Protein 6MW7 (pdb70)

Foldseek 3Di:
DAKEWEDEQADLPGDQGIDIDDDDPPDFPVVVVVVVCVVVVHPPVQPKFKAFPVLHTDDRVCPVVPRGHQTYMYTYSDSPDDRSHDHDRDDDDPDDPCVQLVVQVPQDDDLQDDRLLLLVVLVVLVLLLQALPDDDEWEWEWEFPAAPVQAATKIKIKTQGQWDPVVVVLLLDFQRFPVHVDDDDDADFLLLRSPPTDGSHSNSNSLSVQFFKKKWWDGLPDQKIKMDMDGPVVQVVCVVVVHDNPDDDIDIHGQLDPVVPPDSNNNNVNVVRNVRPVHSTMDMIMHPRGDVVSVVCCVPPVVPSLLVVCQFQQCCVCNNLGDQVPYWYKYWDYHPDDIDIDTSNVDQPRSNLQSHQFPDKWWKWKQFPVRWIKTKMKTFRAAEAPATSQDDDVSPPNRQPQHAQEFEEESRTTLAQDGHRDAPLLQADPLADRCRSSRMHMYMGGYPSWPADPSSNGTCVVVRRRDPPMFMWTADPNDTGGPRSVVVSVVSRVCCVPPHDHHYDDD/DKEWEFEQADLPGDQGTDIDDDDPVDAPVRVVVVVCVVPVAFKAFPVLHTADRVCPVVGPDPQGYMYHYNHSPDDRSHDDDRDDDDPDDCCVQLVVQVPQDDDLNDDRLLLLVVLVVLVQLLQALPPDFFWEWEWEFPAAPQQAATKIKIKTQGQWDPLVVLLLLDAQNFPVNVDDDDDFLLLRSPPTDGSHSNSNSLSQFFFKKWWWAGLPGQKIKMDMDGPVVLVVCVVVVHDNSDDDIDIGGQLDPVVPDDSNNNVVNVVRNCRVVGSTMDMIMHGRGDVVVVVCCVPPVVPSLLVVCLFQQCVLCNNLGDCHNYWYKYWDYHPDDIDIDTSNPDQPRSNLQSNQFPDKWWKWKQFPPRWIKTKMKTFHAAEQDGTSQDDDVSPPCRHQNQPAQEFEEESNGTQAQDGHRDAPLLQAPAPDDNSRSSGMHMYMGTYPVWAADPSSNYTVVNVRRRPPPMDMWTADPHDTDHNSNVVVNVVSRCCHVPPHYND/DAKEWEDEQADLPGDQGIDIDDDDPPDFPVVVVVVVCVVVVNDPVQPWFKAFPVLHTDDRVCPVVHRGHQTYMYTYSHSPDDRSHDHDRDDDDPDQPCVQLVVQVPQDDDLNDDRLLLLVVLVVLVLLQQCVPPDFFWEWEWEFPAAPVQFHTKIKIKILGQWDQVVVLLLLDAQRFPVHDDDPPRDDGDDFDDDPLLLGSNPTDGSCSNSNSLSVFFFKKKWWDGLPGQKIKMDMDGPVVQVVCVVVVHDNSDDDIDIHGQLDDPVDDPSNVNNVNVVRNVRPPRSTMDMIMHPRGDVVVVVCCVPVVVPSLLVVCQFQQCVLCNNLGDECHRYWYKYWDYHPDDIDIDTSNPDQPRSNLQNHQFPDKWWKWKQFPPRWIKTKMKTFHAAEADQTSQDDDPSDNRQPQPAAEFEEESRTGLAQDGHRDDPLLQDPLADNVRSSGMHMYMGGYVSWAADPSSNGTCVNVRSRDPPMAMFIADPNDTDDHSSVVVSVVSRVCCVPPHDHHYDD/DKEWEDEQADLPGDQHIDIDDDDDPDFPVVVVVVVCVVPPHDPVQQKFKAFPVLHTQDRVCPVVPVDPQTYMYIYRHSPDDRNHDDDRDDDDPPDPCVQLVVQVPQDDDLPDDRLLLLVVLVVLVLLLQCLPPDFFWEWEWEFPAAPQQAATKIKIKTQGQWDPVVVLQLLDAQNFPVVVDDDDDPLLLRSPPTDGSHSNSNSLSLQAFKKKWWDGLPGQKIKMDMDGPVVLVVCVVVVHDNSDDDIDIHGQLDPVVDDDSNNNCVNVVRNCRVVGSIMDMIMHGRGDVVVVVCCVPPVVVSLLVSCQFQQCVLCNNLGDCDRYWYKYWDYHPDDMDIDTSNPDQPRSNLQSNLFPDKWWKWKQQPPQGIKTKMKTFRAAEDDDTSQDDDVSDPCRHQNQPAAEFEEESNGTQAQDGHRDAPLLQDPQADNSRSSGMHMYMGDYPSWPADPSSNGTCVNVRRRPPPMDMFTADPRDTDDHSSVVNSVVSRCCCVPPYD

Nearest PDB structures (foldseek):
  6mw7-assembly1_B  TM=1.002E+00  e=0.000E+00  Homo sapiens
  6mw7-assembly2_D  TM=9.975E-01  e=1.072E-99  Homo sapiens
  6mw7-assembly1_A  TM=9.950E-01  e=1.182E-96  Homo sapiens
  6mw7-assembly2_C  TM=9.905E-01  e=5.977E-96  Homo sapiens
  1zxn-assembly2_C  TM=4.847E-01  e=2.857E-07  Homo sapiens

Structure (mmCIF, N/CA/C/O backbone):
data_6MW7
#
_entry.id   6MW7
#
_cell.length_a   108.756
_cell.length_b   148.012
_cell.length_c   191.138
_cell.angle_alpha   90.00
_cell.angle_beta   90.00
_cell.angle_gamma   90.00
#
_symmetry.space_group_name_H-M   'P 21 21 21'
#
loop_
_entity.id
_entity.type
_entity.pdbx_description
1 polymer 'Structural maintenance of chromosomes flexible hinge domain-containing protein 1'
2 non-polymer "ADENOSINE-5'-TRIPHOSPHATE"
3 non-polymer 'MAGNESIUM ION'
4 non-polymer 'SULFATE ION'
5 non-polymer 'SODIUM ION'
6 water water
#
loop_
_atom_site.group_PDB
_atom_site.id
_atom_site.type_symbol
_atom_site.label_atom_id
_atom_site.label_alt_id
_atom_site.label_comp_id
_atom_site.label_asym_id
_atom_site.label_entity_id
_atom_site.label_seq_id
_atom_site.pdbx_PDB_ins_code
_atom_site.Cartn_x
_atom_site.Cartn_y
_atom_site.Cartn_z
_atom_site.occupancy
_atom_site.B_iso_or_equiv
_atom_site.auth_seq_id
_atom_site.auth_comp_id
_atom_site.auth_asym_id
_atom_site.auth_atom_id
_atom_site.pdbx_PDB_model_num
ATOM 1 N N . HIS A 1 7 ? 21.093 67.752 44.157 1.00 82.65 25 HIS A N 1
ATOM 2 C CA . HIS A 1 7 ? 21.700 66.435 44.301 1.00 75.97 25 HIS A CA 1
ATOM 3 C C . HIS A 1 7 ? 21.742 66.007 45.764 1.00 74.59 25 HIS A C 1
ATOM 4 O O . HIS A 1 7 ? 22.263 66.728 46.614 1.00 77.74 25 HIS A O 1
ATOM 6 N N . ARG A 1 8 ? 21.184 64.834 46.051 1.00 68.42 26 ARG A N 1
ATOM 7 C CA . ARG A 1 8 ? 21.246 64.239 47.378 1.00 63.82 26 ARG A CA 1
ATOM 8 C C . ARG A 1 8 ? 21.863 62.854 47.280 1.00 55.65 26 ARG A C 1
ATOM 9 O O . ARG A 1 8 ? 21.514 62.069 46.392 1.00 58.90 26 ARG A O 1
ATOM 17 N N . THR A 1 9 ? 22.785 62.562 48.193 1.00 49.98 27 THR A N 1
ATOM 18 C CA . THR A 1 9 ? 23.547 61.323 48.151 1.00 48.17 27 THR A CA 1
ATOM 19 C C . THR A 1 9 ? 22.862 60.244 48.978 1.00 49.65 27 THR A C 1
ATOM 20 O O . THR A 1 9 ? 22.369 60.502 50.079 1.00 52.20 27 THR A O 1
ATOM 24 N N . VAL A 1 10 ? 22.836 59.029 48.431 1.00 46.29 28 VAL A N 1
ATOM 25 C CA . VAL A 1 10 ? 22.395 57.847 49.154 1.00 43.67 28 VAL A CA 1
ATOM 26 C C . VAL A 1 10 ? 23.482 56.791 49.020 1.00 43.19 28 VAL A C 1
ATOM 27 O O . VAL A 1 10 ? 24.360 56.875 48.159 1.00 44.13 28 VAL A O 1
ATOM 31 N N . TYR A 1 11 ? 23.419 55.791 49.895 1.00 42.23 29 TYR A N 1
ATOM 32 C CA . TYR A 1 11 ? 24.441 54.755 49.982 1.00 42.23 29 TYR A CA 1
ATOM 33 C C . TYR A 1 11 ? 23.774 53.398 49.821 1.00 42.63 29 TYR A C 1
ATOM 34 O O . TYR A 1 11 ? 22.914 53.025 50.626 1.00 44.19 29 TYR A O 1
ATOM 43 N N . LEU A 1 12 ? 24.168 52.666 48.783 1.00 45.25 30 LEU A N 1
ATOM 44 C CA . LEU A 1 12 ? 23.521 51.415 48.418 1.00 43.87 30 LEU A CA 1
ATOM 45 C C . LEU A 1 12 ? 24.426 50.239 48.753 1.00 44.77 30 LEU A C 1
ATOM 46 O O . LEU A 1 12 ? 25.603 50.224 48.374 1.00 45.73 30 LEU A O 1
ATOM 51 N N . PHE A 1 13 ? 23.867 49.257 49.453 1.00 44.97 31 PHE A N 1
ATOM 52 C CA . PHE A 1 13 ? 24.540 48.001 49.750 1.00 46.50 31 PHE A CA 1
ATOM 53 C C . PHE A 1 13 ? 23.890 46.895 48.929 1.00 48.30 31 PHE A C 1
ATOM 54 O O . PHE A 1 13 ? 22.671 46.702 49.002 1.00 48.18 31 PHE A O 1
ATOM 62 N N . ASP A 1 14 ? 24.697 46.173 48.156 1.00 50.41 32 ASP A N 1
ATOM 63 C CA . ASP A 1 14 ? 24.224 44.976 47.469 1.00 52.85 32 ASP A CA 1
ATOM 64 C C . ASP A 1 14 ? 24.331 43.795 48.426 1.00 54.46 32 ASP A C 1
ATOM 65 O O . ASP A 1 14 ? 25.432 43.315 48.704 1.00 57.74 32 ASP A O 1
ATOM 70 N N . ARG A 1 15 ? 23.189 43.332 48.934 1.00 55.48 33 ARG A N 1
ATOM 71 C CA . ARG A 1 15 ? 23.121 42.221 49.878 1.00 56.68 33 ARG A CA 1
ATOM 72 C C . ARG A 1 15 ? 22.227 41.101 49.353 1.00 61.52 33 ARG A C 1
ATOM 73 O O . ARG A 1 15 ? 21.521 40.430 50.110 1.00 63.73 33 ARG A O 1
ATOM 81 N N . ARG A 1 16 ? 22.263 40.874 48.041 1.00 61.63 34 ARG A N 1
ATOM 82 C CA . ARG A 1 16 ? 21.494 39.778 47.464 1.00 64.28 34 ARG A CA 1
ATOM 83 C C . ARG A 1 16 ? 22.113 38.431 47.819 1.00 68.19 34 ARG A C 1
ATOM 84 O O . ARG A 1 16 ? 21.413 37.508 48.251 1.00 70.73 34 ARG A O 1
ATOM 92 N N . GLU A 1 17 ? 23.426 38.302 47.648 1.00 75.63 35 GLU A N 1
ATOM 93 C CA . GLU A 1 17 ? 24.145 37.081 47.978 1.00 82.08 35 GLU A CA 1
ATOM 94 C C . GLU A 1 17 ? 25.269 37.401 48.954 1.00 82.30 35 GLU A C 1
ATOM 95 O O . GLU A 1 17 ? 25.848 38.491 48.923 1.00 81.07 35 GLU A O 1
ATOM 97 N N . LYS A 1 18 ? 25.564 36.438 49.827 1.00 78.02 36 LYS A N 1
ATOM 98 C CA . LYS A 1 18 ? 26.618 36.587 50.823 1.00 75.18 36 LYS A CA 1
ATOM 99 C C . LYS A 1 18 ? 27.891 37.146 50.203 1.00 78.23 36 LYS A C 1
ATOM 100 O O . LYS A 1 18 ? 28.556 38.003 50.796 1.00 76.39 36 LYS A O 1
ATOM 102 N N . GLU A 1 19 ? 28.236 36.671 49.009 1.00 86.01 37 GLU A N 1
ATOM 103 C CA . GLU A 1 19 ? 29.466 37.083 48.347 1.00 84.80 37 GLU A CA 1
ATOM 104 C C . GLU A 1 19 ? 29.358 38.444 47.668 1.00 78.96 37 GLU A C 1
ATOM 105 O O . GLU A 1 19 ? 30.317 38.860 47.010 1.00 78.72 37 GLU A O 1
ATOM 107 N N . SER A 1 20 ? 28.235 39.146 47.809 1.00 72.73 38 SER A N 1
ATOM 108 C CA . SER A 1 20 ? 28.087 40.447 47.172 1.00 70.21 38 SER A CA 1
ATOM 109 C C . SER A 1 20 ? 29.102 41.433 47.745 1.00 70.61 38 SER A C 1
ATOM 110 O O . SER A 1 20 ? 29.632 41.253 48.845 1.00 72.39 38 SER A O 1
ATOM 113 N N . GLU A 1 21 ? 29.369 42.491 46.981 1.00 66.07 39 GLU A N 1
ATOM 114 C CA . GLU A 1 21 ? 30.432 43.424 47.337 1.00 62.90 39 GLU A CA 1
ATOM 115 C C . GLU A 1 21 ? 30.205 43.991 48.733 1.00 60.85 39 GLU A C 1
ATOM 116 O O . GLU A 1 21 ? 29.176 44.619 49.002 1.00 56.82 39 GLU A O 1
ATOM 118 N N . LEU A 1 22 ? 31.179 43.765 49.617 1.00 64.28 40 LEU A N 1
ATOM 119 C CA . LEU A 1 22 ? 31.088 44.254 50.989 1.00 63.02 40 LEU A CA 1
ATOM 120 C C . LEU A 1 22 ? 30.847 45.758 51.024 1.00 61.70 40 LEU A C 1
ATOM 121 O O . LEU A 1 22 ? 29.978 46.245 51.755 1.00 58.61 40 LEU A O 1
ATOM 126 N N . GLY A 1 23 ? 31.606 46.509 50.231 1.00 66.37 41 GLY A N 1
ATOM 127 C CA . GLY A 1 23 ? 31.525 47.954 50.290 1.00 58.26 41 GLY A CA 1
ATOM 128 C C . GLY A 1 23 ? 30.212 48.484 49.746 1.00 55.00 41 GLY A C 1
ATOM 129 O O . GLY A 1 23 ? 29.552 47.860 48.915 1.00 55.78 41 GLY A O 1
ATOM 130 N N . ASP A 1 24 ? 29.830 49.660 50.237 1.00 52.46 42 ASP A N 1
ATOM 131 C CA . ASP A 1 24 ? 28.669 50.362 49.717 1.00 52.67 42 ASP A CA 1
ATOM 132 C C . ASP A 1 24 ? 29.024 51.108 48.436 1.00 54.07 42 ASP A C 1
ATOM 133 O O . ASP A 1 24 ? 30.191 51.390 48.147 1.00 55.63 42 ASP A O 1
ATOM 138 N N . ARG A 1 25 ? 27.993 51.441 47.673 1.00 57.28 43 ARG A N 1
ATOM 139 C CA . ARG A 1 25 ? 28.145 52.232 46.453 1.00 57.81 43 ARG A CA 1
ATOM 140 C C . ARG A 1 25 ? 27.358 53.525 46.610 1.00 55.77 43 ARG A C 1
ATOM 141 O O . ARG A 1 25 ? 26.113 53.487 46.608 1.00 59.94 43 ARG A O 1
ATOM 149 N N . PRO A 1 26 ? 28.017 54.666 46.795 1.00 47.49 44 PRO A N 1
ATOM 150 C CA . PRO A 1 26 ? 27.288 55.932 46.880 1.00 47.35 44 PRO A CA 1
ATOM 151 C C . PRO A 1 26 ? 26.692 56.321 45.536 1.00 52.10 44 PRO A C 1
ATOM 152 O O . PRO A 1 26 ? 27.139 55.895 44.469 1.00 51.48 44 PRO A O 1
ATOM 156 N N . LEU A 1 27 ? 25.674 57.170 45.606 1.00 57.21 45 LEU A N 1
ATOM 157 C CA . LEU A 1 27 ? 24.723 57.298 44.509 1.00 57.99 45 LEU A CA 1
ATOM 158 C C . LEU A 1 27 ? 24.129 58.697 44.559 1.00 58.37 45 LEU A C 1
ATOM 159 O O . LEU A 1 27 ? 23.425 59.037 45.514 1.00 59.18 45 LEU A O 1
ATOM 164 N N . GLN A 1 28 ? 24.422 59.505 43.543 1.00 56.69 46 GLN A N 1
ATOM 165 C CA . GLN A 1 28 ? 23.962 60.886 43.486 1.00 56.63 46 GLN A CA 1
ATOM 166 C C . GLN A 1 28 ? 22.604 60.936 42.799 1.00 56.22 46 GLN A C 1
ATOM 167 O O . GLN A 1 28 ? 22.461 60.484 41.658 1.00 58.76 46 GLN A O 1
ATOM 173 N N . VAL A 1 29 ? 21.617 61.498 43.489 1.00 53.41 47 VAL A N 1
ATOM 174 C CA . VAL A 1 29 ? 20.229 61.495 43.042 1.00 54.22 47 VAL A CA 1
ATOM 175 C C . VAL A 1 29 ? 19.774 62.941 42.913 1.00 56.92 47 VAL A C 1
ATOM 176 O O . VAL A 1 29 ? 19.812 63.700 43.889 1.00 57.05 47 VAL A O 1
ATOM 180 N N . GLY A 1 30 ? 19.346 63.322 41.707 1.00 59.52 48 GLY A N 1
ATOM 181 C CA . GLY A 1 30 ? 18.933 64.682 41.453 1.00 62.84 48 GLY A CA 1
ATOM 182 C C . GLY A 1 30 ? 17.466 64.927 41.750 1.00 63.84 48 GLY A C 1
ATOM 183 O O . GLY A 1 30 ? 16.662 64.003 41.838 1.00 62.38 48 GLY A O 1
ATOM 184 N N . GLU A 1 31 ? 17.129 66.207 41.902 1.00 66.90 49 GLU A N 1
ATOM 185 C CA . GLU A 1 31 ? 15.766 66.593 42.235 1.00 69.80 49 GLU A CA 1
ATOM 186 C C . GLU A 1 31 ? 14.783 66.038 41.212 1.00 74.67 49 GLU A C 1
ATOM 187 O O . GLU A 1 31 ? 15.097 65.892 40.027 1.00 76.31 49 GLU A O 1
ATOM 189 N N . ARG A 1 32 ? 13.584 65.715 41.690 1.00 72.63 50 ARG A N 1
ATOM 190 C CA . ARG A 1 32 ? 12.469 65.304 40.837 1.00 75.26 50 ARG A CA 1
ATOM 191 C C . ARG A 1 32 ? 12.849 64.132 39.932 1.00 75.20 50 ARG A C 1
ATOM 192 O O . ARG A 1 32 ? 12.576 64.125 38.729 1.00 83.87 50 ARG A O 1
ATOM 194 N N . SER A 1 33 ? 13.488 63.129 40.525 1.00 68.33 51 SER A N 1
ATOM 195 C CA . SER A 1 33 ? 13.646 61.825 39.900 1.00 64.47 51 SER A CA 1
ATOM 196 C C . SER A 1 33 ? 12.792 60.813 40.654 1.00 65.26 51 SER A C 1
ATOM 197 O O . SER A 1 33 ? 12.367 61.052 41.788 1.00 65.80 51 SER A O 1
ATOM 200 N N . ASP A 1 34 ? 12.544 59.672 40.016 1.00 66.73 52 ASP A N 1
ATOM 201 C CA . ASP A 1 34 ? 11.550 58.727 40.501 1.00 62.66 52 ASP A CA 1
ATOM 202 C C . ASP A 1 34 ? 12.174 57.354 40.718 1.00 59.82 52 ASP A C 1
ATOM 203 O O . ASP A 1 34 ? 13.323 57.094 40.353 1.00 58.53 52 ASP A O 1
ATOM 208 N N . TYR A 1 35 ? 11.378 56.471 41.324 1.00 59.95 53 TYR A N 1
ATOM 209 C CA . TYR A 1 35 ? 11.847 55.125 41.636 1.00 61.04 53 TYR A CA 1
ATOM 210 C C . TYR A 1 35 ? 12.262 54.375 40.377 1.00 59.50 53 TYR A C 1
ATOM 211 O O . TYR A 1 35 ? 13.309 53.716 40.355 1.00 57.22 53 TYR A O 1
ATOM 220 N N . ALA A 1 36 ? 11.454 54.457 39.318 1.00 61.91 54 ALA A N 1
ATOM 221 C CA . ALA A 1 36 ? 11.805 53.783 38.072 1.00 65.35 54 ALA A CA 1
ATOM 222 C C . ALA A 1 36 ? 13.162 54.249 37.561 1.00 65.33 54 ALA A C 1
ATOM 223 O O . ALA A 1 36 ? 13.989 53.432 37.138 1.00 61.84 54 ALA A O 1
ATOM 225 N N . GLY A 1 37 ? 13.410 55.559 37.593 1.00 62.08 55 GLY A N 1
ATOM 226 C CA . GLY A 1 37 ? 14.718 56.062 37.205 1.00 61.66 55 GLY A CA 1
ATOM 227 C C . GLY A 1 37 ? 15.821 55.550 38.110 1.00 58.79 55 GLY A C 1
ATOM 228 O O . GLY A 1 37 ? 16.873 55.108 37.643 1.00 58.82 55 GLY A O 1
ATOM 229 N N . PHE A 1 38 ? 15.594 55.605 39.424 1.00 59.99 56 PHE A N 1
ATOM 230 C CA . PHE A 1 38 ? 16.566 55.070 40.371 1.00 54.23 56 PHE A CA 1
ATOM 231 C C . PHE A 1 38 ? 16.838 53.597 40.098 1.00 54.30 56 PHE A C 1
ATOM 232 O O . PHE A 1 38 ? 17.995 53.164 40.044 1.00 53.81 56 PHE A O 1
ATOM 240 N N . ARG A 1 39 ? 15.778 52.809 39.915 1.00 55.42 57 ARG A N 1
ATOM 241 C CA . ARG A 1 39 ? 15.949 51.369 39.755 1.00 55.99 57 ARG A CA 1
ATOM 242 C C . ARG A 1 39 ? 16.658 51.036 38.447 1.00 57.94 57 ARG A C 1
ATOM 243 O O . ARG A 1 39 ? 17.479 50.113 38.399 1.00 58.20 57 ARG A O 1
ATOM 251 N N . ALA A 1 40 ? 16.355 51.772 37.375 1.00 59.79 58 ALA A N 1
ATOM 252 C CA . ALA A 1 40 ? 17.033 51.538 36.104 1.00 62.12 58 ALA A CA 1
ATOM 253 C C . ALA A 1 40 ? 18.539 51.720 36.249 1.00 61.27 58 ALA A C 1
ATOM 254 O O . ALA A 1 40 ? 19.324 50.858 35.838 1.00 62.53 58 ALA A O 1
ATOM 256 N N . CYS A 1 41 ? 18.960 52.844 36.837 1.00 59.61 59 CYS A N 1
ATOM 257 C CA . CYS A 1 41 ? 20.385 53.093 37.034 1.00 62.86 59 CYS A CA 1
ATOM 258 C C . CYS A 1 41 ? 21.054 51.936 37.761 1.00 62.42 59 CYS A C 1
ATOM 259 O O . CYS A 1 41 ? 22.158 51.516 37.393 1.00 62.71 59 CYS A O 1
ATOM 262 N N . VAL A 1 42 ? 20.403 51.411 38.801 1.00 57.55 60 VAL A N 1
ATOM 263 C CA . VAL A 1 42 ? 20.977 50.302 39.560 1.00 55.49 60 VAL A CA 1
ATOM 264 C C . VAL A 1 42 ? 21.198 49.101 38.650 1.00 58.27 60 VAL A C 1
ATOM 265 O O . VAL A 1 42 ? 22.300 48.542 38.584 1.00 63.05 60 VAL A O 1
ATOM 269 N N . CYS A 1 43 ? 20.152 48.683 37.934 1.00 59.93 61 CYS A N 1
ATOM 270 C CA . CYS A 1 43 ? 20.283 47.540 37.036 1.00 63.12 61 CYS A CA 1
ATOM 271 C C . CYS A 1 43 ? 21.412 47.750 36.037 1.00 66.09 61 CYS A C 1
ATOM 272 O O . CYS A 1 43 ? 22.161 46.815 35.731 1.00 68.87 61 CYS A O 1
ATOM 275 N N . GLN A 1 44 ? 21.553 48.973 35.522 1.00 67.79 62 GLN A N 1
ATOM 276 C CA . GLN A 1 44 ? 22.565 49.243 34.505 1.00 71.72 62 GLN A CA 1
ATOM 277 C C . GLN A 1 44 ? 23.972 49.128 35.079 1.00 74.43 62 GLN A C 1
ATOM 278 O O . GLN A 1 44 ? 24.813 48.395 34.545 1.00 79.25 62 GLN A O 1
ATOM 280 N N . THR A 1 45 ? 24.245 49.842 36.174 1.00 68.57 63 THR A N 1
ATOM 281 C CA . THR A 1 45 ? 25.612 49.928 36.677 1.00 67.01 63 THR A CA 1
ATOM 282 C C . THR A 1 45 ? 26.075 48.603 37.270 1.00 66.82 63 THR A C 1
ATOM 283 O O . THR A 1 45 ? 27.246 48.231 37.131 1.00 69.48 63 THR A O 1
ATOM 287 N N . LEU A 1 46 ? 25.174 47.876 37.927 1.00 64.49 64 LEU A N 1
ATOM 288 C CA . LEU A 1 46 ? 25.530 46.660 38.644 1.00 65.28 64 LEU A CA 1
ATOM 289 C C . LEU A 1 46 ? 25.330 45.395 37.819 1.00 72.50 64 LEU A C 1
ATOM 290 O O . LEU A 1 46 ? 25.648 44.304 38.301 1.00 73.96 64 LEU A O 1
ATOM 295 N N . GLY A 1 47 ? 24.823 45.509 36.594 1.00 70.31 65 GLY A N 1
ATOM 296 C CA . GLY A 1 47 ? 24.681 44.355 35.728 1.00 73.82 65 GLY A CA 1
ATOM 297 C C . GLY A 1 47 ? 23.576 43.420 36.169 1.00 74.09 65 GLY A C 1
ATOM 298 O O . GLY A 1 47 ? 23.822 42.239 36.436 1.00 81.15 65 GLY A O 1
ATOM 299 N N . ILE A 1 48 ? 22.371 43.938 36.206 1.00 70.22 66 ILE A N 1
ATOM 300 C CA . ILE A 1 48 ? 21.264 43.193 36.755 1.00 70.01 66 ILE A CA 1
ATOM 301 C C . ILE A 1 48 ? 20.187 43.208 35.715 1.00 74.48 66 ILE A C 1
ATOM 302 O O . ILE A 1 48 ? 19.714 44.279 35.332 1.00 78.47 66 ILE A O 1
ATOM 307 N N . SER A 1 49 ? 19.807 42.043 35.254 1.00 77.95 67 SER A N 1
ATOM 308 C CA . SER A 1 49 ? 18.725 41.980 34.300 1.00 81.54 67 SER A CA 1
ATOM 309 C C . SER A 1 49 ? 17.483 42.587 34.932 1.00 83.17 67 SER A C 1
ATOM 310 O O . SER A 1 49 ? 17.203 42.322 36.109 1.00 79.60 67 SER A O 1
ATOM 313 N N . PRO A 1 50 ? 16.726 43.421 34.214 1.00 84.95 68 PRO A N 1
ATOM 314 C CA . PRO A 1 50 ? 15.357 43.700 34.658 1.00 87.56 68 PRO A CA 1
ATOM 315 C C . PRO A 1 50 ? 14.479 42.455 34.658 1.00 92.40 68 PRO A C 1
ATOM 316 O O . PRO A 1 50 ? 13.251 42.567 34.674 1.00 95.76 68 PRO A O 1
ATOM 320 N N . GLU A 1 51 ? 15.092 41.265 34.612 1.00 96.81 69 GLU A N 1
ATOM 321 C CA . GLU A 1 51 ? 14.418 40.007 34.906 1.00 96.27 69 GLU A CA 1
ATOM 322 C C . GLU A 1 51 ? 14.622 39.537 36.347 1.00 91.44 69 GLU A C 1
ATOM 323 O O . GLU A 1 51 ? 14.122 38.459 36.700 1.00 93.54 69 GLU A O 1
ATOM 325 N N . GLU A 1 52 ? 15.367 40.285 37.173 1.00 92.25 70 GLU A N 1
ATOM 326 C CA . GLU A 1 52 ? 15.499 39.944 38.589 1.00 86.49 70 GLU A CA 1
ATOM 327 C C . GLU A 1 52 ? 14.403 40.626 39.374 1.00 84.64 70 GLU A C 1
ATOM 328 O O . GLU A 1 52 ? 14.150 41.815 39.195 1.00 78.73 70 GLU A O 1
ATOM 334 N N . LYS A 1 53 ? 13.761 39.869 40.248 1.00 96.26 71 LYS A N 1
ATOM 335 C CA . LYS A 1 53 ? 12.716 40.381 41.135 1.00 93.89 71 LYS A CA 1
ATOM 336 C C . LYS A 1 53 ? 13.283 40.902 42.450 1.00 91.70 71 LYS A C 1
ATOM 337 O O . LYS A 1 53 ? 12.695 40.685 43.514 1.00 93.38 71 LYS A O 1
ATOM 339 N N . PHE A 1 54 ? 14.419 41.596 42.412 1.00 79.43 72 PHE A N 1
ATOM 340 C CA . PHE A 1 54 ? 15.030 42.094 43.634 1.00 69.08 72 PHE A CA 1
ATOM 341 C C . PHE A 1 54 ? 14.213 43.254 44.203 1.00 66.52 72 PHE A C 1
ATOM 342 O O . PHE A 1 54 ? 13.287 43.773 43.572 1.00 67.47 72 PHE A O 1
ATOM 350 N N . VAL A 1 55 ? 14.573 43.659 45.422 1.00 63.66 73 VAL A N 1
ATOM 351 C CA . VAL A 1 55 ? 13.892 44.737 46.124 1.00 61.53 73 VAL A CA 1
ATOM 352 C C . VAL A 1 55 ? 14.923 45.730 46.641 1.00 58.08 73 VAL A C 1
ATOM 353 O O . VAL A 1 55 ? 16.112 45.427 46.765 1.00 57.22 73 VAL A O 1
ATOM 357 N N . ILE A 1 56 ? 14.440 46.931 46.947 1.00 56.97 74 ILE A N 1
ATOM 358 C CA . ILE A 1 56 ? 15.232 47.976 47.582 1.00 53.55 74 ILE A CA 1
ATOM 359 C C . ILE A 1 56 ? 14.522 48.369 48.867 1.00 52.70 74 ILE A C 1
ATOM 360 O O . ILE A 1 56 ? 13.322 48.663 48.850 1.00 54.07 74 ILE A O 1
ATOM 365 N N . THR A 1 57 ? 15.258 48.373 49.976 1.00 50.84 75 THR A N 1
ATOM 366 C CA . THR A 1 57 ? 14.688 48.687 51.277 1.00 50.39 75 THR A CA 1
ATOM 367 C C . THR A 1 57 ? 15.589 49.652 52.031 1.00 47.80 75 THR A C 1
ATOM 368 O O . THR A 1 57 ? 16.793 49.747 51.777 1.00 46.36 75 THR A O 1
ATOM 372 N N . THR A 1 58 ? 14.980 50.362 52.976 1.00 49.11 76 THR A N 1
ATOM 373 C CA . THR A 1 58 ? 15.727 51.117 53.967 1.00 45.69 76 THR A CA 1
ATOM 374 C C . THR A 1 58 ? 16.398 50.147 54.940 1.00 45.46 76 THR A C 1
ATOM 375 O O . THR A 1 58 ? 16.223 48.928 54.869 1.00 47.03 76 THR A O 1
ATOM 379 N N . THR A 1 59 ? 17.179 50.695 55.872 1.00 45.50 77 THR A N 1
ATOM 380 C CA . THR A 1 59 ? 17.812 49.849 56.876 1.00 44.16 77 THR A CA 1
ATOM 381 C C . THR A 1 59 ? 16.806 49.244 57.847 1.00 46.43 77 THR A C 1
ATOM 382 O O . THR A 1 59 ? 17.176 48.354 58.621 1.00 47.82 77 THR A O 1
ATOM 386 N N A SER A 1 60 ? 15.556 49.702 57.821 0.14 47.61 78 SER A N 1
ATOM 387 N N B SER A 1 60 ? 15.555 49.699 57.829 0.86 47.62 78 SER A N 1
ATOM 388 C CA A SER A 1 60 ? 14.477 49.115 58.604 0.14 50.39 78 SER A CA 1
ATOM 389 C CA B SER A 1 60 ? 14.497 49.088 58.620 0.86 50.40 78 SER A CA 1
ATOM 390 C C A SER A 1 60 ? 13.699 48.054 57.837 0.14 52.65 78 SER A C 1
ATOM 391 C C B SER A 1 60 ? 13.700 48.051 57.839 0.86 52.65 78 SER A C 1
ATOM 392 O O A SER A 1 60 ? 12.709 47.535 58.362 0.14 55.43 78 SER A O 1
ATOM 393 O O B SER A 1 60 ? 12.697 47.547 58.354 0.86 55.43 78 SER A O 1
ATOM 398 N N . ARG A 1 61 ? 14.117 47.729 56.613 1.00 51.90 79 ARG A N 1
ATOM 399 C CA . ARG A 1 61 ? 13.419 46.777 55.747 1.00 54.21 79 ARG A CA 1
ATOM 400 C C . ARG A 1 61 ? 12.101 47.337 55.217 1.00 58.17 79 ARG A C 1
ATOM 401 O O . ARG A 1 61 ? 11.189 46.578 54.881 1.00 63.90 79 ARG A O 1
ATOM 409 N N . LYS A 1 62 ? 11.986 48.660 55.123 1.00 59.57 80 LYS A N 1
ATOM 410 C CA . LYS A 1 62 ? 10.853 49.276 54.446 1.00 62.06 80 LYS A CA 1
ATOM 411 C C . LYS A 1 62 ? 11.155 49.350 52.954 1.00 60.80 80 LYS A C 1
ATOM 412 O O . LYS A 1 62 ? 12.128 49.991 52.544 1.00 61.15 80 LYS A O 1
ATOM 418 N N . GLU A 1 63 ? 10.324 48.698 52.143 1.00 64.59 81 GLU A N 1
ATOM 419 C CA . GLU A 1 63 ? 10.599 48.583 50.717 1.00 59.75 81 GLU A CA 1
ATOM 420 C C . GLU A 1 63 ? 10.320 49.902 50.009 1.00 57.30 81 GLU A C 1
ATOM 421 O O . GLU A 1 63 ? 9.291 50.542 50.247 1.00 58.87 81 GLU A O 1
ATOM 427 N N . ILE A 1 64 ? 11.242 50.299 49.132 1.00 55.96 82 ILE A N 1
ATOM 428 C CA . ILE A 1 64 ? 11.053 51.500 48.330 1.00 56.49 82 ILE A CA 1
ATOM 429 C C . ILE A 1 64 ? 10.023 51.217 47.247 1.00 59.65 82 ILE A C 1
ATOM 430 O O . ILE A 1 64 ? 10.102 50.204 46.540 1.00 60.71 82 ILE A O 1
ATOM 435 N N . THR A 1 65 ? 9.048 52.112 47.114 1.00 61.61 83 THR A N 1
ATOM 436 C CA . THR A 1 65 ? 8.024 52.011 46.087 1.00 65.03 83 THR A CA 1
ATOM 437 C C . THR A 1 65 ? 7.916 53.347 45.365 1.00 68.63 83 THR A C 1
ATOM 438 O O . THR A 1 65 ? 8.471 54.361 45.797 1.00 65.48 83 THR A O 1
ATOM 442 N N . CYS A 1 66 ? 7.192 53.338 44.244 1.00 74.11 84 CYS A N 1
ATOM 443 C CA . CYS A 1 66 ? 6.977 54.574 43.498 1.00 79.96 84 CYS A CA 1
ATOM 444 C C . CYS A 1 66 ? 6.258 55.610 44.352 1.00 82.35 84 CYS A C 1
ATOM 445 O O . CYS A 1 66 ? 6.547 56.809 44.261 1.00 81.88 84 CYS A O 1
ATOM 448 N N . ASP A 1 67 ? 5.322 55.165 45.193 1.00 85.02 85 ASP A N 1
ATOM 449 C CA . ASP A 1 67 ? 4.531 56.098 45.988 1.00 90.25 85 ASP A CA 1
ATOM 450 C C . ASP A 1 67 ? 5.376 56.786 47.055 1.00 88.19 85 ASP A C 1
ATOM 451 O O . ASP A 1 67 ? 5.229 57.992 47.286 1.00 92.87 85 ASP A O 1
ATOM 453 N N . ASN A 1 68 ? 6.265 56.042 47.713 1.00 83.27 86 ASN A N 1
ATOM 454 C CA . ASN A 1 68 ? 7.013 56.551 48.856 1.00 78.04 86 ASN A CA 1
ATOM 455 C C . ASN A 1 68 ? 8.435 56.976 48.513 1.00 72.77 86 ASN A C 1
ATOM 456 O O . ASN A 1 68 ? 9.194 57.324 49.423 1.00 71.80 86 ASN A O 1
ATOM 461 N N . PHE A 1 69 ? 8.818 56.954 47.236 1.00 71.34 87 PHE A N 1
ATOM 462 C CA . PHE A 1 69 ? 10.210 57.211 46.880 1.00 66.27 87 PHE A CA 1
ATOM 463 C C . PHE A 1 69 ? 10.680 58.557 47.419 1.00 68.33 87 PHE A C 1
ATOM 464 O O . PHE A 1 69 ? 11.743 58.652 48.044 1.00 60.62 87 PHE A O 1
ATOM 472 N N . ASP A 1 70 ? 9.897 59.610 47.187 1.00 76.38 88 ASP A N 1
ATOM 473 C CA . ASP A 1 70 ? 10.328 60.946 47.582 1.00 80.72 88 ASP A CA 1
ATOM 474 C C . ASP A 1 70 ? 10.386 61.095 49.097 1.00 75.97 88 ASP A C 1
ATOM 475 O O . ASP A 1 70 ? 11.257 61.805 49.610 1.00 74.02 88 ASP A O 1
ATOM 480 N N . GLU A 1 71 ? 9.486 60.436 49.830 1.00 76.90 89 GLU A N 1
ATOM 481 C CA . GLU A 1 71 ? 9.474 60.544 51.283 1.00 73.80 89 GLU A CA 1
ATOM 482 C C . GLU A 1 71 ? 10.484 59.621 51.954 1.00 69.63 89 GLU A C 1
ATOM 483 O O . GLU A 1 71 ? 10.817 59.836 53.124 1.00 70.54 89 GLU A O 1
ATOM 485 N N . THR A 1 72 ? 10.986 58.612 51.245 1.00 67.64 90 THR A N 1
ATOM 486 C CA . THR A 1 72 ? 11.864 57.598 51.822 1.00 62.21 90 THR A CA 1
ATOM 487 C C . THR A 1 72 ? 13.324 57.749 51.428 1.00 54.83 90 THR A C 1
ATOM 488 O O . THR A 1 72 ? 14.204 57.494 52.251 1.00 57.38 90 THR A O 1
ATOM 492 N N . VAL A 1 73 ? 13.611 58.173 50.201 1.00 52.11 91 VAL A N 1
ATOM 493 C CA . VAL A 1 73 ? 15.000 58.226 49.709 1.00 50.29 91 VAL A CA 1
ATOM 494 C C . VAL A 1 73 ? 15.457 59.658 49.938 1.00 51.25 91 VAL A C 1
ATOM 495 O O . VAL A 1 73 ? 15.481 60.501 49.038 1.00 52.95 91 VAL A O 1
ATOM 499 N N . LYS A 1 74 ? 15.801 59.947 51.192 1.00 58.63 92 LYS A N 1
ATOM 500 C CA . LYS A 1 74 ? 16.288 61.259 51.574 1.00 59.15 92 LYS A CA 1
ATOM 501 C C . LYS A 1 74 ? 17.805 61.325 51.423 1.00 56.44 92 LYS A C 1
ATOM 502 O O . LYS A 1 74 ? 18.493 60.315 51.255 1.00 56.99 92 LYS A O 1
ATOM 508 N N . ASP A 1 75 ? 18.329 62.545 51.493 1.00 52.95 93 ASP A N 1
ATOM 509 C CA . ASP A 1 75 ? 19.773 62.741 51.507 1.00 49.83 93 ASP A CA 1
ATOM 510 C C . ASP A 1 75 ? 20.382 62.006 52.693 1.00 49.19 93 ASP A C 1
ATOM 511 O O . ASP A 1 75 ? 19.929 62.155 53.832 1.00 46.08 93 ASP A O 1
ATOM 516 N N . GLY A 1 76 ? 21.405 61.201 52.422 1.00 50.52 94 GLY A N 1
ATOM 517 C CA . GLY A 1 76 ? 22.168 60.553 53.465 1.00 47.98 94 GLY A CA 1
ATOM 518 C C . GLY A 1 76 ? 21.715 59.158 53.848 1.00 47.32 94 GLY A C 1
ATOM 519 O O . GLY A 1 76 ? 22.437 58.477 54.589 1.00 47.61 94 GLY A O 1
ATOM 520 N N . VAL A 1 77 ? 20.553 58.701 53.376 1.00 41.94 95 VAL A N 1
ATOM 521 C CA . VAL A 1 77 ? 20.039 57.411 53.819 1.00 42.46 95 VAL A CA 1
ATOM 522 C C . VAL A 1 77 ? 20.852 56.284 53.194 1.00 39.19 95 VAL A C 1
ATOM 523 O O . VAL A 1 77 ? 21.453 56.433 52.121 1.00 39.90 95 VAL A O 1
ATOM 527 N N . THR A 1 78 ? 20.869 55.144 53.877 1.00 43.29 96 THR A N 1
ATOM 528 C CA . THR A 1 78 ? 21.473 53.920 53.374 1.00 40.84 96 THR A CA 1
ATOM 529 C C . THR A 1 78 ? 20.370 52.985 52.896 1.00 40.03 96 THR A C 1
ATOM 530 O O . THR A 1 78 ? 19.315 52.880 53.529 1.00 40.55 96 THR A O 1
ATOM 534 N N . LEU A 1 79 ? 20.617 52.310 51.774 1.00 40.79 97 LEU A N 1
ATOM 535 C CA . LEU A 1 79 ? 19.629 51.441 51.149 1.00 42.59 97 LEU A CA 1
ATOM 536 C C . LEU A 1 79 ? 20.224 50.062 50.902 1.00 43.52 97 LEU A C 1
ATOM 537 O O . LEU A 1 79 ? 21.439 49.905 50.753 1.00 43.08 97 LEU A O 1
ATOM 542 N N . TYR A 1 80 ? 19.346 49.063 50.855 1.00 45.27 98 TYR A N 1
ATOM 543 C CA . TYR A 1 80 ? 19.726 47.670 50.668 1.00 48.66 98 TYR A CA 1
ATOM 544 C C . TYR A 1 80 ? 19.177 47.141 49.350 1.00 49.45 98 TYR A C 1
ATOM 545 O O . TYR A 1 80 ? 18.019 47.389 49.006 1.00 50.08 98 TYR A O 1
ATOM 554 N N . LEU A 1 81 ? 20.013 46.407 48.621 1.00 54.79 99 LEU A N 1
ATOM 555 C CA . LEU A 1 81 ? 19.566 45.559 47.521 1.00 58.32 99 LEU A CA 1
ATOM 556 C C . LEU A 1 81 ? 19.408 44.142 48.051 1.00 59.15 99 LEU A C 1
ATOM 557 O O . LEU A 1 81 ? 20.393 43.520 48.461 1.00 60.58 99 LEU A O 1
ATOM 562 N N . LEU A 1 82 ? 18.183 43.629 48.022 1.00 57.72 100 LEU A N 1
ATOM 563 C CA . LEU A 1 82 ? 17.883 42.317 48.570 1.00 60.45 100 LEU A CA 1
ATOM 564 C C . LEU A 1 82 ? 17.092 41.497 47.564 1.00 64.51 100 LEU A C 1
ATOM 565 O O . LEU A 1 82 ? 16.372 42.040 46.721 1.00 66.06 100 LEU A O 1
ATOM 570 N N . GLN A 1 83 ? 17.244 40.173 47.654 1.00 67.40 101 GLN A N 1
ATOM 571 C CA . GLN A 1 83 ? 16.387 39.282 46.882 1.00 71.96 101 GLN A CA 1
ATOM 572 C C . GLN A 1 83 ? 14.935 39.412 47.316 1.00 73.38 101 GLN A C 1
ATOM 573 O O . GLN A 1 83 ? 14.023 39.272 46.493 1.00 75.12 101 GLN A O 1
ATOM 579 N N . SER A 1 84 ? 14.703 39.677 48.599 1.00 70.12 102 SER A N 1
ATOM 580 C CA . SER A 1 84 ? 13.359 39.856 49.120 1.00 71.89 102 SER A CA 1
ATOM 581 C C . SER A 1 84 ? 13.429 40.769 50.336 1.00 73.34 102 SER A C 1
ATOM 582 O O . SER A 1 84 ? 14.499 40.993 50.910 1.00 74.75 102 SER A O 1
ATOM 585 N N . VAL A 1 85 ? 12.265 41.289 50.727 1.00 71.12 103 VAL A N 1
ATOM 586 C CA . VAL A 1 85 ? 12.212 42.332 51.749 1.00 64.80 103 VAL A CA 1
ATOM 587 C C . VAL A 1 85 ? 12.834 41.850 53.055 1.00 64.93 103 VAL A C 1
ATOM 588 O O . VAL A 1 85 ? 13.501 42.618 53.760 1.00 64.65 103 VAL A O 1
ATOM 592 N N . ASN A 1 86 ? 12.627 40.580 53.403 1.00 68.63 104 ASN A N 1
ATOM 593 C CA . ASN A 1 86 ? 13.052 40.050 54.695 1.00 69.81 104 ASN A CA 1
ATOM 594 C C . ASN A 1 86 ? 14.139 38.992 54.547 1.00 71.62 104 ASN A C 1
ATOM 595 O O . ASN A 1 86 ? 14.265 38.100 55.388 1.00 74.73 104 ASN A O 1
ATOM 600 N N . GLN A 1 87 ? 14.936 39.081 53.485 1.00 70.89 105 GLN A N 1
ATOM 601 C CA . GLN A 1 87 ? 16.080 38.195 53.336 1.00 76.70 105 GLN A CA 1
ATOM 602 C C . GLN A 1 87 ? 16.979 38.289 54.562 1.00 74.93 105 GLN A C 1
ATOM 603 O O . GLN A 1 87 ? 17.032 39.317 55.243 1.00 70.52 105 GLN A O 1
ATOM 609 N N . LEU A 1 88 ? 17.688 37.200 54.847 1.00 79.20 106 LEU A N 1
ATOM 610 C CA . LEU A 1 88 ? 18.639 37.195 55.949 1.00 77.46 106 LEU A CA 1
ATOM 611 C C . LEU A 1 88 ? 19.856 38.032 55.580 1.00 71.64 106 LEU A C 1
ATOM 612 O O . LEU A 1 88 ? 20.408 37.894 54.484 1.00 73.88 106 LEU A O 1
ATOM 617 N N . LEU A 1 89 ? 20.273 38.906 56.492 1.00 67.45 107 LEU A N 1
ATOM 618 C CA . LEU A 1 89 ? 21.434 39.759 56.256 1.00 63.99 107 LEU A CA 1
ATOM 619 C C . LEU A 1 89 ? 22.686 38.906 56.424 1.00 66.71 107 LEU A C 1
ATOM 620 O O . LEU A 1 89 ? 23.177 38.706 57.537 1.00 67.81 107 LEU A O 1
ATOM 625 N N . LEU A 1 90 ? 23.206 38.399 55.305 1.00 68.25 108 LEU A N 1
ATOM 626 C CA . LEU A 1 90 ? 24.326 37.465 55.341 1.00 71.87 108 LEU A CA 1
ATOM 627 C C . LEU A 1 90 ? 25.640 38.159 55.672 1.00 69.54 108 LEU A C 1
ATOM 628 O O . LEU A 1 90 ? 26.534 37.539 56.258 1.00 72.38 108 LEU A O 1
ATOM 633 N N . THR A 1 91 ? 25.775 39.429 55.301 1.00 64.87 109 THR A N 1
ATOM 634 C CA . THR A 1 91 ? 26.960 40.220 55.595 1.00 62.53 109 THR A CA 1
ATOM 635 C C . THR A 1 91 ? 26.521 41.552 56.186 1.00 58.02 109 THR A C 1
ATOM 636 O O . THR A 1 91 ? 25.472 42.093 55.825 1.00 56.12 109 THR A O 1
ATOM 640 N N . ALA A 1 92 ? 27.328 42.072 57.106 1.00 56.77 110 ALA A N 1
ATOM 641 C CA . ALA A 1 92 ? 26.952 43.263 57.852 1.00 53.28 110 ALA A CA 1
ATOM 642 C C . ALA A 1 92 ? 27.152 44.520 57.014 1.00 49.75 110 ALA A C 1
ATOM 643 O O . ALA A 1 92 ? 28.059 44.605 56.181 1.00 49.79 110 ALA A O 1
ATOM 645 N N . THR A 1 93 ? 26.290 45.503 57.249 1.00 47.21 111 THR A N 1
ATOM 646 C CA . THR A 1 93 ? 26.351 46.794 56.584 1.00 45.30 111 THR A CA 1
ATOM 647 C C . THR A 1 93 ? 26.778 47.873 57.570 1.00 42.26 111 THR A C 1
ATOM 648 O O . THR A 1 93 ? 26.686 47.706 58.789 1.00 42.82 111 THR A O 1
ATOM 652 N N . LYS A 1 94 ? 27.249 48.990 57.021 1.00 43.06 112 LYS A N 1
ATOM 653 C CA . LYS A 1 94 ? 27.649 50.154 57.804 1.00 42.15 112 LYS A CA 1
ATOM 654 C C . LYS A 1 94 ? 26.822 51.341 57.331 1.00 42.08 112 LYS A C 1
ATOM 655 O O . LYS A 1 94 ? 26.971 51.796 56.192 1.00 43.06 112 LYS A O 1
ATOM 661 N N . GLU A 1 95 ? 25.953 51.835 58.207 1.00 41.12 113 GLU A N 1
ATOM 662 C CA . GLU A 1 95 ? 24.980 52.869 57.874 1.00 41.17 113 GLU A CA 1
ATOM 663 C C . GLU A 1 95 ? 25.455 54.207 58.435 1.00 41.27 113 GLU A C 1
ATOM 664 O O . GLU A 1 95 ? 25.377 54.444 59.644 1.00 39.41 113 GLU A O 1
ATOM 670 N N . ARG A 1 96 ? 25.940 55.079 57.553 1.00 41.18 114 ARG A N 1
ATOM 671 C CA . ARG A 1 96 ? 26.439 56.384 57.969 1.00 40.70 114 ARG A CA 1
ATOM 672 C C . ARG A 1 96 ? 25.385 57.149 58.757 1.00 40.95 114 ARG A C 1
ATOM 673 O O . ARG A 1 96 ? 24.196 57.111 58.433 1.00 40.31 114 ARG A O 1
ATOM 681 N N . ILE A 1 97 ? 25.835 57.860 59.797 1.00 38.88 115 ILE A N 1
ATOM 682 C CA . ILE A 1 97 ? 24.975 58.744 60.575 1.00 38.20 115 ILE A CA 1
ATOM 683 C C . ILE A 1 97 ? 25.736 60.015 60.933 1.00 37.78 115 ILE A C 1
ATOM 684 O O . ILE A 1 97 ? 26.968 60.053 60.945 1.00 37.75 115 ILE A O 1
ATOM 689 N N . ASP A 1 98 ? 24.970 61.067 61.213 1.00 37.62 116 ASP A N 1
ATOM 690 C CA . ASP A 1 98 ? 25.460 62.276 61.861 1.00 37.02 116 ASP A CA 1
ATOM 691 C C . ASP A 1 98 ? 24.786 62.403 63.219 1.00 35.97 116 ASP A C 1
ATOM 692 O O . ASP A 1 98 ? 23.574 62.198 63.337 1.00 36.18 116 ASP A O 1
ATOM 697 N N . PHE A 1 99 ? 25.564 62.738 64.244 1.00 35.03 117 PHE A N 1
ATOM 698 C CA . PHE A 1 99 ? 25.008 62.927 65.583 1.00 34.15 117 PHE A CA 1
ATOM 699 C C . PHE A 1 99 ? 25.554 64.211 66.204 1.00 33.59 117 PHE A C 1
ATOM 700 O O . PHE A 1 99 ? 26.092 64.222 67.312 1.00 32.77 117 PHE A O 1
ATOM 708 N N . LEU A 1 100 ? 25.398 65.317 65.481 1.00 34.17 118 LEU A N 1
ATOM 709 C CA . LEU A 1 100 ? 25.746 66.621 66.024 1.00 33.76 118 LEU A CA 1
ATOM 710 C C . LEU A 1 100 ? 24.968 66.875 67.314 1.00 33.03 118 LEU A C 1
ATOM 711 O O . LEU A 1 100 ? 23.761 66.613 67.369 1.00 33.37 118 LEU A O 1
ATOM 716 N N . PRO A 1 101 ? 25.611 67.391 68.361 1.00 32.19 119 PRO A N 1
ATOM 717 C CA . PRO A 1 101 ? 24.855 67.778 69.560 1.00 31.68 119 PRO A CA 1
ATOM 718 C C . PRO A 1 101 ? 23.735 68.754 69.224 1.00 33.65 119 PRO A C 1
ATOM 719 O O . PRO A 1 101 ? 23.874 69.617 68.357 1.00 34.15 119 PRO A O 1
ATOM 723 N N . HIS A 1 102 ? 22.609 68.592 69.913 1.00 32.48 120 HIS A N 1
ATOM 724 C CA . HIS A 1 102 ? 21.493 69.516 69.775 1.00 33.29 120 HIS A CA 1
ATOM 725 C C . HIS A 1 102 ? 21.871 70.866 70.377 1.00 32.89 120 HIS A C 1
ATOM 726 O O . HIS A 1 102 ? 22.589 70.934 71.379 1.00 31.92 120 HIS A O 1
ATOM 733 N N . TYR A 1 103 ? 21.393 71.951 69.759 1.00 33.76 121 TYR A N 1
ATOM 734 C CA . TYR A 1 103 ? 21.818 73.281 70.192 1.00 33.50 121 TYR A CA 1
ATOM 735 C C . TYR A 1 103 ? 21.431 73.574 71.636 1.00 32.94 121 TYR A C 1
ATOM 736 O O . TYR A 1 103 ? 22.007 74.479 72.246 1.00 32.39 121 TYR A O 1
ATOM 745 N N . ASP A 1 104 ? 20.475 72.832 72.199 1.00 33.20 122 ASP A N 1
ATOM 746 C CA . ASP A 1 104 ? 20.207 72.912 73.631 1.00 32.77 122 ASP A CA 1
ATOM 747 C C . ASP A 1 104 ? 21.434 72.554 74.460 1.00 31.45 122 ASP A C 1
ATOM 748 O O . ASP A 1 104 ? 21.457 72.830 75.664 1.00 31.05 122 ASP A O 1
ATOM 753 N N . THR A 1 105 ? 22.448 71.936 73.847 1.00 30.95 123 THR A N 1
ATOM 754 C CA . THR A 1 105 ? 23.748 71.811 74.498 1.00 29.95 123 THR A CA 1
ATOM 755 C C . THR A 1 105 ? 24.225 73.157 75.024 1.00 29.59 123 THR A C 1
ATOM 756 O O . THR A 1 105 ? 24.908 73.220 76.052 1.00 32.57 123 THR A O 1
ATOM 760 N N . LEU A 1 106 ? 23.874 74.241 74.335 1.00 30.43 124 LEU A N 1
ATOM 761 C CA . LEU A 1 106 ? 24.192 75.597 74.762 1.00 30.00 124 LEU A CA 1
ATOM 762 C C . LEU A 1 106 ? 23.019 76.276 75.456 1.00 30.49 124 LEU A C 1
ATOM 763 O O . LEU A 1 106 ? 23.178 76.826 76.547 1.00 30.04 124 LEU A O 1
ATOM 768 N N . VAL A 1 107 ? 21.834 76.232 74.842 1.00 31.56 125 VAL A N 1
ATOM 769 C CA . VAL A 1 107 ? 20.702 77.021 75.321 1.00 32.42 125 VAL A CA 1
ATOM 770 C C . VAL A 1 107 ? 20.208 76.520 76.672 1.00 32.22 125 VAL A C 1
ATOM 771 O O . VAL A 1 107 ? 19.743 77.314 77.500 1.00 32.54 125 VAL A O 1
ATOM 775 N N . LYS A 1 108 ? 20.282 75.212 76.922 1.00 31.87 126 LYS A N 1
ATOM 776 C CA . LYS A 1 108 ? 19.838 74.634 78.184 1.00 31.92 126 LYS A CA 1
ATOM 777 C C . LYS A 1 108 ? 21.000 74.211 79.073 1.00 30.74 126 LYS A C 1
ATOM 778 O O . LYS A 1 108 ? 20.794 73.455 80.028 1.00 30.84 126 LYS A O 1
ATOM 784 N N . SER A 1 109 ? 22.215 74.687 78.791 1.00 29.86 127 SER A N 1
ATOM 785 C CA . SER A 1 109 ? 23.387 74.248 79.540 1.00 28.94 127 SER A CA 1
ATOM 786 C C . SER A 1 109 ? 23.357 74.680 81.002 1.00 28.82 127 SER A C 1
ATOM 787 O O . SER A 1 109 ? 24.114 74.129 81.808 1.00 33.68 127 SER A O 1
ATOM 790 N N . GLY A 1 110 ? 22.513 75.642 81.366 1.00 30.10 128 GLY A N 1
ATOM 791 C CA . GLY A 1 110 ? 22.498 76.162 82.721 1.00 31.49 128 GLY A CA 1
ATOM 792 C C . GLY A 1 110 ? 21.134 76.110 83.377 1.00 34.46 128 GLY A C 1
ATOM 793 O O . GLY A 1 110 ? 20.969 76.544 84.519 1.00 37.28 128 GLY A O 1
ATOM 802 N N . TYR A 1 112 ? 19.237 73.552 84.420 1.00 32.73 130 TYR A N 1
ATOM 803 C CA . TYR A 1 112 ? 19.045 72.576 85.488 1.00 33.39 130 TYR A CA 1
ATOM 804 C C . TYR A 1 112 ? 20.353 72.288 86.214 1.00 32.41 130 TYR A C 1
ATOM 805 O O . TYR A 1 112 ? 20.654 71.144 86.559 1.00 32.57 130 TYR A O 1
ATOM 814 N N . GLU A 1 113 ? 21.143 73.325 86.459 1.00 31.53 131 GLU A N 1
ATOM 815 C CA . GLU A 1 113 ? 22.434 73.176 87.115 1.00 32.63 131 GLU A CA 1
ATOM 816 C C . GLU A 1 113 ? 22.512 73.893 88.451 1.00 31.02 131 GLU A C 1
ATOM 817 O O . GLU A 1 113 ? 23.059 73.341 89.408 1.00 34.25 131 GLU A O 1
ATOM 823 N N . TYR A 1 114 ? 21.975 75.108 88.545 1.00 32.34 132 TYR A N 1
ATOM 824 C CA . TYR A 1 114 ? 22.081 75.914 89.760 1.00 31.48 132 TYR A CA 1
ATOM 825 C C . TYR A 1 114 ? 20.885 75.616 90.656 1.00 33.12 132 TYR A C 1
ATOM 826 O O . TYR A 1 114 ? 19.866 76.305 90.622 1.00 34.00 132 TYR A O 1
ATOM 835 N N . TYR A 1 115 ? 21.019 74.580 91.477 1.00 34.95 133 TYR A N 1
ATOM 836 C CA . TYR A 1 115 ? 19.987 74.203 92.430 1.00 35.58 133 TYR A CA 1
ATOM 837 C C . TYR A 1 115 ? 20.163 74.969 93.739 1.00 36.09 133 TYR A C 1
ATOM 838 O O . TYR A 1 115 ? 21.237 75.491 94.046 1.00 35.02 133 TYR A O 1
ATOM 847 N N . ALA A 1 116 ? 19.082 75.032 94.512 1.00 37.90 134 ALA A N 1
ATOM 848 C CA . ALA A 1 116 ? 19.082 75.720 95.796 1.00 38.74 134 ALA A CA 1
ATOM 849 C C . ALA A 1 116 ? 19.497 74.757 96.901 1.00 39.66 134 ALA A C 1
ATOM 850 O O . ALA A 1 116 ? 19.005 73.626 96.965 1.00 40.84 134 ALA A O 1
ATOM 852 N N . SER A 1 117 ? 20.400 75.208 97.768 1.00 39.29 135 SER A N 1
ATOM 853 C CA . SER A 1 117 ? 20.859 74.396 98.885 1.00 44.15 135 SER A CA 1
ATOM 854 C C . SER A 1 117 ? 21.233 75.309 100.041 1.00 45.13 135 SER A C 1
ATOM 855 O O . SER A 1 117 ? 21.531 76.491 99.853 1.00 40.19 135 SER A O 1
ATOM 858 N N . GLU A 1 118 ? 21.205 74.739 101.247 1.00 52.63 136 GLU A N 1
ATOM 859 C CA . GLU A 1 118 ? 21.720 75.398 102.448 1.00 56.95 136 GLU A CA 1
ATOM 860 C C . GLU A 1 118 ? 21.169 76.815 102.595 1.00 53.37 136 GLU A C 1
ATOM 861 O O . GLU A 1 118 ? 21.867 77.735 103.026 1.00 52.31 136 GLU A O 1
ATOM 867 N N . GLY A 1 119 ? 19.901 76.995 102.232 1.00 51.87 137 GLY A N 1
ATOM 868 C CA . GLY A 1 119 ? 19.253 78.284 102.399 1.00 53.26 137 GLY A CA 1
ATOM 869 C C . GLY A 1 119 ? 19.847 79.397 101.565 1.00 54.08 137 GLY A C 1
ATOM 870 O O . GLY A 1 119 ? 19.854 80.553 102.003 1.00 56.16 137 GLY A O 1
ATOM 871 N N . GLN A 1 120 ? 20.343 79.086 100.370 1.00 52.91 138 GLN A N 1
ATOM 872 C CA . GLN A 1 120 ? 20.955 80.077 99.495 1.00 54.13 138 GLN A CA 1
ATOM 873 C C . GLN A 1 120 ? 20.237 80.124 98.154 1.00 48.36 138 GLN A C 1
ATOM 874 O O . GLN A 1 120 ? 19.842 79.088 97.612 1.00 48.20 138 GLN A O 1
ATOM 880 N N . ASN A 1 121 ? 20.069 81.334 97.629 1.00 47.09 139 ASN A N 1
ATOM 881 C CA . ASN A 1 121 ? 19.607 81.505 96.256 1.00 41.07 139 ASN A CA 1
ATOM 882 C C . ASN A 1 121 ? 20.804 81.400 95.317 1.00 34.80 139 ASN A C 1
ATOM 883 O O . ASN A 1 121 ? 21.801 82.097 95.523 1.00 33.74 139 ASN A O 1
ATOM 888 N N . PRO A 1 122 ? 20.761 80.542 94.297 1.00 34.33 140 PRO A N 1
ATOM 889 C CA . PRO A 1 122 ? 21.961 80.298 93.483 1.00 32.64 140 PRO A CA 1
ATOM 890 C C . PRO A 1 122 ? 22.190 81.245 92.314 1.00 31.67 140 PRO A C 1
ATOM 891 O O . PRO A 1 122 ? 23.207 81.093 91.627 1.00 31.82 140 PRO A O 1
ATOM 895 N N . LEU A 1 123 ? 21.299 82.198 92.056 1.00 32.36 141 LEU A N 1
ATOM 896 C CA . LEU A 1 123 ? 21.509 83.129 90.949 1.00 31.68 141 LEU A CA 1
ATOM 897 C C . LEU A 1 123 ? 22.864 83.824 91.001 1.00 31.08 141 LEU A C 1
ATOM 898 O O . LEU A 1 123 ? 23.490 83.970 89.937 1.00 36.85 141 LEU A O 1
ATOM 903 N N . PRO A 1 124 ? 23.374 84.260 92.154 1.00 30.32 142 PRO A N 1
ATOM 904 C CA . PRO A 1 124 ? 24.718 84.864 92.178 1.00 29.21 142 PRO A CA 1
ATOM 905 C C . PRO A 1 124 ? 25.831 83.918 91.766 1.00 28.29 142 PRO A C 1
ATOM 906 O O . PRO A 1 124 ? 26.923 84.392 91.431 1.00 32.49 142 PRO A O 1
ATOM 910 N N . PHE A 1 125 ? 25.608 82.602 91.804 1.00 29.27 143 PHE A N 1
ATOM 911 C CA . PHE A 1 125 ? 26.646 81.674 91.368 1.00 27.83 143 PHE A CA 1
ATOM 912 C C . PHE A 1 125 ? 26.824 81.714 89.856 1.00 27.27 143 PHE A C 1
ATOM 913 O O . PHE A 1 125 ? 27.927 81.466 89.357 1.00 31.04 143 PHE A O 1
ATOM 921 N N . ALA A 1 126 ? 25.758 82.021 89.116 1.00 27.70 144 ALA A N 1
ATOM 922 C CA . ALA A 1 126 ? 25.893 82.255 87.682 1.00 27.38 144 ALA A CA 1
ATOM 923 C C . ALA A 1 126 ? 26.709 83.512 87.411 1.00 27.67 144 ALA A C 1
ATOM 924 O O . ALA A 1 126 ? 27.536 83.537 86.492 1.00 27.14 144 ALA A O 1
ATOM 926 N N . LEU A 1 127 ? 26.487 84.567 88.199 1.00 27.18 145 LEU A N 1
ATOM 927 C CA . LEU A 1 127 ? 27.292 85.774 88.058 1.00 26.85 145 LEU A CA 1
ATOM 928 C C . LEU A 1 127 ? 28.743 85.503 88.427 1.00 26.17 145 LEU A C 1
ATOM 929 O O . LEU A 1 127 ? 29.663 86.026 87.789 1.00 28.81 145 LEU A O 1
ATOM 934 N N . ALA A 1 128 ? 28.969 84.670 89.444 1.00 26.12 146 ALA A N 1
ATOM 935 C CA . ALA A 1 128 ? 30.334 84.337 89.836 1.00 25.72 146 ALA A CA 1
ATOM 936 C C . ALA A 1 128 ? 31.096 83.689 88.687 1.00 25.44 146 ALA A C 1
ATOM 937 O O . ALA A 1 128 ? 32.293 83.937 88.508 1.00 32.19 146 ALA A O 1
ATOM 939 N N . ALA A 1 129 ? 30.419 82.852 87.897 1.00 27.07 147 ALA A N 1
ATOM 940 C CA . ALA A 1 129 ? 31.072 82.234 86.746 1.00 25.39 147 ALA A CA 1
ATOM 941 C C . ALA A 1 129 ? 31.620 83.287 85.791 1.00 25.38 147 ALA A C 1
ATOM 942 O O . ALA A 1 129 ? 32.715 83.129 85.240 1.00 25.84 147 ALA A O 1
ATOM 944 N N . LEU A 1 130 ? 30.874 84.371 85.585 1.00 25.58 148 LEU A N 1
ATOM 945 C CA . LEU A 1 130 ? 31.355 85.441 84.715 1.00 25.80 148 LEU A CA 1
ATOM 946 C C . LEU A 1 130 ? 32.445 86.254 85.400 1.00 25.67 148 LEU A C 1
ATOM 947 O O . LEU A 1 130 ? 33.400 86.693 84.749 1.00 28.11 148 LEU A O 1
ATOM 952 N N . ILE A 1 131 ? 32.333 86.448 86.715 1.00 25.78 149 ILE A N 1
ATOM 953 C CA . ILE A 1 131 ? 33.405 87.112 87.451 1.00 27.32 149 ILE A CA 1
ATOM 954 C C . ILE A 1 131 ? 34.695 86.310 87.333 1.00 26.57 149 ILE A C 1
ATOM 955 O O . ILE A 1 131 ? 35.771 86.869 87.088 1.00 27.49 149 ILE A O 1
ATOM 960 N N . ASP A 1 132 ? 34.607 84.986 87.487 1.00 25.32 150 ASP A N 1
ATOM 961 C CA . ASP A 1 132 ? 35.785 84.137 87.334 1.00 25.52 150 ASP A CA 1
ATOM 962 C C . ASP A 1 132 ? 36.480 84.402 86.004 1.00 25.86 150 ASP A C 1
ATOM 963 O O . ASP A 1 132 ? 37.707 84.534 85.944 1.00 29.87 150 ASP A O 1
ATOM 968 N N . ASN A 1 133 ? 35.702 84.486 84.924 1.00 26.53 151 ASN A N 1
ATOM 969 C CA . ASN A 1 133 ? 36.283 84.738 83.609 1.00 27.76 151 ASN A CA 1
ATOM 970 C C . ASN A 1 133 ? 36.995 86.087 83.567 1.00 29.87 151 ASN A C 1
ATOM 971 O O . ASN A 1 133 ? 38.097 86.197 83.018 1.00 31.89 151 ASN A O 1
ATOM 976 N N . SER A 1 134 ? 36.387 87.124 84.151 1.00 29.53 152 SER A N 1
ATOM 977 C CA . SER A 1 134 ? 37.018 88.441 84.160 1.00 28.21 152 SER A CA 1
ATOM 978 C C . SER A 1 134 ? 38.251 88.466 85.053 1.00 31.78 152 SER A C 1
ATOM 979 O O . SER A 1 134 ? 39.224 89.162 84.739 1.00 38.63 152 SER A O 1
ATOM 982 N N . LEU A 1 135 ? 38.235 87.725 86.164 1.00 26.70 153 LEU A N 1
ATOM 983 C CA . LEU A 1 135 ? 39.428 87.636 87.001 1.00 27.02 153 LEU A CA 1
ATOM 984 C C . LEU A 1 135 ? 40.594 87.046 86.221 1.00 27.82 153 LEU A C 1
ATOM 985 O O . LEU A 1 135 ? 41.719 87.556 86.287 1.00 30.00 153 LEU A O 1
ATOM 990 N N . SER A 1 136 ? 40.344 85.971 85.473 1.00 28.65 154 SER A N 1
ATOM 991 C CA . SER A 1 136 ? 41.392 85.389 84.643 1.00 32.21 154 SER A CA 1
ATOM 992 C C . SER A 1 136 ? 41.842 86.367 83.565 1.00 32.50 154 SER A C 1
ATOM 993 O O . SER A 1 136 ? 43.041 86.490 83.287 1.00 30.68 154 SER A O 1
ATOM 996 N N . ALA A 1 137 ? 40.895 87.089 82.964 1.00 29.26 155 ALA A N 1
ATOM 997 C CA . ALA A 1 137 ? 41.229 87.977 81.856 1.00 30.50 155 ALA A CA 1
ATOM 998 C C . ALA A 1 137 ? 42.010 89.202 82.319 1.00 37.40 155 ALA A C 1
ATOM 999 O O . ALA A 1 137 ? 42.764 89.778 81.527 1.00 32.09 155 ALA A O 1
ATOM 1001 N N . THR A 1 138 ? 41.854 89.610 83.580 1.00 30.11 156 THR A N 1
ATOM 1002 C CA . THR A 1 138 ? 42.555 90.769 84.119 1.00 30.62 156 THR A CA 1
ATOM 1003 C C . THR A 1 138 ? 43.787 90.392 84.930 1.00 31.13 156 THR A C 1
ATOM 1004 O O . THR A 1 138 ? 44.362 91.257 85.595 1.00 36.16 156 THR A O 1
ATOM 1008 N N . SER A 1 139 ? 44.214 89.129 84.884 1.00 34.20 157 SER A N 1
ATOM 1009 C CA . SER A 1 139 ? 45.226 88.650 85.820 1.00 35.16 157 SER A CA 1
ATOM 1010 C C . SER A 1 139 ? 46.586 89.308 85.618 1.00 37.91 157 SER A C 1
ATOM 1011 O O . SER A 1 139 ? 47.403 89.296 86.544 1.00 43.94 157 SER A O 1
ATOM 1014 N N . ARG A 1 140 ? 46.855 89.872 84.439 1.00 41.82 158 ARG A N 1
ATOM 1015 C CA . ARG A 1 140 ? 48.138 90.510 84.162 1.00 44.52 158 ARG A CA 1
ATOM 1016 C C . ARG A 1 140 ? 47.999 92.008 83.920 1.00 45.35 158 ARG A C 1
ATOM 1017 O O . ARG A 1 140 ? 48.954 92.643 83.456 1.00 47.91 158 ARG A O 1
ATOM 1025 N N . ASN A 1 141 ? 46.840 92.585 84.228 1.00 43.59 159 ASN A N 1
ATOM 1026 C CA . ASN A 1 141 ? 46.642 94.022 84.100 1.00 44.60 159 ASN A CA 1
ATOM 1027 C C . ASN A 1 141 ? 47.725 94.799 84.834 1.00 46.95 159 ASN A C 1
ATOM 1028 O O . ASN A 1 141 ? 48.032 94.518 85.996 1.00 46.79 159 ASN A O 1
ATOM 1033 N N . ILE A 1 142 ? 48.302 95.780 84.145 1.00 53.94 160 ILE A N 1
ATOM 1034 C CA . ILE A 1 142 ? 48.994 96.867 84.825 1.00 56.28 160 ILE A CA 1
ATOM 1035 C C . ILE A 1 142 ? 47.937 97.772 85.442 1.00 57.46 160 ILE A C 1
ATOM 1036 O O . ILE A 1 142 ? 47.077 98.314 84.738 1.00 63.07 160 ILE A O 1
ATOM 1041 N N . GLY A 1 143 ? 47.979 97.925 86.760 1.00 50.88 161 GLY A N 1
ATOM 1042 C CA . GLY A 1 143 ? 47.014 98.779 87.424 1.00 50.41 161 GLY A CA 1
ATOM 1043 C C . GLY A 1 143 ? 45.689 98.076 87.681 1.00 47.12 161 GLY A C 1
ATOM 1044 O O . GLY A 1 143 ? 45.618 96.855 87.815 1.00 45.27 161 GLY A O 1
ATOM 1045 N N . VAL A 1 144 ? 44.621 98.875 87.729 1.00 46.71 162 VAL A N 1
ATOM 1046 C CA . VAL A 1 144 ? 43.336 98.394 88.224 1.00 44.16 162 VAL A CA 1
ATOM 1047 C C . VAL A 1 144 ? 42.836 97.217 87.398 1.00 41.75 162 VAL A C 1
ATOM 1048 O O . VAL A 1 144 ? 42.968 97.185 86.167 1.00 42.00 162 VAL A O 1
ATOM 1052 N N . ARG A 1 145 ? 42.249 96.243 88.088 1.00 39.75 163 ARG A N 1
ATOM 1053 C CA . ARG A 1 145 ? 41.489 95.158 87.476 1.00 37.54 163 ARG A CA 1
ATOM 1054 C C . ARG A 1 145 ? 40.023 95.455 87.769 1.00 36.27 163 ARG A C 1
ATOM 1055 O O . ARG A 1 145 ? 39.545 95.224 88.883 1.00 35.71 163 ARG A O 1
ATOM 1063 N N . ARG A 1 146 ? 39.318 95.979 86.774 1.00 36.15 164 ARG A N 1
ATOM 1064 C CA . ARG A 1 146 ? 37.968 96.496 86.958 1.00 35.54 164 ARG A CA 1
ATOM 1065 C C . ARG A 1 146 ? 36.965 95.512 86.375 1.00 33.60 164 ARG A C 1
ATOM 1066 O O . ARG A 1 146 ? 37.057 95.149 85.198 1.00 33.44 164 ARG A O 1
ATOM 1074 N N . ILE A 1 147 ? 36.004 95.100 87.196 1.00 32.47 165 ILE A N 1
ATOM 1075 C CA . ILE A 1 147 ? 34.981 94.141 86.805 1.00 30.90 165 ILE A CA 1
ATOM 1076 C C . ILE A 1 147 ? 33.641 94.730 87.218 1.00 30.83 165 ILE A C 1
ATOM 1077 O O . ILE A 1 147 ? 33.361 94.866 88.415 1.00 31.06 165 ILE A O 1
ATOM 1082 N N . GLN A 1 148 ? 32.814 95.074 86.238 1.00 32.21 166 GLN A N 1
ATOM 1083 C CA . GLN A 1 148 ? 31.545 95.742 86.481 1.00 31.12 166 GLN A CA 1
ATOM 1084 C C . GLN A 1 148 ? 30.389 94.822 86.126 1.00 29.95 166 GLN A C 1
ATOM 1085 O O . GLN A 1 148 ? 30.393 94.184 85.068 1.00 29.44 166 GLN A O 1
ATOM 1091 N N . ILE A 1 149 ? 29.392 94.780 87.002 1.00 30.78 167 ILE A N 1
ATOM 1092 C CA . ILE A 1 149 ? 28.137 94.089 86.744 1.00 30.30 167 ILE A CA 1
ATOM 1093 C C . ILE A 1 149 ? 27.052 95.154 86.734 1.00 30.88 167 ILE A C 1
ATOM 1094 O O . ILE A 1 149 ? 26.752 95.756 87.772 1.00 33.92 167 ILE A O 1
ATOM 1099 N N . LYS A 1 150 ? 26.474 95.399 85.565 1.00 33.12 168 LYS A N 1
ATOM 1100 C CA . LYS A 1 150 ? 25.455 96.423 85.390 1.00 32.07 168 LYS A CA 1
ATOM 1101 C C . LYS A 1 150 ? 24.114 95.744 85.163 1.00 31.84 168 LYS A C 1
ATOM 1102 O O . LYS A 1 150 ? 23.958 94.971 84.213 1.00 31.24 168 LYS A O 1
ATOM 1108 N N . LEU A 1 151 ? 23.159 96.021 86.044 1.00 32.64 169 LEU A N 1
ATOM 1109 C CA . LEU A 1 151 ? 21.795 95.514 85.922 1.00 32.94 169 LEU A CA 1
ATOM 1110 C C . LEU A 1 151 ? 20.962 96.617 85.279 1.00 34.63 169 LEU A C 1
ATOM 1111 O O . LEU A 1 151 ? 20.551 97.573 85.942 1.00 36.13 169 LEU A O 1
ATOM 1116 N N . LEU A 1 152 ? 20.728 96.486 83.975 1.00 38.94 170 LEU A N 1
ATOM 1117 C CA . LEU A 1 152 ? 20.032 97.510 83.200 1.00 36.56 170 LEU A CA 1
ATOM 1118 C C . LEU A 1 152 ? 18.540 97.200 83.230 1.00 37.46 170 LEU A C 1
ATOM 1119 O O . LEU A 1 152 ? 17.948 96.711 82.266 1.00 37.78 170 LEU A O 1
ATOM 1124 N N . PHE A 1 153 ? 17.926 97.493 84.379 1.00 38.28 171 PHE A N 1
ATOM 1125 C CA . PHE A 1 153 ? 16.513 97.220 84.612 1.00 39.47 171 PHE A CA 1
ATOM 1126 C C . PHE A 1 153 ? 15.667 98.489 84.588 1.00 42.04 171 PHE A C 1
ATOM 1127 O O . PHE A 1 153 ? 14.577 98.513 85.168 1.00 43.50 171 PHE A O 1
ATOM 1135 N N . ASP A 1 154 ? 16.148 99.541 83.929 1.00 45.18 172 ASP A N 1
ATOM 1136 C CA . ASP A 1 154 ? 15.397 100.780 83.755 1.00 45.72 172 ASP A CA 1
ATOM 1137 C C . ASP A 1 154 ? 14.715 100.719 82.393 1.00 46.66 172 ASP A C 1
ATOM 1138 O O . ASP A 1 154 ? 15.373 100.857 81.357 1.00 46.40 172 ASP A O 1
ATOM 1143 N N . GLU A 1 155 ? 13.396 100.516 82.393 1.00 48.08 173 GLU A N 1
ATOM 1144 C CA . GLU A 1 155 ? 12.679 100.290 81.145 1.00 49.10 173 GLU A CA 1
ATOM 1145 C C . GLU A 1 155 ? 12.661 101.514 80.238 1.00 51.45 173 GLU A C 1
ATOM 1146 O O . GLU A 1 155 ? 12.287 101.385 79.068 1.00 52.41 173 GLU A O 1
ATOM 1152 N N . THR A 1 156 ? 13.049 102.690 80.735 1.00 52.75 174 THR A N 1
ATOM 1153 C CA . THR A 1 156 ? 13.199 103.854 79.871 1.00 55.16 174 THR A CA 1
ATOM 1154 C C . THR A 1 156 ? 14.489 103.805 79.060 1.00 53.91 174 THR A C 1
ATOM 1155 O O . THR A 1 156 ? 14.746 104.724 78.277 1.00 56.03 174 THR A O 1
ATOM 1159 N N . GLN A 1 157 ? 15.307 102.764 79.238 1.00 56.54 175 GLN A N 1
ATOM 1160 C CA . GLN A 1 157 ? 16.489 102.531 78.415 1.00 58.61 175 GLN A CA 1
ATOM 1161 C C . GLN A 1 157 ? 16.390 101.253 77.589 1.00 57.44 175 GLN A C 1
ATOM 1162 O O . GLN A 1 157 ? 17.358 100.892 76.916 1.00 63.40 175 GLN A O 1
ATOM 1168 N N . GLY A 1 158 ? 15.265 100.558 77.637 1.00 51.01 176 GLY A N 1
ATOM 1169 C CA . GLY A 1 158 ? 15.043 99.351 76.863 1.00 47.50 176 GLY A CA 1
ATOM 1170 C C . GLY A 1 158 ? 14.680 98.177 77.744 1.00 47.09 176 GLY A C 1
ATOM 1171 O O . GLY A 1 158 ? 14.326 98.325 78.917 1.00 45.31 176 GLY A O 1
ATOM 1172 N N . LYS A 1 159 ? 14.779 96.987 77.156 1.00 46.57 177 LYS A N 1
ATOM 1173 C CA . LYS A 1 159 ? 14.420 95.771 77.859 1.00 46.92 177 LYS A CA 1
ATOM 1174 C C . LYS A 1 159 ? 15.470 95.438 78.919 1.00 42.13 177 LYS A C 1
ATOM 1175 O O . LYS A 1 159 ? 16.614 95.889 78.838 1.00 40.45 177 LYS A O 1
ATOM 1181 N N . PRO A 1 160 ? 15.102 94.650 79.931 1.00 39.89 178 PRO A N 1
ATOM 1182 C CA . PRO A 1 160 ? 16.074 94.292 80.971 1.00 37.93 178 PRO A CA 1
ATOM 1183 C C . PRO A 1 160 ? 17.294 93.594 80.388 1.00 36.38 178 PRO A C 1
ATOM 1184 O O . PRO A 1 160 ? 17.189 92.772 79.475 1.00 40.69 178 PRO A O 1
ATOM 1188 N N . ALA A 1 161 ? 18.460 93.928 80.934 1.00 35.19 179 ALA A N 1
ATOM 1189 C CA . ALA A 1 161 ? 19.715 93.358 80.473 1.00 33.94 179 ALA A CA 1
ATOM 1190 C C . ALA A 1 161 ? 20.686 93.291 81.640 1.00 32.56 179 ALA A C 1
ATOM 1191 O O . ALA A 1 161 ? 20.713 94.187 82.487 1.00 32.88 179 ALA A O 1
ATOM 1193 N N . VAL A 1 162 ? 21.472 92.218 81.683 1.00 31.34 180 VAL A N 1
ATOM 1194 C CA . VAL A 1 162 ? 22.562 92.069 82.638 1.00 30.20 180 VAL A CA 1
ATOM 1195 C C . VAL A 1 162 ? 23.862 92.095 81.853 1.00 29.87 180 VAL A C 1
ATOM 1196 O O . VAL A 1 162 ? 24.041 91.311 80.914 1.00 32.29 180 VAL A O 1
ATOM 1200 N N . ALA A 1 163 ? 24.763 92.996 82.229 1.00 29.90 181 ALA A N 1
ATOM 1201 C CA . ALA A 1 163 ? 26.021 93.174 81.523 1.00 29.99 181 ALA A CA 1
ATOM 1202 C C . ALA A 1 163 ? 27.181 92.988 82.488 1.00 29.19 181 ALA A C 1
ATOM 1203 O O . ALA A 1 163 ? 27.170 93.541 83.592 1.00 29.21 181 ALA A O 1
ATOM 1205 N N . VAL A 1 164 ? 28.177 92.214 82.068 1.00 30.56 182 VAL A N 1
ATOM 1206 C CA . VAL A 1 164 ? 29.406 92.022 82.830 1.00 29.64 182 VAL A CA 1
ATOM 1207 C C . VAL A 1 164 ? 30.549 92.528 81.966 1.00 32.76 182 VAL A C 1
ATOM 1208 O O . VAL A 1 164 ? 30.777 92.012 80.865 1.00 34.02 182 VAL A O 1
ATOM 1212 N N . ILE A 1 165 ? 31.262 93.532 82.466 1.00 29.38 183 ILE A N 1
ATOM 1213 C CA . ILE A 1 165 ? 32.238 94.283 81.689 1.00 29.78 183 ILE A CA 1
ATOM 1214 C C . ILE A 1 165 ? 33.533 94.336 82.483 1.00 29.85 183 ILE A C 1
ATOM 1215 O O . ILE A 1 165 ? 33.518 94.654 83.676 1.00 33.06 183 ILE A O 1
ATOM 1220 N N . ASP A 1 166 ? 34.648 94.030 81.826 1.00 29.82 184 ASP A N 1
ATOM 1221 C CA . ASP A 1 166 ? 35.956 94.111 82.457 1.00 30.53 184 ASP A CA 1
ATOM 1222 C C . ASP A 1 166 ? 36.937 94.813 81.529 1.00 31.73 184 ASP A C 1
ATOM 1223 O O . ASP A 1 166 ? 36.679 95.002 80.338 1.00 33.37 184 ASP A O 1
ATOM 1228 N N . ASN A 1 167 ? 38.067 95.214 82.106 1.00 33.10 185 ASN A N 1
ATOM 1229 C CA . ASN A 1 167 ? 39.170 95.830 81.372 1.00 34.85 185 ASN A CA 1
ATOM 1230 C C . ASN A 1 167 ? 40.325 94.854 81.192 1.00 35.39 185 ASN A C 1
ATOM 1231 O O . ASN A 1 167 ? 41.496 95.236 81.239 1.00 37.49 185 ASN A O 1
ATOM 1236 N N . GLY A 1 168 ? 40.008 93.578 80.995 1.00 33.84 186 GLY A N 1
ATOM 1237 C CA . GLY A 1 168 ? 41.011 92.561 80.774 1.00 34.41 186 GLY A CA 1
ATOM 1238 C C . GLY A 1 168 ? 41.558 92.592 79.361 1.00 36.42 186 GLY A C 1
ATOM 1239 O O . GLY A 1 168 ? 41.293 93.498 78.570 1.00 37.74 186 GLY A O 1
ATOM 1240 N N . ARG A 1 169 ? 42.310 91.566 79.083 1.00 36.09 187 ARG A N 1
ATOM 1241 C CA . ARG A 1 169 ? 42.998 91.386 77.838 1.00 38.63 187 ARG A CA 1
ATOM 1242 C C . ARG A 1 169 ? 42.148 91.176 76.604 1.00 37.19 187 ARG A C 1
ATOM 1243 O O . ARG A 1 169 ? 42.629 91.240 75.515 1.00 37.93 187 ARG A O 1
ATOM 1251 N N . GLY A 1 170 ? 40.878 90.955 76.784 1.00 39.68 188 GLY A N 1
ATOM 1252 C CA . GLY A 1 170 ? 39.972 90.790 75.668 1.00 38.42 188 GLY A CA 1
ATOM 1253 C C . GLY A 1 170 ? 40.262 89.556 74.823 1.00 39.65 188 GLY A C 1
ATOM 1254 O O . GLY A 1 170 ? 41.134 88.738 75.117 1.00 39.02 188 GLY A O 1
ATOM 1263 N N . THR A 1 172 ? 40.657 88.049 70.692 1.00 38.13 190 THR A N 1
ATOM 1264 C CA . THR A 1 172 ? 40.754 88.137 69.238 1.00 40.35 190 THR A CA 1
ATOM 1265 C C . THR A 1 172 ? 39.527 87.506 68.585 1.00 39.64 190 THR A C 1
ATOM 1266 O O . THR A 1 172 ? 38.679 86.924 69.268 1.00 37.38 190 THR A O 1
ATOM 1270 N N . SER A 1 173 ? 39.428 87.599 67.258 1.00 42.14 191 SER A N 1
ATOM 1271 C CA . SER A 1 173 ? 38.387 86.866 66.545 1.00 42.16 191 SER A CA 1
ATOM 1272 C C . SER A 1 173 ? 38.462 85.374 66.846 1.00 40.53 191 SER A C 1
ATOM 1273 O O . SER A 1 173 ? 37.433 84.720 67.049 1.00 39.81 191 SER A O 1
ATOM 1276 N N . LYS A 1 174 ? 39.675 84.820 66.882 1.00 41.15 192 LYS A N 1
ATOM 1277 C CA . LYS A 1 174 ? 39.834 83.389 67.114 1.00 40.03 192 LYS A CA 1
ATOM 1278 C C . LYS A 1 174 ? 39.457 83.022 68.545 1.00 36.91 192 LYS A C 1
ATOM 1279 O O . LYS A 1 174 ? 38.737 82.044 68.778 1.00 35.52 192 LYS A O 1
ATOM 1285 N N . GLN A 1 175 ? 39.933 83.802 69.517 1.00 36.19 193 GLN A N 1
ATOM 1286 C CA . GLN A 1 175 ? 39.584 83.548 70.910 1.00 35.02 193 GLN A CA 1
ATOM 1287 C C . GLN A 1 175 ? 38.083 83.673 71.131 1.00 35.25 193 GLN A C 1
ATOM 1288 O O . GLN A 1 175 ? 37.496 82.901 71.898 1.00 34.93 193 GLN A O 1
ATOM 1294 N N . LEU A 1 176 ? 37.441 84.634 70.464 1.00 33.35 194 LEU A N 1
ATOM 1295 C CA . LEU A 1 176 ? 35.990 84.742 70.558 1.00 32.60 194 LEU A CA 1
ATOM 1296 C C . LEU A 1 176 ? 35.314 83.543 69.907 1.00 34.75 194 LEU A C 1
ATOM 1297 O O . LEU A 1 176 ? 34.276 83.072 70.384 1.00 35.59 194 LEU A O 1
ATOM 1302 N N . ASN A 1 177 ? 35.890 83.036 68.815 1.00 38.84 195 ASN A N 1
ATOM 1303 C CA . ASN A 1 177 ? 35.401 81.795 68.223 1.00 37.83 195 ASN A CA 1
ATOM 1304 C C . ASN A 1 177 ? 35.511 80.648 69.221 1.00 33.14 195 ASN A C 1
ATOM 1305 O O . ASN A 1 177 ? 34.565 79.874 69.405 1.00 34.09 195 ASN A O 1
ATOM 1310 N N . ASN A 1 178 ? 36.670 80.527 69.874 1.00 32.00 196 ASN A N 1
ATOM 1311 C CA . ASN A 1 178 ? 36.873 79.467 70.857 1.00 30.54 196 ASN A CA 1
ATOM 1312 C C . ASN A 1 178 ? 35.838 79.537 71.972 1.00 28.79 196 ASN A C 1
ATOM 1313 O O . ASN A 1 178 ? 35.287 78.510 72.382 1.00 35.18 196 ASN A O 1
ATOM 1318 N N . TRP A 1 179 ? 35.564 80.742 72.479 1.00 30.71 197 TRP A N 1
ATOM 1319 C CA . TRP A 1 179 ? 34.592 80.894 73.555 1.00 28.67 197 TRP A CA 1
ATOM 1320 C C . TRP A 1 179 ? 33.270 80.225 73.206 1.00 28.62 197 TRP A C 1
ATOM 1321 O O . TRP A 1 179 ? 32.634 79.602 74.063 1.00 31.41 197 TRP A O 1
ATOM 1332 N N . ALA A 1 180 ? 32.838 80.350 71.951 1.00 28.79 198 ALA A N 1
ATOM 1333 C CA . ALA A 1 180 ? 31.556 79.793 71.540 1.00 30.14 198 ALA A CA 1
ATOM 1334 C C . ALA A 1 180 ? 31.560 78.269 71.462 1.00 29.66 198 ALA A C 1
ATOM 1335 O O . ALA A 1 180 ? 30.484 77.675 71.340 1.00 30.44 198 ALA A O 1
ATOM 1337 N N . VAL A 1 181 ? 32.722 77.625 71.536 1.00 29.12 199 VAL A N 1
ATOM 1338 C CA . VAL A 1 181 ? 32.811 76.170 71.458 1.00 29.28 199 VAL A CA 1
ATOM 1339 C C . VAL A 1 181 ? 32.586 75.599 72.855 1.00 27.96 199 VAL A C 1
ATOM 1340 O O . VAL A 1 181 ? 33.396 75.804 73.761 1.00 26.98 199 VAL A O 1
ATOM 1344 N N . TYR A 1 182 ? 31.490 74.867 73.022 1.00 32.22 200 TYR A N 1
ATOM 1345 C CA . TYR A 1 182 ? 31.206 74.207 74.289 1.00 27.71 200 TYR A CA 1
ATOM 1346 C C . TYR A 1 182 ? 32.271 73.158 74.598 1.00 29.57 200 TYR A C 1
ATOM 1347 O O . TYR A 1 182 ? 32.645 72.362 73.733 1.00 33.22 200 TYR A O 1
ATOM 1356 N N . ARG A 1 183 ? 32.761 73.167 75.839 1.00 26.69 201 ARG A N 1
ATOM 1357 C CA . ARG A 1 183 ? 33.776 72.246 76.353 1.00 26.82 201 ARG A CA 1
ATOM 1358 C C . ARG A 1 183 ? 35.156 72.465 75.748 1.00 27.05 201 ARG A C 1
ATOM 1359 O O . ARG A 1 183 ? 36.038 71.617 75.928 1.00 32.80 201 ARG A O 1
ATOM 1367 N N . LEU A 1 184 ? 35.380 73.567 75.040 1.00 27.30 202 LEU A N 1
ATOM 1368 C CA . LEU A 1 184 ? 36.731 73.934 74.630 1.00 31.07 202 LEU A CA 1
ATOM 1369 C C . LEU A 1 184 ? 37.379 74.711 75.769 1.00 30.28 202 LEU A C 1
ATOM 1370 O O . LEU A 1 184 ? 36.965 75.833 76.080 1.00 31.81 202 LEU A O 1
ATOM 1375 N N . SER A 1 185 ? 38.390 74.120 76.392 1.00 33.81 203 SER A N 1
ATOM 1376 C CA . SER A 1 185 ? 39.033 74.689 77.564 1.00 34.99 203 SER A CA 1
ATOM 1377 C C . SER A 1 185 ? 40.472 75.068 77.238 1.00 35.73 203 SER A C 1
ATOM 1378 O O . SER A 1 185 ? 40.946 74.914 76.111 1.00 38.46 203 SER A O 1
ATOM 1381 N N . LYS A 1 186 ? 41.169 75.563 78.263 1.00 33.57 204 LYS A N 1
ATOM 1382 C CA . LYS A 1 186 ? 42.575 75.919 78.135 1.00 32.71 204 LYS A CA 1
ATOM 1383 C C . LYS A 1 186 ? 43.461 74.706 77.894 1.00 34.36 204 LYS A C 1
ATOM 1384 O O . LYS A 1 186 ? 44.608 74.867 77.468 1.00 38.13 204 LYS A O 1
ATOM 1390 N N . PHE A 1 187 ? 42.962 73.515 78.175 1.00 33.95 205 PHE A N 1
ATOM 1391 C CA . PHE A 1 187 ? 43.746 72.326 77.950 1.00 35.87 205 PHE A CA 1
ATOM 1392 C C . PHE A 1 187 ? 43.640 71.860 76.512 1.00 39.83 205 PHE A C 1
ATOM 1393 O O . PHE A 1 187 ? 44.576 71.262 76.000 1.00 44.14 205 PHE A O 1
ATOM 1401 N N . THR A 1 188 ? 42.515 72.117 75.853 1.00 41.64 206 THR A N 1
ATOM 1402 C CA . THR A 1 188 ? 42.287 71.611 74.504 1.00 47.14 206 THR A CA 1
ATOM 1403 C C . THR A 1 188 ? 42.654 72.605 73.406 1.00 55.50 206 THR A C 1
ATOM 1404 O O . THR A 1 188 ? 43.342 72.235 72.461 1.00 60.40 206 THR A O 1
ATOM 1408 N N . ARG A 1 189 ? 42.246 73.863 73.509 1.00 59.77 207 ARG A N 1
ATOM 1409 C CA . ARG A 1 189 ? 42.472 74.816 72.407 1.00 64.68 207 ARG A CA 1
ATOM 1410 C C . ARG A 1 189 ? 43.927 75.034 72.012 1.00 66.87 207 ARG A C 1
ATOM 1411 O O . ARG A 1 189 ? 44.190 75.828 71.108 1.00 67.44 207 ARG A O 1
ATOM 1419 N N . TYR A 1 200 ? 49.084 76.604 77.226 1.00 65.47 218 TYR A N 1
ATOM 1420 C CA . TYR A 1 200 ? 48.600 77.069 78.522 1.00 64.14 218 TYR A CA 1
ATOM 1421 C C . TYR A 1 200 ? 49.700 76.984 79.578 1.00 73.21 218 TYR A C 1
ATOM 1422 O O . TYR A 1 200 ? 50.291 75.926 79.795 1.00 71.41 218 TYR A O 1
ATOM 1431 N N . VAL A 1 201 ? 49.953 78.112 80.234 1.00 88.90 219 VAL A N 1
ATOM 1432 C CA . VAL A 1 201 ? 51.048 78.258 81.186 1.00 90.62 219 VAL A CA 1
ATOM 1433 C C . VAL A 1 201 ? 50.479 78.075 82.588 1.00 86.90 219 VAL A C 1
ATOM 1434 O O . VAL A 1 201 ? 49.785 78.955 83.109 1.00 86.05 219 VAL A O 1
ATOM 1436 N N . ARG A 1 202 ? 50.777 76.938 83.202 1.00 79.42 220 ARG A N 1
ATOM 1437 C CA . ARG A 1 202 ? 50.270 76.637 84.538 1.00 74.10 220 ARG A CA 1
ATOM 1438 C C . ARG A 1 202 ? 50.917 77.572 85.555 1.00 76.02 220 ARG A C 1
ATOM 1439 O O . ARG A 1 202 ? 52.150 77.592 85.660 1.00 78.22 220 ARG A O 1
ATOM 1447 N N . PRO A 1 203 ? 50.151 78.342 86.328 1.00 73.10 221 PRO A N 1
ATOM 1448 C CA . PRO A 1 203 ? 50.758 79.424 87.112 1.00 75.18 221 PRO A CA 1
ATOM 1449 C C . PRO A 1 203 ? 51.559 78.909 88.299 1.00 78.46 221 PRO A C 1
ATOM 1450 O O . PRO A 1 203 ? 51.346 77.806 88.807 1.00 77.85 221 PRO A O 1
ATOM 1454 N N . VAL A 1 204 ? 52.488 79.747 88.745 1.00 52.02 222 VAL A N 1
ATOM 1455 C CA . VAL A 1 204 ? 53.353 79.389 89.876 1.00 56.89 222 VAL A CA 1
ATOM 1456 C C . VAL A 1 204 ? 52.525 79.389 91.157 1.00 53.39 222 VAL A C 1
ATOM 1457 O O . VAL A 1 204 ? 51.665 80.271 91.329 1.00 53.28 222 VAL A O 1
ATOM 1461 N N . PRO A 1 205 ? 52.730 78.441 92.073 1.00 51.09 223 PRO A N 1
ATOM 1462 C CA . PRO A 1 205 ? 51.922 78.423 93.300 1.00 49.08 223 PRO A CA 1
ATOM 1463 C C . PRO A 1 205 ? 52.030 79.726 94.079 1.00 49.31 223 PRO A C 1
ATOM 1464 O O . PRO A 1 205 ? 53.056 80.409 94.056 1.00 53.36 223 PRO A O 1
ATOM 1468 N N . VAL A 1 206 ? 50.950 80.060 94.780 1.00 46.58 224 VAL A N 1
ATOM 1469 C CA . VAL A 1 206 ? 50.820 81.348 95.459 1.00 42.36 224 VAL A CA 1
ATOM 1470 C C . VAL A 1 206 ? 49.917 81.157 96.676 1.00 38.11 224 VAL A C 1
ATOM 1471 O O . VAL A 1 206 ? 49.002 80.321 96.629 1.00 33.71 224 VAL A O 1
ATOM 1475 N N . PRO A 1 207 ? 50.130 81.877 97.783 1.00 37.96 225 PRO A N 1
ATOM 1476 C CA . PRO A 1 207 ? 49.326 81.619 98.989 1.00 34.40 225 PRO A CA 1
ATOM 1477 C C . PRO A 1 207 ? 47.830 81.677 98.717 1.00 32.97 225 PRO A C 1
ATOM 1478 O O . PRO A 1 207 ? 47.339 82.557 98.007 1.00 32.60 225 PRO A O 1
ATOM 1482 N N . ARG A 1 208 ? 47.103 80.728 99.306 1.00 32.32 226 ARG A N 1
ATOM 1483 C CA . ARG A 1 208 ? 45.659 80.592 99.151 1.00 31.13 226 ARG A CA 1
ATOM 1484 C C . ARG A 1 208 ? 45.252 80.295 97.713 1.00 30.61 226 ARG A C 1
ATOM 1485 O O . ARG A 1 208 ? 44.056 80.304 97.397 1.00 29.73 226 ARG A O 1
ATOM 1493 N N . SER A 1 209 ? 46.216 80.028 96.832 1.00 31.24 227 SER A N 1
ATOM 1494 C CA . SER A 1 209 ? 45.942 79.771 95.420 1.00 30.92 227 SER A CA 1
ATOM 1495 C C . SER A 1 209 ? 45.133 80.908 94.800 1.00 30.37 227 SER A C 1
ATOM 1496 O O . SER A 1 209 ? 44.274 80.695 93.942 1.00 29.72 227 SER A O 1
ATOM 1499 N N . LEU A 1 210 ? 45.411 82.134 95.244 1.00 30.76 228 LEU A N 1
ATOM 1500 C CA . LEU A 1 210 ? 44.819 83.330 94.646 1.00 30.52 228 LEU A CA 1
ATOM 1501 C C . LEU A 1 210 ? 45.554 83.636 93.338 1.00 31.14 228 LEU A C 1
ATOM 1502 O O . LEU A 1 210 ? 46.293 84.613 93.203 1.00 31.98 228 LEU A O 1
ATOM 1507 N N . ASN A 1 211 ? 45.331 82.766 92.356 1.00 30.82 229 ASN A N 1
ATOM 1508 C CA . ASN A 1 211 ? 46.079 82.789 91.107 1.00 31.51 229 ASN A CA 1
ATOM 1509 C C . ASN A 1 211 ? 45.260 83.278 89.920 1.00 31.08 229 ASN A C 1
ATOM 1510 O O . ASN A 1 211 ? 45.810 83.414 88.825 1.00 31.70 229 ASN A O 1
ATOM 1515 N N . SER A 1 212 ? 43.963 83.529 90.102 1.00 30.15 230 SER A N 1
ATOM 1516 C CA . SER A 1 212 ? 43.083 83.978 89.026 1.00 29.80 230 SER A CA 1
ATOM 1517 C C . SER A 1 212 ? 42.941 82.940 87.915 1.00 29.65 230 SER A C 1
ATOM 1518 O O . SER A 1 212 ? 42.262 83.193 86.915 1.00 29.90 230 SER A O 1
ATOM 1521 N N . ASP A 1 213 ? 43.551 81.769 88.083 1.00 29.82 231 ASP A N 1
ATOM 1522 C CA . ASP A 1 213 ? 43.479 80.706 87.084 1.00 29.82 231 ASP A CA 1
ATOM 1523 C C . ASP A 1 213 ? 42.348 79.746 87.452 1.00 28.94 231 ASP A C 1
ATOM 1524 O O . ASP A 1 213 ? 42.552 78.604 87.864 1.00 28.96 231 ASP A O 1
ATOM 1529 N N . ILE A 1 214 ? 41.122 80.246 87.277 1.00 28.31 232 ILE A N 1
ATOM 1530 C CA . ILE A 1 214 ? 39.928 79.573 87.784 1.00 27.59 232 ILE A CA 1
ATOM 1531 C C . ILE A 1 214 ? 39.242 78.699 86.739 1.00 29.92 232 ILE A C 1
ATOM 1532 O O . ILE A 1 214 ? 38.418 77.846 87.104 1.00 33.81 232 ILE A O 1
ATOM 1537 N N . SER A 1 215 ? 39.564 78.861 85.459 1.00 31.69 233 SER A N 1
ATOM 1538 C CA . SER A 1 215 ? 38.881 78.113 84.414 1.00 30.04 233 SER A CA 1
ATOM 1539 C C . SER A 1 215 ? 39.354 76.665 84.391 1.00 30.05 233 SER A C 1
ATOM 1540 O O . SER A 1 215 ? 40.479 76.350 84.790 1.00 29.08 233 SER A O 1
ATOM 1543 N N . TYR A 1 216 ? 38.481 75.777 83.916 1.00 27.93 234 TYR A N 1
ATOM 1544 C CA . TYR A 1 216 ? 38.863 74.376 83.785 1.00 28.28 234 TYR A CA 1
ATOM 1545 C C . TYR A 1 216 ? 38.099 73.629 82.697 1.00 28.42 234 TYR A C 1
ATOM 1546 O O . TYR A 1 216 ? 38.694 72.833 81.965 1.00 29.04 234 TYR A O 1
ATOM 1555 N N . PHE A 1 217 ? 36.791 73.862 82.575 1.00 27.99 235 PHE A N 1
ATOM 1556 C CA . PHE A 1 217 ? 35.942 72.968 81.798 1.00 28.19 235 PHE A CA 1
ATOM 1557 C C . PHE A 1 217 ? 35.556 73.504 80.426 1.00 28.42 235 PHE A C 1
ATOM 1558 O O . PHE A 1 217 ? 35.157 72.711 79.565 1.00 28.83 235 PHE A O 1
ATOM 1566 N N . GLY A 1 218 ? 35.646 74.812 80.205 1.00 28.28 236 GLY A N 1
ATOM 1567 C CA . GLY A 1 218 ? 35.232 75.380 78.938 1.00 28.58 236 GLY A CA 1
ATOM 1568 C C . GLY A 1 218 ? 33.734 75.487 78.743 1.00 28.39 236 GLY A C 1
ATOM 1569 O O . GLY A 1 218 ? 33.267 75.495 77.601 1.00 28.80 236 GLY A O 1
ATOM 1570 N N . VAL A 1 219 ? 32.963 75.570 79.827 1.00 27.91 237 VAL A N 1
ATOM 1571 C CA . VAL A 1 219 ? 31.509 75.681 79.728 1.00 27.89 237 VAL A CA 1
ATOM 1572 C C . VAL A 1 219 ? 30.919 76.753 80.630 1.00 27.50 237 VAL A C 1
ATOM 1573 O O . VAL A 1 219 ? 29.790 77.209 80.371 1.00 27.64 237 VAL A O 1
ATOM 1577 N N . GLY A 1 220 ? 31.613 77.191 81.684 1.00 27.12 238 GLY A N 1
ATOM 1578 C CA . GLY A 1 220 ? 30.957 77.952 82.738 1.00 26.81 238 GLY A CA 1
ATOM 1579 C C . GLY A 1 220 ? 30.255 79.204 82.246 1.00 26.99 238 GLY A C 1
ATOM 1580 O O . GLY A 1 220 ? 29.119 79.482 82.638 1.00 27.04 238 GLY A O 1
ATOM 1581 N N . GLY A 1 221 ? 30.923 79.987 81.398 1.00 27.98 239 GLY A N 1
ATOM 1582 C CA . GLY A 1 221 ? 30.318 81.219 80.917 1.00 27.92 239 GLY A CA 1
ATOM 1583 C C . GLY A 1 221 ? 29.046 80.978 80.127 1.00 30.30 239 GLY A C 1
ATOM 1584 O O . GLY A 1 221 ? 28.079 81.736 80.244 1.00 31.46 239 GLY A O 1
ATOM 1585 N N . LYS A 1 222 ? 29.027 79.923 79.308 1.00 28.10 240 LYS A N 1
ATOM 1586 C CA . LYS A 1 222 ? 27.827 79.615 78.538 1.00 28.59 240 LYS A CA 1
ATOM 1587 C C . LYS A 1 222 ? 26.681 79.187 79.448 1.00 28.55 240 LYS A C 1
ATOM 1588 O O . LYS A 1 222 ? 25.536 79.606 79.246 1.00 29.01 240 LYS A O 1
ATOM 1594 N N . GLN A 1 223 ? 26.963 78.352 80.452 1.00 28.65 241 GLN A N 1
ATOM 1595 C CA . GLN A 1 223 ? 25.924 77.992 81.414 1.00 28.20 241 GLN A CA 1
ATOM 1596 C C . GLN A 1 223 ? 25.327 79.234 82.061 1.00 28.23 241 GLN A C 1
ATOM 1597 O O . GLN A 1 223 ? 24.104 79.346 82.206 1.00 28.72 241 GLN A O 1
ATOM 1603 N N . ALA A 1 224 ? 26.181 80.176 82.460 1.00 27.85 242 ALA A N 1
ATOM 1604 C CA . ALA A 1 224 ? 25.713 81.349 83.189 1.00 27.93 242 ALA A CA 1
ATOM 1605 C C . ALA A 1 224 ? 24.785 82.204 82.334 1.00 28.61 242 ALA A C 1
ATOM 1606 O O . ALA A 1 224 ? 23.664 82.521 82.747 1.00 29.06 242 ALA A O 1
ATOM 1608 N N . VAL A 1 225 ? 25.231 82.587 81.134 1.00 28.81 243 VAL A N 1
ATOM 1609 C CA . VAL A 1 225 ? 24.440 83.513 80.326 1.00 29.53 243 VAL A CA 1
ATOM 1610 C C . VAL A 1 225 ? 23.085 82.904 79.988 1.00 30.16 243 VAL A C 1
ATOM 1611 O O . VAL A 1 225 ? 22.051 83.578 80.068 1.00 30.81 243 VAL A O 1
ATOM 1615 N N . PHE A 1 226 ? 23.061 81.623 79.621 1.00 30.11 244 PHE A N 1
ATOM 1616 C CA . PHE A 1 226 ? 21.804 80.983 79.257 1.00 30.85 244 PHE A CA 1
ATOM 1617 C C . PHE A 1 226 ? 20.990 80.546 80.466 1.00 30.95 244 PHE A C 1
ATOM 1618 O O . PHE A 1 226 ? 19.817 80.195 80.305 1.00 31.77 244 PHE A O 1
ATOM 1626 N N . PHE A 1 227 ? 21.570 80.571 81.665 1.00 30.26 245 PHE A N 1
ATOM 1627 C CA . PHE A 1 227 ? 20.760 80.494 82.875 1.00 30.49 245 PHE A CA 1
ATOM 1628 C C . PHE A 1 227 ? 20.099 81.835 83.163 1.00 30.99 245 PHE A C 1
ATOM 1629 O O . PHE A 1 227 ? 18.895 81.899 83.432 1.00 31.83 245 PHE A O 1
ATOM 1637 N N . VAL A 1 228 ? 20.874 82.919 83.092 1.00 30.63 246 VAL A N 1
ATOM 1638 C CA . VAL A 1 228 ? 20.343 84.248 83.387 1.00 31.17 246 VAL A CA 1
ATOM 1639 C C . VAL A 1 228 ? 19.279 84.632 82.368 1.00 32.24 246 VAL A C 1
ATOM 1640 O O . VAL A 1 228 ? 18.212 85.148 82.721 1.00 33.11 246 VAL A O 1
ATOM 1644 N N . GLY A 1 229 ? 19.558 84.398 81.098 1.00 32.29 247 GLY A N 1
ATOM 1645 C CA . GLY A 1 229 ? 18.673 84.817 80.025 1.00 33.35 247 GLY A CA 1
ATOM 1646 C C . GLY A 1 229 ? 18.685 83.845 78.872 1.00 34.42 247 GLY A C 1
ATOM 1647 O O . GLY A 1 229 ? 18.960 82.654 79.045 1.00 39.20 247 GLY A O 1
ATOM 1648 N N . GLN A 1 230 ? 18.381 84.362 77.680 1.00 34.25 248 GLN A N 1
ATOM 1649 C CA . GLN A 1 230 ? 18.240 83.545 76.485 1.00 34.64 248 GLN A CA 1
ATOM 1650 C C . GLN A 1 230 ? 19.094 84.032 75.324 1.00 34.58 248 GLN A C 1
ATOM 1651 O O . GLN A 1 230 ? 19.017 83.451 74.236 1.00 35.01 248 GLN A O 1
ATOM 1657 N N . SER A 1 231 ? 19.902 85.069 75.522 1.00 34.18 249 SER A N 1
ATOM 1658 C CA . SER A 1 231 ? 20.727 85.626 74.461 1.00 34.28 249 SER A CA 1
ATOM 1659 C C . SER A 1 231 ? 21.943 86.283 75.091 1.00 33.47 249 SER A C 1
ATOM 1660 O O . SER A 1 231 ? 21.812 87.019 76.073 1.00 33.35 249 SER A O 1
ATOM 1663 N N . ALA A 1 232 ? 23.116 86.010 74.531 1.00 33.05 250 ALA A N 1
ATOM 1664 C CA . ALA A 1 232 ? 24.362 86.602 74.992 1.00 32.48 250 ALA A CA 1
ATOM 1665 C C . ALA A 1 232 ? 25.012 87.348 73.838 1.00 33.06 250 ALA A C 1
ATOM 1666 O O . ALA A 1 232 ? 25.170 86.794 72.746 1.00 33.38 250 ALA A O 1
ATOM 1668 N N . ARG A 1 233 ? 25.376 88.604 74.078 1.00 33.31 251 ARG A N 1
ATOM 1669 C CA . ARG A 1 233 ? 26.114 89.409 73.112 1.00 33.95 251 ARG A CA 1
ATOM 1670 C C . ARG A 1 233 ? 27.505 89.648 73.680 1.00 33.42 251 ARG A C 1
ATOM 1671 O O . ARG A 1 233 ? 27.672 90.423 74.627 1.00 33.28 251 ARG A O 1
ATOM 1687 N N . ILE A 1 235 ? 31.099 91.240 73.418 1.00 34.05 253 ILE A N 1
ATOM 1688 C CA . ILE A 1 235 ? 31.804 92.356 72.797 1.00 35.07 253 ILE A CA 1
ATOM 1689 C C . ILE A 1 235 ? 33.188 92.412 73.424 1.00 34.89 253 ILE A C 1
ATOM 1690 O O . ILE A 1 235 ? 33.311 92.545 74.647 1.00 35.87 253 ILE A O 1
ATOM 1695 N N . SER A 1 236 ? 34.226 92.300 72.599 1.00 35.49 254 SER A N 1
ATOM 1696 C CA . SER A 1 236 ? 35.579 92.208 73.125 1.00 35.46 254 SER A CA 1
ATOM 1697 C C . SER A 1 236 ? 36.560 92.888 72.181 1.00 36.77 254 SER A C 1
ATOM 1698 O O . SER A 1 236 ? 36.331 92.973 70.972 1.00 37.51 254 SER A O 1
ATOM 1701 N N . LYS A 1 237 ? 37.662 93.358 72.757 1.00 37.14 255 LYS A N 1
ATOM 1702 C CA . LYS A 1 237 ? 38.712 94.052 72.028 1.00 38.53 255 LYS A CA 1
ATOM 1703 C C . LYS A 1 237 ? 40.035 93.907 72.771 1.00 38.66 255 LYS A C 1
ATOM 1704 O O . LYS A 1 237 ? 40.180 94.456 73.868 1.00 39.95 255 LYS A O 1
ATOM 1710 N N . PRO A 1 238 ? 41.018 93.193 72.230 1.00 39.11 256 PRO A N 1
ATOM 1711 C CA . PRO A 1 238 ? 42.344 93.193 72.856 1.00 39.59 256 PRO A CA 1
ATOM 1712 C C . PRO A 1 238 ? 43.070 94.505 72.609 1.00 41.17 256 PRO A C 1
ATOM 1713 O O . PRO A 1 238 ? 42.756 95.263 71.689 1.00 48.83 256 PRO A O 1
ATOM 1717 N N . ALA A 1 239 ? 44.062 94.767 73.464 1.00 44.32 257 ALA A N 1
ATOM 1718 C CA . ALA A 1 239 ? 44.828 96.004 73.354 1.00 48.63 257 ALA A CA 1
ATOM 1719 C C . ALA A 1 239 ? 45.455 96.145 71.972 1.00 54.89 257 ALA A C 1
ATOM 1720 O O . ALA A 1 239 ? 45.540 97.254 71.431 1.00 59.12 257 ALA A O 1
ATOM 1722 N N . ASP A 1 240 ? 45.895 95.031 71.383 1.00 55.82 258 ASP A N 1
ATOM 1723 C CA . ASP A 1 240 ? 46.535 95.070 70.073 1.00 65.12 258 ASP A CA 1
ATOM 1724 C C . ASP A 1 240 ? 45.560 95.390 68.948 1.00 61.20 258 ASP A C 1
ATOM 1725 O O . ASP A 1 240 ? 45.993 95.839 67.882 1.00 68.41 258 ASP A O 1
ATOM 1730 N N . SER A 1 241 ? 44.266 95.172 69.155 1.00 53.43 259 SER A N 1
ATOM 1731 C CA . SER A 1 241 ? 43.309 95.137 68.060 1.00 47.86 259 SER A CA 1
ATOM 1732 C C . SER A 1 241 ? 42.727 96.520 67.794 1.00 50.17 259 SER A C 1
ATOM 1733 O O . SER A 1 241 ? 42.215 97.176 68.707 1.00 52.06 259 SER A O 1
ATOM 1736 N N . GLN A 1 242 ? 42.821 96.958 66.536 1.00 47.61 260 GLN A N 1
ATOM 1737 C CA . GLN A 1 242 ? 42.105 98.151 66.104 1.00 48.12 260 GLN A CA 1
ATOM 1738 C C . GLN A 1 242 ? 40.599 97.944 66.165 1.00 46.87 260 GLN A C 1
ATOM 1739 O O . GLN A 1 242 ? 39.850 98.900 66.390 1.00 50.52 260 GLN A O 1
ATOM 1745 N N . ASP A 1 243 ? 40.140 96.712 65.969 1.00 45.71 261 ASP A N 1
ATOM 1746 C CA . ASP A 1 243 ? 38.729 96.411 65.789 1.00 45.20 261 ASP A CA 1
ATOM 1747 C C . ASP A 1 243 ? 38.122 95.774 67.033 1.00 43.03 261 ASP A C 1
ATOM 1748 O O . ASP A 1 243 ? 38.801 95.087 67.802 1.00 42.26 261 ASP A O 1
ATOM 1753 N N . VAL A 1 244 ? 36.828 96.013 67.213 1.00 42.51 262 VAL A N 1
ATOM 1754 C CA . VAL A 1 244 ? 36.024 95.342 68.227 1.00 40.94 262 VAL A CA 1
ATOM 1755 C C . VAL A 1 244 ? 35.369 94.126 67.588 1.00 40.33 262 VAL A C 1
ATOM 1756 O O . VAL A 1 244 ? 34.879 94.196 66.456 1.00 41.10 262 VAL A O 1
ATOM 1760 N N . HIS A 1 245 ? 35.349 93.009 68.310 1.00 39.05 263 HIS A N 1
ATOM 1761 C CA . HIS A 1 245 ? 34.756 91.770 67.821 1.00 38.48 263 HIS A CA 1
ATOM 1762 C C . HIS A 1 245 ? 33.502 91.460 68.626 1.00 37.44 263 HIS A C 1
ATOM 1763 O O . HIS A 1 245 ? 33.530 91.483 69.860 1.00 36.61 263 HIS A O 1
ATOM 1770 N N . GLU A 1 246 ? 32.409 91.171 67.927 1.00 37.61 264 GLU A N 1
ATOM 1771 C CA . GLU A 1 246 ? 31.103 91.032 68.556 1.00 36.98 264 GLU A CA 1
ATOM 1772 C C . GLU A 1 246 ? 30.413 89.776 68.041 1.00 37.38 264 GLU A C 1
ATOM 1773 O O . GLU A 1 246 ? 30.309 89.577 66.827 1.00 37.46 264 GLU A O 1
ATOM 1779 N N . LEU A 1 247 ? 29.937 88.937 68.964 1.00 35.64 265 LEU A N 1
ATOM 1780 C CA . LEU A 1 247 ? 29.288 87.678 68.615 1.00 35.83 265 LEU A CA 1
ATOM 1781 C C . LEU A 1 247 ? 28.036 87.499 69.460 1.00 34.89 265 LEU A C 1
ATOM 1782 O O . LEU A 1 247 ? 28.074 87.696 70.677 1.00 34.19 265 LEU A O 1
ATOM 1787 N N . VAL A 1 248 ? 26.934 87.123 68.816 1.00 35.38 266 VAL A N 1
ATOM 1788 C CA . VAL A 1 248 ? 25.668 86.861 69.491 1.00 35.17 266 VAL A CA 1
ATOM 1789 C C . VAL A 1 248 ? 25.371 85.369 69.406 1.00 34.83 266 VAL A C 1
ATOM 1790 O O . VAL A 1 248 ? 25.383 84.787 68.315 1.00 35.38 266 VAL A O 1
ATOM 1794 N N . LEU A 1 249 ? 25.115 84.754 70.558 1.00 34.03 267 LEU A N 1
ATOM 1795 C CA . LEU A 1 249 ? 24.502 83.435 70.635 1.00 34.56 267 LEU A CA 1
ATOM 1796 C C . LEU A 1 249 ? 23.163 83.590 71.335 1.00 35.41 267 LEU A C 1
ATOM 1797 O O . LEU A 1 249 ? 23.086 84.217 72.396 1.00 34.26 267 LEU A O 1
ATOM 1802 N N . SER A 1 250 ? 22.112 83.026 70.749 1.00 34.82 268 SER A N 1
ATOM 1803 C CA . SER A 1 250 ? 20.782 83.219 71.299 1.00 35.30 268 SER A CA 1
ATOM 1804 C C . SER A 1 250 ? 19.885 82.045 70.945 1.00 35.87 268 SER A C 1
ATOM 1805 O O . SER A 1 250 ? 20.052 81.397 69.909 1.00 36.28 268 SER A O 1
ATOM 1808 N N . LYS A 1 251 ? 18.924 81.792 71.830 1.00 36.02 269 LYS A N 1
ATOM 1809 C CA . LYS A 1 251 ? 17.882 80.814 71.552 1.00 36.85 269 LYS A CA 1
ATOM 1810 C C . LYS A 1 251 ? 17.155 81.141 70.254 1.00 38.18 269 LYS A C 1
ATOM 1811 O O . LYS A 1 251 ? 16.809 80.239 69.481 1.00 38.85 269 LYS A O 1
ATOM 1817 N N . GLU A 1 252 ? 16.926 82.431 69.989 1.00 38.68 270 GLU A N 1
ATOM 1818 C CA . GLU A 1 252 ? 16.176 82.822 68.798 1.00 40.09 270 GLU A CA 1
ATOM 1819 C C . GLU A 1 252 ? 16.940 82.495 67.522 1.00 40.20 270 GLU A C 1
ATOM 1820 O O . GLU A 1 252 ? 16.339 82.074 66.527 1.00 41.31 270 GLU A O 1
ATOM 1826 N N . ASP A 1 253 ? 18.260 82.690 67.522 1.00 39.20 271 ASP A N 1
ATOM 1827 C CA . ASP A 1 253 ? 19.032 82.441 66.309 1.00 39.43 271 ASP A CA 1
ATOM 1828 C C . ASP A 1 253 ? 19.150 80.950 66.012 1.00 39.37 271 ASP A C 1
ATOM 1829 O O . ASP A 1 253 ? 19.167 80.557 64.841 1.00 40.17 271 ASP A O 1
ATOM 1834 N N . PHE A 1 254 ? 19.241 80.107 67.044 1.00 38.53 272 PHE A N 1
ATOM 1835 C CA . PHE A 1 254 ? 19.239 78.666 66.805 1.00 38.65 272 PHE A CA 1
ATOM 1836 C C . PHE A 1 254 ? 17.893 78.208 66.261 1.00 40.01 272 PHE A C 1
ATOM 1837 O O . PHE A 1 254 ? 17.836 77.424 65.307 1.00 40.75 272 PHE A O 1
ATOM 1845 N N . GLU A 1 255 ? 16.799 78.691 66.851 1.00 40.48 273 GLU A N 1
ATOM 1846 C CA . GLU A 1 255 ? 15.474 78.339 66.354 1.00 41.97 273 GLU A CA 1
ATOM 1847 C C . GLU A 1 255 ? 15.293 78.798 64.913 1.00 43.13 273 GLU A C 1
ATOM 1848 O O . GLU A 1 255 ? 14.722 78.072 64.090 1.00 44.28 273 GLU A O 1
ATOM 1854 N N . LYS A 1 256 ? 15.778 79.999 64.587 1.00 45.46 274 LYS A N 1
ATOM 1855 C CA . LYS A 1 256 ? 15.704 80.472 63.208 1.00 46.11 274 LYS A CA 1
ATOM 1856 C C . LYS A 1 256 ? 16.512 79.576 62.279 1.00 44.08 274 LYS A C 1
ATOM 1857 O O . LYS A 1 256 ? 16.042 79.208 61.196 1.00 45.35 274 LYS A O 1
ATOM 1863 N N . LYS A 1 257 ? 17.725 79.206 62.687 1.00 42.78 275 LYS A N 1
ATOM 1864 C CA . LYS A 1 257 ? 18.555 78.360 61.838 1.00 46.40 275 LYS A CA 1
ATOM 1865 C C . LYS A 1 257 ? 17.956 76.967 61.692 1.00 47.66 275 LYS A C 1
ATOM 1866 O O . LYS A 1 257 ? 18.054 76.354 60.622 1.00 48.33 275 LYS A O 1
ATOM 1872 N N . GLU A 1 258 ? 17.325 76.453 62.749 1.00 44.46 276 GLU A N 1
ATOM 1873 C CA . GLU A 1 258 ? 16.631 75.174 62.643 1.00 46.29 276 GLU A CA 1
ATOM 1874 C C . GLU A 1 258 ? 15.493 75.258 61.634 1.00 49.74 276 GLU A C 1
ATOM 1875 O O . GLU A 1 258 ? 15.396 74.437 60.715 1.00 47.80 276 GLU A O 1
ATOM 1881 N N . LYS A 1 259 ? 14.623 76.260 61.789 1.00 51.92 277 LYS A N 1
ATOM 1882 C CA . LYS A 1 259 ? 13.461 76.385 60.915 1.00 54.54 277 LYS A CA 1
ATOM 1883 C C . LYS A 1 259 ? 13.871 76.501 59.452 1.00 54.86 277 LYS A C 1
ATOM 1884 O O . LYS A 1 259 ? 13.192 75.968 58.568 1.00 56.16 277 LYS A O 1
ATOM 1890 N N . ASN A 1 260 ? 14.978 77.189 59.175 1.00 56.14 278 ASN A N 1
ATOM 1891 C CA . ASN A 1 260 ? 15.425 77.424 57.808 1.00 53.78 278 ASN A CA 1
ATOM 1892 C C . ASN A 1 260 ? 16.446 76.399 57.328 1.00 54.35 278 ASN A C 1
ATOM 1893 O O . ASN A 1 260 ? 17.007 76.565 56.241 1.00 58.97 278 ASN A O 1
ATOM 1898 N N . LYS A 1 261 ? 16.703 75.351 58.109 1.00 50.88 279 LYS A N 1
ATOM 1899 C CA . LYS A 1 261 ? 17.553 74.243 57.672 1.00 51.20 279 LYS A CA 1
ATOM 1900 C C . LYS A 1 261 ? 18.968 74.719 57.346 1.00 48.51 279 LYS A C 1
ATOM 1901 O O . LYS A 1 261 ? 19.604 74.235 56.408 1.00 51.86 279 LYS A O 1
ATOM 1907 N N . GLU A 1 262 ? 19.464 75.672 58.125 1.00 45.67 280 GLU A N 1
ATOM 1908 C CA . GLU A 1 262 ? 20.837 76.139 58.011 1.00 44.90 280 GLU A CA 1
ATOM 1909 C C . GLU A 1 262 ? 21.705 75.466 59.070 1.00 43.53 280 GLU A C 1
ATOM 1910 O O . GLU A 1 262 ? 21.209 74.939 60.069 1.00 43.45 280 GLU A O 1
ATOM 1916 N N . ALA A 1 263 ? 23.015 75.477 58.829 1.00 43.13 281 ALA A N 1
ATOM 1917 C CA . ALA A 1 263 ? 23.959 74.897 59.776 1.00 41.96 281 ALA A CA 1
ATOM 1918 C C . ALA A 1 263 ? 23.745 75.486 61.164 1.00 40.74 281 ALA A C 1
ATOM 1919 O O . ALA A 1 263 ? 23.733 76.707 61.340 1.00 40.48 281 ALA A O 1
ATOM 1921 N N . ILE A 1 264 ? 23.582 74.604 62.154 1.00 40.10 282 ILE A N 1
ATOM 1922 C CA . ILE A 1 264 ? 23.196 75.045 63.493 1.00 39.11 282 ILE A CA 1
ATOM 1923 C C . ILE A 1 264 ? 24.331 75.790 64.182 1.00 38.01 282 ILE A C 1
ATOM 1924 O O . ILE A 1 264 ? 24.085 76.742 64.933 1.00 37.45 282 ILE A O 1
ATOM 1929 N N . TYR A 1 265 ? 25.576 75.376 63.959 1.00 37.81 283 TYR A N 1
ATOM 1930 C CA . TYR A 1 265 ? 26.723 75.971 64.631 1.00 36.92 283 TYR A CA 1
ATOM 1931 C C . TYR A 1 265 ? 27.586 76.802 63.684 1.00 37.42 283 TYR A C 1
ATOM 1932 O O . TYR A 1 265 ? 28.811 76.847 63.825 1.00 37.13 283 TYR A O 1
ATOM 1941 N N . SER A 1 266 ? 26.957 77.468 62.720 1.00 38.30 284 SER A N 1
ATOM 1942 C CA . SER A 1 266 ? 27.619 78.444 61.866 1.00 38.88 284 SER A CA 1
ATOM 1943 C C . SER A 1 266 ? 27.024 79.821 62.133 1.00 38.82 284 SER A C 1
ATOM 1944 O O . SER A 1 266 ? 25.814 79.953 62.338 1.00 40.17 284 SER A O 1
ATOM 1947 N N . GLY A 1 267 ? 27.873 80.830 62.143 1.00 38.76 285 GLY A N 1
ATOM 1948 C CA . GLY A 1 267 ? 27.441 82.196 62.363 1.00 38.83 285 GLY A CA 1
ATOM 1949 C C . GLY A 1 267 ? 28.533 83.119 61.892 1.00 39.27 285 GLY A C 1
ATOM 1950 O O . GLY A 1 267 ? 29.348 82.754 61.042 1.00 39.88 285 GLY A O 1
ATOM 1951 N N . TYR A 1 268 ? 28.563 84.326 62.451 1.00 39.07 286 TYR A N 1
ATOM 1952 C CA . TYR A 1 268 ? 29.584 85.289 62.071 1.00 40.06 286 TYR A CA 1
ATOM 1953 C C . TYR A 1 268 ? 29.903 86.189 63.254 1.00 39.40 286 TYR A C 1
ATOM 1954 O O . TYR A 1 268 ? 29.038 86.489 64.082 1.00 38.34 286 TYR A O 1
ATOM 1963 N N . ILE A 1 269 ? 31.165 86.601 63.323 1.00 38.99 287 ILE A N 1
ATOM 1964 C CA . ILE A 1 269 ? 31.608 87.649 64.233 1.00 38.67 287 ILE A CA 1
ATOM 1965 C C . ILE A 1 269 ? 31.534 88.977 63.494 1.00 39.86 287 ILE A C 1
ATOM 1966 O O . ILE A 1 269 ? 32.043 89.105 62.374 1.00 40.94 287 ILE A O 1
ATOM 1971 N N . ARG A 1 270 ? 30.908 89.970 64.117 1.00 39.79 288 ARG A N 1
ATOM 1972 C CA . ARG A 1 270 ? 30.887 91.320 63.570 1.00 40.97 288 ARG A CA 1
ATOM 1973 C C . ARG A 1 270 ? 32.110 92.072 64.076 1.00 41.09 288 ARG A C 1
ATOM 1974 O O . ARG A 1 270 ? 32.260 92.281 65.284 1.00 42.73 288 ARG A O 1
ATOM 1982 N N . ASN A 1 271 ? 32.986 92.460 63.156 1.00 42.24 289 ASN A N 1
ATOM 1983 C CA . ASN A 1 271 ? 34.132 93.295 63.472 1.00 42.74 289 ASN A CA 1
ATOM 1984 C C . ASN A 1 271 ? 33.812 94.733 63.091 1.00 43.99 289 ASN A C 1
ATOM 1985 O O . ASN A 1 271 ? 33.188 94.987 62.057 1.00 44.95 289 ASN A O 1
ATOM 1990 N N . ARG A 1 272 ? 34.233 95.670 63.934 1.00 44.05 290 ARG A N 1
ATOM 1991 C CA . ARG A 1 272 ? 33.831 97.059 63.774 1.00 45.19 290 ARG A CA 1
ATOM 1992 C C . ARG A 1 272 ? 34.791 97.942 64.551 1.00 45.52 290 ARG A C 1
ATOM 1993 O O . ARG A 1 272 ? 35.526 97.475 65.424 1.00 44.63 290 ARG A O 1
ATOM 2001 N N . LYS A 1 273 ? 34.774 99.229 64.221 1.00 46.93 291 LYS A N 1
ATOM 2002 C CA . LYS A 1 273 ? 35.590 100.182 64.950 1.00 49.00 291 LYS A CA 1
ATOM 2003 C C . LYS A 1 273 ? 34.993 100.430 66.336 1.00 46.38 291 LYS A C 1
ATOM 2004 O O . LYS A 1 273 ? 33.786 100.275 66.538 1.00 45.75 291 LYS A O 1
ATOM 2010 N N . PRO A 1 274 ? 35.817 100.808 67.311 1.00 46.25 292 PRO A N 1
ATOM 2011 C CA . PRO A 1 274 ? 35.276 101.160 68.628 1.00 45.43 292 PRO A CA 1
ATOM 2012 C C . PRO A 1 274 ? 34.217 102.250 68.520 1.00 46.32 292 PRO A C 1
ATOM 2013 O O . PRO A 1 274 ? 34.339 103.184 67.725 1.00 47.92 292 PRO A O 1
ATOM 2017 N N . SER A 1 275 ? 33.158 102.106 69.313 1.00 46.10 293 SER A N 1
ATOM 2018 C CA . SER A 1 275 ? 32.120 103.112 69.537 1.00 48.30 293 SER A CA 1
ATOM 2019 C C . SER A 1 275 ? 31.052 103.140 68.445 1.00 49.01 293 SER A C 1
ATOM 2020 O O . SER A 1 275 ? 30.186 104.021 68.489 1.00 51.99 293 SER A O 1
ATOM 2023 N N . ASP A 1 276 ? 31.063 102.218 67.487 1.00 46.55 294 ASP A N 1
ATOM 2024 C CA . ASP A 1 276 ? 30.071 102.203 66.414 1.00 49.72 294 ASP A CA 1
ATOM 2025 C C . ASP A 1 276 ? 28.939 101.252 66.787 1.00 46.18 294 ASP A C 1
ATOM 2026 O O . ASP A 1 276 ? 29.117 100.030 66.785 1.00 45.46 294 ASP A O 1
ATOM 2031 N N . SER A 1 277 ? 27.768 101.814 67.095 1.00 46.54 295 SER A N 1
ATOM 2032 C CA . SER A 1 277 ? 26.572 101.047 67.422 1.00 45.75 295 SER A CA 1
ATOM 2033 C C . SER A 1 277 ? 25.528 101.109 66.309 1.00 46.88 295 SER A C 1
ATOM 2034 O O . SER A 1 277 ? 24.333 100.949 66.566 1.00 46.89 295 SER A O 1
ATOM 2037 N N . VAL A 1 278 ? 25.962 101.329 65.065 1.00 47.95 296 VAL A N 1
ATOM 2038 C CA . VAL A 1 278 ? 25.006 101.497 63.973 1.00 49.24 296 VAL A CA 1
ATOM 2039 C C . VAL A 1 278 ? 24.223 100.213 63.734 1.00 50.07 296 VAL A C 1
ATOM 2040 O O . VAL A 1 278 ? 23.086 100.251 63.248 1.00 49.30 296 VAL A O 1
ATOM 2044 N N . HIS A 1 279 ? 24.809 99.061 64.066 1.00 46.94 297 HIS A N 1
ATOM 2045 C CA . HIS A 1 279 ? 24.139 97.784 63.852 1.00 46.23 297 HIS A CA 1
ATOM 2046 C C . HIS A 1 279 ? 23.013 97.530 64.845 1.00 46.44 297 HIS A C 1
ATOM 2047 O O . HIS A 1 279 ? 22.248 96.581 64.651 1.00 45.40 297 HIS A O 1
ATOM 2054 N N . ILE A 1 280 ? 22.890 98.341 65.893 1.00 46.23 298 ILE A N 1
ATOM 2055 C CA . ILE A 1 280 ? 21.824 98.183 66.877 1.00 45.22 298 ILE A CA 1
ATOM 2056 C C . ILE A 1 280 ? 20.619 98.965 66.366 1.00 46.90 298 ILE A C 1
ATOM 2057 O O . ILE A 1 280 ? 20.566 100.192 66.466 1.00 50.84 298 ILE A O 1
ATOM 2062 N N . THR A 1 281 ? 19.643 98.241 65.818 1.00 47.26 299 THR A N 1
ATOM 2063 C CA . THR A 1 281 ? 18.415 98.836 65.317 1.00 48.94 299 THR A CA 1
ATOM 2064 C C . THR A 1 281 ? 17.202 98.502 66.167 1.00 48.91 299 THR A C 1
ATOM 2065 O O . THR A 1 281 ? 16.179 99.185 66.052 1.00 50.49 299 THR A O 1
ATOM 2069 N N . ASN A 1 282 ? 17.290 97.477 67.007 1.00 55.22 300 ASN A N 1
ATOM 2070 C CA . ASN A 1 282 ? 16.214 97.153 67.931 1.00 61.65 300 ASN A CA 1
ATOM 2071 C C . ASN A 1 282 ? 16.136 98.224 69.013 1.00 58.39 300 ASN A C 1
ATOM 2072 O O . ASN A 1 282 ? 17.110 98.453 69.737 1.00 55.96 300 ASN A O 1
ATOM 2077 N N . ASP A 1 283 ? 14.986 98.892 69.120 1.00 56.46 301 ASP A N 1
ATOM 2078 C CA . ASP A 1 283 ? 14.811 99.876 70.182 1.00 58.38 301 ASP A CA 1
ATOM 2079 C C . ASP A 1 283 ? 14.728 99.216 71.554 1.00 58.61 301 ASP A C 1
ATOM 2080 O O . ASP A 1 283 ? 15.019 99.868 72.563 1.00 61.48 301 ASP A O 1
ATOM 2085 N N . ASP A 1 284 ? 14.332 97.943 71.616 1.00 47.68 302 ASP A N 1
ATOM 2086 C CA . ASP A 1 284 ? 14.454 97.183 72.855 1.00 48.31 302 ASP A CA 1
ATOM 2087 C C . ASP A 1 284 ? 15.877 97.214 73.393 1.00 45.66 302 ASP A C 1
ATOM 2088 O O . ASP A 1 284 ? 16.087 97.126 74.608 1.00 47.29 302 ASP A O 1
ATOM 2093 N N . GLU A 1 285 ? 16.866 97.336 72.508 1.00 46.95 303 GLU A N 1
ATOM 2094 C CA . GLU A 1 285 ? 18.272 97.286 72.885 1.00 44.45 303 GLU A CA 1
ATOM 2095 C C . GLU A 1 285 ? 18.925 98.664 72.870 1.00 43.62 303 GLU A C 1
ATOM 2096 O O . GLU A 1 285 ? 20.154 98.767 72.803 1.00 43.72 303 GLU A O 1
ATOM 2102 N N . ARG A 1 286 ? 18.115 99.720 72.917 1.00 45.09 304 ARG A N 1
ATOM 2103 C CA . ARG A 1 286 ? 18.558 101.101 73.087 1.00 46.47 304 ARG A CA 1
ATOM 2104 C C . ARG A 1 286 ? 19.807 101.222 73.950 1.00 44.95 304 ARG A C 1
ATOM 2105 O O . ARG A 1 286 ? 20.799 101.836 73.542 1.00 44.98 304 ARG A O 1
ATOM 2113 N N . PHE A 1 287 ? 19.757 100.642 75.152 1.00 43.68 305 PHE A N 1
ATOM 2114 C CA . PHE A 1 287 ? 20.845 100.776 76.112 1.00 42.70 305 PHE A CA 1
ATOM 2115 C C . PHE A 1 287 ? 22.202 100.428 75.516 1.00 41.90 305 PHE A C 1
ATOM 2116 O O . PHE A 1 287 ? 23.229 100.879 76.036 1.00 41.59 305 PHE A O 1
ATOM 2124 N N . LEU A 1 288 ? 22.236 99.638 74.440 1.00 41.69 306 LEU A N 1
ATOM 2125 C CA . LEU A 1 288 ? 23.513 99.229 73.864 1.00 41.03 306 LEU A CA 1
ATOM 2126 C C . LEU A 1 288 ? 24.257 100.394 73.229 1.00 42.12 306 LEU A C 1
ATOM 2127 O O . LEU A 1 288 ? 25.493 100.389 73.195 1.00 42.57 306 LEU A O 1
ATOM 2132 N N . HIS A 1 289 ? 23.536 101.386 72.703 1.00 44.31 307 HIS A N 1
ATOM 2133 C CA . HIS A 1 289 ? 24.212 102.543 72.129 1.00 44.85 307 HIS A CA 1
ATOM 2134 C C . HIS A 1 289 ? 25.121 103.202 73.160 1.00 44.64 307 HIS A C 1
ATOM 2135 O O . HIS A 1 289 ? 26.266 103.554 72.852 1.00 44.86 307 HIS A O 1
ATOM 2142 N N . HIS A 1 290 ? 24.647 103.337 74.402 1.00 44.28 308 HIS A N 1
ATOM 2143 C CA . HIS A 1 290 ? 25.445 103.971 75.447 1.00 44.17 308 HIS A CA 1
ATOM 2144 C C . HIS A 1 290 ? 26.572 103.070 75.941 1.00 45.81 308 HIS A C 1
ATOM 2145 O O . HIS A 1 290 ? 27.651 103.570 76.277 1.00 45.52 308 HIS A O 1
ATOM 2152 N N . LEU A 1 291 ? 26.354 101.752 75.993 1.00 43.28 309 LEU A N 1
ATOM 2153 C CA . LEU A 1 291 ? 27.450 100.843 76.318 1.00 41.93 309 LEU A CA 1
ATOM 2154 C C . LEU A 1 291 ? 28.560 100.938 75.282 1.00 41.15 309 LEU A C 1
ATOM 2155 O O . LEU A 1 291 ? 29.746 100.975 75.628 1.00 42.33 309 LEU A O 1
ATOM 2160 N N . ILE A 1 292 ? 28.191 100.973 74.002 1.00 41.25 310 ILE A N 1
ATOM 2161 C CA . ILE A 1 292 ? 29.190 100.971 72.941 1.00 41.73 310 ILE A CA 1
ATOM 2162 C C . ILE A 1 292 ? 29.891 102.324 72.848 1.00 43.09 310 ILE A C 1
ATOM 2163 O O . ILE A 1 292 ? 31.073 102.391 72.492 1.00 43.37 310 ILE A O 1
ATOM 2168 N N . ILE A 1 293 ? 29.201 103.420 73.178 1.00 44.08 311 ILE A N 1
ATOM 2169 C CA . ILE A 1 293 ? 29.858 104.728 73.198 1.00 45.46 311 ILE A CA 1
ATOM 2170 C C . ILE A 1 293 ? 31.000 104.750 74.206 1.00 44.93 311 ILE A C 1
ATOM 2171 O O . ILE A 1 293 ? 32.002 105.447 74.005 1.00 48.64 311 ILE A O 1
ATOM 2176 N N . GLU A 1 294 ? 30.879 103.994 75.296 1.00 49.95 312 GLU A N 1
ATOM 2177 C CA . GLU A 1 294 ? 31.897 103.973 76.343 1.00 57.19 312 GLU A CA 1
ATOM 2178 C C . GLU A 1 294 ? 33.207 103.333 75.902 1.00 54.68 312 GLU A C 1
ATOM 2179 O O . GLU A 1 294 ? 34.147 103.293 76.701 1.00 57.52 312 GLU A O 1
ATOM 2185 N N . GLU A 1 295 ? 33.305 102.828 74.674 1.00 52.36 313 GLU A N 1
ATOM 2186 C CA . GLU A 1 295 ? 34.485 102.077 74.269 1.00 46.41 313 GLU A CA 1
ATOM 2187 C C . GLU A 1 295 ? 35.681 102.960 73.948 1.00 47.96 313 GLU A C 1
ATOM 2188 O O . GLU A 1 295 ? 36.807 102.454 73.907 1.00 43.82 313 GLU A O 1
ATOM 2194 N N . LYS A 1 296 ? 35.472 104.262 73.727 1.00 54.96 314 LYS A N 1
ATOM 2195 C CA . LYS A 1 296 ? 36.573 105.112 73.284 1.00 57.14 314 LYS A CA 1
ATOM 2196 C C . LYS A 1 296 ? 37.723 105.106 74.284 1.00 55.36 314 LYS A C 1
ATOM 2197 O O . LYS A 1 296 ? 38.896 105.077 73.895 1.00 52.24 314 LYS A O 1
ATOM 2199 N N . GLU A 1 297 ? 37.407 105.127 75.579 1.00 60.59 315 GLU A N 1
ATOM 2200 C CA . GLU A 1 297 ? 38.454 105.198 76.592 1.00 64.46 315 GLU A CA 1
ATOM 2201 C C . GLU A 1 297 ? 39.306 103.933 76.612 1.00 64.22 315 GLU A C 1
ATOM 2202 O O . GLU A 1 297 ? 40.510 103.993 76.887 1.00 66.46 315 GLU A O 1
ATOM 2204 N N . LYS A 1 298 ? 38.709 102.786 76.300 1.00 58.40 316 LYS A N 1
ATOM 2205 C CA . LYS A 1 298 ? 39.274 101.493 76.667 1.00 50.94 316 LYS A CA 1
ATOM 2206 C C . LYS A 1 298 ? 40.256 101.000 75.612 1.00 52.09 316 LYS A C 1
ATOM 2207 O O . LYS A 1 298 ? 39.896 100.847 74.440 1.00 56.36 316 LYS A O 1
ATOM 2213 N N . ASP A 1 299 ? 41.493 100.731 76.038 1.00 47.36 317 ASP A N 1
ATOM 2214 C CA . ASP A 1 299 ? 42.441 100.039 75.174 1.00 50.32 317 ASP A CA 1
ATOM 2215 C C . ASP A 1 299 ? 42.080 98.566 75.016 1.00 47.18 317 ASP A C 1
ATOM 2216 O O . ASP A 1 299 ? 42.305 97.988 73.947 1.00 45.20 317 ASP A O 1
ATOM 2221 N N . SER A 1 300 ? 41.513 97.950 76.052 1.00 40.77 318 SER A N 1
ATOM 2222 C CA . SER A 1 300 ? 41.166 96.536 76.014 1.00 39.41 318 SER A CA 1
ATOM 2223 C C . SER A 1 300 ? 39.993 96.284 76.949 1.00 38.05 318 SER A C 1
ATOM 2224 O O . SER A 1 300 ? 39.971 96.791 78.072 1.00 37.89 318 SER A O 1
ATOM 2227 N N . PHE A 1 301 ? 39.027 95.491 76.489 1.00 39.68 319 PHE A N 1
ATOM 2228 C CA . PHE A 1 301 ? 37.860 95.192 77.309 1.00 36.03 319 PHE A CA 1
ATOM 2229 C C . PHE A 1 301 ? 37.170 93.933 76.801 1.00 35.17 319 PHE A C 1
ATOM 2230 O O . PHE A 1 301 ? 37.428 93.455 75.694 1.00 36.60 319 PHE A O 1
ATOM 2238 N N . THR A 1 302 ? 36.279 93.406 77.641 1.00 34.07 320 THR A N 1
ATOM 2239 C CA . THR A 1 302 ? 35.277 92.431 77.236 1.00 33.36 320 THR A CA 1
ATOM 2240 C C . THR A 1 302 ? 33.967 92.787 77.919 1.00 32.99 320 THR A C 1
ATOM 2241 O O . THR A 1 302 ? 33.954 93.132 79.103 1.00 32.71 320 THR A O 1
ATOM 2245 N N . ALA A 1 303 ? 32.869 92.694 77.177 1.00 33.11 321 ALA A N 1
ATOM 2246 C CA . ALA A 1 303 ? 31.542 92.945 77.721 1.00 32.93 321 ALA A CA 1
ATOM 2247 C C . ALA A 1 303 ? 30.632 91.777 77.377 1.00 32.39 321 ALA A C 1
ATOM 2248 O O . ALA A 1 303 ? 30.514 91.404 76.206 1.00 32.71 321 ALA A O 1
ATOM 2250 N N . VAL A 1 304 ? 30.000 91.199 78.398 1.00 31.67 322 VAL A N 1
ATOM 2251 C CA . VAL A 1 304 ? 28.992 90.156 78.232 1.00 31.30 322 VAL A CA 1
ATOM 2252 C C . VAL A 1 304 ? 27.634 90.787 78.489 1.00 31.75 322 VAL A C 1
ATOM 2253 O O . VAL A 1 304 ? 27.344 91.194 79.618 1.00 31.61 322 VAL A O 1
ATOM 2257 N N . VAL A 1 305 ? 26.792 90.848 77.463 1.00 32.39 323 VAL A N 1
ATOM 2258 C CA . VAL A 1 305 ? 25.479 91.476 77.573 1.00 33.07 323 VAL A CA 1
ATOM 2259 C C . VAL A 1 305 ? 24.419 90.397 77.416 1.00 32.96 323 VAL A C 1
ATOM 2260 O O . VAL A 1 305 ? 24.313 89.770 76.355 1.00 33.15 323 VAL A O 1
ATOM 2264 N N . ILE A 1 306 ? 23.627 90.195 78.464 1.00 32.80 324 ILE A N 1
ATOM 2265 C CA . ILE A 1 306 ? 22.626 89.139 78.514 1.00 32.78 324 ILE A CA 1
ATOM 2266 C C . ILE A 1 306 ? 21.251 89.781 78.404 1.00 33.87 324 ILE A C 1
ATOM 2267 O O . ILE A 1 306 ? 20.937 90.718 79.145 1.00 34.25 324 ILE A O 1
ATOM 2272 N N . THR A 1 307 ? 20.437 89.277 77.483 1.00 34.49 325 THR A N 1
ATOM 2273 C CA . THR A 1 307 ? 19.055 89.707 77.339 1.00 35.68 325 THR A CA 1
ATOM 2274 C C . THR A 1 307 ? 18.154 88.479 77.348 1.00 35.83 325 THR A C 1
ATOM 2275 O O . THR A 1 307 ? 18.620 87.337 77.328 1.00 35.05 325 THR A O 1
ATOM 2279 N N . GLY A 1 308 ? 16.850 88.723 77.379 1.00 36.99 326 GLY A N 1
ATOM 2280 C CA . GLY A 1 308 ? 15.913 87.646 77.631 1.00 37.31 326 GLY A CA 1
ATOM 2281 C C . GLY A 1 308 ? 15.983 87.181 79.068 1.00 36.60 326 GLY A C 1
ATOM 2282 O O . GLY A 1 308 ? 15.863 85.978 79.336 1.00 37.86 326 GLY A O 1
ATOM 2283 N N . VAL A 1 309 ? 16.179 88.114 80.001 1.00 36.47 327 VAL A N 1
ATOM 2284 C CA . VAL A 1 309 ? 16.388 87.771 81.401 1.00 35.78 327 VAL A CA 1
ATOM 2285 C C . VAL A 1 309 ? 15.081 87.270 81.995 1.00 36.70 327 VAL A C 1
ATOM 2286 O O . VAL A 1 309 ? 14.030 87.907 81.851 1.00 38.02 327 VAL A O 1
ATOM 2290 N N . GLN A 1 310 ? 15.140 86.131 82.673 1.00 36.14 328 GLN A N 1
ATOM 2291 C CA . GLN A 1 310 ? 13.931 85.542 83.225 1.00 42.95 328 GLN A CA 1
ATOM 2292 C C . GLN A 1 310 ? 13.339 86.465 84.290 1.00 37.83 328 GLN A C 1
ATOM 2293 O O . GLN A 1 310 ? 14.081 87.026 85.104 1.00 37.09 328 GLN A O 1
ATOM 2299 N N . PRO A 1 311 ? 12.014 86.642 84.323 1.00 39.39 329 PRO A N 1
ATOM 2300 C CA . PRO A 1 311 ? 11.438 87.597 85.287 1.00 40.26 329 PRO A CA 1
ATOM 2301 C C . PRO A 1 311 ? 11.725 87.252 86.737 1.00 41.70 329 PRO A C 1
ATOM 2302 O O . PRO A 1 311 ? 11.884 88.163 87.559 1.00 44.19 329 PRO A O 1
ATOM 2306 N N . GLU A 1 312 ? 11.787 85.964 87.083 1.00 39.19 330 GLU A N 1
ATOM 2307 C CA . GLU A 1 312 ? 12.053 85.586 88.466 1.00 39.83 330 GLU A CA 1
ATOM 2308 C C . GLU A 1 312 ? 13.444 86.024 88.909 1.00 37.21 330 GLU A C 1
ATOM 2309 O O . GLU A 1 312 ? 13.654 86.312 90.092 1.00 37.06 330 GLU A O 1
ATOM 2315 N N . HIS A 1 313 ? 14.401 86.078 87.977 1.00 36.21 331 HIS A N 1
ATOM 2316 C CA . HIS A 1 313 ? 15.736 86.575 88.297 1.00 34.99 331 HIS A CA 1
ATOM 2317 C C . HIS A 1 313 ? 15.723 88.079 88.538 1.00 35.49 331 HIS A C 1
ATOM 2318 O O . HIS A 1 313 ? 16.373 88.570 89.467 1.00 35.02 331 HIS A O 1
ATOM 2325 N N . ILE A 1 314 ? 15.018 88.824 87.685 1.00 36.51 332 ILE A N 1
ATOM 2326 C CA . ILE A 1 314 ? 14.942 90.276 87.822 1.00 37.20 332 ILE A CA 1
ATOM 2327 C C . ILE A 1 314 ? 14.338 90.648 89.167 1.00 37.94 332 ILE A C 1
ATOM 2328 O O . ILE A 1 314 ? 14.836 91.541 89.864 1.00 37.85 332 ILE A O 1
ATOM 2333 N N . GLN A 1 315 ? 13.278 89.965 89.560 1.00 44.90 333 GLN A N 1
ATOM 2334 C CA . GLN A 1 315 ? 12.613 90.312 90.803 1.00 47.09 333 GLN A CA 1
ATOM 2335 C C . GLN A 1 315 ? 13.509 90.014 92.001 1.00 42.46 333 GLN A C 1
ATOM 2336 O O . GLN A 1 315 ? 13.560 90.791 92.948 1.00 39.67 333 GLN A O 1
ATOM 2342 N N . TYR A 1 316 ? 14.280 88.939 91.953 1.00 37.34 334 TYR A N 1
ATOM 2343 C CA . TYR A 1 316 ? 15.189 88.639 93.054 1.00 36.36 334 TYR A CA 1
ATOM 2344 C C . TYR A 1 316 ? 16.308 89.667 93.142 1.00 35.69 334 TYR A C 1
ATOM 2345 O O . TYR A 1 316 ? 16.659 90.117 94.238 1.00 36.87 334 TYR A O 1
ATOM 2354 N N . LEU A 1 317 ? 16.884 90.047 92.000 1.00 35.21 335 LEU A N 1
ATOM 2355 C CA . LEU A 1 317 ? 17.989 90.999 92.015 1.00 34.68 335 LEU A CA 1
ATOM 2356 C C . LEU A 1 317 ? 17.531 92.386 92.450 1.00 35.82 335 LEU A C 1
ATOM 2357 O O . LEU A 1 317 ? 18.301 93.122 93.077 1.00 35.61 335 LEU A O 1
ATOM 2362 N N . LYS A 1 318 ? 16.288 92.758 92.139 1.00 37.14 336 LYS A N 1
ATOM 2363 C CA . LYS A 1 318 ? 15.770 94.051 92.577 1.00 38.42 336 LYS A CA 1
ATOM 2364 C C . LYS A 1 318 ? 15.521 94.072 94.080 1.00 38.82 336 LYS A C 1
ATOM 2365 O O . LYS A 1 318 ? 15.874 95.042 94.760 1.00 39.17 336 LYS A O 1
ATOM 2371 N N . ASN A 1 319 ? 14.917 93.013 94.614 1.00 39.28 337 ASN A N 1
ATOM 2372 C CA . ASN A 1 319 ? 14.373 93.030 95.965 1.00 39.68 337 ASN A CA 1
ATOM 2373 C C . ASN A 1 319 ? 15.355 92.571 97.034 1.00 38.60 337 ASN A C 1
ATOM 2374 O O . ASN A 1 319 ? 15.083 92.775 98.221 1.00 43.72 337 ASN A O 1
ATOM 2379 N N . TYR A 1 320 ? 16.478 91.966 96.659 1.00 37.09 338 TYR A N 1
ATOM 2380 C CA . TYR A 1 320 ? 17.437 91.438 97.624 1.00 36.13 338 TYR A CA 1
ATOM 2381 C C . TYR A 1 320 ? 18.847 91.890 97.273 1.00 35.07 338 TYR A C 1
ATOM 2382 O O . TYR A 1 320 ? 19.804 91.113 97.322 1.00 33.93 338 TYR A O 1
ATOM 2391 N N . PHE A 1 321 ? 18.988 93.176 96.943 1.00 35.59 339 PHE A N 1
ATOM 2392 C CA . PHE A 1 321 ? 20.260 93.701 96.457 1.00 34.84 339 PHE A CA 1
ATOM 2393 C C . PHE A 1 321 ? 21.368 93.521 97.488 1.00 34.65 339 PHE A C 1
ATOM 2394 O O . PHE A 1 321 ? 22.478 93.091 97.154 1.00 33.13 339 PHE A O 1
ATOM 2402 N N . HIS A 1 322 ? 21.092 93.856 98.750 1.00 38.16 340 HIS A N 1
ATOM 2403 C CA . HIS A 1 322 ? 22.122 93.741 99.776 1.00 38.60 340 HIS A CA 1
ATOM 2404 C C . HIS A 1 322 ? 22.519 92.289 100.013 1.00 36.66 340 HIS A C 1
ATOM 2405 O O . HIS A 1 322 ? 23.678 92.012 100.339 1.00 35.65 340 HIS A O 1
ATOM 2412 N N . LEU A 1 323 ? 21.585 91.354 99.843 1.00 36.98 341 LEU A N 1
ATOM 2413 C CA . LEU A 1 323 ? 21.883 89.951 100.114 1.00 36.19 341 LEU A CA 1
ATOM 2414 C C . LEU A 1 323 ? 22.782 89.352 99.035 1.00 34.48 341 LEU A C 1
ATOM 2415 O O . LEU A 1 323 ? 23.773 88.681 99.345 1.00 33.50 341 LEU A O 1
ATOM 2420 N N . TRP A 1 324 ? 22.454 89.571 97.759 1.00 34.23 342 TRP A N 1
ATOM 2421 C CA . TRP A 1 324 ? 23.197 88.883 96.707 1.00 32.87 342 TRP A CA 1
ATOM 2422 C C . TRP A 1 324 ? 24.515 89.569 96.367 1.00 31.89 342 TRP A C 1
ATOM 2423 O O . TRP A 1 324 ? 25.428 88.898 95.874 1.00 30.85 342 TRP A O 1
ATOM 2434 N N . THR A 1 325 ? 24.650 90.874 96.629 1.00 32.37 343 THR A N 1
ATOM 2435 C CA . THR A 1 325 ? 25.975 91.486 96.572 1.00 31.68 343 THR A CA 1
ATOM 2436 C C . THR A 1 325 ? 26.847 90.988 97.719 1.00 31.40 343 THR A C 1
ATOM 2437 O O . THR A 1 325 ? 28.053 90.783 97.544 1.00 31.04 343 THR A O 1
ATOM 2441 N N . ARG A 1 326 ? 26.252 90.773 98.897 1.00 32.23 344 ARG A N 1
ATOM 2442 C CA . ARG A 1 326 ? 26.995 90.170 99.999 1.00 32.01 344 ARG A CA 1
ATOM 2443 C C . ARG A 1 326 ? 27.480 88.774 99.631 1.00 30.94 344 ARG A C 1
ATOM 2444 O O . ARG A 1 326 ? 28.628 88.414 99.917 1.00 30.27 344 ARG A O 1
ATOM 2452 N N . GLN A 1 327 ? 26.617 87.971 99.004 1.00 30.93 345 GLN A N 1
ATOM 2453 C CA . GLN A 1 327 ? 27.033 86.647 98.556 1.00 30.11 345 GLN A CA 1
ATOM 2454 C C . GLN A 1 327 ? 28.278 86.732 97.688 1.00 29.13 345 GLN A C 1
ATOM 2455 O O . GLN A 1 327 ? 29.217 85.944 97.853 1.00 28.54 345 GLN A O 1
ATOM 2461 N N . LEU A 1 328 ? 28.306 87.687 96.756 1.00 29.08 346 LEU A N 1
ATOM 2462 C CA . LEU A 1 328 ? 29.457 87.820 95.871 1.00 28.36 346 LEU A CA 1
ATOM 2463 C C . LEU A 1 328 ? 30.692 88.273 96.640 1.00 28.21 346 LEU A C 1
ATOM 2464 O O . LEU A 1 328 ? 31.794 87.765 96.407 1.00 27.70 346 LEU A O 1
ATOM 2469 N N . ALA A 1 329 ? 30.530 89.220 97.565 1.00 28.85 347 ALA A N 1
ATOM 2470 C CA . ALA A 1 329 ? 31.651 89.606 98.415 1.00 28.92 347 ALA A CA 1
ATOM 2471 C C . ALA A 1 329 ? 32.175 88.406 99.192 1.00 28.56 347 ALA A C 1
ATOM 2472 O O . ALA A 1 329 ? 33.389 88.235 99.348 1.00 28.27 347 ALA A O 1
ATOM 2474 N N . HIS A 1 330 ? 31.267 87.561 99.678 1.00 28.70 348 HIS A N 1
ATOM 2475 C CA . HIS A 1 330 ? 31.662 86.346 100.380 1.00 28.42 348 HIS A CA 1
ATOM 2476 C C . HIS A 1 330 ? 32.477 85.429 99.474 1.00 27.66 348 HIS A C 1
ATOM 2477 O O . HIS A 1 330 ? 33.547 84.944 99.861 1.00 28.94 348 HIS A O 1
ATOM 2484 N N . ILE A 1 331 ? 31.989 85.187 98.255 1.00 27.45 349 ILE A N 1
ATOM 2485 C CA . ILE A 1 331 ? 32.679 84.282 97.337 1.00 26.98 349 ILE A CA 1
ATOM 2486 C C . ILE A 1 331 ? 34.093 84.775 97.051 1.00 26.77 349 ILE A C 1
ATOM 2487 O O . ILE A 1 331 ? 35.053 83.995 97.063 1.00 26.59 349 ILE A O 1
ATOM 2492 N N . TYR A 1 332 ? 34.246 86.072 96.790 1.00 26.94 350 TYR A N 1
ATOM 2493 C CA . TYR A 1 332 ? 35.510 86.635 96.336 1.00 26.95 350 TYR A CA 1
ATOM 2494 C C . TYR A 1 332 ? 36.242 87.393 97.435 1.00 27.32 350 TYR A C 1
ATOM 2495 O O . TYR A 1 332 ? 37.052 88.277 97.136 1.00 30.46 350 TYR A O 1
ATOM 2504 N N . HIS A 1 333 ? 35.999 87.033 98.696 1.00 27.44 351 HIS A N 1
ATOM 2505 C CA . HIS A 1 333 ? 36.571 87.763 99.823 1.00 27.96 351 HIS A CA 1
ATOM 2506 C C . HIS A 1 333 ? 38.087 87.884 99.705 1.00 28.10 351 HIS A C 1
ATOM 2507 O O . HIS A 1 333 ? 38.652 88.968 99.886 1.00 28.68 351 HIS A O 1
ATOM 2514 N N . TYR A 1 334 ? 38.766 86.778 99.401 1.00 27.75 352 TYR A N 1
ATOM 2515 C CA . TYR A 1 334 ? 40.223 86.779 99.426 1.00 28.10 352 TYR A CA 1
ATOM 2516 C C . TYR A 1 334 ? 40.833 87.338 98.149 1.00 28.30 352 TYR A C 1
ATOM 2517 O O . TYR A 1 334 ? 41.981 87.793 98.177 1.00 28.91 352 TYR A O 1
ATOM 2526 N N . TYR A 1 335 ? 40.098 87.327 97.037 1.00 27.95 353 TYR A N 1
ATOM 2527 C CA . TYR A 1 335 ? 40.528 88.103 95.882 1.00 28.26 353 TYR A CA 1
ATOM 2528 C C . TYR A 1 335 ? 40.390 89.594 96.159 1.00 28.75 353 TYR A C 1
ATOM 2529 O O . TYR A 1 335 ? 41.263 90.387 95.787 1.00 29.39 353 TYR A O 1
ATOM 2538 N N . ILE A 1 336 ? 39.310 89.986 96.837 1.00 28.65 354 ILE A N 1
ATOM 2539 C CA . ILE A 1 336 ? 39.070 91.395 97.133 1.00 29.28 354 ILE A CA 1
ATOM 2540 C C . ILE A 1 336 ? 40.077 91.909 98.156 1.00 30.38 354 ILE A C 1
ATOM 2541 O O . ILE A 1 336 ? 40.667 92.982 97.984 1.00 30.86 354 ILE A O 1
ATOM 2546 N N . HIS A 1 337 ? 40.284 91.156 99.236 1.00 29.99 355 HIS A N 1
ATOM 2547 C CA . HIS A 1 337 ? 41.011 91.647 100.399 1.00 30.84 355 HIS A CA 1
ATOM 2548 C C . HIS A 1 337 ? 42.394 91.034 100.570 1.00 31.06 355 HIS A C 1
ATOM 2549 O O . HIS A 1 337 ? 43.087 91.372 101.535 1.00 31.85 355 HIS A O 1
ATOM 2556 N N . GLY A 1 338 ? 42.817 90.146 99.677 1.00 30.55 356 GLY A N 1
ATOM 2557 C CA . GLY A 1 338 ? 44.124 89.543 99.779 1.00 30.94 356 GLY A CA 1
ATOM 2558 C C . GLY A 1 338 ? 44.127 88.287 100.626 1.00 30.50 356 GLY A C 1
ATOM 2559 O O . GLY A 1 338 ? 43.110 87.895 101.205 1.00 29.92 356 GLY A O 1
ATOM 2560 N N . PRO A 1 339 ? 45.291 87.639 100.725 1.00 30.91 357 PRO A N 1
ATOM 2561 C CA . PRO A 1 339 ? 45.346 86.321 101.379 1.00 30.50 357 PRO A CA 1
ATOM 2562 C C . PRO A 1 339 ? 45.091 86.354 102.875 1.00 33.24 357 PRO A C 1
ATOM 2563 O O . PRO A 1 339 ? 44.709 85.319 103.436 1.00 34.43 357 PRO A O 1
ATOM 2567 N N . LYS A 1 340 ? 45.291 87.489 103.543 1.00 34.99 358 LYS A N 1
ATOM 2568 C CA . LYS A 1 340 ? 45.007 87.574 104.970 1.00 35.24 358 LYS A CA 1
ATOM 2569 C C . LYS A 1 340 ? 43.542 87.866 105.266 1.00 36.23 358 LYS A C 1
ATOM 2570 O O . LYS A 1 340 ? 43.144 87.826 106.435 1.00 37.83 358 LYS A O 1
ATOM 2576 N N . GLY A 1 341 ? 42.738 88.158 104.251 1.00 33.95 359 GLY A N 1
ATOM 2577 C CA . GLY A 1 341 ? 41.358 88.527 104.467 1.00 31.48 359 GLY A CA 1
ATOM 2578 C C . GLY A 1 341 ? 41.208 89.990 104.840 1.00 32.87 359 GLY A C 1
ATOM 2579 O O . GLY A 1 341 ? 42.158 90.777 104.829 1.00 36.69 359 GLY A O 1
ATOM 2580 N N . ASN A 1 342 ? 39.973 90.347 105.191 1.00 31.63 360 ASN A N 1
ATOM 2581 C CA . ASN A 1 342 ? 39.598 91.741 105.430 1.00 32.65 360 ASN A CA 1
ATOM 2582 C C . ASN A 1 342 ? 39.895 92.115 106.884 1.00 36.69 360 ASN A C 1
ATOM 2583 O O . ASN A 1 342 ? 39.007 92.262 107.723 1.00 40.11 360 ASN A O 1
ATOM 2588 N N . GLU A 1 343 ? 41.186 92.267 107.171 1.00 38.34 361 GLU A N 1
ATOM 2589 C CA . GLU A 1 343 ? 41.637 92.715 108.489 1.00 43.07 361 GLU A CA 1
ATOM 2590 C C . GLU A 1 343 ? 41.353 94.209 108.587 1.00 50.48 361 GLU A C 1
ATOM 2591 O O . GLU A 1 343 ? 42.142 95.049 108.152 1.00 49.82 361 GLU A O 1
ATOM 2597 N N . ILE A 1 344 ? 40.197 94.540 109.157 1.00 51.95 362 ILE A N 1
ATOM 2598 C CA . ILE A 1 344 ? 39.719 95.915 109.193 1.00 54.05 362 ILE A CA 1
ATOM 2599 C C . ILE A 1 344 ? 40.123 96.584 110.504 1.00 59.77 362 ILE A C 1
ATOM 2600 O O . ILE A 1 344 ? 40.750 95.964 111.362 1.00 58.12 362 ILE A O 1
ATOM 2602 N N . ASN A 1 355 ? 44.873 96.624 92.299 1.00 41.85 373 ASN A N 1
ATOM 2603 C CA . ASN A 1 355 ? 43.843 95.997 93.121 1.00 41.52 373 ASN A CA 1
ATOM 2604 C C . ASN A 1 355 ? 42.601 95.686 92.292 1.00 43.46 373 ASN A C 1
ATOM 2605 O O . ASN A 1 355 ? 42.423 96.214 91.194 1.00 47.86 373 ASN A O 1
ATOM 2610 N N . ILE A 1 356 ? 41.741 94.830 92.836 1.00 35.54 374 ILE A N 1
ATOM 2611 C CA . ILE A 1 356 ? 40.560 94.334 92.139 1.00 32.96 374 ILE A CA 1
ATOM 2612 C C . ILE A 1 356 ? 39.362 95.169 92.568 1.00 35.39 374 ILE A C 1
ATOM 2613 O O . ILE A 1 356 ? 39.039 95.239 93.760 1.00 40.61 374 ILE A O 1
ATOM 2618 N N . ASP A 1 357 ? 38.696 95.793 91.598 1.00 30.75 375 ASP A N 1
ATOM 2619 C CA . ASP A 1 357 ? 37.458 96.532 91.831 1.00 30.79 375 ASP A CA 1
ATOM 2620 C C . ASP A 1 357 ? 36.311 95.779 91.166 1.00 31.76 375 ASP A C 1
ATOM 2621 O O . ASP A 1 357 ? 36.192 95.780 89.936 1.00 37.00 375 ASP A O 1
ATOM 2626 N N . ILE A 1 358 ? 35.473 95.138 91.974 1.00 33.31 376 ILE A N 1
ATOM 2627 C CA . ILE A 1 358 ? 34.251 94.504 91.495 1.00 29.13 376 ILE A CA 1
ATOM 2628 C C . ILE A 1 358 ? 33.101 95.433 91.856 1.00 29.74 376 ILE A C 1
ATOM 2629 O O . ILE A 1 358 ? 32.737 95.561 93.031 1.00 30.20 376 ILE A O 1
ATOM 2634 N N . GLU A 1 359 ? 32.524 96.077 90.845 1.00 29.87 377 GLU A N 1
ATOM 2635 C CA . GLU A 1 359 ? 31.559 97.152 91.034 1.00 30.64 377 GLU A CA 1
ATOM 2636 C C . GLU A 1 359 ? 30.210 96.718 90.485 1.00 30.49 377 GLU A C 1
ATOM 2637 O O . GLU A 1 359 ? 30.088 96.427 89.290 1.00 36.10 377 GLU A O 1
ATOM 2643 N N . ILE A 1 360 ? 29.202 96.682 91.351 1.00 30.96 378 ILE A N 1
ATOM 2644 C CA . ILE A 1 360 ? 27.835 96.354 90.965 1.00 31.59 378 ILE A CA 1
ATOM 2645 C C . ILE A 1 360 ? 27.038 97.649 90.887 1.00 34.05 378 ILE A C 1
ATOM 2646 O O . ILE A 1 360 ? 27.126 98.497 91.783 1.00 34.33 378 ILE A O 1
ATOM 2651 N N . SER A 1 361 ? 26.267 97.809 89.815 1.00 32.33 379 SER A N 1
ATOM 2652 C CA . SER A 1 361 ? 25.364 98.942 89.689 1.00 33.44 379 SER A CA 1
ATOM 2653 C C . SER A 1 361 ? 24.047 98.471 89.096 1.00 33.72 379 SER A C 1
ATOM 2654 O O . SER A 1 361 ? 24.032 97.730 88.110 1.00 33.01 379 SER A O 1
ATOM 2665 N N . PHE A 1 363 ? 20.078 99.747 87.811 1.00 37.00 381 PHE A N 1
ATOM 2666 C CA . PHE A 1 363 ? 19.307 100.885 87.330 1.00 38.22 381 PHE A CA 1
ATOM 2667 C C . PHE A 1 363 ? 17.836 100.509 87.241 1.00 39.36 381 PHE A C 1
ATOM 2668 O O . PHE A 1 363 ? 17.485 99.504 86.615 1.00 38.88 381 PHE A O 1
ATOM 2676 N N . GLU A 1 364 ? 16.982 101.322 87.860 1.00 41.08 382 GLU A N 1
ATOM 2677 C CA . GLU A 1 364 ? 15.540 101.140 87.814 1.00 42.57 382 GLU A CA 1
ATOM 2678 C C . GLU A 1 364 ? 14.864 102.462 87.480 1.00 44.13 382 GLU A C 1
ATOM 2679 O O . GLU A 1 364 ? 15.362 103.537 87.823 1.00 44.53 382 GLU A O 1
ATOM 2685 N N . LYS A 1 365 ? 13.716 102.368 86.814 1.00 45.16 383 LYS A N 1
ATOM 2686 C CA . LYS A 1 365 ? 12.902 103.546 86.546 1.00 46.93 383 LYS A CA 1
ATOM 2687 C C . LYS A 1 365 ? 12.456 104.183 87.856 1.00 48.82 383 LYS A C 1
ATOM 2688 O O . LYS A 1 365 ? 11.830 103.528 88.695 1.00 49.74 383 LYS A O 1
ATOM 2694 N N . GLY A 1 366 ? 12.790 105.459 88.034 1.00 49.55 384 GLY A N 1
ATOM 2695 C CA . GLY A 1 366 ? 12.327 106.217 89.175 1.00 51.70 384 GLY A CA 1
ATOM 2696 C C . GLY A 1 366 ? 13.226 106.183 90.391 1.00 51.33 384 GLY A C 1
ATOM 2697 O O . GLY A 1 366 ? 12.883 106.801 91.407 1.00 56.82 384 GLY A O 1
ATOM 2698 N N . LYS A 1 367 ? 14.361 105.489 90.329 1.00 49.10 385 LYS A N 1
ATOM 2699 C CA . LYS A 1 367 ? 15.269 105.386 91.462 1.00 48.68 385 LYS A CA 1
ATOM 2700 C C . LYS A 1 367 ? 16.664 105.826 91.046 1.00 47.13 385 LYS A C 1
ATOM 2701 O O . LYS A 1 367 ? 17.054 105.693 89.884 1.00 45.74 385 LYS A O 1
ATOM 2707 N N . VAL A 1 368 ? 17.408 106.361 92.008 1.00 47.55 386 VAL A N 1
ATOM 2708 C CA . VAL A 1 368 ? 18.808 106.720 91.795 1.00 46.29 386 VAL A CA 1
ATOM 2709 C C . VAL A 1 368 ? 19.588 105.433 91.547 1.00 44.02 386 VAL A C 1
ATOM 2710 O O . VAL A 1 368 ? 19.249 104.391 92.125 1.00 43.73 386 VAL A O 1
ATOM 2714 N N . PRO A 1 369 ? 20.617 105.440 90.702 1.00 46.64 387 PRO A N 1
ATOM 2715 C CA . PRO A 1 369 ? 21.410 104.220 90.509 1.00 41.31 387 PRO A CA 1
ATOM 2716 C C . PRO A 1 369 ? 21.945 103.671 91.825 1.00 42.81 387 PRO A C 1
ATOM 2717 O O . PRO A 1 369 ? 22.526 104.397 92.635 1.00 46.21 387 PRO A O 1
ATOM 2721 N N . LYS A 1 370 ? 21.740 102.374 92.036 1.00 39.65 388 LYS A N 1
ATOM 2722 C CA . LYS A 1 370 ? 22.304 101.667 93.179 1.00 39.21 388 LYS A CA 1
ATOM 2723 C C . LYS A 1 370 ? 23.700 101.188 92.814 1.00 37.54 388 LYS A C 1
ATOM 2724 O O . LYS A 1 370 ? 23.865 100.467 91.827 1.00 39.42 388 LYS A O 1
ATOM 2730 N N . ILE A 1 371 ? 24.696 101.566 93.608 1.00 37.64 389 ILE A N 1
ATOM 2731 C CA . ILE A 1 371 ? 26.086 101.220 93.329 1.00 37.83 389 ILE A CA 1
ATOM 2732 C C . ILE A 1 371 ? 26.747 100.719 94.602 1.00 37.63 389 ILE A C 1
ATOM 2733 O O . ILE A 1 371 ? 26.518 101.256 95.690 1.00 43.51 389 ILE A O 1
ATOM 2738 N N . VAL A 1 372 ? 27.590 99.700 94.456 1.00 34.92 390 VAL A N 1
ATOM 2739 C CA . VAL A 1 372 ? 28.421 99.218 95.552 1.00 34.73 390 VAL A CA 1
ATOM 2740 C C . VAL A 1 372 ? 29.658 98.556 94.965 1.00 33.45 390 VAL A C 1
ATOM 2741 O O . VAL A 1 372 ? 29.566 97.782 94.008 1.00 34.42 390 VAL A O 1
ATOM 2745 N N . ASN A 1 373 ? 30.816 98.881 95.528 1.00 33.62 391 ASN A N 1
ATOM 2746 C CA . ASN A 1 373 ? 32.031 98.111 95.307 1.00 36.02 391 ASN A CA 1
ATOM 2747 C C . ASN A 1 373 ? 32.089 97.026 96.374 1.00 32.41 391 ASN A C 1
ATOM 2748 O O . ASN A 1 373 ? 31.930 97.315 97.565 1.00 33.10 391 ASN A O 1
ATOM 2753 N N . LEU A 1 374 ? 32.297 95.777 95.945 1.00 32.86 392 LEU A N 1
ATOM 2754 C CA . LEU A 1 374 ? 32.197 94.655 96.875 1.00 30.85 392 LEU A CA 1
ATOM 2755 C C . LEU A 1 374 ? 33.147 94.813 98.054 1.00 31.27 392 LEU A C 1
ATOM 2756 O O . LEU A 1 374 ? 32.887 94.274 99.135 1.00 33.61 392 LEU A O 1
ATOM 2761 N N . ARG A 1 375 ? 34.247 95.540 97.870 1.00 31.57 393 ARG A N 1
ATOM 2762 C CA . ARG A 1 375 ? 35.158 95.791 98.979 1.00 32.20 393 ARG A CA 1
ATOM 2763 C C . ARG A 1 375 ? 34.492 96.575 100.107 1.00 33.42 393 ARG A C 1
ATOM 2764 O O . ARG A 1 375 ? 34.937 96.485 101.256 1.00 33.94 393 ARG A O 1
ATOM 2772 N N . GLU A 1 376 ? 33.434 97.335 99.808 1.00 37.47 394 GLU A N 1
ATOM 2773 C CA . GLU A 1 376 ? 32.741 98.096 100.843 1.00 37.33 394 GLU A CA 1
ATOM 2774 C C . GLU A 1 376 ? 32.039 97.191 101.846 1.00 35.46 394 GLU A C 1
ATOM 2775 O O . GLU A 1 376 ? 31.831 97.593 102.995 1.00 37.94 394 GLU A O 1
ATOM 2781 N N . ILE A 1 377 ? 31.662 95.985 101.436 1.00 34.28 395 ILE A N 1
ATOM 2782 C CA . ILE A 1 377 ? 30.777 95.149 102.240 1.00 34.44 395 ILE A CA 1
ATOM 2783 C C . ILE A 1 377 ? 31.559 94.589 103.421 1.00 34.48 395 ILE A C 1
ATOM 2784 O O . ILE A 1 377 ? 32.695 94.125 103.270 1.00 36.71 395 ILE A O 1
ATOM 2789 N N . GLN A 1 378 ? 30.951 94.648 104.610 1.00 3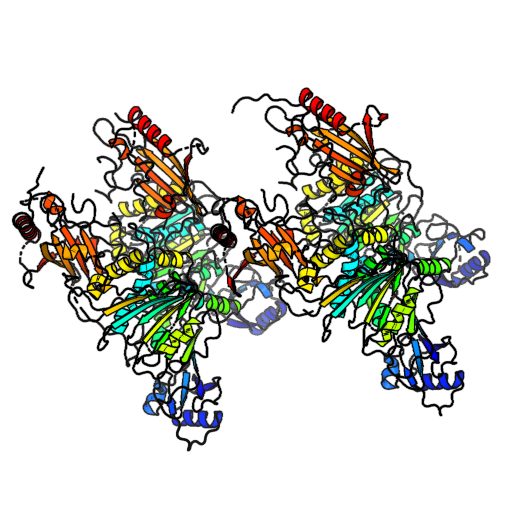6.61 396 GLN A N 1
ATOM 2790 C CA . GLN A 1 378 ? 31.632 94.322 105.853 1.00 35.96 396 GLN A CA 1
ATOM 2791 C C . GLN A 1 378 ? 30.954 93.231 106.667 1.00 35.99 396 GLN A C 1
ATOM 2792 O O . GLN A 1 378 ? 31.535 92.787 107.664 1.00 37.98 396 GLN A O 1
ATOM 2798 N N . ASP A 1 379 ? 29.754 92.789 106.288 1.00 35.96 397 ASP A N 1
ATOM 2799 C CA . ASP A 1 379 ? 29.043 91.754 107.029 1.00 36.18 397 ASP A CA 1
ATOM 2800 C C . ASP A 1 379 ? 28.922 90.456 106.238 1.00 36.80 397 ASP A C 1
ATOM 2801 O O . ASP A 1 379 ? 28.024 89.652 106.505 1.00 36.89 397 ASP A O 1
ATOM 2806 N N . ASP A 1 380 ? 29.805 90.239 105.266 1.00 34.28 398 ASP A N 1
ATOM 2807 C CA . ASP A 1 380 ? 29.957 88.915 104.686 1.00 32.24 398 ASP A CA 1
ATOM 2808 C C . ASP A 1 380 ? 30.632 87.999 105.698 1.00 32.30 398 ASP A C 1
ATOM 2809 O O . ASP A 1 380 ? 31.403 88.445 106.552 1.00 32.43 398 ASP A O 1
ATOM 2822 N N . GLN A 1 382 ? 33.074 85.897 105.863 1.00 30.12 400 GLN A N 1
ATOM 2823 C CA . GLN A 1 382 ? 34.518 85.864 106.078 1.00 29.80 400 GLN A CA 1
ATOM 2824 C C . GLN A 1 382 ? 34.998 87.112 106.810 1.00 31.19 400 GLN A C 1
ATOM 2825 O O . GLN A 1 382 ? 35.857 87.021 107.695 1.00 30.94 400 GLN A O 1
ATOM 2831 N N . THR A 1 383 ? 34.460 88.284 106.467 1.00 32.09 401 THR A N 1
ATOM 2832 C CA . THR A 1 383 ? 34.830 89.490 107.201 1.00 32.30 401 THR A CA 1
ATOM 2833 C C . THR A 1 383 ? 34.489 89.347 108.678 1.00 33.27 401 THR A C 1
ATOM 2834 O O . THR A 1 383 ? 35.293 89.703 109.548 1.00 33.92 401 THR A O 1
ATOM 2838 N N . LEU A 1 384 ? 33.305 88.811 108.980 1.00 33.50 402 LEU A N 1
ATOM 2839 C CA . LEU A 1 384 ? 32.902 88.620 110.369 1.00 34.56 402 LEU A CA 1
ATOM 2840 C C . LEU A 1 384 ? 33.830 87.642 111.082 1.00 34.09 402 LEU A C 1
ATOM 2841 O O . LEU A 1 384 ? 34.256 87.890 112.216 1.00 36.29 402 LEU A O 1
ATOM 2846 N N . TYR A 1 385 ? 34.152 86.519 110.436 1.00 32.83 403 TYR A N 1
ATOM 2847 C CA . TYR A 1 385 ? 35.079 85.564 111.036 1.00 32.41 403 TYR A CA 1
ATOM 2848 C C . TYR A 1 385 ? 36.438 86.206 111.281 1.00 32.61 403 TYR A C 1
ATOM 2849 O O . TYR A 1 385 ? 37.031 86.050 112.355 1.00 33.15 403 TYR A O 1
ATOM 2858 N N . VAL A 1 386 ? 36.950 86.934 110.287 1.00 32.30 404 VAL A N 1
ATOM 2859 C CA . VAL A 1 386 ? 38.293 87.496 110.387 1.00 32.59 404 VAL A CA 1
ATOM 2860 C C . VAL A 1 386 ? 38.372 88.499 111.531 1.00 34.04 404 VAL A C 1
ATOM 2861 O O . VAL A 1 386 ? 39.335 88.501 112.306 1.00 34.57 404 VAL A O 1
ATOM 2865 N N . ASN A 1 387 ? 37.363 89.357 111.663 1.00 37.49 405 ASN A N 1
ATOM 2866 C CA . ASN A 1 387 ? 37.445 90.485 112.579 1.00 37.63 405 ASN A CA 1
ATOM 2867 C C . ASN A 1 387 ? 36.917 90.183 113.976 1.00 38.95 405 ASN A C 1
ATOM 2868 O O . ASN A 1 387 ? 37.127 90.998 114.880 1.00 38.99 405 ASN A O 1
ATOM 2873 N N . THR A 1 388 ? 36.246 89.048 114.183 1.00 38.30 406 THR A N 1
ATOM 2874 C CA . THR A 1 388 ? 35.890 88.599 115.523 1.00 39.66 406 THR A CA 1
ATOM 2875 C C . THR A 1 388 ? 36.835 87.524 116.042 1.00 42.56 406 THR A C 1
ATOM 2876 O O . THR A 1 388 ? 36.593 86.967 117.118 1.00 44.00 406 THR A O 1
ATOM 2880 N N . ALA A 1 389 ? 37.904 87.225 115.311 1.00 39.91 407 ALA A N 1
ATOM 2881 C CA . ALA A 1 389 ? 38.868 86.219 115.727 1.00 35.56 407 ALA A CA 1
ATOM 2882 C C . ALA A 1 389 ? 39.937 86.843 116.613 1.00 36.68 407 ALA A C 1
ATOM 2883 O O . ALA A 1 389 ? 40.449 87.927 116.321 1.00 37.28 407 ALA A O 1
ATOM 2885 N N . ALA A 1 390 ? 40.274 86.146 117.697 1.00 37.06 408 ALA A N 1
ATOM 2886 C CA . ALA A 1 390 ? 41.337 86.591 118.589 1.00 39.11 408 ALA A CA 1
ATOM 2887 C C . ALA A 1 390 ? 42.690 86.001 118.219 1.00 38.65 408 ALA A C 1
ATOM 2888 O O . ALA A 1 390 ? 43.725 86.627 118.477 1.00 41.19 408 ALA A O 1
ATOM 2890 N N . ASP A 1 391 ? 42.702 84.815 117.620 1.00 37.67 409 ASP A N 1
ATOM 2891 C CA . ASP A 1 391 ? 43.932 84.176 117.174 1.00 36.35 409 ASP A CA 1
ATOM 2892 C C . ASP A 1 391 ? 43.550 83.126 116.141 1.00 34.10 409 ASP A C 1
ATOM 2893 O O . ASP A 1 391 ? 42.369 82.870 115.899 1.00 33.60 409 ASP A O 1
ATOM 2898 N N . SER A 1 392 ? 44.563 82.523 115.528 1.00 33.62 410 SER A N 1
ATOM 2899 C CA . SER A 1 392 ? 44.325 81.546 114.479 1.00 32.46 410 SER A CA 1
ATOM 2900 C C . SER A 1 392 ? 45.341 80.417 114.574 1.00 33.28 410 SER A C 1
ATOM 2901 O O . SER A 1 392 ? 46.428 80.567 115.137 1.00 36.97 410 SER A O 1
ATOM 2904 N N . PHE A 1 393 ? 44.950 79.275 114.012 1.00 31.51 411 PHE A N 1
ATOM 2905 C CA . PHE A 1 393 ? 45.757 78.062 113.973 1.00 31.40 411 PHE A CA 1
ATOM 2906 C C . PHE A 1 393 ? 45.856 77.643 112.515 1.00 30.79 411 PHE A C 1
ATOM 2907 O O . PHE A 1 393 ? 44.834 77.361 111.881 1.00 30.13 411 PHE A O 1
ATOM 2915 N N . GLU A 1 394 ? 47.071 77.626 111.976 1.00 31.17 412 GLU A N 1
ATOM 2916 C CA . GLU A 1 394 ? 47.286 77.416 110.551 1.00 30.86 412 GLU A CA 1
ATOM 2917 C C . GLU A 1 394 ? 48.003 76.097 110.297 1.00 31.05 412 GLU A C 1
ATOM 2918 O O . GLU A 1 394 ? 48.950 75.743 111.006 1.00 31.73 412 GLU A O 1
ATOM 2924 N N . PHE A 1 395 ? 47.549 75.383 109.270 1.00 30.58 413 PHE A N 1
ATOM 2925 C CA . PHE A 1 395 ? 48.043 74.047 108.985 1.00 30.86 413 PHE A CA 1
ATOM 2926 C C . PHE A 1 395 ? 47.909 73.764 107.496 1.00 30.74 413 PHE A C 1
ATOM 2927 O O . PHE A 1 395 ? 47.207 74.468 106.766 1.00 30.24 413 PHE A O 1
ATOM 2935 N N . LYS A 1 396 ? 48.606 72.722 107.057 1.00 31.34 414 LYS A N 1
ATOM 2936 C CA . LYS A 1 396 ? 48.441 72.157 105.728 1.00 31.44 414 LYS A CA 1
ATOM 2937 C C . LYS A 1 396 ? 48.114 70.676 105.853 1.00 31.58 414 LYS A C 1
ATOM 2938 O O . LYS A 1 396 ? 48.504 70.020 106.823 1.00 31.90 414 LYS A O 1
ATOM 2944 N N . ALA A 1 397 ? 47.399 70.154 104.861 1.00 31.45 415 ALA A N 1
ATOM 2945 C CA . ALA A 1 397 ? 47.094 68.732 104.772 1.00 31.82 415 ALA A CA 1
ATOM 2946 C C . ALA A 1 397 ? 47.679 68.200 103.473 1.00 32.76 415 ALA A C 1
ATOM 2947 O O . ALA A 1 397 ? 47.296 68.650 102.388 1.00 32.62 415 ALA A O 1
ATOM 2949 N N . HIS A 1 398 ? 48.611 67.257 103.587 1.00 33.85 416 HIS A N 1
ATOM 2950 C CA . HIS A 1 398 ? 49.248 66.629 102.435 1.00 35.09 416 HIS A CA 1
ATOM 2951 C C . HIS A 1 398 ? 48.535 65.311 102.156 1.00 35.96 416 HIS A C 1
ATOM 2952 O O . HIS A 1 398 ? 48.605 64.377 102.961 1.00 35.81 416 HIS A O 1
ATOM 2959 N N . VAL A 1 399 ? 47.856 65.242 101.015 1.00 35.55 417 VAL A N 1
ATOM 2960 C CA . VAL A 1 399 ? 47.007 64.115 100.656 1.00 35.96 417 VAL A CA 1
ATOM 2961 C C . VAL A 1 399 ? 47.773 63.195 99.718 1.00 37.72 417 VAL A C 1
ATOM 2962 O O . VAL A 1 399 ? 48.691 63.620 99.006 1.00 38.48 417 VAL A O 1
ATOM 2966 N N . GLU A 1 400 ? 47.401 61.915 99.722 1.00 40.08 418 GLU A N 1
ATOM 2967 C CA . GLU A 1 400 ? 47.963 60.975 98.761 1.00 44.98 418 GLU A CA 1
ATOM 2968 C C . GLU A 1 400 ? 47.648 61.433 97.343 1.00 45.11 418 GLU A C 1
ATOM 2969 O O . GLU A 1 400 ? 46.490 61.695 97.002 1.00 43.91 418 GLU A O 1
ATOM 2975 N N . GLY A 1 401 ? 48.684 61.516 96.513 1.00 46.29 419 GLY A N 1
ATOM 2976 C CA . GLY A 1 401 ? 48.589 62.127 95.203 1.00 46.07 419 GLY A CA 1
ATOM 2977 C C . GLY A 1 401 ? 49.250 63.485 95.110 1.00 52.20 419 GLY A C 1
ATOM 2978 O O . GLY A 1 401 ? 49.148 64.132 94.061 1.00 49.16 419 GLY A O 1
ATOM 2979 N N . ASP A 1 402 ? 49.909 63.939 96.175 1.00 57.95 420 ASP A N 1
ATOM 2980 C CA . ASP A 1 402 ? 50.703 65.164 96.254 1.00 57.18 420 ASP A CA 1
ATOM 2981 C C . ASP A 1 402 ? 49.846 66.421 96.401 1.00 50.41 420 ASP A C 1
ATOM 2982 O O . ASP A 1 402 ? 50.407 67.522 96.405 1.00 51.32 420 ASP A O 1
ATOM 2987 N N . GLY A 1 403 ? 48.527 66.307 96.533 1.00 39.07 421 GLY A N 1
ATOM 2988 C CA . GLY A 1 403 ? 47.707 67.490 96.729 1.00 36.12 421 GLY A CA 1
ATOM 2989 C C . GLY A 1 403 ? 47.895 68.071 98.122 1.00 35.13 421 GLY A C 1
ATOM 2990 O O . GLY A 1 403 ? 48.043 67.347 99.107 1.00 35.20 421 GLY A O 1
ATOM 2991 N N . VAL A 1 404 ? 47.886 69.400 98.199 1.00 34.30 422 VAL A N 1
ATOM 2992 C CA . VAL A 1 404 ? 48.107 70.122 99.447 1.00 33.55 422 VAL A CA 1
ATOM 2993 C C . VAL A 1 404 ? 46.939 71.068 99.676 1.00 32.17 422 VAL A C 1
ATOM 2994 O O . VAL A 1 404 ? 46.606 71.874 98.800 1.00 31.91 422 VAL A O 1
ATOM 2998 N N . VAL A 1 405 ? 46.328 70.977 100.853 1.00 31.42 423 VAL A N 1
ATOM 2999 C CA . VAL A 1 405 ? 45.248 71.865 101.263 1.00 30.34 423 VAL A CA 1
ATOM 3000 C C . VAL A 1 405 ? 45.776 72.777 102.360 1.00 30.10 423 VAL A C 1
ATOM 3001 O O . VAL A 1 405 ? 46.379 72.303 103.331 1.00 30.42 423 VAL A O 1
ATOM 3005 N N . GLU A 1 406 ? 45.563 74.080 102.202 1.00 29.68 424 GLU A N 1
ATOM 3006 C CA . GLU A 1 406 ? 45.859 75.037 103.258 1.00 29.54 424 GLU A CA 1
ATOM 3007 C C . GLU A 1 406 ? 44.645 75.180 104.161 1.00 28.84 424 GLU A C 1
ATOM 3008 O O . GLU A 1 406 ? 43.509 75.252 103.686 1.00 28.36 424 GLU A O 1
ATOM 3014 N N . GLY A 1 407 ? 44.893 75.229 105.461 1.00 28.94 425 GLY A N 1
ATOM 3015 C CA . GLY A 1 407 ? 43.826 75.359 106.430 1.00 28.54 425 GLY A CA 1
ATOM 3016 C C . GLY A 1 407 ? 44.138 76.426 107.455 1.00 28.75 425 GLY A C 1
ATOM 3017 O O . GLY A 1 407 ? 45.288 76.637 107.837 1.00 29.28 425 GLY A O 1
ATOM 3018 N N . ILE A 1 408 ? 43.083 77.109 107.889 1.00 28.49 426 ILE A N 1
ATOM 3019 C CA . ILE A 1 408 ? 43.155 78.078 108.975 1.00 28.86 426 ILE A CA 1
ATOM 3020 C C . ILE A 1 408 ? 41.976 77.828 109.902 1.00 28.81 426 ILE A C 1
ATOM 3021 O O . ILE A 1 408 ? 40.849 77.624 109.440 1.00 28.47 426 ILE A O 1
ATOM 3026 N N . ILE A 1 409 ? 42.241 77.814 111.204 1.00 29.30 427 ILE A N 1
ATOM 3027 C CA . ILE A 1 409 ? 41.203 77.775 112.225 1.00 29.54 427 ILE A CA 1
ATOM 3028 C C . ILE A 1 409 ? 41.314 79.055 113.041 1.00 30.23 427 ILE A C 1
ATOM 3029 O O . ILE A 1 409 ? 42.420 79.504 113.356 1.00 30.66 427 ILE A O 1
ATOM 3034 N N . ARG A 1 410 ? 40.169 79.650 113.363 1.00 30.52 428 ARG A N 1
ATOM 3035 C CA . ARG A 1 410 ? 40.109 80.922 114.070 1.00 31.38 428 ARG A CA 1
ATOM 3036 C C . ARG A 1 410 ? 39.341 80.757 115.372 1.00 32.16 428 ARG A C 1
ATOM 3037 O O . ARG A 1 410 ? 38.328 80.055 115.419 1.00 32.03 428 ARG A O 1
ATOM 3045 N N . TYR A 1 411 ? 39.815 81.422 116.423 1.00 33.13 429 TYR A N 1
ATOM 3046 C CA . TYR A 1 411 ? 39.202 81.336 117.743 1.00 34.12 429 TYR A CA 1
ATOM 3047 C C . TYR A 1 411 ? 38.370 82.585 118.004 1.00 35.14 429 TYR A C 1
ATOM 3048 O O . TYR A 1 411 ? 38.886 83.705 117.937 1.00 35.68 429 TYR A O 1
ATOM 3057 N N . HIS A 1 412 ? 37.092 82.386 118.311 1.00 35.60 430 HIS A N 1
ATOM 3058 C CA . HIS A 1 412 ? 36.180 83.483 118.614 1.00 36.82 430 HIS A CA 1
ATOM 3059 C C . HIS A 1 412 ? 35.820 83.420 120.092 1.00 38.30 430 HIS A C 1
ATOM 3060 O O . HIS A 1 412 ? 35.022 82.556 120.490 1.00 38.48 430 HIS A O 1
ATOM 3067 N N . PRO A 1 413 ? 36.361 84.294 120.936 1.00 39.54 431 PRO A N 1
ATOM 3068 C CA . PRO A 1 413 ? 36.304 84.064 122.383 1.00 40.89 431 PRO A CA 1
ATOM 3069 C C . PRO A 1 413 ? 34.993 84.506 123.017 1.00 42.54 431 PRO A C 1
ATOM 3070 O O . PRO A 1 413 ? 34.237 85.317 122.479 1.00 42.99 431 PRO A O 1
ATOM 3074 N N . PHE A 1 414 ? 34.740 83.941 124.195 1.00 43.57 432 PHE A N 1
ATOM 3075 C CA . PHE A 1 414 ? 33.674 84.410 125.070 1.00 45.64 432 PHE A CA 1
ATOM 3076 C C . PHE A 1 414 ? 34.168 85.649 125.806 1.00 47.34 432 PHE A C 1
ATOM 3077 O O . PHE A 1 414 ? 35.199 85.600 126.485 1.00 47.56 432 PHE A O 1
ATOM 3085 N N . LEU A 1 415 ? 33.449 86.759 125.665 1.00 48.66 433 LEU A N 1
ATOM 3086 C CA . LEU A 1 415 ? 33.861 88.038 126.242 1.00 50.46 433 LEU A CA 1
ATOM 3087 C C . LEU A 1 415 ? 32.808 88.491 127.251 1.00 53.08 433 LEU A C 1
ATOM 3088 O O . LEU A 1 415 ? 31.807 89.114 126.891 1.00 54.01 433 LEU A O 1
ATOM 3093 N N . TYR A 1 416 ? 33.048 88.157 128.520 1.00 54.38 434 TYR A N 1
ATOM 3094 C CA . TYR A 1 416 ? 32.286 88.677 129.651 1.00 57.26 434 TYR A CA 1
ATOM 3095 C C . TYR A 1 416 ? 30.908 88.035 129.770 1.00 57.89 434 TYR A C 1
ATOM 3096 O O . TYR A 1 416 ? 30.697 87.193 130.648 1.00 58.52 434 TYR A O 1
ATOM 3105 N N . ASP A 1 417 ? 29.965 88.416 128.909 1.00 61.89 435 ASP A N 1
ATOM 3106 C CA . ASP A 1 417 ? 28.608 87.895 128.991 1.00 67.46 435 ASP A CA 1
ATOM 3107 C C . ASP A 1 417 ? 28.119 87.211 127.720 1.00 62.57 435 ASP A C 1
ATOM 3108 O O . ASP A 1 417 ? 27.012 86.661 127.730 1.00 65.20 435 ASP A O 1
ATOM 3113 N N . ARG A 1 418 ? 28.883 87.231 126.629 1.00 57.24 436 ARG A N 1
ATOM 3114 C CA . ARG A 1 418 ? 28.390 86.739 125.347 1.00 52.45 436 ARG A CA 1
ATOM 3115 C C . ARG A 1 418 ? 29.487 86.021 124.576 1.00 49.68 436 ARG A C 1
ATOM 3116 O O . ARG A 1 418 ? 30.671 86.337 124.702 1.00 49.09 436 ARG A O 1
ATOM 3120 N N . GLU A 1 419 ? 29.065 85.039 123.781 1.00 48.21 437 GLU A N 1
ATOM 3121 C CA . GLU A 1 419 ? 29.885 84.498 122.707 1.00 45.70 437 GLU A CA 1
ATOM 3122 C C . GLU A 1 419 ? 30.025 85.532 121.595 1.00 45.06 437 GLU A C 1
ATOM 3123 O O . GLU A 1 419 ? 29.146 86.373 121.386 1.00 46.25 437 GLU A O 1
ATOM 3129 N N . THR A 1 420 ? 31.140 85.463 120.871 1.00 43.29 438 THR A N 1
ATOM 3130 C CA . THR A 1 420 ? 31.393 86.373 119.763 1.00 42.57 438 THR A CA 1
ATOM 3131 C C . THR A 1 420 ? 31.419 85.672 118.412 1.00 40.58 438 THR A C 1
ATOM 3132 O O . THR A 1 420 ? 31.625 86.336 117.391 1.00 39.88 438 THR A O 1
ATOM 3136 N N . TYR A 1 421 ? 31.208 84.363 118.371 1.00 39.78 439 TYR A N 1
ATOM 3137 C CA . TYR A 1 421 ? 31.123 83.653 117.104 1.00 38.17 439 TYR A CA 1
ATOM 3138 C C . TYR A 1 421 ? 30.024 84.284 116.249 1.00 38.52 439 TYR A C 1
ATOM 3139 O O . TYR A 1 421 ? 28.858 84.293 116.669 1.00 39.85 439 TYR A O 1
ATOM 3148 N N . PRO A 1 422 ? 30.335 84.820 115.069 1.00 37.52 440 PRO A N 1
ATOM 3149 C CA . PRO A 1 422 ? 29.316 85.559 114.312 1.00 38.02 440 PRO A CA 1
ATOM 3150 C C . PRO A 1 422 ? 28.182 84.664 113.836 1.00 37.98 440 PRO A C 1
ATOM 3151 O O . PRO A 1 422 ? 28.358 83.468 113.593 1.00 37.01 440 PRO A O 1
ATOM 3155 N N . ASP A 1 423 ? 27.002 85.268 113.709 1.00 41.20 441 ASP A N 1
ATOM 3156 C CA . ASP A 1 423 ? 25.817 84.571 113.234 1.00 43.01 441 ASP A CA 1
ATOM 3157 C C . ASP A 1 423 ? 25.865 84.382 111.721 1.00 41.23 441 ASP A C 1
ATOM 3158 O O . ASP A 1 423 ? 26.530 85.124 110.994 1.00 39.67 441 ASP A O 1
ATOM 3163 N N . ASP A 1 424 ? 25.140 83.368 111.253 1.00 44.37 442 ASP A N 1
ATOM 3164 C CA . ASP A 1 424 ? 25.013 83.076 109.830 1.00 42.21 442 ASP A CA 1
ATOM 3165 C C . ASP A 1 424 ? 23.532 83.049 109.478 1.00 45.00 442 ASP A C 1
ATOM 3166 O O . ASP A 1 424 ? 22.803 82.177 109.980 1.00 47.31 442 ASP A O 1
ATOM 3171 N N . PRO A 1 425 ? 23.029 83.961 108.639 1.00 46.37 443 PRO A N 1
ATOM 3172 C CA . PRO A 1 425 ? 21.582 83.972 108.359 1.00 51.67 443 PRO A CA 1
ATOM 3173 C C . PRO A 1 425 ? 21.060 82.689 107.734 1.00 55.28 443 PRO A C 1
ATOM 3174 O O . PRO A 1 425 ? 19.862 82.405 107.857 1.00 56.65 443 PRO A O 1
ATOM 3178 N N . CYS A 1 426 ? 21.908 81.907 107.060 1.00 56.29 444 CYS A N 1
ATOM 3179 C CA . CYS A 1 426 ? 21.461 80.632 106.509 1.00 55.16 444 CYS A CA 1
ATOM 3180 C C . CYS A 1 426 ? 21.182 79.606 107.599 1.00 56.02 444 CYS A C 1
ATOM 3181 O O . CYS A 1 426 ? 20.409 78.669 107.369 1.00 56.97 444 CYS A O 1
ATOM 3184 N N . PHE A 1 427 ? 21.789 79.765 108.777 1.00 53.09 445 PHE A N 1
ATOM 3185 C CA . PHE A 1 427 ? 21.608 78.860 109.909 1.00 56.41 445 PHE A CA 1
ATOM 3186 C C . PHE A 1 427 ? 20.975 79.647 111.052 1.00 60.91 445 PHE A C 1
ATOM 3187 O O . PHE A 1 427 ? 21.665 80.044 112.003 1.00 61.83 445 PHE A O 1
ATOM 3195 N N . PRO A 1 428 ? 19.658 79.901 110.991 1.00 65.26 446 PRO A N 1
ATOM 3196 C CA . PRO A 1 428 ? 18.967 80.607 112.078 1.00 68.94 446 PRO A CA 1
ATOM 3197 C C . PRO A 1 428 ? 18.865 79.770 113.353 1.00 73.35 446 PRO A C 1
ATOM 3198 O O . PRO A 1 428 ? 18.330 80.246 114.355 1.00 77.00 446 PRO A O 1
ATOM 3202 N N . ALA A 1 446 ? 26.501 76.689 121.621 1.00 43.59 464 ALA A N 1
ATOM 3203 C CA . ALA A 1 446 ? 26.075 78.027 122.014 1.00 48.02 464 ALA A CA 1
ATOM 3204 C C . ALA A 1 446 ? 26.715 79.092 121.127 1.00 54.42 464 ALA A C 1
ATOM 3205 O O . ALA A 1 446 ? 26.110 80.128 120.854 1.00 59.01 464 ALA A O 1
ATOM 3207 N N . ALA A 1 447 ? 27.946 78.832 120.686 1.00 42.59 465 ALA A N 1
ATOM 3208 C CA . ALA A 1 447 ? 28.641 79.734 119.777 1.00 40.72 465 ALA A CA 1
ATOM 3209 C C . ALA A 1 447 ? 28.395 79.318 118.331 1.00 39.39 465 ALA A C 1
ATOM 3210 O O . ALA A 1 447 ? 27.524 79.881 117.662 1.00 39.81 465 ALA A O 1
ATOM 3212 N N . ARG A 1 448 ? 29.144 78.326 117.842 1.00 40.34 466 ARG A N 1
ATOM 3213 C CA . ARG A 1 448 ? 28.972 77.873 116.466 1.00 38.04 466 ARG A CA 1
ATOM 3214 C C . ARG A 1 448 ? 27.715 77.029 116.289 1.00 40.86 466 ARG A C 1
ATOM 3215 O O . ARG A 1 448 ? 27.158 76.979 115.186 1.00 40.83 466 ARG A O 1
ATOM 3223 N N . GLY A 1 449 ? 27.259 76.361 117.345 1.00 40.75 467 GLY A N 1
ATOM 3224 C CA . GLY A 1 449 ? 26.065 75.541 117.231 1.00 42.16 467 GLY A CA 1
ATOM 3225 C C . GLY A 1 449 ? 26.343 74.263 116.464 1.00 41.14 467 GLY A C 1
ATOM 3226 O O . GLY A 1 449 ? 27.402 73.640 116.599 1.00 39.78 467 GLY A O 1
ATOM 3227 N N . LYS A 1 450 ? 25.372 73.861 115.650 1.00 47.99 468 LYS A N 1
ATOM 3228 C CA . LYS A 1 450 ? 25.510 72.696 114.787 1.00 48.32 468 LYS A CA 1
ATOM 3229 C C . LYS A 1 450 ? 26.162 73.030 113.451 1.00 45.96 468 LYS A C 1
ATOM 3230 O O . LYS A 1 450 ? 26.186 72.175 112.561 1.00 45.88 468 LYS A O 1
ATOM 3232 N N . ARG A 1 451 ? 26.695 74.238 113.293 1.00 41.14 469 ARG A N 1
ATOM 3233 C CA . ARG A 1 451 ? 27.225 74.655 112.006 1.00 37.21 469 ARG A CA 1
ATOM 3234 C C . ARG A 1 451 ? 28.550 73.956 111.711 1.00 32.83 469 ARG A C 1
ATOM 3235 O O . ARG A 1 451 ? 29.274 73.563 112.629 1.00 35.52 469 ARG A O 1
ATOM 3243 N N . PRO A 1 452 ? 28.900 73.808 110.436 1.00 31.32 470 PRO A N 1
ATOM 3244 C CA . PRO A 1 452 ? 30.223 73.279 110.101 1.00 29.98 470 PRO A CA 1
ATOM 3245 C C . PRO A 1 452 ? 31.312 74.289 110.421 1.00 29.62 470 PRO A C 1
ATOM 3246 O O . PRO A 1 452 ? 31.085 75.501 110.442 1.00 33.30 470 PRO A O 1
ATOM 3250 N N . ILE A 1 453 ? 32.512 73.771 110.673 1.00 29.50 471 ILE A N 1
ATOM 3251 C CA . ILE A 1 453 ? 33.646 74.639 110.969 1.00 28.15 471 ILE A CA 1
ATOM 3252 C C . ILE A 1 453 ? 34.170 75.296 109.698 1.00 26.86 471 ILE A C 1
ATOM 3253 O O . ILE A 1 453 ? 34.437 76.503 109.669 1.00 29.12 471 ILE A O 1
ATOM 3258 N N . PHE A 1 454 ? 34.326 74.518 108.632 1.00 26.13 472 PHE A N 1
ATOM 3259 C CA . PHE A 1 454 ? 35.160 74.899 107.500 1.00 25.46 472 PHE A CA 1
ATOM 3260 C C . PHE A 1 454 ? 34.330 75.280 106.283 1.00 26.76 472 PHE A C 1
ATOM 3261 O O . PHE A 1 454 ? 33.503 74.490 105.815 1.00 29.35 472 PHE A O 1
ATOM 3269 N N . GLU A 1 455 ? 34.579 76.477 105.763 1.00 26.64 473 GLU A N 1
ATOM 3270 C CA . GLU A 1 455 ? 34.225 76.825 104.397 1.00 25.74 473 GLU A CA 1
ATOM 3271 C C . GLU A 1 455 ? 35.391 76.459 103.489 1.00 27.57 473 GLU A C 1
ATOM 3272 O O . GLU A 1 455 ? 36.543 76.409 103.926 1.00 26.07 473 GLU A O 1
ATOM 3278 N N . CYS A 1 456 ? 35.087 76.189 102.222 1.00 22.86 474 CYS A N 1
ATOM 3279 C CA . CYS A 1 456 ? 36.052 75.592 101.307 1.00 22.58 474 CYS A CA 1
ATOM 3280 C C . CYS A 1 456 ? 36.239 76.470 100.080 1.00 22.38 474 CYS A C 1
ATOM 3281 O O . CYS A 1 456 ? 35.261 76.911 99.469 1.00 22.38 474 CYS A O 1
ATOM 3284 N N . PHE A 1 457 ? 37.497 76.706 99.718 1.00 22.44 475 PHE A N 1
ATOM 3285 C CA . PHE A 1 457 ? 37.855 77.590 98.622 1.00 22.54 475 PHE A CA 1
ATOM 3286 C C . PHE A 1 457 ? 38.692 76.831 97.602 1.00 22.76 475 PHE A C 1
ATOM 3287 O O . PHE A 1 457 ? 39.506 75.975 97.964 1.00 30.02 475 PHE A O 1
ATOM 3295 N N . TRP A 1 458 ? 38.481 77.153 96.328 1.00 22.90 476 TRP A N 1
ATOM 3296 C CA . TRP A 1 458 ? 39.134 76.487 95.208 1.00 23.36 476 TRP A CA 1
ATOM 3297 C C . TRP A 1 458 ? 39.693 77.568 94.292 1.00 23.92 476 TRP A C 1
ATOM 3298 O O . TRP A 1 458 ? 38.936 78.405 93.792 1.00 23.86 476 TRP A O 1
ATOM 3309 N N . ASN A 1 459 ? 41.013 77.570 94.101 1.00 24.69 477 ASN A N 1
ATOM 3310 C CA . ASN A 1 459 ? 41.698 78.624 93.354 1.00 25.59 477 ASN A CA 1
ATOM 3311 C C . ASN A 1 459 ? 41.268 80.005 93.837 1.00 25.47 477 ASN A C 1
ATOM 3312 O O . ASN A 1 459 ? 41.064 80.928 93.046 1.00 29.50 477 ASN A O 1
ATOM 3317 N N . GLY A 1 460 ? 41.122 80.143 95.157 1.00 24.97 478 GLY A N 1
ATOM 3318 C CA . GLY A 1 460 ? 40.932 81.435 95.777 1.00 25.22 478 GLY A CA 1
ATOM 3319 C C . GLY A 1 460 ? 39.497 81.869 95.986 1.00 24.66 478 GLY A C 1
ATOM 3320 O O . GLY A 1 460 ? 39.269 82.859 96.689 1.00 30.97 478 GLY A O 1
ATOM 3321 N N . ARG A 1 461 ? 38.525 81.178 95.404 1.00 24.08 479 ARG A N 1
ATOM 3322 C CA . ARG A 1 461 ? 37.129 81.570 95.514 1.00 23.84 479 ARG A CA 1
ATOM 3323 C C . ARG A 1 461 ? 36.337 80.503 96.255 1.00 23.16 479 ARG A C 1
ATOM 3324 O O . ARG A 1 461 ? 36.706 79.326 96.272 1.00 25.14 479 ARG A O 1
ATOM 3332 N N . LEU A 1 462 ? 35.233 80.932 96.854 1.00 23.92 480 LEU A N 1
ATOM 3333 C CA . LEU A 1 462 ? 34.399 80.033 97.633 1.00 23.80 480 LEU A CA 1
ATOM 3334 C C . LEU A 1 462 ? 33.696 79.028 96.731 1.00 25.06 480 LEU A C 1
ATOM 3335 O O . LEU A 1 462 ? 33.165 79.379 95.674 1.00 27.51 480 LEU A O 1
ATOM 3340 N N . ILE A 1 463 ? 33.698 77.771 97.158 1.00 22.56 481 ILE A N 1
ATOM 3341 C CA . ILE A 1 463 ? 32.821 76.746 96.599 1.00 22.73 481 ILE A CA 1
ATOM 3342 C C . ILE A 1 463 ? 31.634 76.619 97.549 1.00 23.12 481 ILE A C 1
ATOM 3343 O O . ILE A 1 463 ? 31.801 76.109 98.669 1.00 23.15 481 ILE A O 1
ATOM 3348 N N . PRO A 1 464 ? 30.438 77.084 97.173 1.00 23.63 482 PRO A N 1
ATOM 3349 C CA . PRO A 1 464 ? 29.438 77.433 98.197 1.00 24.29 482 PRO A CA 1
ATOM 3350 C C . PRO A 1 464 ? 28.780 76.247 98.885 1.00 25.38 482 PRO A C 1
ATOM 3351 O O . PRO A 1 464 ? 28.364 76.386 100.042 1.00 25.41 482 PRO A O 1
ATOM 3355 N N . TYR A 1 465 ? 28.656 75.096 98.228 1.00 28.57 483 TYR A N 1
ATOM 3356 C CA . TYR A 1 465 ? 27.888 73.985 98.776 1.00 25.89 483 TYR A CA 1
ATOM 3357 C C . TYR A 1 465 ? 28.755 72.869 99.349 1.00 25.70 483 TYR A C 1
ATOM 3358 O O . TYR A 1 465 ? 28.230 71.800 99.674 1.00 26.63 483 TYR A O 1
ATOM 3367 N N . THR A 1 466 ? 30.056 73.087 99.499 1.00 24.78 484 THR A N 1
ATOM 3368 C CA . THR A 1 466 ? 30.933 72.120 100.149 1.00 24.77 484 THR A CA 1
ATOM 3369 C C . THR A 1 466 ? 31.472 72.739 101.433 1.00 26.83 484 THR A C 1
ATOM 3370 O O . THR A 1 466 ? 32.260 73.689 101.389 1.00 27.55 484 THR A O 1
ATOM 3374 N N A SER A 1 467 ? 31.047 72.197 102.569 0.36 28.14 485 SER A N 1
ATOM 3375 N N B SER A 1 467 ? 31.042 72.203 102.569 0.64 27.83 485 SER A N 1
ATOM 3376 C CA A SER A 1 467 ? 31.624 72.512 103.865 0.36 28.76 485 SER A CA 1
ATOM 3377 C CA B SER A 1 467 ? 31.629 72.511 103.860 0.64 28.90 485 SER A CA 1
ATOM 3378 C C A SER A 1 467 ? 32.137 71.228 104.501 0.36 28.92 485 SER A C 1
ATOM 3379 C C B SER A 1 467 ? 32.155 71.225 104.484 0.64 28.73 485 SER A C 1
ATOM 3380 O O A SER A 1 467 ? 31.688 70.126 104.173 0.36 32.17 485 SER A O 1
ATOM 3381 O O B SER A 1 467 ? 31.733 70.121 104.129 0.64 32.57 485 SER A O 1
ATOM 3386 N N . VAL A 1 468 ? 33.097 71.376 105.408 1.00 26.24 486 VAL A N 1
ATOM 3387 C CA . VAL A 1 468 ? 33.608 70.267 106.206 1.00 26.47 486 VAL A CA 1
ATOM 3388 C C . VAL A 1 468 ? 33.217 70.528 107.652 1.00 29.48 486 VAL A C 1
ATOM 3389 O O . VAL A 1 468 ? 33.622 71.540 108.239 1.00 33.03 486 VAL A O 1
ATOM 3393 N N . GLU A 1 469 ? 32.424 69.618 108.217 1.00 31.33 487 GLU A N 1
ATOM 3394 C CA . GLU A 1 469 ? 31.908 69.802 109.568 1.00 32.93 487 GLU A CA 1
ATOM 3395 C C . GLU A 1 469 ? 33.044 69.945 110.572 1.00 29.74 487 GLU A C 1
ATOM 3396 O O . GLU A 1 469 ? 33.098 70.917 111.333 1.00 29.82 487 GLU A O 1
ATOM 3402 N N . ASP A 1 470 ? 33.972 69.005 110.578 1.00 31.11 488 ASP A N 1
ATOM 3403 C CA . ASP A 1 470 ? 35.103 69.019 111.490 1.00 30.87 488 ASP A CA 1
ATOM 3404 C C . ASP A 1 470 ? 36.088 67.936 111.074 1.00 33.49 488 ASP A C 1
ATOM 3405 O O . ASP A 1 470 ? 35.832 67.144 110.173 1.00 36.47 488 ASP A O 1
ATOM 3410 N N . PHE A 1 471 ? 37.201 67.883 111.770 1.00 37.23 489 PHE A N 1
ATOM 3411 C CA . PHE A 1 471 ? 38.088 66.742 111.768 1.00 32.59 489 PHE A CA 1
ATOM 3412 C C . PHE A 1 471 ? 38.118 66.122 113.167 1.00 35.74 489 PHE A C 1
ATOM 3413 O O . PHE A 1 471 ? 37.626 66.707 114.122 1.00 40.51 489 PHE A O 1
ATOM 3421 N N . ASP A 1 472 ? 38.705 64.928 113.270 1.00 39.74 490 ASP A N 1
ATOM 3422 C CA . ASP A 1 472 ? 38.840 64.217 114.542 1.00 39.32 490 ASP A CA 1
ATOM 3423 C C . ASP A 1 472 ? 39.532 65.070 115.582 1.00 39.66 490 ASP A C 1
ATOM 3424 O O . ASP A 1 472 ? 39.096 65.165 116.729 1.00 36.50 490 ASP A O 1
ATOM 3429 N N . TRP A 1 473 ? 40.629 65.685 115.186 1.00 34.86 491 TRP A N 1
ATOM 3430 C CA . TRP A 1 473 ? 41.479 66.441 116.071 1.00 34.68 491 TRP A CA 1
ATOM 3431 C C . TRP A 1 473 ? 40.923 67.812 116.464 1.00 34.16 491 TRP A C 1
ATOM 3432 O O . TRP A 1 473 ? 41.545 68.492 117.267 1.00 36.34 491 TRP A O 1
ATOM 3443 N N . CYS A 1 474 ? 39.777 68.234 115.947 1.00 36.59 492 CYS A N 1
ATOM 3444 C CA . CYS A 1 474 ? 39.152 69.477 116.372 1.00 35.63 492 CYS A CA 1
ATOM 3445 C C . CYS A 1 474 ? 37.695 69.254 116.695 1.00 36.16 492 CYS A C 1
ATOM 3446 O O . CYS A 1 474 ? 36.870 70.137 116.491 1.00 35.20 492 CYS A O 1
ATOM 3449 N N . THR A 1 475 ? 37.369 68.063 117.169 1.00 36.22 493 THR A N 1
ATOM 3450 C CA . THR A 1 475 ? 36.130 67.839 117.873 1.00 39.11 493 THR A CA 1
ATOM 3451 C C . THR A 1 475 ? 36.387 67.550 119.339 1.00 39.00 493 THR A C 1
ATOM 3452 O O . THR A 1 475 ? 37.482 67.153 119.750 1.00 38.68 493 THR A O 1
ATOM 3456 N N . PRO A 1 476 ? 35.382 67.737 120.158 1.00 44.56 494 PRO A N 1
ATOM 3457 C CA . PRO A 1 476 ? 35.570 67.522 121.601 1.00 47.99 494 PRO A CA 1
ATOM 3458 C C . PRO A 1 476 ? 35.728 66.045 121.919 1.00 53.02 494 PRO A C 1
ATOM 3459 O O . PRO A 1 476 ? 35.040 65.202 121.325 1.00 54.19 494 PRO A O 1
ATOM 3463 N N . PRO A 1 477 ? 36.630 65.679 122.851 1.00 62.17 495 PRO A N 1
ATOM 3464 C CA . PRO A 1 477 ? 36.695 64.274 123.279 1.00 67.21 495 PRO A CA 1
ATOM 3465 C C . PRO A 1 477 ? 35.599 63.919 124.288 1.00 69.37 495 PRO A C 1
ATOM 3466 O O . PRO A 1 477 ? 35.155 62.770 124.348 1.00 73.88 495 PRO A O 1
ATOM 3470 N N . GLY A 1 481 ? 39.000 66.382 129.295 1.00 69.97 499 GLY A N 1
ATOM 3471 C CA . GLY A 1 481 ? 40.086 66.581 128.353 1.00 64.90 499 GLY A CA 1
ATOM 3472 C C . GLY A 1 481 ? 40.948 67.793 128.658 1.00 64.45 499 GLY A C 1
ATOM 3473 O O . GLY A 1 481 ? 40.716 68.511 129.630 1.00 70.94 499 GLY A O 1
ATOM 3474 N N . LEU A 1 482 ? 41.948 68.024 127.805 1.00 61.37 500 LEU A N 1
ATOM 3475 C CA . LEU A 1 482 ? 42.956 69.044 128.074 1.00 63.68 500 LEU A CA 1
ATOM 3476 C C . LEU A 1 482 ? 42.429 70.463 127.888 1.00 63.61 500 LEU A C 1
ATOM 3477 O O . LEU A 1 482 ? 42.988 71.395 128.476 1.00 70.47 500 LEU A O 1
ATOM 3482 N N . ALA A 1 483 ? 41.383 70.652 127.090 1.00 53.26 501 ALA A N 1
ATOM 3483 C CA . ALA A 1 483 ? 40.767 71.958 126.917 1.00 48.79 501 ALA A CA 1
ATOM 3484 C C . ALA A 1 483 ? 39.270 71.854 127.166 1.00 49.45 501 ALA A C 1
ATOM 3485 O O . ALA A 1 483 ? 38.658 70.833 126.841 1.00 50.14 501 ALA A O 1
ATOM 3487 N N . PRO A 1 484 ? 38.653 72.890 127.736 1.00 52.93 502 PRO A N 1
ATOM 3488 C CA . PRO A 1 484 ? 37.228 72.787 128.076 1.00 53.07 502 PRO A CA 1
ATOM 3489 C C . PRO A 1 484 ? 36.372 72.572 126.836 1.00 50.26 502 PRO A C 1
ATOM 3490 O O . PRO A 1 484 ? 36.619 73.150 125.776 1.00 52.84 502 PRO A O 1
ATOM 3494 N N . ILE A 1 485 ? 35.350 71.725 126.992 1.00 50.43 503 ILE A N 1
ATOM 3495 C CA . ILE A 1 485 ? 34.556 71.261 125.855 1.00 52.01 503 ILE A CA 1
ATOM 3496 C C . ILE A 1 485 ? 34.005 72.436 125.058 1.00 51.88 503 ILE A C 1
ATOM 3497 O O . ILE A 1 485 ? 34.011 72.424 123.821 1.00 51.92 503 ILE A O 1
ATOM 3502 N N . GLU A 1 486 ? 33.521 73.469 125.747 1.00 51.47 504 GLU A N 1
ATOM 3503 C CA . GLU A 1 486 ? 32.886 74.581 125.052 1.00 47.46 504 GLU A CA 1
ATOM 3504 C C . GLU A 1 486 ? 33.843 75.327 124.133 1.00 44.92 504 GLU A C 1
ATOM 3505 O O . GLU A 1 486 ? 33.381 76.130 123.315 1.00 43.34 504 GLU A O 1
ATOM 3511 N N . CYS A 1 487 ? 35.153 75.091 124.242 1.00 44.84 505 CYS A N 1
ATOM 3512 C CA . CYS A 1 487 ? 36.099 75.764 123.358 1.00 41.55 505 CYS A CA 1
ATOM 3513 C C . CYS A 1 487 ? 36.050 75.198 121.947 1.00 44.07 505 CYS A C 1
ATOM 3514 O O . CYS A 1 487 ? 36.275 75.931 120.978 1.00 43.72 505 CYS A O 1
ATOM 3517 N N . TYR A 1 488 ? 35.764 73.903 121.811 1.00 40.26 506 TYR A N 1
ATOM 3518 C CA . TYR A 1 488 ? 35.625 73.302 120.493 1.00 37.73 506 TYR A CA 1
ATOM 3519 C C . TYR A 1 488 ? 34.447 73.869 119.715 1.00 37.28 506 TYR A C 1
ATOM 3520 O O . TYR A 1 488 ? 34.336 73.606 118.513 1.00 39.68 506 TYR A O 1
ATOM 3529 N N . ASN A 1 489 ? 33.573 74.635 120.363 1.00 41.78 507 ASN A N 1
ATOM 3530 C CA . ASN A 1 489 ? 32.461 75.294 119.696 1.00 38.59 507 ASN A CA 1
ATOM 3531 C C . ASN A 1 489 ? 32.763 76.744 119.349 1.00 37.97 507 ASN A C 1
ATOM 3532 O O . ASN A 1 489 ? 31.883 77.441 118.837 1.00 38.40 507 ASN A O 1
ATOM 3537 N N . ARG A 1 490 ? 33.985 77.210 119.601 1.00 37.52 508 ARG A N 1
ATOM 3538 C CA . ARG A 1 490 ? 34.363 78.595 119.359 1.00 37.70 508 ARG A CA 1
ATOM 3539 C C . ARG A 1 490 ? 35.283 78.750 118.157 1.00 35.86 508 ARG A C 1
ATOM 3540 O O . ARG A 1 490 ? 35.878 79.818 117.980 1.00 35.18 508 ARG A O 1
ATOM 3548 N N . ILE A 1 491 ? 35.406 77.722 117.319 1.00 36.22 509 ILE A N 1
ATOM 3549 C CA . ILE A 1 491 ? 36.388 77.701 116.243 1.00 35.90 509 ILE A CA 1
ATOM 3550 C C . ILE A 1 491 ? 35.671 77.689 114.899 1.00 34.34 509 ILE A C 1
ATOM 3551 O O . ILE A 1 491 ? 34.740 76.904 114.688 1.00 34.03 509 ILE A O 1
ATOM 3556 N N . SER A 1 492 ? 36.102 78.570 114.005 1.00 32.79 510 SER A N 1
ATOM 3557 C CA . SER A 1 492 ? 35.724 78.564 112.600 1.00 29.02 510 SER A CA 1
ATOM 3558 C C . SER A 1 492 ? 36.959 78.243 111.770 1.00 27.91 510 SER A C 1
ATOM 3559 O O . SER A 1 492 ? 38.080 78.216 112.281 1.00 28.17 510 SER A O 1
ATOM 3562 N N . GLY A 1 493 ? 36.757 77.996 110.476 1.00 26.88 511 GLY A N 1
ATOM 3563 C CA . GLY A 1 493 ? 37.886 77.610 109.649 1.00 26.09 511 GLY A CA 1
ATOM 3564 C C . GLY A 1 493 ? 37.638 77.795 108.169 1.00 25.22 511 GLY A C 1
ATOM 3565 O O . GLY A 1 493 ? 36.505 77.965 107.712 1.00 28.08 511 GLY A O 1
ATOM 3566 N N . ALA A 1 494 ? 38.739 77.760 107.421 1.00 24.82 512 ALA A N 1
ATOM 3567 C CA . ALA A 1 494 ? 38.711 77.829 105.968 1.00 25.72 512 ALA A CA 1
ATOM 3568 C C . ALA A 1 494 ? 39.759 76.882 105.404 1.00 23.98 512 ALA A C 1
ATOM 3569 O O . ALA A 1 494 ? 40.859 76.766 105.949 1.00 24.66 512 ALA A O 1
ATOM 3571 N N . LEU A 1 495 ? 39.404 76.206 104.313 1.00 26.33 513 LEU A N 1
ATOM 3572 C CA . LEU A 1 495 ? 40.301 75.318 103.588 1.00 23.57 513 LEU A CA 1
ATOM 3573 C C . LEU A 1 495 ? 40.486 75.840 102.169 1.00 24.43 513 LEU A C 1
ATOM 3574 O O . LEU A 1 495 ? 39.524 76.279 101.532 1.00 26.21 513 LEU A O 1
ATOM 3579 N N . PHE A 1 496 ? 41.722 75.782 101.675 1.00 23.84 514 PHE A N 1
ATOM 3580 C CA . PHE A 1 496 ? 42.090 76.357 100.385 1.00 24.00 514 PHE A CA 1
ATOM 3581 C C . PHE A 1 496 ? 42.829 75.313 99.561 1.00 24.50 514 PHE A C 1
ATOM 3582 O O . PHE A 1 496 ? 43.841 74.770 100.014 1.00 25.45 514 PHE A O 1
ATOM 3590 N N . THR A 1 497 ? 42.337 75.045 98.354 1.00 24.37 515 THR A N 1
ATOM 3591 C CA . THR A 1 497 ? 42.992 74.142 97.419 1.00 25.11 515 THR A CA 1
ATOM 3592 C C . THR A 1 497 ? 43.315 74.875 96.123 1.00 25.58 515 THR A C 1
ATOM 3593 O O . THR A 1 497 ? 42.841 75.985 95.868 1.00 27.93 515 THR A O 1
ATOM 3597 N N . ASN A 1 498 ? 44.139 74.232 95.304 1.00 26.64 516 ASN A N 1
ATOM 3598 C CA . ASN A 1 498 ? 44.260 74.557 93.894 1.00 27.30 516 ASN A CA 1
ATOM 3599 C C . ASN A 1 498 ? 43.523 73.477 93.091 1.00 27.30 516 ASN A C 1
ATOM 3600 O O . ASN A 1 498 ? 42.648 72.785 93.624 1.00 26.56 516 ASN A O 1
ATOM 3605 N N . ASP A 1 499 ? 43.873 73.315 91.815 1.00 28.37 517 ASP A N 1
ATOM 3606 C CA . ASP A 1 499 ? 43.128 72.408 90.950 1.00 28.57 517 ASP A CA 1
ATOM 3607 C C . ASP A 1 499 ? 43.475 70.938 91.171 1.00 29.40 517 ASP A C 1
ATOM 3608 O O . ASP A 1 499 ? 42.838 70.075 90.561 1.00 29.93 517 ASP A O 1
ATOM 3613 N N . LYS A 1 500 ? 44.455 70.628 92.024 1.00 29.90 518 LYS A N 1
ATOM 3614 C CA . LYS A 1 500 ? 44.716 69.237 92.376 1.00 30.76 518 LYS A CA 1
ATOM 3615 C C . LYS A 1 500 ? 43.499 68.565 92.998 1.00 32.29 518 LYS A C 1
ATOM 3616 O O . LYS A 1 500 ? 43.410 67.332 92.979 1.00 35.57 518 LYS A O 1
ATOM 3622 N N . PHE A 1 501 ? 42.569 69.339 93.552 1.00 31.98 519 PHE A N 1
ATOM 3623 C CA . PHE A 1 501 ? 41.329 68.814 94.111 1.00 27.56 519 PHE A CA 1
ATOM 3624 C C . PHE A 1 501 ? 40.175 69.223 93.206 1.00 27.07 519 PHE A C 1
ATOM 3625 O O . PHE A 1 501 ? 39.941 70.418 92.992 1.00 28.41 519 PHE A O 1
ATOM 3633 N N . GLN A 1 502 ? 39.461 68.231 92.681 1.00 27.73 520 GLN A N 1
ATOM 3634 C CA . GLN A 1 502 ? 38.482 68.459 91.630 1.00 27.70 520 GLN A CA 1
ATOM 3635 C C . GLN A 1 502 ? 37.199 69.067 92.178 1.00 26.61 520 GLN A C 1
ATOM 3636 O O . GLN A 1 502 ? 36.781 68.787 93.305 1.00 26.58 520 GLN A O 1
ATOM 3642 N N . VAL A 1 503 ? 36.572 69.904 91.354 1.00 26.29 521 VAL A N 1
ATOM 3643 C CA . VAL A 1 503 ? 35.250 70.443 91.630 1.00 25.66 521 VAL A CA 1
ATOM 3644 C C . VAL A 1 503 ? 34.314 70.020 90.507 1.00 26.45 521 VAL A C 1
ATOM 3645 O O . VAL A 1 503 ? 34.741 69.666 89.405 1.00 27.29 521 VAL A O 1
ATOM 3649 N N . SER A 1 504 ? 33.019 70.063 90.799 1.00 26.39 522 SER A N 1
ATOM 3650 C CA . SER A 1 504 ? 32.027 69.759 89.786 1.00 27.26 522 SER A CA 1
ATOM 3651 C C . SER A 1 504 ? 32.000 70.871 88.732 1.00 27.08 522 SER A C 1
ATOM 3652 O O . SER A 1 504 ? 32.555 71.957 88.917 1.00 26.49 522 SER A O 1
ATOM 3655 N N . THR A 1 505 ? 31.345 70.583 87.606 1.00 28.05 523 THR A N 1
ATOM 3656 C CA . THR A 1 505 ? 31.401 71.491 86.463 1.00 30.70 523 THR A CA 1
ATOM 3657 C C . THR A 1 505 ? 30.835 72.863 86.811 1.00 30.86 523 THR A C 1
ATOM 3658 O O . THR A 1 505 ? 31.374 73.889 86.383 1.00 30.96 523 THR A O 1
ATOM 3662 N N . ASN A 1 506 ? 29.746 72.903 87.576 1.00 27.29 524 ASN A N 1
ATOM 3663 C CA . ASN A 1 506 ? 29.139 74.168 87.970 1.00 26.96 524 ASN A CA 1
ATOM 3664 C C . ASN A 1 506 ? 29.875 74.844 89.120 1.00 25.78 524 ASN A C 1
ATOM 3665 O O . ASN A 1 506 ? 29.484 75.945 89.520 1.00 29.34 524 ASN A O 1
ATOM 3670 N N . LYS A 1 507 ? 30.928 74.221 89.649 1.00 25.35 525 LYS A N 1
ATOM 3671 C CA . LYS A 1 507 ? 31.727 74.791 90.734 1.00 24.53 525 LYS A CA 1
ATOM 3672 C C . LYS A 1 507 ? 30.870 75.139 91.947 1.00 24.28 525 LYS A C 1
ATOM 3673 O O . LYS A 1 507 ? 31.157 76.088 92.683 1.00 24.29 525 LYS A O 1
ATOM 3679 N N . LEU A 1 508 ? 29.814 74.363 92.164 1.00 27.98 526 LEU A N 1
ATOM 3680 C CA . LEU A 1 508 ? 29.044 74.443 93.393 1.00 24.94 526 LEU A CA 1
ATOM 3681 C C . LEU A 1 508 ? 29.560 73.500 94.474 1.00 24.78 526 LEU A C 1
ATOM 3682 O O . LEU A 1 508 ? 29.341 73.765 95.660 1.00 24.72 526 LEU A O 1
ATOM 3687 N N . THR A 1 509 ? 30.250 72.422 94.098 1.00 25.33 527 THR A N 1
ATOM 3688 C CA . THR A 1 509 ? 30.725 71.430 95.052 1.00 25.03 527 THR A CA 1
ATOM 3689 C C . THR A 1 509 ? 32.117 70.946 94.676 1.00 24.82 527 THR A C 1
ATOM 3690 O O . THR A 1 509 ? 32.480 70.901 93.499 1.00 27.62 527 THR A O 1
ATOM 3694 N N . PHE A 1 510 ? 32.892 70.584 95.695 1.00 24.64 528 PHE A N 1
ATOM 3695 C CA . PHE A 1 510 ? 34.041 69.715 95.490 1.00 24.98 528 PHE A CA 1
ATOM 3696 C C . PHE A 1 510 ? 33.566 68.299 95.189 1.00 26.16 528 PHE A C 1
ATOM 3697 O O . PHE A 1 510 ? 32.496 67.875 95.631 1.00 26.71 528 PHE A O 1
ATOM 3713 N N . ASP A 1 512 ? 35.375 65.372 95.960 1.00 29.70 530 ASP A N 1
ATOM 3714 C CA . ASP A 1 512 ? 35.745 64.419 97.001 1.00 31.13 530 ASP A CA 1
ATOM 3715 C C . ASP A 1 512 ? 36.727 65.016 98.002 1.00 33.27 530 ASP A C 1
ATOM 3716 O O . ASP A 1 512 ? 37.619 64.317 98.494 1.00 33.13 530 ASP A O 1
ATOM 3721 N N . LEU A 1 513 ? 36.564 66.299 98.328 1.00 31.13 531 LEU A N 1
ATOM 3722 C CA . LEU A 1 513 ? 37.545 66.977 99.170 1.00 28.24 531 LEU A CA 1
ATOM 3723 C C . LEU A 1 513 ? 37.611 66.351 100.559 1.00 29.59 531 LEU A C 1
ATOM 3724 O O . LEU A 1 513 ? 38.687 65.958 101.024 1.00 31.35 531 LEU A O 1
ATOM 3729 N N . GLU A 1 514 ? 36.469 66.256 101.243 1.00 28.00 532 GLU A N 1
ATOM 3730 C CA . GLU A 1 514 ? 36.472 65.726 102.603 1.00 29.02 532 GLU A CA 1
ATOM 3731 C C . GLU A 1 514 ? 36.955 64.283 102.628 1.00 29.45 532 GLU A C 1
ATOM 3732 O O . GLU A 1 514 ? 37.719 63.892 103.517 1.00 33.50 532 GLU A O 1
ATOM 3738 N N . LEU A 1 515 ? 36.514 63.477 101.662 1.00 30.25 533 LEU A N 1
ATOM 3739 C CA . LEU A 1 515 ? 36.949 62.088 101.583 1.00 31.96 533 LEU A CA 1
ATOM 3740 C C . LEU A 1 515 ? 38.470 61.981 101.574 1.00 32.13 533 LEU A C 1
ATOM 3741 O O . LEU A 1 515 ? 39.047 61.131 102.260 1.00 33.39 533 LEU A O 1
ATOM 3746 N N . LYS A 1 516 ? 39.139 62.843 100.806 1.00 33.30 534 LYS A N 1
ATOM 3747 C CA . LYS A 1 516 ? 40.592 62.766 100.694 1.00 32.14 534 LYS A CA 1
ATOM 3748 C C . LYS A 1 516 ? 41.281 63.296 101.945 1.00 31.14 534 LYS A C 1
ATOM 3749 O O . LYS A 1 516 ? 42.314 62.762 102.364 1.00 32.21 534 LYS A O 1
ATOM 3755 N N . LEU A 1 517 ? 40.729 64.347 102.553 1.00 29.79 535 LEU A N 1
ATOM 3756 C CA . LEU A 1 517 ? 41.346 64.911 103.748 1.00 29.53 535 LEU A CA 1
ATOM 3757 C C . LEU A 1 517 ? 41.284 63.945 104.923 1.00 32.78 535 LEU A C 1
ATOM 3758 O O . LEU A 1 517 ? 42.197 63.925 105.757 1.00 34.74 535 LEU A O 1
ATOM 3763 N N . LYS A 1 518 ? 40.229 63.142 105.007 1.00 32.87 536 LYS A N 1
ATOM 3764 C CA . LYS A 1 518 ? 40.056 62.207 106.109 1.00 35.84 536 LYS A CA 1
ATOM 3765 C C . LYS A 1 518 ? 40.601 60.819 105.801 1.00 40.43 536 LYS A C 1
ATOM 3766 O O . LYS A 1 518 ? 40.424 59.906 106.613 1.00 46.73 536 LYS A O 1
ATOM 3772 N N . ASP A 1 519 ? 41.261 60.639 104.661 1.00 40.70 537 ASP A N 1
ATOM 3773 C CA . ASP A 1 519 ? 41.940 59.384 104.381 1.00 39.14 537 ASP A CA 1
ATOM 3774 C C . ASP A 1 519 ? 43.066 59.156 105.387 1.00 38.56 537 ASP A C 1
ATOM 3775 O O . ASP A 1 519 ? 43.713 60.097 105.854 1.00 39.96 537 ASP A O 1
ATOM 3780 N N . LYS A 1 520 ? 43.299 57.881 105.715 1.00 43.55 538 LYS A N 1
ATOM 3781 C CA . LYS A 1 520 ? 44.258 57.536 106.761 1.00 48.15 538 LYS A CA 1
ATOM 3782 C C . LYS A 1 520 ? 45.664 58.023 106.435 1.00 47.75 538 LYS A C 1
ATOM 3783 O O . LYS A 1 520 ? 46.455 58.284 107.349 1.00 49.06 538 LYS A O 1
ATOM 3789 N N . ASN A 1 521 ? 45.998 58.156 105.153 1.00 46.25 539 ASN A N 1
ATOM 3790 C CA . ASN A 1 521 ? 47.354 58.517 104.756 1.00 46.61 539 ASN A CA 1
ATOM 3791 C C . ASN A 1 521 ? 47.607 60.018 104.748 1.00 39.57 539 ASN A C 1
ATOM 3792 O O . ASN A 1 521 ? 48.741 60.433 104.487 1.00 40.18 539 ASN A O 1
ATOM 3797 N N . THR A 1 522 ? 46.600 60.840 105.022 1.00 37.65 540 THR A N 1
ATOM 3798 C CA . THR A 1 522 ? 46.780 62.283 104.934 1.00 35.94 540 THR A CA 1
ATOM 3799 C C . THR A 1 522 ? 47.620 62.790 106.100 1.00 39.41 540 THR A C 1
ATOM 3800 O O . THR A 1 522 ? 47.340 62.488 107.264 1.00 36.92 540 THR A O 1
ATOM 3804 N N . LEU A 1 523 ? 48.644 63.574 105.777 1.00 40.96 541 LEU A N 1
ATOM 3805 C CA . LEU A 1 523 ? 49.573 64.118 106.758 1.00 36.53 541 LEU A CA 1
ATOM 3806 C C . LEU A 1 523 ? 49.241 65.581 107.023 1.00 35.62 541 LEU A C 1
ATOM 3807 O O . LEU A 1 523 ? 49.087 66.368 106.083 1.00 33.85 541 LEU A O 1
ATOM 3812 N N . PHE A 1 524 ? 49.135 65.938 108.300 1.00 34.68 542 PHE A N 1
ATOM 3813 C CA . PHE A 1 524 ? 48.875 67.310 108.709 1.00 33.47 542 PHE A CA 1
ATOM 3814 C C . PHE A 1 524 ? 50.152 67.944 109.239 1.00 34.51 542 PHE A C 1
ATOM 3815 O O . PHE A 1 524 ? 50.904 67.318 109.989 1.00 38.66 542 PHE A O 1
ATOM 3823 N N . THR A 1 525 ? 50.389 69.190 108.839 1.00 33.91 543 THR A N 1
ATOM 3824 C CA . THR A 1 525 ? 51.539 69.956 109.288 1.00 35.02 543 THR A CA 1
ATOM 3825 C C . THR A 1 525 ? 51.062 71.278 109.868 1.00 34.11 543 THR A C 1
ATOM 3826 O O . THR A 1 525 ? 49.978 71.768 109.545 1.00 32.62 543 THR A O 1
ATOM 3830 N N . ARG A 1 526 ? 51.881 71.845 110.746 1.00 35.26 544 ARG A N 1
ATOM 3831 C CA . ARG A 1 526 ? 51.598 73.130 111.367 1.00 34.90 544 ARG A CA 1
ATOM 3832 C C . ARG A 1 526 ? 52.400 74.220 110.672 1.00 35.53 544 ARG A C 1
ATOM 3833 O O . ARG A 1 526 ? 53.581 74.035 110.368 1.00 37.05 544 ARG A O 1
ATOM 3841 N N . ILE A 1 527 ? 51.750 75.352 110.418 1.00 34.60 545 ILE A N 1
ATOM 3842 C CA . ILE A 1 527 ? 52.408 76.540 109.886 1.00 35.40 545 ILE A CA 1
ATOM 3843 C C . ILE A 1 527 ? 52.541 77.532 111.026 1.00 36.24 545 ILE A C 1
ATOM 3844 O O . ILE A 1 527 ? 51.536 78.027 111.550 1.00 35.33 545 ILE A O 1
ATOM 3849 N N . LEU A 1 528 ? 53.788 77.884 111.332 1.00 38.21 546 LEU A N 1
ATOM 3850 C CA . LEU A 1 528 ? 54.118 78.813 112.401 1.00 40.88 546 LEU A CA 1
ATOM 3851 C C . LEU A 1 528 ? 55.327 79.634 111.971 1.00 48.21 546 LEU A C 1
ATOM 3852 O O . LEU A 1 528 ? 56.342 79.070 111.554 1.00 49.18 546 LEU A O 1
ATOM 3857 N N . ASN A 1 529 ? 55.208 80.961 112.061 1.00 52.65 547 ASN A N 1
ATOM 3858 C CA . ASN A 1 529 ? 56.300 81.881 111.727 1.00 51.94 547 ASN A CA 1
ATOM 3859 C C . ASN A 1 529 ? 56.890 81.578 110.351 1.00 48.98 547 ASN A C 1
ATOM 3860 O O . ASN A 1 529 ? 58.102 81.656 110.138 1.00 51.68 547 ASN A O 1
ATOM 3865 N N . GLY A 1 530 ? 56.023 81.227 109.402 1.00 44.19 548 GLY A N 1
ATOM 3866 C CA . GLY A 1 530 ? 56.444 80.959 108.045 1.00 44.95 548 GLY A CA 1
ATOM 3867 C C . GLY A 1 530 ? 56.976 79.566 107.785 1.00 44.11 548 GLY A C 1
ATOM 3868 O O . GLY A 1 530 ? 57.109 79.184 106.616 1.00 44.53 548 GLY A O 1
ATOM 3869 N N . GLN A 1 531 ? 57.288 78.792 108.824 1.00 43.19 549 GLN A N 1
ATOM 3870 C CA . GLN A 1 531 ? 57.839 77.453 108.654 1.00 42.64 549 GLN A CA 1
ATOM 3871 C C . GLN A 1 531 ? 56.765 76.386 108.835 1.00 40.94 549 GLN A C 1
ATOM 3872 O O . GLN A 1 531 ? 55.836 76.530 109.633 1.00 40.08 549 GLN A O 1
ATOM 3878 N N . GLU A 1 532 ? 56.927 75.295 108.095 1.00 40.67 550 GLU A N 1
ATOM 3879 C CA . GLU A 1 532 ? 56.011 74.163 108.120 1.00 39.50 550 GLU A CA 1
ATOM 3880 C C . GLU A 1 532 ? 56.706 72.975 108.774 1.00 39.32 550 GLU A C 1
ATOM 3881 O O . GLU A 1 532 ? 57.865 72.683 108.462 1.00 40.10 550 GLU A O 1
ATOM 3887 N N . GLN A 1 533 ? 56.001 72.291 109.676 1.00 38.53 551 GLN A N 1
ATOM 3888 C CA . GLN A 1 533 ? 56.576 71.152 110.379 1.00 38.68 551 GLN A CA 1
ATOM 3889 C C . GLN A 1 533 ? 55.493 70.133 110.703 1.00 38.04 551 GLN A C 1
ATOM 3890 O O . GLN A 1 533 ? 54.346 70.490 110.983 1.00 37.45 551 GLN A O 1
ATOM 3896 N N . ARG A 1 534 ? 55.875 68.858 110.672 1.00 38.39 552 ARG A N 1
ATOM 3897 C CA . ARG A 1 534 ? 55.006 67.807 111.181 1.00 38.28 552 ARG A CA 1
ATOM 3898 C C . ARG A 1 534 ? 54.691 68.050 112.651 1.00 38.33 552 ARG A C 1
ATOM 3899 O O . ARG A 1 534 ? 55.462 68.680 113.379 1.00 38.74 552 ARG A O 1
ATOM 3915 N N . LYS A 1 536 ? 51.969 66.455 116.230 1.00 39.61 554 LYS A N 1
ATOM 3916 C CA . LYS A 1 536 ? 50.942 65.577 116.791 1.00 40.35 554 LYS A CA 1
ATOM 3917 C C . LYS A 1 536 ? 49.712 66.457 116.970 1.00 39.52 554 LYS A C 1
ATOM 3918 O O . LYS A 1 536 ? 49.560 67.151 117.976 1.00 40.27 554 LYS A O 1
ATOM 3920 N N . ILE A 1 537 ? 48.823 66.426 115.976 1.00 38.92 555 ILE A N 1
ATOM 3921 C CA . ILE A 1 537 ? 47.869 67.517 115.813 1.00 37.99 555 ILE A CA 1
ATOM 3922 C C . ILE A 1 537 ? 46.783 67.469 116.881 1.00 38.50 555 ILE A C 1
ATOM 3923 O O . ILE A 1 537 ? 46.313 68.515 117.343 1.00 39.76 555 ILE A O 1
ATOM 3928 N N . ASP A 1 538 ? 46.354 66.272 117.282 1.00 41.36 556 ASP A N 1
ATOM 3929 C CA . ASP A 1 538 ? 45.335 66.180 118.324 1.00 47.72 556 ASP A CA 1
ATOM 3930 C C . ASP A 1 538 ? 45.802 66.885 119.589 1.00 42.47 556 ASP A C 1
ATOM 3931 O O . ASP A 1 538 ? 45.067 67.685 120.178 1.00 40.40 556 ASP A O 1
ATOM 3936 N N . ARG A 1 539 ? 47.041 66.616 120.006 1.00 42.31 557 ARG A N 1
ATOM 3937 C CA . ARG A 1 539 ? 47.571 67.235 121.215 1.00 41.82 557 ARG A CA 1
ATOM 3938 C C . ARG A 1 539 ? 47.932 68.697 120.979 1.00 40.46 557 ARG A C 1
ATOM 3939 O O . ARG A 1 539 ? 47.644 69.555 121.822 1.00 40.55 557 ARG A O 1
ATOM 3941 N N . GLU A 1 540 ? 48.552 69.004 119.837 1.00 39.78 558 GLU A N 1
ATOM 3942 C CA . GLU A 1 540 ? 49.017 70.367 119.600 1.00 38.56 558 GLU A CA 1
ATOM 3943 C C . GLU A 1 540 ? 47.861 71.325 119.346 1.00 37.59 558 GLU A C 1
ATOM 3944 O O . GLU A 1 540 ? 47.967 72.514 119.668 1.00 37.36 558 GLU A O 1
ATOM 3950 N N . PHE A 1 541 ? 46.756 70.845 118.772 1.00 37.27 559 PHE A N 1
ATOM 3951 C CA . PHE A 1 541 ? 45.591 71.711 118.632 1.00 36.65 559 PHE A CA 1
ATOM 3952 C C . PHE A 1 541 ? 44.915 71.933 119.977 1.00 37.24 559 PHE A C 1
ATOM 3953 O O . PHE A 1 541 ? 44.491 73.052 120.288 1.00 36.88 559 PHE A O 1
ATOM 3961 N N . ALA A 1 542 ? 44.799 70.878 120.786 1.00 38.37 560 ALA A N 1
ATOM 3962 C CA . ALA A 1 542 ? 44.228 71.025 122.120 1.00 39.29 560 ALA A CA 1
ATOM 3963 C C . ALA A 1 542 ? 44.998 72.063 122.925 1.00 39.42 560 ALA A C 1
ATOM 3964 O O . ALA A 1 542 ? 44.404 72.940 123.562 1.00 39.43 560 ALA A O 1
ATOM 3966 N N . LEU A 1 543 ? 46.331 71.986 122.897 1.00 39.73 561 LEU A N 1
ATOM 3967 C CA . LEU A 1 543 ? 47.144 72.953 123.627 1.00 40.26 561 LEU A CA 1
ATOM 3968 C C . LEU A 1 543 ? 46.932 74.363 123.092 1.00 39.12 561 LEU A C 1
ATOM 3969 O O . LEU A 1 543 ? 46.846 75.322 123.867 1.00 39.58 561 LEU A O 1
ATOM 3974 N N . TRP A 1 544 ? 46.847 74.511 121.768 1.00 38.15 562 TRP A N 1
ATOM 3975 C CA . TRP A 1 544 ? 46.512 75.811 121.201 1.00 37.14 562 TRP A CA 1
ATOM 3976 C C . TRP A 1 544 ? 45.156 76.285 121.701 1.00 36.99 562 TRP A C 1
ATOM 3977 O O . TRP A 1 544 ? 44.983 77.463 122.034 1.00 37.07 562 TRP A O 1
ATOM 3988 N N . LEU A 1 545 ? 44.183 75.378 121.761 1.00 36.99 563 LEU A N 1
ATOM 3989 C CA . LEU A 1 545 ? 42.846 75.749 122.203 1.00 37.01 563 LEU A CA 1
ATOM 3990 C C . LEU A 1 545 ? 42.845 76.136 123.678 1.00 40.09 563 LEU A C 1
ATOM 3991 O O . LEU A 1 545 ? 42.170 77.093 124.075 1.00 39.59 563 LEU A O 1
ATOM 3996 N N . LYS A 1 546 ? 43.602 75.408 124.502 1.00 46.32 564 LYS A N 1
ATOM 3997 C CA . LYS A 1 546 ? 43.707 75.749 125.917 1.00 45.74 564 LYS A CA 1
ATOM 3998 C C . LYS A 1 546 ? 44.370 77.107 126.107 1.00 48.40 564 LYS A C 1
ATOM 3999 O O . LYS A 1 546 ? 43.950 77.898 126.961 1.00 51.90 564 LYS A O 1
ATOM 4005 N N . ASP A 1 547 ? 45.411 77.397 125.323 1.00 42.75 565 ASP A N 1
ATOM 4006 C CA . ASP A 1 547 ? 46.059 78.702 125.411 1.00 41.46 565 ASP A CA 1
ATOM 4007 C C . ASP A 1 547 ? 45.108 79.818 125.001 1.00 41.43 565 ASP A C 1
ATOM 4008 O O . ASP A 1 547 ? 45.119 80.903 125.595 1.00 42.15 565 ASP A O 1
ATOM 4013 N N . CYS A 1 548 ? 44.279 79.577 123.983 1.00 39.48 566 CYS A N 1
ATOM 4014 C CA . CYS A 1 548 ? 43.308 80.587 123.574 1.00 37.79 566 CYS A CA 1
ATOM 4015 C C . CYS A 1 548 ? 42.282 80.836 124.672 1.00 38.30 566 CYS A C 1
ATOM 4016 O O . CYS A 1 548 ? 41.924 81.988 124.947 1.00 38.60 566 CYS A O 1
ATOM 4019 N N . HIS A 1 549 ? 41.799 79.768 125.311 1.00 38.64 567 HIS A N 1
ATOM 4020 C CA . HIS A 1 549 ? 40.854 79.920 126.412 1.00 39.38 567 HIS A CA 1
ATOM 4021 C C . HIS A 1 549 ? 41.437 80.796 127.512 1.00 40.60 567 HIS A C 1
ATOM 4022 O O . HIS A 1 549 ? 40.776 81.712 128.013 1.00 41.82 567 HIS A O 1
ATOM 4029 N N . GLU A 1 550 ? 42.686 80.533 127.896 1.00 41.48 568 GLU A N 1
ATOM 4030 C CA . GLU A 1 550 ? 43.276 81.238 129.026 1.00 43.15 568 GLU A CA 1
ATOM 4031 C C . GLU A 1 550 ? 43.658 82.671 128.673 1.00 43.16 568 GLU A C 1
ATOM 4032 O O . GLU A 1 550 ? 43.574 83.559 129.530 1.00 44.42 568 GLU A O 1
ATOM 4038 N N . LYS A 1 551 ? 44.072 82.926 127.431 1.00 42.08 569 LYS A N 1
ATOM 4039 C CA . LYS A 1 551 ? 44.536 84.263 127.076 1.00 43.58 569 LYS A CA 1
ATOM 4040 C C . LYS A 1 551 ? 43.398 85.196 126.672 1.00 44.86 569 LYS A C 1
ATOM 4041 O O . LYS A 1 551 ? 43.510 86.411 126.871 1.00 48.20 569 LYS A O 1
ATOM 4047 N N . TYR A 1 552 ? 42.303 84.668 126.117 1.00 40.57 570 TYR A N 1
ATOM 4048 C CA . TYR A 1 552 ? 41.284 85.511 125.499 1.00 40.08 570 TYR A CA 1
ATOM 4049 C C . TYR A 1 552 ? 39.898 85.412 126.125 1.00 39.97 570 TYR A C 1
ATOM 4050 O O . TYR A 1 552 ? 39.185 86.416 126.140 1.00 40.26 570 TYR A O 1
ATOM 4059 N N . ASP A 1 553 ? 39.483 84.249 126.621 1.00 39.79 571 ASP A N 1
ATOM 4060 C CA . ASP A 1 553 ? 38.144 84.128 127.186 1.00 41.45 571 ASP A CA 1
ATOM 4061 C C . ASP A 1 553 ? 38.046 84.912 128.490 1.00 49.84 571 ASP A C 1
ATOM 4062 O O . ASP A 1 553 ? 38.916 84.806 129.360 1.00 52.10 571 ASP A O 1
ATOM 4067 N N . LYS A 1 554 ? 36.976 85.693 128.624 1.00 49.56 572 LYS A N 1
ATOM 4068 C CA . LYS A 1 554 ? 36.768 86.582 129.764 1.00 47.50 572 LYS A CA 1
ATOM 4069 C C . LYS A 1 554 ? 35.441 86.223 130.423 1.00 46.27 572 LYS A C 1
ATOM 4070 O O . LYS A 1 554 ? 34.376 86.402 129.823 1.00 49.73 572 LYS A O 1
ATOM 4076 N N . GLN A 1 555 ? 35.503 85.729 131.658 1.00 44.21 573 GLN A N 1
ATOM 4077 C CA . GLN A 1 555 ? 34.322 85.282 132.396 1.00 44.89 573 GLN A CA 1
ATOM 4078 C C . GLN A 1 555 ? 34.102 86.228 133.575 1.00 48.49 573 GLN A C 1
ATOM 4079 O O . GLN A 1 555 ? 34.392 85.900 134.727 1.00 52.26 573 GLN A O 1
ATOM 4081 N N . ILE A 1 556 ? 33.574 87.415 133.275 1.00 48.05 574 ILE A N 1
ATOM 4082 C CA . ILE A 1 556 ? 33.264 88.434 134.275 1.00 51.66 574 ILE A CA 1
ATOM 4083 C C . ILE A 1 556 ? 32.007 89.162 133.822 1.00 51.76 574 ILE A C 1
ATOM 4084 O O . ILE A 1 556 ? 31.956 89.675 132.700 1.00 54.89 574 ILE A O 1
ATOM 4089 N N . LYS A 1 557 ? 31.000 89.217 134.693 1.00 54.66 575 LYS A N 1
ATOM 4090 C CA . LYS A 1 557 ? 29.721 89.814 134.333 1.00 54.29 575 LYS A CA 1
ATOM 4091 C C . LYS A 1 557 ? 29.026 90.372 135.566 1.00 54.79 575 LYS A C 1
ATOM 4092 O O . LYS A 1 557 ? 29.095 89.782 136.647 1.00 53.35 575 LYS A O 1
ATOM 4098 N N . PHE A 1 558 ? 28.352 91.509 135.386 1.00 49.94 576 PHE A N 1
ATOM 4099 C CA . PHE A 1 558 ? 27.449 92.041 136.399 1.00 51.44 576 PHE A CA 1
ATOM 4100 C C . PHE A 1 558 ? 26.172 91.212 136.428 1.00 54.18 576 PHE A C 1
ATOM 4101 O O . PHE A 1 558 ? 25.534 90.999 135.391 1.00 56.49 576 PHE A O 1
ATOM 4109 N N . THR A 1 559 ? 25.800 90.746 137.618 1.00 64.54 577 THR A N 1
ATOM 4110 C CA . THR A 1 559 ? 24.604 89.928 137.759 1.00 66.49 577 THR A CA 1
ATOM 4111 C C . THR A 1 559 ? 23.379 90.695 137.286 1.00 69.95 577 THR A C 1
ATOM 4112 O O . THR A 1 559 ? 23.261 91.905 137.497 1.00 72.30 577 THR A O 1
ATOM 4116 N N . LEU A 1 560 ? 22.464 89.978 136.640 1.00 73.56 578 LEU A N 1
ATOM 4117 C CA . LEU A 1 560 ? 21.267 90.590 136.084 1.00 74.01 578 LEU A CA 1
ATOM 4118 C C . LEU A 1 560 ? 20.143 90.570 137.113 1.00 75.87 578 LEU A C 1
ATOM 4119 O O . LEU A 1 560 ? 19.418 91.553 137.272 1.00 77.69 578 LEU A O 1
ATOM 4120 N N . ARG B 1 8 ? 38.762 75.907 48.113 1.00 78.92 26 ARG B N 1
ATOM 4121 C CA . ARG B 1 8 ? 39.397 76.797 49.079 1.00 73.76 26 ARG B CA 1
ATOM 4122 C C . ARG B 1 8 ? 38.930 78.235 48.864 1.00 72.43 26 ARG B C 1
ATOM 4123 O O . ARG B 1 8 ? 39.505 78.981 48.070 1.00 75.27 26 ARG B O 1
ATOM 4131 N N . THR B 1 9 ? 37.881 78.613 49.590 1.00 66.04 27 THR B N 1
ATOM 4132 C CA . THR B 1 9 ? 37.204 79.889 49.404 1.00 60.01 27 THR B CA 1
ATOM 4133 C C . THR B 1 9 ? 37.587 80.854 50.519 1.00 59.10 27 THR B C 1
ATOM 4134 O O . THR B 1 9 ? 37.567 80.486 51.698 1.00 57.15 27 THR B O 1
ATOM 4138 N N . VAL B 1 10 ? 37.933 82.082 50.142 1.00 59.27 28 VAL B N 1
ATOM 4139 C CA . VAL B 1 10 ? 38.124 83.164 51.097 1.00 54.85 28 VAL B CA 1
ATOM 4140 C C . VAL B 1 10 ? 37.030 84.197 50.864 1.00 55.17 28 VAL B C 1
ATOM 4141 O O . VAL B 1 10 ? 36.401 84.254 49.804 1.00 60.82 28 VAL B O 1
ATOM 4145 N N . TYR B 1 11 ? 36.802 85.023 51.880 1.00 54.28 29 TYR B N 1
ATOM 4146 C CA . TYR B 1 11 ? 35.759 86.043 51.854 1.00 51.64 29 TYR B CA 1
ATOM 4147 C C . TYR B 1 11 ? 36.432 87.399 52.002 1.00 53.17 29 TYR B C 1
ATOM 4148 O O . TYR B 1 11 ? 36.990 87.709 53.060 1.00 50.95 29 TYR B O 1
ATOM 4157 N N . LEU B 1 12 ? 36.389 88.198 50.940 1.00 54.66 30 LEU B N 1
ATOM 4158 C CA . LEU B 1 12 ? 37.156 89.433 50.866 1.00 55.94 30 LEU B CA 1
ATOM 4159 C C . LEU B 1 12 ? 36.248 90.633 51.090 1.00 56.26 30 LEU B C 1
ATOM 4160 O O . LEU B 1 12 ? 35.205 90.763 50.440 1.00 57.45 30 LEU B O 1
ATOM 4165 N N . PHE B 1 13 ? 36.653 91.504 52.009 1.00 55.59 31 PHE B N 1
ATOM 4166 C CA . PHE B 1 13 ? 35.958 92.752 52.292 1.00 56.36 31 PHE B CA 1
ATOM 4167 C C . PHE B 1 13 ? 36.822 93.909 51.812 1.00 58.76 31 PHE B C 1
ATOM 4168 O O . PHE B 1 13 ? 37.955 94.075 52.278 1.00 58.48 31 PHE B O 1
ATOM 4176 N N . ASP B 1 14 ? 36.291 94.698 50.882 1.00 61.42 32 ASP B N 1
ATOM 4177 C CA . ASP B 1 14 ? 36.965 95.906 50.420 1.00 64.10 32 ASP B CA 1
ATOM 4178 C C . ASP B 1 14 ? 36.656 97.024 51.407 1.00 64.09 32 ASP B C 1
ATOM 4179 O O . ASP B 1 14 ? 35.500 97.429 51.552 1.00 64.60 32 ASP B O 1
ATOM 4184 N N . ARG B 1 15 ? 37.681 97.507 52.106 1.00 63.80 33 ARG B N 1
ATOM 4185 C CA . ARG B 1 15 ? 37.512 98.497 53.165 1.00 63.86 33 ARG B CA 1
ATOM 4186 C C . ARG B 1 15 ? 38.539 99.614 53.038 1.00 66.29 33 ARG B C 1
ATOM 4187 O O . ARG B 1 15 ? 39.161 100.032 54.019 1.00 65.83 33 ARG B O 1
ATOM 4195 N N . ARG B 1 16 ? 38.718 100.130 51.823 1.00 70.40 34 ARG B N 1
ATOM 4196 C CA . ARG B 1 16 ? 39.626 101.254 51.623 1.00 71.98 34 ARG B CA 1
ATOM 4197 C C . ARG B 1 16 ? 38.940 102.580 51.928 1.00 74.23 34 ARG B C 1
ATOM 4198 O O . ARG B 1 16 ? 39.509 103.438 52.611 1.00 75.19 34 ARG B O 1
ATOM 4206 N N . GLU B 1 17 ? 37.720 102.765 51.428 1.00 75.48 35 GLU B N 1
ATOM 4207 C CA . GLU B 1 17 ? 36.966 103.993 51.622 1.00 80.31 35 GLU B CA 1
ATOM 4208 C C . GLU B 1 17 ? 35.626 103.680 52.276 1.00 79.45 35 GLU B C 1
ATOM 4209 O O . GLU B 1 17 ? 35.150 102.542 52.253 1.00 74.18 35 GLU B O 1
ATOM 4211 N N . LYS B 1 18 ? 35.021 104.713 52.867 1.00 91.93 36 LYS B N 1
ATOM 4212 C CA . LYS B 1 18 ? 33.740 104.547 53.545 1.00 89.82 36 LYS B CA 1
ATOM 4213 C C . LYS B 1 18 ? 32.626 104.151 52.587 1.00 93.63 36 LYS B C 1
ATOM 4214 O O . LYS B 1 18 ? 31.585 103.661 53.036 1.00 92.07 36 LYS B O 1
ATOM 4216 N N . GLU B 1 19 ? 32.817 104.357 51.285 1.00 100.49 37 GLU B N 1
ATOM 4217 C CA . GLU B 1 19 ? 31.811 104.014 50.290 1.00 99.66 37 GLU B CA 1
ATOM 4218 C C . GLU B 1 19 ? 32.028 102.640 49.671 1.00 95.32 37 GLU B C 1
ATOM 4219 O O . GLU B 1 19 ? 31.188 102.198 48.881 1.00 99.37 37 GLU B O 1
ATOM 4221 N N . SER B 1 20 ? 33.125 101.958 50.007 1.00 79.33 38 SER B N 1
ATOM 4222 C CA . SER B 1 20 ? 33.407 100.635 49.465 1.00 75.72 38 SER B CA 1
ATOM 4223 C C . SER B 1 20 ? 32.193 99.722 49.588 1.00 74.23 38 SER B C 1
ATOM 4224 O O . SER B 1 20 ? 31.322 99.939 50.437 1.00 75.32 38 SER B O 1
ATOM 4227 N N . GLU B 1 21 ? 32.132 98.701 48.739 1.00 75.71 39 GLU B N 1
ATOM 4228 C CA . GLU B 1 21 ? 30.998 97.788 48.725 1.00 79.98 39 GLU B CA 1
ATOM 4229 C C . GLU B 1 21 ? 30.849 97.091 50.074 1.00 75.60 39 GLU B C 1
ATOM 4230 O O . GLU B 1 21 ? 31.813 96.543 50.616 1.00 71.15 39 GLU B O 1
ATOM 4236 N N . LEU B 1 22 ? 29.628 97.118 50.613 1.00 74.24 40 LEU B N 1
ATOM 4237 C CA . LEU B 1 22 ? 29.382 96.564 51.941 1.00 65.96 40 LEU B CA 1
ATOM 4238 C C . LEU B 1 22 ? 29.609 95.057 51.961 1.00 63.30 40 LEU B C 1
ATOM 4239 O O . LEU B 1 22 ? 30.357 94.539 52.799 1.00 59.49 40 LEU B O 1
ATOM 4244 N N . GLY B 1 23 ? 28.968 94.335 51.045 1.00 69.30 41 GLY B N 1
ATOM 4245 C CA . GLY B 1 23 ? 29.071 92.892 51.037 1.00 66.03 41 GLY B CA 1
ATOM 4246 C C . GLY B 1 23 ? 30.474 92.406 50.727 1.00 61.66 41 GLY B C 1
ATOM 4247 O O . GLY B 1 23 ? 31.317 93.125 50.188 1.00 61.64 41 GLY B O 1
ATOM 4248 N N . ASP B 1 24 ? 30.719 91.149 51.083 1.00 59.43 42 ASP B N 1
ATOM 4249 C CA . ASP B 1 24 ? 31.988 90.496 50.805 1.00 57.89 42 ASP B CA 1
ATOM 4250 C C . ASP B 1 24 ? 31.957 89.849 49.425 1.00 60.00 42 ASP B C 1
ATOM 4251 O O . ASP B 1 24 ? 30.896 89.565 48.864 1.00 60.29 42 ASP B O 1
ATOM 4256 N N . ARG B 1 25 ? 33.146 89.612 48.885 1.00 59.61 43 ARG B N 1
ATOM 4257 C CA . ARG B 1 25 ? 33.301 88.968 47.581 1.00 61.95 43 ARG B CA 1
ATOM 4258 C C . ARG B 1 25 ? 34.017 87.639 47.770 1.00 61.83 43 ARG B C 1
ATOM 4259 O O . ARG B 1 25 ? 35.220 87.636 48.095 1.00 59.85 43 ARG B O 1
ATOM 4261 N N . PRO B 1 26 ? 33.353 86.493 47.598 1.00 71.06 44 PRO B N 1
ATOM 4262 C CA . PRO B 1 26 ? 34.052 85.210 47.777 1.00 69.70 44 PRO B CA 1
ATOM 4263 C C . PRO B 1 26 ? 35.016 84.946 46.629 1.00 69.30 44 PRO B C 1
ATOM 4264 O O . PRO B 1 26 ? 34.639 85.010 45.458 1.00 77.26 44 PRO B O 1
ATOM 4268 N N . LEU B 1 27 ? 36.266 84.644 46.972 1.00 65.39 45 LEU B N 1
ATOM 4269 C CA . LEU B 1 27 ? 37.298 84.332 45.992 1.00 67.20 45 LEU B CA 1
ATOM 4270 C C . LEU B 1 27 ? 37.687 82.867 46.114 1.00 67.15 45 LEU B C 1
ATOM 4271 O O . LEU B 1 27 ? 37.954 82.382 47.218 1.00 67.79 45 LEU B O 1
ATOM 4276 N N . GLN B 1 28 ? 37.720 82.166 44.982 1.00 67.72 46 GLN B N 1
ATOM 4277 C CA . GLN B 1 28 ? 38.190 80.784 44.941 1.00 68.03 46 GLN B CA 1
ATOM 4278 C C . GLN B 1 28 ? 39.697 80.822 44.728 1.00 69.87 46 GLN B C 1
ATOM 4279 O O . GLN B 1 28 ? 40.172 81.075 43.619 1.00 73.19 46 GLN B O 1
ATOM 4281 N N . VAL B 1 29 ? 40.451 80.592 45.798 1.00 68.68 47 VAL B N 1
ATOM 4282 C CA . VAL B 1 29 ? 41.906 80.535 45.726 1.00 74.43 47 VAL B CA 1
ATOM 4283 C C . VAL B 1 29 ? 42.288 79.078 45.504 1.00 85.71 47 VAL B C 1
ATOM 4284 O O . VAL B 1 29 ? 42.226 78.261 46.426 1.00 86.70 47 VAL B O 1
ATOM 4288 N N . GLY B 1 30 ? 42.783 78.773 44.304 1.00 95.67 48 GLY B N 1
ATOM 4289 C CA . GLY B 1 30 ? 43.234 77.426 44.002 1.00 98.89 48 GLY B CA 1
ATOM 4290 C C . GLY B 1 30 ? 44.271 76.921 44.990 1.00 97.89 48 GLY B C 1
ATOM 4291 O O . GLY B 1 30 ? 44.946 77.683 45.686 1.00 99.24 48 GLY B O 1
ATOM 4292 N N . GLU B 1 31 ? 44.452 75.602 44.997 1.00 93.43 49 GLU B N 1
ATOM 4293 C CA . GLU B 1 31 ? 45.295 74.960 45.997 1.00 88.63 49 GLU B CA 1
ATOM 4294 C C . GLU B 1 31 ? 46.772 75.293 45.802 1.00 88.06 49 GLU B C 1
ATOM 4295 O O . GLU B 1 31 ? 47.523 75.369 46.776 1.00 88.32 49 GLU B O 1
ATOM 4297 N N . ARG B 1 32 ? 47.216 75.481 44.561 1.00 88.82 50 ARG B N 1
ATOM 4298 C CA . ARG B 1 32 ? 48.637 75.593 44.250 1.00 90.37 50 ARG B CA 1
ATOM 4299 C C . ARG B 1 32 ? 49.085 77.033 44.061 1.00 89.95 50 ARG B C 1
ATOM 4300 O O . ARG B 1 32 ? 50.146 77.265 43.479 1.00 94.72 50 ARG B O 1
ATOM 4302 N N . SER B 1 33 ? 48.318 77.993 44.559 1.00 85.86 51 SER B N 1
ATOM 4303 C CA . SER B 1 33 ? 48.437 79.392 44.182 1.00 88.15 51 SER B CA 1
ATOM 4304 C C . SER B 1 33 ? 49.445 80.155 45.038 1.00 94.56 51 SER B C 1
ATOM 4305 O O . SER B 1 33 ? 49.843 79.723 46.114 1.00 91.50 51 SER B O 1
ATOM 4308 N N . ASP B 1 34 ? 49.850 81.315 44.533 1.00 108.10 52 ASP B N 1
ATOM 4309 C CA . ASP B 1 34 ? 50.879 82.149 45.138 1.00 107.71 52 ASP B CA 1
ATOM 4310 C C . ASP B 1 34 ? 50.240 83.393 45.737 1.00 106.69 52 ASP B C 1
ATOM 4311 O O . ASP B 1 34 ? 49.064 83.688 45.521 1.00 108.00 52 ASP B O 1
ATOM 4313 N N . TYR B 1 35 ? 51.032 84.134 46.501 1.00 94.56 53 TYR B N 1
ATOM 4314 C CA . TYR B 1 35 ? 50.556 85.413 47.017 1.00 88.20 53 TYR B CA 1
ATOM 4315 C C . TYR B 1 35 ? 50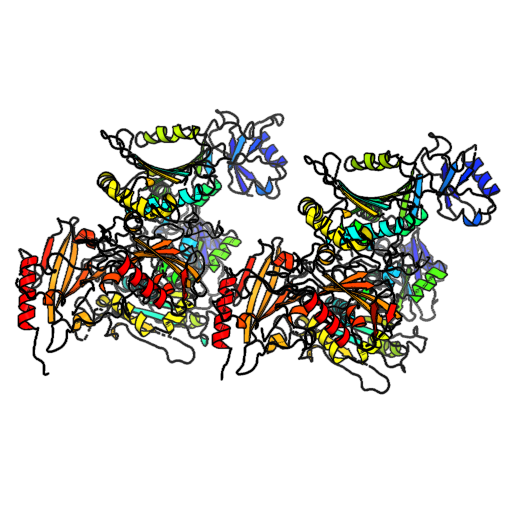.368 86.417 45.888 1.00 87.90 53 TYR B C 1
ATOM 4316 O O . TYR B 1 35 ? 49.325 87.074 45.791 1.00 83.81 53 TYR B O 1
ATOM 4325 N N . ALA B 1 36 ? 51.374 86.551 45.022 1.00 98.07 54 ALA B N 1
ATOM 4326 C CA . ALA B 1 36 ? 51.255 87.464 43.890 1.00 99.90 54 ALA B CA 1
ATOM 4327 C C . ALA B 1 36 ? 50.121 87.042 42.967 1.00 97.57 54 ALA B C 1
ATOM 4328 O O . ALA B 1 36 ? 49.328 87.880 42.522 1.00 99.58 54 ALA B O 1
ATOM 4330 N N . GLY B 1 37 ? 50.027 85.749 42.666 1.00 91.93 55 GLY B N 1
ATOM 4331 C CA . GLY B 1 37 ? 48.903 85.234 41.911 1.00 90.59 55 GLY B CA 1
ATOM 4332 C C . GLY B 1 37 ? 47.592 85.620 42.560 1.00 86.35 55 GLY B C 1
ATOM 4333 O O . GLY B 1 37 ? 46.714 86.203 41.916 1.00 86.34 55 GLY B O 1
ATOM 4334 N N . PHE B 1 38 ? 47.454 85.298 43.848 1.00 86.42 56 PHE B N 1
ATOM 4335 C CA . PHE B 1 38 ? 46.287 85.734 44.606 1.00 82.65 56 PHE B CA 1
ATOM 4336 C C . PHE B 1 38 ? 46.112 87.244 44.509 1.00 82.42 56 PHE B C 1
ATOM 4337 O O . PHE B 1 38 ? 45.030 87.736 44.169 1.00 79.48 56 PHE B O 1
ATOM 4345 N N . ARG B 1 39 ? 47.177 87.998 44.798 1.00 84.68 57 ARG B N 1
ATOM 4346 C CA . ARG B 1 39 ? 47.105 89.452 44.707 1.00 82.28 57 ARG B CA 1
ATOM 4347 C C . ARG B 1 39 ? 46.618 89.894 43.334 1.00 86.94 57 ARG B C 1
ATOM 4348 O O . ARG B 1 39 ? 45.769 90.785 43.223 1.00 87.47 57 ARG B O 1
ATOM 4350 N N . ALA B 1 40 ? 47.143 89.277 42.273 1.00 90.98 58 ALA B N 1
ATOM 4351 C CA . ALA B 1 40 ? 46.692 89.614 40.927 1.00 93.90 58 ALA B CA 1
ATOM 4352 C C . ALA B 1 40 ? 45.202 89.343 40.762 1.00 92.66 58 ALA B C 1
ATOM 4353 O O . ALA B 1 40 ? 44.474 90.164 40.191 1.00 91.96 58 ALA B O 1
ATOM 4355 N N . CYS B 1 41 ? 44.730 88.195 41.253 1.00 92.01 59 CYS B N 1
ATOM 4356 C CA . CYS B 1 41 ? 43.308 87.879 41.157 1.00 93.57 59 CYS B CA 1
ATOM 4357 C C . CYS B 1 41 ? 42.461 88.946 41.838 1.00 93.77 59 CYS B C 1
ATOM 4358 O O . CYS B 1 41 ? 41.359 89.264 41.375 1.00 95.26 59 CYS B O 1
ATOM 4361 N N . VAL B 1 42 ? 42.959 89.512 42.939 1.00 88.64 60 VAL B N 1
ATOM 4362 C CA . VAL B 1 42 ? 42.202 90.533 43.659 1.00 84.29 60 VAL B CA 1
ATOM 4363 C C . VAL B 1 42 ? 42.122 91.813 42.837 1.00 83.58 60 VAL B C 1
ATOM 4364 O O . VAL B 1 42 ? 41.034 92.352 42.601 1.00 85.67 60 VAL B O 1
ATOM 4368 N N . CYS B 1 43 ? 43.274 92.323 42.392 1.00 84.38 61 CYS B N 1
ATOM 4369 C CA . CYS B 1 43 ? 43.287 93.541 41.588 1.00 88.18 61 CYS B CA 1
ATOM 4370 C C . CYS B 1 43 ? 42.370 93.413 40.380 1.00 92.38 61 CYS B C 1
ATOM 4371 O O . CYS B 1 43 ? 41.678 94.369 40.008 1.00 95.34 61 CYS B O 1
ATOM 4374 N N . GLN B 1 44 ? 42.348 92.235 39.756 1.00 90.38 62 GLN B N 1
ATOM 4375 C CA . GLN B 1 44 ? 41.506 92.027 38.583 1.00 94.06 62 GLN B CA 1
ATOM 4376 C C . GLN B 1 44 ? 40.027 92.106 38.945 1.00 91.64 62 GLN B C 1
ATOM 4377 O O . GLN B 1 44 ? 39.242 92.773 38.261 1.00 95.43 62 GLN B O 1
ATOM 4379 N N . THR B 1 45 ? 39.631 91.440 40.033 1.00 85.44 63 THR B N 1
ATOM 4380 C CA . THR B 1 45 ? 38.213 91.261 40.332 1.00 86.99 63 THR B CA 1
ATOM 4381 C C . THR B 1 45 ? 37.517 92.555 40.744 1.00 88.15 63 THR B C 1
ATOM 4382 O O . THR B 1 45 ? 36.300 92.666 40.563 1.00 84.38 63 THR B O 1
ATOM 4386 N N . LEU B 1 46 ? 38.246 93.533 41.288 1.00 89.84 64 LEU B N 1
ATOM 4387 C CA . LEU B 1 46 ? 37.624 94.729 41.851 1.00 92.77 64 LEU B CA 1
ATOM 4388 C C . LEU B 1 46 ? 38.141 96.046 41.284 1.00 96.82 64 LEU B C 1
ATOM 4389 O O . LEU B 1 46 ? 37.428 97.052 41.385 1.00 101.49 64 LEU B O 1
ATOM 4394 N N . GLY B 1 47 ? 39.335 96.087 40.699 1.00 93.48 65 GLY B N 1
ATOM 4395 C CA . GLY B 1 47 ? 39.875 97.329 40.172 1.00 91.96 65 GLY B CA 1
ATOM 4396 C C . GLY B 1 47 ? 41.391 97.358 40.125 1.00 92.58 65 GLY B C 1
ATOM 4397 O O . GLY B 1 47 ? 42.008 98.399 40.350 1.00 93.72 65 GLY B O 1
ATOM 4398 N N . PHE B 1 54 ? 47.534 99.309 48.246 1.00 80.30 72 PHE B N 1
ATOM 4399 C CA . PHE B 1 54 ? 46.757 98.829 49.383 1.00 76.55 72 PHE B CA 1
ATOM 4400 C C . PHE B 1 54 ? 47.475 97.685 50.094 1.00 74.64 72 PHE B C 1
ATOM 4401 O O . PHE B 1 54 ? 48.572 97.286 49.699 1.00 76.36 72 PHE B O 1
ATOM 4409 N N . VAL B 1 55 ? 46.844 97.162 51.147 1.00 71.42 73 VAL B N 1
ATOM 4410 C CA . VAL B 1 55 ? 47.318 95.974 51.842 1.00 69.58 73 VAL B CA 1
ATOM 4411 C C . VAL B 1 55 ? 46.159 95.001 51.996 1.00 66.72 73 VAL B C 1
ATOM 4412 O O . VAL B 1 55 ? 44.986 95.370 51.909 1.00 65.81 73 VAL B O 1
ATOM 4416 N N . ILE B 1 56 ? 46.509 93.739 52.225 1.00 65.64 74 ILE B N 1
ATOM 4417 C CA . ILE B 1 56 ? 45.546 92.690 52.539 1.00 62.98 74 ILE B CA 1
ATOM 4418 C C . ILE B 1 56 ? 45.907 92.139 53.909 1.00 61.17 74 ILE B C 1
ATOM 4419 O O . ILE B 1 56 ? 47.082 91.869 54.180 1.00 62.43 74 ILE B O 1
ATOM 4424 N N . THR B 1 57 ? 44.905 91.975 54.771 1.00 58.58 75 THR B N 1
ATOM 4425 C CA . THR B 1 57 ? 45.133 91.508 56.131 1.00 57.03 75 THR B CA 1
ATOM 4426 C C . THR B 1 57 ? 44.106 90.453 56.516 1.00 54.54 75 THR B C 1
ATOM 4427 O O . THR B 1 57 ? 43.045 90.326 55.900 1.00 53.77 75 THR B O 1
ATOM 4431 N N . THR B 1 58 ? 44.448 89.695 57.555 1.00 53.59 76 THR B N 1
ATOM 4432 C CA . THR B 1 58 ? 43.473 88.877 58.255 1.00 51.24 76 THR B CA 1
ATOM 4433 C C . THR B 1 58 ? 42.559 89.786 59.074 1.00 49.91 76 THR B C 1
ATOM 4434 O O . THR B 1 58 ? 42.666 91.015 59.041 1.00 50.91 76 THR B O 1
ATOM 4438 N N . THR B 1 59 ? 41.646 89.181 59.828 1.00 49.34 77 THR B N 1
ATOM 4439 C CA . THR B 1 59 ? 40.771 89.969 60.684 1.00 49.64 77 THR B CA 1
ATOM 4440 C C . THR B 1 59 ? 41.471 90.463 61.944 1.00 49.19 77 THR B C 1
ATOM 4441 O O . THR B 1 59 ? 40.865 91.220 62.710 1.00 49.54 77 THR B O 1
ATOM 4445 N N . SER B 1 60 ? 42.720 90.059 62.174 1.00 50.20 78 SER B N 1
ATOM 4446 C CA . SER B 1 60 ? 43.548 90.625 63.230 1.00 55.85 78 SER B CA 1
ATOM 4447 C C . SER B 1 60 ? 44.538 91.653 62.696 1.00 59.50 78 SER B C 1
ATOM 4448 O O . SER B 1 60 ? 45.436 92.076 63.431 1.00 60.61 78 SER B O 1
ATOM 4451 N N . ARG B 1 61 ? 44.394 92.062 61.435 1.00 61.43 79 ARG B N 1
ATOM 4452 C CA . ARG B 1 61 ? 45.288 93.026 60.798 1.00 61.02 79 ARG B CA 1
ATOM 4453 C C . ARG B 1 61 ? 46.699 92.473 60.614 1.00 61.26 79 ARG B C 1
ATOM 4454 O O . ARG B 1 61 ? 47.668 93.234 60.576 1.00 64.48 79 ARG B O 1
ATOM 4462 N N . LYS B 1 62 ? 46.836 91.153 60.502 1.00 56.18 80 LYS B N 1
ATOM 4463 C CA . LYS B 1 62 ? 48.105 90.554 60.106 1.00 58.35 80 LYS B CA 1
ATOM 4464 C C . LYS B 1 62 ? 48.184 90.576 58.585 1.00 59.40 80 LYS B C 1
ATOM 4465 O O . LYS B 1 62 ? 47.300 90.044 57.905 1.00 58.04 80 LYS B O 1
ATOM 4471 N N . GLU B 1 63 ? 49.234 91.195 58.051 1.00 62.11 81 GLU B N 1
ATOM 4472 C CA . GLU B 1 63 ? 49.322 91.445 56.620 1.00 64.77 81 GLU B CA 1
ATOM 4473 C C . GLU B 1 63 ? 49.726 90.185 55.867 1.00 64.57 81 GLU B C 1
ATOM 4474 O O . GLU B 1 63 ? 50.633 89.458 56.282 1.00 65.86 81 GLU B O 1
ATOM 4480 N N . ILE B 1 64 ? 49.049 89.937 54.746 1.00 64.30 82 ILE B N 1
ATOM 4481 C CA . ILE B 1 64 ? 49.334 88.757 53.937 1.00 65.53 82 ILE B CA 1
ATOM 4482 C C . ILE B 1 64 ? 50.635 88.986 53.179 1.00 71.56 82 ILE B C 1
ATOM 4483 O O . ILE B 1 64 ? 50.783 89.977 52.455 1.00 72.21 82 ILE B O 1
ATOM 4488 N N . THR B 1 65 ? 51.582 88.069 53.344 1.00 75.75 83 THR B N 1
ATOM 4489 C CA . THR B 1 65 ? 52.811 88.065 52.568 1.00 82.78 83 THR B CA 1
ATOM 4490 C C . THR B 1 65 ? 53.006 86.679 51.974 1.00 89.11 83 THR B C 1
ATOM 4491 O O . THR B 1 65 ? 52.387 85.704 52.409 1.00 85.11 83 THR B O 1
ATOM 4495 N N . CYS B 1 66 ? 53.873 86.596 50.964 1.00 99.42 84 CYS B N 1
ATOM 4496 C CA . CYS B 1 66 ? 54.260 85.289 50.451 1.00 106.24 84 CYS B CA 1
ATOM 4497 C C . CYS B 1 66 ? 54.996 84.473 51.503 1.00 109.84 84 CYS B C 1
ATOM 4498 O O . CYS B 1 66 ? 55.054 83.243 51.393 1.00 110.92 84 CYS B O 1
ATOM 4501 N N . ASP B 1 67 ? 55.551 85.129 52.525 1.00 113.37 85 ASP B N 1
ATOM 4502 C CA . ASP B 1 67 ? 56.203 84.403 53.609 1.00 113.51 85 ASP B CA 1
ATOM 4503 C C . ASP B 1 67 ? 55.194 83.656 54.474 1.00 108.92 85 ASP B C 1
ATOM 4504 O O . ASP B 1 67 ? 55.507 82.581 54.997 1.00 111.71 85 ASP B O 1
ATOM 4506 N N . ASN B 1 68 ? 53.985 84.202 54.633 1.00 92.58 86 ASN B N 1
ATOM 4507 C CA . ASN B 1 68 ? 52.949 83.597 55.465 1.00 78.64 86 ASN B CA 1
ATOM 4508 C C . ASN B 1 68 ? 51.712 83.198 54.670 1.00 75.82 86 ASN B C 1
ATOM 4509 O O . ASN B 1 68 ? 50.696 82.833 55.271 1.00 76.92 86 ASN B O 1
ATOM 4514 N N . PHE B 1 69 ? 51.771 83.251 53.337 1.00 76.77 87 PHE B N 1
ATOM 4515 C CA . PHE B 1 69 ? 50.556 83.129 52.535 1.00 73.56 87 PHE B CA 1
ATOM 4516 C C . PHE B 1 69 ? 49.838 81.809 52.789 1.00 73.37 87 PHE B C 1
ATOM 4517 O O . PHE B 1 69 ? 48.604 81.770 52.851 1.00 67.01 87 PHE B O 1
ATOM 4525 N N . ASP B 1 70 ? 50.589 80.716 52.931 1.00 80.23 88 ASP B N 1
ATOM 4526 C CA . ASP B 1 70 ? 49.965 79.407 53.088 1.00 83.65 88 ASP B CA 1
ATOM 4527 C C . ASP B 1 70 ? 49.517 79.151 54.521 1.00 83.58 88 ASP B C 1
ATOM 4528 O O . ASP B 1 70 ? 48.569 78.388 54.741 1.00 79.89 88 ASP B O 1
ATOM 4533 N N . GLU B 1 71 ? 50.172 79.771 55.502 1.00 85.81 89 GLU B N 1
ATOM 4534 C CA . GLU B 1 71 ? 49.757 79.652 56.894 1.00 84.57 89 GLU B CA 1
ATOM 4535 C C . GLU B 1 71 ? 48.636 80.616 57.258 1.00 80.99 89 GLU B C 1
ATOM 4536 O O . GLU B 1 71 ? 48.223 80.647 58.422 1.00 83.12 89 GLU B O 1
ATOM 4538 N N . THR B 1 72 ? 48.130 81.383 56.301 1.00 77.00 90 THR B N 1
ATOM 4539 C CA . THR B 1 72 ? 47.199 82.473 56.575 1.00 71.56 90 THR B CA 1
ATOM 4540 C C . THR B 1 72 ? 45.970 82.457 55.678 1.00 67.35 90 THR B C 1
ATOM 4541 O O . THR B 1 72 ? 44.863 82.708 56.162 1.00 67.10 90 THR B O 1
ATOM 4545 N N . VAL B 1 73 ? 46.133 82.175 54.387 1.00 66.69 91 VAL B N 1
ATOM 4546 C CA . VAL B 1 73 ? 45.013 82.191 53.453 1.00 60.97 91 VAL B CA 1
ATOM 4547 C C . VAL B 1 73 ? 44.481 80.773 53.304 1.00 62.24 91 VAL B C 1
ATOM 4548 O O . VAL B 1 73 ? 44.744 80.098 52.302 1.00 67.62 91 VAL B O 1
ATOM 4552 N N . LYS B 1 74 ? 43.734 80.315 54.301 1.00 59.22 92 LYS B N 1
ATOM 4553 C CA . LYS B 1 74 ? 43.134 78.991 54.292 1.00 59.12 92 LYS B CA 1
ATOM 4554 C C . LYS B 1 74 ? 41.651 79.090 53.951 1.00 54.46 92 LYS B C 1
ATOM 4555 O O . LYS B 1 74 ? 41.053 80.168 53.956 1.00 53.01 92 LYS B O 1
ATOM 4561 N N . ASP B 1 75 ? 41.062 77.938 53.644 1.00 55.21 93 ASP B N 1
ATOM 4562 C CA . ASP B 1 75 ? 39.645 77.879 53.312 1.00 54.53 93 ASP B CA 1
ATOM 4563 C C . ASP B 1 75 ? 38.808 78.474 54.437 1.00 50.47 93 ASP B C 1
ATOM 4564 O O . ASP B 1 75 ? 39.002 78.152 55.612 1.00 49.28 93 ASP B O 1
ATOM 4569 N N . GLY B 1 76 ? 37.882 79.359 54.070 1.00 50.39 94 GLY B N 1
ATOM 4570 C CA . GLY B 1 76 ? 36.900 79.876 54.997 1.00 47.13 94 GLY B CA 1
ATOM 4571 C C . GLY B 1 76 ? 37.283 81.147 55.727 1.00 46.71 94 GLY B C 1
ATOM 4572 O O . GLY B 1 76 ? 36.441 81.699 56.446 1.00 49.34 94 GLY B O 1
ATOM 4573 N N . VAL B 1 77 ? 38.513 81.636 55.571 1.00 47.34 95 VAL B N 1
ATOM 4574 C CA . VAL B 1 77 ? 38.937 82.820 56.310 1.00 46.68 95 VAL B CA 1
ATOM 4575 C C . VAL B 1 77 ? 38.329 84.072 55.685 1.00 46.89 95 VAL B C 1
ATOM 4576 O O . VAL B 1 77 ? 37.922 84.094 54.519 1.00 48.13 95 VAL B O 1
ATOM 4580 N N . THR B 1 78 ? 38.275 85.134 56.482 1.00 46.05 96 THR B N 1
ATOM 4581 C CA . THR B 1 78 ? 37.841 86.449 56.031 1.00 46.67 96 THR B CA 1
ATOM 4582 C C . THR B 1 78 ? 39.059 87.357 55.943 1.00 48.09 96 THR B C 1
ATOM 4583 O O . THR B 1 78 ? 39.886 87.381 56.860 1.00 47.78 96 THR B O 1
ATOM 4587 N N . LEU B 1 79 ? 39.169 88.092 54.839 1.00 49.94 97 LEU B N 1
ATOM 4588 C CA . LEU B 1 79 ? 40.314 88.950 54.577 1.00 51.72 97 LEU B CA 1
ATOM 4589 C C . LEU B 1 79 ? 39.857 90.383 54.343 1.00 52.63 97 LEU B C 1
ATOM 4590 O O . LEU B 1 79 ? 38.724 90.634 53.921 1.00 52.66 97 LEU B O 1
ATOM 4595 N N . TYR B 1 80 ? 40.756 91.320 54.624 1.00 53.73 98 TYR B N 1
ATOM 4596 C CA . TYR B 1 80 ? 40.485 92.743 54.505 1.00 55.01 98 TYR B CA 1
ATOM 4597 C C . TYR B 1 80 ? 41.382 93.351 53.441 1.00 57.80 98 TYR B C 1
ATOM 4598 O O . TYR B 1 80 ? 42.572 93.035 53.364 1.00 58.65 98 TYR B O 1
ATOM 4607 N N . LEU B 1 81 ? 40.804 94.230 52.632 1.00 59.55 99 LEU B N 1
ATOM 4608 C CA . LEU B 1 81 ? 41.543 95.044 51.676 1.00 62.57 99 LEU B CA 1
ATOM 4609 C C . LEU B 1 81 ? 41.547 96.472 52.213 1.00 63.61 99 LEU B C 1
ATOM 4610 O O . LEU B 1 81 ? 40.495 97.117 52.280 1.00 63.82 99 LEU B O 1
ATOM 4615 N N . LEU B 1 82 ? 42.724 96.958 52.606 1.00 64.57 100 LEU B N 1
ATOM 4616 C CA . LEU B 1 82 ? 42.848 98.215 53.329 1.00 65.51 100 LEU B CA 1
ATOM 4617 C C . LEU B 1 82 ? 43.940 99.079 52.715 1.00 68.67 100 LEU B C 1
ATOM 4618 O O . LEU B 1 82 ? 44.860 98.587 52.059 1.00 69.72 100 LEU B O 1
ATOM 4623 N N . GLN B 1 83 ? 43.829 100.388 52.955 1.00 70.47 101 GLN B N 1
ATOM 4624 C CA . GLN B 1 83 ? 44.895 101.305 52.563 1.00 73.60 101 GLN B CA 1
ATOM 4625 C C . GLN B 1 83 ? 46.154 101.062 53.386 1.00 73.29 101 GLN B C 1
ATOM 4626 O O . GLN B 1 83 ? 47.272 101.164 52.868 1.00 75.43 101 GLN B O 1
ATOM 4632 N N . SER B 1 84 ? 45.992 100.747 54.669 1.00 70.99 102 SER B N 1
ATOM 4633 C CA . SER B 1 84 ? 47.122 100.474 55.543 1.00 72.34 102 SER B CA 1
ATOM 4634 C C . SER B 1 84 ? 46.713 99.409 56.551 1.00 71.72 102 SER B C 1
ATOM 4635 O O . SER B 1 84 ? 45.529 99.104 56.721 1.00 70.75 102 SER B O 1
ATOM 4638 N N . VAL B 1 85 ? 47.718 98.845 57.224 1.00 72.63 103 VAL B N 1
ATOM 4639 C CA . VAL B 1 85 ? 47.478 97.742 58.152 1.00 69.75 103 VAL B CA 1
ATOM 4640 C C . VAL B 1 85 ? 46.534 98.172 59.268 1.00 69.67 103 VAL B C 1
ATOM 4641 O O . VAL B 1 85 ? 45.608 97.438 59.634 1.00 68.05 103 VAL B O 1
ATOM 4645 N N . ASN B 1 86 ? 46.751 99.361 59.829 1.00 71.70 104 ASN B N 1
ATOM 4646 C CA . ASN B 1 86 ? 46.033 99.805 61.016 1.00 69.51 104 ASN B CA 1
ATOM 4647 C C . ASN B 1 86 ? 44.981 100.864 60.703 1.00 68.43 104 ASN B C 1
ATOM 4648 O O . ASN B 1 86 ? 44.613 101.648 61.582 1.00 70.42 104 ASN B O 1
ATOM 4653 N N . GLN B 1 87 ? 44.485 100.898 59.470 1.00 71.47 105 GLN B N 1
ATOM 4654 C CA . GLN B 1 87 ? 43.412 101.817 59.121 1.00 72.23 105 GLN B CA 1
ATOM 4655 C C . GLN B 1 87 ? 42.148 101.482 59.903 1.00 69.37 105 GLN B C 1
ATOM 4656 O O . GLN B 1 87 ? 41.780 100.314 60.049 1.00 66.34 105 GLN B O 1
ATOM 4662 N N . LEU B 1 88 ? 41.484 102.519 60.410 1.00 70.54 106 LEU B N 1
ATOM 4663 C CA . LEU B 1 88 ? 40.219 102.326 61.107 1.00 67.76 106 LEU B CA 1
ATOM 4664 C C . LEU B 1 88 ? 39.199 101.685 60.176 1.00 65.93 106 LEU B C 1
ATOM 4665 O O . LEU B 1 88 ? 39.148 101.986 58.981 1.00 69.70 106 LEU B O 1
ATOM 4667 N N . LEU B 1 89 ? 38.383 100.792 60.730 1.00 60.75 107 LEU B N 1
ATOM 4668 C CA . LEU B 1 89 ? 37.342 100.125 59.955 1.00 59.62 107 LEU B CA 1
ATOM 4669 C C . LEU B 1 89 ? 36.162 101.075 59.797 1.00 62.67 107 LEU B C 1
ATOM 4670 O O . LEU B 1 89 ? 35.413 101.311 60.750 1.00 68.32 107 LEU B O 1
ATOM 4675 N N . LEU B 1 90 ? 35.988 101.616 58.591 1.00 63.89 108 LEU B N 1
ATOM 4676 C CA . LEU B 1 90 ? 34.898 102.557 58.361 1.00 66.55 108 LEU B CA 1
ATOM 4677 C C . LEU B 1 90 ? 33.547 101.853 58.373 1.00 65.32 108 LEU B C 1
ATOM 4678 O O . LEU B 1 90 ? 32.569 102.385 58.910 1.00 66.65 108 LEU B O 1
ATOM 4683 N N . THR B 1 91 ? 33.474 100.662 57.789 1.00 63.11 109 THR B N 1
ATOM 4684 C CA . THR B 1 91 ? 32.250 99.877 57.758 1.00 61.95 109 THR B CA 1
ATOM 4685 C C . THR B 1 91 ? 32.506 98.515 58.390 1.00 58.26 109 THR B C 1
ATOM 4686 O O . THR B 1 91 ? 33.599 97.953 58.274 1.00 56.85 109 THR B O 1
ATOM 4690 N N . ALA B 1 92 ? 31.486 97.990 59.062 1.00 58.71 110 ALA B N 1
ATOM 4691 C CA . ALA B 1 92 ? 31.630 96.748 59.806 1.00 53.86 110 ALA B CA 1
ATOM 4692 C C . ALA B 1 92 ? 31.613 95.547 58.869 1.00 53.97 110 ALA B C 1
ATOM 4693 O O . ALA B 1 92 ? 30.869 95.515 57.884 1.00 53.77 110 ALA B O 1
ATOM 4695 N N . THR B 1 93 ? 32.442 94.557 59.186 1.00 50.26 111 THR B N 1
ATOM 4696 C CA . THR B 1 93 ? 32.505 93.307 58.445 1.00 49.03 111 THR B CA 1
ATOM 4697 C C . THR B 1 93 ? 31.797 92.197 59.215 1.00 46.90 111 THR B C 1
ATOM 4698 O O . THR B 1 93 ? 31.476 92.326 60.398 1.00 46.15 111 THR B O 1
ATOM 4702 N N . LYS B 1 94 ? 31.548 91.093 58.514 1.00 46.20 112 LYS B N 1
ATOM 4703 C CA . LYS B 1 94 ? 30.954 89.899 59.102 1.00 44.37 112 LYS B CA 1
ATOM 4704 C C . LYS B 1 94 ? 31.865 88.722 58.794 1.00 43.30 112 LYS B C 1
ATOM 4705 O O . LYS B 1 94 ? 32.034 88.354 57.628 1.00 44.19 112 LYS B O 1
ATOM 4711 N N . GLU B 1 95 ? 32.448 88.140 59.838 1.00 41.81 113 GLU B N 1
ATOM 4712 C CA . GLU B 1 95 ? 33.452 87.091 59.704 1.00 41.23 113 GLU B CA 1
ATOM 4713 C C . GLU B 1 95 ? 32.810 85.744 60.021 1.00 41.23 113 GLU B C 1
ATOM 4714 O O . GLU B 1 95 ? 32.492 85.456 61.179 1.00 38.92 113 GLU B O 1
ATOM 4720 N N . ARG B 1 96 ? 32.628 84.921 58.989 1.00 41.06 114 ARG B N 1
ATOM 4721 C CA . ARG B 1 96 ? 32.011 83.612 59.161 1.00 39.72 114 ARG B CA 1
ATOM 4722 C C . ARG B 1 96 ? 32.816 82.757 60.134 1.00 38.81 114 ARG B C 1
ATOM 4723 O O . ARG B 1 96 ? 34.049 82.744 60.102 1.00 39.30 114 ARG B O 1
ATOM 4731 N N . ILE B 1 97 ? 32.108 82.034 61.004 1.00 37.79 115 ILE B N 1
ATOM 4732 C CA . ILE B 1 97 ? 32.737 81.094 61.923 1.00 37.29 115 ILE B CA 1
ATOM 4733 C C . ILE B 1 97 ? 31.855 79.864 62.091 1.00 36.91 115 ILE B C 1
ATOM 4734 O O . ILE B 1 97 ? 30.636 79.911 61.898 1.00 36.71 115 ILE B O 1
ATOM 4739 N N . ASP B 1 98 ? 32.492 78.753 62.445 1.00 37.15 116 ASP B N 1
ATOM 4740 C CA . ASP B 1 98 ? 31.817 77.569 62.957 1.00 36.91 116 ASP B CA 1
ATOM 4741 C C . ASP B 1 98 ? 32.221 77.375 64.411 1.00 36.53 116 ASP B C 1
ATOM 4742 O O . ASP B 1 98 ? 33.378 77.604 64.775 1.00 37.03 116 ASP B O 1
ATOM 4747 N N . PHE B 1 99 ? 31.269 76.959 65.243 1.00 35.96 117 PHE B N 1
ATOM 4748 C CA . PHE B 1 99 ? 31.528 76.716 66.657 1.00 35.92 117 PHE B CA 1
ATOM 4749 C C . PHE B 1 99 ? 30.844 75.417 67.090 1.00 36.18 117 PHE B C 1
ATOM 4750 O O . PHE B 1 99 ? 30.052 75.374 68.026 1.00 36.96 117 PHE B O 1
ATOM 4758 N N . LEU B 1 100 ? 31.161 74.330 66.394 1.00 37.10 118 LEU B N 1
ATOM 4759 C CA . LEU B 1 100 ? 30.649 73.026 66.788 1.00 37.75 118 LEU B CA 1
ATOM 4760 C C . LEU B 1 100 ? 31.143 72.681 68.192 1.00 38.31 118 LEU B C 1
ATOM 4761 O O . LEU B 1 100 ? 32.322 72.894 68.501 1.00 39.03 118 LEU B O 1
ATOM 4766 N N . PRO B 1 101 ? 30.289 72.137 69.058 1.00 38.34 119 PRO B N 1
ATOM 4767 C CA . PRO B 1 101 ? 30.771 71.687 70.369 1.00 39.38 119 PRO B CA 1
ATOM 4768 C C . PRO B 1 101 ? 31.951 70.737 70.231 1.00 41.29 119 PRO B C 1
ATOM 4769 O O . PRO B 1 101 ? 32.007 69.914 69.317 1.00 42.08 119 PRO B O 1
ATOM 4773 N N . HIS B 1 102 ? 32.910 70.870 71.142 1.00 36.50 120 HIS B N 1
ATOM 4774 C CA . HIS B 1 102 ? 34.027 69.940 71.195 1.00 35.82 120 HIS B CA 1
ATOM 4775 C C . HIS B 1 102 ? 33.529 68.577 71.667 1.00 34.34 120 HIS B C 1
ATOM 4776 O O . HIS B 1 102 ? 32.555 68.477 72.418 1.00 33.50 120 HIS B O 1
ATOM 4783 N N . TYR B 1 103 ? 34.191 67.511 71.204 1.00 34.30 121 TYR B N 1
ATOM 4784 C CA . TYR B 1 103 ? 33.674 66.170 71.463 1.00 33.29 121 TYR B CA 1
ATOM 4785 C C . TYR B 1 103 ? 33.717 65.801 72.942 1.00 31.99 121 TYR B C 1
ATOM 4786 O O . TYR B 1 103 ? 33.022 64.867 73.352 1.00 31.13 121 TYR B O 1
ATOM 4795 N N . ASP B 1 104 ? 34.497 66.517 73.754 1.00 32.08 122 ASP B N 1
ATOM 4796 C CA . ASP B 1 104 ? 34.413 66.350 75.201 1.00 31.24 122 ASP B CA 1
ATOM 4797 C C . ASP B 1 104 ? 33.023 66.683 75.725 1.00 30.60 122 ASP B C 1
ATOM 4798 O O . ASP B 1 104 ? 32.704 66.344 76.870 1.00 29.94 122 ASP B O 1
ATOM 4803 N N . THR B 1 105 ? 32.191 67.348 74.917 1.00 31.11 123 THR B N 1
ATOM 4804 C CA . THR B 1 105 ? 30.772 67.452 75.235 1.00 30.86 123 THR B CA 1
ATOM 4805 C C . THR B 1 105 ? 30.179 66.080 75.517 1.00 29.85 123 THR B C 1
ATOM 4806 O O . THR B 1 105 ? 29.225 65.961 76.293 1.00 29.44 123 THR B O 1
ATOM 4810 N N . LEU B 1 106 ? 30.735 65.035 74.905 1.00 29.69 124 LEU B N 1
ATOM 4811 C CA . LEU B 1 106 ? 30.363 63.656 75.191 1.00 28.98 124 LEU B CA 1
ATOM 4812 C C . LEU B 1 106 ? 31.364 62.966 76.112 1.00 28.58 124 LEU B C 1
ATOM 4813 O O . LEU B 1 106 ? 30.974 62.395 77.133 1.00 27.99 124 LEU B O 1
ATOM 4818 N N . VAL B 1 107 ? 32.654 63.037 75.779 1.00 29.22 125 VAL B N 1
ATOM 4819 C CA . VAL B 1 107 ? 33.656 62.218 76.454 1.00 29.42 125 VAL B CA 1
ATOM 4820 C C . VAL B 1 107 ? 33.811 62.632 77.916 1.00 29.20 125 VAL B C 1
ATOM 4821 O O . VAL B 1 107 ? 34.057 61.789 78.787 1.00 29.26 125 VAL B O 1
ATOM 4825 N N . LYS B 1 108 ? 33.691 63.928 78.210 1.00 29.29 126 LYS B N 1
ATOM 4826 C CA . LYS B 1 108 ? 33.803 64.426 79.576 1.00 29.46 126 LYS B CA 1
ATOM 4827 C C . LYS B 1 108 ? 32.450 64.787 80.181 1.00 28.90 126 LYS B C 1
ATOM 4828 O O . LYS B 1 108 ? 32.402 65.504 81.186 1.00 29.35 126 LYS B O 1
ATOM 4834 N N . SER B 1 109 ? 31.354 64.297 79.601 1.00 28.25 127 SER B N 1
ATOM 4835 C CA . SER B 1 109 ? 30.025 64.695 80.051 1.00 28.09 127 SER B CA 1
ATOM 4836 C C . SER B 1 109 ? 29.692 64.194 81.452 1.00 27.95 127 SER B C 1
ATOM 4837 O O . SER B 1 109 ? 28.787 64.745 82.088 1.00 30.32 127 SER B O 1
ATOM 4840 N N . GLY B 1 110 ? 30.382 63.166 81.943 1.00 27.85 128 GLY B N 1
ATOM 4841 C CA . GLY B 1 110 ? 30.110 62.636 83.267 1.00 28.04 128 GLY B CA 1
ATOM 4842 C C . GLY B 1 110 ? 31.316 62.651 84.183 1.00 28.98 128 GLY B C 1
ATOM 4843 O O . GLY B 1 110 ? 31.286 62.070 85.271 1.00 35.47 128 GLY B O 1
ATOM 4852 N N . TYR B 1 112 ? 32.893 65.221 85.769 1.00 39.63 130 TYR B N 1
ATOM 4853 C CA . TYR B 1 112 ? 32.851 66.136 86.908 1.00 35.74 130 TYR B CA 1
ATOM 4854 C C . TYR B 1 112 ? 31.415 66.406 87.331 1.00 32.99 130 TYR B C 1
ATOM 4855 O O . TYR B 1 112 ? 31.050 67.537 87.664 1.00 33.95 130 TYR B O 1
ATOM 4864 N N . GLU B 1 113 ? 30.579 65.372 87.329 1.00 32.01 131 GLU B N 1
ATOM 4865 C CA . GLU B 1 113 ? 29.167 65.511 87.654 1.00 31.95 131 GLU B CA 1
ATOM 4866 C C . GLU B 1 113 ? 28.736 64.712 88.873 1.00 32.98 131 GLU B C 1
ATOM 4867 O O . GLU B 1 113 ? 27.812 65.134 89.570 1.00 35.37 131 GLU B O 1
ATOM 4873 N N . TYR B 1 114 ? 29.375 63.575 89.147 1.00 35.32 132 TYR B N 1
ATOM 4874 C CA . TYR B 1 114 ? 28.962 62.683 90.228 1.00 33.71 132 TYR B CA 1
ATOM 4875 C C . TYR B 1 114 ? 29.869 62.921 91.432 1.00 36.83 132 TYR B C 1
ATOM 4876 O O . TYR B 1 114 ? 30.866 62.232 91.647 1.00 40.41 132 TYR B O 1
ATOM 4885 N N . TYR B 1 115 ? 29.504 63.919 92.230 1.00 40.87 133 TYR B N 1
ATOM 4886 C CA . TYR B 1 115 ? 30.265 64.278 93.416 1.00 38.94 133 TYR B CA 1
ATOM 4887 C C . TYR B 1 115 ? 29.797 63.464 94.615 1.00 40.28 133 TYR B C 1
ATOM 4888 O O . TYR B 1 115 ? 28.659 62.995 94.678 1.00 39.60 133 TYR B O 1
ATOM 4897 N N . ALA B 1 116 ? 30.699 63.304 95.577 1.00 42.51 134 ALA B N 1
ATOM 4898 C CA . ALA B 1 116 ? 30.384 62.581 96.799 1.00 44.37 134 ALA B CA 1
ATOM 4899 C C . ALA B 1 116 ? 29.714 63.513 97.801 1.00 46.38 134 ALA B C 1
ATOM 4900 O O . ALA B 1 116 ? 30.160 64.647 98.002 1.00 47.70 134 ALA B O 1
ATOM 4902 N N . SER B 1 117 ? 28.641 63.034 98.426 1.00 46.85 135 SER B N 1
ATOM 4903 C CA . SER B 1 117 ? 27.951 63.800 99.452 1.00 49.19 135 SER B CA 1
ATOM 4904 C C . SER B 1 117 ? 27.358 62.840 100.472 1.00 50.73 135 SER B C 1
ATOM 4905 O O . SER B 1 117 ? 26.949 61.726 100.132 1.00 49.21 135 SER B O 1
ATOM 4908 N N . GLU B 1 118 ? 27.325 63.286 101.728 1.00 54.03 136 GLU B N 1
ATOM 4909 C CA . GLU B 1 118 ? 26.692 62.534 102.812 1.00 59.82 136 GLU B CA 1
ATOM 4910 C C . GLU B 1 118 ? 27.255 61.117 102.913 1.00 56.36 136 GLU B C 1
ATOM 4911 O O . GLU B 1 118 ? 26.544 60.165 103.240 1.00 56.11 136 GLU B O 1
ATOM 4917 N N . GLY B 1 119 ? 28.549 60.976 102.631 1.00 60.69 137 GLY B N 1
ATOM 4918 C CA . GLY B 1 119 ? 29.224 59.704 102.793 1.00 63.51 137 GLY B CA 1
ATOM 4919 C C . GLY B 1 119 ? 28.937 58.667 101.729 1.00 62.73 137 GLY B C 1
ATOM 4920 O O . GLY B 1 119 ? 29.378 57.521 101.874 1.00 65.12 137 GLY B O 1
ATOM 4921 N N . GLN B 1 120 ? 28.220 59.021 100.665 1.00 52.49 138 GLN B N 1
ATOM 4922 C CA . GLN B 1 120 ? 27.872 58.065 99.622 1.00 48.34 138 GLN B CA 1
ATOM 4923 C C . GLN B 1 120 ? 28.884 58.108 98.487 1.00 47.55 138 GLN B C 1
ATOM 4924 O O . GLN B 1 120 ? 29.306 59.183 98.054 1.00 45.41 138 GLN B O 1
ATOM 4930 N N . ASN B 1 121 ? 29.271 56.931 98.011 1.00 52.19 139 ASN B N 1
ATOM 4931 C CA . ASN B 1 121 ? 30.024 56.851 96.767 1.00 47.12 139 ASN B CA 1
ATOM 4932 C C . ASN B 1 121 ? 29.057 57.026 95.600 1.00 42.53 139 ASN B C 1
ATOM 4933 O O . ASN B 1 121 ? 28.046 56.321 95.537 1.00 41.43 139 ASN B O 1
ATOM 4938 N N . PRO B 1 122 ? 29.312 57.952 94.676 1.00 40.50 140 PRO B N 1
ATOM 4939 C CA . PRO B 1 122 ? 28.318 58.256 93.638 1.00 39.00 140 PRO B CA 1
ATOM 4940 C C . PRO B 1 122 ? 28.348 57.362 92.407 1.00 35.59 140 PRO B C 1
ATOM 4941 O O . PRO B 1 122 ? 27.537 57.575 91.500 1.00 33.32 140 PRO B O 1
ATOM 4945 N N . LEU B 1 123 ? 29.241 56.379 92.345 1.00 36.42 141 LEU B N 1
ATOM 4946 C CA . LEU B 1 123 ? 29.290 55.503 91.178 1.00 34.42 141 LEU B CA 1
ATOM 4947 C C . LEU B 1 123 ? 27.954 54.829 90.886 1.00 34.64 141 LEU B C 1
ATOM 4948 O O . LEU B 1 123 ? 27.570 54.771 89.705 1.00 36.30 141 LEU B O 1
ATOM 4953 N N . PRO B 1 124 ? 27.204 54.324 91.868 1.00 34.37 142 PRO B N 1
ATOM 4954 C CA . PRO B 1 124 ? 25.912 53.695 91.550 1.00 33.58 142 PRO B CA 1
ATOM 4955 C C . PRO B 1 124 ? 24.899 54.637 90.926 1.00 32.19 142 PRO B C 1
ATOM 4956 O O . PRO B 1 124 ? 23.948 54.161 90.295 1.00 38.16 142 PRO B O 1
ATOM 4960 N N . PHE B 1 125 ? 25.046 55.953 91.095 1.00 32.15 143 PHE B N 1
ATOM 4961 C CA . PHE B 1 125 ? 24.107 56.875 90.463 1.00 31.25 143 PHE B CA 1
ATOM 4962 C C . PHE B 1 125 ? 24.256 56.861 88.947 1.00 29.79 143 PHE B C 1
ATOM 4963 O O . PHE B 1 125 ? 23.279 57.091 88.227 1.00 29.22 143 PHE B O 1
ATOM 4971 N N . ALA B 1 126 ? 25.463 56.591 88.447 1.00 29.52 144 ALA B N 1
ATOM 4972 C CA . ALA B 1 126 ? 25.646 56.429 87.010 1.00 28.48 144 ALA B CA 1
ATOM 4973 C C . ALA B 1 126 ? 24.939 55.178 86.510 1.00 30.03 144 ALA B C 1
ATOM 4974 O O . ALA B 1 126 ? 24.327 55.191 85.436 1.00 27.68 144 ALA B O 1
ATOM 4976 N N . LEU B 1 127 ? 25.007 54.088 87.279 1.00 30.11 145 LEU B N 1
ATOM 4977 C CA . LEU B 1 127 ? 24.270 52.884 86.912 1.00 29.79 145 LEU B CA 1
ATOM 4978 C C . LEU B 1 127 ? 22.769 53.129 86.966 1.00 31.22 145 LEU B C 1
ATOM 4979 O O . LEU B 1 127 ? 22.019 52.611 86.130 1.00 32.90 145 LEU B O 1
ATOM 4984 N N . ALA B 1 128 ? 22.314 53.929 87.932 1.00 29.46 146 ALA B N 1
ATOM 4985 C CA . ALA B 1 128 ? 20.897 54.266 88.003 1.00 29.67 146 ALA B CA 1
ATOM 4986 C C . ALA B 1 128 ? 20.429 54.987 86.747 1.00 28.99 146 ALA B C 1
ATOM 4987 O O . ALA B 1 128 ? 19.284 54.805 86.318 1.00 31.11 146 ALA B O 1
ATOM 4989 N N . ALA B 1 129 ? 21.292 55.807 86.142 1.00 28.35 147 ALA B N 1
ATOM 4990 C CA . ALA B 1 129 ? 20.914 56.488 84.909 1.00 28.01 147 ALA B CA 1
ATOM 4991 C C . ALA B 1 129 ? 20.624 55.485 83.803 1.00 27.87 147 ALA B C 1
ATOM 4992 O O . ALA B 1 129 ? 19.671 55.653 83.034 1.00 29.06 147 ALA B O 1
ATOM 4994 N N . LEU B 1 130 ? 21.432 54.428 83.713 1.00 27.89 148 LEU B N 1
ATOM 4995 C CA . LEU B 1 130 ? 21.186 53.396 82.715 1.00 28.92 148 LEU B CA 1
ATOM 4996 C C . LEU B 1 130 ? 19.996 52.526 83.097 1.00 31.12 148 LEU B C 1
ATOM 4997 O O . LEU B 1 130 ? 19.257 52.073 82.217 1.00 33.34 148 LEU B O 1
ATOM 5002 N N . ILE B 1 131 ? 19.782 52.293 84.394 1.00 32.18 149 ILE B N 1
ATOM 5003 C CA . ILE B 1 131 ? 18.581 51.580 84.823 1.00 32.41 149 ILE B CA 1
ATOM 5004 C C . ILE B 1 131 ? 17.335 52.381 84.465 1.00 33.19 149 ILE B C 1
ATOM 5005 O O . ILE B 1 131 ? 16.344 51.828 83.973 1.00 35.08 149 ILE B O 1
ATOM 5010 N N . ASP B 1 132 ? 17.360 53.696 84.709 1.00 30.10 150 ASP B N 1
ATOM 5011 C CA . ASP B 1 132 ? 16.228 54.544 84.343 1.00 30.93 150 ASP B CA 1
ATOM 5012 C C . ASP B 1 132 ? 15.856 54.376 82.877 1.00 31.23 150 ASP B C 1
ATOM 5013 O O . ASP B 1 132 ? 14.672 54.311 82.529 1.00 32.50 150 ASP B O 1
ATOM 5018 N N . ASN B 1 133 ? 16.856 54.317 81.999 1.00 30.39 151 ASN B N 1
ATOM 5019 C CA . ASN B 1 133 ? 16.576 54.134 80.580 1.00 30.98 151 ASN B CA 1
ATOM 5020 C C . ASN B 1 133 ? 15.885 52.801 80.324 1.00 31.88 151 ASN B C 1
ATOM 5021 O O . ASN B 1 133 ? 14.949 52.724 79.521 1.00 33.21 151 ASN B O 1
ATOM 5026 N N . SER B 1 134 ? 16.328 51.741 81.005 1.00 31.50 152 SER B N 1
ATOM 5027 C CA . SER B 1 134 ? 15.734 50.424 80.796 1.00 32.54 152 SER B CA 1
ATOM 5028 C C . SER B 1 134 ? 14.320 50.357 81.360 1.00 33.72 152 SER B C 1
ATOM 5029 O O . SER B 1 134 ? 13.447 49.705 80.777 1.00 37.54 152 SER B O 1
ATOM 5032 N N . LEU B 1 135 ? 14.073 51.014 82.497 1.00 33.50 153 LEU B N 1
ATOM 5033 C CA . LEU B 1 135 ? 12.713 51.075 83.027 1.00 34.93 153 LEU B CA 1
ATOM 5034 C C . LEU B 1 135 ? 11.755 51.675 82.006 1.00 36.29 153 LEU B C 1
ATOM 5035 O O . LEU B 1 135 ? 10.632 51.188 81.833 1.00 37.98 153 LEU B O 1
ATOM 5040 N N . SER B 1 136 ? 12.179 52.740 81.323 1.00 38.38 154 SER B N 1
ATOM 5041 C CA . SER B 1 136 ? 11.331 53.353 80.307 1.00 37.53 154 SER B CA 1
ATOM 5042 C C . SER B 1 136 ? 11.227 52.467 79.071 1.00 38.36 154 SER B C 1
ATOM 5043 O O . SER B 1 136 ? 10.159 52.374 78.456 1.00 40.48 154 SER B O 1
ATOM 5046 N N . ALA B 1 137 ? 12.324 51.808 78.693 1.00 37.06 155 ALA B N 1
ATOM 5047 C CA . ALA B 1 137 ? 12.302 50.937 77.523 1.00 38.12 155 ALA B CA 1
ATOM 5048 C C . ALA B 1 137 ? 11.409 49.721 77.736 1.00 39.53 155 ALA B C 1
ATOM 5049 O O . ALA B 1 137 ? 10.845 49.196 76.770 1.00 41.38 155 ALA B O 1
ATOM 5051 N N . THR B 1 138 ? 11.266 49.260 78.980 1.00 38.96 156 THR B N 1
ATOM 5052 C CA . THR B 1 138 ? 10.478 48.076 79.296 1.00 40.33 156 THR B CA 1
ATOM 5053 C C . THR B 1 138 ? 9.111 48.420 79.874 1.00 41.88 156 THR B C 1
ATOM 5054 O O . THR B 1 138 ? 8.450 47.544 80.441 1.00 42.92 156 THR B O 1
ATOM 5058 N N . SER B 1 139 ? 8.668 49.671 79.737 1.00 42.35 157 SER B N 1
ATOM 5059 C CA . SER B 1 139 ? 7.488 50.118 80.472 1.00 43.91 157 SER B CA 1
ATOM 5060 C C . SER B 1 139 ? 6.215 49.434 79.988 1.00 46.70 157 SER B C 1
ATOM 5061 O O . SER B 1 139 ? 5.279 49.249 80.774 1.00 50.09 157 SER B O 1
ATOM 5064 N N . ARG B 1 140 ? 6.151 49.058 78.710 1.00 48.60 158 ARG B N 1
ATOM 5065 C CA . ARG B 1 140 ? 4.971 48.413 78.148 1.00 55.12 158 ARG B CA 1
ATOM 5066 C C . ARG B 1 140 ? 5.216 46.943 77.829 1.00 54.44 158 ARG B C 1
ATOM 5067 O O . ARG B 1 140 ? 4.467 46.345 77.050 1.00 56.53 158 ARG B O 1
ATOM 5075 N N . ASN B 1 141 ? 6.252 46.351 78.419 1.00 49.07 159 ASN B N 1
ATOM 5076 C CA . ASN B 1 141 ? 6.495 44.927 78.255 1.00 49.19 159 ASN B CA 1
ATOM 5077 C C . ASN B 1 141 ? 5.289 44.123 78.721 1.00 52.77 159 ASN B C 1
ATOM 5078 O O . ASN B 1 141 ? 4.740 44.371 79.799 1.00 51.48 159 ASN B O 1
ATOM 5083 N N . ILE B 1 142 ? 4.872 43.167 77.897 1.00 58.16 160 ILE B N 1
ATOM 5084 C CA . ILE B 1 142 ? 3.984 42.103 78.349 1.00 60.81 160 ILE B CA 1
ATOM 5085 C C . ILE B 1 142 ? 4.851 41.046 79.016 1.00 59.70 160 ILE B C 1
ATOM 5086 O O . ILE B 1 142 ? 5.723 40.449 78.377 1.00 65.97 160 ILE B O 1
ATOM 5091 N N . GLY B 1 143 ? 4.626 40.826 80.303 1.00 60.17 161 GLY B N 1
ATOM 5092 C CA . GLY B 1 143 ? 5.445 39.900 81.053 1.00 60.56 161 GLY B CA 1
ATOM 5093 C C . GLY B 1 143 ? 6.623 40.574 81.724 1.00 54.15 161 GLY B C 1
ATOM 5094 O O . GLY B 1 143 ? 6.564 41.760 82.061 1.00 52.32 161 GLY B O 1
ATOM 5095 N N . VAL B 1 144 ? 7.713 39.826 81.900 1.00 52.80 162 VAL B N 1
ATOM 5096 C CA . VAL B 1 144 ? 8.797 40.269 82.765 1.00 48.65 162 VAL B CA 1
ATOM 5097 C C . VAL B 1 144 ? 9.545 41.432 82.130 1.00 47.55 162 VAL B C 1
ATOM 5098 O O . VAL B 1 144 ? 9.719 41.497 80.904 1.00 46.92 162 VAL B O 1
ATOM 5102 N N . ARG B 1 145 ? 9.996 42.357 82.972 1.00 45.03 163 ARG B N 1
ATOM 5103 C CA . ARG B 1 145 ? 10.891 43.440 82.577 1.00 41.33 163 ARG B CA 1
ATOM 5104 C C . ARG B 1 145 ? 12.256 43.104 83.166 1.00 40.12 163 ARG B C 1
ATOM 5105 O O . ARG B 1 145 ? 12.501 43.323 84.356 1.00 39.53 163 ARG B O 1
ATOM 5113 N N . ARG B 1 146 ? 13.135 42.559 82.335 1.00 40.12 164 ARG B N 1
ATOM 5114 C CA . ARG B 1 146 ? 14.424 42.048 82.780 1.00 39.66 164 ARG B CA 1
ATOM 5115 C C . ARG B 1 146 ? 15.489 43.107 82.530 1.00 37.84 164 ARG B C 1
ATOM 5116 O O . ARG B 1 146 ? 15.732 43.487 81.381 1.00 41.13 164 ARG B O 1
ATOM 5124 N N . ILE B 1 147 ? 16.111 43.584 83.603 1.00 33.91 165 ILE B N 1
ATOM 5125 C CA . ILE B 1 147 ? 17.169 44.585 83.535 1.00 33.27 165 ILE B CA 1
ATOM 5126 C C . ILE B 1 147 ? 18.388 43.979 84.211 1.00 34.61 165 ILE B C 1
ATOM 5127 O O . ILE B 1 147 ? 18.373 43.726 85.422 1.00 37.49 165 ILE B O 1
ATOM 5132 N N . GLN B 1 148 ? 19.444 43.743 83.439 1.00 31.02 166 GLN B N 1
ATOM 5133 C CA . GLN B 1 148 ? 20.625 43.047 83.925 1.00 32.66 166 GLN B CA 1
ATOM 5134 C C . GLN B 1 148 ? 21.822 43.981 83.902 1.00 29.32 166 GLN B C 1
ATOM 5135 O O . GLN B 1 148 ? 22.055 44.675 82.907 1.00 29.95 166 GLN B O 1
ATOM 5141 N N . ILE B 1 149 ? 22.583 43.977 84.989 1.00 29.72 167 ILE B N 1
ATOM 5142 C CA . ILE B 1 149 ? 23.851 44.686 85.073 1.00 29.45 167 ILE B CA 1
ATOM 5143 C C . ILE B 1 149 ? 24.918 43.623 85.284 1.00 31.77 167 ILE B C 1
ATOM 5144 O O . ILE B 1 149 ? 24.930 42.945 86.318 1.00 31.80 167 ILE B O 1
ATOM 5149 N N . LYS B 1 150 ? 25.797 43.460 84.302 1.00 29.87 168 LYS B N 1
ATOM 5150 C CA . LYS B 1 150 ? 26.826 42.432 84.332 1.00 31.03 168 LYS B CA 1
ATOM 5151 C C . LYS B 1 150 ? 28.190 43.100 84.412 1.00 31.68 168 LYS B C 1
ATOM 5152 O O . LYS B 1 150 ? 28.545 43.902 83.543 1.00 31.71 168 LYS B O 1
ATOM 5158 N N . LEU B 1 151 ? 28.943 42.769 85.454 1.00 32.27 169 LEU B N 1
ATOM 5159 C CA . LEU B 1 151 ? 30.295 43.282 85.649 1.00 32.46 169 LEU B CA 1
ATOM 5160 C C . LEU B 1 151 ? 31.263 42.194 85.198 1.00 33.90 169 LEU B C 1
ATOM 5161 O O . LEU B 1 151 ? 31.512 41.224 85.919 1.00 35.32 169 LEU B O 1
ATOM 5166 N N . LEU B 1 152 ? 31.798 42.356 83.988 1.00 38.60 170 LEU B N 1
ATOM 5167 C CA . LEU B 1 152 ? 32.660 41.350 83.372 1.00 37.06 170 LEU B CA 1
ATOM 5168 C C . LEU B 1 152 ? 34.109 41.699 83.696 1.00 37.07 170 LEU B C 1
ATOM 5169 O O . LEU B 1 152 ? 34.858 42.232 82.876 1.00 40.10 170 LEU B O 1
ATOM 5174 N N . PHE B 1 153 ? 34.506 41.386 84.932 1.00 37.59 171 PHE B N 1
ATOM 5175 C CA . PHE B 1 153 ? 35.846 41.675 85.428 1.00 39.01 171 PHE B CA 1
ATOM 5176 C C . PHE B 1 153 ? 36.722 40.423 85.483 1.00 41.46 171 PHE B C 1
ATOM 5177 O O . PHE B 1 153 ? 37.670 40.356 86.269 1.00 43.16 171 PHE B O 1
ATOM 5185 N N . ASP B 1 154 ? 36.417 39.431 84.650 1.00 41.91 172 ASP B N 1
ATOM 5186 C CA . ASP B 1 154 ? 37.210 38.210 84.534 1.00 44.41 172 ASP B CA 1
ATOM 5187 C C . ASP B 1 154 ? 38.160 38.383 83.354 1.00 45.44 172 ASP B C 1
ATOM 5188 O O . ASP B 1 154 ? 37.733 38.339 82.196 1.00 47.01 172 ASP B O 1
ATOM 5193 N N . GLU B 1 155 ? 39.450 38.574 83.647 1.00 47.02 173 GLU B N 1
ATOM 5194 C CA . GLU B 1 155 ? 40.390 38.993 82.612 1.00 47.83 173 GLU B CA 1
ATOM 5195 C C . GLU B 1 155 ? 40.688 37.894 81.599 1.00 49.63 173 GLU B C 1
ATOM 5196 O O . GLU B 1 155 ? 41.197 38.198 80.515 1.00 53.72 173 GLU B O 1
ATOM 5202 N N . THR B 1 156 ? 40.391 36.630 81.914 1.00 50.88 174 THR B N 1
ATOM 5203 C CA . THR B 1 156 ? 40.546 35.581 80.913 1.00 52.61 174 THR B CA 1
ATOM 5204 C C . THR B 1 156 ? 39.613 35.794 79.729 1.00 54.14 174 THR B C 1
ATOM 5205 O O . THR B 1 156 ? 39.850 35.228 78.656 1.00 57.58 174 THR B O 1
ATOM 5209 N N . GLN B 1 157 ? 38.561 36.596 79.903 1.00 48.72 175 GLN B N 1
ATOM 5210 C CA . GLN B 1 157 ? 37.606 36.894 78.845 1.00 47.26 175 GLN B CA 1
ATOM 5211 C C . GLN B 1 157 ? 37.830 38.268 78.227 1.00 48.87 175 GLN B C 1
ATOM 5212 O O . GLN B 1 157 ? 36.927 38.804 77.577 1.00 51.55 175 GLN B O 1
ATOM 5218 N N . GLY B 1 158 ? 39.011 38.839 78.406 1.00 45.96 176 GLY B N 1
ATOM 5219 C CA . GLY B 1 158 ? 39.325 40.139 77.863 1.00 44.98 176 GLY B CA 1
ATOM 5220 C C . GLY B 1 158 ? 39.319 41.227 78.916 1.00 45.73 176 GLY B C 1
ATOM 5221 O O . GLY B 1 158 ? 39.349 40.979 80.123 1.00 43.80 176 GLY B O 1
ATOM 5222 N N . LYS B 1 159 ? 39.276 42.467 78.434 1.00 47.48 177 LYS B N 1
ATOM 5223 C CA . LYS B 1 159 ? 39.399 43.610 79.318 1.00 44.49 177 LYS B CA 1
ATOM 5224 C C . LYS B 1 159 ? 38.111 43.823 80.113 1.00 41.03 177 LYS B C 1
ATOM 5225 O O . LYS B 1 159 ? 37.041 43.349 79.725 1.00 38.11 177 LYS B O 1
ATOM 5231 N N . PRO B 1 160 ? 38.193 44.538 81.235 1.00 38.71 178 PRO B N 1
ATOM 5232 C CA . PRO B 1 160 ? 36.992 44.780 82.043 1.00 36.71 178 PRO B CA 1
ATOM 5233 C C . PRO B 1 160 ? 35.903 45.488 81.252 1.00 34.73 178 PRO B C 1
ATOM 5234 O O . PRO B 1 160 ? 36.173 46.346 80.410 1.00 37.59 178 PRO B O 1
ATOM 5238 N N . ALA B 1 161 ? 34.657 45.125 81.545 1.00 34.02 179 ALA B N 1
ATOM 5239 C CA . ALA B 1 161 ? 33.513 45.746 80.901 1.00 32.01 179 ALA B CA 1
ATOM 5240 C C . ALA B 1 161 ? 32.348 45.781 81.877 1.00 31.01 179 ALA B C 1
ATOM 5241 O O . ALA B 1 161 ? 32.235 44.933 82.766 1.00 31.67 179 ALA B O 1
ATOM 5243 N N . VAL B 1 162 ? 31.491 46.782 81.702 1.00 32.50 180 VAL B N 1
ATOM 5244 C CA . VAL B 1 162 ? 30.225 46.890 82.415 1.00 31.44 180 VAL B CA 1
ATOM 5245 C C . VAL B 1 162 ? 29.120 46.884 81.374 1.00 33.10 180 VAL B C 1
ATOM 5246 O O . VAL B 1 162 ? 29.154 47.673 80.422 1.00 36.36 180 VAL B O 1
ATOM 5250 N N . ALA B 1 163 ? 28.146 45.997 81.549 1.00 28.24 181 ALA B N 1
ATOM 5251 C CA . ALA B 1 163 ? 27.077 45.837 80.576 1.00 27.97 181 ALA B CA 1
ATOM 5252 C C . ALA B 1 163 ? 25.730 46.009 81.255 1.00 29.04 181 ALA B C 1
ATOM 5253 O O . ALA B 1 163 ? 25.498 45.447 82.328 1.00 31.87 181 ALA B O 1
ATOM 5255 N N . VAL B 1 164 ? 24.848 46.783 80.630 1.00 32.53 182 VAL B N 1
ATOM 5256 C CA . VAL B 1 164 ? 23.470 46.941 81.082 1.00 31.70 182 VAL B CA 1
ATOM 5257 C C . VAL B 1 164 ? 22.574 46.456 79.955 1.00 33.00 182 VAL B C 1
ATOM 5258 O O . VAL B 1 164 ? 22.595 47.018 78.853 1.00 32.96 182 VAL B O 1
ATOM 5262 N N . ILE B 1 165 ? 21.791 45.419 80.231 1.00 32.75 183 ILE B N 1
ATOM 5263 C CA . ILE B 1 165 ? 21.052 44.687 79.211 1.00 32.33 183 ILE B CA 1
ATOM 5264 C C . ILE B 1 165 ? 19.602 44.590 79.655 1.00 34.18 183 ILE B C 1
ATOM 5265 O O . ILE B 1 165 ? 19.322 44.182 80.787 1.00 36.22 183 ILE B O 1
ATOM 5270 N N . ASP B 1 166 ? 18.683 44.974 78.775 1.00 33.81 184 ASP B N 1
ATOM 5271 C CA . ASP B 1 166 ? 17.260 44.879 79.059 1.00 31.97 184 ASP B CA 1
ATOM 5272 C C . ASP B 1 166 ? 16.549 44.190 77.901 1.00 31.89 184 ASP B C 1
ATOM 5273 O O . ASP B 1 166 ? 17.100 44.014 76.812 1.00 36.54 184 ASP B O 1
ATOM 5278 N N . ASN B 1 167 ? 15.304 43.799 78.159 1.00 33.08 185 ASN B N 1
ATOM 5279 C CA . ASN B 1 167 ? 14.434 43.170 77.172 1.00 34.68 185 ASN B CA 1
ATOM 5280 C C . ASN B 1 167 ? 13.319 44.123 76.756 1.00 35.23 185 ASN B C 1
ATOM 5281 O O . ASN B 1 167 ? 12.180 43.713 76.520 1.00 36.89 185 ASN B O 1
ATOM 5286 N N . GLY B 1 168 ? 13.641 45.414 76.671 1.00 34.57 186 GLY B N 1
ATOM 5287 C CA . GLY B 1 168 ? 12.671 46.432 76.332 1.00 34.64 186 GLY B CA 1
ATOM 5288 C C . GLY B 1 168 ? 12.495 46.600 74.834 1.00 38.58 186 GLY B C 1
ATOM 5289 O O . GLY B 1 168 ? 12.926 45.778 74.024 1.00 40.26 186 GLY B O 1
ATOM 5290 N N . ARG B 1 169 ? 11.848 47.712 74.469 1.00 41.84 187 ARG B N 1
ATOM 5291 C CA . ARG B 1 169 ? 11.444 47.939 73.086 1.00 46.10 187 ARG B CA 1
ATOM 5292 C C . ARG B 1 169 ? 12.623 48.037 72.129 1.00 42.08 187 ARG B C 1
ATOM 5293 O O . ARG B 1 169 ? 12.442 47.829 70.925 1.00 48.98 187 ARG B O 1
ATOM 5301 N N . GLY B 1 170 ? 13.814 48.357 72.621 1.00 38.80 188 GLY B N 1
ATOM 5302 C CA . GLY B 1 170 ? 14.970 48.488 71.755 1.00 37.91 188 GLY B CA 1
ATOM 5303 C C . GLY B 1 170 ? 14.862 49.703 70.847 1.00 41.45 188 GLY B C 1
ATOM 5304 O O . GLY B 1 170 ? 13.908 50.478 70.890 1.00 47.31 188 GLY B O 1
ATOM 5313 N N . THR B 1 172 ? 15.410 51.408 66.836 1.00 38.42 190 THR B N 1
ATOM 5314 C CA . THR B 1 172 ? 15.667 51.404 65.406 1.00 39.30 190 THR B CA 1
ATOM 5315 C C . THR B 1 172 ? 16.983 52.121 65.109 1.00 38.37 190 THR B C 1
ATOM 5316 O O . THR B 1 172 ? 17.588 52.758 65.977 1.00 38.85 190 THR B O 1
ATOM 5320 N N . SER B 1 173 ? 17.430 52.011 63.855 1.00 39.85 191 SER B N 1
ATOM 5321 C CA . SER B 1 173 ? 18.583 52.791 63.413 1.00 42.66 191 SER B CA 1
ATOM 5322 C C . SER B 1 173 ? 18.407 54.264 63.756 1.00 41.28 191 SER B C 1
ATOM 5323 O O . SER B 1 173 ? 19.349 54.925 64.207 1.00 37.46 191 SER B O 1
ATOM 5326 N N . LYS B 1 174 ? 17.199 54.791 63.558 1.00 39.92 192 LYS B N 1
ATOM 5327 C CA . LYS B 1 174 ? 16.964 56.214 63.765 1.00 39.72 192 LYS B CA 1
ATOM 5328 C C . LYS B 1 174 ? 16.975 56.565 65.248 1.00 37.62 192 LYS B C 1
ATOM 5329 O O . LYS B 1 174 ? 17.541 57.591 65.645 1.00 40.91 192 LYS B O 1
ATOM 5335 N N . GLN B 1 175 ? 16.359 55.725 66.082 1.00 37.06 193 GLN B N 1
ATOM 5336 C CA . GLN B 1 175 ? 16.349 55.980 67.518 1.00 35.32 193 GLN B CA 1
ATOM 5337 C C . GLN B 1 175 ? 17.740 55.834 68.118 1.00 35.16 193 GLN B C 1
ATOM 5338 O O . GLN B 1 175 ? 18.089 56.560 69.054 1.00 36.99 193 GLN B O 1
ATOM 5344 N N . LEU B 1 176 ? 18.545 54.912 67.592 1.00 34.45 194 LEU B N 1
ATOM 5345 C CA . LEU B 1 176 ? 19.927 54.790 68.041 1.00 33.82 194 LEU B CA 1
ATOM 5346 C C . LEU B 1 176 ? 20.743 56.005 67.616 1.00 33.87 194 LEU B C 1
ATOM 5347 O O . LEU B 1 176 ? 21.595 56.484 68.372 1.00 35.57 194 LEU B O 1
ATOM 5352 N N . ASN B 1 177 ? 20.488 56.520 66.411 1.00 34.94 195 ASN B N 1
ATOM 5353 C CA . ASN B 1 177 ? 21.071 57.794 66.004 1.00 34.39 195 ASN B CA 1
ATOM 5354 C C . ASN B 1 177 ? 20.685 58.892 66.985 1.00 33.21 195 ASN B C 1
ATOM 5355 O O . ASN B 1 177 ? 21.534 59.672 67.428 1.00 32.46 195 ASN B O 1
ATOM 5360 N N . ASN B 1 178 ? 19.399 58.963 67.339 1.00 38.04 196 ASN B N 1
ATOM 5361 C CA . ASN B 1 178 ? 18.936 59.989 68.267 1.00 32.99 196 ASN B CA 1
ATOM 5362 C C . ASN B 1 178 ? 19.629 59.868 69.615 1.00 36.40 196 ASN B C 1
ATOM 5363 O O . ASN B 1 178 ? 19.990 60.879 70.228 1.00 41.00 196 ASN B O 1
ATOM 5368 N N . TRP B 1 179 ? 19.820 58.639 70.096 1.00 38.66 197 TRP B N 1
ATOM 5369 C CA . TRP B 1 179 ? 20.488 58.451 71.377 1.00 30.22 197 TRP B CA 1
ATOM 5370 C C . TRP B 1 179 ? 21.871 59.086 71.381 1.00 28.45 197 TRP B C 1
ATOM 5371 O O . TRP B 1 179 ? 22.322 59.580 72.420 1.00 31.22 197 TRP B O 1
ATOM 5382 N N . ALA B 1 180 ? 22.556 59.086 70.238 1.00 29.38 198 ALA B N 1
ATOM 5383 C CA . ALA B 1 180 ? 23.900 59.641 70.165 1.00 29.05 198 ALA B CA 1
ATOM 5384 C C . ALA B 1 180 ? 23.920 61.164 70.105 1.00 30.32 198 ALA B C 1
ATOM 5385 O O . ALA B 1 180 ? 25.007 61.752 70.139 1.00 30.88 198 ALA B O 1
ATOM 5387 N N . VAL B 1 181 ? 22.764 61.815 70.021 1.00 30.01 199 VAL B N 1
ATOM 5388 C CA . VAL B 1 181 ? 22.693 63.272 69.972 1.00 30.64 199 VAL B CA 1
ATOM 5389 C C . VAL B 1 181 ? 22.587 63.788 71.403 1.00 31.55 199 VAL B C 1
ATOM 5390 O O . VAL B 1 181 ? 21.582 63.567 72.084 1.00 31.24 199 VAL B O 1
ATOM 5394 N N . TYR B 1 182 ? 23.623 64.486 71.857 1.00 31.21 200 TYR B N 1
ATOM 5395 C CA . TYR B 1 182 ? 23.599 65.083 73.185 1.00 29.13 200 TYR B CA 1
ATOM 5396 C C . TYR B 1 182 ? 22.482 66.114 73.287 1.00 30.74 200 TYR B C 1
ATOM 5397 O O . TYR B 1 182 ? 22.312 66.955 72.399 1.00 34.65 200 TYR B O 1
ATOM 5406 N N . ARG B 1 183 ? 21.717 66.041 74.376 1.00 31.59 201 ARG B N 1
ATOM 5407 C CA . ARG B 1 183 ? 20.614 66.949 74.689 1.00 32.37 201 ARG B CA 1
ATOM 5408 C C . ARG B 1 183 ? 19.405 66.761 73.783 1.00 32.51 201 ARG B C 1
ATOM 5409 O O . ARG B 1 183 ? 18.485 67.587 73.820 1.00 35.45 201 ARG B O 1
ATOM 5417 N N . LEU B 1 184 ? 19.367 65.702 72.978 1.00 36.34 202 LEU B N 1
ATOM 5418 C CA . LEU B 1 184 ? 18.159 65.361 72.233 1.00 36.41 202 LEU B CA 1
ATOM 5419 C C . LEU B 1 184 ? 17.242 64.568 73.155 1.00 37.95 202 LEU B C 1
ATOM 5420 O O . LEU B 1 184 ? 17.548 63.427 73.518 1.00 39.51 202 LEU B O 1
ATOM 5425 N N . SER B 1 185 ? 16.122 65.167 73.537 1.00 37.57 203 SER B N 1
ATOM 5426 C CA . SER B 1 185 ? 15.246 64.626 74.563 1.00 36.96 203 SER B CA 1
ATOM 5427 C C . SER B 1 185 ? 13.941 64.140 73.942 1.00 41.93 203 SER B C 1
ATOM 5428 O O . SER B 1 185 ? 13.733 64.205 72.727 1.00 43.85 203 SER B O 1
ATOM 5431 N N . LYS B 1 186 ? 13.049 63.650 74.806 1.00 44.09 204 LYS B N 1
ATOM 5432 C CA . LYS B 1 186 ? 11.716 63.255 74.371 1.00 42.53 204 LYS B CA 1
ATOM 5433 C C . LYS B 1 186 ? 10.873 64.452 73.952 1.00 45.46 204 LYS B C 1
ATOM 5434 O O . LYS B 1 186 ? 9.846 64.270 73.288 1.00 46.83 204 LYS B O 1
ATOM 5440 N N . PHE B 1 187 ? 11.280 65.666 74.323 1.00 50.78 205 PHE B N 1
ATOM 5441 C CA . PHE B 1 187 ? 10.542 66.871 73.968 1.00 50.86 205 PHE B CA 1
ATOM 5442 C C . PHE B 1 187 ? 10.961 67.456 72.626 1.00 54.97 205 PHE B C 1
ATOM 5443 O O . PHE B 1 187 ? 10.209 68.255 72.054 1.00 60.87 205 PHE B O 1
ATOM 5451 N N . THR B 1 188 ? 12.132 67.079 72.112 1.00 53.94 206 THR B N 1
ATOM 5452 C CA . THR B 1 188 ? 12.672 67.634 70.875 1.00 53.85 206 THR B CA 1
ATOM 5453 C C . THR B 1 188 ? 12.907 66.555 69.825 1.00 63.08 206 THR B C 1
ATOM 5454 O O . THR B 1 188 ? 13.620 66.790 68.845 1.00 66.17 206 THR B O 1
ATOM 5458 N N . ARG B 1 189 ? 12.315 65.380 70.008 1.00 80.52 207 ARG B N 1
ATOM 5459 C CA . ARG B 1 189 ? 12.595 64.227 69.164 1.00 77.38 207 ARG B CA 1
ATOM 5460 C C . ARG B 1 189 ? 12.046 64.412 67.756 1.00 79.93 207 ARG B C 1
ATOM 5461 O O . ARG B 1 189 ? 12.596 63.878 66.793 1.00 82.18 207 ARG B O 1
ATOM 5469 N N . ARG B 1 202 ? 2.442 62.047 77.419 1.00 63.37 220 ARG B N 1
ATOM 5470 C CA . ARG B 1 202 ? 2.632 62.114 78.862 1.00 64.58 220 ARG B CA 1
ATOM 5471 C C . ARG B 1 202 ? 1.730 61.109 79.580 1.00 74.75 220 ARG B C 1
ATOM 5472 O O . ARG B 1 202 ? 0.514 61.271 79.578 1.00 77.32 220 ARG B O 1
ATOM 5480 N N . PRO B 1 203 ? 2.319 60.073 80.196 1.00 79.42 221 PRO B N 1
ATOM 5481 C CA . PRO B 1 203 ? 1.499 59.066 80.886 1.00 79.69 221 PRO B CA 1
ATOM 5482 C C . PRO B 1 203 ? 0.490 59.651 81.861 1.00 79.12 221 PRO B C 1
ATOM 5483 O O . PRO B 1 203 ? 0.566 60.827 82.230 1.00 80.93 221 PRO B O 1
ATOM 5487 N N . VAL B 1 204 ? -0.458 58.821 82.286 1.00 77.40 222 VAL B N 1
ATOM 5488 C CA . VAL B 1 204 ? -1.514 59.234 83.205 1.00 74.64 222 VAL B CA 1
ATOM 5489 C C . VAL B 1 204 ? -0.994 59.142 84.635 1.00 68.34 222 VAL B C 1
ATOM 5490 O O . VAL B 1 204 ? -0.137 58.295 84.926 1.00 62.00 222 VAL B O 1
ATOM 5494 N N . PRO B 1 205 ? -1.474 59.977 85.557 1.00 71.78 223 PRO B N 1
ATOM 5495 C CA . PRO B 1 205 ? -0.988 59.898 86.941 1.00 68.46 223 PRO B CA 1
ATOM 5496 C C . PRO B 1 205 ? -1.259 58.534 87.563 1.00 66.39 223 PRO B C 1
ATOM 5497 O O . PRO B 1 205 ? -2.345 57.968 87.426 1.00 71.50 223 PRO B O 1
ATOM 5501 N N . VAL B 1 206 ? -0.248 58.013 88.252 1.00 61.42 224 VAL B N 1
ATOM 5502 C CA . VAL B 1 206 ? -0.378 56.782 89.029 1.00 56.86 224 VAL B CA 1
ATOM 5503 C C . VAL B 1 206 ? 0.191 57.040 90.418 1.00 53.50 224 VAL B C 1
ATOM 5504 O O . VAL B 1 206 ? 0.919 58.022 90.633 1.00 51.52 224 VAL B O 1
ATOM 5508 N N . PRO B 1 207 ? -0.127 56.179 91.388 1.00 53.37 225 PRO B N 1
ATOM 5509 C CA . PRO B 1 207 ? 0.346 56.410 92.761 1.00 52.03 225 PRO B CA 1
ATOM 5510 C C . PRO B 1 207 ? 1.867 56.439 92.842 1.00 48.56 225 PRO B C 1
ATOM 5511 O O . PRO B 1 207 ? 2.560 55.643 92.203 1.00 48.93 225 PRO B O 1
ATOM 5515 N N . ARG B 1 208 ? 2.382 57.372 93.641 1.00 47.80 226 ARG B N 1
ATOM 5516 C CA . ARG B 1 208 ? 3.813 57.620 93.809 1.00 44.97 226 ARG B CA 1
ATOM 5517 C C . ARG B 1 208 ? 4.517 57.926 92.490 1.00 43.48 226 ARG B C 1
ATOM 5518 O O . ARG B 1 208 ? 5.751 57.910 92.436 1.00 41.18 226 ARG B O 1
ATOM 5526 N N . SER B 1 209 ? 3.765 58.199 91.424 1.00 45.06 227 SER B N 1
ATOM 5527 C CA . SER B 1 209 ? 4.337 58.537 90.120 1.00 44.16 227 SER B CA 1
ATOM 5528 C C . SER B 1 209 ? 5.306 57.456 89.643 1.00 41.94 227 SER B C 1
ATOM 5529 O O . SER B 1 209 ? 6.323 57.742 89.008 1.00 40.20 227 SER B O 1
ATOM 5532 N N . LEU B 1 210 ? 4.981 56.198 89.948 1.00 42.34 228 LEU B N 1
ATOM 5533 C CA . LEU B 1 210 ? 5.738 55.044 89.463 1.00 41.05 228 LEU B CA 1
ATOM 5534 C C . LEU B 1 210 ? 5.342 54.776 88.010 1.00 42.39 228 LEU B C 1
ATOM 5535 O O . LEU B 1 210 ? 4.730 53.764 87.661 1.00 44.09 228 LEU B O 1
ATOM 5540 N N . ASN B 1 211 ? 5.721 55.720 87.149 1.00 41.93 229 ASN B N 1
ATOM 5541 C CA . ASN B 1 211 ? 5.280 55.748 85.761 1.00 43.71 229 ASN B CA 1
ATOM 5542 C C . ASN B 1 211 ? 6.358 55.321 84.774 1.00 42.30 229 ASN B C 1
ATOM 5543 O O . ASN B 1 211 ? 6.077 55.235 83.574 1.00 43.97 229 ASN B O 1
ATOM 5548 N N . SER B 1 212 ? 7.583 55.071 85.237 1.00 39.62 230 SER B N 1
ATOM 5549 C CA . SER B 1 212 ? 8.681 54.659 84.367 1.00 38.38 230 SER B CA 1
ATOM 5550 C C . SER B 1 212 ? 9.036 55.733 83.341 1.00 39.27 230 SER B C 1
ATOM 5551 O O . SER B 1 212 ? 9.898 55.513 82.485 1.00 41.38 230 SER B O 1
ATOM 5554 N N . ASP B 1 213 ? 8.399 56.899 83.427 1.00 39.25 231 ASP B N 1
ATOM 5555 C CA . ASP B 1 213 ? 8.676 58.008 82.516 1.00 39.60 231 ASP B CA 1
ATOM 5556 C C . ASP B 1 213 ? 9.684 58.951 83.173 1.00 37.35 231 ASP B C 1
ATOM 5557 O O . ASP B 1 213 ? 9.372 60.058 83.611 1.00 37.98 231 ASP B O 1
ATOM 5562 N N . ILE B 1 214 ? 10.928 58.476 83.226 1.00 35.09 232 ILE B N 1
ATOM 5563 C CA . ILE B 1 214 ? 11.965 59.116 84.025 1.00 33.09 232 ILE B CA 1
ATOM 5564 C C . ILE B 1 214 ? 12.866 60.044 83.209 1.00 32.57 232 ILE B C 1
ATOM 5565 O O . ILE B 1 214 ? 13.544 60.899 83.799 1.00 33.10 232 ILE B O 1
ATOM 5570 N N . SER B 1 215 ? 12.873 59.927 81.882 1.00 33.45 233 SER B N 1
ATOM 5571 C CA . SER B 1 215 ? 13.752 60.751 81.064 1.00 33.14 233 SER B CA 1
ATOM 5572 C C . SER B 1 215 ? 13.274 62.202 81.039 1.00 34.66 233 SER B C 1
ATOM 5573 O O . SER B 1 215 ? 12.102 62.505 81.283 1.00 36.52 233 SER B O 1
ATOM 5576 N N . TYR B 1 216 ? 14.203 63.111 80.733 1.00 34.19 234 TYR B N 1
ATOM 5577 C CA . TYR B 1 216 ? 13.845 64.518 80.591 1.00 36.08 234 TYR B CA 1
ATOM 5578 C C . TYR B 1 216 ? 14.826 65.314 79.734 1.00 36.17 234 TYR B C 1
ATOM 5579 O O . TYR B 1 216 ? 14.404 66.158 78.938 1.00 38.50 234 TYR B O 1
ATOM 5588 N N . PHE B 1 217 ? 16.130 65.064 79.880 1.00 34.00 235 PHE B N 1
ATOM 5589 C CA . PHE B 1 217 ? 17.141 65.992 79.385 1.00 34.13 235 PHE B CA 1
ATOM 5590 C C . PHE B 1 217 ? 17.858 65.544 78.120 1.00 33.87 235 PHE B C 1
ATOM 5591 O O . PHE B 1 217 ? 18.395 66.399 77.407 1.00 34.84 235 PHE B O 1
ATOM 5599 N N . GLY B 1 218 ? 17.902 64.246 77.827 1.00 32.88 236 GLY B N 1
ATOM 5600 C CA . GLY B 1 218 ? 18.622 63.778 76.659 1.00 32.89 236 GLY B CA 1
ATOM 5601 C C . GLY B 1 218 ? 20.118 63.635 76.835 1.00 31.05 236 GLY B C 1
ATOM 5602 O O . GLY B 1 218 ? 20.846 63.618 75.837 1.00 31.42 236 GLY B O 1
ATOM 5603 N N . VAL B 1 219 ? 20.605 63.531 78.070 1.00 29.40 237 VAL B N 1
ATOM 5604 C CA . VAL B 1 219 ? 22.040 63.418 78.323 1.00 30.76 237 VAL B CA 1
ATOM 5605 C C . VAL B 1 219 ? 22.401 62.288 79.273 1.00 29.84 237 VAL B C 1
ATOM 5606 O O . VAL B 1 219 ? 23.560 61.832 79.260 1.00 28.36 237 VAL B O 1
ATOM 5610 N N . GLY B 1 220 ? 21.479 61.803 80.108 1.00 26.35 238 GLY B N 1
ATOM 5611 C CA . GLY B 1 220 ? 21.877 60.997 81.255 1.00 27.80 238 GLY B CA 1
ATOM 5612 C C . GLY B 1 220 ? 22.670 59.760 80.879 1.00 31.02 238 GLY B C 1
ATOM 5613 O O . GLY B 1 220 ? 23.695 59.452 81.494 1.00 30.84 238 GLY B O 1
ATOM 5614 N N . GLY B 1 221 ? 22.201 59.026 79.870 1.00 33.28 239 GLY B N 1
ATOM 5615 C CA . GLY B 1 221 ? 22.885 57.807 79.478 1.00 32.08 239 GLY B CA 1
ATOM 5616 C C . GLY B 1 221 ? 24.301 58.044 78.995 1.00 28.71 239 GLY B C 1
ATOM 5617 O O . GLY B 1 221 ? 25.180 57.203 79.201 1.00 35.00 239 GLY B O 1
ATOM 5618 N N . LYS B 1 222 ? 24.548 59.185 78.349 1.00 30.25 240 LYS B N 1
ATOM 5619 C CA . LYS B 1 222 ? 25.886 59.470 77.845 1.00 31.21 240 LYS B CA 1
ATOM 5620 C C . LYS B 1 222 ? 26.827 59.882 78.971 1.00 28.11 240 LYS B C 1
ATOM 5621 O O . LYS B 1 222 ? 28.007 59.513 78.962 1.00 27.55 240 LYS B O 1
ATOM 5627 N N . GLN B 1 223 ? 26.329 60.638 79.949 1.00 24.45 241 GLN B N 1
ATOM 5628 C CA . GLN B 1 223 ? 27.137 60.930 81.129 1.00 24.28 241 GLN B CA 1
ATOM 5629 C C . GLN B 1 223 ? 27.553 59.646 81.833 1.00 24.95 241 GLN B C 1
ATOM 5630 O O . GLN B 1 223 ? 28.711 59.495 82.241 1.00 27.29 241 GLN B O 1
ATOM 5636 N N . ALA B 1 224 ? 26.619 58.704 81.971 1.00 23.78 242 ALA B N 1
ATOM 5637 C CA . ALA B 1 224 ? 26.880 57.486 82.732 1.00 24.08 242 ALA B CA 1
ATOM 5638 C C . ALA B 1 224 ? 28.009 56.671 82.113 1.00 27.96 242 ALA B C 1
ATOM 5639 O O . ALA B 1 224 ? 28.952 56.273 82.805 1.00 33.90 242 ALA B O 1
ATOM 5641 N N . VAL B 1 225 ? 27.929 56.404 80.807 1.00 25.30 243 VAL B N 1
ATOM 5642 C CA . VAL B 1 225 ? 28.909 55.518 80.189 1.00 25.83 243 VAL B CA 1
ATOM 5643 C C . VAL B 1 225 ? 30.285 56.167 80.155 1.00 26.04 243 VAL B C 1
ATOM 5644 O O . VAL B 1 225 ? 31.301 55.485 80.325 1.00 29.92 243 VAL B O 1
ATOM 5648 N N . PHE B 1 226 ? 30.354 57.480 79.945 1.00 25.55 244 PHE B N 1
ATOM 5649 C CA . PHE B 1 226 ? 31.641 58.158 79.894 1.00 26.04 244 PHE B CA 1
ATOM 5650 C C . PHE B 1 226 ? 32.164 58.542 81.271 1.00 26.17 244 PHE B C 1
ATOM 5651 O O . PHE B 1 226 ? 33.344 58.889 81.393 1.00 27.94 244 PHE B O 1
ATOM 5659 N N . PHE B 1 227 ? 31.326 58.470 82.307 1.00 25.64 245 PHE B N 1
ATOM 5660 C CA . PHE B 1 227 ? 31.839 58.432 83.673 1.00 26.28 245 PHE B CA 1
ATOM 5661 C C . PHE B 1 227 ? 32.456 57.071 83.980 1.00 27.26 245 PHE B C 1
ATOM 5662 O O . PHE B 1 227 ? 33.586 56.984 84.476 1.00 31.29 245 PHE B O 1
ATOM 5670 N N . VAL B 1 228 ? 31.727 55.994 83.678 1.00 27.03 246 VAL B N 1
ATOM 5671 C CA . VAL B 1 228 ? 32.190 54.649 84.015 1.00 28.36 246 VAL B CA 1
ATOM 5672 C C . VAL B 1 228 ? 33.427 54.286 83.200 1.00 29.63 246 VAL B C 1
ATOM 5673 O O . VAL B 1 228 ? 34.410 53.760 83.736 1.00 31.31 246 VAL B O 1
ATOM 5677 N N . GLY B 1 229 ? 33.396 54.552 81.896 1.00 29.20 247 GLY B N 1
ATOM 5678 C CA . GLY B 1 229 ? 34.514 54.219 81.039 1.00 30.58 247 GLY B CA 1
ATOM 5679 C C . GLY B 1 229 ? 34.737 55.227 79.932 1.00 30.04 247 GLY B C 1
ATOM 5680 O O . GLY B 1 229 ? 34.331 56.389 80.042 1.00 35.42 247 GLY B O 1
ATOM 5681 N N . GLN B 1 230 ? 35.385 54.781 78.857 1.00 31.24 248 GLN B N 1
ATOM 5682 C CA . GLN B 1 230 ? 35.783 55.650 77.762 1.00 31.24 248 GLN B CA 1
ATOM 5683 C C . GLN B 1 230 ? 35.228 55.206 76.417 1.00 33.11 248 GLN B C 1
ATOM 5684 O O . GLN B 1 230 ? 35.548 55.825 75.395 1.00 33.69 248 GLN B O 1
ATOM 5690 N N . SER B 1 231 ? 34.407 54.158 76.384 1.00 34.29 249 SER B N 1
ATOM 5691 C CA . SER B 1 231 ? 33.854 53.645 75.140 1.00 32.84 249 SER B CA 1
ATOM 5692 C C . SER B 1 231 ? 32.530 52.964 75.443 1.00 34.00 249 SER B C 1
ATOM 5693 O O . SER B 1 231 ? 32.413 52.237 76.432 1.00 36.20 249 SER B O 1
ATOM 5696 N N . ALA B 1 232 ? 31.539 53.204 74.591 1.00 35.16 250 ALA B N 1
ATOM 5697 C CA . ALA B 1 232 ? 30.206 52.645 74.769 1.00 35.21 250 ALA B CA 1
ATOM 5698 C C . ALA B 1 232 ? 29.781 51.974 73.473 1.00 34.65 250 ALA B C 1
ATOM 5699 O O . ALA B 1 232 ? 29.692 52.632 72.432 1.00 33.87 250 ALA B O 1
ATOM 5701 N N . ARG B 1 233 ? 29.529 50.667 73.536 1.00 35.38 251 ARG B N 1
ATOM 5702 C CA . ARG B 1 233 ? 28.981 49.913 72.413 1.00 35.29 251 ARG B CA 1
ATOM 5703 C C . ARG B 1 233 ? 27.496 49.692 72.675 1.00 35.41 251 ARG B C 1
ATOM 5704 O O . ARG B 1 233 ? 27.122 48.936 73.577 1.00 42.83 251 ARG B O 1
ATOM 5720 N N . ILE B 1 235 ? 24.126 48.072 71.559 1.00 36.61 253 ILE B N 1
ATOM 5721 C CA . ILE B 1 235 ? 23.569 46.990 70.754 1.00 37.45 253 ILE B CA 1
ATOM 5722 C C . ILE B 1 235 ? 22.074 46.948 71.031 1.00 38.07 253 ILE B C 1
ATOM 5723 O O . ILE B 1 235 ? 21.658 46.817 72.188 1.00 38.84 253 ILE B O 1
ATOM 5728 N N . SER B 1 236 ? 21.267 47.062 69.979 1.00 38.25 254 SER B N 1
ATOM 5729 C CA . SER B 1 236 ? 19.827 47.169 70.153 1.00 39.06 254 SER B CA 1
ATOM 5730 C C . SER B 1 236 ? 19.112 46.523 68.975 1.00 40.02 254 SER B C 1
ATOM 5731 O O . SER B 1 236 ? 19.632 46.481 67.856 1.00 39.88 254 SER B O 1
ATOM 5734 N N . LYS B 1 237 ? 17.907 46.030 69.244 1.00 41.31 255 LYS B N 1
ATOM 5735 C CA . LYS B 1 237 ? 17.074 45.392 68.235 1.00 42.63 255 LYS B CA 1
ATOM 5736 C C . LYS B 1 237 ? 15.608 45.498 68.635 1.00 43.93 255 LYS B C 1
ATOM 5737 O O . LYS B 1 237 ? 15.198 44.881 69.625 1.00 44.78 255 LYS B O 1
ATOM 5743 N N . PRO B 1 238 ? 14.789 46.259 67.915 1.00 44.48 256 PRO B N 1
ATOM 5744 C CA . PRO B 1 238 ? 13.345 46.216 68.170 1.00 46.27 256 PRO B CA 1
ATOM 5745 C C . PRO B 1 238 ? 12.766 44.868 67.774 1.00 47.92 256 PRO B C 1
ATOM 5746 O O . PRO B 1 238 ? 13.360 44.103 67.011 1.00 47.93 256 PRO B O 1
ATOM 5750 N N . ALA B 1 239 ? 11.580 44.578 68.312 1.00 49.67 257 ALA B N 1
ATOM 5751 C CA . ALA B 1 239 ? 10.905 43.336 67.956 1.00 51.60 257 ALA B CA 1
ATOM 5752 C C . ALA B 1 239 ? 10.482 43.344 66.494 1.00 55.09 257 ALA B C 1
ATOM 5753 O O . ALA B 1 239 ? 10.513 42.304 65.825 1.00 53.77 257 ALA B O 1
ATOM 5755 N N . ASP B 1 240 ? 10.086 44.508 65.983 1.00 74.57 258 ASP B N 1
ATOM 5756 C CA . ASP B 1 240 ? 9.694 44.665 64.589 1.00 77.52 258 ASP B CA 1
ATOM 5757 C C . ASP B 1 240 ? 10.891 44.821 63.645 1.00 76.52 258 ASP B C 1
ATOM 5758 O O . ASP B 1 240 ? 10.716 45.324 62.530 1.00 78.34 258 ASP B O 1
ATOM 5760 N N . SER B 1 241 ? 12.088 44.408 64.057 1.00 63.32 259 SER B N 1
ATOM 5761 C CA . SER B 1 241 ? 13.291 44.550 63.248 1.00 50.03 259 SER B CA 1
ATOM 5762 C C . SER B 1 241 ? 13.979 43.201 63.127 1.00 50.43 259 SER B C 1
ATOM 5763 O O . SER B 1 241 ? 14.173 42.505 64.129 1.00 51.23 259 SER B O 1
ATOM 5766 N N . GLN B 1 242 ? 14.343 42.839 61.898 1.00 51.62 260 GLN B N 1
ATOM 5767 C CA . GLN B 1 242 ? 15.060 41.599 61.636 1.00 52.52 260 GLN B CA 1
ATOM 5768 C C . GLN B 1 242 ? 16.565 41.743 61.830 1.00 50.84 260 GLN B C 1
ATOM 5769 O O . GLN B 1 242 ? 17.248 40.734 62.040 1.00 51.39 260 GLN B O 1
ATOM 5775 N N . ASP B 1 243 ? 17.091 42.963 61.772 1.00 49.13 261 ASP B N 1
ATOM 5776 C CA . ASP B 1 243 ? 18.509 43.227 61.962 1.00 47.64 261 ASP B CA 1
ATOM 5777 C C . ASP B 1 243 ? 18.768 43.824 63.341 1.00 45.44 261 ASP B C 1
ATOM 5778 O O . ASP B 1 243 ? 17.893 44.435 63.958 1.00 44.92 261 ASP B O 1
ATOM 5783 N N . VAL B 1 244 ? 19.996 43.634 63.817 1.00 44.53 262 VAL B N 1
ATOM 5784 C CA . VAL B 1 244 ? 20.471 44.233 65.060 1.00 42.71 262 VAL B CA 1
ATOM 5785 C C . VAL B 1 244 ? 21.311 45.452 64.705 1.00 41.37 262 VAL B C 1
ATOM 5786 O O . VAL B 1 244 ? 22.063 45.434 63.722 1.00 41.88 262 VAL B O 1
ATOM 5790 N N . HIS B 1 245 ? 21.186 46.514 65.500 1.00 39.97 263 HIS B N 1
ATOM 5791 C CA . HIS B 1 245 ? 21.865 47.781 65.246 1.00 38.86 263 HIS B CA 1
ATOM 5792 C C . HIS B 1 245 ? 22.917 48.025 66.321 1.00 37.63 263 HIS B C 1
ATOM 5793 O O . HIS B 1 245 ? 22.626 47.918 67.517 1.00 37.33 263 HIS B O 1
ATOM 5800 N N . GLU B 1 246 ? 24.130 48.367 65.894 1.00 37.24 264 GLU B N 1
ATOM 5801 C CA . GLU B 1 246 ? 25.276 48.436 66.794 1.00 36.51 264 GLU B CA 1
ATOM 5802 C C . GLU B 1 246 ? 26.058 49.713 66.521 1.00 35.75 264 GLU B C 1
ATOM 5803 O O . GLU B 1 246 ? 26.520 49.930 65.396 1.00 36.14 264 GLU B O 1
ATOM 5809 N N . LEU B 1 247 ? 26.221 50.546 67.550 1.00 35.83 265 LEU B N 1
ATOM 5810 C CA . LEU B 1 247 ? 26.902 51.831 67.426 1.00 34.12 265 LEU B CA 1
ATOM 5811 C C . LEU B 1 247 ? 27.905 51.993 68.558 1.00 33.68 265 LEU B C 1
ATOM 5812 O O . LEU B 1 247 ? 27.569 51.775 69.726 1.00 33.66 265 LEU B O 1
ATOM 5817 N N . VAL B 1 248 ? 29.131 52.377 68.211 1.00 35.78 266 VAL B N 1
ATOM 5818 C CA . VAL B 1 248 ? 30.191 52.642 69.179 1.00 35.60 266 VAL B CA 1
ATOM 5819 C C . VAL B 1 248 ? 30.471 54.139 69.204 1.00 37.48 266 VAL B C 1
ATOM 5820 O O . VAL B 1 248 ? 30.710 54.751 68.155 1.00 38.96 266 VAL B O 1
ATOM 5824 N N . LEU B 1 249 ? 30.439 54.725 70.400 1.00 38.50 267 LEU B N 1
ATOM 5825 C CA . LEU B 1 249 ? 31.026 56.032 70.668 1.00 35.92 267 LEU B CA 1
ATOM 5826 C C . LEU B 1 249 ? 32.174 55.839 71.645 1.00 34.43 267 LEU B C 1
ATOM 5827 O O . LEU B 1 249 ? 32.010 55.170 72.669 1.00 36.21 267 LEU B O 1
ATOM 5832 N N . SER B 1 250 ? 33.327 56.427 71.342 1.00 33.48 268 SER B N 1
ATOM 5833 C CA . SER B 1 250 ? 34.496 56.217 72.180 1.00 34.24 268 SER B CA 1
ATOM 5834 C C . SER B 1 250 ? 35.429 57.414 72.096 1.00 34.55 268 SER B C 1
ATOM 5835 O O . SER B 1 250 ? 35.501 58.102 71.075 1.00 39.58 268 SER B O 1
ATOM 5838 N N . LYS B 1 251 ? 36.149 57.643 73.195 1.00 35.36 269 LYS B N 1
ATOM 5839 C CA . LYS B 1 251 ? 37.192 58.660 73.215 1.00 36.01 269 LYS B CA 1
ATOM 5840 C C . LYS B 1 251 ? 38.223 58.405 72.124 1.00 36.39 269 LYS B C 1
ATOM 5841 O O . LYS B 1 251 ? 38.673 59.340 71.449 1.00 37.71 269 LYS B O 1
ATOM 5847 N N . GLU B 1 252 ? 38.608 57.141 71.936 1.00 36.87 270 GLU B N 1
ATOM 5848 C CA . GLU B 1 252 ? 39.640 56.800 70.961 1.00 37.80 270 GLU B CA 1
ATOM 5849 C C . GLU B 1 252 ? 39.187 57.110 69.539 1.00 37.25 270 GLU B C 1
ATOM 5850 O O . GLU B 1 252 ? 39.988 57.553 68.709 1.00 38.09 270 GLU B O 1
ATOM 5856 N N . ASP B 1 253 ? 37.908 56.882 69.236 1.00 37.04 271 ASP B N 1
ATOM 5857 C CA . ASP B 1 253 ? 37.406 57.175 67.898 1.00 36.12 271 ASP B CA 1
ATOM 5858 C C . ASP B 1 253 ? 37.377 58.678 67.642 1.00 36.88 271 ASP B C 1
ATOM 5859 O O . ASP B 1 253 ? 37.780 59.138 66.566 1.00 36.73 271 ASP B O 1
ATOM 5864 N N . PHE B 1 254 ? 36.904 59.462 68.614 1.00 35.35 272 PHE B N 1
ATOM 5865 C CA . PHE B 1 254 ? 36.950 60.913 68.470 1.00 35.68 272 PHE B CA 1
ATOM 5866 C C . PHE B 1 254 ? 38.378 61.394 68.247 1.00 36.82 272 PHE B C 1
ATOM 5867 O O . PHE B 1 254 ? 38.621 62.280 67.420 1.00 37.57 272 PHE B O 1
ATOM 5875 N N . GLU B 1 255 ? 39.337 60.811 68.969 1.00 37.62 273 GLU B N 1
ATOM 5876 C CA . GLU B 1 255 ? 40.726 61.236 68.839 1.00 38.65 273 GLU B CA 1
ATOM 5877 C C . GLU B 1 255 ? 41.281 60.905 67.459 1.00 39.62 273 GLU B C 1
ATOM 5878 O O . GLU B 1 255 ? 42.055 61.685 66.891 1.00 40.83 273 GLU B O 1
ATOM 5884 N N . LYS B 1 256 ? 40.898 59.756 66.901 1.00 39.43 274 LYS B N 1
ATOM 5885 C CA . LYS B 1 256 ? 41.357 59.394 65.565 1.00 40.76 274 LYS B CA 1
ATOM 5886 C C . LYS B 1 256 ? 40.761 60.325 64.518 1.00 40.91 274 LYS B C 1
ATOM 5887 O O . LYS B 1 256 ? 41.474 60.829 63.642 1.00 42.51 274 LYS B O 1
ATOM 5891 N N . LYS B 1 257 ? 39.451 60.570 64.595 1.00 41.07 275 LYS B N 1
ATOM 5892 C CA . LYS B 1 257 ? 38.810 61.463 63.637 1.00 41.13 275 LYS B CA 1
ATOM 5893 C C . LYS B 1 257 ? 39.440 62.849 63.675 1.00 44.31 275 LYS B C 1
ATOM 5894 O O . LYS B 1 257 ? 39.636 63.479 62.631 1.00 50.13 275 LYS B O 1
ATOM 5900 N N . GLU B 1 258 ? 39.779 63.334 64.870 1.00 40.44 276 GLU B N 1
ATOM 5901 C CA . GLU B 1 258 ? 40.433 64.632 64.986 1.00 41.55 276 GLU B CA 1
ATOM 5902 C C . GLU B 1 258 ? 41.821 64.603 64.356 1.00 43.33 276 GLU B C 1
ATOM 5903 O O . GLU B 1 258 ? 42.190 65.509 63.599 1.00 45.10 276 GLU B O 1
ATOM 5909 N N . LYS B 1 259 ? 42.606 63.566 64.657 1.00 46.92 277 LYS B N 1
ATOM 5910 C CA . LYS B 1 259 ? 43.946 63.456 64.089 1.00 50.44 277 LYS B CA 1
ATOM 5911 C C . LYS B 1 259 ? 43.900 63.415 62.567 1.00 49.97 277 LYS B C 1
ATOM 5912 O O . LYS B 1 259 ? 44.748 64.016 61.897 1.00 51.23 277 LYS B O 1
ATOM 5918 N N . ASN B 1 260 ? 42.923 62.708 62.004 1.00 49.33 278 ASN B N 1
ATOM 5919 C CA . ASN B 1 260 ? 42.773 62.603 60.559 1.00 51.66 278 ASN B CA 1
ATOM 5920 C C . ASN B 1 260 ? 41.918 63.716 59.970 1.00 54.76 278 ASN B C 1
ATOM 5921 O O . ASN B 1 260 ? 41.667 63.709 58.761 1.00 53.98 278 ASN B O 1
ATOM 5926 N N . LYS B 1 261 ? 41.461 64.664 60.789 1.00 53.86 279 LYS B N 1
ATOM 5927 C CA . LYS B 1 261 ? 40.700 65.813 60.303 1.00 52.75 279 LYS B CA 1
ATOM 5928 C C . LYS B 1 261 ? 39.387 65.373 59.659 1.00 50.31 279 LYS B C 1
ATOM 5929 O O . LYS B 1 261 ? 38.954 65.925 58.647 1.00 53.45 279 LYS B O 1
ATOM 5935 N N . GLU B 1 262 ? 38.749 64.373 60.255 1.00 52.12 280 GLU B N 1
ATOM 5936 C CA . GLU B 1 262 ? 37.462 63.871 59.803 1.00 49.46 280 GLU B CA 1
ATOM 5937 C C . GLU B 1 262 ? 36.340 64.493 60.630 1.00 46.58 280 GLU B C 1
ATOM 5938 O O . GLU B 1 262 ? 36.567 65.049 61.707 1.00 48.66 280 GLU B O 1
ATOM 5944 N N . ALA B 1 263 ? 35.119 64.400 60.107 1.00 45.93 281 ALA B N 1
ATOM 5945 C CA . ALA B 1 263 ? 33.971 64.982 60.792 1.00 43.23 281 ALA B CA 1
ATOM 5946 C C . ALA B 1 263 ? 33.789 64.337 62.161 1.00 40.78 281 ALA B C 1
ATOM 5947 O O . ALA B 1 263 ? 33.679 63.113 62.276 1.00 40.01 281 ALA B O 1
ATOM 5949 N N . ILE B 1 264 ? 33.744 65.173 63.201 1.00 40.36 282 ILE B N 1
ATOM 5950 C CA . ILE B 1 264 ? 33.795 64.674 64.572 1.00 38.68 282 ILE B CA 1
ATOM 5951 C C . ILE B 1 264 ? 32.535 63.889 64.915 1.00 37.67 282 ILE B C 1
ATOM 5952 O O . ILE B 1 264 ? 32.603 62.846 65.575 1.00 36.45 282 ILE B O 1
ATOM 5957 N N . TYR B 1 265 ? 31.372 64.371 64.487 1.00 38.47 283 TYR B N 1
ATOM 5958 C CA . TYR B 1 265 ? 30.100 63.740 64.829 1.00 37.85 283 TYR B CA 1
ATOM 5959 C C . TYR B 1 265 ? 29.523 62.940 63.669 1.00 38.29 283 TYR B C 1
ATOM 5960 O O . TYR B 1 265 ? 28.306 62.889 63.473 1.00 38.81 283 TYR B O 1
ATOM 5969 N N . SER B 1 266 ? 30.388 62.299 62.888 1.00 38.41 284 SER B N 1
ATOM 5970 C CA . SER B 1 266 ? 29.981 61.348 61.865 1.00 39.33 284 SER B CA 1
ATOM 5971 C C . SER B 1 266 ? 30.552 59.976 62.196 1.00 41.20 284 SER B C 1
ATOM 5972 O O . SER B 1 266 ? 31.712 59.856 62.600 1.00 42.35 284 SER B O 1
ATOM 5975 N N . GLY B 1 267 ? 29.732 58.957 62.031 1.00 39.12 285 GLY B N 1
ATOM 5976 C CA . GLY B 1 267 ? 30.162 57.584 62.212 1.00 37.17 285 GLY B CA 1
ATOM 5977 C C . GLY B 1 267 ? 29.233 56.681 61.439 1.00 37.99 285 GLY B C 1
ATOM 5978 O O . GLY B 1 267 ? 28.637 57.092 60.441 1.00 39.39 285 GLY B O 1
ATOM 5979 N N . TYR B 1 268 ? 29.100 55.439 61.899 1.00 39.94 286 TYR B N 1
ATOM 5980 C CA . TYR B 1 268 ? 28.183 54.505 61.264 1.00 38.47 286 TYR B CA 1
ATOM 5981 C C . TYR B 1 268 ? 27.559 53.574 62.291 1.00 37.29 286 TYR B C 1
ATOM 5982 O O . TYR B 1 268 ? 28.179 53.212 63.295 1.00 38.73 286 TYR B O 1
ATOM 5991 N N . ILE B 1 269 ? 26.316 53.200 62.016 1.00 37.85 287 ILE B N 1
ATOM 5992 C CA . ILE B 1 269 ? 25.640 52.114 62.709 1.00 37.53 287 ILE B CA 1
ATOM 5993 C C . ILE B 1 269 ? 25.920 50.826 61.949 1.00 38.83 287 ILE B C 1
ATOM 5994 O O . ILE B 1 269 ? 25.696 50.751 60.734 1.00 40.42 287 ILE B O 1
ATOM 5999 N N . ARG B 1 270 ? 26.403 49.808 62.654 1.00 38.57 288 ARG B N 1
ATOM 6000 C CA . ARG B 1 270 ? 26.517 48.489 62.050 1.00 40.16 288 ARG B CA 1
ATOM 6001 C C . ARG B 1 270 ? 25.185 47.768 62.174 1.00 40.65 288 ARG B C 1
ATOM 6002 O O . ARG B 1 270 ? 24.616 47.681 63.265 1.00 39.96 288 ARG B O 1
ATOM 6010 N N . ASN B 1 271 ? 24.689 47.261 61.052 1.00 42.49 289 ASN B N 1
ATOM 6011 C CA . ASN B 1 271 ? 23.489 46.442 61.024 1.00 43.45 289 ASN B CA 1
ATOM 6012 C C . ASN B 1 271 ? 23.890 45.022 60.658 1.00 45.28 289 ASN B C 1
ATOM 6013 O O . ASN B 1 271 ? 24.668 44.813 59.722 1.00 46.78 289 ASN B O 1
ATOM 6018 N N . ARG B 1 272 ? 23.377 44.054 61.410 1.00 48.09 290 ARG B N 1
ATOM 6019 C CA . ARG B 1 272 ? 23.812 42.673 61.274 1.00 47.37 290 ARG B CA 1
ATOM 6020 C C . ARG B 1 272 ? 22.686 41.762 61.728 1.00 48.18 290 ARG B C 1
ATOM 6021 O O . ARG B 1 272 ? 21.733 42.202 62.375 1.00 47.02 290 ARG B O 1
ATOM 6029 N N . LYS B 1 273 ? 22.806 40.487 61.379 1.00 50.51 291 LYS B N 1
ATOM 6030 C CA . LYS B 1 273 ? 21.833 39.526 61.865 1.00 51.58 291 LYS B CA 1
ATOM 6031 C C . LYS B 1 273 ? 22.107 39.200 63.334 1.00 50.56 291 LYS B C 1
ATOM 6032 O O . LYS B 1 273 ? 23.247 39.298 63.795 1.00 49.93 291 LYS B O 1
ATOM 6038 N N . PRO B 1 274 ? 21.078 38.826 64.094 1.00 48.59 292 PRO B N 1
ATOM 6039 C CA . PRO B 1 274 ? 21.302 38.417 65.486 1.00 46.61 292 PRO B CA 1
ATOM 6040 C C . PRO B 1 274 ? 22.380 37.349 65.605 1.00 46.55 292 PRO B C 1
ATOM 6041 O O . PRO B 1 274 ? 22.495 36.456 64.764 1.00 48.41 292 PRO B O 1
ATOM 6045 N N . SER B 1 275 ? 23.180 37.455 66.665 1.00 44.81 293 SER B N 1
ATOM 6046 C CA . SER B 1 275 ? 24.152 36.446 67.087 1.00 44.88 293 SER B CA 1
ATOM 6047 C C . SER B 1 275 ? 25.395 36.403 66.208 1.00 45.59 293 SER B C 1
ATOM 6048 O O . SER B 1 275 ? 26.210 35.479 66.356 1.00 48.95 293 SER B O 1
ATOM 6051 N N . ASP B 1 276 ? 25.573 37.361 65.304 1.00 45.73 294 ASP B N 1
ATOM 6052 C CA . ASP B 1 276 ? 26.774 37.442 64.478 1.00 46.67 294 ASP B CA 1
ATOM 6053 C C . ASP B 1 276 ? 27.800 38.299 65.211 1.00 45.00 294 ASP B C 1
ATOM 6054 O O . ASP B 1 276 ? 27.587 39.498 65.416 1.00 44.19 294 ASP B O 1
ATOM 6059 N N . SER B 1 277 ? 28.911 37.681 65.615 1.00 44.91 295 SER B N 1
ATOM 6060 C CA . SER B 1 277 ? 29.987 38.375 66.315 1.00 43.78 295 SER B CA 1
ATOM 6061 C C . SER B 1 277 ? 31.290 38.350 65.522 1.00 45.17 295 SER B C 1
ATOM 6062 O O . SER B 1 277 ? 32.372 38.439 66.112 1.00 46.38 295 SER B O 1
ATOM 6065 N N . VAL B 1 278 ? 31.209 38.224 64.197 1.00 47.17 296 VAL B N 1
ATOM 6066 C CA . VAL B 1 278 ? 32.417 38.069 63.393 1.00 49.10 296 VAL B CA 1
ATOM 6067 C C . VAL B 1 278 ? 33.247 39.346 63.406 1.00 48.97 296 VAL B C 1
ATOM 6068 O O . VAL B 1 278 ? 34.467 39.303 63.208 1.00 50.09 296 VAL B O 1
ATOM 6072 N N . HIS B 1 279 ? 32.612 40.497 63.635 1.00 48.04 297 HIS B N 1
ATOM 6073 C CA . HIS B 1 279 ? 33.326 41.767 63.675 1.00 48.45 297 HIS B CA 1
ATOM 6074 C C . HIS B 1 279 ? 34.182 41.930 64.924 1.00 46.93 297 HIS B C 1
ATOM 6075 O O . HIS B 1 279 ? 35.007 42.849 64.967 1.00 47.73 297 HIS B O 1
ATOM 6082 N N . ILE B 1 280 ? 34.018 41.071 65.926 1.00 45.26 298 ILE B N 1
ATOM 6083 C CA . ILE B 1 280 ? 34.805 41.138 67.153 1.00 44.28 298 ILE B CA 1
ATOM 6084 C C . ILE B 1 280 ? 36.051 40.282 66.951 1.00 45.89 298 ILE B C 1
ATOM 6085 O O . ILE B 1 280 ? 35.966 39.052 66.908 1.00 48.43 298 ILE B O 1
ATOM 6090 N N . THR B 1 281 ? 37.215 40.930 66.842 1.00 47.18 299 THR B N 1
ATOM 6091 C CA . THR B 1 281 ? 38.440 40.245 66.453 1.00 49.12 299 THR B CA 1
ATOM 6092 C C . THR B 1 281 ? 39.578 40.342 67.459 1.00 53.12 299 THR B C 1
ATOM 6093 O O . THR B 1 281 ? 40.509 39.535 67.375 1.00 58.80 299 THR B O 1
ATOM 6097 N N . ASN B 1 282 ? 39.547 41.287 68.395 1.00 55.94 300 ASN B N 1
ATOM 6098 C CA . ASN B 1 282 ? 40.617 41.401 69.377 1.00 60.94 300 ASN B CA 1
ATOM 6099 C C . ASN B 1 282 ? 40.294 40.562 70.604 1.00 59.55 300 ASN B C 1
ATOM 6100 O O . ASN B 1 282 ? 39.140 40.486 71.037 1.00 56.82 300 ASN B O 1
ATOM 6105 N N . ASP B 1 283 ? 41.329 39.930 71.163 1.00 61.62 301 ASP B N 1
ATOM 6106 C CA . ASP B 1 283 ? 41.134 39.053 72.311 1.00 58.72 301 ASP B CA 1
ATOM 6107 C C . ASP B 1 283 ? 40.617 39.812 73.525 1.00 54.75 301 ASP B C 1
ATOM 6108 O O . ASP B 1 283 ? 39.915 39.233 74.361 1.00 57.01 301 ASP B O 1
ATOM 6113 N N . ASP B 1 284 ? 40.948 41.098 73.651 1.00 47.18 302 ASP B N 1
ATOM 6114 C CA . ASP B 1 284 ? 40.524 41.842 74.830 1.00 46.85 302 ASP B CA 1
ATOM 6115 C C . ASP B 1 284 ? 39.021 42.089 74.859 1.00 45.09 302 ASP B C 1
ATOM 6116 O O . ASP B 1 284 ? 38.511 42.559 75.880 1.00 45.00 302 ASP B O 1
ATOM 6121 N N . GLU B 1 285 ? 38.300 41.769 73.781 1.00 44.06 303 GLU B N 1
ATOM 6122 C CA . GLU B 1 285 ? 36.841 41.816 73.765 1.00 43.28 303 GLU B CA 1
ATOM 6123 C C . GLU B 1 285 ? 36.234 40.424 73.607 1.00 45.27 303 GLU B C 1
ATOM 6124 O O . GLU B 1 285 ? 35.079 40.295 73.185 1.00 41.41 303 GLU B O 1
ATOM 6130 N N . ARG B 1 286 ? 36.999 39.383 73.936 1.00 50.45 304 ARG B N 1
ATOM 6131 C CA . ARG B 1 286 ? 36.540 37.999 73.898 1.00 50.26 304 ARG B CA 1
ATOM 6132 C C . ARG B 1 286 ? 35.119 37.860 74.433 1.00 46.67 304 ARG B C 1
ATOM 6133 O O . ARG B 1 286 ? 34.291 37.155 73.846 1.00 46.92 304 ARG B O 1
ATOM 6141 N N . PHE B 1 287 ? 34.827 38.543 75.541 1.00 42.85 305 PHE B N 1
ATOM 6142 C CA . PHE B 1 287 ? 33.547 38.381 76.225 1.00 42.62 305 PHE B CA 1
ATOM 6143 C C . PHE B 1 287 ? 32.349 38.668 75.326 1.00 41.28 305 PHE B C 1
ATOM 6144 O O . PHE B 1 287 ? 31.257 38.154 75.593 1.00 41.41 305 PHE B O 1
ATOM 6152 N N . LEU B 1 288 ? 32.517 39.477 74.276 1.00 40.44 306 LEU B N 1
ATOM 6153 C CA . LEU B 1 288 ? 31.365 39.881 73.473 1.00 39.63 306 LEU B CA 1
ATOM 6154 C C . LEU B 1 288 ? 30.779 38.718 72.680 1.00 39.99 306 LEU B C 1
ATOM 6155 O O . LEU B 1 288 ? 29.583 38.728 72.365 1.00 39.73 306 LEU B O 1
ATOM 6160 N N . HIS B 1 289 ? 31.592 37.718 72.341 1.00 41.00 307 HIS B N 1
ATOM 6161 C CA . HIS B 1 289 ? 31.065 36.552 71.638 1.00 41.99 307 HIS B CA 1
ATOM 6162 C C . HIS B 1 289 ? 29.996 35.856 72.467 1.00 42.81 307 HIS B C 1
ATOM 6163 O O . HIS B 1 289 ? 28.901 35.562 71.973 1.00 42.70 307 HIS B O 1
ATOM 6170 N N . HIS B 1 290 ? 30.297 35.589 73.738 1.00 43.09 308 HIS B N 1
ATOM 6171 C CA . HIS B 1 290 ? 29.317 34.964 74.618 1.00 44.13 308 HIS B CA 1
ATOM 6172 C C . HIS B 1 290 ? 28.114 35.870 74.843 1.00 42.91 308 HIS B C 1
ATOM 6173 O O . HIS B 1 290 ? 27.018 35.384 75.139 1.00 43.79 308 HIS B O 1
ATOM 6180 N N . LEU B 1 291 ? 28.295 37.184 74.706 1.00 41.34 309 LEU B N 1
ATOM 6181 C CA . LEU B 1 291 ? 27.189 38.113 74.907 1.00 42.61 309 LEU B CA 1
ATOM 6182 C C . LEU B 1 291 ? 26.302 38.200 73.671 1.00 40.22 309 LEU B C 1
ATOM 6183 O O . LEU B 1 291 ? 25.071 38.202 73.784 1.00 41.98 309 LEU B O 1
ATOM 6188 N N . ILE B 1 292 ? 26.910 38.270 72.485 1.00 39.96 310 ILE B N 1
ATOM 6189 C CA . ILE B 1 292 ? 26.138 38.391 71.252 1.00 40.13 310 ILE B CA 1
ATOM 6190 C C . ILE B 1 292 ? 25.443 37.077 70.910 1.00 41.45 310 ILE B C 1
ATOM 6191 O O . ILE B 1 292 ? 24.376 37.080 70.283 1.00 41.97 310 ILE B O 1
ATOM 6196 N N . ILE B 1 293 ? 26.013 35.940 71.321 1.00 42.46 311 ILE B N 1
ATOM 6197 C CA . ILE B 1 293 ? 25.387 34.653 71.026 1.00 44.37 311 ILE B CA 1
ATOM 6198 C C . ILE B 1 293 ? 23.994 34.580 71.635 1.00 44.87 311 ILE B C 1
ATOM 6199 O O . ILE B 1 293 ? 23.120 33.873 71.120 1.00 46.43 311 ILE B O 1
ATOM 6204 N N . GLU B 1 294 ? 23.759 35.304 72.730 1.00 43.95 312 GLU B N 1
ATOM 6205 C CA . GLU B 1 294 ? 22.478 35.261 73.424 1.00 46.60 312 GLU B CA 1
ATOM 6206 C C . GLU B 1 294 ? 21.382 36.043 72.712 1.00 44.28 312 GLU B C 1
ATOM 6207 O O . GLU B 1 294 ? 20.237 36.028 73.175 1.00 47.48 312 GLU B O 1
ATOM 6213 N N . GLU B 1 295 ? 21.697 36.728 71.613 1.00 45.57 313 GLU B N 1
ATOM 6214 C CA . GLU B 1 295 ? 20.672 37.481 70.899 1.00 44.01 313 GLU B CA 1
ATOM 6215 C C . GLU B 1 295 ? 19.653 36.556 70.247 1.00 46.52 313 GLU B C 1
ATOM 6216 O O . GLU B 1 295 ? 18.501 36.955 70.039 1.00 48.59 313 GLU B O 1
ATOM 6222 N N . LYS B 1 296 ? 20.057 35.325 69.921 1.00 49.18 314 LYS B N 1
ATOM 6223 C CA . LYS B 1 296 ? 19.125 34.329 69.399 1.00 55.05 314 LYS B CA 1
ATOM 6224 C C . LYS B 1 296 ? 17.852 34.256 70.232 1.00 52.89 314 LYS B C 1
ATOM 6225 O O . LYS B 1 296 ? 16.756 34.068 69.693 1.00 51.64 314 LYS B O 1
ATOM 6231 N N . GLU B 1 297 ? 17.979 34.406 71.550 1.00 53.18 315 GLU B N 1
ATOM 6232 C CA . GLU B 1 297 ? 16.890 34.106 72.470 1.00 60.06 315 GLU B CA 1
ATOM 6233 C C . GLU B 1 297 ? 15.912 35.260 72.647 1.00 59.81 315 GLU B C 1
ATOM 6234 O O . GLU B 1 297 ? 14.877 35.071 73.295 1.00 58.69 315 GLU B O 1
ATOM 6240 N N . LYS B 1 298 ? 16.201 36.435 72.095 1.00 57.67 316 LYS B N 1
ATOM 6241 C CA . LYS B 1 298 ? 15.475 37.652 72.432 1.00 53.84 316 LYS B CA 1
ATOM 6242 C C . LYS B 1 298 ? 14.836 38.252 71.190 1.00 52.23 316 LYS B C 1
ATOM 6243 O O . LYS B 1 298 ? 15.502 38.428 70.165 1.00 56.21 316 LYS B O 1
ATOM 6249 N N . ASP B 1 299 ? 13.544 38.571 71.290 1.00 51.24 317 ASP B N 1
ATOM 6250 C CA . ASP B 1 299 ? 12.877 39.303 70.219 1.00 54.09 317 ASP B CA 1
ATOM 6251 C C . ASP B 1 299 ? 13.289 40.771 70.217 1.00 50.45 317 ASP B C 1
ATOM 6252 O O . ASP B 1 299 ? 13.508 41.358 69.151 1.00 54.34 317 ASP B O 1
ATOM 6257 N N . SER B 1 300 ? 13.397 41.380 71.398 1.00 47.75 318 SER B N 1
ATOM 6258 C CA . SER B 1 300 ? 13.779 42.780 71.520 1.00 45.58 318 SER B CA 1
ATOM 6259 C C . SER B 1 300 ? 14.733 42.940 72.695 1.00 42.40 318 SER B C 1
ATOM 6260 O O . SER B 1 300 ? 14.597 42.251 73.708 1.00 41.91 318 SER B O 1
ATOM 6263 N N . PHE B 1 301 ? 15.692 43.851 72.562 1.00 40.57 319 PHE B N 1
ATOM 6264 C CA . PHE B 1 301 ? 16.673 44.053 73.620 1.00 37.90 319 PHE B CA 1
ATOM 6265 C C . PHE B 1 301 ? 17.492 45.301 73.328 1.00 36.55 319 PHE B C 1
ATOM 6266 O O . PHE B 1 301 ? 17.544 45.781 72.192 1.00 37.70 319 PHE B O 1
ATOM 6274 N N . THR B 1 302 ? 18.134 45.814 74.377 1.00 34.40 320 THR B N 1
ATOM 6275 C CA . THR B 1 302 ? 19.205 46.790 74.253 1.00 33.17 320 THR B CA 1
ATOM 6276 C C . THR B 1 302 ? 20.324 46.395 75.202 1.00 31.51 320 THR B C 1
ATOM 6277 O O . THR B 1 302 ? 20.070 46.032 76.354 1.00 30.76 320 THR B O 1
ATOM 6281 N N . ALA B 1 303 ? 21.561 46.469 74.719 1.00 32.30 321 ALA B N 1
ATOM 6282 C CA . ALA B 1 303 ? 22.738 46.170 75.525 1.00 31.73 321 ALA B CA 1
ATOM 6283 C C . ALA B 1 303 ? 23.696 47.350 75.461 1.00 31.25 321 ALA B C 1
ATOM 6284 O O . ALA B 1 303 ? 24.151 47.723 74.375 1.00 36.05 321 ALA B O 1
ATOM 6286 N N . VAL B 1 304 ? 23.994 47.931 76.620 1.00 34.22 322 VAL B N 1
ATOM 6287 C CA . VAL B 1 304 ? 25.012 48.967 76.757 1.00 31.27 322 VAL B CA 1
ATOM 6288 C C . VAL B 1 304 ? 26.274 48.300 77.276 1.00 28.35 322 VAL B C 1
ATOM 6289 O O . VAL B 1 304 ? 26.263 47.715 78.362 1.00 29.87 322 VAL B O 1
ATOM 6293 N N . VAL B 1 305 ? 27.366 48.391 76.524 1.00 28.05 323 VAL B N 1
ATOM 6294 C CA . VAL B 1 305 ? 28.621 47.744 76.893 1.00 28.21 323 VAL B CA 1
ATOM 6295 C C . VAL B 1 305 ? 29.672 48.831 77.055 1.00 28.33 323 VAL B C 1
ATOM 6296 O O . VAL B 1 305 ? 30.079 49.465 76.074 1.00 29.12 323 VAL B O 1
ATOM 6300 N N . ILE B 1 306 ? 30.114 49.042 78.291 1.00 27.92 324 ILE B N 1
ATOM 6301 C CA . ILE B 1 306 ? 31.098 50.065 78.619 1.00 28.28 324 ILE B CA 1
ATOM 6302 C C . ILE B 1 306 ? 32.458 49.399 78.759 1.00 29.16 324 ILE B C 1
ATOM 6303 O O . ILE B 1 306 ? 32.599 48.401 79.476 1.00 29.08 324 ILE B O 1
ATOM 6308 N N . THR B 1 307 ? 33.456 49.944 78.070 1.00 30.28 325 THR B N 1
ATOM 6309 C CA . THR B 1 307 ? 34.837 49.505 78.196 1.00 31.52 325 THR B CA 1
ATOM 6310 C C . THR B 1 307 ? 35.706 50.726 78.469 1.00 32.51 325 THR B C 1
ATOM 6311 O O . THR B 1 307 ? 35.234 51.865 78.461 1.00 32.28 325 THR B O 1
ATOM 6315 N N . GLY B 1 308 ? 36.988 50.485 78.717 1.00 33.94 326 GLY B N 1
ATOM 6316 C CA . GLY B 1 308 ? 37.835 51.540 79.240 1.00 35.20 326 GLY B CA 1
ATOM 6317 C C . GLY B 1 308 ? 37.421 51.947 80.637 1.00 34.55 326 GLY B C 1
ATOM 6318 O O . GLY B 1 308 ? 37.487 53.134 80.981 1.00 35.11 326 GLY B O 1
ATOM 6319 N N . VAL B 1 309 ? 36.980 50.986 81.449 1.00 33.63 327 VAL B N 1
ATOM 6320 C CA . VAL B 1 309 ? 36.500 51.277 82.793 1.00 33.10 327 VAL B CA 1
ATOM 6321 C C . VAL B 1 309 ? 37.661 51.762 83.650 1.00 35.00 327 VAL B C 1
ATOM 6322 O O . VAL B 1 309 ? 38.747 51.169 83.648 1.00 36.52 327 VAL B O 1
ATOM 6326 N N . GLN B 1 310 ? 37.433 52.836 84.396 1.00 35.25 328 GLN B N 1
ATOM 6327 C CA . GLN B 1 310 ? 38.486 53.379 85.237 1.00 37.89 328 GLN B CA 1
ATOM 6328 C C . GLN B 1 310 ? 38.857 52.367 86.321 1.00 38.24 328 GLN B C 1
ATOM 6329 O O . GLN B 1 310 ? 37.975 51.700 86.876 1.00 36.64 328 GLN B O 1
ATOM 6335 N N . PRO B 1 311 ? 40.143 52.226 86.655 1.00 40.42 329 PRO B N 1
ATOM 6336 C CA . PRO B 1 311 ? 40.517 51.233 87.676 1.00 41.43 329 PRO B CA 1
ATOM 6337 C C . PRO B 1 311 ? 39.853 51.461 89.024 1.00 41.21 329 PRO B C 1
ATOM 6338 O O . PRO B 1 311 ? 39.596 50.489 89.744 1.00 41.11 329 PRO B O 1
ATOM 6342 N N . GLU B 1 312 ? 39.563 52.713 89.387 1.00 41.83 330 GLU B N 1
ATOM 6343 C CA . GLU B 1 312 ? 38.996 52.989 90.704 1.00 41.59 330 GLU B CA 1
ATOM 6344 C C . GLU B 1 312 ? 37.543 52.543 90.792 1.00 38.97 330 GLU B C 1
ATOM 6345 O O . GLU B 1 312 ? 37.067 52.198 91.879 1.00 39.08 330 GLU B O 1
ATOM 6351 N N . HIS B 1 313 ? 36.823 52.554 89.668 1.00 36.90 331 HIS B N 1
ATOM 6352 C CA . HIS B 1 313 ? 35.465 52.023 89.658 1.00 34.72 331 HIS B CA 1
ATOM 6353 C C . HIS B 1 313 ? 35.477 50.509 89.816 1.00 34.54 331 HIS B C 1
ATOM 6354 O O . HIS B 1 313 ? 34.632 49.943 90.520 1.00 33.90 331 HIS B O 1
ATOM 6361 N N . ILE B 1 314 ? 36.431 49.840 89.168 1.00 35.83 332 ILE B N 1
ATOM 6362 C CA . ILE B 1 314 ? 36.552 48.390 89.291 1.00 35.92 332 ILE B CA 1
ATOM 6363 C C . ILE B 1 314 ? 36.816 48.008 90.742 1.00 37.33 332 ILE B C 1
ATOM 6364 O O . ILE B 1 314 ? 36.167 47.115 91.298 1.00 37.83 332 ILE B O 1
ATOM 6369 N N . GLN B 1 315 ? 37.770 48.689 91.379 1.00 39.63 333 GLN B N 1
ATOM 6370 C CA . GLN B 1 315 ? 38.135 48.356 92.752 1.00 43.17 333 GLN B CA 1
ATOM 6371 C C . GLN B 1 315 ? 36.956 48.550 93.698 1.00 40.48 333 GLN B C 1
ATOM 6372 O O . GLN B 1 315 ? 36.665 47.684 94.531 1.00 41.18 333 GLN B O 1
ATOM 6378 N N . TYR B 1 316 ? 36.259 49.680 93.583 1.00 39.17 334 TYR B N 1
ATOM 6379 C CA . TYR B 1 316 ? 35.104 49.913 94.443 1.00 40.02 334 TYR B CA 1
ATOM 6380 C C . TYR B 1 316 ? 34.039 48.847 94.226 1.00 36.75 334 TYR B C 1
ATOM 6381 O O . TYR B 1 316 ? 33.514 48.272 95.187 1.00 37.87 334 TYR B O 1
ATOM 6390 N N . LEU B 1 317 ? 33.705 48.571 92.964 1.00 35.00 335 LEU B N 1
ATOM 6391 C CA . LEU B 1 317 ? 32.631 47.628 92.671 1.00 33.63 335 LEU B CA 1
ATOM 6392 C C . LEU B 1 317 ? 32.975 46.226 93.158 1.00 35.87 335 LEU B C 1
ATOM 6393 O O . LEU B 1 317 ? 32.094 45.482 93.603 1.00 37.44 335 LEU B O 1
ATOM 6398 N N . LYS B 1 318 ? 34.251 45.847 93.079 1.00 36.67 336 LYS B N 1
ATOM 6399 C CA . LYS B 1 318 ? 34.668 44.530 93.549 1.00 38.48 336 LYS B CA 1
ATOM 6400 C C . LYS B 1 318 ? 34.582 44.430 95.067 1.00 41.20 336 LYS B C 1
ATOM 6401 O O . LYS B 1 318 ? 34.071 43.442 95.606 1.00 44.58 336 LYS B O 1
ATOM 6407 N N . ASN B 1 319 ? 35.073 45.447 95.774 1.00 41.21 337 ASN B N 1
ATOM 6408 C CA . ASN B 1 319 ? 35.301 45.355 97.210 1.00 43.61 337 ASN B CA 1
ATOM 6409 C C . ASN B 1 319 ? 34.112 45.794 98.055 1.00 42.91 337 ASN B C 1
ATOM 6410 O O . ASN B 1 319 ? 34.140 45.598 99.274 1.00 44.98 337 ASN B O 1
ATOM 6415 N N . TYR B 1 320 ? 33.076 46.374 97.457 1.00 40.36 338 TYR B N 1
ATOM 6416 C CA . TYR B 1 320 ? 31.921 46.857 98.205 1.00 39.83 338 TYR B CA 1
ATOM 6417 C C . TYR B 1 320 ? 30.630 46.448 97.516 1.00 37.61 338 TYR B C 1
ATOM 6418 O O . TYR B 1 320 ? 29.690 47.235 97.387 1.00 36.21 338 TYR B O 1
ATOM 6427 N N . PHE B 1 321 ? 30.565 45.184 97.090 1.00 38.38 339 PHE B N 1
ATOM 6428 C CA . PHE B 1 321 ? 29.418 44.696 96.332 1.00 38.78 339 PHE B CA 1
ATOM 6429 C C . PHE B 1 321 ? 28.120 44.871 97.111 1.00 37.80 339 PHE B C 1
ATOM 6430 O O . PHE B 1 321 ? 27.121 45.361 96.572 1.00 37.69 339 PHE B O 1
ATOM 6438 N N . HIS B 1 322 ? 28.112 44.474 98.385 1.00 42.13 340 HIS B N 1
ATOM 6439 C CA . HIS B 1 322 ? 26.888 44.567 99.172 1.00 43.61 340 HIS B CA 1
ATOM 6440 C C . HIS B 1 322 ? 26.465 46.014 99.384 1.00 38.38 340 HIS B C 1
ATOM 6441 O O . HIS B 1 322 ? 25.268 46.298 99.498 1.00 37.62 340 HIS B O 1
ATOM 6448 N N . LEU B 1 323 ? 27.424 46.939 99.429 1.00 38.52 341 LEU B N 1
ATOM 6449 C CA . LEU B 1 323 ? 27.091 48.341 99.654 1.00 37.03 341 LEU B CA 1
ATOM 6450 C C . LEU B 1 323 ? 26.424 48.960 98.428 1.00 34.73 341 LEU B C 1
ATOM 6451 O O . LEU B 1 323 ? 25.353 49.570 98.537 1.00 34.22 341 LEU B O 1
ATOM 6456 N N . TRP B 1 324 ? 27.029 48.807 97.243 1.00 33.57 342 TRP B N 1
ATOM 6457 C CA . TRP B 1 324 ? 26.511 49.526 96.084 1.00 31.78 342 TRP B CA 1
ATOM 6458 C C . TRP B 1 324 ? 25.285 48.860 95.468 1.00 30.62 342 TRP B C 1
ATOM 6459 O O . TRP B 1 324 ? 24.501 49.551 94.810 1.00 32.91 342 TRP B O 1
ATOM 6470 N N . THR B 1 325 ? 25.071 47.557 95.687 1.00 31.11 343 THR B N 1
ATOM 6471 C CA . THR B 1 325 ? 23.823 46.946 95.234 1.00 30.52 343 THR B CA 1
ATOM 6472 C C . THR B 1 325 ? 22.664 47.337 96.142 1.00 31.12 343 THR B C 1
ATOM 6473 O O . THR B 1 325 ? 21.541 47.535 95.664 1.00 34.39 343 THR B O 1
ATOM 6477 N N . ARG B 1 326 ? 22.918 47.457 97.448 1.00 32.77 344 ARG B N 1
ATOM 6478 C CA . ARG B 1 326 ? 21.903 47.986 98.354 1.00 33.86 344 ARG B CA 1
ATOM 6479 C C . ARG B 1 326 ? 21.535 49.417 97.982 1.00 32.56 344 ARG B C 1
ATOM 6480 O O . ARG B 1 326 ? 20.364 49.805 98.057 1.00 32.62 344 ARG B O 1
ATOM 6488 N N . GLN B 1 327 ? 22.522 50.216 97.573 1.00 32.09 345 GLN B N 1
ATOM 6489 C CA . GLN B 1 327 ? 22.236 51.563 97.088 1.00 31.56 345 GLN B CA 1
ATOM 6490 C C . GLN B 1 327 ? 21.232 51.540 95.941 1.00 31.13 345 GLN B C 1
ATOM 6491 O O . GLN B 1 327 ? 20.309 52.361 95.898 1.00 32.96 345 GLN B O 1
ATOM 6497 N N . LEU B 1 328 ? 21.399 50.612 94.996 1.00 31.67 346 LEU B N 1
ATOM 6498 C CA . LEU B 1 328 ? 20.484 50.551 93.861 1.00 29.31 346 LEU B CA 1
ATOM 6499 C C . LEU B 1 328 ? 19.101 50.076 94.288 1.00 30.53 346 LEU B C 1
ATOM 6500 O O . LEU B 1 328 ? 18.088 50.569 93.780 1.00 29.93 346 LEU B O 1
ATOM 6505 N N . ALA B 1 329 ? 19.033 49.125 95.223 1.00 30.07 347 ALA B N 1
ATOM 6506 C CA . ALA B 1 329 ? 17.735 48.677 95.719 1.00 31.09 347 ALA B CA 1
ATOM 6507 C C . ALA B 1 329 ? 17.018 49.798 96.459 1.00 31.89 347 ALA B C 1
ATOM 6508 O O . ALA B 1 329 ? 15.799 49.956 96.333 1.00 34.40 347 ALA B O 1
ATOM 6510 N N . HIS B 1 330 ? 17.763 50.579 97.242 1.00 32.28 348 HIS B N 1
ATOM 6511 C CA . HIS B 1 330 ? 17.199 51.758 97.889 1.00 33.25 348 HIS B CA 1
ATOM 6512 C C . HIS B 1 330 ? 16.596 52.706 96.856 1.00 32.65 348 HIS B C 1
ATOM 6513 O O . HIS B 1 330 ? 15.431 53.105 96.964 1.00 33.52 348 HIS B O 1
ATOM 6520 N N . ILE B 1 331 ? 17.379 53.061 95.835 1.00 31.43 349 ILE B N 1
ATOM 6521 C CA . ILE B 1 331 ? 16.915 54.004 94.819 1.00 31.14 349 ILE B CA 1
ATOM 6522 C C . ILE B 1 331 ? 15.626 53.513 94.171 1.00 31.26 349 ILE B C 1
ATOM 6523 O O . ILE B 1 331 ? 14.686 54.289 93.960 1.00 32.10 349 ILE B O 1
ATOM 6528 N N . TYR B 1 332 ? 15.561 52.222 93.839 1.00 30.75 350 TYR B N 1
ATOM 6529 C CA . TYR B 1 332 ? 14.447 51.672 93.076 1.00 31.07 350 TYR B CA 1
ATOM 6530 C C . TYR B 1 332 ? 13.487 50.860 93.935 1.00 32.38 350 TYR B C 1
ATOM 6531 O O . TYR B 1 332 ? 12.717 50.054 93.404 1.00 32.87 350 TYR B O 1
ATOM 6540 N N . HIS B 1 333 ? 13.497 51.088 95.250 1.00 33.26 351 HIS B N 1
ATOM 6541 C CA . HIS B 1 333 ? 12.639 50.365 96.178 1.00 36.69 351 HIS B CA 1
ATOM 6542 C C . HIS B 1 333 ? 11.201 50.248 95.682 1.00 35.95 351 HIS B C 1
ATOM 6543 O O . HIS B 1 333 ? 10.639 49.149 95.617 1.00 36.76 351 HIS B O 1
ATOM 6550 N N . TYR B 1 334 ? 10.588 51.380 95.335 1.00 36.40 352 TYR B N 1
ATOM 6551 C CA . TYR B 1 334 ? 9.169 51.394 95.000 1.00 38.02 352 TYR B CA 1
ATOM 6552 C C . TYR B 1 334 ? 8.894 50.916 93.582 1.00 37.65 352 TYR B C 1
ATOM 6553 O O . TYR B 1 334 ? 7.754 50.551 93.278 1.00 39.26 352 TYR B O 1
ATOM 6562 N N . TYR B 1 335 ? 9.903 50.903 92.712 1.00 35.85 353 TYR B N 1
ATOM 6563 C CA . TYR B 1 335 ? 9.761 50.201 91.444 1.00 35.65 353 TYR B CA 1
ATOM 6564 C C . TYR B 1 335 ? 9.902 48.698 91.634 1.00 35.79 353 TYR B C 1
ATOM 6565 O O . TYR B 1 335 ? 9.271 47.922 90.909 1.00 36.77 353 TYR B O 1
ATOM 6574 N N . ILE B 1 336 ? 10.704 48.277 92.611 1.00 36.30 354 ILE B N 1
ATOM 6575 C CA . ILE B 1 336 ? 10.875 46.854 92.885 1.00 38.93 354 ILE B CA 1
ATOM 6576 C C . ILE B 1 336 ? 9.647 46.295 93.593 1.00 40.09 354 ILE B C 1
ATOM 6577 O O . ILE B 1 336 ? 9.113 45.249 93.209 1.00 39.28 354 ILE B O 1
ATOM 6582 N N . HIS B 1 337 ? 9.179 46.985 94.632 1.00 38.86 355 HIS B N 1
ATOM 6583 C CA . HIS B 1 337 ? 8.194 46.435 95.552 1.00 41.18 355 HIS B CA 1
ATOM 6584 C C . HIS B 1 337 ? 6.816 47.073 95.434 1.00 42.92 355 HIS B C 1
ATOM 6585 O O . HIS B 1 337 ? 5.889 46.635 96.123 1.00 45.18 355 HIS B O 1
ATOM 6592 N N . GLY B 1 338 ? 6.651 48.092 94.598 1.00 42.44 356 GLY B N 1
ATOM 6593 C CA . GLY B 1 338 ? 5.362 48.713 94.412 1.00 45.87 356 GLY B CA 1
ATOM 6594 C C . GLY B 1 338 ? 5.135 49.889 95.341 1.00 45.18 356 GLY B C 1
ATOM 6595 O O . GLY B 1 338 ? 5.971 50.217 96.188 1.00 46.70 356 GLY B O 1
ATOM 6596 N N . PRO B 1 339 ? 3.977 50.543 95.203 1.00 46.81 357 PRO B N 1
ATOM 6597 C CA . PRO B 1 339 ? 3.749 51.808 95.922 1.00 47.60 357 PRO B CA 1
ATOM 6598 C C . PRO B 1 339 ? 3.642 51.671 97.432 1.00 49.24 357 PRO B C 1
ATOM 6599 O O . PRO B 1 339 ? 3.710 52.696 98.122 1.00 49.77 357 PRO B O 1
ATOM 6603 N N . LYS B 1 340 ? 3.473 50.464 97.972 1.00 49.63 358 LYS B N 1
ATOM 6604 C CA . LYS B 1 340 ? 3.408 50.289 99.418 1.00 50.91 358 LYS B CA 1
ATOM 6605 C C . LYS B 1 340 ? 4.754 49.939 100.038 1.00 49.09 358 LYS B C 1
ATOM 6606 O O . LYS B 1 340 ? 4.869 49.940 101.268 1.00 50.19 358 LYS B O 1
ATOM 6608 N N . GLY B 1 341 ? 5.764 49.649 99.229 1.00 46.65 359 GLY B N 1
ATOM 6609 C CA . GLY B 1 341 ? 7.068 49.302 99.749 1.00 47.14 359 GLY B CA 1
ATOM 6610 C C . GLY B 1 341 ? 7.206 47.822 100.037 1.00 45.79 359 GLY B C 1
ATOM 6611 O O . GLY B 1 341 ? 6.328 47.001 99.755 1.00 49.00 359 GLY B O 1
ATOM 6612 N N . ASN B 1 342 ? 8.350 47.484 100.629 1.00 44.96 360 ASN B N 1
ATOM 6613 C CA . ASN B 1 342 ? 8.722 46.091 100.871 1.00 45.54 360 ASN B CA 1
ATOM 6614 C C . ASN B 1 342 ? 8.180 45.643 102.229 1.00 48.37 360 ASN B C 1
ATOM 6615 O O . ASN B 1 342 ? 8.905 45.482 103.212 1.00 50.78 360 ASN B O 1
ATOM 6620 N N . GLU B 1 343 ? 6.866 45.447 102.267 1.00 56.85 361 GLU B N 1
ATOM 6621 C CA . GLU B 1 343 ? 6.207 44.934 103.464 1.00 60.14 361 GLU B CA 1
ATOM 6622 C C . GLU B 1 343 ? 6.426 43.429 103.595 1.00 59.96 361 GLU B C 1
ATOM 6623 O O . GLU B 1 343 ? 7.210 42.974 104.430 1.00 61.43 361 GLU B O 1
ATOM 6629 N N . ASN B 1 354 ? 5.439 42.100 91.511 1.00 71.27 372 ASN B N 1
ATOM 6630 C CA . ASN B 1 354 ? 5.824 42.953 90.390 1.00 68.02 372 ASN B CA 1
ATOM 6631 C C . ASN B 1 354 ? 6.700 42.186 89.391 1.00 62.36 372 ASN B C 1
ATOM 6632 O O . ASN B 1 354 ? 7.383 41.225 89.753 1.00 62.88 372 ASN B O 1
ATOM 6634 N N . ASN B 1 355 ? 6.682 42.626 88.131 1.00 57.94 373 ASN B N 1
ATOM 6635 C CA . ASN B 1 355 ? 7.372 41.944 87.042 1.00 52.48 373 ASN B CA 1
ATOM 6636 C C . ASN B 1 355 ? 8.693 42.610 86.671 1.00 45.84 373 ASN B C 1
ATOM 6637 O O . ASN B 1 355 ? 9.201 42.383 85.568 1.00 48.36 373 ASN B O 1
ATOM 6642 N N . ILE B 1 356 ? 9.260 43.421 87.562 1.00 44.29 374 ILE B N 1
ATOM 6643 C CA . ILE B 1 356 ? 10.545 44.073 87.327 1.00 41.63 374 ILE B CA 1
ATOM 6644 C C . ILE B 1 356 ? 11.628 43.233 87.985 1.00 40.37 374 ILE B C 1
ATOM 6645 O O . ILE B 1 356 ? 11.597 43.008 89.201 1.00 43.02 374 ILE B O 1
ATOM 6650 N N . ASP B 1 357 ? 12.589 42.777 87.185 1.00 39.74 375 ASP B N 1
ATOM 6651 C CA . ASP B 1 357 ? 13.704 41.961 87.656 1.00 38.97 375 ASP B CA 1
ATOM 6652 C C . ASP B 1 357 ? 14.996 42.704 87.346 1.00 37.44 375 ASP B C 1
ATOM 6653 O O . ASP B 1 357 ? 15.504 42.641 86.223 1.00 38.16 375 ASP B O 1
ATOM 6658 N N . ILE B 1 358 ? 15.534 43.394 88.339 1.00 37.65 376 ILE B N 1
ATOM 6659 C CA . ILE B 1 358 ? 16.824 44.060 88.224 1.00 35.34 376 ILE B CA 1
ATOM 6660 C C . ILE B 1 358 ? 17.862 43.118 88.820 1.00 35.10 376 ILE B C 1
ATOM 6661 O O . ILE B 1 358 ? 17.925 42.942 90.041 1.00 35.98 376 ILE B O 1
ATOM 6666 N N . GLU B 1 359 ? 18.675 42.511 87.959 1.00 37.14 377 GLU B N 1
ATOM 6667 C CA . GLU B 1 359 ? 19.616 41.471 88.353 1.00 37.28 377 GLU B CA 1
ATOM 6668 C C . GLU B 1 359 ? 21.038 41.971 88.155 1.00 35.08 377 GLU B C 1
ATOM 6669 O O . GLU B 1 359 ? 21.374 42.492 87.087 1.00 40.25 377 GLU B O 1
ATOM 6675 N N . ILE B 1 360 ? 21.872 41.785 89.172 1.00 34.23 378 ILE B N 1
ATOM 6676 C CA . ILE B 1 360 ? 23.264 42.213 89.143 1.00 33.76 378 ILE B CA 1
ATOM 6677 C C . ILE B 1 360 ? 24.147 40.980 89.253 1.00 34.38 378 ILE B C 1
ATOM 6678 O O . ILE B 1 360 ? 23.927 40.128 90.122 1.00 35.22 378 ILE B O 1
ATOM 6683 N N . SER B 1 361 ? 25.142 40.887 88.374 1.00 34.15 379 SER B N 1
ATOM 6684 C CA . SER B 1 361 ? 26.074 39.771 88.376 1.00 34.83 379 SER B CA 1
ATOM 6685 C C . SER B 1 361 ? 27.487 40.291 88.166 1.00 34.64 379 SER B C 1
ATOM 6686 O O . SER B 1 361 ? 27.718 41.150 87.311 1.00 33.95 379 SER B O 1
ATOM 6697 N N . PHE B 1 363 ? 31.656 38.990 87.749 1.00 36.66 381 PHE B N 1
ATOM 6698 C CA . PHE B 1 363 ? 32.468 37.846 87.354 1.00 37.60 381 PHE B CA 1
ATOM 6699 C C . PHE B 1 363 ? 33.939 38.184 87.549 1.00 38.40 381 PHE B C 1
ATOM 6700 O O . PHE B 1 363 ? 34.432 39.173 86.995 1.00 37.86 381 PHE B O 1
ATOM 6708 N N . GLU B 1 364 ? 34.636 37.364 88.332 1.00 39.96 382 GLU B N 1
ATOM 6709 C CA . GLU B 1 364 ? 36.050 37.556 88.612 1.00 41.20 382 GLU B CA 1
ATOM 6710 C C . GLU B 1 364 ? 36.797 36.252 88.372 1.00 42.62 382 GLU B C 1
ATOM 6711 O O . GLU B 1 364 ? 36.243 35.161 88.533 1.00 43.12 382 GLU B O 1
ATOM 6717 N N . LYS B 1 365 ? 38.063 36.377 87.984 1.00 43.46 383 LYS B N 1
ATOM 6718 C CA . LYS B 1 365 ? 38.876 35.204 87.690 1.00 44.95 383 LYS B CA 1
ATOM 6719 C C . LYS B 1 365 ? 39.032 34.335 88.931 1.00 47.58 383 LYS B C 1
ATOM 6720 O O . LYS B 1 365 ? 39.400 34.820 90.004 1.00 48.03 383 LYS B O 1
ATOM 6726 N N . GLY B 1 366 ? 38.751 33.044 88.777 1.00 52.53 384 GLY B N 1
ATOM 6727 C CA . GLY B 1 366 ? 38.910 32.108 89.875 1.00 52.73 384 GLY B CA 1
ATOM 6728 C C . GLY B 1 366 ? 37.975 32.353 91.036 1.00 51.30 384 GLY B C 1
ATOM 6729 O O . GLY B 1 366 ? 38.303 31.999 92.172 1.00 57.46 384 GLY B O 1
ATOM 6730 N N . LYS B 1 367 ? 36.814 32.954 90.783 1.00 48.79 385 LYS B N 1
ATOM 6731 C CA . LYS B 1 367 ? 35.808 33.162 91.812 1.00 48.14 385 LYS B CA 1
ATOM 6732 C C . LYS B 1 367 ? 34.445 32.748 91.284 1.00 47.95 385 LYS B C 1
ATOM 6733 O O . LYS B 1 367 ? 34.209 32.695 90.076 1.00 47.74 385 LYS B O 1
ATOM 6739 N N . VAL B 1 368 ? 33.546 32.454 92.215 1.00 48.48 386 VAL B N 1
ATOM 6740 C CA . VAL B 1 368 ? 32.169 32.105 91.886 1.00 46.21 386 VAL B CA 1
ATOM 6741 C C . VAL B 1 368 ? 31.443 33.390 91.510 1.00 43.96 386 VAL B C 1
ATOM 6742 O O . VAL B 1 368 ? 31.648 34.421 92.166 1.00 43.56 386 VAL B O 1
ATOM 6746 N N . PRO B 1 369 ? 30.603 33.392 90.477 1.00 42.66 387 PRO B N 1
ATOM 6747 C CA . PRO B 1 369 ? 29.843 34.605 90.158 1.00 40.83 387 PRO B CA 1
ATOM 6748 C C . PRO B 1 369 ? 29.047 35.098 91.357 1.00 40.93 387 PRO B C 1
ATOM 6749 O O . PRO B 1 369 ? 28.361 34.326 92.028 1.00 42.02 387 PRO B O 1
ATOM 6753 N N . LYS B 1 370 ? 29.151 36.397 91.629 1.00 39.93 388 LYS B N 1
ATOM 6754 C CA . LYS B 1 370 ? 28.294 37.054 92.606 1.00 39.74 388 LYS B CA 1
ATOM 6755 C C . LYS B 1 370 ? 27.054 37.568 91.893 1.00 38.40 388 LYS B C 1
ATOM 6756 O O . LYS B 1 370 ? 27.160 38.291 90.899 1.00 37.21 388 LYS B O 1
ATOM 6762 N N . ILE B 1 371 ? 25.884 37.195 92.400 1.00 38.88 389 ILE B N 1
ATOM 6763 C CA . ILE B 1 371 ? 24.624 37.448 91.713 1.00 39.55 389 ILE B CA 1
ATOM 6764 C C . ILE B 1 371 ? 23.572 37.801 92.751 1.00 38.33 389 ILE B C 1
ATOM 6765 O O . ILE B 1 371 ? 23.438 37.108 93.764 1.00 39.62 389 ILE B O 1
ATOM 6770 N N . VAL B 1 372 ? 22.824 38.872 92.498 1.00 37.29 390 VAL B N 1
ATOM 6771 C CA . VAL B 1 372 ? 21.747 39.279 93.391 1.00 37.54 390 VAL B CA 1
ATOM 6772 C C . VAL B 1 372 ? 20.664 39.964 92.575 1.00 36.80 390 VAL B C 1
ATOM 6773 O O . VAL B 1 372 ? 20.949 40.781 91.695 1.00 35.78 390 VAL B O 1
ATOM 6777 N N . ASN B 1 373 ? 19.418 39.614 92.870 1.00 37.56 391 ASN B N 1
ATOM 6778 C CA . ASN B 1 373 ? 18.261 40.374 92.424 1.00 37.34 391 ASN B CA 1
ATOM 6779 C C . ASN B 1 373 ? 17.938 41.418 93.486 1.00 36.97 391 ASN B C 1
ATOM 6780 O O . ASN B 1 373 ? 17.833 41.088 94.672 1.00 37.72 391 ASN B O 1
ATOM 6785 N N . LEU B 1 374 ? 17.794 42.677 93.063 1.00 36.05 392 LEU B N 1
ATOM 6786 C CA . LEU B 1 374 ? 17.609 43.762 94.022 1.00 39.87 392 LEU B CA 1
ATOM 6787 C C . LEU B 1 374 ? 16.409 43.527 94.928 1.00 36.73 392 LEU B C 1
ATOM 6788 O O . LEU B 1 374 ? 16.373 44.058 96.043 1.00 36.98 392 LEU B O 1
ATOM 6793 N N . ARG B 1 375 ? 15.434 42.740 94.476 1.00 37.62 393 ARG B N 1
ATOM 6794 C CA . ARG B 1 375 ? 14.290 42.403 95.311 1.00 38.83 393 ARG B CA 1
ATOM 6795 C C . ARG B 1 375 ? 14.685 41.555 96.514 1.00 42.53 393 ARG B C 1
ATOM 6796 O O . ARG B 1 375 ? 13.955 41.540 97.510 1.00 43.12 393 ARG B O 1
ATOM 6804 N N . GLU B 1 376 ? 15.823 40.861 96.448 1.00 44.86 394 GLU B N 1
ATOM 6805 C CA . GLU B 1 376 ? 16.273 40.034 97.563 1.00 45.07 394 GLU B CA 1
ATOM 6806 C C . GLU B 1 376 ? 16.850 40.857 98.704 1.00 46.53 394 GLU B C 1
ATOM 6807 O O . GLU B 1 376 ? 16.940 40.355 99.829 1.00 41.70 394 GLU B O 1
ATOM 6813 N N . ILE B 1 377 ? 17.250 42.095 98.443 1.00 42.39 395 ILE B N 1
ATOM 6814 C CA . ILE B 1 377 ? 17.928 42.901 99.449 1.00 41.82 395 ILE B CA 1
ATOM 6815 C C . ILE B 1 377 ? 16.904 43.390 100.464 1.00 46.95 395 ILE B C 1
ATOM 6816 O O . ILE B 1 377 ? 15.820 43.859 100.099 1.00 47.19 395 ILE B O 1
ATOM 6821 N N . GLN B 1 378 ? 17.250 43.274 101.748 1.00 44.54 396 GLN B N 1
ATOM 6822 C CA . GLN B 1 378 ? 16.316 43.506 102.840 1.00 48.28 396 GLN B CA 1
ATOM 6823 C C . GLN B 1 378 ? 16.751 44.599 103.804 1.00 42.97 396 GLN B C 1
ATOM 6824 O O . GLN B 1 378 ? 15.951 44.991 104.661 1.00 44.79 396 GLN B O 1
ATOM 6830 N N . ASP B 1 379 ? 17.989 45.088 103.705 1.00 40.62 397 ASP B N 1
ATOM 6831 C CA . ASP B 1 379 ? 18.516 46.081 104.634 1.00 42.64 397 ASP B CA 1
ATOM 6832 C C . ASP B 1 379 ? 18.786 47.421 103.955 1.00 40.15 397 ASP B C 1
ATOM 6833 O O . ASP B 1 379 ? 19.551 48.236 104.480 1.00 41.09 397 ASP B O 1
ATOM 6838 N N . ASP B 1 380 ? 18.183 47.663 102.794 1.00 38.27 398 ASP B N 1
ATOM 6839 C CA . ASP B 1 380 ? 18.140 49.012 102.252 1.00 38.45 398 ASP B CA 1
ATOM 6840 C C . ASP B 1 380 ? 17.256 49.879 103.138 1.00 40.53 398 ASP B C 1
ATOM 6841 O O . ASP B 1 380 ? 16.335 49.391 103.798 1.00 44.05 398 ASP B O 1
ATOM 6854 N N . GLN B 1 382 ? 14.803 51.993 102.857 1.00 37.18 400 GLN B N 1
ATOM 6855 C CA . GLN B 1 382 ? 13.347 52.024 102.758 1.00 37.59 400 GLN B CA 1
ATOM 6856 C C . GLN B 1 382 ? 12.721 50.750 103.313 1.00 39.82 400 GLN B C 1
ATOM 6857 O O . GLN B 1 382 ? 11.677 50.807 103.973 1.00 39.61 400 GLN B O 1
ATOM 6863 N N . THR B 1 383 ? 13.334 49.592 103.057 1.00 45.02 401 THR B N 1
ATOM 6864 C CA . THR B 1 383 ? 12.836 48.359 103.662 1.00 40.32 401 THR B CA 1
ATOM 6865 C C . THR B 1 383 ? 12.863 48.454 105.181 1.00 40.70 401 THR B C 1
ATOM 6866 O O . THR B 1 383 ? 11.899 48.071 105.855 1.00 43.10 401 THR B O 1
ATOM 6870 N N . LEU B 1 384 ? 13.958 48.974 105.738 1.00 40.46 402 LEU B N 1
ATOM 6871 C CA . LEU B 1 384 ? 14.064 49.098 107.187 1.00 41.55 402 LEU B CA 1
ATOM 6872 C C . LEU B 1 384 ? 13.001 50.041 107.739 1.00 41.76 402 LEU B C 1
ATOM 6873 O O . LEU B 1 384 ? 12.409 49.769 108.790 1.00 42.98 402 LEU B O 1
ATOM 6878 N N . TYR B 1 385 ? 12.736 51.149 107.044 1.00 40.75 403 TYR B N 1
ATOM 6879 C CA . TYR B 1 385 ? 11.682 52.057 107.487 1.00 41.06 403 TYR B CA 1
ATOM 6880 C C . TYR B 1 385 ? 10.318 51.385 107.406 1.00 42.39 403 TYR B C 1
ATOM 6881 O O . TYR B 1 385 ? 9.522 51.448 108.350 1.00 44.83 403 TYR B O 1
ATOM 6890 N N . VAL B 1 386 ? 10.036 50.730 106.278 1.00 41.68 404 VAL B N 1
ATOM 6891 C CA . VAL B 1 386 ? 8.724 50.125 106.069 1.00 43.14 404 VAL B CA 1
ATOM 6892 C C . VAL B 1 386 ? 8.435 49.080 107.141 1.00 45.61 404 VAL B C 1
ATOM 6893 O O . VAL B 1 386 ? 7.328 49.025 107.691 1.00 49.05 404 VAL B O 1
ATOM 6897 N N . ASN B 1 387 ? 9.420 48.240 107.458 1.00 47.77 405 ASN B N 1
ATOM 6898 C CA . ASN B 1 387 ? 9.171 47.068 108.288 1.00 51.41 405 ASN B CA 1
ATOM 6899 C C . ASN B 1 387 ? 9.270 47.347 109.781 1.00 48.33 405 ASN B C 1
ATOM 6900 O O . ASN B 1 387 ? 8.617 46.656 110.569 1.00 48.55 405 ASN B O 1
ATOM 6905 N N . THR B 1 388 ? 10.059 48.334 110.200 1.00 46.48 406 THR B N 1
ATOM 6906 C CA . THR B 1 388 ? 10.083 48.723 111.603 1.00 47.22 406 THR B CA 1
ATOM 6907 C C . THR B 1 388 ? 9.022 49.763 111.937 1.00 49.97 406 THR B C 1
ATOM 6908 O O . THR B 1 388 ? 8.979 50.242 113.074 1.00 52.79 406 THR B O 1
ATOM 6912 N N . ALA B 1 389 ? 8.173 50.120 110.979 1.00 51.65 407 ALA B N 1
ATOM 6913 C CA . ALA B 1 389 ? 7.106 51.076 111.227 1.00 50.40 407 ALA B CA 1
ATOM 6914 C C . ALA B 1 389 ? 5.915 50.385 111.877 1.00 51.49 407 ALA B C 1
ATOM 6915 O O . ALA B 1 389 ? 5.540 49.270 111.500 1.00 53.65 407 ALA B O 1
ATOM 6917 N N . ALA B 1 390 ? 5.319 51.059 112.861 1.00 49.35 408 ALA B N 1
ATOM 6918 C CA . ALA B 1 390 ? 4.113 50.573 113.516 1.00 51.20 408 ALA B CA 1
ATOM 6919 C C . ALA B 1 390 ? 2.840 51.169 112.934 1.00 51.40 408 ALA B C 1
ATOM 6920 O O . ALA B 1 390 ? 1.776 50.551 113.048 1.00 53.58 408 ALA B O 1
ATOM 6922 N N . ASP B 1 391 ? 2.928 52.343 112.313 1.00 52.40 409 ASP B N 1
ATOM 6923 C CA . ASP B 1 391 ? 1.770 53.023 111.750 1.00 52.62 409 ASP B CA 1
ATOM 6924 C C . ASP B 1 391 ? 2.287 54.107 110.819 1.00 48.89 409 ASP B C 1
ATOM 6925 O O . ASP B 1 391 ? 3.463 54.476 110.870 1.00 47.61 409 ASP B O 1
ATOM 6930 N N . SER B 1 392 ? 1.403 54.608 109.960 1.00 51.08 410 SER B N 1
ATOM 6931 C CA . SER B 1 392 ? 1.790 55.594 108.963 1.00 50.73 410 SER B CA 1
ATOM 6932 C C . SER B 1 392 ? 0.818 56.766 108.968 1.00 50.14 410 SER B C 1
ATOM 6933 O O . SER B 1 392 ? -0.321 56.662 109.430 1.00 51.03 410 SER B O 1
ATOM 6936 N N . PHE B 1 393 ? 1.303 57.890 108.444 1.00 51.23 411 PHE B N 1
ATOM 6937 C CA . PHE B 1 393 ? 0.542 59.129 108.336 1.00 49.26 411 PHE B CA 1
ATOM 6938 C C . PHE B 1 393 ? 0.752 59.671 106.930 1.00 48.21 411 PHE B C 1
ATOM 6939 O O . PHE B 1 393 ? 1.875 60.033 106.566 1.00 46.87 411 PHE B O 1
ATOM 6947 N N . GLU B 1 394 ? -0.317 59.720 106.143 1.00 49.50 412 GLU B N 1
ATOM 6948 C CA . GLU B 1 394 ? -0.228 60.059 104.732 1.00 50.28 412 GLU B CA 1
ATOM 6949 C C . GLU B 1 394 ? -0.816 61.440 104.476 1.00 51.10 412 GLU B C 1
ATOM 6950 O O . GLU B 1 394 ? -1.736 61.880 105.172 1.00 51.85 412 GLU B O 1
ATOM 6956 N N . PHE B 1 395 ? -0.277 62.122 103.466 1.00 50.10 413 PHE B N 1
ATOM 6957 C CA . PHE B 1 395 ? -0.677 63.495 103.197 1.00 51.22 413 PHE B CA 1
ATOM 6958 C C . PHE B 1 395 ? -0.256 63.897 101.790 1.00 51.21 413 PHE B C 1
ATOM 6959 O O . PHE B 1 395 ? 0.562 63.233 101.148 1.00 49.96 413 PHE B O 1
ATOM 6967 N N . LYS B 1 396 ? -0.834 65.004 101.326 1.00 52.81 414 LYS B N 1
ATOM 6968 C CA . LYS B 1 396 ? -0.469 65.625 100.062 1.00 54.25 414 LYS B CA 1
ATOM 6969 C C . LYS B 1 396 ? -0.143 67.092 100.302 1.00 55.67 414 LYS B C 1
ATOM 6970 O O . LYS B 1 396 ? -0.732 67.737 101.171 1.00 56.84 414 LYS B O 1
ATOM 6976 N N . ALA B 1 397 ? 0.799 67.614 99.522 1.00 53.18 415 ALA B N 1
ATOM 6977 C CA . ALA B 1 397 ? 1.140 69.032 99.543 1.00 53.96 415 ALA B CA 1
ATOM 6978 C C . ALA B 1 397 ? 0.762 69.638 98.198 1.00 55.89 415 ALA B C 1
ATOM 6979 O O . ALA B 1 397 ? 1.235 69.178 97.154 1.00 55.48 415 ALA B O 1
ATOM 6981 N N . HIS B 1 398 ? -0.100 70.653 98.225 1.00 58.15 416 HIS B N 1
ATOM 6982 C CA . HIS B 1 398 ? -0.549 71.341 97.019 1.00 60.52 416 HIS B CA 1
ATOM 6983 C C . HIS B 1 398 ? 0.231 72.644 96.889 1.00 61.05 416 HIS B C 1
ATOM 6984 O O . HIS B 1 398 ? 0.091 73.545 97.722 1.00 61.71 416 HIS B O 1
ATOM 6991 N N . VAL B 1 399 ? 1.052 72.738 95.847 1.00 60.90 417 VAL B N 1
ATOM 6992 C CA . VAL B 1 399 ? 1.891 73.903 95.592 1.00 61.56 417 VAL B CA 1
ATOM 6993 C C . VAL B 1 399 ? 1.268 74.693 94.452 1.00 68.47 417 VAL B C 1
ATOM 6994 O O . VAL B 1 399 ? 0.938 74.127 93.403 1.00 68.54 417 VAL B O 1
ATOM 6998 N N . GLU B 1 400 ? 1.103 75.998 94.661 1.00 83.97 418 GLU B N 1
ATOM 6999 C CA . GLU B 1 400 ? 0.484 76.848 93.653 1.00 90.41 418 GLU B CA 1
ATOM 7000 C C . GLU B 1 400 ? 1.240 76.721 92.338 1.00 96.08 418 GLU B C 1
ATOM 7001 O O . GLU B 1 400 ? 2.437 77.016 92.267 1.00 98.24 418 GLU B O 1
ATOM 7003 N N . GLY B 1 401 ? 0.537 76.279 91.298 1.00 93.62 419 GLY B N 1
ATOM 7004 C CA . GLY B 1 401 ? 1.147 76.027 90.006 1.00 93.13 419 GLY B CA 1
ATOM 7005 C C . GLY B 1 401 ? 0.865 74.631 89.475 1.00 96.08 419 GLY B C 1
ATOM 7006 O O . GLY B 1 401 ? 1.486 74.190 88.502 1.00 95.20 419 GLY B O 1
ATOM 7007 N N . ASP B 1 402 ? -0.065 73.926 90.123 1.00 105.20 420 ASP B N 1
ATOM 7008 C CA . ASP B 1 402 ? -0.558 72.595 89.744 1.00 103.60 420 ASP B CA 1
ATOM 7009 C C . ASP B 1 402 ? 0.360 71.467 90.198 1.00 98.98 420 ASP B C 1
ATOM 7010 O O . ASP B 1 402 ? 0.237 70.339 89.692 1.00 99.69 420 ASP B O 1
ATOM 7012 N N . GLY B 1 403 ? 1.276 71.720 91.129 1.00 76.87 421 GLY B N 1
ATOM 7013 C CA . GLY B 1 403 ? 2.183 70.694 91.614 1.00 63.26 421 GLY B CA 1
ATOM 7014 C C . GLY B 1 403 ? 1.687 70.105 92.905 1.00 59.40 421 GLY B C 1
ATOM 7015 O O . GLY B 1 403 ? 1.413 70.822 93.876 1.00 59.75 421 GLY B O 1
ATOM 7016 N N . VAL B 1 404 ? 1.559 68.776 92.928 1.00 59.46 422 VAL B N 1
ATOM 7017 C CA . VAL B 1 404 ? 1.087 68.035 94.087 1.00 57.28 422 VAL B CA 1
ATOM 7018 C C . VAL B 1 404 ? 2.167 67.042 94.490 1.00 54.05 422 VAL B C 1
ATOM 7019 O O . VAL B 1 404 ? 2.674 66.294 93.647 1.00 53.30 422 VAL B O 1
ATOM 7023 N N . VAL B 1 405 ? 2.506 67.030 95.776 1.00 52.63 423 VAL B N 1
ATOM 7024 C CA . VAL B 1 405 ? 3.511 66.130 96.330 1.00 50.18 423 VAL B CA 1
ATOM 7025 C C . VAL B 1 405 ? 2.815 65.154 97.266 1.00 49.77 423 VAL B C 1
ATOM 7026 O O . VAL B 1 405 ? 2.076 65.569 98.167 1.00 52.61 423 VAL B O 1
ATOM 7030 N N . GLU B 1 406 ? 3.048 63.863 97.054 1.00 48.68 424 GLU B N 1
ATOM 7031 C CA . GLU B 1 406 ? 2.570 62.834 97.965 1.00 48.26 424 GLU B CA 1
ATOM 7032 C C . GLU B 1 406 ? 3.598 62.613 99.064 1.00 46.42 424 GLU B C 1
ATOM 7033 O O . GLU B 1 406 ? 4.805 62.583 98.804 1.00 45.10 424 GLU B O 1
ATOM 7039 N N . GLY B 1 407 ? 3.116 62.461 100.290 1.00 46.56 425 GLY B N 1
ATOM 7040 C CA . GLY B 1 407 ? 3.993 62.300 101.433 1.00 45.23 425 GLY B CA 1
ATOM 7041 C C . GLY B 1 407 ? 3.489 61.220 102.365 1.00 45.25 425 GLY B C 1
ATOM 7042 O O . GLY B 1 407 ? 2.294 60.926 102.427 1.00 46.55 425 GLY B O 1
ATOM 7043 N N . ILE B 1 408 ? 4.429 60.625 103.093 1.00 44.03 426 ILE B N 1
ATOM 7044 C CA . ILE B 1 408 ? 4.124 59.594 104.078 1.00 44.14 426 ILE B CA 1
ATOM 7045 C C . ILE B 1 408 ? 5.105 59.740 105.231 1.00 43.36 426 ILE B C 1
ATOM 7046 O O . ILE B 1 408 ? 6.303 59.946 105.020 1.00 42.33 426 ILE B O 1
ATOM 7051 N N . ILE B 1 409 ? 4.586 59.651 106.453 1.00 44.05 427 ILE B N 1
ATOM 7052 C CA . ILE B 1 409 ? 5.396 59.635 107.664 1.00 43.69 427 ILE B CA 1
ATOM 7053 C C . ILE B 1 409 ? 5.145 58.316 108.382 1.00 44.12 427 ILE B C 1
ATOM 7054 O O . ILE B 1 409 ? 4.008 57.834 108.435 1.00 45.14 427 ILE B O 1
ATOM 7059 N N . ARG B 1 410 ? 6.208 57.739 108.934 1.00 43.58 428 ARG B N 1
ATOM 7060 C CA . ARG B 1 410 ? 6.156 56.444 109.597 1.00 44.12 428 ARG B CA 1
ATOM 7061 C C . ARG B 1 410 ? 6.649 56.586 111.029 1.00 44.63 428 ARG B C 1
ATOM 7062 O O . ARG B 1 410 ? 7.611 57.312 111.291 1.00 44.13 428 ARG B O 1
ATOM 7070 N N . TYR B 1 411 ? 5.997 55.880 111.950 1.00 45.85 429 TYR B N 1
ATOM 7071 C CA . TYR B 1 411 ? 6.337 55.939 113.366 1.00 46.69 429 TYR B CA 1
ATOM 7072 C C . TYR B 1 411 ? 7.106 54.688 113.767 1.00 47.07 429 TYR B C 1
ATOM 7073 O O . TYR B 1 411 ? 6.661 53.567 113.502 1.00 47.58 429 TYR B O 1
ATOM 7082 N N . HIS B 1 412 ? 8.246 54.886 114.416 1.00 47.07 430 HIS B N 1
ATOM 7083 C CA . HIS B 1 412 ? 9.104 53.788 114.859 1.00 47.69 430 HIS B CA 1
ATOM 7084 C C . HIS B 1 412 ? 9.158 53.774 116.382 1.00 49.34 430 HIS B C 1
ATOM 7085 O O . HIS B 1 412 ? 9.826 54.636 116.984 1.00 49.46 430 HIS B O 1
ATOM 7092 N N . PRO B 1 413 ? 8.484 52.839 117.046 1.00 50.83 431 PRO B N 1
ATOM 7093 C CA . PRO B 1 413 ? 8.279 52.951 118.494 1.00 52.59 431 PRO B CA 1
ATOM 7094 C C . PRO B 1 413 ? 9.511 52.603 119.317 1.00 53.63 431 PRO B C 1
ATOM 7095 O O . PRO B 1 413 ? 10.465 51.977 118.850 1.00 53.31 431 PRO B O 1
ATOM 7099 N N . PHE B 1 414 ? 9.465 53.041 120.574 1.00 55.08 432 PHE B N 1
ATOM 7100 C CA . PHE B 1 414 ? 10.382 52.584 121.610 1.00 56.88 432 PHE B CA 1
ATOM 7101 C C . PHE B 1 414 ? 9.805 51.313 122.220 1.00 58.85 432 PHE B C 1
ATOM 7102 O O . PHE B 1 414 ? 8.668 51.318 122.706 1.00 59.70 432 PHE B O 1
ATOM 7110 N N . LEU B 1 415 ? 10.573 50.228 122.183 1.00 59.73 433 LEU B N 1
ATOM 7111 C CA . LEU B 1 415 ? 10.101 48.918 122.631 1.00 61.75 433 LEU B CA 1
ATOM 7112 C C . LEU B 1 415 ? 10.908 48.498 123.856 1.00 64.33 433 LEU B C 1
ATOM 7113 O O . LEU B 1 415 ? 12.034 48.006 123.735 1.00 64.78 433 LEU B O 1
ATOM 7118 N N . TYR B 1 416 ? 10.318 48.700 125.034 1.00 66.21 434 TYR B N 1
ATOM 7119 C CA . TYR B 1 416 ? 10.897 48.288 126.308 1.00 69.14 434 TYR B CA 1
ATOM 7120 C C . TYR B 1 416 ? 12.204 49.011 126.618 1.00 69.21 434 TYR B C 1
ATOM 7121 O O . TYR B 1 416 ? 12.239 49.855 127.518 1.00 70.10 434 TYR B O 1
ATOM 7130 N N . ASP B 1 417 ? 13.287 48.692 125.895 1.00 69.84 435 ASP B N 1
ATOM 7131 C CA . ASP B 1 417 ? 14.593 49.230 126.262 1.00 73.86 435 ASP B CA 1
ATOM 7132 C C . ASP B 1 417 ? 15.411 49.717 125.068 1.00 71.20 435 ASP B C 1
ATOM 7133 O O . ASP B 1 417 ? 16.635 49.855 125.190 1.00 74.66 435 ASP B O 1
ATOM 7138 N N . ARG B 1 418 ? 14.786 49.999 123.929 1.00 68.09 436 ARG B N 1
ATOM 7139 C CA . ARG B 1 418 ? 15.547 50.499 122.793 1.00 61.67 436 ARG B CA 1
ATOM 7140 C C . ARG B 1 418 ? 14.611 51.172 121.803 1.00 58.99 436 ARG B C 1
ATOM 7141 O O . ARG B 1 418 ? 13.437 50.812 121.691 1.00 58.76 436 ARG B O 1
ATOM 7149 N N . GLU B 1 419 ? 15.153 52.159 121.094 1.00 57.26 437 GLU B N 1
ATOM 7150 C CA . GLU B 1 419 ? 14.477 52.735 119.943 1.00 54.80 437 GLU B CA 1
ATOM 7151 C C . GLU B 1 419 ? 14.611 51.795 118.752 1.00 53.62 437 GLU B C 1
ATOM 7152 O O . GLU B 1 419 ? 15.639 51.133 118.581 1.00 54.10 437 GLU B O 1
ATOM 7158 N N . THR B 1 420 ? 13.568 51.735 117.926 1.00 52.24 438 THR B N 1
ATOM 7159 C CA . THR B 1 420 ? 13.593 50.921 116.717 1.00 51.10 438 THR B CA 1
ATOM 7160 C C . THR B 1 420 ? 13.817 51.740 115.453 1.00 48.91 438 THR B C 1
ATOM 7161 O O . THR B 1 420 ? 13.802 51.172 114.357 1.00 47.87 438 THR B O 1
ATOM 7165 N N . TYR B 1 421 ? 14.022 53.047 115.568 1.00 48.36 439 TYR B N 1
ATOM 7166 C CA . TYR B 1 421 ? 14.332 53.851 114.395 1.00 48.91 439 TYR B CA 1
ATOM 7167 C C . TYR B 1 421 ? 15.591 53.293 113.736 1.00 47.01 439 TYR B C 1
ATOM 7168 O O . TYR B 1 421 ? 16.651 53.262 114.380 1.00 51.35 439 TYR B O 1
ATOM 7177 N N . PRO B 1 422 ? 15.528 52.836 112.487 1.00 44.94 440 PRO B N 1
ATOM 7178 C CA . PRO B 1 422 ? 16.682 52.139 111.904 1.00 44.76 440 PRO B CA 1
ATOM 7179 C C . PRO B 1 422 ? 17.904 53.034 111.783 1.00 45.92 440 PRO B C 1
ATOM 7180 O O . PRO B 1 422 ? 17.805 54.254 111.628 1.00 47.25 440 PRO B O 1
ATOM 7184 N N . ASP B 1 423 ? 19.073 52.402 111.862 1.00 47.82 441 ASP B N 1
ATOM 7185 C CA . ASP B 1 423 ? 20.341 53.099 111.708 1.00 49.66 441 ASP B CA 1
ATOM 7186 C C . ASP B 1 423 ? 20.664 53.308 110.233 1.00 52.37 441 ASP B C 1
ATOM 7187 O O . ASP B 1 423 ? 20.202 52.567 109.361 1.00 49.15 441 ASP B O 1
ATOM 7192 N N . ASP B 1 424 ? 21.477 54.323 109.964 1.00 57.73 442 ASP B N 1
ATOM 7193 C CA . ASP B 1 424 ? 21.872 54.681 108.602 1.00 53.60 442 ASP B CA 1
ATOM 7194 C C . ASP B 1 424 ? 23.392 54.776 108.562 1.00 51.77 442 ASP B C 1
ATOM 7195 O O . ASP B 1 424 ? 23.964 55.680 109.206 1.00 52.57 442 ASP B O 1
ATOM 7200 N N . PRO B 1 425 ? 24.088 53.889 107.841 1.00 54.30 443 PRO B N 1
ATOM 7201 C CA . PRO B 1 425 ? 25.562 53.936 107.860 1.00 58.67 443 PRO B CA 1
ATOM 7202 C C . PRO B 1 425 ? 26.137 55.270 107.416 1.00 64.72 443 PRO B C 1
ATOM 7203 O O . PRO B 1 425 ? 27.264 55.600 107.806 1.00 69.40 443 PRO B O 1
ATOM 7207 N N . CYS B 1 426 ? 25.406 56.046 106.613 1.00 64.26 444 CYS B N 1
ATOM 7208 C CA . CYS B 1 426 ? 25.883 57.363 106.210 1.00 64.45 444 CYS B CA 1
ATOM 7209 C C . CYS B 1 426 ? 25.979 58.323 107.390 1.00 69.06 444 CYS B C 1
ATOM 7210 O O . CYS B 1 426 ? 26.713 59.314 107.306 1.00 68.86 444 CYS B O 1
ATOM 7213 N N . PHE B 1 427 ? 25.259 58.051 108.483 1.00 70.06 445 PHE B N 1
ATOM 7214 C CA . PHE B 1 427 ? 25.282 58.869 109.695 1.00 76.52 445 PHE B CA 1
ATOM 7215 C C . PHE B 1 427 ? 25.703 57.985 110.865 1.00 80.82 445 PHE B C 1
ATOM 7216 O O . PHE B 1 427 ? 24.861 57.581 111.681 1.00 78.64 445 PHE B O 1
ATOM 7224 N N . PRO B 1 428 ? 27.000 57.661 110.984 1.00 86.99 446 PRO B N 1
ATOM 7225 C CA . PRO B 1 428 ? 27.437 56.824 112.109 1.00 90.01 446 PRO B CA 1
ATOM 7226 C C . PRO B 1 428 ? 27.454 57.582 113.435 1.00 91.06 446 PRO B C 1
ATOM 7227 O O . PRO B 1 428 ? 28.522 57.972 113.907 1.00 93.84 446 PRO B O 1
ATOM 7231 N N . LYS B 1 445 ? 17.513 63.310 121.893 1.00 82.40 463 LYS B N 1
ATOM 7232 C CA . LYS B 1 445 ? 17.223 62.873 120.533 1.00 80.52 463 LYS B CA 1
ATOM 7233 C C . LYS B 1 445 ? 17.943 61.558 120.248 1.00 84.17 463 LYS B C 1
ATOM 7234 O O . LYS B 1 445 ? 19.027 61.545 119.666 1.00 85.75 463 LYS B O 1
ATOM 7236 N N . ALA B 1 446 ? 17.320 60.449 120.651 1.00 79.38 464 ALA B N 1
ATOM 7237 C CA . ALA B 1 446 ? 17.981 59.149 120.687 1.00 70.19 464 ALA B CA 1
ATOM 7238 C C . ALA B 1 446 ? 17.620 58.240 119.519 1.00 62.56 464 ALA B C 1
ATOM 7239 O O . ALA B 1 446 ? 18.300 57.228 119.315 1.00 61.78 464 ALA B O 1
ATOM 7241 N N . ALA B 1 447 ? 16.577 58.561 118.754 1.00 63.24 465 ALA B N 1
ATOM 7242 C CA . ALA B 1 447 ? 16.143 57.692 117.667 1.00 54.46 465 ALA B CA 1
ATOM 7243 C C . ALA B 1 447 ? 16.642 58.215 116.324 1.00 48.55 465 ALA B C 1
ATOM 7244 O O . ALA B 1 447 ? 17.718 57.819 115.866 1.00 48.26 465 ALA B O 1
ATOM 7246 N N . ARG B 1 448 ? 15.879 59.107 115.684 1.00 47.43 466 ARG B N 1
ATOM 7247 C CA . ARG B 1 448 ? 16.346 59.701 114.435 1.00 47.27 466 ARG B CA 1
ATOM 7248 C C . ARG B 1 448 ? 17.562 60.590 114.659 1.00 48.77 466 ARG B C 1
ATOM 7249 O O . ARG B 1 448 ? 18.413 60.712 113.771 1.00 45.34 466 ARG B O 1
ATOM 7257 N N . GLY B 1 449 ? 17.659 61.216 115.826 1.00 57.52 467 GLY B N 1
ATOM 7258 C CA . GLY B 1 449 ? 18.778 62.104 116.088 1.00 58.91 467 GLY B CA 1
ATOM 7259 C C . GLY B 1 449 ? 18.709 63.328 115.199 1.00 55.98 467 GLY B C 1
ATOM 7260 O O . GLY B 1 449 ? 17.660 63.966 115.058 1.00 56.25 467 GLY B O 1
ATOM 7261 N N . LYS B 1 450 ? 19.842 63.661 114.583 1.00 52.00 468 LYS B N 1
ATOM 7262 C CA . LYS B 1 450 ? 19.942 64.843 113.737 1.00 51.99 468 LYS B CA 1
ATOM 7263 C C . LYS B 1 450 ? 19.514 64.591 112.298 1.00 51.90 468 LYS B C 1
ATOM 7264 O O . LYS B 1 450 ? 19.438 65.547 111.519 1.00 54.38 468 LYS B O 1
ATOM 7266 N N . ARG B 1 451 ? 19.231 63.347 111.925 1.00 43.81 469 ARG B N 1
ATOM 7267 C CA . ARG B 1 451 ? 18.954 63.041 110.532 1.00 42.57 469 ARG B CA 1
ATOM 7268 C C . ARG B 1 451 ? 17.649 63.695 110.077 1.00 41.24 469 ARG B C 1
ATOM 7269 O O . ARG B 1 451 ? 16.738 63.908 110.881 1.00 42.11 469 ARG B O 1
ATOM 7277 N N . PRO B 1 452 ? 17.534 64.017 108.791 1.00 39.94 470 PRO B N 1
ATOM 7278 C CA . PRO B 1 452 ? 16.269 64.550 108.276 1.00 39.54 470 PRO B CA 1
ATOM 7279 C C . PRO B 1 452 ? 15.183 63.485 108.233 1.00 39.17 470 PRO B C 1
ATOM 7280 O O . PRO B 1 452 ? 15.445 62.282 108.162 1.00 38.75 470 PRO B O 1
ATOM 7284 N N . ILE B 1 453 ? 13.937 63.956 108.267 1.00 39.65 471 ILE B N 1
ATOM 7285 C CA . ILE B 1 453 ? 12.795 63.049 108.261 1.00 39.77 471 ILE B CA 1
ATOM 7286 C C . ILE B 1 453 ? 12.607 62.430 106.880 1.00 38.49 471 ILE B C 1
ATOM 7287 O O . ILE B 1 453 ? 12.413 61.216 106.748 1.00 39.34 471 ILE B O 1
ATOM 7292 N N . PHE B 1 454 ? 12.660 63.252 105.834 1.00 37.81 472 PHE B N 1
ATOM 7293 C CA . PHE B 1 454 ? 12.110 62.898 104.531 1.00 37.05 472 PHE B CA 1
ATOM 7294 C C . PHE B 1 454 ? 13.207 62.572 103.528 1.00 35.71 472 PHE B C 1
ATOM 7295 O O . PHE B 1 454 ? 14.095 63.394 103.279 1.00 35.36 472 PHE B O 1
ATOM 7303 N N . GLU B 1 455 ? 13.132 61.378 102.950 1.00 35.25 473 GLU B N 1
ATOM 7304 C CA . GLU B 1 455 ? 13.761 61.118 101.668 1.00 34.21 473 GLU B CA 1
ATOM 7305 C C . GLU B 1 455 ? 12.810 61.556 100.555 1.00 34.41 473 GLU B C 1
ATOM 7306 O O . GLU B 1 455 ? 11.596 61.645 100.749 1.00 37.07 473 GLU B O 1
ATOM 7312 N N . CYS B 1 456 ? 13.372 61.853 99.386 1.00 33.32 474 CYS B N 1
ATOM 7313 C CA . CYS B 1 456 ? 12.612 62.483 98.311 1.00 33.41 474 CYS B CA 1
ATOM 7314 C C . CYS B 1 456 ? 12.716 61.666 97.032 1.00 32.90 474 CYS B C 1
ATOM 7315 O O . CYS B 1 456 ? 13.810 61.251 96.641 1.00 32.17 474 CYS B O 1
ATOM 7318 N N . PHE B 1 457 ? 11.575 61.459 96.377 1.00 33.58 475 PHE B N 1
ATOM 7319 C CA . PHE B 1 457 ? 11.488 60.634 95.182 1.00 33.50 475 PHE B CA 1
ATOM 7320 C C . PHE B 1 457 ? 10.875 61.436 94.043 1.00 33.88 475 PHE B C 1
ATOM 7321 O O . PHE B 1 457 ? 9.972 62.249 94.260 1.00 34.79 475 PHE B O 1
ATOM 7329 N N . TRP B 1 458 ? 11.371 61.193 92.831 1.00 33.42 476 TRP B N 1
ATOM 7330 C CA . TRP B 1 458 ? 10.959 61.912 91.631 1.00 33.82 476 TRP B CA 1
ATOM 7331 C C . TRP B 1 458 ? 10.628 60.882 90.563 1.00 34.34 476 TRP B C 1
ATOM 7332 O O . TRP B 1 458 ? 11.497 60.102 90.162 1.00 33.71 476 TRP B O 1
ATOM 7343 N N . ASN B 1 459 ? 9.373 60.868 90.117 1.00 35.81 477 ASN B N 1
ATOM 7344 C CA . ASN B 1 459 ? 8.900 59.864 89.166 1.00 36.82 477 ASN B CA 1
ATOM 7345 C C . ASN B 1 459 ? 9.233 58.454 89.651 1.00 37.22 477 ASN B C 1
ATOM 7346 O O . ASN B 1 459 ? 9.619 57.580 88.874 1.00 36.93 477 ASN B O 1
ATOM 7351 N N . GLY B 1 460 ? 9.094 58.235 90.959 1.00 43.08 478 GLY B N 1
ATOM 7352 C CA . GLY B 1 460 ? 9.176 56.909 91.528 1.00 39.29 478 GLY B CA 1
ATOM 7353 C C . GLY B 1 460 ? 10.542 56.480 92.019 1.00 35.90 478 GLY B C 1
ATOM 7354 O O . GLY B 1 460 ? 10.626 55.501 92.770 1.00 36.53 478 GLY B O 1
ATOM 7355 N N . ARG B 1 461 ? 11.613 57.164 91.625 1.00 34.54 479 ARG B N 1
ATOM 7356 C CA . ARG B 1 461 ? 12.958 56.787 92.031 1.00 33.66 479 ARG B CA 1
ATOM 7357 C C . ARG B 1 461 ? 13.542 57.828 92.977 1.00 32.70 479 ARG B C 1
ATOM 7358 O O . ARG B 1 461 ? 13.212 59.016 92.910 1.00 32.44 479 ARG B O 1
ATOM 7366 N N . LEU B 1 462 ? 14.423 57.363 93.857 1.00 32.48 480 LEU B N 1
ATOM 7367 C CA . LEU B 1 462 ? 15.034 58.234 94.850 1.00 31.92 480 LEU B CA 1
ATOM 7368 C C . LEU B 1 462 ? 15.916 59.281 94.183 1.00 31.18 480 LEU B C 1
ATOM 7369 O O . LEU B 1 462 ? 16.606 59.004 93.197 1.00 31.27 480 LEU B O 1
ATOM 7374 N N . ILE B 1 463 ? 15.883 60.492 94.730 1.00 31.01 481 ILE B N 1
ATOM 7375 C CA . ILE B 1 463 ? 16.837 61.545 94.395 1.00 30.66 481 ILE B CA 1
ATOM 7376 C C . ILE B 1 463 ? 17.809 61.650 95.565 1.00 30.82 481 ILE B C 1
ATOM 7377 O O . ILE B 1 463 ? 17.423 62.155 96.633 1.00 31.16 481 ILE B O 1
ATOM 7382 N N . PRO B 1 464 ? 19.057 61.190 95.429 1.00 30.87 482 PRO B N 1
ATOM 7383 C CA . PRO B 1 464 ? 19.834 60.827 96.626 1.00 31.42 482 PRO B CA 1
ATOM 7384 C C . PRO B 1 464 ? 20.251 61.997 97.508 1.00 31.86 482 PRO B C 1
ATOM 7385 O O . PRO B 1 464 ? 20.340 61.817 98.729 1.00 32.43 482 PRO B O 1
ATOM 7389 N N . TYR B 1 465 ? 20.518 63.180 96.950 1.00 31.86 483 TYR B N 1
ATOM 7390 C CA . TYR B 1 465 ? 21.118 64.274 97.708 1.00 32.71 483 TYR B CA 1
ATOM 7391 C C . TYR B 1 465 ? 20.119 65.358 98.102 1.00 32.94 483 TYR B C 1
ATOM 7392 O O . TYR B 1 465 ? 20.534 66.449 98.507 1.00 33.85 483 TYR B O 1
ATOM 7401 N N . THR B 1 466 ? 18.822 65.084 98.016 1.00 32.48 484 THR B N 1
ATOM 7402 C CA . THR B 1 466 ? 17.799 66.020 98.472 1.00 33.65 484 THR B CA 1
ATOM 7403 C C . THR B 1 466 ? 17.034 65.378 99.620 1.00 33.31 484 THR B C 1
ATOM 7404 O O . THR B 1 466 ? 16.316 64.392 99.422 1.00 32.88 484 THR B O 1
ATOM 7408 N N . SER B 1 467 ? 17.191 65.939 100.812 1.00 34.94 485 SER B N 1
ATOM 7409 C CA . SER B 1 467 ? 16.385 65.587 101.967 1.00 40.47 485 SER B CA 1
ATOM 7410 C C . SER B 1 467 ? 15.638 66.821 102.449 1.00 42.30 485 SER B C 1
ATOM 7411 O O . SER B 1 467 ? 16.022 67.958 102.162 1.00 47.53 485 SER B O 1
ATOM 7414 N N . VAL B 1 468 ? 14.551 66.583 103.174 1.00 39.02 486 VAL B N 1
ATOM 7415 C CA . VAL B 1 468 ? 13.821 67.634 103.871 1.00 38.16 486 VAL B CA 1
ATOM 7416 C C . VAL B 1 468 ? 13.838 67.283 105.350 1.00 38.97 486 VAL B C 1
ATOM 7417 O O . VAL B 1 468 ? 13.357 66.213 105.745 1.00 38.75 486 VAL B O 1
ATOM 7421 N N . GLU B 1 469 ? 14.401 68.176 106.162 1.00 40.19 487 GLU B N 1
ATOM 7422 C CA . GLU B 1 469 ? 14.591 67.879 107.577 1.00 41.20 487 GLU B CA 1
ATOM 7423 C C . GLU B 1 469 ? 13.254 67.714 108.289 1.00 42.18 487 GLU B C 1
ATOM 7424 O O . GLU B 1 469 ? 13.039 66.728 109.004 1.00 44.97 487 GLU B O 1
ATOM 7430 N N . ASP B 1 470 ? 12.366 68.679 108.137 1.00 43.28 488 ASP B N 1
ATOM 7431 C CA . ASP B 1 470 ? 11.028 68.598 108.702 1.00 45.00 488 ASP B CA 1
ATOM 7432 C C . ASP B 1 470 ? 10.171 69.686 108.074 1.00 47.82 488 ASP B C 1
ATOM 7433 O O . ASP B 1 470 ? 10.645 70.499 107.280 1.00 45.74 488 ASP B O 1
ATOM 7438 N N . PHE B 1 471 ? 8.899 69.685 108.437 1.00 49.28 489 PHE B N 1
ATOM 7439 C CA . PHE B 1 471 ? 8.015 70.819 108.263 1.00 50.04 489 PHE B CA 1
ATOM 7440 C C . PHE B 1 471 ? 7.642 71.365 109.636 1.00 62.20 489 PHE B C 1
ATOM 7441 O O . PHE B 1 471 ? 7.922 70.749 110.669 1.00 64.16 489 PHE B O 1
ATOM 7449 N N . ASP B 1 472 ? 6.997 72.534 109.630 1.00 67.03 490 ASP B N 1
ATOM 7450 C CA . ASP B 1 472 ? 6.532 73.140 110.871 1.00 71.33 490 ASP B CA 1
ATOM 7451 C C . ASP B 1 472 ? 5.548 72.235 111.596 1.00 70.65 490 ASP B C 1
ATOM 7452 O O . ASP B 1 472 ? 5.688 71.983 112.797 1.00 70.85 490 ASP B O 1
ATOM 7457 N N . TRP B 1 473 ? 4.543 71.734 110.879 1.00 66.05 491 TRP B N 1
ATOM 7458 C CA . TRP B 1 473 ? 3.490 70.955 111.510 1.00 59.70 491 TRP B CA 1
ATOM 7459 C C . TRP B 1 473 ? 3.962 69.604 112.034 1.00 57.60 491 TRP B C 1
ATOM 7460 O O . TRP B 1 473 ? 3.159 68.889 112.634 1.00 61.24 491 TRP B O 1
ATOM 7471 N N . CYS B 1 474 ? 5.225 69.234 111.852 1.00 56.26 492 CYS B N 1
ATOM 7472 C CA . CYS B 1 474 ? 5.708 67.958 112.362 1.00 55.57 492 CYS B CA 1
ATOM 7473 C C . CYS B 1 474 ? 7.049 68.139 113.041 1.00 56.38 492 CYS B C 1
ATOM 7474 O O . CYS B 1 474 ? 7.917 67.254 113.016 1.00 53.80 492 CYS B O 1
ATOM 7477 N N . THR B 1 475 ? 7.222 69.289 113.642 1.00 56.75 493 THR B N 1
ATOM 7478 C CA . THR B 1 475 ? 8.385 69.577 114.428 1.00 56.93 493 THR B CA 1
ATOM 7479 C C . THR B 1 475 ? 7.929 69.835 115.853 1.00 58.03 493 THR B C 1
ATOM 7480 O O . THR B 1 475 ? 6.788 70.250 116.075 1.00 61.28 493 THR B O 1
ATOM 7484 N N . PRO B 1 476 ? 8.751 69.516 116.839 1.00 60.53 494 PRO B N 1
ATOM 7485 C CA . PRO B 1 476 ? 8.304 69.587 118.228 1.00 62.32 494 PRO B CA 1
ATOM 7486 C C . PRO B 1 476 ? 8.033 71.022 118.640 1.00 66.60 494 PRO B C 1
ATOM 7487 O O . PRO B 1 476 ? 8.809 71.928 118.307 1.00 66.23 494 PRO B O 1
ATOM 7491 N N . PRO B 1 477 ? 6.936 71.273 119.325 1.00 68.04 495 PRO B N 1
ATOM 7492 C CA . PRO B 1 477 ? 6.646 72.645 119.770 1.00 74.67 495 PRO B CA 1
ATOM 7493 C C . PRO B 1 477 ? 7.371 73.024 121.054 1.00 76.59 495 PRO B C 1
ATOM 7494 O O . PRO B 1 477 ? 8.217 72.271 121.547 1.00 77.50 495 PRO B O 1
ATOM 7498 N N . GLY B 1 481 ? 3.283 71.126 124.264 1.00 91.76 499 GLY B N 1
ATOM 7499 C CA . GLY B 1 481 ? 3.291 69.681 124.144 1.00 88.91 499 GLY B CA 1
ATOM 7500 C C . GLY B 1 481 ? 1.946 68.989 124.255 1.00 88.68 499 GLY B C 1
ATOM 7501 O O . GLY B 1 481 ? 1.474 68.713 125.362 1.00 97.01 499 GLY B O 1
ATOM 7502 N N . LEU B 1 482 ? 1.323 68.693 123.111 1.00 83.76 500 LEU B N 1
ATOM 7503 C CA . LEU B 1 482 ? 0.198 67.766 123.067 1.00 80.08 500 LEU B CA 1
ATOM 7504 C C . LEU B 1 482 ? 0.651 66.315 122.982 1.00 78.41 500 LEU B C 1
ATOM 7505 O O . LEU B 1 482 ? -0.170 65.411 123.166 1.00 78.20 500 LEU B O 1
ATOM 7510 N N . ALA B 1 483 ? 1.931 66.075 122.708 1.00 75.09 501 ALA B N 1
ATOM 7511 C CA . ALA B 1 483 ? 2.490 64.735 122.628 1.00 69.58 501 ALA B CA 1
ATOM 7512 C C . ALA B 1 483 ? 3.925 64.804 123.121 1.00 67.82 501 ALA B C 1
ATOM 7513 O O . ALA B 1 483 ? 4.580 65.839 122.954 1.00 69.54 501 ALA B O 1
ATOM 7515 N N . PRO B 1 484 ? 4.442 63.736 123.728 1.00 67.57 502 PRO B N 1
ATOM 7516 C CA . PRO B 1 484 ? 5.792 63.803 124.302 1.00 67.02 502 PRO B CA 1
ATOM 7517 C C . PRO B 1 484 ? 6.819 64.260 123.275 1.00 64.43 502 PRO B C 1
ATOM 7518 O O . PRO B 1 484 ? 6.752 63.905 122.096 1.00 62.32 502 PRO B O 1
ATOM 7522 N N . ILE B 1 485 ? 7.781 65.059 123.742 1.00 65.86 503 ILE B N 1
ATOM 7523 C CA . ILE B 1 485 ? 8.767 65.656 122.846 1.00 65.62 503 ILE B CA 1
ATOM 7524 C C . ILE B 1 485 ? 9.482 64.579 122.038 1.00 63.78 503 ILE B C 1
ATOM 7525 O O . ILE B 1 485 ? 9.695 64.728 120.828 1.00 63.67 503 ILE B O 1
ATOM 7530 N N . GLU B 1 486 ? 9.862 63.479 122.689 1.00 60.93 504 GLU B N 1
ATOM 7531 C CA . GLU B 1 486 ? 10.723 62.487 122.057 1.00 58.72 504 GLU B CA 1
ATOM 7532 C C . GLU B 1 486 ? 10.003 61.659 121.002 1.00 57.11 504 GLU B C 1
ATOM 7533 O O . GLU B 1 486 ? 10.667 60.922 120.265 1.00 55.42 504 GLU B O 1
ATOM 7539 N N . CYS B 1 487 ? 8.675 61.755 120.906 1.00 57.89 505 CYS B N 1
ATOM 7540 C CA . CYS B 1 487 ? 7.969 61.080 119.824 1.00 56.65 505 CYS B CA 1
ATOM 7541 C C . CYS B 1 487 ? 8.251 61.745 118.484 1.00 54.56 505 CYS B C 1
ATOM 7542 O O . CYS B 1 487 ? 8.240 61.076 117.444 1.00 52.98 505 CYS B O 1
ATOM 7545 N N . TYR B 1 488 ? 8.507 63.055 118.490 1.00 54.74 506 TYR B N 1
ATOM 7546 C CA . TYR B 1 488 ? 8.847 63.763 117.264 1.00 53.01 506 TYR B CA 1
ATOM 7547 C C . TYR B 1 488 ? 10.166 63.291 116.670 1.00 51.03 506 TYR B C 1
ATOM 7548 O O . TYR B 1 488 ? 10.441 63.574 115.500 1.00 49.38 506 TYR B O 1
ATOM 7557 N N . ASN B 1 489 ? 10.985 62.584 117.445 1.00 51.39 507 ASN B N 1
ATOM 7558 C CA . ASN B 1 489 ? 12.244 62.042 116.956 1.00 49.97 507 ASN B CA 1
ATOM 7559 C C . ASN B 1 489 ? 12.118 60.589 116.515 1.00 49.17 507 ASN B C 1
ATOM 7560 O O . ASN B 1 489 ? 13.136 59.941 116.253 1.00 49.08 507 ASN B O 1
ATOM 7565 N N . ARG B 1 490 ? 10.895 60.067 116.414 1.00 49.60 508 ARG B N 1
ATOM 7566 C CA . ARG B 1 490 ? 10.659 58.679 116.040 1.00 49.33 508 ARG B CA 1
ATOM 7567 C C . ARG B 1 490 ? 9.956 58.556 114.694 1.00 48.10 508 ARG B C 1
ATOM 7568 O O . ARG B 1 490 ? 9.407 57.496 114.381 1.00 48.39 508 ARG B O 1
ATOM 7576 N N . ILE B 1 491 ? 9.965 59.615 113.889 1.00 47.00 509 ILE B N 1
ATOM 7577 C CA . ILE B 1 491 ? 9.216 59.653 112.639 1.00 46.15 509 ILE B CA 1
ATOM 7578 C C . ILE B 1 491 ? 10.187 59.803 111.476 1.00 44.14 509 ILE B C 1
ATOM 7579 O O . ILE B 1 491 ? 11.012 60.723 111.461 1.00 44.83 509 ILE B O 1
ATOM 7584 N N . SER B 1 492 ? 10.093 58.892 110.515 1.00 43.34 510 SER B N 1
ATOM 7585 C CA . SER B 1 492 ? 10.719 59.031 109.210 1.00 41.63 510 SER B CA 1
ATOM 7586 C C . SER B 1 492 ? 9.629 59.336 108.189 1.00 41.53 510 SER B C 1
ATOM 7587 O O . SER B 1 492 ? 8.439 59.352 108.510 1.00 42.90 510 SER B O 1
ATOM 7590 N N . GLY B 1 493 ? 10.036 59.580 106.949 1.00 40.15 511 GLY B N 1
ATOM 7591 C CA . GLY B 1 493 ? 9.055 59.902 105.928 1.00 40.23 511 GLY B CA 1
ATOM 7592 C C . GLY B 1 493 ? 9.666 59.918 104.547 1.00 38.73 511 GLY B C 1
ATOM 7593 O O . GLY B 1 493 ? 10.882 59.798 104.374 1.00 37.83 511 GLY B O 1
ATOM 7594 N N . ALA B 1 494 ? 8.790 60.070 103.558 1.00 38.97 512 ALA B N 1
ATOM 7595 C CA . ALA B 1 494 ? 9.200 60.127 102.165 1.00 37.81 512 ALA B CA 1
ATOM 7596 C C . ALA B 1 494 ? 8.230 61.015 101.402 1.00 38.45 512 ALA B C 1
ATOM 7597 O O . ALA B 1 494 ? 7.034 61.050 101.700 1.00 40.03 512 ALA B O 1
ATOM 7599 N N . LEU B 1 495 ? 8.761 61.736 100.418 1.00 37.46 513 LEU B N 1
ATOM 7600 C CA . LEU B 1 495 ? 7.974 62.608 99.559 1.00 38.14 513 LEU B CA 1
ATOM 7601 C C . LEU B 1 495 ? 8.124 62.154 98.114 1.00 37.47 513 LEU B C 1
ATOM 7602 O O . LEU B 1 495 ? 9.228 61.820 97.674 1.00 36.08 513 LEU B O 1
ATOM 7607 N N . PHE B 1 496 ? 7.012 62.141 97.382 1.00 38.74 514 PHE B N 1
ATOM 7608 C CA . PHE B 1 496 ? 6.984 61.658 96.008 1.00 38.55 514 PHE B CA 1
ATOM 7609 C C . PHE B 1 496 ? 6.398 62.732 95.107 1.00 39.40 514 PHE B C 1
ATOM 7610 O O . PHE B 1 496 ? 5.315 63.255 95.384 1.00 41.17 514 PHE B O 1
ATOM 7618 N N . THR B 1 497 ? 7.108 63.046 94.028 1.00 38.38 515 THR B N 1
ATOM 7619 C CA . THR B 1 497 ? 6.660 64.018 93.047 1.00 39.25 515 THR B CA 1
ATOM 7620 C C . THR B 1 497 ? 6.661 63.388 91.662 1.00 39.24 515 THR B C 1
ATOM 7621 O O . THR B 1 497 ? 7.273 62.341 91.433 1.00 38.26 515 THR B O 1
ATOM 7625 N N . ASN B 1 498 ? 5.961 64.040 90.741 1.00 40.62 516 ASN B N 1
ATOM 7626 C CA . ASN B 1 498 ? 6.126 63.798 89.319 1.00 41.85 516 ASN B CA 1
ATOM 7627 C C . ASN B 1 498 ? 7.060 64.878 88.764 1.00 41.71 516 ASN B C 1
ATOM 7628 O O . ASN B 1 498 ? 7.810 65.509 89.517 1.00 42.29 516 ASN B O 1
ATOM 7633 N N . ASP B 1 499 ? 7.022 65.105 87.453 1.00 40.34 517 ASP B N 1
ATOM 7634 C CA . ASP B 1 499 ? 7.965 66.033 86.841 1.00 39.35 517 ASP B CA 1
ATOM 7635 C C . ASP B 1 499 ? 7.562 67.497 86.999 1.00 40.63 517 ASP B C 1
ATOM 7636 O O . ASP B 1 499 ? 8.289 68.371 86.516 1.00 40.34 517 ASP B O 1
ATOM 7641 N N . LYS B 1 500 ? 6.438 67.792 87.659 1.00 42.32 518 LYS B N 1
ATOM 7642 C CA . LYS B 1 500 ? 6.091 69.180 87.946 1.00 43.79 518 LYS B CA 1
ATOM 7643 C C . LYS B 1 500 ? 7.100 69.845 88.871 1.00 42.52 518 LYS B C 1
ATOM 7644 O O . LYS B 1 500 ? 7.102 71.077 88.974 1.00 43.68 518 LYS B O 1
ATOM 7650 N N . PHE B 1 501 ? 7.949 69.067 89.542 1.00 40.50 519 PHE B N 1
ATOM 7651 C CA . PHE B 1 501 ? 8.997 69.585 90.411 1.00 39.44 519 PHE B CA 1
ATOM 7652 C C . PHE B 1 501 ? 10.343 69.223 89.801 1.00 37.65 519 PHE B C 1
ATOM 7653 O O . PHE B 1 501 ? 10.628 68.042 89.572 1.00 36.49 519 PHE B O 1
ATOM 7661 N N . GLN B 1 502 ? 11.164 70.236 89.543 1.00 37.74 520 GLN B N 1
ATOM 7662 C CA . GLN B 1 502 ? 12.354 70.066 88.724 1.00 36.63 520 GLN B CA 1
ATOM 7663 C C . GLN B 1 502 ? 13.508 69.459 89.510 1.00 35.13 520 GLN B C 1
ATOM 7664 O O . GLN B 1 502 ? 13.680 69.706 90.707 1.00 35.16 520 GLN B O 1
ATOM 7670 N N . VAL B 1 503 ? 14.304 68.653 88.808 1.00 34.06 521 VAL B N 1
ATOM 7671 C CA . VAL B 1 503 ? 15.548 68.106 89.323 1.00 32.99 521 VAL B CA 1
ATOM 7672 C C . VAL B 1 503 ? 16.679 68.559 88.408 1.00 33.01 521 VAL B C 1
ATOM 7673 O O . VAL B 1 503 ? 16.463 68.976 87.268 1.00 33.55 521 VAL B O 1
ATOM 7677 N N . SER B 1 504 ? 17.901 68.469 88.924 1.00 32.65 522 SER B N 1
ATOM 7678 C CA . SER B 1 504 ? 19.066 68.864 88.152 1.00 32.94 522 SER B CA 1
ATOM 7679 C C . SER B 1 504 ? 19.374 67.819 87.077 1.00 32.34 522 SER B C 1
ATOM 7680 O O . SER B 1 504 ? 18.861 66.697 87.092 1.00 31.69 522 SER B O 1
ATOM 7683 N N . THR B 1 505 ? 20.236 68.207 86.134 1.00 32.82 523 THR B N 1
ATOM 7684 C CA . THR B 1 505 ? 20.520 67.360 84.979 1.00 32.60 523 THR B CA 1
ATOM 7685 C C . THR B 1 505 ? 20.987 65.973 85.407 1.00 31.90 523 THR B C 1
ATOM 7686 O O . THR B 1 505 ? 20.512 64.959 84.885 1.00 32.06 523 THR B O 1
ATOM 7690 N N . ASN B 1 506 ? 21.925 65.907 86.351 1.00 31.95 524 ASN B N 1
ATOM 7691 C CA . ASN B 1 506 ? 22.438 64.629 86.830 1.00 31.64 524 ASN B CA 1
ATOM 7692 C C . ASN B 1 506 ? 21.464 63.907 87.753 1.00 31.00 524 ASN B C 1
ATOM 7693 O O . ASN B 1 506 ? 21.751 62.780 88.169 1.00 30.91 524 ASN B O 1
ATOM 7698 N N . LYS B 1 507 ? 20.328 64.523 88.078 1.00 32.91 525 LYS B N 1
ATOM 7699 C CA . LYS B 1 507 ? 19.282 63.896 88.885 1.00 30.54 525 LYS B CA 1
ATOM 7700 C C . LYS B 1 507 ? 19.790 63.491 90.265 1.00 30.76 525 LYS B C 1
ATOM 7701 O O . LYS B 1 507 ? 19.314 62.519 90.855 1.00 33.88 525 LYS B O 1
ATOM 7707 N N . LEU B 1 508 ? 20.752 64.243 90.794 1.00 30.77 526 LEU B N 1
ATOM 7708 C CA . LEU B 1 508 ? 21.198 64.050 92.166 1.00 31.00 526 LEU B CA 1
ATOM 7709 C C . LEU B 1 508 ? 20.408 64.892 93.157 1.00 31.17 526 LEU B C 1
ATOM 7710 O O . LEU B 1 508 ? 20.272 64.499 94.321 1.00 31.26 526 LEU B O 1
ATOM 7715 N N . THR B 1 509 ? 19.871 66.029 92.719 1.00 31.44 527 THR B N 1
ATOM 7716 C CA . THR B 1 509 ? 19.178 66.949 93.606 1.00 32.00 527 THR B CA 1
ATOM 7717 C C . THR B 1 509 ? 17.920 67.478 92.938 1.00 32.16 527 THR B C 1
ATOM 7718 O O . THR B 1 509 ? 17.858 67.618 91.714 1.00 34.46 527 THR B O 1
ATOM 7722 N N . PHE B 1 510 ? 16.915 67.763 93.759 1.00 32.61 528 PHE B N 1
ATOM 7723 C CA . PHE B 1 510 ? 15.825 68.625 93.331 1.00 33.43 528 PHE B CA 1
ATOM 7724 C C . PHE B 1 510 ? 16.330 70.055 93.192 1.00 34.51 528 PHE B C 1
ATOM 7725 O O . PHE B 1 510 ? 17.258 70.478 93.885 1.00 34.89 528 PHE B O 1
ATOM 7741 N N . ASP B 1 512 ? 14.360 72.954 93.666 1.00 38.59 530 ASP B N 1
ATOM 7742 C CA . ASP B 1 512 ? 13.802 73.863 94.662 1.00 40.34 530 ASP B CA 1
ATOM 7743 C C . ASP B 1 512 ? 12.619 73.217 95.375 1.00 40.64 530 ASP B C 1
ATOM 7744 O O . ASP B 1 512 ? 11.612 73.877 95.654 1.00 42.11 530 ASP B O 1
ATOM 7749 N N . LEU B 1 513 ? 12.728 71.922 95.684 1.00 40.98 531 LEU B N 1
ATOM 7750 C CA . LEU B 1 513 ? 11.592 71.214 96.269 1.00 40.29 531 LEU B CA 1
ATOM 7751 C C . LEU B 1 513 ? 11.240 71.769 97.645 1.00 41.48 531 LEU B C 1
ATOM 7752 O O . LEU B 1 513 ? 10.072 72.065 97.927 1.00 45.07 531 LEU B O 1
ATOM 7757 N N . GLU B 1 514 ? 12.233 71.905 98.527 1.00 40.07 532 GLU B N 1
ATOM 7758 C CA . GLU B 1 514 ? 11.940 72.354 99.885 1.00 41.48 532 GLU B CA 1
ATOM 7759 C C . GLU B 1 514 ? 11.410 73.783 99.897 1.00 43.82 532 GLU B C 1
ATOM 7760 O O . GLU B 1 514 ? 10.493 74.103 100.662 1.00 47.03 532 GLU B O 1
ATOM 7766 N N . LEU B 1 515 ? 11.977 74.660 99.065 1.00 44.30 533 LEU B N 1
ATOM 7767 C CA . LEU B 1 515 ? 11.537 76.051 99.051 1.00 46.87 533 LEU B CA 1
ATOM 7768 C C . LEU B 1 515 ? 10.071 76.167 98.652 1.00 48.15 533 LEU B C 1
ATOM 7769 O O . LEU B 1 515 ? 9.332 76.988 99.208 1.00 50.59 533 LEU B O 1
ATOM 7774 N N . LYS B 1 516 ? 9.627 75.352 97.694 1.00 46.84 534 LYS B N 1
ATOM 7775 C CA . LYS B 1 516 ? 8.229 75.403 97.278 1.00 48.35 534 LYS B CA 1
ATOM 7776 C C . LYS B 1 516 ? 7.315 74.779 98.323 1.00 48.89 534 LYS B C 1
ATOM 7777 O O . LYS B 1 516 ? 6.187 75.244 98.524 1.00 51.26 534 LYS B O 1
ATOM 7783 N N . LEU B 1 517 ? 7.779 73.727 99.001 1.00 46.99 535 LEU B N 1
ATOM 7784 C CA . LEU B 1 517 ? 6.941 73.065 99.995 1.00 47.57 535 LEU B CA 1
ATOM 7785 C C . LEU B 1 517 ? 6.690 73.966 101.197 1.00 49.92 535 LEU B C 1
ATOM 7786 O O . LEU B 1 517 ? 5.598 73.947 101.776 1.00 53.78 535 LEU B O 1
ATOM 7791 N N . LYS B 1 518 ? 7.685 74.757 101.590 1.00 53.72 536 LYS B N 1
ATOM 7792 C CA . LYS B 1 518 ? 7.545 75.647 102.732 1.00 56.83 536 LYS B CA 1
ATOM 7793 C C . LYS B 1 518 ? 6.972 77.007 102.359 1.00 58.35 536 LYS B C 1
ATOM 7794 O O . LYS B 1 518 ? 6.695 77.809 103.256 1.00 62.62 536 LYS B O 1
ATOM 7800 N N . ASP B 1 519 ? 6.793 77.284 101.069 1.00 60.52 537 ASP B N 1
ATOM 7801 C CA . ASP B 1 519 ? 6.150 78.519 100.645 1.00 59.37 537 ASP B CA 1
ATOM 7802 C C . ASP B 1 519 ? 4.807 78.680 101.347 1.00 60.89 537 ASP B C 1
ATOM 7803 O O . ASP B 1 519 ? 4.065 77.712 101.531 1.00 60.29 537 ASP B O 1
ATOM 7808 N N . LYS B 1 520 ? 4.502 79.918 101.743 1.00 64.20 538 LYS B N 1
ATOM 7809 C CA . LYS B 1 520 ? 3.321 80.175 102.561 1.00 67.24 538 LYS B CA 1
ATOM 7810 C C . LYS B 1 520 ? 2.025 79.791 101.858 1.00 68.39 538 LYS B C 1
ATOM 7811 O O . LYS B 1 520 ? 1.024 79.534 102.534 1.00 70.20 538 LYS B O 1
ATOM 7813 N N . ASN B 1 521 ? 2.014 79.747 100.525 1.00 70.93 539 ASN B N 1
ATOM 7814 C CA . ASN B 1 521 ? 0.817 79.357 99.789 1.00 71.00 539 ASN B CA 1
ATOM 7815 C C . ASN B 1 521 ? 0.611 77.850 99.739 1.00 68.09 539 ASN B C 1
ATOM 7816 O O . ASN B 1 521 ? -0.457 77.404 99.306 1.00 69.13 539 ASN B O 1
ATOM 7821 N N . THR B 1 522 ? 1.593 77.061 100.167 1.00 63.00 540 THR B N 1
ATOM 7822 C CA . THR B 1 522 ? 1.507 75.611 100.046 1.00 60.59 540 THR B CA 1
ATOM 7823 C C . THR B 1 522 ? 0.499 75.062 101.048 1.00 62.19 540 THR B C 1
ATOM 7824 O O . THR B 1 522 ? 0.618 75.296 102.256 1.00 62.87 540 THR B O 1
ATOM 7828 N N . LEU B 1 523 ? -0.486 74.324 100.545 1.00 63.01 541 LEU B N 1
ATOM 7829 C CA . LEU B 1 523 ? -1.546 73.754 101.365 1.00 64.95 541 LEU B CA 1
ATOM 7830 C C . LEU B 1 523 ? -1.239 72.292 101.661 1.00 62.53 541 LEU B C 1
ATOM 7831 O O . LEU B 1 523 ? -0.983 71.508 100.741 1.00 60.40 541 LEU B O 1
ATOM 7836 N N . PHE B 1 524 ? -1.273 71.932 102.941 1.00 64.95 542 PHE B N 1
ATOM 7837 C CA . PHE B 1 524 ? -1.028 70.565 103.383 1.00 61.05 542 PHE B CA 1
ATOM 7838 C C . PHE B 1 524 ? -2.352 69.919 103.772 1.00 63.15 542 PHE B C 1
ATOM 7839 O O . PHE B 1 524 ? -3.058 70.421 104.652 1.00 66.30 542 PHE B O 1
ATOM 7847 N N . THR B 1 525 ? -2.678 68.806 103.119 1.00 62.58 543 THR B N 1
ATOM 7848 C CA . THR B 1 525 ? -3.907 68.066 103.365 1.00 65.22 543 THR B CA 1
ATOM 7849 C C . THR B 1 525 ? -3.574 66.624 103.719 1.00 63.42 543 THR B C 1
ATOM 7850 O O . THR B 1 525 ? -2.634 66.042 103.170 1.00 61.52 543 THR B O 1
ATOM 7854 N N . ARG B 1 526 ? -4.350 66.048 104.633 1.00 67.28 544 ARG B N 1
ATOM 7855 C CA . ARG B 1 526 ? -4.162 64.660 105.028 1.00 66.86 544 ARG B CA 1
ATOM 7856 C C . ARG B 1 526 ? -4.975 63.740 104.127 1.00 70.24 544 ARG B C 1
ATOM 7857 O O . ARG B 1 526 ? -6.034 64.114 103.614 1.00 73.66 544 ARG B O 1
ATOM 7865 N N . ILE B 1 527 ? -4.461 62.528 103.933 1.00 67.68 545 ILE B N 1
ATOM 7866 C CA . ILE B 1 527 ? -5.141 61.483 103.175 1.00 68.54 545 ILE B CA 1
ATOM 7867 C C . ILE B 1 527 ? -5.426 60.346 104.144 1.00 71.53 545 ILE B C 1
ATOM 7868 O O . ILE B 1 527 ? -4.503 59.643 104.574 1.00 67.21 545 ILE B O 1
ATOM 7873 N N . LEU B 1 528 ? -6.696 60.169 104.494 1.00 78.16 546 LEU B N 1
ATOM 7874 C CA . LEU B 1 528 ? -7.123 59.120 105.407 1.00 80.66 546 LEU B CA 1
ATOM 7875 C C . LEU B 1 528 ? -8.024 58.148 104.660 1.00 86.54 546 LEU B C 1
ATOM 7876 O O . LEU B 1 528 ? -8.902 58.562 103.897 1.00 91.03 546 LEU B O 1
ATOM 7881 N N . ASN B 1 529 ? -7.801 56.855 104.884 1.00 90.58 547 ASN B N 1
ATOM 7882 C CA . ASN B 1 529 ? -8.427 55.832 104.058 1.00 92.72 547 ASN B CA 1
ATOM 7883 C C . ASN B 1 529 ? -8.111 56.115 102.592 1.00 97.86 547 ASN B C 1
ATOM 7884 O O . ASN B 1 529 ? -6.984 55.877 102.144 1.00 95.85 547 ASN B O 1
ATOM 7886 N N . GLY B 1 530 ? -9.081 56.634 101.841 1.00 104.97 548 GLY B N 1
ATOM 7887 C CA . GLY B 1 530 ? -8.859 56.967 100.446 1.00 104.94 548 GLY B CA 1
ATOM 7888 C C . GLY B 1 530 ? -9.370 58.340 100.059 1.00 106.47 548 GLY B C 1
ATOM 7889 O O . GLY B 1 530 ? -9.424 58.671 98.871 1.00 109.51 548 GLY B O 1
ATOM 7890 N N . GLN B 1 531 ? -9.742 59.151 101.047 1.00 90.81 549 GLN B N 1
ATOM 7891 C CA . GLN B 1 531 ? -10.316 60.467 100.808 1.00 85.93 549 GLN B CA 1
ATOM 7892 C C . GLN B 1 531 ? -9.421 61.550 101.395 1.00 82.75 549 GLN B C 1
ATOM 7893 O O . GLN B 1 531 ? -8.700 61.323 102.371 1.00 79.67 549 GLN B O 1
ATOM 7895 N N . GLU B 1 532 ? -9.471 62.733 100.785 1.00 86.31 550 GLU B N 1
ATOM 7896 C CA . GLU B 1 532 ? -8.739 63.889 101.289 1.00 86.16 550 GLU B CA 1
ATOM 7897 C C . GLU B 1 532 ? -9.533 64.538 102.416 1.00 86.15 550 GLU B C 1
ATOM 7898 O O . GLU B 1 532 ? -10.651 65.016 102.198 1.00 89.95 550 GLU B O 1
ATOM 7904 N N . GLN B 1 533 ? -8.960 64.553 103.618 1.00 86.50 551 GLN B N 1
ATOM 7905 C CA . GLN B 1 533 ? -9.568 65.233 104.754 1.00 87.56 551 GLN B CA 1
ATOM 7906 C C . GLN B 1 533 ? -9.015 66.647 104.867 1.00 86.43 551 GLN B C 1
ATOM 7907 O O . GLN B 1 533 ? -7.804 66.864 104.761 1.00 82.07 551 GLN B O 1
ATOM 7909 N N . ARG B 1 534 ? -9.910 67.608 105.097 1.00 91.84 552 ARG B N 1
ATOM 7910 C CA . ARG B 1 534 ? -9.571 69.022 105.034 1.00 94.85 552 ARG B CA 1
ATOM 7911 C C . ARG B 1 534 ? -9.120 69.596 106.376 1.00 95.42 552 ARG B C 1
ATOM 7912 O O . ARG B 1 534 ? -9.213 70.812 106.578 1.00 100.32 552 ARG B O 1
ATOM 7925 N N . LYS B 1 536 ? -6.774 70.798 109.727 1.00 89.57 554 LYS B N 1
ATOM 7926 C CA . LYS B 1 536 ? -5.540 71.555 109.930 1.00 89.55 554 LYS B CA 1
ATOM 7927 C C . LYS B 1 536 ? -4.447 70.561 110.300 1.00 88.11 554 LYS B C 1
ATOM 7928 O O . LYS B 1 536 ? -4.417 70.034 111.415 1.00 92.13 554 LYS B O 1
ATOM 7930 N N . ILE B 1 537 ? -3.536 70.312 109.356 1.00 84.56 555 ILE B N 1
ATOM 7931 C CA . ILE B 1 537 ? -2.602 69.191 109.455 1.00 77.11 555 ILE B CA 1
ATOM 7932 C C . ILE B 1 537 ? -1.856 69.175 110.783 1.00 73.28 555 ILE B C 1
ATOM 7933 O O . ILE B 1 537 ? -1.499 68.104 111.288 1.00 71.55 555 ILE B O 1
ATOM 7938 N N . ASP B 1 538 ? -1.606 70.347 111.374 1.00 73.50 556 ASP B N 1
ATOM 7939 C CA . ASP B 1 538 ? -0.671 70.412 112.495 1.00 72.93 556 ASP B CA 1
ATOM 7940 C C . ASP B 1 538 ? -1.254 69.772 113.750 1.00 72.46 556 ASP B C 1
ATOM 7941 O O . ASP B 1 538 ? -0.563 69.015 114.442 1.00 70.79 556 ASP B O 1
ATOM 7946 N N . ARG B 1 539 ? -2.516 70.062 114.068 1.00 75.02 557 ARG B N 1
ATOM 7947 C CA . ARG B 1 539 ? -3.153 69.405 115.204 1.00 76.00 557 ARG B CA 1
ATOM 7948 C C . ARG B 1 539 ? -3.543 67.971 114.869 1.00 75.04 557 ARG B C 1
ATOM 7949 O O . ARG B 1 539 ? -3.525 67.104 115.751 1.00 74.73 557 ARG B O 1
ATOM 7951 N N . GLU B 1 540 ? -3.887 67.708 113.606 1.00 74.76 558 GLU B N 1
ATOM 7952 C CA . GLU B 1 540 ? -4.189 66.349 113.168 1.00 73.94 558 GLU B CA 1
ATOM 7953 C C . GLU B 1 540 ? -2.986 65.434 113.362 1.00 71.17 558 GLU B C 1
ATOM 7954 O O . GLU B 1 540 ? -3.138 64.259 113.717 1.00 70.81 558 GLU B O 1
ATOM 7960 N N . PHE B 1 541 ? -1.780 65.962 113.142 1.00 69.43 559 PHE B N 1
ATOM 7961 C CA . PHE B 1 541 ? -0.569 65.157 113.259 1.00 66.91 559 PHE B CA 1
ATOM 7962 C C . PHE B 1 541 ? -0.168 64.961 114.716 1.00 66.61 559 PHE B C 1
ATOM 7963 O O . PHE B 1 541 ? 0.262 63.868 115.101 1.00 65.34 559 PHE B O 1
ATOM 7971 N N . ALA B 1 542 ? -0.304 66.003 115.541 1.00 67.97 560 ALA B N 1
ATOM 7972 C CA . ALA B 1 542 ? -0.002 65.858 116.961 1.00 68.04 560 ALA B CA 1
ATOM 7973 C C . ALA B 1 542 ? -0.915 64.826 117.611 1.00 69.22 560 ALA B C 1
ATOM 7974 O O . ALA B 1 542 ? -0.479 64.058 118.477 1.00 68.45 560 ALA B O 1
ATOM 7976 N N . LEU B 1 543 ? -2.188 64.794 117.208 1.00 71.29 561 LEU B N 1
ATOM 7977 C CA . LEU B 1 543 ? -3.093 63.758 117.698 1.00 72.70 561 LEU B CA 1
ATOM 7978 C C . LEU B 1 543 ? -2.625 62.378 117.256 1.00 70.75 561 LEU B C 1
ATOM 7979 O O . LEU B 1 543 ? -2.473 61.466 118.078 1.00 70.61 561 LEU B O 1
ATOM 7984 N N . TRP B 1 544 ? -2.398 62.206 115.952 1.00 69.46 562 TRP B N 1
ATOM 7985 C CA . TRP B 1 544 ? -1.896 60.933 115.448 1.00 67.79 562 TRP B CA 1
ATOM 7986 C C . TRP B 1 544 ? -0.646 60.501 116.201 1.00 65.78 562 TRP B C 1
ATOM 7987 O O . TRP B 1 544 ? -0.444 59.309 116.455 1.00 65.24 562 TRP B O 1
ATOM 7998 N N . LEU B 1 545 ? 0.201 61.460 116.579 1.00 64.82 563 LEU B N 1
ATOM 7999 C CA . LEU B 1 545 ? 1.430 61.128 117.288 1.00 62.95 563 LEU B CA 1
ATOM 8000 C C . LEU B 1 545 ? 1.160 60.743 118.736 1.00 66.84 563 LEU B C 1
ATOM 8001 O O . LEU B 1 545 ? 1.917 59.954 119.313 1.00 67.77 563 LEU B O 1
ATOM 8006 N N . LYS B 1 546 ? 0.098 61.283 119.337 1.00 66.48 564 LYS B N 1
ATOM 8007 C CA . LYS B 1 546 ? -0.307 60.843 120.667 1.00 68.03 564 LYS B CA 1
ATOM 8008 C C . LYS B 1 546 ? -0.796 59.399 120.630 1.00 68.52 564 LYS B C 1
ATOM 8009 O O . LYS B 1 546 ? -0.316 58.548 121.387 1.00 68.00 564 LYS B O 1
ATOM 8011 N N . ASP B 1 547 ? -1.756 59.108 119.745 1.00 69.70 565 ASP B N 1
ATOM 8012 C CA . ASP B 1 547 ? -2.235 57.739 119.571 1.00 70.38 565 ASP B CA 1
ATOM 8013 C C . ASP B 1 547 ? -1.075 56.768 119.394 1.00 67.90 565 ASP B C 1
ATOM 8014 O O . ASP B 1 547 ? -0.995 55.743 120.081 1.00 68.29 565 ASP B O 1
ATOM 8019 N N . CYS B 1 548 ? -0.165 57.074 118.466 1.00 65.56 566 CYS B N 1
ATOM 8020 C CA . CYS B 1 548 ? 0.982 56.200 118.240 1.00 63.38 566 CYS B CA 1
ATOM 8021 C C . CYS B 1 548 ? 1.768 55.978 119.528 1.00 62.68 566 CYS B C 1
ATOM 8022 O O . CYS B 1 548 ? 2.247 54.868 119.787 1.00 62.11 566 CYS B O 1
ATOM 8025 N N . HIS B 1 549 ? 1.910 57.021 120.348 1.00 62.89 567 HIS B N 1
ATOM 8026 C CA . HIS B 1 549 ? 2.631 56.876 121.608 1.00 62.62 567 HIS B CA 1
ATOM 8027 C C . HIS B 1 549 ? 1.867 55.982 122.577 1.00 64.52 567 HIS B C 1
ATOM 8028 O O . HIS B 1 549 ? 2.441 55.073 123.187 1.00 63.97 567 HIS B O 1
ATOM 8035 N N . GLU B 1 550 ? 0.565 56.227 122.728 1.00 67.19 568 GLU B N 1
ATOM 8036 C CA . GLU B 1 550 ? -0.255 55.489 123.679 1.00 69.79 568 GLU B CA 1
ATOM 8037 C C . GLU B 1 550 ? -0.602 54.085 123.205 1.00 70.33 568 GLU B C 1
ATOM 8038 O O . GLU B 1 550 ? -1.209 53.326 123.968 1.00 72.60 568 GLU B O 1
ATOM 8044 N N . LYS B 1 551 ? -0.232 53.720 121.979 1.00 68.59 569 LYS B N 1
ATOM 8045 C CA . LYS B 1 551 ? -0.561 52.416 121.414 1.00 69.28 569 LYS B CA 1
ATOM 8046 C C . LYS B 1 551 ? 0.652 51.545 121.129 1.00 67.00 569 LYS B C 1
ATOM 8047 O O . LYS B 1 551 ? 0.582 50.328 121.315 1.00 67.93 569 LYS B O 1
ATOM 8053 N N . TYR B 1 552 ? 1.767 52.128 120.680 1.00 64.31 570 TYR B N 1
ATOM 8054 C CA . TYR B 1 552 ? 2.894 51.347 120.186 1.00 62.34 570 TYR B CA 1
ATOM 8055 C C . TYR B 1 552 ? 4.139 51.412 121.058 1.00 60.60 570 TYR B C 1
ATOM 8056 O O . TYR B 1 552 ? 4.942 50.476 121.019 1.00 59.70 570 TYR B O 1
ATOM 8065 N N . ASP B 1 553 ? 4.329 52.477 121.831 1.00 60.26 571 ASP B N 1
ATOM 8066 C CA . ASP B 1 553 ? 5.477 52.553 122.724 1.00 58.80 571 ASP B CA 1
ATOM 8067 C C . ASP B 1 553 ? 5.239 51.651 123.930 1.00 60.30 571 ASP B C 1
ATOM 8068 O O . ASP B 1 553 ? 4.154 51.660 124.519 1.00 62.69 571 ASP B O 1
ATOM 8073 N N . LYS B 1 554 ? 6.251 50.863 124.286 1.00 59.13 572 LYS B N 1
ATOM 8074 C CA . LYS B 1 554 ? 6.124 49.834 125.309 1.00 62.03 572 LYS B CA 1
ATOM 8075 C C . LYS B 1 554 ? 7.218 50.017 126.346 1.00 63.35 572 LYS B C 1
ATOM 8076 O O . LYS B 1 554 ? 8.394 50.150 125.995 1.00 63.24 572 LYS B O 1
ATOM 8082 N N . GLN B 1 555 ? 6.827 50.018 127.619 1.00 67.76 573 GLN B N 1
ATOM 8083 C CA . GLN B 1 555 ? 7.776 50.106 128.721 1.00 69.13 573 GLN B CA 1
ATOM 8084 C C . GLN B 1 555 ? 8.112 48.751 129.328 1.00 72.44 573 GLN B C 1
ATOM 8085 O O . GLN B 1 555 ? 9.204 48.590 129.884 1.00 68.58 573 GLN B O 1
ATOM 8087 N N . ILE B 1 556 ? 7.212 47.775 129.227 1.00 73.64 574 ILE B N 1
ATOM 8088 C CA . ILE B 1 556 ? 7.443 46.440 129.774 1.00 70.61 574 ILE B CA 1
ATOM 8089 C C . ILE B 1 556 ? 7.597 45.428 128.645 1.00 70.85 574 ILE B C 1
ATOM 8090 O O . ILE B 1 556 ? 8.372 44.476 128.750 1.00 68.27 574 ILE B O 1
ATOM 8092 N N . HIS C 1 7 ? -20.804 79.834 77.487 1.00 79.79 25 HIS C N 1
ATOM 8093 C CA . HIS C 1 7 ? -21.591 81.055 77.371 1.00 77.09 25 HIS C CA 1
ATOM 8094 C C . HIS C 1 7 ? -21.909 81.633 78.746 1.00 74.05 25 HIS C C 1
ATOM 8095 O O . HIS C 1 7 ? -22.817 81.160 79.430 1.00 75.21 25 HIS C O 1
ATOM 8097 N N . ARG C 1 8 ? -21.153 82.650 79.149 1.00 72.91 26 ARG C N 1
ATOM 8098 C CA . ARG C 1 8 ? -21.379 83.336 80.412 1.00 66.15 26 ARG C CA 1
ATOM 8099 C C . ARG C 1 8 ? -22.060 84.675 80.161 1.00 60.41 26 ARG C C 1
ATOM 8100 O O . ARG C 1 8 ? -21.808 85.345 79.157 1.00 64.44 26 ARG C O 1
ATOM 8108 N N . THR C 1 9 ? -22.935 85.054 81.089 1.00 54.68 27 THR C N 1
ATOM 8109 C CA . THR C 1 9 ? -23.798 86.215 80.935 1.00 52.82 27 THR C CA 1
ATOM 8110 C C . THR C 1 9 ? -23.299 87.362 81.802 1.00 50.55 27 THR C C 1
ATOM 8111 O O . THR C 1 9 ? -22.881 87.155 82.946 1.00 54.69 27 THR C O 1
ATOM 8115 N N . VAL C 1 10 ? -23.353 88.571 81.248 1.00 49.52 28 VAL C N 1
ATOM 8116 C CA . VAL C 1 10 ? -22.993 89.783 81.965 1.00 47.80 28 VAL C CA 1
ATOM 8117 C C . VAL C 1 10 ? -24.111 90.797 81.771 1.00 47.08 28 VAL C C 1
ATOM 8118 O O . VAL C 1 10 ? -24.894 90.722 80.822 1.00 48.03 28 VAL C O 1
ATOM 8122 N N . TYR C 1 11 ? -24.179 91.752 82.693 1.00 45.83 29 TYR C N 1
ATOM 8123 C CA . TYR C 1 11 ? -25.238 92.753 82.711 1.00 45.48 29 TYR C CA 1
ATOM 8124 C C . TYR C 1 11 ? -24.614 94.126 82.527 1.00 45.24 29 TYR C C 1
ATOM 8125 O O . TYR C 1 11 ? -23.718 94.514 83.285 1.00 44.69 29 TYR C O 1
ATOM 8134 N N . LEU C 1 12 ? -25.087 94.853 81.520 1.00 46.13 30 LEU C N 1
ATOM 8135 C CA . LEU C 1 12 ? -24.470 96.098 81.080 1.00 46.66 30 LEU C CA 1
ATOM 8136 C C . LEU C 1 12 ? -25.418 97.258 81.350 1.00 47.04 30 LEU C C 1
ATOM 8137 O O . LEU C 1 12 ? -26.546 97.274 80.847 1.00 47.94 30 LEU C O 1
ATOM 8142 N N . PHE C 1 13 ? -24.958 98.219 82.148 1.00 46.77 31 PHE C N 1
ATOM 8143 C CA . PHE C 1 13 ? -25.654 99.482 82.356 1.00 47.75 31 PHE C CA 1
ATOM 8144 C C . PHE C 1 13 ? -24.983 100.562 81.519 1.00 49.42 31 PHE C C 1
ATOM 8145 O O . PHE C 1 13 ? -23.753 100.685 81.530 1.00 49.36 31 PHE C O 1
ATOM 8153 N N . ASP C 1 14 ? -25.787 101.342 80.803 1.00 51.32 32 ASP C N 1
ATOM 8154 C CA . ASP C 1 14 ? -25.301 102.533 80.114 1.00 53.58 32 ASP C CA 1
ATOM 8155 C C . ASP C 1 14 ? -25.460 103.716 81.061 1.00 54.41 32 ASP C C 1
ATOM 8156 O O . ASP C 1 14 ? -26.584 104.111 81.386 1.00 55.19 32 ASP C O 1
ATOM 8161 N N . ARG C 1 15 ? -24.337 104.267 81.523 1.00 54.59 33 ARG C N 1
ATOM 8162 C CA . ARG C 1 15 ? -24.347 105.396 82.448 1.00 55.83 33 ARG C CA 1
ATOM 8163 C C . ARG C 1 15 ? -23.477 106.541 81.940 1.00 58.55 33 ARG C C 1
ATOM 8164 O O . ARG C 1 15 ? -22.871 107.272 82.728 1.00 59.47 33 ARG C O 1
ATOM 8172 N N . ARG C 1 16 ? -23.426 106.722 80.622 1.00 60.32 34 ARG C N 1
ATOM 8173 C CA . ARG C 1 16 ? -22.646 107.817 80.060 1.00 63.46 34 ARG C CA 1
ATOM 8174 C C . ARG C 1 16 ? -23.328 109.159 80.298 1.00 66.63 34 ARG C C 1
ATOM 8175 O O . ARG C 1 16 ? -22.665 110.145 80.639 1.00 68.88 34 ARG C O 1
ATOM 8183 N N . GLU C 1 17 ? -24.648 109.218 80.125 1.00 67.28 35 GLU C N 1
ATOM 8184 C CA . GLU C 1 17 ? -25.413 110.436 80.351 1.00 74.68 35 GLU C CA 1
ATOM 8185 C C . GLU C 1 17 ? -26.588 110.133 81.268 1.00 78.36 35 GLU C C 1
ATOM 8186 O O . GLU C 1 17 ? -27.114 109.017 81.283 1.00 74.08 35 GLU C O 1
ATOM 8188 N N . LYS C 1 18 ? -26.999 111.149 82.031 1.00 81.80 36 LYS C N 1
ATOM 8189 C CA . LYS C 1 18 ? -28.060 110.956 83.014 1.00 83.46 36 LYS C CA 1
ATOM 8190 C C . LYS C 1 18 ? -29.334 110.413 82.379 1.00 86.49 36 LYS C C 1
ATOM 8191 O O . LYS C 1 18 ? -30.127 109.748 83.056 1.00 82.96 36 LYS C O 1
ATOM 8197 N N . GLU C 1 19 ? -29.548 110.674 81.092 1.00 92.80 37 GLU C N 1
ATOM 8198 C CA . GLU C 1 19 ? -30.753 110.227 80.408 1.00 92.37 37 GLU C CA 1
ATOM 8199 C C . GLU C 1 19 ? -30.620 108.828 79.817 1.00 87.43 37 GLU C C 1
ATOM 8200 O O . GLU C 1 19 ? -31.564 108.354 79.177 1.00 89.16 37 GLU C O 1
ATOM 8202 N N . SER C 1 20 ? -29.487 108.158 80.018 1.00 80.14 38 SER C N 1
ATOM 8203 C CA . SER C 1 20 ? -29.276 106.843 79.429 1.00 70.81 38 SER C CA 1
ATOM 8204 C C . SER C 1 20 ? -30.317 105.852 79.943 1.00 65.50 38 SER C C 1
ATOM 8205 O O . SER C 1 20 ? -30.976 106.069 80.963 1.00 63.91 38 SER C O 1
ATOM 8208 N N . GLU C 1 21 ? -30.456 104.746 79.216 1.00 62.08 39 GLU C N 1
ATOM 8209 C CA . GLU C 1 21 ? -31.473 103.752 79.534 1.00 60.89 39 GLU C CA 1
ATOM 8210 C C . GLU C 1 21 ? -31.326 103.283 80.976 1.00 62.36 39 GLU C C 1
ATOM 8211 O O . GLU C 1 21 ? -30.269 102.782 81.375 1.00 55.60 39 GLU C O 1
ATOM 8214 N N . LEU C 1 22 ? -32.394 103.452 81.757 1.00 62.77 40 LEU C N 1
ATOM 8215 C CA . LEU C 1 22 ? -32.363 103.071 83.165 1.00 60.47 40 LEU C CA 1
ATOM 8216 C C . LEU C 1 22 ? -32.040 101.591 83.326 1.00 57.36 40 LEU C C 1
ATOM 8217 O O . LEU C 1 22 ? -31.109 101.220 84.050 1.00 53.87 40 LEU C O 1
ATOM 8222 N N . GLY C 1 23 ? -32.803 100.728 82.661 1.00 56.24 41 GLY C N 1
ATOM 8223 C CA . GLY C 1 23 ? -32.595 99.303 82.795 1.00 52.26 41 GLY C CA 1
ATOM 8224 C C . GLY C 1 23 ? -31.267 98.855 82.220 1.00 50.98 41 GLY C C 1
ATOM 8225 O O . GLY C 1 23 ? -30.609 99.557 81.453 1.00 54.46 41 GLY C O 1
ATOM 8226 N N . ASP C 1 24 ? -30.862 97.653 82.610 1.00 54.06 42 ASP C N 1
ATOM 8227 C CA . ASP C 1 24 ? -29.645 97.046 82.098 1.00 57.46 42 ASP C CA 1
ATOM 8228 C C . ASP C 1 24 ? -29.969 96.111 80.939 1.00 54.76 42 ASP C C 1
ATOM 8229 O O . ASP C 1 24 ? -31.129 95.846 80.619 1.00 50.89 42 ASP C O 1
ATOM 8234 N N . ARG C 1 25 ? -28.911 95.598 80.316 1.00 56.03 43 ARG C N 1
ATOM 8235 C CA . ARG C 1 25 ? -29.035 94.744 79.141 1.00 56.16 43 ARG C CA 1
ATOM 8236 C C . ARG C 1 25 ? -28.220 93.482 79.387 1.00 54.85 43 ARG C C 1
ATOM 8237 O O . ARG C 1 25 ? -26.980 93.564 79.506 1.00 54.75 43 ARG C O 1
ATOM 8245 N N . PRO C 1 26 ? -28.840 92.305 79.478 1.00 50.40 44 PRO C N 1
ATOM 8246 C CA . PRO C 1 26 ? -28.039 91.078 79.536 1.00 50.37 44 PRO C CA 1
ATOM 8247 C C . PRO C 1 26 ? -27.273 90.881 78.237 1.00 54.75 44 PRO C C 1
ATOM 8248 O O . PRO C 1 26 ? -27.623 91.423 77.186 1.00 53.23 44 PRO C O 1
ATOM 8252 N N . LEU C 1 27 ? -26.203 90.095 78.319 1.00 60.91 45 LEU C N 1
ATOM 8253 C CA . LEU C 1 27 ? -25.235 90.035 77.229 1.00 59.17 45 LEU C CA 1
ATOM 8254 C C . LEU C 1 27 ? -24.529 88.688 77.305 1.00 59.38 45 LEU C C 1
ATOM 8255 O O . LEU C 1 27 ? -23.768 88.445 78.246 1.00 60.92 45 LEU C O 1
ATOM 8260 N N . GLN C 1 28 ? -24.783 87.821 76.328 1.00 56.39 46 GLN C N 1
ATOM 8261 C CA . GLN C 1 28 ? -24.171 86.501 76.316 1.00 57.99 46 GLN C CA 1
ATOM 8262 C C . GLN C 1 28 ? -22.774 86.584 75.713 1.00 58.77 46 GLN C C 1
ATOM 8263 O O . GLN C 1 28 ? -22.600 87.077 74.595 1.00 60.01 46 GLN C O 1
ATOM 8265 N N . VAL C 1 29 ? -21.780 86.113 76.463 1.00 58.41 47 VAL C N 1
ATOM 8266 C CA . VAL C 1 29 ? -20.385 86.119 76.039 1.00 59.42 47 VAL C CA 1
ATOM 8267 C C . VAL C 1 29 ? -19.931 84.675 75.884 1.00 62.20 47 VAL C C 1
ATOM 8268 O O . VAL C 1 29 ? -20.064 83.873 76.815 1.00 62.30 47 VAL C O 1
ATOM 8272 N N . GLY C 1 30 ? -19.399 84.349 74.709 1.00 64.87 48 GLY C N 1
ATOM 8273 C CA . GLY C 1 30 ? -18.969 82.996 74.424 1.00 68.19 48 GLY C CA 1
ATOM 8274 C C . GLY C 1 30 ? -17.538 82.740 74.859 1.00 68.94 48 GLY C C 1
ATOM 8275 O O . GLY C 1 30 ? -16.713 83.647 74.914 1.00 67.64 48 GLY C O 1
ATOM 8276 N N . GLU C 1 31 ? -17.256 81.477 75.175 1.00 81.53 49 GLU C N 1
ATOM 8277 C CA . GLU C 1 31 ? -15.922 81.093 75.617 1.00 83.84 49 GLU C CA 1
ATOM 8278 C C . GLU C 1 31 ? -14.872 81.557 74.616 1.00 84.00 49 GLU C C 1
ATOM 8279 O O . GLU C 1 31 ? -15.082 81.508 73.401 1.00 85.73 49 GLU C O 1
ATOM 8281 N N . ARG C 1 32 ? -13.737 82.021 75.140 1.00 80.66 50 ARG C N 1
ATOM 8282 C CA . ARG C 1 32 ? -12.598 82.464 74.343 1.00 78.48 50 ARG C CA 1
ATOM 8283 C C . ARG C 1 32 ? -12.825 83.822 73.687 1.00 75.78 50 ARG C C 1
ATOM 8284 O O . ARG C 1 32 ? -12.186 84.135 72.678 1.00 79.28 50 ARG C O 1
ATOM 8286 N N . SER C 1 33 ? -13.718 84.643 74.235 1.00 76.78 51 SER C N 1
ATOM 8287 C CA . SER C 1 33 ? -13.916 85.990 73.726 1.00 72.00 51 SER C CA 1
ATOM 8288 C C . SER C 1 33 ? -12.817 86.917 74.244 1.00 67.98 51 SER C C 1
ATOM 8289 O O . SER C 1 33 ? -12.025 86.561 75.121 1.00 68.29 51 SER C O 1
ATOM 8292 N N . ASP C 1 34 ? -12.774 88.127 73.690 1.00 66.73 52 ASP C N 1
ATOM 8293 C CA . ASP C 1 34 ? -11.759 89.102 74.059 1.00 66.42 52 ASP C CA 1
ATOM 8294 C C . ASP C 1 34 ? -12.390 90.484 74.132 1.00 64.21 52 ASP C C 1
ATOM 8295 O O . ASP C 1 34 ? -13.507 90.712 73.658 1.00 63.45 52 ASP C O 1
ATOM 8300 N N . TYR C 1 35 ? -11.651 91.416 74.738 1.00 63.64 53 TYR C N 1
ATOM 8301 C CA . TYR C 1 35 ? -12.172 92.763 74.943 1.00 61.95 53 TYR C CA 1
ATOM 8302 C C . TYR C 1 35 ? -12.476 93.449 73.616 1.00 63.53 53 TYR C C 1
ATOM 8303 O O . TYR C 1 35 ? -13.505 94.121 73.479 1.00 62.43 53 TYR C O 1
ATOM 8312 N N . ALA C 1 36 ? -11.593 93.292 72.627 1.00 66.51 54 ALA C N 1
ATOM 8313 C CA . ALA C 1 36 ? -11.832 93.886 71.316 1.00 68.66 54 ALA C CA 1
ATOM 8314 C C . ALA C 1 36 ? -13.188 93.465 70.763 1.00 68.27 54 ALA C C 1
ATOM 8315 O O . ALA C 1 36 ? -13.978 94.302 70.311 1.00 68.38 54 ALA C O 1
ATOM 8317 N N . GLY C 1 37 ? -13.475 92.163 70.795 1.00 68.26 55 GLY C N 1
ATOM 8318 C CA . GLY C 1 37 ? -14.768 91.691 70.330 1.00 68.22 55 GLY C CA 1
ATOM 8319 C C . GLY C 1 37 ? -15.913 92.175 71.198 1.00 65.12 55 GLY C C 1
ATOM 8320 O O . GLY C 1 37 ? -16.964 92.576 70.689 1.00 65.39 55 GLY C O 1
ATOM 8321 N N . PHE C 1 38 ? -15.729 92.144 72.521 1.00 62.54 56 PHE C N 1
ATOM 8322 C CA . PHE C 1 38 ? -16.763 92.636 73.426 1.00 59.83 56 PHE C CA 1
ATOM 8323 C C . PHE C 1 38 ? -17.095 94.093 73.130 1.00 59.90 56 PHE C C 1
ATOM 8324 O O . PHE C 1 38 ? -18.267 94.463 73.001 1.00 59.48 56 PHE C O 1
ATOM 8332 N N . ARG C 1 39 ? -16.067 94.936 73.014 1.00 60.87 57 ARG C N 1
ATOM 8333 C CA . ARG C 1 39 ? -16.298 96.357 72.784 1.00 61.48 57 ARG C CA 1
ATOM 8334 C C . ARG C 1 39 ? -16.985 96.594 71.445 1.00 63.93 57 ARG C C 1
ATOM 8335 O O . ARG C 1 39 ? -17.844 97.476 71.326 1.00 64.25 57 ARG C O 1
ATOM 8343 N N . ALA C 1 40 ? -16.619 95.817 70.423 1.00 66.21 58 ALA C N 1
ATOM 8344 C CA . ALA C 1 40 ? -17.276 95.938 69.125 1.00 69.06 58 ALA C CA 1
ATOM 8345 C C . ALA C 1 40 ? -18.780 95.735 69.255 1.00 68.04 58 ALA C C 1
ATOM 8346 O O . ALA C 1 40 ? -19.573 96.555 68.778 1.00 69.41 58 ALA C O 1
ATOM 8348 N N . CYS C 1 41 ? -19.192 94.642 69.904 1.00 68.08 59 CYS C N 1
ATOM 8349 C CA . CYS C 1 41 ? -20.616 94.357 70.047 1.00 68.24 59 CYS C CA 1
ATOM 8350 C C . CYS C 1 41 ? -21.347 95.517 70.710 1.00 65.04 59 CYS C C 1
ATOM 8351 O O . CYS C 1 41 ? -22.437 95.905 70.272 1.00 65.48 59 CYS C O 1
ATOM 8354 N N . VAL C 1 42 ? -20.761 96.088 71.764 1.00 63.71 60 VAL C N 1
ATOM 8355 C CA . VAL C 1 42 ? -21.392 97.215 72.448 1.00 61.71 60 VAL C CA 1
ATOM 8356 C C . VAL C 1 42 ? -21.593 98.373 71.478 1.00 63.60 60 VAL C C 1
ATOM 8357 O O . VAL C 1 42 ? -22.685 98.946 71.382 1.00 64.42 60 VAL C O 1
ATOM 8361 N N . CYS C 1 43 ? -20.539 98.736 70.746 1.00 65.69 61 CYS C N 1
ATOM 8362 C CA . CYS C 1 43 ? -20.623 99.870 69.830 1.00 69.08 61 CYS C CA 1
ATOM 8363 C C . CYS C 1 43 ? -21.728 99.666 68.801 1.00 71.65 61 CYS C C 1
ATOM 8364 O O . CYS C 1 43 ? -22.527 100.573 68.543 1.00 73.55 61 CYS C O 1
ATOM 8367 N N . GLN C 1 44 ? -21.794 98.473 68.206 1.00 72.18 62 GLN C N 1
ATOM 8368 C CA . GLN C 1 44 ? -22.785 98.210 67.167 1.00 75.21 62 GLN C CA 1
ATOM 8369 C C . GLN C 1 44 ? -24.202 98.276 67.727 1.00 74.11 62 GLN C C 1
ATOM 8370 O O . GLN C 1 44 ? -25.040 99.047 67.247 1.00 76.70 62 GLN C O 1
ATOM 8372 N N . THR C 1 45 ? -24.486 97.471 68.755 1.00 70.65 63 THR C N 1
ATOM 8373 C CA . THR C 1 45 ? -25.863 97.320 69.220 1.00 71.24 63 THR C CA 1
ATOM 8374 C C . THR C 1 45 ? -26.419 98.616 69.800 1.00 73.84 63 THR C C 1
ATOM 8375 O O . THR C 1 45 ? -27.632 98.848 69.737 1.00 75.59 63 THR C O 1
ATOM 8379 N N . LEU C 1 46 ? -25.564 99.469 70.364 1.00 73.08 64 LEU C N 1
ATOM 8380 C CA . LEU C 1 46 ? -26.011 100.691 71.021 1.00 72.90 64 LEU C CA 1
ATOM 8381 C C . LEU C 1 46 ? -25.756 101.945 70.196 1.00 77.60 64 LEU C C 1
ATOM 8382 O O . LEU C 1 46 ? -26.103 103.044 70.644 1.00 81.62 64 LEU C O 1
ATOM 8387 N N . GLY C 1 47 ? -25.161 101.820 69.012 1.00 74.98 65 GLY C N 1
ATOM 8388 C CA . GLY C 1 47 ? -24.971 102.962 68.140 1.00 79.22 65 GLY C CA 1
ATOM 8389 C C . GLY C 1 47 ? -23.980 103.974 68.675 1.00 78.94 65 GLY C C 1
ATOM 8390 O O . GLY C 1 47 ? -24.328 105.139 68.894 1.00 80.76 65 GLY C O 1
ATOM 8391 N N . ILE C 1 48 ? -22.739 103.544 68.884 1.00 81.85 66 ILE C N 1
ATOM 8392 C CA . ILE C 1 48 ? -21.669 104.415 69.356 1.00 85.46 66 ILE C CA 1
ATOM 8393 C C . ILE C 1 48 ? -20.560 104.379 68.320 1.00 93.02 66 ILE C C 1
ATOM 8394 O O . ILE C 1 48 ? -19.971 103.319 68.072 1.00 93.84 66 ILE C O 1
ATOM 8399 N N . SER C 1 49 ? -20.282 105.524 67.710 1.00 105.64 67 SER C N 1
ATOM 8400 C CA . SER C 1 49 ? -19.113 105.645 66.860 1.00 112.18 67 SER C CA 1
ATOM 8401 C C . SER C 1 49 ? -17.892 105.139 67.627 1.00 115.44 67 SER C C 1
ATOM 8402 O O . SER C 1 49 ? -17.618 105.638 68.729 1.00 115.95 67 SER C O 1
ATOM 8404 N N . PRO C 1 50 ? -17.148 104.146 67.102 1.00 114.04 68 PRO C N 1
ATOM 8405 C CA . PRO C 1 50 ? -15.908 103.734 67.778 1.00 111.80 68 PRO C CA 1
ATOM 8406 C C . PRO C 1 50 ? -14.999 104.923 68.043 1.00 113.57 68 PRO C C 1
ATOM 8407 O O . PRO C 1 50 ? -14.085 104.853 68.873 1.00 115.70 68 PRO C O 1
ATOM 8411 N N . GLU C 1 51 ? -15.254 106.021 67.328 1.00 106.06 69 GLU C N 1
ATOM 8412 C CA . GLU C 1 51 ? -14.681 107.316 67.668 1.00 101.21 69 GLU C CA 1
ATOM 8413 C C . GLU C 1 51 ? -14.734 107.565 69.173 1.00 99.97 69 GLU C C 1
ATOM 8414 O O . GLU C 1 51 ? -13.703 107.808 69.809 1.00 100.75 69 GLU C O 1
ATOM 8416 N N . GLU C 1 52 ? -15.935 107.510 69.756 1.00 95.91 70 GLU C N 1
ATOM 8417 C CA . GLU C 1 52 ? -16.106 107.670 71.199 1.00 92.56 70 GLU C CA 1
ATOM 8418 C C . GLU C 1 52 ? -15.046 106.892 71.968 1.00 91.85 70 GLU C C 1
ATOM 8419 O O . GLU C 1 52 ? -14.822 105.706 71.716 1.00 91.51 70 GLU C O 1
ATOM 8425 N N . LYS C 1 53 ? -14.399 107.571 72.915 1.00 89.70 71 LYS C N 1
ATOM 8426 C CA . LYS C 1 53 ? -13.364 106.973 73.758 1.00 88.57 71 LYS C CA 1
ATOM 8427 C C . LYS C 1 53 ? -13.901 106.604 75.136 1.00 88.10 71 LYS C C 1
ATOM 8428 O O . LYS C 1 53 ? -13.249 106.843 76.157 1.00 90.26 71 LYS C O 1
ATOM 8430 N N . PHE C 1 54 ? -15.092 106.014 75.188 1.00 77.45 72 PHE C N 1
ATOM 8431 C CA . PHE C 1 54 ? -15.703 105.642 76.454 1.00 66.38 72 PHE C CA 1
ATOM 8432 C C . PHE C 1 54 ? -14.953 104.469 77.086 1.00 63.89 72 PHE C C 1
ATOM 8433 O O . PHE C 1 54 ? -14.116 103.814 76.457 1.00 64.50 72 PHE C O 1
ATOM 8441 N N . VAL C 1 55 ? -15.264 104.212 78.357 1.00 61.46 73 VAL C N 1
ATOM 8442 C CA . VAL C 1 55 ? -14.665 103.114 79.103 1.00 59.41 73 VAL C CA 1
ATOM 8443 C C . VAL C 1 55 ? -15.761 102.165 79.567 1.00 56.51 73 VAL C C 1
ATOM 8444 O O . VAL C 1 55 ? -16.940 102.519 79.655 1.00 55.91 73 VAL C O 1
ATOM 8448 N N . ILE C 1 56 ? -15.345 100.938 79.867 1.00 55.11 74 ILE C N 1
ATOM 8449 C CA . ILE C 1 56 ? -16.192 99.927 80.487 1.00 52.71 74 ILE C CA 1
ATOM 8450 C C . ILE C 1 56 ? -15.550 99.553 81.813 1.00 51.96 74 ILE C C 1
ATOM 8451 O O . ILE C 1 56 ? -14.336 99.322 81.872 1.00 53.08 74 ILE C O 1
ATOM 8456 N N . THR C 1 57 ? -16.353 99.494 82.874 1.00 50.48 75 THR C N 1
ATOM 8457 C CA . THR C 1 57 ? -15.822 99.224 84.204 1.00 50.22 75 THR C CA 1
ATOM 8458 C C . THR C 1 57 ? -16.726 98.265 84.963 1.00 50.40 75 THR C C 1
ATOM 8459 O O . THR C 1 57 ? -17.917 98.127 84.673 1.00 52.50 75 THR C O 1
ATOM 8463 N N . THR C 1 58 ? -16.129 97.612 85.956 1.00 48.62 76 THR C N 1
ATOM 8464 C CA . THR C 1 58 ? -16.875 96.887 86.969 1.00 47.60 76 THR C CA 1
ATOM 8465 C C . THR C 1 58 ? -17.606 97.878 87.874 1.00 47.40 76 THR C C 1
ATOM 8466 O O . THR C 1 58 ? -17.491 99.099 87.734 1.00 48.19 76 THR C O 1
ATOM 8470 N N . THR C 1 59 ? -18.369 97.344 88.827 1.00 46.74 77 THR C N 1
ATOM 8471 C CA . THR C 1 59 ? -19.029 98.198 89.805 1.00 46.95 77 THR C CA 1
ATOM 8472 C C . THR C 1 59 ? -18.048 98.813 90.794 1.00 48.65 77 THR C C 1
ATOM 8473 O O . THR C 1 59 ? -18.443 99.694 91.565 1.00 49.39 77 THR C O 1
ATOM 8477 N N . SER C 1 60 ? -16.787 98.381 90.783 1.00 49.68 78 SER C N 1
ATOM 8478 C CA . SER C 1 60 ? -15.720 99.018 91.541 1.00 51.82 78 SER C CA 1
ATOM 8479 C C . SER C 1 60 ? -15.048 100.150 90.777 1.00 52.95 78 SER C C 1
ATOM 8480 O O . SER C 1 60 ? -14.110 100.759 91.302 1.00 55.14 78 SER C O 1
ATOM 8483 N N . ARG C 1 61 ? -15.500 100.444 89.558 1.00 51.95 79 ARG C N 1
ATOM 8484 C CA . ARG C 1 61 ? -14.826 101.380 88.662 1.00 53.35 79 ARG C CA 1
ATOM 8485 C C . ARG C 1 61 ? -13.458 100.861 88.228 1.00 54.55 79 ARG C C 1
ATOM 8486 O O . ARG C 1 61 ? -12.536 101.642 87.985 1.00 56.67 79 ARG C O 1
ATOM 8494 N N . LYS C 1 62 ? -13.316 99.542 88.125 1.00 53.60 80 LYS C N 1
ATOM 8495 C CA . LYS C 1 62 ? -12.113 98.938 87.574 1.00 54.90 80 LYS C CA 1
ATOM 8496 C C . LYS C 1 62 ? -12.293 98.786 86.071 1.00 54.28 80 LYS C C 1
ATOM 8497 O O . LYS C 1 62 ? -13.261 98.168 85.615 1.00 52.49 80 LYS C O 1
ATOM 8503 N N . GLU C 1 63 ? -11.363 99.348 85.306 1.00 56.15 81 GLU C N 1
ATOM 8504 C CA . GLU C 1 63 ? -11.509 99.407 83.859 1.00 56.19 81 GLU C CA 1
ATOM 8505 C C . GLU C 1 63 ? -11.213 98.049 83.236 1.00 56.02 81 GLU C C 1
ATOM 8506 O O . GLU C 1 63 ? -10.197 97.419 83.543 1.00 57.40 81 GLU C O 1
ATOM 8512 N N . ILE C 1 64 ? -12.106 97.603 82.352 1.00 54.77 82 ILE C N 1
ATOM 8513 C CA . ILE C 1 64 ? -11.859 96.388 81.590 1.00 55.15 82 ILE C CA 1
ATOM 8514 C C . ILE C 1 64 ? -10.785 96.672 80.552 1.00 57.59 82 ILE C C 1
ATOM 8515 O O . ILE C 1 64 ? -10.837 97.684 79.840 1.00 58.43 82 ILE C O 1
ATOM 8520 N N . THR C 1 65 ? -9.803 95.783 80.463 1.00 59.16 83 THR C N 1
ATOM 8521 C CA . THR C 1 65 ? -8.752 95.882 79.466 1.00 61.84 83 THR C CA 1
ATOM 8522 C C . THR C 1 65 ? -8.636 94.556 78.732 1.00 65.48 83 THR C C 1
ATOM 8523 O O . THR C 1 65 ? -9.155 93.528 79.173 1.00 63.74 83 THR C O 1
ATOM 8527 N N . CYS C 1 66 ? -7.945 94.595 77.593 1.00 69.76 84 CYS C N 1
ATOM 8528 C CA . CYS C 1 66 ? -7.592 93.358 76.910 1.00 74.08 84 CYS C CA 1
ATOM 8529 C C . CYS C 1 66 ? -6.794 92.440 77.824 1.00 73.43 84 CYS C C 1
ATOM 8530 O O . CYS C 1 66 ? -6.804 91.217 77.642 1.00 73.55 84 CYS C O 1
ATOM 8533 N N . ASP C 1 67 ? -6.108 93.009 78.819 1.00 73.50 85 ASP C N 1
ATOM 8534 C CA . ASP C 1 67 ? -5.256 92.223 79.703 1.00 75.61 85 ASP C CA 1
ATOM 8535 C C . ASP C 1 67 ? -6.054 91.542 80.811 1.00 69.93 85 ASP C C 1
ATOM 8536 O O . ASP C 1 67 ? -5.790 90.380 81.139 1.00 72.32 85 ASP C O 1
ATOM 8538 N N . ASN C 1 68 ? -7.024 92.242 81.398 1.00 65.05 86 ASN C N 1
ATOM 8539 C CA . ASN C 1 68 ? -7.785 91.717 82.526 1.00 63.27 86 ASN C CA 1
ATOM 8540 C C . ASN C 1 68 ? -9.135 91.138 82.123 1.00 61.07 86 ASN C C 1
ATOM 8541 O O . ASN C 1 68 ? -9.892 90.707 82.998 1.00 59.70 86 ASN C O 1
ATOM 8546 N N . PHE C 1 69 ? -9.449 91.107 80.827 1.00 61.10 87 PHE C N 1
ATOM 8547 C CA . PHE C 1 69 ? -10.802 90.772 80.393 1.00 59.22 87 PHE C CA 1
ATOM 8548 C C . PHE C 1 69 ? -11.246 89.417 80.933 1.00 59.39 87 PHE C C 1
ATOM 8549 O O . PHE C 1 69 ? -12.349 89.284 81.475 1.00 57.48 87 PHE C O 1
ATOM 8557 N N . ASP C 1 70 ? -10.400 88.394 80.791 1.00 64.47 88 ASP C N 1
ATOM 8558 C CA . ASP C 1 70 ? -10.815 87.044 81.160 1.00 69.03 88 ASP C CA 1
ATOM 8559 C C . ASP C 1 70 ? -11.077 86.932 82.657 1.00 65.97 88 ASP C C 1
ATOM 8560 O O . ASP C 1 70 ? -12.072 86.328 83.073 1.00 65.23 88 ASP C O 1
ATOM 8565 N N . GLU C 1 71 ? -10.202 87.511 83.482 1.00 62.67 89 GLU C N 1
ATOM 8566 C CA . GLU C 1 71 ? -10.373 87.451 84.928 1.00 62.37 89 GLU C CA 1
ATOM 8567 C C . GLU C 1 71 ? -11.443 88.406 85.441 1.00 59.15 89 GLU C C 1
ATOM 8568 O O . GLU C 1 71 ? -11.907 88.238 86.574 1.00 58.77 89 GLU C O 1
ATOM 8570 N N . THR C 1 72 ? -11.855 89.389 84.639 1.00 60.26 90 THR C N 1
ATOM 8571 C CA . THR C 1 72 ? -12.759 90.434 85.105 1.00 57.83 90 THR C CA 1
ATOM 8572 C C . THR C 1 72 ? -14.187 90.282 84.598 1.00 55.03 90 THR C C 1
ATOM 8573 O O . THR C 1 72 ? -15.126 90.605 85.333 1.00 54.92 90 THR C O 1
ATOM 8577 N N . VAL C 1 73 ? -14.384 89.809 83.370 1.00 53.28 91 VAL C N 1
ATOM 8578 C CA . VAL C 1 73 ? -15.728 89.669 82.819 1.00 51.99 91 VAL C CA 1
ATOM 8579 C C . VAL C 1 73 ? -16.190 88.234 83.034 1.00 53.00 91 VAL C C 1
ATOM 8580 O O . VAL C 1 73 ? -16.351 87.466 82.080 1.00 54.25 91 VAL C O 1
ATOM 8584 N N . LYS C 1 74 ? -16.399 87.866 84.294 1.00 58.89 92 LYS C N 1
ATOM 8585 C CA . LYS C 1 74 ? -16.865 86.539 84.656 1.00 58.54 92 LYS C CA 1
ATOM 8586 C C . LYS C 1 74 ? -18.389 86.477 84.599 1.00 53.78 92 LYS C C 1
ATOM 8587 O O . LYS C 1 74 ? -19.078 87.496 84.527 1.00 50.94 92 LYS C O 1
ATOM 8593 N N . ASP C 1 75 ? -18.914 85.256 84.631 1.00 54.52 93 ASP C N 1
ATOM 8594 C CA . ASP C 1 75 ? -20.357 85.059 84.614 1.00 53.88 93 ASP C CA 1
ATOM 8595 C C . ASP C 1 75 ? -20.999 85.766 85.802 1.00 52.13 93 ASP C C 1
ATOM 8596 O O . ASP C 1 75 ? -20.522 85.661 86.936 1.00 52.62 93 ASP C O 1
ATOM 8601 N N . GLY C 1 76 ? -22.080 86.502 85.536 1.00 50.47 94 GLY C N 1
ATOM 8602 C CA . GLY C 1 76 ? -22.876 87.134 86.564 1.00 49.19 94 GLY C CA 1
ATOM 8603 C C . GLY C 1 76 ? -22.575 88.604 86.799 1.00 47.39 94 GLY C C 1
ATOM 8604 O O . GLY C 1 76 ? -23.444 89.326 87.302 1.00 46.57 94 GLY C O 1
ATOM 8605 N N . VAL C 1 77 ? -21.374 89.070 86.444 1.00 47.35 95 VAL C N 1
ATOM 8606 C CA . VAL C 1 77 ? -20.954 90.409 86.854 1.00 46.27 95 VAL C CA 1
ATOM 8607 C C . VAL C 1 77 ? -21.800 91.472 86.160 1.00 45.11 95 VAL C C 1
ATOM 8608 O O . VAL C 1 77 ? -22.421 91.247 85.115 1.00 45.24 95 VAL C O 1
ATOM 8612 N N . THR C 1 78 ? -21.814 92.657 86.764 1.00 44.44 96 THR C N 1
ATOM 8613 C CA . THR C 1 78 ? -22.443 93.843 86.204 1.00 43.89 96 THR C CA 1
ATOM 8614 C C . THR C 1 78 ? -21.358 94.793 85.715 1.00 44.24 96 THR C C 1
ATOM 8615 O O . THR C 1 78 ? -20.317 94.945 86.363 1.00 44.65 96 THR C O 1
ATOM 8619 N N . LEU C 1 79 ? -21.602 95.427 84.569 1.00 44.49 97 LEU C N 1
ATOM 8620 C CA . LEU C 1 79 ? -20.632 96.321 83.954 1.00 45.28 97 LEU C CA 1
ATOM 8621 C C . LEU C 1 79 ? -21.269 97.671 83.660 1.00 45.69 97 LEU C C 1
ATOM 8622 O O . LEU C 1 79 ? -22.473 97.772 83.411 1.00 45.58 97 LEU C O 1
ATOM 8627 N N . TYR C 1 80 ? -20.437 98.708 83.694 1.00 46.63 98 TYR C N 1
ATOM 8628 C CA . TYR C 1 80 ? -20.854 100.078 83.441 1.00 47.72 98 TYR C CA 1
ATOM 8629 C C . TYR C 1 80 ? -20.280 100.570 82.121 1.00 49.32 98 TYR C C 1
ATOM 8630 O O . TYR C 1 80 ? -19.134 100.267 81.777 1.00 49.82 98 TYR C O 1
ATOM 8639 N N . LEU C 1 81 ? -21.087 101.336 81.395 1.00 50.51 99 LEU C N 1
ATOM 8640 C CA . LEU C 1 81 ? -20.634 102.106 80.245 1.00 52.76 99 LEU C CA 1
ATOM 8641 C C . LEU C 1 81 ? -20.523 103.562 80.679 1.00 54.50 99 LEU C C 1
ATOM 8642 O O . LEU C 1 81 ? -21.532 104.187 81.021 1.00 54.96 99 LEU C O 1
ATOM 8647 N N . LEU C 1 82 ? -19.302 104.095 80.677 1.00 55.86 100 LEU C N 1
ATOM 8648 C CA . LEU C 1 82 ? -19.039 105.429 81.196 1.00 57.91 100 LEU C CA 1
ATOM 8649 C C . LEU C 1 82 ? -18.173 106.219 80.222 1.00 60.93 100 LEU C C 1
ATOM 8650 O O . LEU C 1 82 ? -17.431 105.656 79.415 1.00 61.14 100 LEU C O 1
ATOM 8655 N N . GLN C 1 83 ? -18.277 107.547 80.318 1.00 63.69 101 GLN C N 1
ATOM 8656 C CA . GLN C 1 83 ? -17.394 108.418 79.548 1.00 67.18 101 GLN C CA 1
ATOM 8657 C C . GLN C 1 83 ? -15.957 108.340 80.053 1.00 67.49 101 GLN C C 1
ATOM 8658 O O . GLN C 1 83 ? -15.015 108.445 79.260 1.00 69.46 101 GLN C O 1
ATOM 8664 N N . SER C 1 84 ? -15.772 108.169 81.360 1.00 65.99 102 SER C N 1
ATOM 8665 C CA . SER C 1 84 ? -14.448 107.997 81.940 1.00 66.45 102 SER C CA 1
ATOM 8666 C C . SER C 1 84 ? -14.569 107.108 83.169 1.00 64.42 102 SER C C 1
ATOM 8667 O O . SER C 1 84 ? -15.661 106.899 83.705 1.00 63.18 102 SER C O 1
ATOM 8670 N N . VAL C 1 85 ? -13.422 106.588 83.614 1.00 65.53 103 VAL C N 1
ATOM 8671 C CA . VAL C 1 85 ? -13.412 105.596 84.686 1.00 61.26 103 VAL C CA 1
ATOM 8672 C C . VAL C 1 85 ? -14.121 106.127 85.928 1.00 61.93 103 VAL C C 1
ATOM 8673 O O . VAL C 1 85 ? -14.891 105.406 86.575 1.00 62.21 103 VAL C O 1
ATOM 8677 N N . ASN C 1 86 ? -13.876 107.389 86.283 1.00 64.02 104 ASN C N 1
ATOM 8678 C CA . ASN C 1 86 ? -14.359 107.956 87.536 1.00 64.70 104 ASN C CA 1
ATOM 8679 C C . ASN C 1 86 ? -15.443 109.008 87.320 1.00 65.91 104 ASN C C 1
ATOM 8680 O O . ASN C 1 86 ? -15.591 109.929 88.126 1.00 68.17 104 ASN C O 1
ATOM 8685 N N . GLN C 1 87 ? -16.213 108.878 86.242 1.00 64.86 105 GLN C N 1
ATOM 8686 C CA . GLN C 1 87 ? -17.374 109.732 86.032 1.00 66.91 105 GLN C CA 1
ATOM 8687 C C . GLN C 1 87 ? -18.289 109.673 87.250 1.00 68.34 105 GLN C C 1
ATOM 8688 O O . GLN C 1 87 ? -18.278 108.684 87.989 1.00 70.88 105 GLN C O 1
ATOM 8694 N N . LEU C 1 88 ? -19.075 110.722 87.473 1.00 69.36 106 LEU C N 1
ATOM 8695 C CA . LEU C 1 88 ? -20.034 110.724 88.567 1.00 67.15 106 LEU C CA 1
ATOM 8696 C C . LEU C 1 88 ? -21.296 109.989 88.139 1.00 64.28 106 LEU C C 1
ATOM 8697 O O . LEU C 1 88 ? -21.784 110.161 87.019 1.00 66.52 106 LEU C O 1
ATOM 8702 N N . LEU C 1 89 ? -21.822 109.163 89.039 1.00 62.00 107 LEU C N 1
ATOM 8703 C CA . LEU C 1 89 ? -22.929 108.266 88.713 1.00 59.50 107 LEU C CA 1
ATOM 8704 C C . LEU C 1 89 ? -24.229 109.061 88.744 1.00 62.25 107 LEU C C 1
ATOM 8705 O O . LEU C 1 89 ? -24.791 109.320 89.810 1.00 65.01 107 LEU C O 1
ATOM 8710 N N . LEU C 1 90 ? -24.718 109.444 87.562 1.00 74.69 108 LEU C N 1
ATOM 8711 C CA . LEU C 1 90 ? -25.906 110.289 87.484 1.00 79.86 108 LEU C CA 1
ATOM 8712 C C . LEU C 1 90 ? -27.172 109.523 87.847 1.00 78.67 108 LEU C C 1
ATOM 8713 O O . LEU C 1 90 ? -28.126 110.117 88.363 1.00 82.78 108 LEU C O 1
ATOM 8715 N N . THR C 1 91 ? -27.205 108.221 87.580 1.00 68.12 109 THR C N 1
ATOM 8716 C CA . THR C 1 91 ? -28.362 107.387 87.870 1.00 58.79 109 THR C CA 1
ATOM 8717 C C . THR C 1 91 ? -27.899 106.125 88.581 1.00 56.60 109 THR C C 1
ATOM 8718 O O . THR C 1 91 ? -26.867 105.545 88.230 1.00 58.59 109 THR C O 1
ATOM 8722 N N . ALA C 1 92 ? -28.665 105.706 89.583 1.00 50.82 110 ALA C N 1
ATOM 8723 C CA . ALA C 1 92 ? -28.303 104.533 90.362 1.00 50.62 110 ALA C CA 1
ATOM 8724 C C . ALA C 1 92 ? -28.498 103.265 89.540 1.00 50.18 110 ALA C C 1
ATOM 8725 O O . ALA C 1 92 ? -29.388 103.176 88.689 1.00 51.53 110 ALA C O 1
ATOM 8727 N N . THR C 1 93 ? -27.649 102.277 89.803 1.00 47.76 111 THR C N 1
ATOM 8728 C CA . THR C 1 93 ? -27.716 100.982 89.147 1.00 43.64 111 THR C CA 1
ATOM 8729 C C . THR C 1 93 ? -28.215 99.921 90.118 1.00 43.09 111 THR C C 1
ATOM 8730 O O . THR C 1 93 ? -28.229 100.114 91.337 1.00 47.35 111 THR C O 1
ATOM 8734 N N . LYS C 1 94 ? -28.624 98.788 89.553 1.00 42.37 112 LYS C N 1
ATOM 8735 C CA . LYS C 1 94 ? -29.119 97.644 90.316 1.00 41.91 112 LYS C CA 1
ATOM 8736 C C . LYS C 1 94 ? -28.299 96.428 89.897 1.00 38.49 112 LYS C C 1
ATOM 8737 O O . LYS C 1 94 ? -28.492 95.885 88.805 1.00 39.13 112 LYS C O 1
ATOM 8743 N N . GLU C 1 95 ? -27.392 96.006 90.774 1.00 38.16 113 GLU C N 1
ATOM 8744 C CA . GLU C 1 95 ? -26.399 94.980 90.472 1.00 38.65 113 GLU C CA 1
ATOM 8745 C C . GLU C 1 95 ? -26.884 93.640 91.019 1.00 37.14 113 GLU C C 1
ATOM 8746 O O . GLU C 1 95 ? -26.921 93.437 92.236 1.00 35.98 113 GLU C O 1
ATOM 8752 N N . ARG C 1 96 ? -27.240 92.726 90.118 1.00 37.54 114 ARG C N 1
ATOM 8753 C CA . ARG C 1 96 ? -27.796 91.440 90.521 1.00 36.53 114 ARG C CA 1
ATOM 8754 C C . ARG C 1 96 ? -26.808 90.654 91.372 1.00 36.04 114 ARG C C 1
ATOM 8755 O O . ARG C 1 96 ? -25.606 90.631 91.095 1.00 37.35 114 ARG C O 1
ATOM 8763 N N . ILE C 1 97 ? -27.326 89.990 92.406 1.00 34.48 115 ILE C N 1
ATOM 8764 C CA . ILE C 1 97 ? -26.523 89.101 93.237 1.00 33.98 115 ILE C CA 1
ATOM 8765 C C . ILE C 1 97 ? -27.334 87.866 93.602 1.00 33.04 115 ILE C C 1
ATOM 8766 O O . ILE C 1 97 ? -28.567 87.889 93.636 1.00 32.59 115 ILE C O 1
ATOM 8771 N N . ASP C 1 98 ? -26.621 86.779 93.866 1.00 33.13 116 ASP C N 1
ATOM 8772 C CA . ASP C 1 98 ? -27.158 85.618 94.557 1.00 32.71 116 ASP C CA 1
ATOM 8773 C C . ASP C 1 98 ? -26.461 85.492 95.904 1.00 31.09 116 ASP C C 1
ATOM 8774 O O . ASP C 1 98 ? -25.246 85.690 96.003 1.00 31.78 116 ASP C O 1
ATOM 8779 N N . PHE C 1 99 ? -27.228 85.164 96.938 1.00 32.43 117 PHE C N 1
ATOM 8780 C CA . PHE C 1 99 ? -26.677 84.981 98.278 1.00 29.06 117 PHE C CA 1
ATOM 8781 C C . PHE C 1 99 ? -27.279 83.733 98.915 1.00 28.29 117 PHE C C 1
ATOM 8782 O O . PHE C 1 99 ? -27.798 83.758 100.031 1.00 27.91 117 PHE C O 1
ATOM 8790 N N . LEU C 1 100 ? -27.212 82.622 98.190 1.00 29.12 118 LEU C N 1
ATOM 8791 C CA . LEU C 1 100 ? -27.602 81.340 98.751 1.00 28.92 118 LEU C CA 1
ATOM 8792 C C . LEU C 1 100 ? -26.828 81.085 100.042 1.00 32.80 118 LEU C C 1
ATOM 8793 O O . LEU C 1 100 ? -25.611 81.311 100.085 1.00 29.08 118 LEU C O 1
ATOM 8798 N N . PRO C 1 101 ? -27.477 80.603 101.100 1.00 33.58 119 PRO C N 1
ATOM 8799 C CA . PRO C 1 101 ? -26.722 80.207 102.291 1.00 29.01 119 PRO C CA 1
ATOM 8800 C C . PRO C 1 101 ? -25.626 79.216 101.928 1.00 28.21 119 PRO C C 1
ATOM 8801 O O . PRO C 1 101 ? -25.813 78.332 101.091 1.00 29.75 119 PRO C O 1
ATOM 8805 N N . HIS C 1 102 ? -24.462 79.394 102.542 1.00 27.92 120 HIS C N 1
ATOM 8806 C CA . HIS C 1 102 ? -23.371 78.447 102.380 1.00 27.90 120 HIS C CA 1
ATOM 8807 C C . HIS C 1 102 ? -23.770 77.105 102.988 1.00 27.29 120 HIS C C 1
ATOM 8808 O O . HIS C 1 102 ? -24.506 77.046 103.977 1.00 30.89 120 HIS C O 1
ATOM 8815 N N . TYR C 1 103 ? -23.287 76.013 102.382 1.00 29.60 121 TYR C N 1
ATOM 8816 C CA . TYR C 1 103 ? -23.701 74.688 102.837 1.00 28.10 121 TYR C CA 1
ATOM 8817 C C . TYR C 1 103 ? -23.290 74.419 104.279 1.00 29.51 121 TYR C C 1
ATOM 8818 O O . TYR C 1 103 ? -23.866 73.533 104.919 1.00 30.79 121 TYR C O 1
ATOM 8827 N N . ASP C 1 104 ? -22.320 75.164 104.809 1.00 27.43 122 ASP C N 1
ATOM 8828 C CA . ASP C 1 104 ? -22.015 75.082 106.233 1.00 26.95 122 ASP C CA 1
ATOM 8829 C C . ASP C 1 104 ? -23.219 75.443 107.090 1.00 25.78 122 ASP C C 1
ATOM 8830 O O . ASP C 1 104 ? -23.216 75.170 108.294 1.00 27.79 122 ASP C O 1
ATOM 8835 N N . THR C 1 105 ? -24.245 76.059 106.500 1.00 25.40 123 THR C N 1
ATOM 8836 C CA . THR C 1 105 ? -25.519 76.208 107.193 1.00 24.87 123 THR C CA 1
ATOM 8837 C C . THR C 1 105 ? -26.003 74.870 107.737 1.00 24.64 123 THR C C 1
ATOM 8838 O O . THR C 1 105 ? -26.638 74.820 108.795 1.00 32.85 123 THR C O 1
ATOM 8842 N N . LEU C 1 106 ? -25.723 73.778 107.025 1.00 29.67 124 LEU C N 1
ATOM 8843 C CA . LEU C 1 106 ? -26.008 72.427 107.495 1.00 28.54 124 LEU C CA 1
ATOM 8844 C C . LEU C 1 106 ? -24.800 71.774 108.156 1.00 26.96 124 LEU C C 1
ATOM 8845 O O . LEU C 1 106 ? -24.902 71.274 109.279 1.00 32.14 124 LEU C O 1
ATOM 8850 N N . VAL C 1 107 ? -23.650 71.781 107.479 1.00 26.42 125 VAL C N 1
ATOM 8851 C CA . VAL C 1 107 ? -22.515 70.970 107.914 1.00 28.45 125 VAL C CA 1
ATOM 8852 C C . VAL C 1 107 ? -22.005 71.434 109.273 1.00 31.64 125 VAL C C 1
ATOM 8853 O O . VAL C 1 107 ? -21.632 70.616 110.122 1.00 36.36 125 VAL C O 1
ATOM 8857 N N . LYS C 1 108 ? -21.977 72.747 109.504 1.00 32.49 126 LYS C N 1
ATOM 8858 C CA . LYS C 1 108 ? -21.520 73.303 110.770 1.00 28.91 126 LYS C CA 1
ATOM 8859 C C . LYS C 1 108 ? -22.674 73.737 111.666 1.00 31.75 126 LYS C C 1
ATOM 8860 O O . LYS C 1 108 ? -22.471 74.534 112.586 1.00 37.29 126 LYS C O 1
ATOM 8866 N N . SER C 1 109 ? -23.880 73.222 111.424 1.00 28.25 127 SER C N 1
ATOM 8867 C CA . SER C 1 109 ? -25.050 73.692 112.154 1.00 30.02 127 SER C CA 1
ATOM 8868 C C . SER C 1 109 ? -25.041 73.288 113.625 1.00 30.16 127 SER C C 1
ATOM 8869 O O . SER C 1 109 ? -25.786 73.878 114.414 1.00 33.05 127 SER C O 1
ATOM 8872 N N . GLY C 1 110 ? -24.229 72.306 114.015 1.00 31.42 128 GLY C N 1
ATOM 8873 C CA . GLY C 1 110 ? -24.212 71.844 115.392 1.00 32.42 128 GLY C CA 1
ATOM 8874 C C . GLY C 1 110 ? -22.837 71.865 116.026 1.00 34.24 128 GLY C C 1
ATOM 8875 O O . GLY C 1 110 ? -22.662 71.429 117.166 1.00 40.94 128 GLY C O 1
ATOM 8884 N N . TYR C 1 112 ? -20.942 74.362 117.047 1.00 37.36 130 TYR C N 1
ATOM 8885 C CA . TYR C 1 112 ? -20.695 75.364 118.081 1.00 36.87 130 TYR C CA 1
ATOM 8886 C C . TYR C 1 112 ? -21.965 75.678 118.863 1.00 35.88 130 TYR C C 1
ATOM 8887 O O . TYR C 1 112 ? -22.170 76.817 119.292 1.00 36.34 130 TYR C O 1
ATOM 8896 N N . GLU C 1 113 ? -22.821 74.679 119.065 1.00 34.86 131 GLU C N 1
ATOM 8897 C CA . GLU C 1 113 ? -24.101 74.875 119.729 1.00 36.92 131 GLU C CA 1
ATOM 8898 C C . GLU C 1 113 ? -24.222 74.132 121.047 1.00 33.21 131 GLU C C 1
ATOM 8899 O O . GLU C 1 113 ? -25.008 74.546 121.900 1.00 39.18 131 GLU C O 1
ATOM 8905 N N . TYR C 1 114 ? -23.472 73.050 121.232 1.00 32.79 132 TYR C N 1
ATOM 8906 C CA . TYR C 1 114 ? -23.593 72.206 122.418 1.00 32.29 132 TYR C CA 1
ATOM 8907 C C . TYR C 1 114 ? -22.411 72.488 123.338 1.00 32.95 132 TYR C C 1
ATOM 8908 O O . TYR C 1 114 ? -21.393 71.798 123.305 1.00 33.39 132 TYR C O 1
ATOM 8917 N N . TYR C 1 115 ? -22.564 73.507 124.175 1.00 33.41 133 TYR C N 1
ATOM 8918 C CA . TYR C 1 115 ? -21.528 73.915 125.108 1.00 34.36 133 TYR C CA 1
ATOM 8919 C C . TYR C 1 115 ? -21.680 73.170 126.431 1.00 34.95 133 TYR C C 1
ATOM 8920 O O . TYR C 1 115 ? -22.748 72.653 126.765 1.00 34.65 133 TYR C O 1
ATOM 8929 N N . ALA C 1 116 ? -20.584 73.116 127.182 1.00 36.15 134 ALA C N 1
ATOM 8930 C CA . ALA C 1 116 ? -20.561 72.452 128.477 1.00 37.49 134 ALA C CA 1
ATOM 8931 C C . ALA C 1 116 ? -20.956 73.423 129.580 1.00 38.83 134 ALA C C 1
ATOM 8932 O O . ALA C 1 116 ? -20.483 74.562 129.622 1.00 39.37 134 ALA C O 1
ATOM 8934 N N . SER C 1 117 ? -21.822 72.961 130.478 1.00 39.73 135 SER C N 1
ATOM 8935 C CA . SER C 1 117 ? -22.249 73.777 131.603 1.00 43.03 135 SER C CA 1
ATOM 8936 C C . SER C 1 117 ? -22.671 72.872 132.752 1.00 45.10 135 SER C C 1
ATOM 8937 O O . SER C 1 117 ? -23.113 71.739 132.540 1.00 43.09 135 SER C O 1
ATOM 8940 N N . GLU C 1 118 ? -22.528 73.391 133.972 1.00 47.00 136 GLU C N 1
ATOM 8941 C CA . GLU C 1 118 ? -22.955 72.694 135.186 1.00 52.38 136 GLU C CA 1
ATOM 8942 C C . GLU C 1 118 ? -22.410 71.267 135.239 1.00 53.12 136 GLU C C 1
ATOM 8943 O O . GLU C 1 118 ? -23.112 70.322 135.603 1.00 57.10 136 GLU C O 1
ATOM 8949 N N . GLY C 1 119 ? -21.139 71.111 134.874 1.00 51.55 137 GLY C N 1
ATOM 8950 C CA . GLY C 1 119 ? -20.452 69.837 134.991 1.00 55.63 137 GLY C CA 1
ATOM 8951 C C . GLY C 1 119 ? -20.979 68.727 134.104 1.00 56.11 137 GLY C C 1
ATOM 8952 O O . GLY C 1 119 ? -20.659 67.556 134.329 1.00 58.12 137 GLY C O 1
ATOM 8953 N N . GLN C 1 120 ? -21.801 69.049 133.098 1.00 54.56 138 GLN C N 1
ATOM 8954 C CA . GLN C 1 120 ? -22.392 68.083 132.172 1.00 50.42 138 GLN C CA 1
ATOM 8955 C C . GLN C 1 120 ? -21.671 68.092 130.832 1.00 42.67 138 GLN C C 1
ATOM 8956 O O . GLN C 1 120 ? -21.320 69.146 130.317 1.00 40.05 138 GLN C O 1
ATOM 8962 N N . ASN C 1 121 ? -21.409 66.901 130.303 1.00 41.94 139 ASN C N 1
ATOM 8963 C CA . ASN C 1 121 ? -20.965 66.776 128.918 1.00 39.72 139 ASN C CA 1
ATOM 8964 C C . ASN C 1 121 ? -22.186 66.800 128.004 1.00 37.09 139 ASN C C 1
ATOM 8965 O O . ASN C 1 121 ? -23.119 66.020 128.214 1.00 36.95 139 ASN C O 1
ATOM 8970 N N . PRO C 1 122 ? -22.226 67.672 126.996 1.00 38.61 140 PRO C N 1
ATOM 8971 C CA . PRO C 1 122 ? -23.461 67.866 126.223 1.00 35.87 140 PRO C CA 1
ATOM 8972 C C . PRO C 1 122 ? -23.682 66.918 125.052 1.00 33.17 140 PRO C C 1
ATOM 8973 O O . PRO C 1 122 ? -24.696 67.067 124.361 1.00 34.28 140 PRO C O 1
ATOM 8977 N N . LEU C 1 123 ? -22.789 65.966 124.794 1.00 34.22 141 LEU C N 1
ATOM 8978 C CA . LEU C 1 123 ? -22.999 65.043 123.681 1.00 34.09 141 LEU C CA 1
ATOM 8979 C C . LEU C 1 123 ? -24.364 64.366 123.716 1.00 33.21 141 LEU C C 1
ATOM 8980 O O . LEU C 1 123 ? -25.008 64.288 122.656 1.00 36.06 141 LEU C O 1
ATOM 8985 N N . PRO C 1 124 ? -24.865 63.876 124.852 1.00 33.61 142 PRO C N 1
ATOM 8986 C CA . PRO C 1 124 ? -26.205 63.262 124.853 1.00 32.86 142 PRO C CA 1
ATOM 8987 C C . PRO C 1 124 ? -27.314 64.210 124.440 1.00 31.36 142 PRO C C 1
ATOM 8988 O O . PRO C 1 124 ? -28.389 63.741 124.045 1.00 34.64 142 PRO C O 1
ATOM 8992 N N . PHE C 1 125 ? -27.102 65.524 124.535 1.00 31.35 143 PHE C N 1
ATOM 8993 C CA . PHE C 1 125 ? -28.129 66.471 124.114 1.00 30.29 143 PHE C CA 1
ATOM 8994 C C . PHE C 1 125 ? -28.332 66.432 122.606 1.00 29.77 143 PHE C C 1
ATOM 8995 O O . PHE C 1 125 ? -29.433 66.716 122.123 1.00 29.42 143 PHE C O 1
ATOM 9003 N N . ALA C 1 126 ? -27.293 66.072 121.852 1.00 30.18 144 ALA C N 1
ATOM 9004 C CA . ALA C 1 126 ? -27.455 65.853 120.419 1.00 30.36 144 ALA C CA 1
ATOM 9005 C C . ALA C 1 126 ? -28.276 64.598 120.153 1.00 30.26 144 ALA C C 1
ATOM 9006 O O . ALA C 1 126 ? -29.168 64.597 119.296 1.00 30.84 144 ALA C O 1
ATOM 9008 N N . LEU C 1 127 ? -27.992 63.515 120.882 1.00 30.58 145 LEU C N 1
ATOM 9009 C CA . LEU C 1 127 ? -28.799 62.308 120.749 1.00 30.62 145 LEU C CA 1
ATOM 9010 C C . LEU C 1 127 ? -30.246 62.579 121.139 1.00 29.64 145 LEU C C 1
ATOM 9011 O O . LEU C 1 127 ? -31.175 62.049 120.518 1.00 30.98 145 LEU C O 1
ATOM 9016 N N . ALA C 1 128 ? -30.458 63.414 122.158 1.00 29.33 146 ALA C N 1
ATOM 9017 C CA . ALA C 1 128 ? -31.816 63.736 122.582 1.00 28.96 146 ALA C CA 1
ATOM 9018 C C . ALA C 1 128 ? -32.614 64.364 121.446 1.00 31.79 146 ALA C C 1
ATOM 9019 O O . ALA C 1 128 ? -33.806 64.076 121.282 1.00 28.70 146 ALA C O 1
ATOM 9021 N N . ALA C 1 129 ? -31.974 65.226 120.652 1.00 28.98 147 ALA C N 1
ATOM 9022 C CA . ALA C 1 129 ? -32.651 65.821 119.503 1.00 29.45 147 ALA C CA 1
ATOM 9023 C C . ALA C 1 129 ? -33.217 64.749 118.581 1.00 29.68 147 ALA C C 1
ATOM 9024 O O . ALA C 1 129 ? -34.326 64.891 118.053 1.00 30.12 147 ALA C O 1
ATOM 9026 N N . LEU C 1 130 ? -32.467 63.665 118.373 1.00 29.76 148 LEU C N 1
ATOM 9027 C CA . LEU C 1 130 ? -32.957 62.575 117.536 1.00 30.31 148 LEU C CA 1
ATOM 9028 C C . LEU C 1 130 ? -34.031 61.771 118.256 1.00 29.66 148 LEU C C 1
ATOM 9029 O O . LEU C 1 130 ? -35.016 61.349 117.640 1.00 31.18 148 LEU C O 1
ATOM 9034 N N . ILE C 1 131 ? -33.866 61.552 119.561 1.00 29.06 149 ILE C N 1
ATOM 9035 C CA . ILE C 1 131 ? -34.921 60.904 120.332 1.00 28.78 149 ILE C CA 1
ATOM 9036 C C . ILE C 1 131 ? -36.212 61.708 120.229 1.00 28.73 149 ILE C C 1
ATOM 9037 O O . ILE C 1 131 ? -37.291 61.147 120.004 1.00 28.86 149 ILE C O 1
ATOM 9042 N N . ASP C 1 132 ? -36.122 63.032 120.381 1.00 28.86 150 ASP C N 1
ATOM 9043 C CA . ASP C 1 132 ? -37.307 63.878 120.263 1.00 29.46 150 ASP C CA 1
ATOM 9044 C C . ASP C 1 132 ? -38.052 63.607 118.964 1.00 30.07 150 ASP C C 1
ATOM 9045 O O . ASP C 1 132 ? -39.280 63.471 118.952 1.00 30.59 150 ASP C O 1
ATOM 9050 N N . ASN C 1 133 ? -37.322 63.545 117.851 1.00 30.43 151 ASN C N 1
ATOM 9051 C CA . ASN C 1 133 ? -37.952 63.260 116.568 1.00 31.58 151 ASN C CA 1
ATOM 9052 C C . ASN C 1 133 ? -38.649 61.903 116.588 1.00 31.30 151 ASN C C 1
ATOM 9053 O O . ASN C 1 133 ? -39.795 61.773 116.143 1.00 32.10 151 ASN C O 1
ATOM 9058 N N . SER C 1 134 ? -37.973 60.877 117.107 1.00 30.47 152 SER C N 1
ATOM 9059 C CA . SER C 1 134 ? -38.571 59.545 117.128 1.00 30.45 152 SER C CA 1
ATOM 9060 C C . SER C 1 134 ? -39.765 59.476 118.071 1.00 30.02 152 SER C C 1
ATOM 9061 O O . SER C 1 134 ? -40.686 58.686 117.837 1.00 32.16 152 SER C O 1
ATOM 9064 N N . LEU C 1 135 ? -39.773 60.283 119.136 1.00 29.61 153 LEU C N 1
ATOM 9065 C CA . LEU C 1 135 ? -40.939 60.327 120.015 1.00 29.83 153 LEU C CA 1
ATOM 9066 C C . LEU C 1 135 ? -42.161 60.844 119.267 1.00 30.86 153 LEU C C 1
ATOM 9067 O O . LEU C 1 135 ? -43.258 60.285 119.380 1.00 31.30 153 LEU C O 1
ATOM 9072 N N . SER C 1 136 ? -41.989 61.916 118.494 1.00 31.60 154 SER C N 1
ATOM 9073 C CA . SER C 1 136 ? -43.086 62.422 117.677 1.00 33.23 154 SER C CA 1
ATOM 9074 C C . SER C 1 136 ? -43.529 61.378 116.657 1.00 34.16 154 SER C C 1
ATOM 9075 O O . SER C 1 136 ? -44.727 61.125 116.489 1.00 34.98 154 SER C O 1
ATOM 9078 N N . ALA C 1 137 ? -42.568 60.744 115.980 1.00 33.25 155 ALA C N 1
ATOM 9079 C CA . ALA C 1 137 ? -42.906 59.805 114.915 1.00 37.44 155 ALA C CA 1
ATOM 9080 C C . ALA C 1 137 ? -43.634 58.575 115.444 1.00 33.58 155 ALA C C 1
ATOM 9081 O O . ALA C 1 137 ? -44.463 57.996 114.733 1.00 34.68 155 ALA C O 1
ATOM 9083 N N . THR C 1 138 ? -43.345 58.160 116.676 1.00 32.14 156 THR C N 1
ATOM 9084 C CA . THR C 1 138 ? -43.972 56.982 117.263 1.00 31.81 156 THR C CA 1
ATOM 9085 C C . THR C 1 138 ? -45.218 57.315 118.075 1.00 32.09 156 THR C C 1
ATOM 9086 O O . THR C 1 138 ? -45.783 56.419 118.709 1.00 33.20 156 THR C O 1
ATOM 9090 N N . SER C 1 139 ? -45.668 58.571 118.060 1.00 32.86 157 SER C N 1
ATOM 9091 C CA . SER C 1 139 ? -46.666 59.011 119.030 1.00 34.17 157 SER C CA 1
ATOM 9092 C C . SER C 1 139 ? -48.026 58.358 118.808 1.00 37.80 157 SER C C 1
ATOM 9093 O O . SER C 1 139 ? -48.795 58.204 119.763 1.00 40.59 157 SER C O 1
ATOM 9096 N N . ARG C 1 140 ? -48.353 57.981 117.570 1.00 39.98 158 ARG C N 1
ATOM 9097 C CA . ARG C 1 140 ? -49.624 57.333 117.270 1.00 42.54 158 ARG C CA 1
ATOM 9098 C C . ARG C 1 140 ? -49.457 55.847 116.975 1.00 44.57 158 ARG C C 1
ATOM 9099 O O . ARG C 1 140 ? -50.344 55.233 116.373 1.00 46.59 158 ARG C O 1
ATOM 9107 N N . ASN C 1 141 ? -48.338 55.258 117.390 1.00 42.56 159 ASN C N 1
ATOM 9108 C CA . ASN C 1 141 ? -48.124 53.827 117.216 1.00 42.18 159 ASN C CA 1
ATOM 9109 C C . ASN C 1 141 ? -49.214 53.022 117.909 1.00 51.19 159 ASN C C 1
ATOM 9110 O O . ASN C 1 141 ? -49.590 53.312 119.049 1.00 51.12 159 ASN C O 1
ATOM 9115 N N . ILE C 1 142 ? -49.717 52.003 117.215 1.00 61.23 160 ILE C N 1
ATOM 9116 C CA . ILE C 1 142 ? -50.359 50.891 117.899 1.00 65.07 160 ILE C CA 1
ATOM 9117 C C . ILE C 1 142 ? -49.272 50.032 118.526 1.00 66.53 160 ILE C C 1
ATOM 9118 O O . ILE C 1 142 ? -48.332 49.595 117.849 1.00 70.30 160 ILE C O 1
ATOM 9123 N N . GLY C 1 143 ? -49.381 49.802 119.827 1.00 57.68 161 GLY C N 1
ATOM 9124 C CA . GLY C 1 143 ? -48.405 48.986 120.516 1.00 51.53 161 GLY C CA 1
ATOM 9125 C C . GLY C 1 143 ? -47.118 49.706 120.870 1.00 44.94 161 GLY C C 1
ATOM 9126 O O . GLY C 1 143 ? -47.126 50.893 121.210 1.00 46.44 161 GLY C O 1
ATOM 9127 N N . VAL C 1 144 ? -45.998 48.989 120.779 1.00 44.05 162 VAL C N 1
ATOM 9128 C CA . VAL C 1 144 ? -44.736 49.476 121.317 1.00 41.15 162 VAL C CA 1
ATOM 9129 C C . VAL C 1 144 ? -44.205 50.636 120.484 1.00 38.52 162 VAL C C 1
ATOM 9130 O O . VAL C 1 144 ? -44.364 50.684 119.257 1.00 38.90 162 VAL C O 1
ATOM 9134 N N . ARG C 1 145 ? -43.559 51.582 121.165 1.00 36.37 163 ARG C N 1
ATOM 9135 C CA . ARG C 1 145 ? -42.803 52.661 120.534 1.00 34.21 163 ARG C CA 1
ATOM 9136 C C . ARG C 1 145 ? -41.334 52.381 120.826 1.00 33.18 163 ARG C C 1
ATOM 9137 O O . ARG C 1 145 ? -40.856 52.628 121.937 1.00 37.69 163 ARG C O 1
ATOM 9145 N N . ARG C 1 146 ? -40.623 51.863 119.832 1.00 34.07 164 ARG C N 1
ATOM 9146 C CA . ARG C 1 146 ? -39.254 51.398 120.006 1.00 32.72 164 ARG C CA 1
ATOM 9147 C C . ARG C 1 146 ? -38.297 52.407 119.388 1.00 30.90 164 ARG C C 1
ATOM 9148 O O . ARG C 1 146 ? -38.366 52.678 118.185 1.00 31.48 164 ARG C O 1
ATOM 9156 N N . ILE C 1 147 ? -37.406 52.950 120.210 1.00 29.81 165 ILE C N 1
ATOM 9157 C CA . ILE C 1 147 ? -36.401 53.912 119.777 1.00 29.21 165 ILE C CA 1
ATOM 9158 C C . ILE C 1 147 ? -35.047 53.318 120.130 1.00 29.37 165 ILE C C 1
ATOM 9159 O O . ILE C 1 147 ? -34.677 53.257 121.309 1.00 29.93 165 ILE C O 1
ATOM 9164 N N . GLN C 1 148 ? -34.311 52.870 119.118 1.00 29.28 166 GLN C N 1
ATOM 9165 C CA . GLN C 1 148 ? -33.020 52.226 119.316 1.00 31.14 166 GLN C CA 1
ATOM 9166 C C . GLN C 1 148 ? -31.898 53.190 118.966 1.00 31.66 166 GLN C C 1
ATOM 9167 O O . GLN C 1 148 ? -31.943 53.850 117.924 1.00 31.20 166 GLN C O 1
ATOM 9173 N N . ILE C 1 149 ? -30.893 53.259 119.832 1.00 31.22 167 ILE C N 1
ATOM 9174 C CA . ILE C 1 149 ? -29.645 53.950 119.540 1.00 32.11 167 ILE C CA 1
ATOM 9175 C C . ILE C 1 149 ? -28.557 52.889 119.510 1.00 32.67 167 ILE C C 1
ATOM 9176 O O . ILE C 1 149 ? -28.215 52.307 120.546 1.00 33.96 167 ILE C O 1
ATOM 9181 N N . LYS C 1 150 ? -28.019 52.625 118.324 1.00 31.45 168 LYS C N 1
ATOM 9182 C CA . LYS C 1 150 ? -26.994 51.608 118.132 1.00 31.68 168 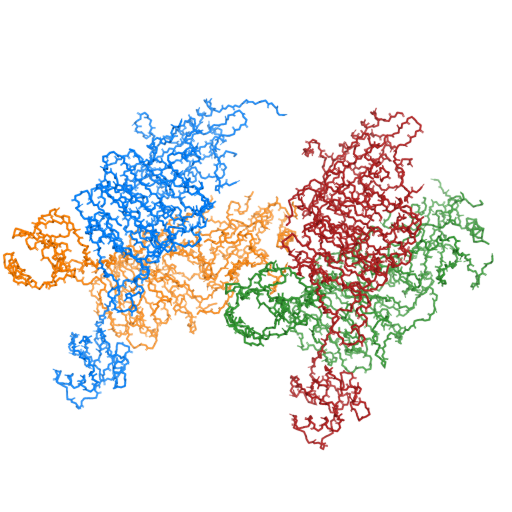LYS C CA 1
ATOM 9183 C C . LYS C 1 150 ? -25.667 52.299 117.861 1.00 31.87 168 LYS C C 1
ATOM 9184 O O . LYS C 1 150 ? -25.543 53.048 116.886 1.00 31.57 168 LYS C O 1
ATOM 9190 N N . LEU C 1 151 ? -24.689 52.058 118.725 1.00 32.83 169 LEU C N 1
ATOM 9191 C CA . LEU C 1 151 ? -23.341 52.586 118.551 1.00 33.58 169 LEU C CA 1
ATOM 9192 C C . LEU C 1 151 ? -22.501 51.477 117.929 1.00 35.82 169 LEU C C 1
ATOM 9193 O O . LEU C 1 151 ? -22.124 50.512 118.599 1.00 40.17 169 LEU C O 1
ATOM 9198 N N . LEU C 1 152 ? -22.230 51.611 116.634 1.00 37.96 170 LEU C N 1
ATOM 9199 C CA . LEU C 1 152 ? -21.543 50.575 115.873 1.00 37.82 170 LEU C CA 1
ATOM 9200 C C . LEU C 1 152 ? -20.044 50.867 115.845 1.00 39.21 170 LEU C C 1
ATOM 9201 O O . LEU C 1 152 ? -19.468 51.287 114.842 1.00 41.06 170 LEU C O 1
ATOM 9206 N N . PHE C 1 153 ? -19.410 50.607 116.989 1.00 40.04 171 PHE C N 1
ATOM 9207 C CA . PHE C 1 153 ? -17.995 50.887 117.198 1.00 41.70 171 PHE C CA 1
ATOM 9208 C C . PHE C 1 153 ? -17.130 49.634 117.110 1.00 44.51 171 PHE C C 1
ATOM 9209 O O . PHE C 1 153 ? -15.987 49.642 117.582 1.00 46.38 171 PHE C O 1
ATOM 9217 N N . ASP C 1 154 ? -17.646 48.562 116.515 1.00 45.30 172 ASP C N 1
ATOM 9218 C CA . ASP C 1 154 ? -16.885 47.332 116.323 1.00 48.50 172 ASP C CA 1
ATOM 9219 C C . ASP C 1 154 ? -16.233 47.397 114.945 1.00 49.77 172 ASP C C 1
ATOM 9220 O O . ASP C 1 154 ? -16.915 47.281 113.922 1.00 49.49 172 ASP C O 1
ATOM 9225 N N . GLU C 1 155 ? -14.911 47.587 114.919 1.00 51.61 173 GLU C N 1
ATOM 9226 C CA . GLU C 1 155 ? -14.214 47.808 113.657 1.00 53.08 173 GLU C CA 1
ATOM 9227 C C . GLU C 1 155 ? -14.299 46.606 112.723 1.00 55.70 173 GLU C C 1
ATOM 9228 O O . GLU C 1 155 ? -14.073 46.758 111.517 1.00 56.94 173 GLU C O 1
ATOM 9234 N N . THR C 1 156 ? -14.616 45.417 113.244 1.00 57.13 174 THR C N 1
ATOM 9235 C CA . THR C 1 156 ? -14.758 44.239 112.394 1.00 60.21 174 THR C CA 1
ATOM 9236 C C . THR C 1 156 ? -16.049 44.263 111.590 1.00 58.99 174 THR C C 1
ATOM 9237 O O . THR C 1 156 ? -16.219 43.425 110.698 1.00 61.85 174 THR C O 1
ATOM 9241 N N . GLN C 1 157 ? -16.955 45.194 111.886 1.00 55.69 175 GLN C N 1
ATOM 9242 C CA . GLN C 1 157 ? -18.199 45.357 111.149 1.00 58.11 175 GLN C CA 1
ATOM 9243 C C . GLN C 1 157 ? -18.186 46.572 110.232 1.00 56.79 175 GLN C C 1
ATOM 9244 O O . GLN C 1 157 ? -19.166 46.801 109.516 1.00 61.03 175 GLN C O 1
ATOM 9250 N N . GLY C 1 158 ? -17.108 47.354 110.232 1.00 54.66 176 GLY C N 1
ATOM 9251 C CA . GLY C 1 158 ? -16.997 48.550 109.429 1.00 55.90 176 GLY C CA 1
ATOM 9252 C C . GLY C 1 158 ? -16.572 49.728 110.273 1.00 55.14 176 GLY C C 1
ATOM 9253 O O . GLY C 1 158 ? -16.160 49.585 111.429 1.00 51.40 176 GLY C O 1
ATOM 9254 N N . LYS C 1 159 ? -16.671 50.920 109.691 1.00 52.57 177 LYS C N 1
ATOM 9255 C CA . LYS C 1 159 ? -16.234 52.119 110.381 1.00 51.68 177 LYS C CA 1
ATOM 9256 C C . LYS C 1 159 ? -17.220 52.504 111.480 1.00 45.05 177 LYS C C 1
ATOM 9257 O O . LYS C 1 159 ? -18.352 52.018 111.515 1.00 46.47 177 LYS C O 1
ATOM 9263 N N . PRO C 1 160 ? -16.812 53.381 112.395 1.00 39.15 178 PRO C N 1
ATOM 9264 C CA . PRO C 1 160 ? -17.731 53.805 113.457 1.00 36.72 178 PRO C CA 1
ATOM 9265 C C . PRO C 1 160 ? -18.978 54.466 112.891 1.00 33.79 178 PRO C C 1
ATOM 9266 O O . PRO C 1 160 ? -18.915 55.245 111.938 1.00 33.09 178 PRO C O 1
ATOM 9270 N N . ALA C 1 161 ? -20.121 54.145 113.490 1.00 32.43 179 ALA C N 1
ATOM 9271 C CA . ALA C 1 161 ? -21.390 54.717 113.075 1.00 30.05 179 ALA C CA 1
ATOM 9272 C C . ALA C 1 161 ? -22.313 54.809 114.280 1.00 28.81 179 ALA C C 1
ATOM 9273 O O . ALA C 1 161 ? -22.250 53.983 115.194 1.00 30.27 179 ALA C O 1
ATOM 9275 N N . VAL C 1 162 ? -23.162 55.832 114.273 1.00 28.90 180 VAL C N 1
ATOM 9276 C CA . VAL C 1 162 ? -24.242 55.975 115.240 1.00 29.71 180 VAL C CA 1
ATOM 9277 C C . VAL C 1 162 ? -25.550 55.914 114.471 1.00 27.74 180 VAL C C 1
ATOM 9278 O O . VAL C 1 162 ? -25.742 56.661 113.505 1.00 34.55 180 VAL C O 1
ATOM 9282 N N . ALA C 1 163 ? -26.441 55.023 114.890 1.00 25.41 181 ALA C N 1
ATOM 9283 C CA . ALA C 1 163 ? -27.723 54.838 114.229 1.00 24.34 181 ALA C CA 1
ATOM 9284 C C . ALA C 1 163 ? -28.845 55.048 115.233 1.00 29.46 181 ALA C C 1
ATOM 9285 O O . ALA C 1 163 ? -28.795 54.515 116.346 1.00 34.32 181 ALA C O 1
ATOM 9287 N N . VAL C 1 164 ? -29.851 55.824 114.839 1.00 32.67 182 VAL C N 1
ATOM 9288 C CA . VAL C 1 164 ? -31.065 56.008 115.628 1.00 31.30 182 VAL C CA 1
ATOM 9289 C C . VAL C 1 164 ? -32.210 55.461 114.793 1.00 33.68 182 VAL C C 1
ATOM 9290 O O . VAL C 1 164 ? -32.519 55.997 113.722 1.00 34.16 182 VAL C O 1
ATOM 9294 N N . ILE C 1 165 ? -32.824 54.382 115.272 1.00 31.50 183 ILE C N 1
ATOM 9295 C CA . ILE C 1 165 ? -33.836 53.641 114.530 1.00 27.15 183 ILE C CA 1
ATOM 9296 C C . ILE C 1 165 ? -35.107 53.611 115.362 1.00 28.16 183 ILE C C 1
ATOM 9297 O O . ILE C 1 165 ? -35.068 53.269 116.549 1.00 31.06 183 ILE C O 1
ATOM 9302 N N . ASP C 1 166 ? -36.230 53.960 114.742 1.00 27.70 184 ASP C N 1
ATOM 9303 C CA . ASP C 1 166 ? -37.523 53.872 115.402 1.00 25.94 184 ASP C CA 1
ATOM 9304 C C . ASP C 1 166 ? -38.511 53.146 114.502 1.00 26.70 184 ASP C C 1
ATOM 9305 O O . ASP C 1 166 ? -38.301 52.998 113.296 1.00 29.58 184 ASP C O 1
ATOM 9310 N N . ASN C 1 167 ? -39.588 52.671 115.121 1.00 28.25 185 ASN C N 1
ATOM 9311 C CA . ASN C 1 167 ? -40.680 51.999 114.423 1.00 29.49 185 ASN C CA 1
ATOM 9312 C C . ASN C 1 167 ? -41.872 52.929 114.246 1.00 31.06 185 ASN C C 1
ATOM 9313 O O . ASN C 1 167 ? -43.028 52.504 114.332 1.00 33.85 185 ASN C O 1
ATOM 9318 N N . GLY C 1 168 ? -41.609 54.213 114.005 1.00 29.25 186 GLY C N 1
ATOM 9319 C CA . GLY C 1 168 ? -42.652 55.204 113.863 1.00 30.42 186 GLY C CA 1
ATOM 9320 C C . GLY C 1 168 ? -43.191 55.287 112.447 1.00 31.25 186 GLY C C 1
ATOM 9321 O O . GLY C 1 168 ? -42.919 54.448 111.588 1.00 31.34 186 GLY C O 1
ATOM 9322 N N . ARG C 1 169 ? -43.963 56.349 112.206 1.00 32.60 187 ARG C N 1
ATOM 9323 C CA . ARG C 1 169 ? -44.741 56.490 110.980 1.00 34.71 187 ARG C CA 1
ATOM 9324 C C . ARG C 1 169 ? -43.897 56.714 109.731 1.00 33.33 187 ARG C C 1
ATOM 9325 O O . ARG C 1 169 ? -44.436 56.603 108.626 1.00 34.69 187 ARG C O 1
ATOM 9333 N N . GLY C 1 170 ? -42.610 57.019 109.861 1.00 33.43 188 GLY C N 1
ATOM 9334 C CA . GLY C 1 170 ? -41.753 57.163 108.697 1.00 30.89 188 GLY C CA 1
ATOM 9335 C C . GLY C 1 170 ? -42.044 58.429 107.906 1.00 32.23 188 GLY C C 1
ATOM 9336 O O . GLY C 1 170 ? -42.852 59.275 108.283 1.00 33.69 188 GLY C O 1
ATOM 9345 N N . THR C 1 172 ? -42.671 60.007 103.805 1.00 37.58 190 THR C N 1
ATOM 9346 C CA . THR C 1 172 ? -42.798 59.941 102.358 1.00 39.38 190 THR C CA 1
ATOM 9347 C C . THR C 1 172 ? -41.614 60.643 101.696 1.00 38.94 190 THR C C 1
ATOM 9348 O O . THR C 1 172 ? -40.778 61.272 102.352 1.00 39.48 190 THR C O 1
ATOM 9352 N N . SER C 1 173 ? -41.551 60.535 100.367 1.00 40.57 191 SER C N 1
ATOM 9353 C CA . SER C 1 173 ? -40.526 61.254 99.619 1.00 40.79 191 SER C CA 1
ATOM 9354 C C . SER C 1 173 ? -40.577 62.744 99.917 1.00 41.85 191 SER C C 1
ATOM 9355 O O . SER C 1 173 ? -39.536 63.391 100.067 1.00 40.89 191 SER C O 1
ATOM 9358 N N . LYS C 1 174 ? -41.783 63.305 100.015 1.00 44.20 192 LYS C N 1
ATOM 9359 C CA . LYS C 1 174 ? -41.903 64.736 100.262 1.00 45.99 192 LYS C CA 1
ATOM 9360 C C . LYS C 1 174 ? -41.515 65.078 101.696 1.00 43.93 192 LYS C C 1
ATOM 9361 O O . LYS C 1 174 ? -40.795 66.055 101.937 1.00 43.98 192 LYS C O 1
ATOM 9367 N N . GLN C 1 175 ? -41.987 64.288 102.662 1.00 34.82 193 GLN C N 1
ATOM 9368 C CA . GLN C 1 175 ? -41.615 64.522 104.053 1.00 33.94 193 GLN C CA 1
ATOM 9369 C C . GLN C 1 175 ? -40.107 64.429 104.236 1.00 32.99 193 GLN C C 1
ATOM 9370 O O . GLN C 1 175 ? -39.514 65.224 104.974 1.00 33.29 193 GLN C O 1
ATOM 9376 N N . LEU C 1 176 ? -39.465 63.477 103.557 1.00 33.24 194 LEU C N 1
ATOM 9377 C CA . LEU C 1 176 ? -38.013 63.371 103.635 1.00 32.55 194 LEU C CA 1
ATOM 9378 C C . LEU C 1 176 ? -37.346 64.565 102.966 1.00 32.13 194 LEU C C 1
ATOM 9379 O O . LEU C 1 176 ? -36.342 65.085 103.467 1.00 31.41 194 LEU C O 1
ATOM 9384 N N . ASN C 1 177 ? -37.883 65.024 101.840 1.00 33.66 195 ASN C N 1
ATOM 9385 C CA . ASN C 1 177 ? -37.406 66.249 101.209 1.00 32.49 195 ASN C CA 1
ATOM 9386 C C . ASN C 1 177 ? -37.514 67.424 102.192 1.00 31.91 195 ASN C C 1
ATOM 9387 O O . ASN C 1 177 ? -36.570 68.181 102.385 1.00 31.41 195 ASN C O 1
ATOM 9392 N N . ASN C 1 178 ? -38.655 67.536 102.852 1.00 32.09 196 ASN C N 1
ATOM 9393 C CA . ASN C 1 178 ? -38.841 68.630 103.797 1.00 31.70 196 ASN C CA 1
ATOM 9394 C C . ASN C 1 178 ? -37.824 68.564 104.930 1.00 30.85 196 ASN C C 1
ATOM 9395 O O . ASN C 1 178 ? -37.328 69.600 105.389 1.00 30.48 196 ASN C O 1
ATOM 9400 N N . TRP C 1 179 ? -37.503 67.356 105.395 1.00 30.66 197 TRP C N 1
ATOM 9401 C CA . TRP C 1 179 ? -36.535 67.209 106.475 1.00 29.97 197 TRP C CA 1
ATOM 9402 C C . TRP C 1 179 ? -35.207 67.860 106.117 1.00 29.63 197 TRP C C 1
ATOM 9403 O O . TRP C 1 179 ? -34.544 68.450 106.978 1.00 32.97 197 TRP C O 1
ATOM 9414 N N . ALA C 1 180 ? -34.802 67.765 104.850 1.00 29.98 198 ALA C N 1
ATOM 9415 C CA . ALA C 1 180 ? -33.517 68.300 104.420 1.00 29.87 198 ALA C CA 1
ATOM 9416 C C . ALA C 1 180 ? -33.504 69.822 104.319 1.00 29.91 198 ALA C C 1
ATOM 9417 O O . ALA C 1 180 ? -32.421 70.402 104.188 1.00 29.90 198 ALA C O 1
ATOM 9419 N N . VAL C 1 181 ? -34.660 70.478 104.377 1.00 30.50 199 VAL C N 1
ATOM 9420 C CA . VAL C 1 181 ? -34.724 71.936 104.297 1.00 30.38 199 VAL C CA 1
ATOM 9421 C C . VAL C 1 181 ? -34.459 72.506 105.687 1.00 30.57 199 VAL C C 1
ATOM 9422 O O . VAL C 1 181 ? -35.267 72.342 106.603 1.00 29.79 199 VAL C O 1
ATOM 9426 N N . TYR C 1 182 ? -33.332 73.195 105.838 1.00 29.92 200 TYR C N 1
ATOM 9427 C CA . TYR C 1 182 ? -32.997 73.826 107.107 1.00 29.67 200 TYR C CA 1
ATOM 9428 C C . TYR C 1 182 ? -34.038 74.882 107.469 1.00 30.06 200 TYR C C 1
ATOM 9429 O O . TYR C 1 182 ? -34.509 75.634 106.611 1.00 30.69 200 TYR C O 1
ATOM 9438 N N . ARG C 1 183 ? -34.404 74.924 108.753 1.00 29.78 201 ARG C N 1
ATOM 9439 C CA . ARG C 1 183 ? -35.361 75.888 109.303 1.00 30.23 201 ARG C CA 1
ATOM 9440 C C . ARG C 1 183 ? -36.760 75.741 108.712 1.00 30.67 201 ARG C C 1
ATOM 9441 O O . ARG C 1 183 ? -37.569 76.671 108.794 1.00 32.52 201 ARG C O 1
ATOM 9449 N N . LEU C 1 184 ? -37.077 74.592 108.124 1.00 31.61 202 LEU C N 1
ATOM 9450 C CA . LEU C 1 184 ? -38.441 74.293 107.709 1.00 31.84 202 LEU C CA 1
ATOM 9451 C C . LEU C 1 184 ? -39.121 73.517 108.832 1.00 31.49 202 LEU C C 1
ATOM 9452 O O . LEU C 1 184 ? -38.714 72.396 109.153 1.00 32.32 202 LEU C O 1
ATOM 9457 N N . SER C 1 185 ? -40.148 74.114 109.428 1.00 32.16 203 SER C N 1
ATOM 9458 C CA . SER C 1 185 ? -40.719 73.644 110.682 1.00 31.38 203 SER C CA 1
ATOM 9459 C C . SER C 1 185 ? -42.162 73.199 110.478 1.00 33.90 203 SER C C 1
ATOM 9460 O O . SER C 1 185 ? -42.722 73.299 109.385 1.00 38.66 203 SER C O 1
ATOM 9463 N N . LYS C 1 186 ? -42.766 72.715 111.566 1.00 34.05 204 LYS C N 1
ATOM 9464 C CA . LYS C 1 186 ? -44.183 72.373 111.565 1.00 37.22 204 LYS C CA 1
ATOM 9465 C C . LYS C 1 186 ? -45.070 73.591 111.346 1.00 37.79 204 LYS C C 1
ATOM 9466 O O . LYS C 1 186 ? -46.272 73.428 111.109 1.00 39.38 204 LYS C O 1
ATOM 9472 N N . PHE C 1 187 ? -44.513 74.799 111.426 1.00 35.78 205 PHE C N 1
ATOM 9473 C CA . PHE C 1 187 ? -45.280 76.011 111.183 1.00 34.96 205 PHE C CA 1
ATOM 9474 C C . PHE C 1 187 ? -45.232 76.454 109.728 1.00 35.61 205 PHE C C 1
ATOM 9475 O O . PHE C 1 187 ? -46.174 77.099 109.257 1.00 39.63 205 PHE C O 1
ATOM 9483 N N . THR C 1 188 ? -44.165 76.114 109.001 1.00 34.59 206 THR C N 1
ATOM 9484 C CA . THR C 1 188 ? -43.958 76.630 107.656 1.00 35.00 206 THR C CA 1
ATOM 9485 C C . THR C 1 188 ? -44.029 75.584 106.549 1.00 34.94 206 THR C C 1
ATOM 9486 O O . THR C 1 188 ? -44.203 75.962 105.388 1.00 35.58 206 THR C O 1
ATOM 9490 N N . ARG C 1 189 ? -43.899 74.296 106.858 1.00 38.08 207 ARG C N 1
ATOM 9491 C CA . ARG C 1 189 ? -43.893 73.288 105.806 1.00 41.74 207 ARG C CA 1
ATOM 9492 C C . ARG C 1 189 ? -45.314 72.985 105.348 1.00 41.73 207 ARG C C 1
ATOM 9493 O O . ARG C 1 189 ? -46.255 72.982 106.146 1.00 41.26 207 ARG C O 1
ATOM 9501 N N . GLN C 1 190 ? -45.465 72.749 104.046 1.00 38.45 208 GLN C N 1
ATOM 9502 C CA . GLN C 1 190 ? -46.748 72.348 103.484 1.00 37.81 208 GLN C CA 1
ATOM 9503 C C . GLN C 1 190 ? -46.953 70.862 103.750 1.00 41.02 208 GLN C C 1
ATOM 9504 O O . GLN C 1 190 ? -46.137 70.033 103.333 1.00 44.49 208 GLN C O 1
ATOM 9506 N N . GLY C 1 191 ? -48.036 70.525 104.448 1.00 41.13 209 GLY C N 1
ATOM 9507 C CA . GLY C 1 191 ? -48.238 69.159 104.876 1.00 42.03 209 GLY C CA 1
ATOM 9508 C C . GLY C 1 191 ? -48.640 68.232 103.744 1.00 42.94 209 GLY C C 1
ATOM 9509 O O . GLY C 1 191 ? -49.180 68.645 102.718 1.00 40.02 209 GLY C O 1
ATOM 9510 N N . ASP C 1 192 ? -48.356 66.944 103.951 1.00 47.49 210 ASP C N 1
ATOM 9511 C CA . ASP C 1 192 ? -48.688 65.897 102.983 1.00 52.70 210 ASP C CA 1
ATOM 9512 C C . ASP C 1 192 ? -50.086 65.378 103.309 1.00 50.70 210 ASP C C 1
ATOM 9513 O O . ASP C 1 192 ? -50.270 64.326 103.924 1.00 52.84 210 ASP C O 1
ATOM 9518 N N . PHE C 1 193 ? -51.088 66.145 102.888 1.00 45.89 211 PHE C N 1
ATOM 9519 C CA . PHE C 1 193 ? -52.477 65.851 103.228 1.00 44.29 211 PHE C CA 1
ATOM 9520 C C . PHE C 1 193 ? -53.134 64.962 102.178 1.00 48.32 211 PHE C C 1
ATOM 9521 O O . PHE C 1 193 ? -53.342 63.770 102.407 1.00 53.34 211 PHE C O 1
ATOM 9529 N N . HIS C 1 197 ? -52.412 59.885 104.132 1.00 61.45 215 HIS C N 1
ATOM 9530 C CA . HIS C 1 197 ? -51.021 59.839 104.567 1.00 62.90 215 HIS C CA 1
ATOM 9531 C C . HIS C 1 197 ? -50.883 60.169 106.054 1.00 66.10 215 HIS C C 1
ATOM 9532 O O . HIS C 1 197 ? -51.819 60.665 106.686 1.00 62.27 215 HIS C O 1
ATOM 9539 N N . SER C 1 198 ? -49.697 59.895 106.596 1.00 69.67 216 SER C N 1
ATOM 9540 C CA . SER C 1 198 ? -49.433 59.956 108.030 1.00 68.50 216 SER C CA 1
ATOM 9541 C C . SER C 1 198 ? -48.325 60.965 108.296 1.00 64.78 216 SER C C 1
ATOM 9542 O O . SER C 1 198 ? -47.233 60.854 107.728 1.00 65.31 216 SER C O 1
ATOM 9545 N N . GLY C 1 199 ? -48.597 61.927 109.161 1.00 59.75 217 GLY C N 1
ATOM 9546 C CA . GLY C 1 199 ? -47.626 62.952 109.493 1.00 48.82 217 GLY C CA 1
ATOM 9547 C C . GLY C 1 199 ? -47.935 63.631 110.810 1.00 43.76 217 GLY C C 1
ATOM 9548 O O . GLY C 1 199 ? -48.580 63.054 111.692 1.00 39.89 217 GLY C O 1
ATOM 9549 N N . TYR C 1 200 ? -47.473 64.872 110.940 1.00 45.13 218 TYR C N 1
ATOM 9550 C CA . TYR C 1 200 ? -47.633 65.621 112.180 1.00 39.11 218 TYR C CA 1
ATOM 9551 C C . TYR C 1 200 ? -49.105 65.836 112.508 1.00 37.81 218 TYR C C 1
ATOM 9552 O O . TYR C 1 200 ? -49.927 66.087 111.623 1.00 42.41 218 TYR C O 1
ATOM 9561 N N . VAL C 1 201 ? -49.431 65.745 113.796 1.00 38.03 219 VAL C N 1
ATOM 9562 C CA . VAL C 1 201 ? -50.766 66.040 114.301 1.00 39.43 219 VAL C CA 1
ATOM 9563 C C . VAL C 1 201 ? -50.634 66.946 115.517 1.00 38.94 219 VAL C C 1
ATOM 9564 O O . VAL C 1 201 ? -49.779 66.721 116.381 1.00 37.96 219 VAL C O 1
ATOM 9568 N N . ARG C 1 202 ? -51.479 67.967 115.582 1.00 39.76 220 ARG C N 1
ATOM 9569 C CA . ARG C 1 202 ? -51.460 68.869 116.720 1.00 39.57 220 ARG C CA 1
ATOM 9570 C C . ARG C 1 202 ? -51.818 68.103 117.993 1.00 40.09 220 ARG C C 1
ATOM 9571 O O . ARG C 1 202 ? -52.718 67.256 117.973 1.00 41.39 220 ARG C O 1
ATOM 9579 N N . PRO C 1 203 ? -51.151 68.374 119.112 1.00 42.36 221 PRO C N 1
ATOM 9580 C CA . PRO C 1 203 ? -51.500 67.695 120.359 1.00 45.41 221 PRO C CA 1
ATOM 9581 C C . PRO C 1 203 ? -52.586 68.429 121.127 1.00 46.20 221 PRO C C 1
ATOM 9582 O O . PRO C 1 203 ? -52.715 69.652 121.064 1.00 50.93 221 PRO C O 1
ATOM 9586 N N . VAL C 1 204 ? -53.379 67.654 121.858 1.00 47.74 222 VAL C N 1
ATOM 9587 C CA . VAL C 1 204 ? -54.324 68.229 122.812 1.00 50.08 222 VAL C CA 1
ATOM 9588 C C . VAL C 1 204 ? -53.623 68.328 124.161 1.00 45.80 222 VAL C C 1
ATOM 9589 O O . VAL C 1 204 ? -52.645 67.606 124.402 1.00 41.78 222 VAL C O 1
ATOM 9593 N N . PRO C 1 205 ? -54.069 69.205 125.058 1.00 49.98 223 PRO C N 1
ATOM 9594 C CA . PRO C 1 205 ? -53.464 69.260 126.392 1.00 49.86 223 PRO C CA 1
ATOM 9595 C C . PRO C 1 205 ? -53.476 67.894 127.064 1.00 48.04 223 PRO C C 1
ATOM 9596 O O . PRO C 1 205 ? -54.383 67.084 126.865 1.00 51.30 223 PRO C O 1
ATOM 9600 N N . VAL C 1 206 ? -52.445 67.646 127.864 1.00 42.26 224 VAL C N 1
ATOM 9601 C CA . VAL C 1 206 ? -52.232 66.350 128.501 1.00 42.42 224 VAL C CA 1
ATOM 9602 C C . VAL C 1 206 ? -51.350 66.604 129.718 1.00 41.60 224 VAL C C 1
ATOM 9603 O O . VAL C 1 206 ? -50.476 67.481 129.659 1.00 40.35 224 VAL C O 1
ATOM 9607 N N . PRO C 1 207 ? -51.532 65.892 130.834 1.00 42.36 225 PRO C N 1
ATOM 9608 C CA . PRO C 1 207 ? -50.781 66.239 132.048 1.00 41.77 225 PRO C CA 1
ATOM 9609 C C . PRO C 1 207 ? -49.278 66.250 131.806 1.00 39.93 225 PRO C C 1
ATOM 9610 O O . PRO C 1 207 ? -48.727 65.358 131.159 1.00 39.32 225 PRO C O 1
ATOM 9614 N N . ARG C 1 208 ? -48.620 67.282 132.333 1.00 39.19 226 ARG C N 1
ATOM 9615 C CA . ARG C 1 208 ? -47.182 67.491 132.204 1.00 37.62 226 ARG C CA 1
ATOM 9616 C C . ARG C 1 208 ? -46.754 67.770 130.770 1.00 36.66 226 ARG C C 1
ATOM 9617 O O . ARG C 1 208 ? -45.550 67.842 130.495 1.00 35.44 226 ARG C O 1
ATOM 9625 N N . SER C 1 209 ? -47.702 67.928 129.846 1.00 37.29 227 SER C N 1
ATOM 9626 C CA . SER C 1 209 ? -47.393 68.159 128.437 1.00 36.54 227 SER C CA 1
ATOM 9627 C C . SER C 1 209 ? -46.532 67.036 127.867 1.00 35.71 227 SER C C 1
ATOM 9628 O O . SER C 1 209 ? -45.638 67.264 127.052 1.00 34.65 227 SER C O 1
ATOM 9631 N N . LEU C 1 210 ? -46.804 65.808 128.305 1.00 36.35 228 LEU C N 1
ATOM 9632 C CA . LEU C 1 210 ? -46.172 64.625 127.729 1.00 35.94 228 LEU C CA 1
ATOM 9633 C C . LEU C 1 210 ? -46.873 64.265 126.416 1.00 36.44 228 LEU C C 1
ATOM 9634 O O . LEU C 1 210 ? -47.487 63.211 126.261 1.00 37.43 228 LEU C O 1
ATOM 9639 N N . ASN C 1 211 ? -46.768 65.185 125.460 1.00 36.29 229 ASN C N 1
ATOM 9640 C CA . ASN C 1 211 ? -47.514 65.116 124.212 1.00 37.33 229 ASN C CA 1
ATOM 9641 C C . ASN C 1 211 ? -46.688 64.591 123.045 1.00 35.57 229 ASN C C 1
ATOM 9642 O O . ASN C 1 211 ? -47.236 64.404 121.956 1.00 36.06 229 ASN C O 1
ATOM 9647 N N . SER C 1 212 ? -45.422 64.322 123.247 1.00 34.51 230 SER C N 1
ATOM 9648 C CA . SER C 1 212 ? -44.507 63.876 122.210 1.00 35.09 230 SER C CA 1
ATOM 9649 C C . SER C 1 212 ? -44.339 64.898 121.085 1.00 33.18 230 SER C C 1
ATOM 9650 O O . SER C 1 212 ? -43.721 64.599 120.077 1.00 32.77 230 SER C O 1
ATOM 9653 N N . ASP C 1 213 ? -44.843 66.114 121.243 1.00 33.47 231 ASP C N 1
ATOM 9654 C CA . ASP C 1 213 ? -44.656 67.163 120.252 1.00 32.86 231 ASP C CA 1
ATOM 9655 C C . ASP C 1 213 ? -43.516 68.071 120.681 1.00 34.11 231 ASP C C 1
ATOM 9656 O O . ASP C 1 213 ? -43.709 69.166 121.195 1.00 37.43 231 ASP C O 1
ATOM 9661 N N . ILE C 1 214 ? -42.313 67.628 120.413 1.00 33.79 232 ILE C N 1
ATOM 9662 C CA . ILE C 1 214 ? -41.148 68.338 120.898 1.00 32.79 232 ILE C CA 1
ATOM 9663 C C . ILE C 1 214 ? -40.449 69.128 119.791 1.00 36.98 232 ILE C C 1
ATOM 9664 O O . ILE C 1 214 ? -39.246 69.325 119.851 1.00 44.06 232 ILE C O 1
ATOM 9669 N N . SER C 1 215 ? -41.158 69.579 118.760 1.00 41.97 233 SER C N 1
ATOM 9670 C CA . SER C 1 215 ? -40.485 70.228 117.648 1.00 37.47 233 SER C CA 1
ATOM 9671 C C . SER C 1 215 ? -40.906 71.696 117.562 1.00 36.93 233 SER C C 1
ATOM 9672 O O . SER C 1 215 ? -42.000 72.074 117.960 1.00 39.22 233 SER C O 1
ATOM 9675 N N . TYR C 1 216 ? -39.998 72.531 117.110 1.00 31.34 234 TYR C N 1
ATOM 9676 C CA . TYR C 1 216 ? -40.379 73.926 116.911 1.00 30.36 234 TYR C CA 1
ATOM 9677 C C . TYR C 1 216 ? -39.680 74.599 115.737 1.00 30.27 234 TYR C C 1
ATOM 9678 O O . TYR C 1 216 ? -40.273 75.441 115.094 1.00 31.51 234 TYR C O 1
ATOM 9687 N N . PHE C 1 217 ? -38.438 74.270 115.477 1.00 29.62 235 PHE C N 1
ATOM 9688 C CA . PHE C 1 217 ? -37.527 75.110 114.707 1.00 29.63 235 PHE C CA 1
ATOM 9689 C C . PHE C 1 217 ? -37.207 74.598 113.311 1.00 29.49 235 PHE C C 1
ATOM 9690 O O . PHE C 1 217 ? -36.873 75.406 112.443 1.00 29.81 235 PHE C O 1
ATOM 9698 N N . GLY C 1 218 ? -37.290 73.292 113.069 1.00 29.14 236 GLY C N 1
ATOM 9699 C CA . GLY C 1 218 ? -36.909 72.754 111.779 1.00 29.08 236 GLY C CA 1
ATOM 9700 C C . GLY C 1 218 ? -35.421 72.607 111.568 1.00 28.66 236 GLY C C 1
ATOM 9701 O O . GLY C 1 218 ? -34.970 72.603 110.419 1.00 28.78 236 GLY C O 1
ATOM 9702 N N . VAL C 1 219 ? -34.642 72.489 112.642 1.00 28.28 237 VAL C N 1
ATOM 9703 C CA . VAL C 1 219 ? -33.192 72.349 112.538 1.00 28.03 237 VAL C CA 1
ATOM 9704 C C . VAL C 1 219 ? -32.629 71.256 113.434 1.00 27.62 237 VAL C C 1
ATOM 9705 O O . VAL C 1 219 ? -31.495 70.799 113.196 1.00 27.52 237 VAL C O 1
ATOM 9709 N N . GLY C 1 220 ? -33.359 70.797 114.454 1.00 27.51 238 GLY C N 1
ATOM 9710 C CA . GLY C 1 220 ? -32.746 69.998 115.508 1.00 27.24 238 GLY C CA 1
ATOM 9711 C C . GLY C 1 220 ? -32.052 68.750 114.995 1.00 30.42 238 GLY C C 1
ATOM 9712 O O . GLY C 1 220 ? -30.907 68.467 115.359 1.00 27.09 238 GLY C O 1
ATOM 9713 N N . GLY C 1 221 ? -32.742 67.973 114.159 1.00 30.81 239 GLY C N 1
ATOM 9714 C CA . GLY C 1 221 ? -32.146 66.754 113.638 1.00 30.90 239 GLY C CA 1
ATOM 9715 C C . GLY C 1 221 ? -30.870 67.010 112.859 1.00 32.00 239 GLY C C 1
ATOM 9716 O O . GLY C 1 221 ? -29.914 66.232 112.940 1.00 31.69 239 GLY C O 1
ATOM 9717 N N . LYS C 1 222 ? -30.837 68.104 112.092 1.00 27.54 240 LYS C N 1
ATOM 9718 C CA . LYS C 1 222 ? -29.651 68.424 111.304 1.00 27.73 240 LYS C CA 1
ATOM 9719 C C . LYS C 1 222 ? -28.490 68.835 112.201 1.00 27.69 240 LYS C C 1
ATOM 9720 O O . LYS C 1 222 ? -27.352 68.404 111.985 1.00 27.92 240 LYS C O 1
ATOM 9726 N N . GLN C 1 223 ? -28.754 69.667 113.213 1.00 28.46 241 GLN C N 1
ATOM 9727 C CA . GLN C 1 223 ? -27.709 70.006 114.175 1.00 29.75 241 GLN C CA 1
ATOM 9728 C C . GLN C 1 223 ? -27.128 68.751 114.812 1.00 27.55 241 GLN C C 1
ATOM 9729 O O . GLN C 1 223 ? -25.907 68.626 114.960 1.00 28.05 241 GLN C O 1
ATOM 9735 N N . ALA C 1 224 ? -27.991 67.811 115.195 1.00 27.34 242 ALA C N 1
ATOM 9736 C CA . ALA C 1 224 ? -27.534 66.613 115.890 1.00 27.43 242 ALA C CA 1
ATOM 9737 C C . ALA C 1 224 ? -26.583 65.791 115.025 1.00 27.82 242 ALA C C 1
ATOM 9738 O O . ALA C 1 224 ? -25.462 65.481 115.443 1.00 29.67 242 ALA C O 1
ATOM 9740 N N . VAL C 1 225 ? -27.007 65.429 113.809 1.00 30.00 243 VAL C N 1
ATOM 9741 C CA . VAL C 1 225 ? -26.204 64.505 113.010 1.00 28.43 243 VAL C CA 1
ATOM 9742 C C . VAL C 1 225 ? -24.868 65.136 112.636 1.00 28.75 243 VAL C C 1
ATOM 9743 O O . VAL C 1 225 ? -23.833 64.458 112.618 1.00 29.27 243 VAL C O 1
ATOM 9747 N N . PHE C 1 226 ? -24.856 66.435 112.339 1.00 28.62 244 PHE C N 1
ATOM 9748 C CA . PHE C 1 226 ? -23.610 67.087 111.956 1.00 29.12 244 PHE C CA 1
ATOM 9749 C C . PHE C 1 226 ? -22.777 67.526 113.153 1.00 29.26 244 PHE C C 1
ATOM 9750 O O . PHE C 1 226 ? -21.613 67.899 112.973 1.00 32.09 244 PHE C O 1
ATOM 9758 N N . PHE C 1 227 ? -23.333 67.482 114.363 1.00 28.84 245 PHE C N 1
ATOM 9759 C CA . PHE C 1 227 ? -22.497 67.529 115.559 1.00 29.82 245 PHE C CA 1
ATOM 9760 C C . PHE C 1 227 ? -21.779 66.201 115.762 1.00 31.39 245 PHE C C 1
ATOM 9761 O O . PHE C 1 227 ? -20.559 66.162 115.958 1.00 31.96 245 PHE C O 1
ATOM 9769 N N . VAL C 1 228 ? -22.526 65.096 115.697 1.00 31.47 246 VAL C N 1
ATOM 9770 C CA . VAL C 1 228 ? -21.947 63.776 115.934 1.00 30.75 246 VAL C CA 1
ATOM 9771 C C . VAL C 1 228 ? -20.943 63.426 114.844 1.00 31.86 246 VAL C C 1
ATOM 9772 O O . VAL C 1 228 ? -19.838 62.950 115.126 1.00 33.91 246 VAL C O 1
ATOM 9776 N N . GLY C 1 229 ? -21.316 63.643 113.585 1.00 31.65 247 GLY C N 1
ATOM 9777 C CA . GLY C 1 229 ? -20.474 63.251 112.473 1.00 32.37 247 GLY C CA 1
ATOM 9778 C C . GLY C 1 229 ? -20.550 64.183 111.282 1.00 36.70 247 GLY C C 1
ATOM 9779 O O . GLY C 1 229 ? -20.921 65.353 111.415 1.00 41.65 247 GLY C O 1
ATOM 9780 N N . GLN C 1 230 ? -20.197 63.666 110.105 1.00 34.43 248 GLN C N 1
ATOM 9781 C CA . GLN C 1 230 ? -20.090 64.468 108.896 1.00 32.41 248 GLN C CA 1
ATOM 9782 C C . GLN C 1 230 ? -21.005 63.993 107.778 1.00 31.90 248 GLN C C 1
ATOM 9783 O O . GLN C 1 230 ? -21.010 64.599 106.700 1.00 32.11 248 GLN C O 1
ATOM 9789 N N . SER C 1 231 ? -21.782 62.938 108.002 1.00 32.83 249 SER C N 1
ATOM 9790 C CA . SER C 1 231 ? -22.662 62.387 106.986 1.00 31.79 249 SER C CA 1
ATOM 9791 C C . SER C 1 231 ? -23.857 61.755 107.679 1.00 31.31 249 SER C C 1
ATOM 9792 O O . SER C 1 231 ? -23.700 61.065 108.688 1.00 31.37 249 SER C O 1
ATOM 9795 N N . ALA C 1 232 ? -25.046 62.002 107.141 1.00 31.67 250 ALA C N 1
ATOM 9796 C CA . ALA C 1 232 ? -26.278 61.432 107.669 1.00 30.71 250 ALA C CA 1
ATOM 9797 C C . ALA C 1 232 ? -26.998 60.707 106.543 1.00 31.67 250 ALA C C 1
ATOM 9798 O O . ALA C 1 232 ? -27.319 61.314 105.516 1.00 31.57 250 ALA C O 1
ATOM 9800 N N . ARG C 1 233 ? -27.240 59.412 106.732 1.00 31.84 251 ARG C N 1
ATOM 9801 C CA . ARG C 1 233 ? -28.030 58.615 105.801 1.00 32.54 251 ARG C CA 1
ATOM 9802 C C . ARG C 1 233 ? -29.408 58.402 106.414 1.00 32.44 251 ARG C C 1
ATOM 9803 O O . ARG C 1 233 ? -29.554 57.658 107.388 1.00 36.74 251 ARG C O 1
ATOM 9819 N N . ILE C 1 235 ? -32.948 56.757 106.192 1.00 33.88 253 ILE C N 1
ATOM 9820 C CA . ILE C 1 235 ? -33.649 55.635 105.578 1.00 35.17 253 ILE C CA 1
ATOM 9821 C C . ILE C 1 235 ? -35.023 55.562 106.226 1.00 35.38 253 ILE C C 1
ATOM 9822 O O . ILE C 1 235 ? -35.126 55.368 107.443 1.00 35.21 253 ILE C O 1
ATOM 9827 N N . SER C 1 236 ? -36.074 55.723 105.427 1.00 35.88 254 SER C N 1
ATOM 9828 C CA . SER C 1 236 ? -37.410 55.870 105.982 1.00 36.11 254 SER C CA 1
ATOM 9829 C C . SER C 1 236 ? -38.420 55.169 105.088 1.00 37.55 254 SER C C 1
ATOM 9830 O O . SER C 1 236 ? -38.244 55.081 103.871 1.00 38.01 254 SER C O 1
ATOM 9833 N N . LYS C 1 237 ? -39.483 54.673 105.713 1.00 38.37 255 LYS C N 1
ATOM 9834 C CA . LYS C 1 237 ? -40.543 53.962 105.014 1.00 39.97 255 LYS C CA 1
ATOM 9835 C C . LYS C 1 237 ? -41.860 54.131 105.761 1.00 40.44 255 LYS C C 1
ATOM 9836 O O . LYS C 1 237 ? -42.008 53.605 106.869 1.00 41.63 255 LYS C O 1
ATOM 9842 N N . PRO C 1 238 ? -42.835 54.846 105.208 1.00 40.66 256 PRO C N 1
ATOM 9843 C CA . PRO C 1 238 ? -44.154 54.907 105.847 1.00 41.46 256 PRO C CA 1
ATOM 9844 C C . PRO C 1 238 ? -44.851 53.556 105.803 1.00 43.46 256 PRO C C 1
ATOM 9845 O O . PRO C 1 238 ? -44.469 52.641 105.072 1.00 44.37 256 PRO C O 1
ATOM 9849 N N . ALA C 1 239 ? -45.907 53.445 106.611 1.00 44.30 257 ALA C N 1
ATOM 9850 C CA . ALA C 1 239 ? -46.675 52.207 106.660 1.00 46.43 257 ALA C CA 1
ATOM 9851 C C . ALA C 1 239 ? -47.372 51.937 105.333 1.00 49.94 257 ALA C C 1
ATOM 9852 O O . ALA C 1 239 ? -47.382 50.799 104.849 1.00 49.49 257 ALA C O 1
ATOM 9854 N N . ASP C 1 240 ? -47.956 52.970 104.728 1.00 57.73 258 ASP C N 1
ATOM 9855 C CA . ASP C 1 240 ? -48.719 52.829 103.497 1.00 63.94 258 ASP C CA 1
ATOM 9856 C C . ASP C 1 240 ? -47.850 52.920 102.247 1.00 63.71 258 ASP C C 1
ATOM 9857 O O . ASP C 1 240 ? -48.375 53.182 101.159 1.00 68.93 258 ASP C O 1
ATOM 9862 N N . SER C 1 241 ? -46.543 52.709 102.373 1.00 56.07 259 SER C N 1
ATOM 9863 C CA . SER C 1 241 ? -45.614 52.880 101.266 1.00 48.04 259 SER C CA 1
ATOM 9864 C C . SER C 1 241 ? -44.961 51.552 100.918 1.00 49.61 259 SER C C 1
ATOM 9865 O O . SER C 1 241 ? -44.395 50.884 101.790 1.00 47.93 259 SER C O 1
ATOM 9868 N N . GLN C 1 242 ? -45.042 51.175 99.640 1.00 49.42 260 GLN C N 1
ATOM 9869 C CA . GLN C 1 242 ? -44.312 50.009 99.159 1.00 49.82 260 GLN C CA 1
ATOM 9870 C C . GLN C 1 242 ? -42.807 50.235 99.191 1.00 48.21 260 GLN C C 1
ATOM 9871 O O . GLN C 1 242 ? -42.044 49.285 99.393 1.00 48.18 260 GLN C O 1
ATOM 9877 N N . ASP C 1 243 ? -42.366 51.473 98.995 1.00 47.03 261 ASP C N 1
ATOM 9878 C CA . ASP C 1 243 ? -40.962 51.783 98.780 1.00 45.83 261 ASP C CA 1
ATOM 9879 C C . ASP C 1 243 ? -40.304 52.343 100.036 1.00 44.24 261 ASP C C 1
ATOM 9880 O O . ASP C 1 243 ? -40.950 52.969 100.880 1.00 43.84 261 ASP C O 1
ATOM 9885 N N . VAL C 1 244 ? -38.999 52.108 100.140 1.00 43.52 262 VAL C N 1
ATOM 9886 C CA . VAL C 1 244 ? -38.140 52.741 101.133 1.00 42.12 262 VAL C CA 1
ATOM 9887 C C . VAL C 1 244 ? -37.484 53.949 100.482 1.00 41.34 262 VAL C C 1
ATOM 9888 O O . VAL C 1 244 ? -37.011 53.870 99.341 1.00 41.82 262 VAL C O 1
ATOM 9892 N N . HIS C 1 245 ? -37.448 55.068 101.202 1.00 40.29 263 HIS C N 1
ATOM 9893 C CA . HIS C 1 245 ? -36.853 56.306 100.711 1.00 39.56 263 HIS C CA 1
ATOM 9894 C C . HIS C 1 245 ? -35.574 56.585 101.488 1.00 38.59 263 HIS C C 1
ATOM 9895 O O . HIS C 1 245 ? -35.555 56.483 102.718 1.00 38.14 263 HIS C O 1
ATOM 9902 N N . GLU C 1 246 ? -34.511 56.940 100.769 1.00 38.46 264 GLU C N 1
ATOM 9903 C CA . GLU C 1 246 ? -33.186 57.066 101.362 1.00 37.89 264 GLU C CA 1
ATOM 9904 C C . GLU C 1 246 ? -32.498 58.318 100.837 1.00 37.98 264 GLU C C 1
ATOM 9905 O O . GLU C 1 246 ? -32.461 58.544 99.624 1.00 38.02 264 GLU C O 1
ATOM 9911 N N . LEU C 1 247 ? -31.950 59.125 101.749 1.00 36.64 265 LEU C N 1
ATOM 9912 C CA . LEU C 1 247 ? -31.308 60.389 101.401 1.00 36.27 265 LEU C CA 1
ATOM 9913 C C . LEU C 1 247 ? -30.026 60.559 102.204 1.00 35.97 265 LEU C C 1
ATOM 9914 O O . LEU C 1 247 ? -30.016 60.330 103.416 1.00 35.62 265 LEU C O 1
ATOM 9919 N N . VAL C 1 248 ? -28.955 60.973 101.529 1.00 36.30 266 VAL C N 1
ATOM 9920 C CA . VAL C 1 248 ? -27.662 61.227 102.159 1.00 36.28 266 VAL C CA 1
ATOM 9921 C C . VAL C 1 248 ? -27.361 62.717 102.059 1.00 35.92 266 VAL C C 1
ATOM 9922 O O . VAL C 1 248 ? -27.327 63.279 100.957 1.00 36.27 266 VAL C O 1
ATOM 9926 N N . LEU C 1 249 ? -27.145 63.353 103.207 1.00 37.05 267 LEU C N 1
ATOM 9927 C CA . LEU C 1 249 ? -26.509 64.662 103.284 1.00 36.88 267 LEU C CA 1
ATOM 9928 C C . LEU C 1 249 ? -25.153 64.484 103.946 1.00 36.59 267 LEU C C 1
ATOM 9929 O O . LEU C 1 249 ? -25.051 63.819 104.982 1.00 36.77 267 LEU C O 1
ATOM 9934 N N . SER C 1 250 ? -24.117 65.068 103.354 1.00 36.34 268 SER C N 1
ATOM 9935 C CA . SER C 1 250 ? -22.775 64.859 103.873 1.00 37.11 268 SER C CA 1
ATOM 9936 C C . SER C 1 250 ? -21.872 66.015 103.473 1.00 37.67 268 SER C C 1
ATOM 9937 O O . SER C 1 250 ? -22.052 66.636 102.422 1.00 37.80 268 SER C O 1
ATOM 9940 N N . LYS C 1 251 ? -20.898 66.286 104.341 1.00 38.15 269 LYS C N 1
ATOM 9941 C CA . LYS C 1 251 ? -19.845 67.247 104.040 1.00 39.03 269 LYS C CA 1
ATOM 9942 C C . LYS C 1 251 ? -19.147 66.910 102.727 1.00 40.23 269 LYS C C 1
ATOM 9943 O O . LYS C 1 251 ? -18.885 67.794 101.904 1.00 40.72 269 LYS C O 1
ATOM 9949 N N . GLU C 1 252 ? -18.852 65.627 102.512 1.00 40.86 270 GLU C N 1
ATOM 9950 C CA . GLU C 1 252 ? -18.105 65.208 101.329 1.00 43.38 270 GLU C CA 1
ATOM 9951 C C . GLU C 1 252 ? -18.895 65.457 100.048 1.00 42.10 270 GLU C C 1
ATOM 9952 O O . GLU C 1 252 ? -18.317 65.826 99.019 1.00 43.29 270 GLU C O 1
ATOM 9958 N N . ASP C 1 253 ? -20.215 65.267 100.088 1.00 40.82 271 ASP C N 1
ATOM 9959 C CA . ASP C 1 253 ? -21.025 65.513 98.899 1.00 40.79 271 ASP C CA 1
ATOM 9960 C C . ASP C 1 253 ? -21.103 67.003 98.585 1.00 40.67 271 ASP C C 1
ATOM 9961 O O . ASP C 1 253 ? -20.999 67.401 97.419 1.00 41.57 271 ASP C O 1
ATOM 9966 N N . PHE C 1 254 ? -21.294 67.842 99.608 1.00 39.70 272 PHE C N 1
ATOM 9967 C CA . PHE C 1 254 ? -21.291 69.286 99.386 1.00 39.70 272 PHE C CA 1
ATOM 9968 C C . PHE C 1 254 ? -19.957 69.743 98.812 1.00 41.25 272 PHE C C 1
ATOM 9969 O O . PHE C 1 254 ? -19.914 70.529 97.860 1.00 41.95 272 PHE C O 1
ATOM 9977 N N . GLU C 1 255 ? -18.853 69.259 99.383 1.00 42.00 273 GLU C N 1
ATOM 9978 C CA . GLU C 1 255 ? -17.536 69.647 98.889 1.00 43.75 273 GLU C CA 1
ATOM 9979 C C . GLU C 1 255 ? -17.350 69.231 97.436 1.00 45.08 273 GLU C C 1
ATOM 9980 O O . GLU C 1 255 ? -16.766 69.975 96.639 1.00 46.39 273 GLU C O 1
ATOM 9986 N N . LYS C 1 256 ? -17.846 68.047 97.071 1.00 44.92 274 LYS C N 1
ATOM 9987 C CA . LYS C 1 256 ? -17.708 67.578 95.696 1.00 47.74 274 LYS C CA 1
ATOM 9988 C C . LYS C 1 256 ? -18.639 68.342 94.762 1.00 46.12 274 LYS C C 1
ATOM 9989 O O . LYS C 1 256 ? -18.255 68.680 93.637 1.00 47.67 274 LYS C O 1
ATOM 9995 N N . LYS C 1 257 ? -19.862 68.633 95.209 1.00 44.77 275 LYS C N 1
ATOM 9996 C CA . LYS C 1 257 ? -20.748 69.465 94.404 1.00 46.60 275 LYS C CA 1
ATOM 9997 C C . LYS C 1 257 ? -20.199 70.877 94.255 1.00 51.19 275 LYS C C 1
ATOM 9998 O O . LYS C 1 257 ? -20.526 71.570 93.286 1.00 52.89 275 LYS C O 1
ATOM 10004 N N . GLU C 1 258 ? -19.358 71.319 95.194 1.00 48.53 276 GLU C N 1
ATOM 10005 C CA . GLU C 1 258 ? -18.780 72.655 95.092 1.00 45.50 276 GLU C CA 1
ATOM 10006 C C . GLU C 1 258 ? -17.699 72.705 94.020 1.00 47.79 276 GLU C C 1
ATOM 10007 O O . GLU C 1 258 ? -17.692 73.608 93.175 1.00 48.77 276 GLU C O 1
ATOM 10013 N N . LYS C 1 259 ? -16.772 71.744 94.037 1.00 50.94 277 LYS C N 1
ATOM 10014 C CA . LYS C 1 259 ? -15.667 71.801 93.087 1.00 54.04 277 LYS C CA 1
ATOM 10015 C C . LYS C 1 259 ? -16.141 71.544 91.663 1.00 55.58 277 LYS C C 1
ATOM 10016 O O . LYS C 1 259 ? -15.533 72.045 90.711 1.00 59.22 277 LYS C O 1
ATOM 10019 N N . ASN C 1 260 ? -17.220 70.781 91.496 1.00 56.85 278 ASN C N 1
ATOM 10020 C CA . ASN C 1 260 ? -17.795 70.532 90.182 1.00 55.89 278 ASN C CA 1
ATOM 10021 C C . ASN C 1 260 ? -18.785 71.610 89.760 1.00 55.17 278 ASN C C 1
ATOM 10022 O O . ASN C 1 260 ? -19.458 71.448 88.739 1.00 60.22 278 ASN C O 1
ATOM 10027 N N . LYS C 1 261 ? -18.889 72.700 90.520 1.00 54.10 279 LYS C N 1
ATOM 10028 C CA . LYS C 1 261 ? -19.774 73.813 90.179 1.00 55.91 279 LYS C CA 1
ATOM 10029 C C . LYS C 1 261 ? -21.211 73.332 89.984 1.00 52.18 279 LYS C C 1
ATOM 10030 O O . LYS C 1 261 ? -21.955 73.846 89.147 1.00 53.51 279 LYS C O 1
ATOM 10036 N N . GLU C 1 262 ? -21.604 72.332 90.767 1.00 51.56 280 GLU C N 1
ATOM 10037 C CA . GLU C 1 262 ? -22.967 71.824 90.742 1.00 51.07 280 GLU C CA 1
ATOM 10038 C C . GLU C 1 262 ? -23.817 72.547 91.780 1.00 44.76 280 GLU C C 1
ATOM 10039 O O . GLU C 1 262 ? -23.304 73.084 92.766 1.00 43.98 280 GLU C O 1
ATOM 10045 N N . ALA C 1 263 ? -25.126 72.567 91.541 1.00 44.24 281 ALA C N 1
ATOM 10046 C CA . ALA C 1 263 ? -26.060 73.120 92.511 1.00 42.64 281 ALA C CA 1
ATOM 10047 C C . ALA C 1 263 ? -25.812 72.510 93.884 1.00 42.71 281 ALA C C 1
ATOM 10048 O O . ALA C 1 263 ? -25.693 71.290 94.023 1.00 44.10 281 ALA C O 1
ATOM 10050 N N . ILE C 1 264 ? -25.731 73.367 94.902 1.00 44.66 282 ILE C N 1
ATOM 10051 C CA . ILE C 1 264 ? -25.353 72.906 96.235 1.00 39.97 282 ILE C CA 1
ATOM 10052 C C . ILE C 1 264 ? -26.503 72.164 96.906 1.00 38.47 282 ILE C C 1
ATOM 10053 O O . ILE C 1 264 ? -26.285 71.173 97.611 1.00 37.62 282 ILE C O 1
ATOM 10058 N N . TYR C 1 265 ? -27.736 72.619 96.702 1.00 37.79 283 TYR C N 1
ATOM 10059 C CA . TYR C 1 265 ? -28.895 72.080 97.400 1.00 36.88 283 TYR C CA 1
ATOM 10060 C C . TYR C 1 265 ? -29.799 71.267 96.477 1.00 37.43 283 TYR C C 1
ATOM 10061 O O . TYR C 1 265 ? -31.018 71.229 96.664 1.00 37.12 283 TYR C O 1
ATOM 10070 N N . SER C 1 266 ? -29.214 70.615 95.478 1.00 40.95 284 SER C N 1
ATOM 10071 C CA . SER C 1 266 ? -29.926 69.678 94.622 1.00 40.88 284 SER C CA 1
ATOM 10072 C C . SER C 1 266 ? -29.326 68.291 94.796 1.00 39.22 284 SER C C 1
ATOM 10073 O O . SER C 1 266 ? -28.103 68.137 94.864 1.00 39.78 284 SER C O 1
ATOM 10076 N N . GLY C 1 267 ? -30.188 67.297 94.879 1.00 39.11 285 GLY C N 1
ATOM 10077 C CA . GLY C 1 267 ? -29.760 65.918 95.013 1.00 39.30 285 GLY C CA 1
ATOM 10078 C C . GLY C 1 267 ? -30.893 65.005 94.622 1.00 39.72 285 GLY C C 1
ATOM 10079 O O . GLY C 1 267 ? -31.738 65.357 93.797 1.00 40.42 285 GLY C O 1
ATOM 10080 N N . TYR C 1 268 ? -30.921 63.817 95.220 1.00 39.45 286 TYR C N 1
ATOM 10081 C CA . TYR C 1 268 ? -31.982 62.872 94.914 1.00 39.96 286 TYR C CA 1
ATOM 10082 C C . TYR C 1 268 ? -32.239 61.961 96.104 1.00 39.19 286 TYR C C 1
ATOM 10083 O O . TYR C 1 268 ? -31.335 61.662 96.889 1.00 38.65 286 TYR C O 1
ATOM 10092 N N . ILE C 1 269 ? -33.489 61.528 96.218 1.00 39.34 287 ILE C N 1
ATOM 10093 C CA . ILE C 1 269 ? -33.884 60.464 97.132 1.00 39.05 287 ILE C CA 1
ATOM 10094 C C . ILE C 1 269 ? -33.813 59.144 96.378 1.00 40.20 287 ILE C C 1
ATOM 10095 O O . ILE C 1 269 ? -34.381 59.013 95.287 1.00 41.31 287 ILE C O 1
ATOM 10100 N N . ARG C 1 270 ? -33.125 58.161 96.951 1.00 40.10 288 ARG C N 1
ATOM 10101 C CA . ARG C 1 270 ? -33.141 56.817 96.387 1.00 41.23 288 ARG C CA 1
ATOM 10102 C C . ARG C 1 270 ? -34.368 56.075 96.898 1.00 41.40 288 ARG C C 1
ATOM 10103 O O . ARG C 1 270 ? -34.502 55.846 98.104 1.00 40.66 288 ARG C O 1
ATOM 10111 N N . ASN C 1 271 ? -35.264 55.714 95.987 1.00 42.56 289 ASN C N 1
ATOM 10112 C CA . ASN C 1 271 ? -36.411 54.879 96.307 1.00 43.14 289 ASN C CA 1
ATOM 10113 C C . ASN C 1 271 ? -36.095 53.436 95.935 1.00 44.24 289 ASN C C 1
ATOM 10114 O O . ASN C 1 271 ? -35.490 53.173 94.891 1.00 45.16 289 ASN C O 1
ATOM 10119 N N . ARG C 1 272 ? -36.496 52.502 96.793 1.00 44.29 290 ARG C N 1
ATOM 10120 C CA . ARG C 1 272 ? -36.098 51.112 96.621 1.00 45.27 290 ARG C CA 1
ATOM 10121 C C . ARG C 1 272 ? -37.064 50.214 97.379 1.00 45.72 290 ARG C C 1
ATOM 10122 O O . ARG C 1 272 ? -37.842 50.670 98.219 1.00 45.12 290 ARG C O 1
ATOM 10130 N N . LYS C 1 273 ? -36.998 48.920 97.074 1.00 46.94 291 LYS C N 1
ATOM 10131 C CA . LYS C 1 273 ? -37.812 47.976 97.818 1.00 47.53 291 LYS C CA 1
ATOM 10132 C C . LYS C 1 273 ? -37.162 47.672 99.168 1.00 46.60 291 LYS C C 1
ATOM 10133 O O . LYS C 1 273 ? -35.949 47.821 99.327 1.00 45.91 291 LYS C O 1
ATOM 10139 N N . PRO C 1 274 ? -37.945 47.251 100.159 1.00 46.75 292 PRO C N 1
ATOM 10140 C CA . PRO C 1 274 ? -37.352 46.897 101.454 1.00 46.15 292 PRO C CA 1
ATOM 10141 C C . PRO C 1 274 ? -36.267 45.839 101.313 1.00 46.72 292 PRO C C 1
ATOM 10142 O O . PRO C 1 274 ? -36.335 44.952 100.460 1.00 47.99 292 PRO C O 1
ATOM 10146 N N . SER C 1 275 ? -35.245 45.954 102.160 1.00 45.93 293 SER C N 1
ATOM 10147 C CA . SER C 1 275 ? -34.190 44.957 102.323 1.00 46.54 293 SER C CA 1
ATOM 10148 C C . SER C 1 275 ? -33.228 44.894 101.144 1.00 46.95 293 SER C C 1
ATOM 10149 O O . SER C 1 275 ? -32.356 44.017 101.118 1.00 47.74 293 SER C O 1
ATOM 10152 N N . ASP C 1 276 ? -33.344 45.798 100.174 1.00 46.62 294 ASP C N 1
ATOM 10153 C CA . ASP C 1 276 ? -32.424 45.846 99.040 1.00 47.97 294 ASP C CA 1
ATOM 10154 C C . ASP C 1 276 ? -31.276 46.792 99.380 1.00 46.09 294 ASP C C 1
ATOM 10155 O O . ASP C 1 276 ? -31.480 48.002 99.524 1.00 44.95 294 ASP C O 1
ATOM 10160 N N . SER C 1 277 ? -30.067 46.239 99.501 1.00 46.62 295 SER C N 1
ATOM 10161 C CA . SER C 1 277 ? -28.874 47.010 99.838 1.00 45.95 295 SER C CA 1
ATOM 10162 C C . SER C 1 277 ? -27.825 46.965 98.732 1.00 46.98 295 SER C C 1
ATOM 10163 O O . SER C 1 277 ? -26.638 47.172 99.003 1.00 47.05 295 SER C O 1
ATOM 10166 N N . VAL C 1 278 ? -28.233 46.703 97.488 1.00 47.97 296 VAL C N 1
ATOM 10167 C CA . VAL C 1 278 ? -27.258 46.558 96.411 1.00 50.71 296 VAL C CA 1
ATOM 10168 C C . VAL C 1 278 ? -26.461 47.841 96.223 1.00 52.74 296 VAL C C 1
ATOM 10169 O O . VAL C 1 278 ? -25.299 47.802 95.800 1.00 54.20 296 VAL C O 1
ATOM 10173 N N . HIS C 1 279 ? -27.059 48.993 96.533 1.00 51.27 297 HIS C N 1
ATOM 10174 C CA . HIS C 1 279 ? -26.385 50.266 96.303 1.00 50.24 297 HIS C CA 1
ATOM 10175 C C . HIS C 1 279 ? -25.229 50.502 97.267 1.00 50.04 297 HIS C C 1
ATOM 10176 O O . HIS C 1 279 ? -24.405 51.386 97.015 1.00 48.25 297 HIS C O 1
ATOM 10183 N N . ILE C 1 280 ? -25.143 49.741 98.354 1.00 47.19 298 ILE C N 1
ATOM 10184 C CA . ILE C 1 280 ? -24.040 49.879 99.301 1.00 45.98 298 ILE C CA 1
ATOM 10185 C C . ILE C 1 280 ? -22.866 49.061 98.773 1.00 47.76 298 ILE C C 1
ATOM 10186 O O . ILE C 1 280 ? -22.932 47.832 98.706 1.00 52.14 298 ILE C O 1
ATOM 10191 N N . THR C 1 281 ? -21.783 49.745 98.405 1.00 48.31 299 THR C N 1
ATOM 10192 C CA . THR C 1 281 ? -20.617 49.104 97.820 1.00 50.81 299 THR C CA 1
ATOM 10193 C C . THR C 1 281 ? -19.325 49.394 98.564 1.00 50.69 299 THR C C 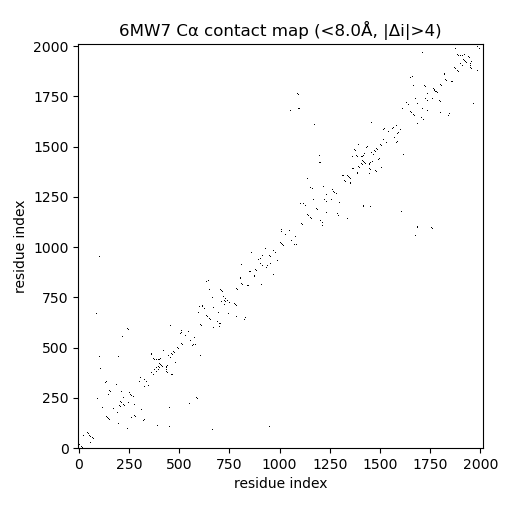1
ATOM 10194 O O . THR C 1 281 ? -18.339 48.681 98.347 1.00 52.45 299 THR C O 1
ATOM 10198 N N . ASN C 1 282 ? -19.296 50.411 99.419 1.00 53.29 300 ASN C N 1
ATOM 10199 C CA . ASN C 1 282 ? -18.119 50.705 100.225 1.00 57.50 300 ASN C CA 1
ATOM 10200 C C . ASN C 1 282 ? -18.040 49.702 101.370 1.00 57.20 300 ASN C C 1
ATOM 10201 O O . ASN C 1 282 ? -18.960 49.617 102.191 1.00 56.12 300 ASN C O 1
ATOM 10206 N N . ASP C 1 283 ? -16.949 48.935 101.421 1.00 57.97 301 ASP C N 1
ATOM 10207 C CA . ASP C 1 283 ? -16.803 47.932 102.468 1.00 60.05 301 ASP C CA 1
ATOM 10208 C C . ASP C 1 283 ? -16.608 48.561 103.842 1.00 57.25 301 ASP C C 1
ATOM 10209 O O . ASP C 1 283 ? -16.756 47.867 104.853 1.00 54.91 301 ASP C O 1
ATOM 10214 N N . ASP C 1 284 ? -16.274 49.852 103.903 1.00 55.76 302 ASP C N 1
ATOM 10215 C CA . ASP C 1 284 ? -16.262 50.551 105.183 1.00 56.88 302 ASP C CA 1
ATOM 10216 C C . ASP C 1 284 ? -17.667 50.697 105.751 1.00 53.40 302 ASP C C 1
ATOM 10217 O O . ASP C 1 284 ? -17.835 50.787 106.973 1.00 55.71 302 ASP C O 1
ATOM 10222 N N . GLU C 1 285 ? -18.680 50.731 104.887 1.00 49.10 303 GLU C N 1
ATOM 10223 C CA . GLU C 1 285 ? -20.071 50.822 105.307 1.00 49.64 303 GLU C CA 1
ATOM 10224 C C . GLU C 1 285 ? -20.741 49.453 105.362 1.00 47.30 303 GLU C C 1
ATOM 10225 O O . GLU C 1 285 ? -21.973 49.363 105.309 1.00 45.62 303 GLU C O 1
ATOM 10231 N N . ARG C 1 286 ? -19.938 48.391 105.470 1.00 47.82 304 ARG C N 1
ATOM 10232 C CA . ARG C 1 286 ? -20.424 47.017 105.549 1.00 52.38 304 ARG C CA 1
ATOM 10233 C C . ARG C 1 286 ? -21.684 46.873 106.394 1.00 51.88 304 ARG C C 1
ATOM 10234 O O . ARG C 1 286 ? -22.655 46.229 105.982 1.00 48.27 304 ARG C O 1
ATOM 10242 N N . PHE C 1 287 ? -21.677 47.461 107.594 1.00 46.88 305 PHE C N 1
ATOM 10243 C CA . PHE C 1 287 ? -22.779 47.283 108.534 1.00 46.22 305 PHE C CA 1
ATOM 10244 C C . PHE C 1 287 ? -24.136 47.616 107.928 1.00 45.04 305 PHE C C 1
ATOM 10245 O O . PHE C 1 287 ? -25.160 47.137 108.429 1.00 44.91 305 PHE C O 1
ATOM 10253 N N . LEU C 1 288 ? -24.178 48.420 106.863 1.00 44.38 306 LEU C N 1
ATOM 10254 C CA . LEU C 1 288 ? -25.464 48.830 106.306 1.00 43.40 306 LEU C CA 1
ATOM 10255 C C . LEU C 1 288 ? -26.224 47.659 105.696 1.00 44.11 306 LEU C C 1
ATOM 10256 O O . LEU C 1 288 ? -27.460 47.647 105.724 1.00 43.64 306 LEU C O 1
ATOM 10261 N N . HIS C 1 289 ? -25.518 46.677 105.133 1.00 45.39 307 HIS C N 1
ATOM 10262 C CA . HIS C 1 289 ? -26.201 45.498 104.613 1.00 46.26 307 HIS C CA 1
ATOM 10263 C C . HIS C 1 289 ? -27.041 44.837 105.698 1.00 46.34 307 HIS C C 1
ATOM 10264 O O . HIS C 1 289 ? -28.192 44.456 105.460 1.00 46.37 307 HIS C O 1
ATOM 10271 N N . HIS C 1 290 ? -26.486 44.711 106.903 1.00 46.54 308 HIS C N 1
ATOM 10272 C CA . HIS C 1 290 ? -27.203 44.076 108.000 1.00 46.86 308 HIS C CA 1
ATOM 10273 C C . HIS C 1 290 ? -28.301 44.970 108.564 1.00 45.69 308 HIS C C 1
ATOM 10274 O O . HIS C 1 290 ? -29.333 44.461 109.014 1.00 46.00 308 HIS C O 1
ATOM 10281 N N . LEU C 1 291 ? -28.110 46.292 108.546 1.00 44.52 309 LEU C N 1
ATOM 10282 C CA . LEU C 1 291 ? -29.194 47.195 108.928 1.00 43.50 309 LEU C CA 1
ATOM 10283 C C . LEU C 1 291 ? -30.348 47.102 107.941 1.00 43.36 309 LEU C C 1
ATOM 10284 O O . LEU C 1 291 ? -31.517 47.015 108.336 1.00 43.40 309 LEU C O 1
ATOM 10289 N N . ILE C 1 292 ? -30.037 47.121 106.645 1.00 43.41 310 ILE C N 1
ATOM 10290 C CA . ILE C 1 292 ? -31.086 47.105 105.633 1.00 43.45 310 ILE C CA 1
ATOM 10291 C C . ILE C 1 292 ? -31.762 45.739 105.573 1.00 44.68 310 ILE C C 1
ATOM 10292 O O . ILE C 1 292 ? -32.942 45.641 105.214 1.00 44.90 310 ILE C O 1
ATOM 10297 N N . ILE C 1 293 ? -31.048 44.670 105.937 1.00 45.65 311 ILE C N 1
ATOM 10298 C CA . ILE C 1 293 ? -31.636 43.331 105.905 1.00 46.96 311 ILE C CA 1
ATOM 10299 C C . ILE C 1 293 ? -32.819 43.235 106.860 1.00 47.23 311 ILE C C 1
ATOM 10300 O O . ILE C 1 293 ? -33.854 42.647 106.529 1.00 51.08 311 ILE C O 1
ATOM 10305 N N . GLU C 1 294 ? -32.688 43.802 108.058 1.00 46.45 312 GLU C N 1
ATOM 10306 C CA . GLU C 1 294 ? -33.743 43.696 109.060 1.00 51.61 312 GLU C CA 1
ATOM 10307 C C . GLU C 1 294 ? -34.927 44.614 108.776 1.00 46.12 312 GLU C C 1
ATOM 10308 O O . GLU C 1 294 ? -35.763 44.813 109.663 1.00 46.31 312 GLU C O 1
ATOM 10314 N N . GLU C 1 295 ? -35.022 45.172 107.567 1.00 45.55 313 GLU C N 1
ATOM 10315 C CA . GLU C 1 295 ? -36.221 45.889 107.151 1.00 45.27 313 GLU C CA 1
ATOM 10316 C C . GLU C 1 295 ? -37.378 44.956 106.822 1.00 46.65 313 GLU C C 1
ATOM 10317 O O . GLU C 1 295 ? -38.497 45.438 106.616 1.00 46.77 313 GLU C O 1
ATOM 10323 N N . LYS C 1 296 ? -37.138 43.643 106.776 1.00 52.52 314 LYS C N 1
ATOM 10324 C CA . LYS C 1 296 ? -38.106 42.716 106.197 1.00 52.20 314 LYS C CA 1
ATOM 10325 C C . LYS C 1 296 ? -39.459 42.807 106.892 1.00 51.36 314 LYS C C 1
ATOM 10326 O O . LYS C 1 296 ? -40.499 42.932 106.235 1.00 51.32 314 LYS C O 1
ATOM 10328 N N . GLU C 1 297 ? -39.468 42.744 108.223 1.00 50.02 315 GLU C N 1
ATOM 10329 C CA . GLU C 1 297 ? -40.701 42.636 108.993 1.00 55.49 315 GLU C CA 1
ATOM 10330 C C . GLU C 1 297 ? -41.156 43.975 109.564 1.00 56.78 315 GLU C C 1
ATOM 10331 O O . GLU C 1 297 ? -41.854 44.007 110.583 1.00 60.06 315 GLU C O 1
ATOM 10333 N N . LYS C 1 298 ? -40.781 45.082 108.926 1.00 53.16 316 LYS C N 1
ATOM 10334 C CA . LYS C 1 298 ? -41.076 46.422 109.427 1.00 49.80 316 LYS C CA 1
ATOM 10335 C C . LYS C 1 298 ? -42.081 47.101 108.505 1.00 48.74 316 LYS C C 1
ATOM 10336 O O . LYS C 1 298 ? -41.740 47.484 107.381 1.00 48.80 316 LYS C O 1
ATOM 10342 N N . ASP C 1 299 ? -43.314 47.263 108.986 1.00 51.82 317 ASP C N 1
ATOM 10343 C CA . ASP C 1 299 ? -44.304 48.032 108.241 1.00 54.70 317 ASP C CA 1
ATOM 10344 C C . ASP C 1 299 ? -43.843 49.472 108.051 1.00 50.22 317 ASP C C 1
ATOM 10345 O O . ASP C 1 299 ? -43.906 50.016 106.942 1.00 50.79 317 ASP C O 1
ATOM 10350 N N . SER C 1 300 ? -43.365 50.102 109.124 1.00 47.41 318 SER C N 1
ATOM 10351 C CA . SER C 1 300 ? -42.980 51.506 109.105 1.00 45.01 318 SER C CA 1
ATOM 10352 C C . SER C 1 300 ? -41.751 51.706 109.978 1.00 42.03 318 SER C C 1
ATOM 10353 O O . SER C 1 300 ? -41.650 51.123 111.060 1.00 41.63 318 SER C O 1
ATOM 10356 N N . PHE C 1 301 ? -40.821 52.539 109.512 1.00 40.24 319 PHE C N 1
ATOM 10357 C CA . PHE C 1 301 ? -39.615 52.806 110.283 1.00 37.72 319 PHE C CA 1
ATOM 10358 C C . PHE C 1 301 ? -38.911 54.043 109.746 1.00 36.30 319 PHE C C 1
ATOM 10359 O O . PHE C 1 301 ? -39.160 54.490 108.623 1.00 37.32 319 PHE C O 1
ATOM 10367 N N . THR C 1 302 ? -38.018 54.583 110.574 1.00 34.24 320 THR C N 1
ATOM 10368 C CA . THR C 1 302 ? -37.016 55.551 110.149 1.00 33.06 320 THR C CA 1
ATOM 10369 C C . THR C 1 302 ? -35.702 55.188 110.820 1.00 31.69 320 THR C C 1
ATOM 10370 O O . THR C 1 302 ? -35.679 54.890 112.016 1.00 30.96 320 THR C O 1
ATOM 10374 N N . ALA C 1 303 ? -34.615 55.214 110.055 1.00 31.61 321 ALA C N 1
ATOM 10375 C CA . ALA C 1 303 ? -33.278 54.995 110.587 1.00 30.64 321 ALA C CA 1
ATOM 10376 C C . ALA C 1 303 ? -32.389 56.170 110.203 1.00 30.05 321 ALA C C 1
ATOM 10377 O O . ALA C 1 303 ? -32.304 56.527 109.024 1.00 30.90 321 ALA C O 1
ATOM 10379 N N . VAL C 1 304 ? -31.745 56.773 111.201 1.00 28.90 322 VAL C N 1
ATOM 10380 C CA . VAL C 1 304 ? -30.754 57.825 111.004 1.00 28.65 322 VAL C CA 1
ATOM 10381 C C . VAL C 1 304 ? -29.384 57.206 111.232 1.00 28.64 322 VAL C C 1
ATOM 10382 O O . VAL C 1 304 ? -29.082 56.763 112.345 1.00 29.78 322 VAL C O 1
ATOM 10386 N N . VAL C 1 305 ? -28.549 57.188 110.196 1.00 29.53 323 VAL C N 1
ATOM 10387 C CA . VAL C 1 305 ? -27.226 56.570 110.261 1.00 29.98 323 VAL C CA 1
ATOM 10388 C C . VAL C 1 305 ? -26.179 57.661 110.089 1.00 30.48 323 VAL C C 1
ATOM 10389 O O . VAL C 1 305 ? -26.091 58.283 109.023 1.00 31.16 323 VAL C O 1
ATOM 10393 N N . ILE C 1 306 ? -25.375 57.877 111.128 1.00 34.05 324 ILE C N 1
ATOM 10394 C CA . ILE C 1 306 ? -24.362 58.926 111.146 1.00 30.90 324 ILE C CA 1
ATOM 10395 C C . ILE C 1 306 ? -22.997 58.279 110.966 1.00 31.83 324 ILE C C 1
ATOM 10396 O O . ILE C 1 306 ? -22.661 57.317 111.666 1.00 31.76 324 ILE C O 1
ATOM 10401 N N . THR C 1 307 ? -22.212 58.813 110.037 1.00 33.22 325 THR C N 1
ATOM 10402 C CA . THR C 1 307 ? -20.842 58.379 109.813 1.00 34.79 325 THR C CA 1
ATOM 10403 C C . THR C 1 307 ? -19.935 59.600 109.827 1.00 36.03 325 THR C C 1
ATOM 10404 O O . THR C 1 307 ? -20.395 60.744 109.823 1.00 35.80 325 THR C O 1
ATOM 10408 N N . GLY C 1 308 ? -18.630 59.347 109.835 1.00 37.72 326 GLY C N 1
ATOM 10409 C CA . GLY C 1 308 ? -17.682 60.408 110.100 1.00 39.24 326 GLY C CA 1
ATOM 10410 C C . GLY C 1 308 ? -17.713 60.856 111.540 1.00 38.46 326 GLY C C 1
ATOM 10411 O O . GLY C 1 308 ? -17.468 62.032 111.825 1.00 39.26 326 GLY C O 1
ATOM 10412 N N . VAL C 1 309 ? -18.019 59.938 112.460 1.00 37.18 327 VAL C N 1
ATOM 10413 C CA . VAL C 1 309 ? -18.153 60.281 113.869 1.00 36.44 327 VAL C CA 1
ATOM 10414 C C . VAL C 1 309 ? -16.829 60.820 114.385 1.00 38.58 327 VAL C C 1
ATOM 10415 O O . VAL C 1 309 ? -15.768 60.225 114.162 1.00 40.32 327 VAL C O 1
ATOM 10419 N N . GLN C 1 310 ? -16.887 61.948 115.084 1.00 38.77 328 GLN C N 1
ATOM 10420 C CA . GLN C 1 310 ? -15.670 62.544 115.611 1.00 41.16 328 GLN C CA 1
ATOM 10421 C C . GLN C 1 310 ? -15.045 61.615 116.652 1.00 41.62 328 GLN C C 1
ATOM 10422 O O . GLN C 1 310 ? -15.754 61.074 117.506 1.00 39.90 328 GLN C O 1
ATOM 10428 N N . PRO C 1 311 ? -13.724 61.406 116.610 1.00 44.22 329 PRO C N 1
ATOM 10429 C CA . PRO C 1 311 ? -13.115 60.451 117.553 1.00 45.02 329 PRO C CA 1
ATOM 10430 C C . PRO C 1 311 ? -13.389 60.759 119.016 1.00 45.10 329 PRO C C 1
ATOM 10431 O O . PRO C 1 311 ? -13.630 59.830 119.796 1.00 48.11 329 PRO C O 1
ATOM 10435 N N . GLU C 1 312 ? -13.352 62.032 119.420 1.00 45.22 330 GLU C N 1
ATOM 10436 C CA . GLU C 1 312 ? -13.547 62.352 120.830 1.00 45.13 330 GLU C CA 1
ATOM 10437 C C . GLU C 1 312 ? -14.957 62.023 121.303 1.00 42.04 330 GLU C C 1
ATOM 10438 O O . GLU C 1 312 ? -15.159 61.807 122.502 1.00 41.79 330 GLU C O 1
ATOM 10444 N N . HIS C 1 313 ? -15.935 61.976 120.395 1.00 39.96 331 HIS C N 1
ATOM 10445 C CA . HIS C 1 313 ? -17.258 61.487 120.770 1.00 37.37 331 HIS C CA 1
ATOM 10446 C C . HIS C 1 313 ? -17.238 59.979 120.989 1.00 36.95 331 HIS C C 1
ATOM 10447 O O . HIS C 1 313 ? -17.876 59.472 121.918 1.00 35.95 331 HIS C O 1
ATOM 10454 N N . ILE C 1 314 ? -16.505 59.249 120.144 1.00 38.01 332 ILE C N 1
ATOM 10455 C CA . ILE C 1 314 ? -16.419 57.799 120.288 1.00 38.11 332 ILE C CA 1
ATOM 10456 C C . ILE C 1 314 ? -15.792 57.436 121.628 1.00 39.52 332 ILE C C 1
ATOM 10457 O O . ILE C 1 314 ? -16.218 56.483 122.292 1.00 39.07 332 ILE C O 1
ATOM 10462 N N . GLN C 1 315 ? -14.772 58.187 122.048 1.00 41.57 333 GLN C N 1
ATOM 10463 C CA . GLN C 1 315 ? -14.081 57.864 123.293 1.00 45.10 333 GLN C CA 1
ATOM 10464 C C . GLN C 1 315 ? -14.957 58.150 124.506 1.00 42.09 333 GLN C C 1
ATOM 10465 O O . GLN C 1 315 ? -14.929 57.397 125.487 1.00 42.68 333 GLN C O 1
ATOM 10471 N N . TYR C 1 316 ? -15.743 59.226 124.462 1.00 40.57 334 TYR C N 1
ATOM 10472 C CA . TYR C 1 316 ? -16.632 59.524 125.579 1.00 39.44 334 TYR C CA 1
ATOM 10473 C C . TYR C 1 316 ? -17.736 58.482 125.697 1.00 37.49 334 TYR C C 1
ATOM 10474 O O . TYR C 1 316 ? -18.066 58.041 126.804 1.00 37.57 334 TYR C O 1
ATOM 10483 N N . LEU C 1 317 ? -18.322 58.080 124.568 1.00 36.02 335 LEU C N 1
ATOM 10484 C CA . LEU C 1 317 ? -19.411 57.110 124.602 1.00 34.51 335 LEU C CA 1
ATOM 10485 C C . LEU C 1 317 ? -18.920 55.740 125.060 1.00 35.86 335 LEU C C 1
ATOM 10486 O O . LEU C 1 317 ? -19.642 55.018 125.756 1.00 35.47 335 LEU C O 1
ATOM 10491 N N . LYS C 1 318 ? -17.695 55.368 124.684 1.00 37.77 336 LYS C N 1
ATOM 10492 C CA . LYS C 1 318 ? -17.127 54.106 125.150 1.00 39.58 336 LYS C CA 1
ATOM 10493 C C . LYS C 1 318 ? -16.824 54.154 126.643 1.00 40.92 336 LYS C C 1
ATOM 10494 O O . LYS C 1 318 ? -17.137 53.213 127.381 1.00 41.47 336 LYS C O 1
ATOM 10500 N N . ASN C 1 319 ? -16.215 55.246 127.106 1.00 41.76 337 ASN C N 1
ATOM 10501 C CA . ASN C 1 319 ? -15.632 55.295 128.442 1.00 43.79 337 ASN C CA 1
ATOM 10502 C C . ASN C 1 319 ? -16.613 55.704 129.533 1.00 42.63 337 ASN C C 1
ATOM 10503 O O . ASN C 1 319 ? -16.351 55.426 130.708 1.00 44.26 337 ASN C O 1
ATOM 10508 N N . TYR C 1 320 ? -17.721 56.354 129.190 1.00 40.15 338 TYR C N 1
ATOM 10509 C CA . TYR C 1 320 ? -18.663 56.864 130.183 1.00 39.23 338 TYR C CA 1
ATOM 10510 C C . TYR C 1 320 ? -20.077 56.415 129.844 1.00 36.94 338 TYR C C 1
ATOM 10511 O O . TYR C 1 320 ? -21.035 57.190 129.864 1.00 35.38 338 TYR C O 1
ATOM 10520 N N . PHE C 1 321 ? -20.214 55.119 129.558 1.00 37.10 339 PHE C N 1
ATOM 10521 C CA . PHE C 1 321 ? -21.490 54.573 129.108 1.00 35.39 339 PHE C CA 1
ATOM 10522 C C . PHE C 1 321 ? -22.588 54.802 130.139 1.00 34.77 339 PHE C C 1
ATOM 10523 O O . PHE C 1 321 ? -23.678 55.280 129.805 1.00 34.96 339 PHE C O 1
ATOM 10531 N N . HIS C 1 322 ? -22.323 54.462 131.400 1.00 36.37 340 HIS C N 1
ATOM 10532 C CA . HIS C 1 322 ? -23.364 54.574 132.415 1.00 40.33 340 HIS C CA 1
ATOM 10533 C C . HIS C 1 322 ? -23.724 56.026 132.693 1.00 35.30 340 HIS C C 1
ATOM 10534 O O . HIS C 1 322 ? -24.863 56.317 133.073 1.00 36.27 340 HIS C O 1
ATOM 10541 N N . LEU C 1 323 ? -22.779 56.948 132.503 1.00 35.61 341 LEU C N 1
ATOM 10542 C CA . LEU C 1 323 ? -23.062 58.359 132.743 1.00 35.14 341 LEU C CA 1
ATOM 10543 C C . LEU C 1 323 ? -23.977 58.932 131.662 1.00 33.08 341 LEU C C 1
ATOM 10544 O O . LEU C 1 323 ? -24.988 59.572 131.971 1.00 32.32 341 LEU C O 1
ATOM 10549 N N . TRP C 1 324 ? -23.649 58.712 130.385 1.00 32.38 342 TRP C N 1
ATOM 10550 C CA . TRP C 1 324 ? -24.428 59.356 129.331 1.00 30.78 342 TRP C CA 1
ATOM 10551 C C . TRP C 1 324 ? -25.746 58.641 129.050 1.00 29.53 342 TRP C C 1
ATOM 10552 O O . TRP C 1 324 ? -26.675 59.277 128.539 1.00 30.99 342 TRP C O 1
ATOM 10563 N N . THR C 1 325 ? -25.872 57.353 129.388 1.00 29.96 343 THR C N 1
ATOM 10564 C CA . THR C 1 325 ? -27.193 56.732 129.344 1.00 29.29 343 THR C CA 1
ATOM 10565 C C . THR C 1 325 ? -28.058 57.198 130.510 1.00 29.48 343 THR C C 1
ATOM 10566 O O . THR C 1 325 ? -29.278 57.334 130.359 1.00 30.16 343 THR C O 1
ATOM 10570 N N . ARG C 1 326 ? -27.452 57.463 131.671 1.00 30.63 344 ARG C N 1
ATOM 10571 C CA . ARG C 1 326 ? -28.206 58.053 132.773 1.00 31.04 344 ARG C CA 1
ATOM 10572 C C . ARG C 1 326 ? -28.717 59.440 132.404 1.00 31.05 344 ARG C C 1
ATOM 10573 O O . ARG C 1 326 ? -29.846 59.806 132.751 1.00 29.95 344 ARG C O 1
ATOM 10581 N N . GLN C 1 327 ? -27.892 60.231 131.713 1.00 30.95 345 GLN C N 1
ATOM 10582 C CA . GLN C 1 327 ? -28.336 61.545 131.259 1.00 29.45 345 GLN C CA 1
ATOM 10583 C C . GLN C 1 327 ? -29.603 61.437 130.423 1.00 28.26 345 GLN C C 1
ATOM 10584 O O . GLN C 1 327 ? -30.546 62.214 130.610 1.00 31.26 345 GLN C O 1
ATOM 10590 N N . LEU C 1 328 ? -29.646 60.478 129.498 1.00 27.55 346 LEU C N 1
ATOM 10591 C CA . LEU C 1 328 ? -30.822 60.331 128.648 1.00 28.88 346 LEU C CA 1
ATOM 10592 C C . LEU C 1 328 ? -32.032 59.874 129.454 1.00 27.87 346 LEU C C 1
ATOM 10593 O O . LEU C 1 328 ? -33.144 60.371 129.245 1.00 32.84 346 LEU C O 1
ATOM 10598 N N . ALA C 1 329 ? -31.841 58.934 130.382 1.00 27.84 347 ALA C N 1
ATOM 10599 C CA . ALA C 1 329 ? -32.940 58.549 131.259 1.00 28.70 347 ALA C CA 1
ATOM 10600 C C . ALA C 1 329 ? -33.453 59.751 132.039 1.00 28.95 347 ALA C C 1
ATOM 10601 O O . ALA C 1 329 ? -34.663 59.901 132.246 1.00 30.97 347 ALA C O 1
ATOM 10603 N N . HIS C 1 330 ? -32.541 60.624 132.469 1.00 29.18 348 HIS C N 1
ATOM 10604 C CA . HIS C 1 330 ? -32.929 61.855 133.151 1.00 29.81 348 HIS C CA 1
ATOM 10605 C C . HIS C 1 330 ? -33.785 62.735 132.246 1.00 29.29 348 HIS C C 1
ATOM 10606 O O . HIS C 1 330 ? -34.886 63.152 132.624 1.00 29.87 348 HIS C O 1
ATOM 10613 N N . ILE C 1 331 ? -33.301 63.015 131.034 1.00 28.45 349 ILE C N 1
ATOM 10614 C CA . ILE C 1 331 ? -34.024 63.902 130.123 1.00 28.25 349 ILE C CA 1
ATOM 10615 C C . ILE C 1 331 ? -35.437 63.385 129.881 1.00 28.82 349 ILE C C 1
ATOM 10616 O O . ILE C 1 331 ? -36.412 64.145 129.922 1.00 30.14 349 ILE C O 1
ATOM 10621 N N . TYR C 1 332 ? -35.570 62.083 129.625 1.00 29.31 350 TYR C N 1
ATOM 10622 C CA . TYR C 1 332 ? -36.838 61.490 129.220 1.00 28.12 350 TYR C CA 1
ATOM 10623 C C . TYR C 1 332 ? -37.518 60.729 130.352 1.00 29.13 350 TYR C C 1
ATOM 10624 O O . TYR C 1 332 ? -38.344 59.849 130.093 1.00 29.64 350 TYR C O 1
ATOM 10633 N N . HIS C 1 333 ? -37.206 61.080 131.601 1.00 29.74 351 HIS C N 1
ATOM 10634 C CA . HIS C 1 333 ? -37.737 60.363 132.756 1.00 30.95 351 HIS C CA 1
ATOM 10635 C C . HIS C 1 333 ? -39.252 60.196 132.681 1.00 31.98 351 HIS C C 1
ATOM 10636 O O . HIS C 1 333 ? -39.779 59.105 132.923 1.00 32.88 351 HIS C O 1
ATOM 10643 N N . TYR C 1 334 ? -39.972 61.273 132.361 1.00 34.41 352 TYR C N 1
ATOM 10644 C CA . TYR C 1 334 ? -41.429 61.236 132.421 1.00 33.67 352 TYR C CA 1
ATOM 10645 C C . TYR C 1 334 ? -42.064 60.674 131.158 1.00 33.60 352 TYR C C 1
ATOM 10646 O O . TYR C 1 334 ? -43.241 60.300 131.190 1.00 35.12 352 TYR C O 1
ATOM 10655 N N . TYR C 1 335 ? -41.323 60.596 130.054 1.00 32.16 353 TYR C N 1
ATOM 10656 C CA . TYR C 1 335 ? -41.787 59.798 128.928 1.00 32.27 353 TYR C CA 1
ATOM 10657 C C . TYR C 1 335 ? -41.584 58.315 129.191 1.00 32.65 353 TYR C C 1
ATOM 10658 O O . TYR C 1 335 ? -42.391 57.490 128.751 1.00 33.81 353 TYR C O 1
ATOM 10667 N N . ILE C 1 336 ? -40.529 57.972 129.925 1.00 32.04 354 ILE C N 1
ATOM 10668 C CA . ILE C 1 336 ? -40.208 56.578 130.202 1.00 32.64 354 ILE C CA 1
ATOM 10669 C C . ILE C 1 336 ? -41.126 56.007 131.278 1.00 34.67 354 ILE C C 1
ATOM 10670 O O . ILE C 1 336 ? -41.537 54.844 131.201 1.00 36.03 354 ILE C O 1
ATOM 10675 N N . HIS C 1 337 ? -41.473 56.810 132.288 1.00 35.94 355 HIS C N 1
ATOM 10676 C CA . HIS C 1 337 ? -42.149 56.313 133.479 1.00 37.24 355 HIS C CA 1
ATOM 10677 C C . HIS C 1 337 ? -43.544 56.885 133.696 1.00 38.78 355 HIS C C 1
ATOM 10678 O O . HIS C 1 337 ? -44.205 56.500 134.668 1.00 40.79 355 HIS C O 1
ATOM 10685 N N . GLY C 1 338 ? -44.012 57.786 132.838 1.00 38.21 356 GLY C N 1
ATOM 10686 C CA . GLY C 1 338 ? -45.325 58.367 132.995 1.00 39.96 356 GLY C CA 1
ATOM 10687 C C . GLY C 1 338 ? -45.299 59.658 133.790 1.00 40.09 356 GLY C C 1
ATOM 10688 O O . GLY C 1 338 ? -44.261 60.074 134.313 1.00 40.94 356 GLY C O 1
ATOM 10689 N N . PRO C 1 339 ? -46.458 60.314 133.905 1.00 41.68 357 PRO C N 1
ATOM 10690 C CA . PRO C 1 339 ? -46.490 61.642 134.540 1.00 41.98 357 PRO C CA 1
ATOM 10691 C C . PRO C 1 339 ? -46.219 61.630 136.036 1.00 42.82 357 PRO C C 1
ATOM 10692 O O . PRO C 1 339 ? -45.870 62.683 136.584 1.00 42.74 357 PRO C O 1
ATOM 10696 N N . LYS C 1 340 ? -46.370 60.494 136.712 1.00 43.92 358 LYS C N 1
ATOM 10697 C CA . LYS C 1 340 ? -46.130 60.416 138.148 1.00 45.03 358 LYS C CA 1
ATOM 10698 C C . LYS C 1 340 ? -44.684 60.087 138.491 1.00 45.02 358 LYS C C 1
ATOM 10699 O O . LYS C 1 340 ? -44.332 60.070 139.673 1.00 48.05 358 LYS C O 1
ATOM 10705 N N . GLY C 1 341 ? -43.843 59.825 137.498 1.00 49.43 359 GLY C N 1
ATOM 10706 C CA . GLY C 1 341 ? -42.459 59.491 137.752 1.00 44.47 359 GLY C CA 1
ATOM 10707 C C . GLY C 1 341 ? -42.267 58.021 138.074 1.00 43.75 359 GLY C C 1
ATOM 10708 O O . GLY C 1 341 ? -43.203 57.221 138.129 1.00 44.46 359 GLY C O 1
ATOM 10709 N N . ASN C 1 342 ? -41.018 57.674 138.269 1.00 40.11 360 ASN C N 1
ATOM 10710 C CA . ASN C 1 342 ? -40.617 56.319 138.537 1.00 40.71 360 ASN C CA 1
ATOM 10711 C C . ASN C 1 342 ? -40.878 55.877 139.969 1.00 43.11 360 ASN C C 1
ATOM 10712 O O . ASN C 1 342 ? -39.988 55.549 140.680 1.00 43.54 360 ASN C O 1
ATOM 10717 N N . GLU C 1 343 ? -42.153 55.869 140.353 1.00 47.96 361 GLU C N 1
ATOM 10718 C CA . GLU C 1 343 ? -42.535 55.420 141.687 1.00 55.31 361 GLU C CA 1
ATOM 10719 C C . GLU C 1 343 ? -42.192 53.944 141.864 1.00 61.48 361 GLU C C 1
ATOM 10720 O O . GLU C 1 343 ? -42.516 53.114 141.011 1.00 56.80 361 GLU C O 1
ATOM 10726 N N . ILE C 1 344 ? -41.531 53.614 142.970 1.00 71.14 362 ILE C N 1
ATOM 10727 C CA . ILE C 1 344 ? -41.147 52.232 143.245 1.00 76.20 362 ILE C CA 1
ATOM 10728 C C . ILE C 1 344 ? -42.008 51.668 144.368 1.00 78.41 362 ILE C C 1
ATOM 10729 O O . ILE C 1 344 ? -42.982 50.960 144.118 1.00 80.50 362 ILE C O 1
ATOM 10731 N N . ASN C 1 354 ? -45.839 51.467 130.621 1.00 75.14 372 ASN C N 1
ATOM 10732 C CA . ASN C 1 354 ? -45.734 52.324 129.461 1.00 70.68 372 ASN C CA 1
ATOM 10733 C C . ASN C 1 354 ? -45.089 51.607 128.303 1.00 67.01 372 ASN C C 1
ATOM 10734 O O . ASN C 1 354 ? -44.316 50.681 128.470 1.00 68.89 372 ASN C O 1
ATOM 10736 N N . ASN C 1 355 ? -45.371 52.080 127.092 1.00 59.11 373 ASN C N 1
ATOM 10737 C CA . ASN C 1 355 ? -44.973 51.384 125.889 1.00 50.66 373 ASN C CA 1
ATOM 10738 C C . ASN C 1 355 ? -43.814 52.045 125.152 1.00 40.86 373 ASN C C 1
ATOM 10739 O O . ASN C 1 355 ? -43.561 51.669 124.025 1.00 44.80 373 ASN C O 1
ATOM 10744 N N . ILE C 1 356 ? -43.059 52.960 125.769 1.00 38.12 374 ILE C N 1
ATOM 10745 C CA . ILE C 1 356 ? -41.871 53.527 125.142 1.00 34.20 374 ILE C CA 1
ATOM 10746 C C . ILE C 1 356 ? -40.653 52.745 125.564 1.00 39.87 374 ILE C C 1
ATOM 10747 O O . ILE C 1 356 ? -40.310 52.721 126.741 1.00 44.30 374 ILE C O 1
ATOM 10752 N N . ASP C 1 357 ? -39.963 52.171 124.608 1.00 40.08 375 ASP C N 1
ATOM 10753 C CA . ASP C 1 357 ? -38.724 51.433 124.842 1.00 37.80 375 ASP C CA 1
ATOM 10754 C C . ASP C 1 357 ? -37.590 52.182 124.152 1.00 34.81 375 ASP C C 1
ATOM 10755 O O . ASP C 1 357 ? -37.407 52.065 122.937 1.00 35.14 375 ASP C O 1
ATOM 10760 N N . ILE C 1 358 ? -36.831 52.950 124.925 1.00 35.08 376 ILE C N 1
ATOM 10761 C CA . ILE C 1 358 ? -35.604 53.567 124.437 1.00 32.29 376 ILE C CA 1
ATOM 10762 C C . ILE C 1 358 ? -34.468 52.613 124.790 1.00 33.57 376 ILE C C 1
ATOM 10763 O O . ILE C 1 358 ? -34.173 52.391 125.967 1.00 30.86 376 ILE C O 1
ATOM 10768 N N . GLU C 1 359 ? -33.840 52.036 123.768 1.00 33.54 377 GLU C N 1
ATOM 10769 C CA . GLU C 1 359 ? -32.890 50.944 123.937 1.00 31.14 377 GLU C CA 1
ATOM 10770 C C . GLU C 1 359 ? -31.533 51.367 123.396 1.00 32.20 377 GLU C C 1
ATOM 10771 O O . GLU C 1 359 ? -31.412 51.721 122.219 1.00 35.60 377 GLU C O 1
ATOM 10777 N N . ILE C 1 360 ? -30.519 51.325 124.252 1.00 31.53 378 ILE C N 1
ATOM 10778 C CA . ILE C 1 360 ? -29.149 51.643 123.872 1.00 31.69 378 ILE C CA 1
ATOM 10779 C C . ILE C 1 360 ? -28.389 50.341 123.688 1.00 32.91 378 ILE C C 1
ATOM 10780 O O . ILE C 1 360 ? -28.518 49.416 124.498 1.00 33.47 378 ILE C O 1
ATOM 10785 N N . SER C 1 361 ? -27.597 50.263 122.623 1.00 33.50 379 SER C N 1
ATOM 10786 C CA . SER C 1 361 ? -26.735 49.113 122.392 1.00 34.88 379 SER C CA 1
ATOM 10787 C C . SER C 1 361 ? -25.420 49.591 121.797 1.00 35.53 379 SER C C 1
ATOM 10788 O O . SER C 1 361 ? -25.418 50.351 120.825 1.00 35.21 379 SER C O 1
ATOM 10799 N N . PHE C 1 363 ? -21.484 48.340 120.425 1.00 40.37 381 PHE C N 1
ATOM 10800 C CA . PHE C 1 363 ? -20.751 47.199 119.893 1.00 42.24 381 PHE C CA 1
ATOM 10801 C C . PHE C 1 363 ? -19.274 47.551 119.794 1.00 43.77 381 PHE C C 1
ATOM 10802 O O . PHE C 1 363 ? -18.909 48.542 119.153 1.00 43.66 381 PHE C O 1
ATOM 10810 N N . GLU C 1 364 ? -18.431 46.737 120.426 1.00 45.39 382 GLU C N 1
ATOM 10811 C CA . GLU C 1 364 ? -16.989 46.925 120.423 1.00 47.27 382 GLU C CA 1
ATOM 10812 C C . GLU C 1 364 ? -16.305 45.606 120.092 1.00 49.54 382 GLU C C 1
ATOM 10813 O O . GLU C 1 364 ? -16.810 44.528 120.417 1.00 49.71 382 GLU C O 1
ATOM 10819 N N . LYS C 1 365 ? -15.148 45.703 119.443 1.00 51.45 383 LYS C N 1
ATOM 10820 C CA . LYS C 1 365 ? -14.377 44.519 119.089 1.00 53.94 383 LYS C CA 1
ATOM 10821 C C . LYS C 1 365 ? -13.874 43.823 120.349 1.00 55.16 383 LYS C C 1
ATOM 10822 O O . LYS C 1 365 ? -13.222 44.442 121.195 1.00 55.98 383 LYS C O 1
ATOM 10828 N N . GLY C 1 366 ? -14.181 42.534 120.474 1.00 55.94 384 GLY C N 1
ATOM 10829 C CA . GLY C 1 366 ? -13.726 41.753 121.606 1.00 57.38 384 GLY C CA 1
ATOM 10830 C C . GLY C 1 366 ? -14.558 41.889 122.860 1.00 55.65 384 GLY C C 1
ATOM 10831 O O . GLY C 1 366 ? -14.102 41.476 123.932 1.00 56.83 384 GLY C O 1
ATOM 10832 N N . LYS C 1 367 ? -15.760 42.451 122.764 1.00 53.08 385 LYS C N 1
ATOM 10833 C CA . LYS C 1 367 ? -16.647 42.605 123.907 1.00 51.50 385 LYS C CA 1
ATOM 10834 C C . LYS C 1 367 ? -18.053 42.183 123.509 1.00 49.95 385 LYS C C 1
ATOM 10835 O O . LYS C 1 367 ? -18.438 42.279 122.341 1.00 49.42 385 LYS C O 1
ATOM 10841 N N . VAL C 1 368 ? -18.815 41.707 124.488 1.00 51.39 386 VAL C N 1
ATOM 10842 C CA . VAL C 1 368 ? -20.219 41.370 124.263 1.00 48.45 386 VAL C CA 1
ATOM 10843 C C . VAL C 1 368 ? -20.981 42.669 124.026 1.00 45.74 386 VAL C C 1
ATOM 10844 O O . VAL C 1 368 ? -20.607 43.707 124.588 1.00 45.04 386 VAL C O 1
ATOM 10848 N N . PRO C 1 369 ? -22.028 42.674 123.206 1.00 44.65 387 PRO C N 1
ATOM 10849 C CA . PRO C 1 369 ? -22.861 43.876 123.091 1.00 42.55 387 PRO C CA 1
ATOM 10850 C C . PRO C 1 369 ? -23.287 44.395 124.456 1.00 45.02 387 PRO C C 1
ATOM 10851 O O . PRO C 1 369 ? -23.807 43.652 125.292 1.00 42.67 387 PRO C O 1
ATOM 10855 N N . LYS C 1 370 ? -23.047 45.684 124.684 1.00 47.30 388 LYS C N 1
ATOM 10856 C CA . LYS C 1 370 ? -23.500 46.363 125.890 1.00 42.86 388 LYS C CA 1
ATOM 10857 C C . LYS C 1 370 ? -24.869 46.963 125.598 1.00 39.94 388 LYS C C 1
ATOM 10858 O O . LYS C 1 370 ? -25.016 47.739 124.649 1.00 42.07 388 LYS C O 1
ATOM 10862 N N . ILE C 1 371 ? -25.871 46.597 126.395 1.00 39.33 389 ILE C N 1
ATOM 10863 C CA . ILE C 1 371 ? -27.258 46.936 126.098 1.00 39.66 389 ILE C CA 1
ATOM 10864 C C . ILE C 1 371 ? -27.946 47.395 127.372 1.00 37.86 389 ILE C C 1
ATOM 10865 O O . ILE C 1 371 ? -27.718 46.838 128.450 1.00 42.71 389 ILE C O 1
ATOM 10870 N N . VAL C 1 372 ? -28.805 48.402 127.240 1.00 37.26 390 VAL C N 1
ATOM 10871 C CA . VAL C 1 372 ? -29.611 48.887 128.354 1.00 34.90 390 VAL C CA 1
ATOM 10872 C C . VAL C 1 372 ? -30.861 49.555 127.798 1.00 33.22 390 VAL C C 1
ATOM 10873 O O . VAL C 1 372 ? -30.796 50.326 126.835 1.00 35.01 390 VAL C O 1
ATOM 10877 N N . ASN C 1 373 ? -32.002 49.226 128.390 1.00 34.65 391 ASN C N 1
ATOM 10878 C CA . ASN C 1 373 ? -33.235 49.977 128.198 1.00 33.01 391 ASN C CA 1
ATOM 10879 C C . ASN C 1 373 ? -33.285 51.065 129.263 1.00 34.33 391 ASN C C 1
ATOM 10880 O O . ASN C 1 373 ? -33.112 50.780 130.451 1.00 37.39 391 ASN C O 1
ATOM 10885 N N . LEU C 1 374 ? -33.497 52.314 128.838 1.00 37.06 392 LEU C N 1
ATOM 10886 C CA . LEU C 1 374 ? -33.397 53.439 129.764 1.00 31.20 392 LEU C CA 1
ATOM 10887 C C . LEU C 1 374 ? -34.339 53.302 130.955 1.00 30.37 392 LEU C C 1
ATOM 10888 O O . LEU C 1 374 ? -34.131 53.967 131.975 1.00 30.27 392 LEU C O 1
ATOM 10893 N N . ARG C 1 375 ? -35.375 52.470 130.846 1.00 30.88 393 ARG C N 1
ATOM 10894 C CA . ARG C 1 375 ? -36.251 52.213 131.979 1.00 31.53 393 ARG C CA 1
ATOM 10895 C C . ARG C 1 375 ? -35.536 51.489 133.117 1.00 33.68 393 ARG C C 1
ATOM 10896 O O . ARG C 1 375 ? -35.971 51.598 134.265 1.00 34.59 393 ARG C O 1
ATOM 10904 N N . GLU C 1 376 ? -34.450 50.766 132.826 1.00 37.26 394 GLU C N 1
ATOM 10905 C CA . GLU C 1 376 ? -33.710 50.035 133.853 1.00 34.10 394 GLU C CA 1
ATOM 10906 C C . GLU C 1 376 ? -32.929 50.958 134.776 1.00 34.80 394 GLU C C 1
ATOM 10907 O O . GLU C 1 376 ? -32.644 50.579 135.916 1.00 37.87 394 GLU C O 1
ATOM 10913 N N . ILE C 1 377 ? -32.572 52.151 134.306 1.00 37.23 395 ILE C N 1
ATOM 10914 C CA . ILE C 1 377 ? -31.737 53.057 135.085 1.00 34.82 395 ILE C CA 1
ATOM 10915 C C . ILE C 1 377 ? -32.534 53.580 136.271 1.00 37.15 395 ILE C C 1
ATOM 10916 O O . ILE C 1 377 ? -33.648 54.096 136.115 1.00 38.70 395 ILE C O 1
ATOM 10921 N N . GLN C 1 378 ? -31.963 53.447 137.470 1.00 38.28 396 GLN C N 1
ATOM 10922 C CA . GLN C 1 378 ? -32.655 53.787 138.705 1.00 41.39 396 GLN C CA 1
ATOM 10923 C C . GLN C 1 378 ? -31.981 54.894 139.501 1.00 40.81 396 GLN C C 1
ATOM 10924 O O . GLN C 1 378 ? -32.522 55.300 140.535 1.00 41.58 396 GLN C O 1
ATOM 10930 N N . ASP C 1 379 ? -30.824 55.394 139.063 1.00 37.87 397 ASP C N 1
ATOM 10931 C CA . ASP C 1 379 ? -30.113 56.439 139.792 1.00 37.01 397 ASP C CA 1
ATOM 10932 C C . ASP C 1 379 ? -30.023 57.739 138.998 1.00 37.60 397 ASP C C 1
ATOM 10933 O O . ASP C 1 379 ? -29.132 58.555 139.252 1.00 38.75 397 ASP C O 1
ATOM 10938 N N . ASP C 1 380 ? -30.923 57.952 138.043 1.00 35.38 398 ASP C N 1
ATOM 10939 C CA . ASP C 1 380 ? -31.079 59.275 137.463 1.00 34.94 398 ASP C CA 1
ATOM 10940 C C . ASP C 1 380 ? -31.719 60.203 138.488 1.00 37.36 398 ASP C C 1
ATOM 10941 O O . ASP C 1 380 ? -32.457 59.766 139.376 1.00 34.25 398 ASP C O 1
ATOM 10954 N N . GLN C 1 382 ? -34.157 62.304 138.719 1.00 31.32 400 GLN C N 1
ATOM 10955 C CA . GLN C 1 382 ? -35.591 62.337 138.989 1.00 32.57 400 GLN C CA 1
ATOM 10956 C C . GLN C 1 382 ? -36.045 61.086 139.734 1.00 32.53 400 GLN C C 1
ATOM 10957 O O . GLN C 1 382 ? -36.918 61.162 140.604 1.00 35.26 400 GLN C O 1
ATOM 10963 N N . THR C 1 383 ? -35.470 59.924 139.417 1.00 34.95 401 THR C N 1
ATOM 10964 C CA . THR C 1 383 ? -35.804 58.728 140.182 1.00 32.63 401 THR C CA 1
ATOM 10965 C C . THR C 1 383 ? -35.440 58.906 141.651 1.00 34.63 401 THR C C 1
ATOM 10966 O O . THR C 1 383 ? -36.227 58.564 142.540 1.00 35.43 401 THR C O 1
ATOM 10970 N N . LEU C 1 384 ? -34.254 59.453 141.924 1.00 33.62 402 LEU C N 1
ATOM 10971 C CA . LEU C 1 384 ? -33.844 59.692 143.305 1.00 34.73 402 LEU C CA 1
ATOM 10972 C C . LEU C 1 384 ? -34.772 60.684 143.997 1.00 37.17 402 LEU C C 1
ATOM 10973 O O . LEU C 1 384 ? -35.126 60.499 145.166 1.00 40.02 402 LEU C O 1
ATOM 10978 N N . TYR C 1 385 ? -35.173 61.749 143.297 1.00 34.26 403 TYR C N 1
ATOM 10979 C CA . TYR C 1 385 ? -36.112 62.699 143.886 1.00 35.66 403 TYR C CA 1
ATOM 10980 C C . TYR C 1 385 ? -37.451 62.034 144.180 1.00 39.48 403 TYR C C 1
ATOM 10981 O O . TYR C 1 385 ? -38.032 62.235 145.254 1.00 43.02 403 TYR C O 1
ATOM 10990 N N . VAL C 1 386 ? -37.955 61.234 143.239 1.00 37.31 404 VAL C N 1
ATOM 10991 C CA . VAL C 1 386 ? -39.275 60.633 143.398 1.00 35.70 404 VAL C CA 1
ATOM 10992 C C . VAL C 1 386 ? -39.285 59.648 144.560 1.00 39.08 404 VAL C C 1
ATOM 10993 O O . VAL C 1 386 ? -40.223 59.629 145.366 1.00 39.45 404 VAL C O 1
ATOM 10997 N N . ASN C 1 387 ? -38.248 58.820 144.671 1.00 42.66 405 ASN C N 1
ATOM 10998 C CA . ASN C 1 387 ? -38.267 57.698 145.600 1.00 43.89 405 ASN C CA 1
ATOM 10999 C C . ASN C 1 387 ? -37.787 58.052 147.001 1.00 43.26 405 ASN C C 1
ATOM 11000 O O . ASN C 1 387 ? -38.024 57.270 147.928 1.00 46.31 405 ASN C O 1
ATOM 11005 N N . THR C 1 388 ? -37.129 59.195 147.188 1.00 39.14 406 THR C N 1
ATOM 11006 C CA . THR C 1 388 ? -36.778 59.672 148.518 1.00 41.22 406 THR C CA 1
ATOM 11007 C C . THR C 1 388 ? -37.744 60.737 149.019 1.00 44.19 406 THR C C 1
ATOM 11008 O O . THR C 1 388 ? -37.524 61.306 150.092 1.00 45.17 406 THR C O 1
ATOM 11012 N N . ALA C 1 389 ? -38.807 61.015 148.269 1.00 43.70 407 ALA C N 1
ATOM 11013 C CA . ALA C 1 389 ? -39.807 61.981 148.693 1.00 42.86 407 ALA C CA 1
ATOM 11014 C C . ALA C 1 389 ? -40.805 61.326 149.637 1.00 45.75 407 ALA C C 1
ATOM 11015 O O . ALA C 1 389 ? -41.189 60.168 149.452 1.00 49.17 407 ALA C O 1
ATOM 11017 N N . ALA C 1 390 ? -41.222 62.077 150.656 1.00 44.19 408 ALA C N 1
ATOM 11018 C CA . ALA C 1 390 ? -42.239 61.614 151.590 1.00 46.18 408 ALA C CA 1
ATOM 11019 C C . ALA C 1 390 ? -43.618 62.184 151.299 1.00 46.72 408 ALA C C 1
ATOM 11020 O O . ALA C 1 390 ? -44.618 61.588 151.714 1.00 48.27 408 ALA C O 1
ATOM 11022 N N . ASP C 1 391 ? -43.691 63.311 150.599 1.00 46.93 409 ASP C N 1
ATOM 11023 C CA . ASP C 1 391 ? -44.952 63.953 150.253 1.00 49.65 409 ASP C CA 1
ATOM 11024 C C . ASP C 1 391 ? -44.645 64.974 149.166 1.00 44.58 409 ASP C C 1
ATOM 11025 O O . ASP C 1 391 ? -43.482 65.256 148.870 1.00 43.22 409 ASP C O 1
ATOM 11030 N N . SER C 1 392 ? -45.699 65.522 148.565 1.00 44.86 410 SER C N 1
ATOM 11031 C CA . SER C 1 392 ? -45.525 66.478 147.482 1.00 43.49 410 SER C CA 1
ATOM 11032 C C . SER C 1 392 ? -46.559 67.589 147.586 1.00 44.73 410 SER C C 1
ATOM 11033 O O . SER C 1 392 ? -47.569 67.472 148.284 1.00 48.22 410 SER C O 1
ATOM 11036 N N . PHE C 1 393 ? -46.285 68.671 146.859 1.00 43.80 411 PHE C N 1
ATOM 11037 C CA . PHE C 1 393 ? -47.078 69.897 146.904 1.00 44.92 411 PHE C CA 1
ATOM 11038 C C . PHE C 1 393 ? -47.168 70.420 145.477 1.00 43.74 411 PHE C C 1
ATOM 11039 O O . PHE C 1 393 ? -46.177 70.921 144.938 1.00 42.31 411 PHE C O 1
ATOM 11047 N N . GLU C 1 394 ? -48.340 70.295 144.863 1.00 44.50 412 GLU C N 1
ATOM 11048 C CA . GLU C 1 394 ? -48.510 70.583 143.446 1.00 45.13 412 GLU C CA 1
ATOM 11049 C C . GLU C 1 394 ? -49.233 71.909 143.258 1.00 44.70 412 GLU C C 1
ATOM 11050 O O . GLU C 1 394 ? -50.152 72.242 144.012 1.00 46.67 412 GLU C O 1
ATOM 11056 N N . PHE C 1 395 ? -48.813 72.658 142.241 1.00 43.63 413 PHE C N 1
ATOM 11057 C CA . PHE C 1 395 ? -49.337 73.993 142.007 1.00 44.69 413 PHE C CA 1
ATOM 11058 C C . PHE C 1 395 ? -49.359 74.283 140.512 1.00 43.80 413 PHE C C 1
ATOM 11059 O O . PHE C 1 395 ? -48.818 73.529 139.698 1.00 42.23 413 PHE C O 1
ATOM 11067 N N . LYS C 1 396 ? -50.004 75.395 140.164 1.00 45.00 414 LYS C N 1
ATOM 11068 C CA . LYS C 1 396 ? -50.006 75.935 138.813 1.00 44.48 414 LYS C CA 1
ATOM 11069 C C . LYS C 1 396 ? -49.616 77.403 138.864 1.00 44.91 414 LYS C C 1
ATOM 11070 O O . LYS C 1 396 ? -50.032 78.130 139.771 1.00 46.49 414 LYS C O 1
ATOM 11076 N N . ALA C 1 397 ? -48.826 77.836 137.887 1.00 43.67 415 ALA C N 1
ATOM 11077 C CA . ALA C 1 397 ? -48.510 79.245 137.695 1.00 44.22 415 ALA C CA 1
ATOM 11078 C C . ALA C 1 397 ? -49.200 79.721 136.424 1.00 45.58 415 ALA C C 1
ATOM 11079 O O . ALA C 1 397 ? -48.965 79.169 135.343 1.00 51.11 415 ALA C O 1
ATOM 11081 N N . HIS C 1 398 ? -50.056 80.729 136.556 1.00 46.89 416 HIS C N 1
ATOM 11082 C CA . HIS C 1 398 ? -50.738 81.335 135.421 1.00 49.95 416 HIS C CA 1
ATOM 11083 C C . HIS C 1 398 ? -50.053 82.655 135.093 1.00 50.70 416 HIS C C 1
ATOM 11084 O O . HIS C 1 398 ? -50.064 83.584 135.909 1.00 50.73 416 HIS C O 1
ATOM 11091 N N . VAL C 1 399 ? -49.458 82.730 133.909 1.00 47.02 417 VAL C N 1
ATOM 11092 C CA . VAL C 1 399 ? -48.715 83.904 133.472 1.00 47.73 417 VAL C CA 1
ATOM 11093 C C . VAL C 1 399 ? -49.614 84.745 132.579 1.00 55.81 417 VAL C C 1
ATOM 11094 O O . VAL C 1 399 ? -50.535 84.236 131.930 1.00 51.33 417 VAL C O 1
ATOM 11098 N N . GLU C 1 400 ? -49.357 86.051 132.556 1.00 63.62 418 GLU C N 1
ATOM 11099 C CA . GLU C 1 400 ? -50.092 86.943 131.669 1.00 71.85 418 GLU C CA 1
ATOM 11100 C C . GLU C 1 400 ? -49.769 86.586 130.224 1.00 72.38 418 GLU C C 1
ATOM 11101 O O . GLU C 1 400 ? -48.607 86.633 129.809 1.00 72.62 418 GLU C O 1
ATOM 11107 N N . GLY C 1 401 ? -50.799 86.237 129.463 1.00 69.59 419 GLY C N 1
ATOM 11108 C CA . GLY C 1 401 ? -50.633 85.611 128.171 1.00 67.71 419 GLY C CA 1
ATOM 11109 C C . GLY C 1 401 ? -51.167 84.197 128.100 1.00 71.50 419 GLY C C 1
ATOM 11110 O O . GLY C 1 401 ? -50.929 83.513 127.097 1.00 70.43 419 GLY C O 1
ATOM 11111 N N . ASP C 1 402 ? -51.861 83.736 129.140 1.00 77.10 420 ASP C N 1
ATOM 11112 C CA . ASP C 1 402 ? -52.520 82.434 129.182 1.00 76.84 420 ASP C CA 1
ATOM 11113 C C . ASP C 1 402 ? -51.541 81.266 129.170 1.00 70.58 420 ASP C C 1
ATOM 11114 O O . ASP C 1 402 ? -51.939 80.125 128.911 1.00 69.84 420 ASP C O 1
ATOM 11119 N N . GLY C 1 403 ? -50.264 81.518 129.447 1.00 53.07 421 GLY C N 1
ATOM 11120 C CA . GLY C 1 403 ? -49.330 80.430 129.676 1.00 43.98 421 GLY C CA 1
ATOM 11121 C C . GLY C 1 403 ? -49.500 79.861 131.077 1.00 43.85 421 GLY C C 1
ATOM 11122 O O . GLY C 1 403 ? -49.640 80.591 132.058 1.00 45.11 421 GLY C O 1
ATOM 11123 N N . VAL C 1 404 ? -49.491 78.532 131.161 1.00 47.09 422 VAL C N 1
ATOM 11124 C CA . VAL C 1 404 ? -49.707 77.818 132.413 1.00 47.55 422 VAL C CA 1
ATOM 11125 C C . VAL C 1 404 ? -48.550 76.856 132.630 1.00 42.73 422 VAL C C 1
ATOM 11126 O O . VAL C 1 404 ? -48.256 76.024 131.763 1.00 40.56 422 VAL C O 1
ATOM 11130 N N . VAL C 1 405 ? -47.905 76.962 133.789 1.00 41.76 423 VAL C N 1
ATOM 11131 C CA . VAL C 1 405 ? -46.827 76.068 134.190 1.00 39.99 423 VAL C CA 1
ATOM 11132 C C . VAL C 1 405 ? -47.340 75.177 135.310 1.00 39.82 423 VAL C C 1
ATOM 11133 O O . VAL C 1 405 ? -47.866 75.673 136.314 1.00 40.38 423 VAL C O 1
ATOM 11137 N N . GLU C 1 406 ? -47.199 73.868 135.134 1.00 38.22 424 GLU C N 1
ATOM 11138 C CA . GLU C 1 406 ? -47.466 72.913 136.198 1.00 38.45 424 GLU C CA 1
ATOM 11139 C C . GLU C 1 406 ? -46.207 72.734 137.032 1.00 37.41 424 GLU C C 1
ATOM 11140 O O . GLU C 1 406 ? -45.096 72.691 136.497 1.00 36.05 424 GLU C O 1
ATOM 11146 N N . GLY C 1 407 ? -46.385 72.634 138.339 1.00 39.94 425 GLY C N 1
ATOM 11147 C CA . GLY C 1 407 ? -45.259 72.530 139.246 1.00 39.65 425 GLY C CA 1
ATOM 11148 C C . GLY C 1 407 ? -45.511 71.489 140.313 1.00 39.84 425 GLY C C 1
ATOM 11149 O O . GLY C 1 407 ? -46.654 71.195 140.669 1.00 41.84 425 GLY C O 1
ATOM 11150 N N . ILE C 1 408 ? -44.417 70.928 140.821 1.00 37.31 426 ILE C N 1
ATOM 11151 C CA . ILE C 1 408 ? -44.460 69.982 141.928 1.00 37.89 426 ILE C CA 1
ATOM 11152 C C . ILE C 1 408 ? -43.261 70.241 142.827 1.00 37.67 426 ILE C C 1
ATOM 11153 O O . ILE C 1 408 ? -42.149 70.476 142.344 1.00 36.54 426 ILE C O 1
ATOM 11158 N N . ILE C 1 409 ? -43.493 70.212 144.136 1.00 38.95 427 ILE C N 1
ATOM 11159 C CA . ILE C 1 409 ? -42.434 70.291 145.133 1.00 39.07 427 ILE C CA 1
ATOM 11160 C C . ILE C 1 409 ? -42.489 69.021 145.970 1.00 39.64 427 ILE C C 1
ATOM 11161 O O . ILE C 1 409 ? -43.574 68.550 146.325 1.00 40.73 427 ILE C O 1
ATOM 11166 N N . ARG C 1 410 ? -41.320 68.463 146.272 1.00 39.07 428 ARG C N 1
ATOM 11167 C CA . ARG C 1 410 ? -41.208 67.224 147.029 1.00 39.63 428 ARG C CA 1
ATOM 11168 C C . ARG C 1 410 ? -40.415 67.471 148.304 1.00 40.57 428 ARG C C 1
ATOM 11169 O O . ARG C 1 410 ? -39.461 68.253 148.308 1.00 40.18 428 ARG C O 1
ATOM 11177 N N . TYR C 1 411 ? -40.809 66.801 149.385 1.00 41.97 429 TYR C N 1
ATOM 11178 C CA . TYR C 1 411 ? -40.142 66.940 150.674 1.00 43.16 429 TYR C CA 1
ATOM 11179 C C . TYR C 1 411 ? -39.277 65.718 150.949 1.00 43.08 429 TYR C C 1
ATOM 11180 O O . TYR C 1 411 ? -39.745 64.580 150.841 1.00 43.22 429 TYR C O 1
ATOM 11189 N N . HIS C 1 412 ? -38.023 65.961 151.318 1.00 43.05 430 HIS C N 1
ATOM 11190 C CA . HIS C 1 412 ? -37.055 64.898 151.592 1.00 43.16 430 HIS C CA 1
ATOM 11191 C C . HIS C 1 412 ? -36.635 64.978 153.055 1.00 45.00 430 HIS C C 1
ATOM 11192 O O . HIS C 1 412 ? -35.838 65.859 153.426 1.00 45.32 430 HIS C O 1
ATOM 11199 N N . PRO C 1 413 ? -37.126 64.092 153.917 1.00 46.41 431 PRO C N 1
ATOM 11200 C CA . PRO C 1 413 ? -37.005 64.312 155.363 1.00 48.45 431 PRO C CA 1
ATOM 11201 C C . PRO C 1 413 ? -35.630 63.974 155.923 1.00 49.07 431 PRO C C 1
ATOM 11202 O O . PRO C 1 413 ? -34.846 63.223 155.343 1.00 48.24 431 PRO C O 1
ATOM 11206 N N . PHE C 1 414 ? -35.359 64.559 157.088 1.00 50.77 432 PHE C N 1
ATOM 11207 C CA . PHE C 1 414 ? -34.253 64.138 157.938 1.00 53.44 432 PHE C CA 1
ATOM 11208 C C . PHE C 1 414 ? -34.673 62.878 158.686 1.00 53.59 432 PHE C C 1
ATOM 11209 O O . PHE C 1 414 ? -35.643 62.903 159.451 1.00 54.97 432 PHE C O 1
ATOM 11217 N N . LEU C 1 415 ? -33.957 61.779 158.467 1.00 53.47 433 LEU C N 1
ATOM 11218 C CA . LEU C 1 415 ? -34.308 60.487 159.056 1.00 54.87 433 LEU C CA 1
ATOM 11219 C C . LEU C 1 415 ? -33.225 60.078 160.050 1.00 62.04 433 LEU C C 1
ATOM 11220 O O . LEU C 1 415 ? -32.171 59.563 159.666 1.00 64.79 433 LEU C O 1
ATOM 11225 N N . TYR C 1 416 ? -33.499 60.325 161.331 1.00 62.13 434 TYR C N 1
ATOM 11226 C CA . TYR C 1 416 ? -32.701 59.822 162.444 1.00 65.54 434 TYR C CA 1
ATOM 11227 C C . TYR C 1 416 ? -31.363 60.540 162.572 1.00 68.49 434 TYR C C 1
ATOM 11228 O O . TYR C 1 416 ? -31.193 61.366 163.474 1.00 67.31 434 TYR C O 1
ATOM 11237 N N . ASP C 1 417 ? -30.408 60.243 161.690 1.00 74.33 435 ASP C N 1
ATOM 11238 C CA . ASP C 1 417 ? -29.091 60.860 161.759 1.00 76.22 435 ASP C CA 1
ATOM 11239 C C . ASP C 1 417 ? -28.655 61.566 160.484 1.00 70.36 435 ASP C C 1
ATOM 11240 O O . ASP C 1 417 ? -27.650 62.285 160.519 1.00 70.36 435 ASP C O 1
ATOM 11245 N N . ARG C 1 418 ? -29.371 61.404 159.374 1.00 66.25 436 ARG C N 1
ATOM 11246 C CA . ARG C 1 418 ? -28.894 61.888 158.087 1.00 54.87 436 ARG C CA 1
ATOM 11247 C C . ARG C 1 418 ? -30.021 62.547 157.306 1.00 54.00 436 ARG C C 1
ATOM 11248 O O . ARG C 1 418 ? -31.188 62.165 157.417 1.00 53.64 436 ARG C O 1
ATOM 11252 N N . GLU C 1 419 ? -29.651 63.558 156.525 1.00 52.81 437 GLU C N 1
ATOM 11253 C CA . GLU C 1 419 ? -30.525 64.076 155.485 1.00 50.97 437 GLU C CA 1
ATOM 11254 C C . GLU C 1 419 ? -30.633 63.061 154.351 1.00 49.48 437 GLU C C 1
ATOM 11255 O O . GLU C 1 419 ? -29.685 62.329 154.057 1.00 50.94 437 GLU C O 1
ATOM 11261 N N . THR C 1 420 ? -31.801 63.021 153.708 1.00 47.77 438 THR C N 1
ATOM 11262 C CA . THR C 1 420 ? -32.047 62.083 152.619 1.00 45.38 438 THR C CA 1
ATOM 11263 C C . THR C 1 420 ? -32.126 62.755 151.255 1.00 46.48 438 THR C C 1
ATOM 11264 O O . THR C 1 420 ? -32.285 62.059 150.247 1.00 47.37 438 THR C O 1
ATOM 11268 N N . TYR C 1 421 ? -32.021 64.077 151.191 1.00 43.22 439 TYR C N 1
ATOM 11269 C CA . TYR C 1 421 ? -32.000 64.775 149.917 1.00 40.90 439 TYR C CA 1
ATOM 11270 C C . TYR C 1 421 ? -30.894 64.193 149.034 1.00 40.16 439 TYR C C 1
ATOM 11271 O O . TYR C 1 421 ? -29.715 64.257 149.411 1.00 40.98 439 TYR C O 1
ATOM 11280 N N . PRO C 1 422 ? -31.223 63.618 147.877 1.00 38.82 440 PRO C N 1
ATOM 11281 C CA . PRO C 1 422 ? -30.202 62.902 147.103 1.00 38.37 440 PRO C CA 1
ATOM 11282 C C . PRO C 1 422 ? -29.089 63.820 146.623 1.00 42.25 440 PRO C C 1
ATOM 11283 O O . PRO C 1 422 ? -29.292 65.011 146.380 1.00 45.39 440 PRO C O 1
ATOM 11287 N N . ASP C 1 423 ? -27.899 63.243 146.486 1.00 48.32 441 ASP C N 1
ATOM 11288 C CA . ASP C 1 423 ? -26.758 63.983 145.972 1.00 46.50 441 ASP C CA 1
ATOM 11289 C C . ASP C 1 423 ? -26.877 64.174 144.464 1.00 43.66 441 ASP C C 1
ATOM 11290 O O . ASP C 1 423 ? -27.500 63.375 143.760 1.00 42.54 441 ASP C O 1
ATOM 11295 N N . ASP C 1 424 ? -26.269 65.246 143.974 1.00 50.49 442 ASP C N 1
ATOM 11296 C CA . ASP C 1 424 ? -26.154 65.494 142.537 1.00 45.39 442 ASP C CA 1
ATOM 11297 C C . ASP C 1 424 ? -24.676 65.480 142.176 1.00 44.53 442 ASP C C 1
ATOM 11298 O O . ASP C 1 424 ? -23.926 66.361 142.638 1.00 47.01 442 ASP C O 1
ATOM 11303 N N . PRO C 1 425 ? -24.194 64.519 141.381 1.00 47.24 443 PRO C N 1
ATOM 11304 C CA . PRO C 1 425 ? -22.760 64.512 141.038 1.00 49.12 443 PRO C CA 1
ATOM 11305 C C . PRO C 1 425 ? -22.289 65.790 140.365 1.00 47.72 443 PRO C C 1
ATOM 11306 O O . PRO C 1 425 ? -21.081 66.057 140.354 1.00 48.76 443 PRO C O 1
ATOM 11310 N N . CYS C 1 426 ? -23.198 66.586 139.799 1.00 45.80 444 CYS C N 1
ATOM 11311 C CA . CYS C 1 426 ? -22.825 67.878 139.239 1.00 49.50 444 CYS C CA 1
ATOM 11312 C C . CYS C 1 426 ? -22.539 68.918 140.314 1.00 54.97 444 CYS C C 1
ATOM 11313 O O . CYS C 1 426 ? -22.074 70.013 139.982 1.00 54.16 444 CYS C O 1
ATOM 11316 N N . PHE C 1 427 ? -22.805 68.605 141.579 1.00 55.30 445 PHE C N 1
ATOM 11317 C CA . PHE C 1 427 ? -22.612 69.549 142.673 1.00 58.39 445 PHE C CA 1
ATOM 11318 C C . PHE C 1 427 ? -21.962 68.866 143.874 1.00 57.79 445 PHE C C 1
ATOM 11319 O O . PHE C 1 427 ? -20.828 68.390 143.795 1.00 58.28 445 PHE C O 1
ATOM 11327 N N . ALA C 1 446 ? -27.177 72.106 153.986 1.00 51.24 464 ALA C N 1
ATOM 11328 C CA . ALA C 1 446 ? -27.534 70.963 154.820 1.00 54.25 464 ALA C CA 1
ATOM 11329 C C . ALA C 1 446 ? -27.972 69.775 153.966 1.00 54.54 464 ALA C C 1
ATOM 11330 O O . ALA C 1 446 ? -27.250 68.786 153.840 1.00 57.27 464 ALA C O 1
ATOM 11332 N N . ALA C 1 447 ? -29.168 69.883 153.388 1.00 52.35 465 ALA C N 1
ATOM 11333 C CA . ALA C 1 447 ? -29.703 68.843 152.519 1.00 45.01 465 ALA C CA 1
ATOM 11334 C C . ALA C 1 447 ? -29.507 69.231 151.059 1.00 44.37 465 ALA C C 1
ATOM 11335 O O . ALA C 1 447 ? -28.643 68.673 150.375 1.00 45.42 465 ALA C O 1
ATOM 11337 N N . ARG C 1 448 ? -30.292 70.199 150.576 1.00 42.61 466 ARG C N 1
ATOM 11338 C CA . ARG C 1 448 ? -30.141 70.657 149.200 1.00 42.52 466 ARG C CA 1
ATOM 11339 C C . ARG C 1 448 ? -28.897 71.520 149.027 1.00 42.25 466 ARG C C 1
ATOM 11340 O O . ARG C 1 448 ? -28.325 71.568 147.931 1.00 41.26 466 ARG C O 1
ATOM 11348 N N . GLY C 1 449 ? -28.467 72.208 150.083 1.00 44.12 467 GLY C N 1
ATOM 11349 C CA . GLY C 1 449 ? -27.287 73.050 149.979 1.00 46.01 467 GLY C CA 1
ATOM 11350 C C . GLY C 1 449 ? -27.557 74.284 149.138 1.00 49.32 467 GLY C C 1
ATOM 11351 O O . GLY C 1 449 ? -28.590 74.949 149.272 1.00 47.05 467 GLY C O 1
ATOM 11352 N N . LYS C 1 450 ? -26.612 74.598 148.256 1.00 54.60 468 LYS C N 1
ATOM 11353 C CA . LYS C 1 450 ? -26.731 75.739 147.359 1.00 52.88 468 LYS C CA 1
ATOM 11354 C C . LYS C 1 450 ? -27.381 75.374 146.029 1.00 50.47 468 LYS C C 1
ATOM 11355 O O . LYS C 1 450 ? -27.415 76.211 145.122 1.00 50.28 468 LYS C O 1
ATOM 11357 N N . ARG C 1 451 ? -27.901 74.152 145.894 1.00 45.05 469 ARG C N 1
ATOM 11358 C CA . ARG C 1 451 ? -28.462 73.706 144.629 1.00 43.53 469 ARG C CA 1
ATOM 11359 C C . ARG C 1 451 ? -29.836 74.333 144.392 1.00 43.53 469 ARG C C 1
ATOM 11360 O O . ARG C 1 451 ? -30.553 74.654 145.343 1.00 47.53 469 ARG C O 1
ATOM 11368 N N . PRO C 1 452 ? -30.224 74.514 143.131 1.00 39.88 470 PRO C N 1
ATOM 11369 C CA . PRO C 1 452 ? -31.560 75.043 142.846 1.00 37.43 470 PRO C CA 1
ATOM 11370 C C . PRO C 1 452 ? -32.639 74.013 143.128 1.00 36.43 470 PRO C C 1
ATOM 11371 O O . PRO C 1 452 ? -32.403 72.803 143.099 1.00 35.82 470 PRO C O 1
ATOM 11375 N N . ILE C 1 453 ? -33.844 74.514 143.391 1.00 37.96 471 ILE C N 1
ATOM 11376 C CA . ILE C 1 453 ? -34.961 73.639 143.727 1.00 36.17 471 ILE C CA 1
ATOM 11377 C C . ILE C 1 453 ? -35.528 72.975 142.477 1.00 35.65 471 ILE C C 1
ATOM 11378 O O . ILE C 1 453 ? -35.734 71.757 142.443 1.00 39.27 471 ILE C O 1
ATOM 11383 N N . PHE C 1 454 ? -35.787 73.758 141.434 1.00 34.53 472 PHE C N 1
ATOM 11384 C CA . PHE C 1 454 ? -36.647 73.332 140.337 1.00 33.73 472 PHE C CA 1
ATOM 11385 C C . PHE C 1 454 ? -35.833 72.941 139.110 1.00 33.18 472 PHE C C 1
ATOM 11386 O O . PHE C 1 454 ? -35.049 73.744 138.594 1.00 32.65 472 PHE C O 1
ATOM 11394 N N . GLU C 1 455 ? -36.034 71.714 138.643 1.00 35.20 473 GLU C N 1
ATOM 11395 C CA . GLU C 1 455 ? -35.679 71.332 137.287 1.00 30.98 473 GLU C CA 1
ATOM 11396 C C . GLU C 1 455 ? -36.854 71.651 136.369 1.00 30.85 473 GLU C C 1
ATOM 11397 O O . GLU C 1 455 ? -38.011 71.661 136.795 1.00 31.36 473 GLU C O 1
ATOM 11403 N N . CYS C 1 456 ? -36.550 71.928 135.104 1.00 30.36 474 CYS C N 1
ATOM 11404 C CA . CYS C 1 456 ? -37.520 72.514 134.188 1.00 30.50 474 CYS C CA 1
ATOM 11405 C C . CYS C 1 456 ? -37.715 71.624 132.971 1.00 29.80 474 CYS C C 1
ATOM 11406 O O . CYS C 1 456 ? -36.742 71.227 132.324 1.00 32.09 474 CYS C O 1
ATOM 11409 N N . PHE C 1 457 ? -38.972 71.333 132.656 1.00 30.03 475 PHE C N 1
ATOM 11410 C CA . PHE C 1 457 ? -39.323 70.463 131.547 1.00 29.59 475 PHE C CA 1
ATOM 11411 C C . PHE C 1 457 ? -40.176 71.218 130.537 1.00 30.67 475 PHE C C 1
ATOM 11412 O O . PHE C 1 457 ? -40.974 72.090 130.897 1.00 31.57 475 PHE C O 1
ATOM 11420 N N . TRP C 1 458 ? -39.999 70.862 129.266 1.00 29.68 476 TRP C N 1
ATOM 11421 C CA . TRP C 1 458 ? -40.665 71.513 128.145 1.00 30.21 476 TRP C CA 1
ATOM 11422 C C . TRP C 1 458 ? -41.222 70.425 127.241 1.00 30.40 476 TRP C C 1
ATOM 11423 O O . TRP C 1 458 ? -40.457 69.645 126.666 1.00 29.41 476 TRP C O 1
ATOM 11434 N N . ASN C 1 459 ? -42.546 70.362 127.133 1.00 31.62 477 ASN C N 1
ATOM 11435 C CA . ASN C 1 459 ? -43.213 69.300 126.384 1.00 31.08 477 ASN C CA 1
ATOM 11436 C C . ASN C 1 459 ? -42.727 67.926 126.837 1.00 30.34 477 ASN C C 1
ATOM 11437 O O . ASN C 1 459 ? -42.505 67.022 126.030 1.00 31.69 477 ASN C O 1
ATOM 11442 N N . GLY C 1 460 ? -42.547 67.774 128.146 1.00 33.85 478 GLY C N 1
ATOM 11443 C CA . GLY C 1 460 ? -42.302 66.478 128.734 1.00 29.86 478 GLY C CA 1
ATOM 11444 C C . GLY C 1 460 ? -40.850 66.111 128.948 1.00 28.92 478 GLY C C 1
ATOM 11445 O O . GLY C 1 460 ? -40.577 65.170 129.702 1.00 28.78 478 GLY C O 1
ATOM 11446 N N . ARG C 1 461 ? -39.911 66.807 128.315 1.00 28.47 479 ARG C N 1
ATOM 11447 C CA . ARG C 1 461 ? -38.503 66.457 128.407 1.00 28.74 479 ARG C CA 1
ATOM 11448 C C . ARG C 1 461 ? -37.726 67.552 129.122 1.00 30.27 479 ARG C C 1
ATOM 11449 O O . ARG C 1 461 ? -38.116 68.724 129.122 1.00 29.78 479 ARG C O 1
ATOM 11457 N N . LEU C 1 462 ? -36.617 67.148 129.731 1.00 30.95 480 LEU C N 1
ATOM 11458 C CA . LEU C 1 462 ? -35.801 68.069 130.505 1.00 28.81 480 LEU C CA 1
ATOM 11459 C C . LEU C 1 462 ? -35.124 69.089 129.599 1.00 27.86 480 LEU C C 1
ATOM 11460 O O . LEU C 1 462 ? -34.616 68.753 128.527 1.00 27.57 480 LEU C O 1
ATOM 11465 N N . ILE C 1 463 ? -35.137 70.345 130.031 1.00 29.11 481 ILE C N 1
ATOM 11466 C CA . ILE C 1 463 ? -34.269 71.382 129.474 1.00 28.97 481 ILE C CA 1
ATOM 11467 C C . ILE C 1 463 ? -33.067 71.504 130.393 1.00 29.18 481 ILE C C 1
ATOM 11468 O O . ILE C 1 463 ? -33.188 72.073 131.495 1.00 32.65 481 ILE C O 1
ATOM 11473 N N . PRO C 1 464 ? -31.885 71.010 130.010 1.00 29.18 482 PRO C N 1
ATOM 11474 C CA . PRO C 1 464 ? -30.855 70.709 131.015 1.00 29.59 482 PRO C CA 1
ATOM 11475 C C . PRO C 1 464 ? -30.250 71.926 131.700 1.00 30.10 482 PRO C C 1
ATOM 11476 O O . PRO C 1 464 ? -29.836 71.814 132.860 1.00 30.56 482 PRO C O 1
ATOM 11480 N N . TYR C 1 465 ? -30.167 73.077 131.033 1.00 32.96 483 TYR C N 1
ATOM 11481 C CA . TYR C 1 465 ? -29.402 74.207 131.548 1.00 34.42 483 TYR C CA 1
ATOM 11482 C C . TYR C 1 465 ? -30.270 75.325 132.116 1.00 31.43 483 TYR C C 1
ATOM 11483 O O . TYR C 1 465 ? -29.752 76.411 132.391 1.00 32.31 483 TYR C O 1
ATOM 11492 N N . THR C 1 466 ? -31.563 75.093 132.316 1.00 31.06 484 THR C N 1
ATOM 11493 C CA . THR C 1 466 ? -32.430 76.069 132.964 1.00 31.71 484 THR C CA 1
ATOM 11494 C C . THR C 1 466 ? -32.942 75.492 134.274 1.00 31.98 484 THR C C 1
ATOM 11495 O O . THR C 1 466 ? -33.691 74.509 134.275 1.00 33.68 484 THR C O 1
ATOM 11499 N N . SER C 1 467 ? -32.540 76.109 135.379 1.00 34.62 485 SER C N 1
ATOM 11500 C CA . SER C 1 467 ? -33.058 75.802 136.701 1.00 39.24 485 SER C CA 1
ATOM 11501 C C . SER C 1 467 ? -33.660 77.063 137.306 1.00 38.55 485 SER C C 1
ATOM 11502 O O . SER C 1 467 ? -33.290 78.182 136.940 1.00 40.00 485 SER C O 1
ATOM 11505 N N . VAL C 1 468 ? -34.607 76.875 138.221 1.00 35.61 486 VAL C N 1
ATOM 11506 C CA . VAL C 1 468 ? -35.176 77.969 139.001 1.00 36.79 486 VAL C CA 1
ATOM 11507 C C . VAL C 1 468 ? -34.804 77.729 140.456 1.00 37.48 486 VAL C C 1
ATOM 11508 O O . VAL C 1 468 ? -35.194 76.712 141.043 1.00 37.22 486 VAL C O 1
ATOM 11512 N N . GLU C 1 469 ? -34.045 78.664 141.029 1.00 39.32 487 GLU C N 1
ATOM 11513 C CA . GLU C 1 469 ? -33.523 78.486 142.380 1.00 42.80 487 GLU C CA 1
ATOM 11514 C C . GLU C 1 469 ? -34.653 78.336 143.392 1.00 40.84 487 GLU C C 1
ATOM 11515 O O . GLU C 1 469 ? -34.690 77.369 144.160 1.00 42.61 487 GLU C O 1
ATOM 11521 N N . ASP C 1 470 ? -35.586 79.274 143.415 1.00 42.70 488 ASP C N 1
ATOM 11522 C CA . ASP C 1 470 ? -36.736 79.198 144.305 1.00 44.45 488 ASP C CA 1
ATOM 11523 C C . ASP C 1 470 ? -37.739 80.244 143.873 1.00 44.05 488 ASP C C 1
ATOM 11524 O O . ASP C 1 470 ? -37.467 81.052 142.992 1.00 43.97 488 ASP C O 1
ATOM 11529 N N . PHE C 1 471 ? -38.887 80.243 144.522 1.00 45.45 489 PHE C N 1
ATOM 11530 C CA . PHE C 1 471 ? -39.830 81.342 144.467 1.00 47.24 489 PHE C CA 1
ATOM 11531 C C . PHE C 1 471 ? -39.950 82.027 145.834 1.00 51.39 489 PHE C C 1
ATOM 11532 O O . PHE C 1 471 ? -39.526 81.503 146.862 1.00 54.06 489 PHE C O 1
ATOM 11540 N N . ASP C 1 472 ? -40.555 83.215 145.843 1.00 58.87 490 ASP C N 1
ATOM 11541 C CA . ASP C 1 472 ? -40.716 83.943 147.095 1.00 63.37 490 ASP C CA 1
ATOM 11542 C C . ASP C 1 472 ? -41.513 83.135 148.104 1.00 61.06 490 ASP C C 1
ATOM 11543 O O . ASP C 1 472 ? -41.205 83.156 149.293 1.00 59.84 490 ASP C O 1
ATOM 11548 N N . TRP C 1 473 ? -42.512 82.392 147.652 1.00 55.86 491 TRP C N 1
ATOM 11549 C CA . TRP C 1 473 ? -43.395 81.709 148.575 1.00 55.79 491 TRP C CA 1
ATOM 11550 C C . TRP C 1 473 ? -42.834 80.388 149.087 1.00 54.19 491 TRP C C 1
ATOM 11551 O O . TRP C 1 473 ? -43.519 79.710 149.850 1.00 55.15 491 TRP C O 1
ATOM 11562 N N . CYS C 1 474 ? -41.624 79.992 148.688 1.00 58.26 492 CYS C N 1
ATOM 11563 C CA . CYS C 1 474 ? -41.006 78.770 149.198 1.00 57.49 492 CYS C CA 1
ATOM 11564 C C . CYS C 1 474 ? -39.549 79.011 149.557 1.00 55.89 492 CYS C C 1
ATOM 11565 O O . CYS C 1 474 ? -38.713 78.116 149.412 1.00 57.05 492 CYS C O 1
ATOM 11568 N N . THR C 1 475 ? -39.237 80.221 150.004 1.00 53.80 493 THR C N 1
ATOM 11569 C CA . THR C 1 475 ? -37.984 80.543 150.662 1.00 57.45 493 THR C CA 1
ATOM 11570 C C . THR C 1 475 ? -38.249 80.921 152.115 1.00 60.43 493 THR C C 1
ATOM 11571 O O . THR C 1 475 ? -39.351 81.360 152.462 1.00 62.12 493 THR C O 1
ATOM 11575 N N . PRO C 1 476 ? -37.255 80.789 152.981 1.00 59.27 494 PRO C N 1
ATOM 11576 C CA . PRO C 1 476 ? -37.455 81.105 154.406 1.00 62.74 494 PRO C CA 1
ATOM 11577 C C . PRO C 1 476 ? -37.864 82.550 154.604 1.00 68.58 494 PRO C C 1
ATOM 11578 O O . PRO C 1 476 ? -37.306 83.457 153.972 1.00 71.27 494 PRO C O 1
ATOM 11582 N N . PRO C 1 477 ? -38.836 82.819 155.467 1.00 76.60 495 PRO C N 1
ATOM 11583 C CA . PRO C 1 477 ? -39.203 84.212 155.767 1.00 84.91 495 PRO C CA 1
ATOM 11584 C C . PRO C 1 477 ? -38.058 85.015 156.377 1.00 86.68 495 PRO C C 1
ATOM 11585 O O . PRO C 1 477 ? -37.046 84.427 156.756 1.00 85.31 495 PRO C O 1
ATOM 11589 N N . LEU C 1 482 ? -42.806 80.170 161.095 1.00 85.51 500 LEU C N 1
ATOM 11590 C CA . LEU C 1 482 ? -43.886 79.209 161.288 1.00 87.80 500 LEU C CA 1
ATOM 11591 C C . LEU C 1 482 ? -43.361 77.777 161.245 1.00 83.57 500 LEU C C 1
ATOM 11592 O O . LEU C 1 482 ? -43.731 76.948 162.078 1.00 85.09 500 LEU C O 1
ATOM 11597 N N . ALA C 1 483 ? -42.503 77.491 160.266 1.00 76.40 501 ALA C N 1
ATOM 11598 C CA . ALA C 1 483 ? -41.893 76.179 160.122 1.00 69.82 501 ALA C CA 1
ATOM 11599 C C . ALA C 1 483 ? -40.376 76.298 160.217 1.00 66.26 501 ALA C C 1
ATOM 11600 O O . ALA C 1 483 ? -39.806 77.316 159.809 1.00 63.61 501 ALA C O 1
ATOM 11602 N N . PRO C 1 484 ? -39.693 75.283 160.748 1.00 69.00 502 PRO C N 1
ATOM 11603 C CA . PRO C 1 484 ? -38.253 75.424 161.002 1.00 68.20 502 PRO C CA 1
ATOM 11604 C C . PRO C 1 484 ? -37.468 75.745 159.738 1.00 67.36 502 PRO C C 1
ATOM 11605 O O . PRO C 1 484 ? -37.771 75.258 158.647 1.00 68.76 502 PRO C O 1
ATOM 11609 N N . ILE C 1 485 ? -36.442 76.584 159.911 1.00 65.52 503 ILE C N 1
ATOM 11610 C CA . ILE C 1 485 ? -35.645 77.091 158.796 1.00 63.36 503 ILE C CA 1
ATOM 11611 C C . ILE C 1 485 ? -35.027 75.959 157.987 1.00 61.83 503 ILE C C 1
ATOM 11612 O O . ILE C 1 485 ? -34.887 76.070 156.763 1.00 59.88 503 ILE C O 1
ATOM 11617 N N . GLU C 1 486 ? -34.641 74.859 158.640 1.00 67.36 504 GLU C N 1
ATOM 11618 C CA . GLU C 1 486 ? -33.967 73.780 157.926 1.00 63.28 504 GLU C CA 1
ATOM 11619 C C . GLU C 1 486 ? -34.894 73.061 156.957 1.00 57.39 504 GLU C C 1
ATOM 11620 O O . GLU C 1 486 ? -34.411 72.354 156.068 1.00 57.45 504 GLU C O 1
ATOM 11626 N N . CYS C 1 487 ? -36.210 73.222 157.109 1.00 56.50 505 CYS C N 1
ATOM 11627 C CA . CYS C 1 487 ? -37.154 72.550 156.225 1.00 52.95 505 CYS C CA 1
ATOM 11628 C C . CYS C 1 487 ? -37.184 73.166 154.835 1.00 51.07 505 CYS C C 1
ATOM 11629 O O . CYS C 1 487 ? -37.597 72.495 153.883 1.00 52.16 505 CYS C O 1
ATOM 11632 N N . TYR C 1 488 ? -36.763 74.422 154.695 1.00 51.01 506 TYR C N 1
ATOM 11633 C CA . TYR C 1 488 ? -36.697 75.047 153.383 1.00 49.71 506 TYR C CA 1
ATOM 11634 C C . TYR C 1 488 ? -35.524 74.542 152.559 1.00 47.67 506 TYR C C 1
ATOM 11635 O O . TYR C 1 488 ? -35.460 74.836 151.361 1.00 47.19 506 TYR C O 1
ATOM 11644 N N . ASN C 1 489 ? -34.604 73.796 153.166 1.00 47.59 507 ASN C N 1
ATOM 11645 C CA . ASN C 1 489 ? -33.484 73.200 152.455 1.00 46.03 507 ASN C CA 1
ATOM 11646 C C . ASN C 1 489 ? -33.738 71.742 152.088 1.00 44.86 507 ASN C C 1
ATOM 11647 O O . ASN C 1 489 ? -32.840 71.082 151.558 1.00 43.79 507 ASN C O 1
ATOM 11652 N N . ARG C 1 490 ? -34.943 71.231 152.342 1.00 45.30 508 ARG C N 1
ATOM 11653 C CA . ARG C 1 490 ? -35.266 69.827 152.122 1.00 44.66 508 ARG C CA 1
ATOM 11654 C C . ARG C 1 490 ? -36.266 69.618 150.994 1.00 43.72 508 ARG C C 1
ATOM 11655 O O . ARG C 1 490 ? -36.788 68.510 150.843 1.00 43.59 508 ARG C O 1
ATOM 11663 N N . ILE C 1 491 ? -36.543 70.647 150.196 1.00 43.24 509 ILE C N 1
ATOM 11664 C CA . ILE C 1 491 ? -37.551 70.578 149.145 1.00 42.59 509 ILE C CA 1
ATOM 11665 C C . ILE C 1 491 ? -36.874 70.626 147.782 1.00 40.80 509 ILE C C 1
ATOM 11666 O O . ILE C 1 491 ? -35.974 71.440 147.547 1.00 40.42 509 ILE C O 1
ATOM 11671 N N . SER C 1 492 ? -37.313 69.747 146.888 1.00 39.92 510 SER C N 1
ATOM 11672 C CA . SER C 1 492 ? -36.954 69.775 145.478 1.00 38.41 510 SER C CA 1
ATOM 11673 C C . SER C 1 492 ? -38.225 69.984 144.665 1.00 38.40 510 SER C C 1
ATOM 11674 O O . SER C 1 492 ? -39.337 69.934 145.195 1.00 39.60 510 SER C O 1
ATOM 11677 N N . GLY C 1 493 ? -38.066 70.220 143.365 1.00 37.25 511 GLY C N 1
ATOM 11678 C CA . GLY C 1 493 ? -39.237 70.478 142.547 1.00 37.33 511 GLY C CA 1
ATOM 11679 C C . GLY C 1 493 ? -38.971 70.333 141.067 1.00 35.97 511 GLY C C 1
ATOM 11680 O O . GLY C 1 493 ? -37.829 70.235 140.614 1.00 34.97 511 GLY C O 1
ATOM 11681 N N . ALA C 1 494 ? -40.070 70.319 140.314 1.00 36.16 512 ALA C N 1
ATOM 11682 C CA . ALA C 1 494 ? -40.038 70.260 138.861 1.00 35.12 512 ALA C CA 1
ATOM 11683 C C . ALA C 1 494 ? -41.106 71.188 138.303 1.00 35.71 512 ALA C C 1
ATOM 11684 O O . ALA C 1 494 ? -42.180 71.346 138.891 1.00 37.07 512 ALA C O 1
ATOM 11686 N N . LEU C 1 495 ? -40.796 71.804 137.162 1.00 34.88 513 LEU C N 1
ATOM 11687 C CA . LEU C 1 495 ? -41.714 72.686 136.453 1.00 35.43 513 LEU C CA 1
ATOM 11688 C C . LEU C 1 495 ? -41.921 72.162 135.038 1.00 34.65 513 LEU C C 1
ATOM 11689 O O . LEU C 1 495 ? -40.968 71.737 134.379 1.00 33.45 513 LEU C O 1
ATOM 11694 N N . PHE C 1 496 ? -43.170 72.197 134.573 1.00 35.54 514 PHE C N 1
ATOM 11695 C CA . PHE C 1 496 ? -43.559 71.606 133.296 1.00 35.17 514 PHE C CA 1
ATOM 11696 C C . PHE C 1 496 ? -44.336 72.628 132.478 1.00 35.79 514 PHE C C 1
ATOM 11697 O O . PHE C 1 496 ? -45.358 73.146 132.940 1.00 37.28 514 PHE C O 1
ATOM 11705 N N . THR C 1 497 ? -43.866 72.903 131.264 1.00 34.85 515 THR C N 1
ATOM 11706 C CA . THR C 1 497 ? -44.525 73.819 130.338 1.00 35.42 515 THR C CA 1
ATOM 11707 C C . THR C 1 497 ? -44.823 73.108 129.019 1.00 35.08 515 THR C C 1
ATOM 11708 O O . THR C 1 497 ? -44.469 71.944 128.815 1.00 34.43 515 THR C O 1
ATOM 11712 N N . ASN C 1 498 ? -45.486 73.839 128.120 1.00 35.72 516 ASN C N 1
ATOM 11713 C CA . ASN C 1 498 ? -45.657 73.423 126.733 1.00 35.43 516 ASN C CA 1
ATOM 11714 C C . ASN C 1 498 ? -45.103 74.502 125.805 1.00 34.92 516 ASN C C 1
ATOM 11715 O O . ASN C 1 498 ? -44.176 75.226 126.179 1.00 34.44 516 ASN C O 1
ATOM 11720 N N . ASP C 1 499 ? -45.665 74.621 124.597 1.00 35.35 517 ASP C N 1
ATOM 11721 C CA . ASP C 1 499 ? -45.145 75.573 123.618 1.00 38.21 517 ASP C CA 1
ATOM 11722 C C . ASP C 1 499 ? -45.224 77.013 124.111 1.00 37.01 517 ASP C C 1
ATOM 11723 O O . ASP C 1 499 ? -44.396 77.843 123.721 1.00 38.31 517 ASP C O 1
ATOM 11728 N N . LYS C 1 500 ? -46.207 77.333 124.957 1.00 37.21 518 LYS C N 1
ATOM 11729 C CA . LYS C 1 500 ? -46.440 78.723 125.337 1.00 38.44 518 LYS C CA 1
ATOM 11730 C C . LYS C 1 500 ? -45.205 79.386 125.936 1.00 37.70 518 LYS C C 1
ATOM 11731 O O . LYS C 1 500 ? -45.150 80.618 125.992 1.00 38.67 518 LYS C O 1
ATOM 11737 N N . PHE C 1 501 ? -44.218 78.611 126.378 1.00 36.25 519 PHE C N 1
ATOM 11738 C CA . PHE C 1 501 ? -42.963 79.149 126.890 1.00 35.64 519 PHE C CA 1
ATOM 11739 C C . PHE C 1 501 ? -41.833 78.716 125.966 1.00 34.18 519 PHE C C 1
ATOM 11740 O O . PHE C 1 501 ? -41.627 77.517 125.750 1.00 33.20 519 PHE C O 1
ATOM 11748 N N . GLN C 1 502 ? -41.104 79.693 125.434 1.00 34.28 520 GLN C N 1
ATOM 11749 C CA . GLN C 1 502 ? -40.136 79.451 124.376 1.00 33.31 520 GLN C CA 1
ATOM 11750 C C . GLN C 1 502 ? -38.818 78.929 124.931 1.00 32.36 520 GLN C C 1
ATOM 11751 O O . GLN C 1 502 ? -38.389 79.294 126.029 1.00 32.66 520 GLN C O 1
ATOM 11757 N N . VAL C 1 503 ? -38.170 78.072 124.143 1.00 31.41 521 VAL C N 1
ATOM 11758 C CA . VAL C 1 503 ? -36.826 77.595 124.424 1.00 30.75 521 VAL C CA 1
ATOM 11759 C C . VAL C 1 503 ? -35.911 78.067 123.303 1.00 30.78 521 VAL C C 1
ATOM 11760 O O . VAL C 1 503 ? -36.360 78.489 122.235 1.00 31.08 521 VAL C O 1
ATOM 11764 N N . SER C 1 504 ? -34.609 77.992 123.560 1.00 30.68 522 SER C N 1
ATOM 11765 C CA . SER C 1 504 ? -33.632 78.315 122.536 1.00 31.57 522 SER C CA 1
ATOM 11766 C C . SER C 1 504 ? -33.581 77.199 121.491 1.00 30.26 522 SER C C 1
ATOM 11767 O O . SER C 1 504 ? -34.100 76.098 121.690 1.00 29.68 522 SER C O 1
ATOM 11770 N N . THR C 1 505 ? -32.939 77.499 120.359 1.00 30.61 523 THR C N 1
ATOM 11771 C CA . THR C 1 505 ? -32.938 76.566 119.238 1.00 30.33 523 THR C CA 1
ATOM 11772 C C . THR C 1 505 ? -32.332 75.226 119.631 1.00 29.88 523 THR C C 1
ATOM 11773 O O . THR C 1 505 ? -32.861 74.169 119.272 1.00 31.14 523 THR C O 1
ATOM 11777 N N . ASN C 1 506 ? -31.221 75.248 120.367 1.00 32.14 524 ASN C N 1
ATOM 11778 C CA . ASN C 1 506 ? -30.579 74.010 120.788 1.00 31.57 524 ASN C CA 1
ATOM 11779 C C . ASN C 1 506 ? -31.330 73.311 121.914 1.00 30.94 524 ASN C C 1
ATOM 11780 O O . ASN C 1 506 ? -30.940 72.204 122.300 1.00 31.08 524 ASN C O 1
ATOM 11785 N N . LYS C 1 507 ? -32.388 73.923 122.445 1.00 30.13 525 LYS C N 1
ATOM 11786 C CA . LYS C 1 507 ? -33.210 73.314 123.490 1.00 28.79 525 LYS C CA 1
ATOM 11787 C C . LYS C 1 507 ? -32.404 73.021 124.751 1.00 32.46 525 LYS C C 1
ATOM 11788 O O . LYS C 1 507 ? -32.745 72.125 125.527 1.00 32.82 525 LYS C O 1
ATOM 11794 N N . LEU C 1 508 ? -31.328 73.773 124.964 1.00 31.82 526 LEU C N 1
ATOM 11795 C CA . LEU C 1 508 ? -30.573 73.682 126.204 1.00 30.13 526 LEU C CA 1
ATOM 11796 C C . LEU C 1 508 ? -31.099 74.621 127.279 1.00 29.75 526 LEU C C 1
ATOM 11797 O O . LEU C 1 508 ? -30.910 74.342 128.469 1.00 29.87 526 LEU C O 1
ATOM 11802 N N . THR C 1 509 ? -31.775 75.703 126.896 1.00 32.67 527 THR C N 1
ATOM 11803 C CA . THR C 1 509 ? -32.246 76.695 127.849 1.00 31.29 527 THR C CA 1
ATOM 11804 C C . THR C 1 509 ? -33.645 77.161 127.481 1.00 31.82 527 THR C C 1
ATOM 11805 O O . THR C 1 509 ? -34.042 77.137 126.313 1.00 31.73 527 THR C O 1
ATOM 11809 N N . PHE C 1 510 ? -34.394 77.568 128.500 1.00 33.18 528 PHE C N 1
ATOM 11810 C CA . PHE C 1 510 ? -35.565 78.402 128.292 1.00 31.75 528 PHE C CA 1
ATOM 11811 C C . PHE C 1 510 ? -35.118 79.822 127.971 1.00 32.73 528 PHE C C 1
ATOM 11812 O O . PHE C 1 510 ? -34.073 80.283 128.437 1.00 33.21 528 PHE C O 1
ATOM 11828 N N . ASP C 1 512 ? -36.872 82.680 128.710 1.00 38.98 530 ASP C N 1
ATOM 11829 C CA . ASP C 1 512 ? -37.241 83.630 129.752 1.00 39.58 530 ASP C CA 1
ATOM 11830 C C . ASP C 1 512 ? -38.235 83.042 130.748 1.00 37.86 530 ASP C C 1
ATOM 11831 O O . ASP C 1 512 ? -39.115 83.754 131.242 1.00 39.38 530 ASP C O 1
ATOM 11836 N N . LEU C 1 513 ? -38.091 81.755 131.070 1.00 36.50 531 LEU C N 1
ATOM 11837 C CA . LEU C 1 513 ? -39.088 81.082 131.898 1.00 36.67 531 LEU C CA 1
ATOM 11838 C C . LEU C 1 513 ? -39.152 81.686 133.297 1.00 38.09 531 LEU C C 1
ATOM 11839 O O . LEU C 1 513 ? -40.240 81.960 133.819 1.00 39.35 531 LEU C O 1
ATOM 11844 N N . GLU C 1 514 ? -37.996 81.888 133.929 1.00 38.36 532 GLU C N 1
ATOM 11845 C CA . GLU C 1 514 ? -37.992 82.395 135.297 1.00 39.55 532 GLU C CA 1
ATOM 11846 C C . GLU C 1 514 ? -38.492 83.832 135.350 1.00 41.62 532 GLU C C 1
ATOM 11847 O O . GLU C 1 514 ? -39.190 84.221 136.294 1.00 43.19 532 GLU C O 1
ATOM 11853 N N . LEU C 1 515 ? -38.151 84.631 134.338 1.00 41.86 533 LEU C N 1
ATOM 11854 C CA . LEU C 1 515 ? -38.562 86.030 134.312 1.00 44.05 533 LEU C CA 1
ATOM 11855 C C . LEU C 1 515 ? -40.079 86.161 134.244 1.00 45.06 533 LEU C C 1
ATOM 11856 O O . LEU C 1 515 ? -40.658 87.074 134.843 1.00 47.29 533 LEU C O 1
ATOM 11861 N N . LYS C 1 516 ? -40.742 85.257 133.524 1.00 45.61 534 LYS C N 1
ATOM 11862 C CA . LYS C 1 516 ? -42.196 85.310 133.423 1.00 46.60 534 LYS C CA 1
ATOM 11863 C C . LYS C 1 516 ? -42.868 84.777 134.683 1.00 48.21 534 LYS C C 1
ATOM 11864 O O . LYS C 1 516 ? -43.911 85.294 135.099 1.00 51.25 534 LYS C O 1
ATOM 11870 N N . LEU C 1 517 ? -42.290 83.747 135.301 1.00 45.14 535 LEU C N 1
ATOM 11871 C CA . LEU C 1 517 ? -42.880 83.190 136.513 1.00 44.78 535 LEU C CA 1
ATOM 11872 C C . LEU C 1 517 ? -42.802 84.164 137.680 1.00 46.93 535 LEU C C 1
ATOM 11873 O O . LEU C 1 517 ? -43.637 84.105 138.589 1.00 48.45 535 LEU C O 1
ATOM 11878 N N . LYS C 1 518 ? -41.816 85.060 137.674 1.00 47.32 536 LYS C N 1
ATOM 11879 C CA . LYS C 1 518 ? -41.629 86.029 138.744 1.00 49.55 536 LYS C CA 1
ATOM 11880 C C . LYS C 1 518 ? -42.229 87.392 138.416 1.00 53.13 536 LYS C C 1
ATOM 11881 O O . LYS C 1 518 ? -41.998 88.353 139.155 1.00 57.07 536 LYS C O 1
ATOM 11887 N N . ASP C 1 519 ? -42.983 87.500 137.326 1.00 57.98 537 ASP C N 1
ATOM 11888 C CA . ASP C 1 519 ? -43.667 88.746 137.016 1.00 59.58 537 ASP C CA 1
ATOM 11889 C C . ASP C 1 519 ? -44.768 89.004 138.039 1.00 60.84 537 ASP C C 1
ATOM 11890 O O . ASP C 1 519 ? -45.407 88.077 138.545 1.00 56.57 537 ASP C O 1
ATOM 11895 N N . LYS C 1 520 ? -44.983 90.286 138.344 1.00 63.21 538 LYS C N 1
ATOM 11896 C CA . LYS C 1 520 ? -45.941 90.654 139.381 1.00 67.60 538 LYS C CA 1
ATOM 11897 C C . LYS C 1 520 ? -47.335 90.112 139.087 1.00 67.20 538 LYS C C 1
ATOM 11898 O O . LYS C 1 520 ? -48.090 89.810 140.018 1.00 69.74 538 LYS C O 1
ATOM 11901 N N . ASN C 1 521 ? -47.693 89.978 137.811 1.00 66.18 539 ASN C N 1
ATOM 11902 C CA . ASN C 1 521 ? -49.031 89.538 137.429 1.00 67.19 539 ASN C CA 1
ATOM 11903 C C . ASN C 1 521 ? -49.206 88.025 137.467 1.00 63.38 539 ASN C C 1
ATOM 11904 O O . ASN C 1 521 ? -50.326 87.548 137.253 1.00 66.92 539 ASN C O 1
ATOM 11909 N N . THR C 1 522 ? -48.149 87.261 137.726 1.00 58.03 540 THR C N 1
ATOM 11910 C CA . THR C 1 522 ? -48.254 85.809 137.705 1.00 55.88 540 THR C CA 1
ATOM 11911 C C . THR C 1 522 ? -48.960 85.321 138.963 1.00 59.29 540 THR C C 1
ATOM 11912 O O . THR C 1 522 ? -48.622 85.729 140.079 1.00 58.60 540 THR C O 1
ATOM 11916 N N . LEU C 1 523 ? -49.936 84.439 138.775 1.00 64.55 541 LEU C N 1
ATOM 11917 C CA . LEU C 1 523 ? -50.806 83.959 139.841 1.00 64.92 541 LEU C CA 1
ATOM 11918 C C . LEU C 1 523 ? -50.523 82.485 140.092 1.00 62.19 541 LEU C C 1
ATOM 11919 O O . LEU C 1 523 ? -50.749 81.649 139.210 1.00 62.29 541 LEU C O 1
ATOM 11924 N N . PHE C 1 524 ? -50.035 82.169 141.287 1.00 58.72 542 PHE C N 1
ATOM 11925 C CA . PHE C 1 524 ? -49.800 80.788 141.680 1.00 55.59 542 PHE C CA 1
ATOM 11926 C C . PHE C 1 524 ? -51.035 80.211 142.355 1.00 58.02 542 PHE C C 1
ATOM 11927 O O . PHE C 1 524 ? -51.775 80.911 143.051 1.00 62.26 542 PHE C O 1
ATOM 11935 N N . THR C 1 525 ? -51.248 78.917 142.141 1.00 58.03 543 THR C N 1
ATOM 11936 C CA . THR C 1 525 ? -52.410 78.216 142.666 1.00 58.77 543 THR C CA 1
ATOM 11937 C C . THR C 1 525 ? -51.985 76.819 143.078 1.00 57.25 543 THR C C 1
ATOM 11938 O O . THR C 1 525 ? -51.330 76.117 142.303 1.00 54.72 543 THR C O 1
ATOM 11942 N N . ARG C 1 526 ? -52.353 76.418 144.290 1.00 58.97 544 ARG C N 1
ATOM 11943 C CA . ARG C 1 526 ? -52.132 75.046 144.716 1.00 58.09 544 ARG C CA 1
ATOM 11944 C C . ARG C 1 526 ? -53.187 74.142 144.096 1.00 58.98 544 ARG C C 1
ATOM 11945 O O . ARG C 1 526 ? -54.371 74.489 144.045 1.00 61.59 544 ARG C O 1
ATOM 11953 N N . ILE C 1 527 ? -52.749 72.984 143.611 1.00 57.04 545 ILE C N 1
ATOM 11954 C CA . ILE C 1 527 ? -53.641 71.957 143.087 1.00 57.95 545 ILE C CA 1
ATOM 11955 C C . ILE C 1 527 ? -53.728 70.854 144.129 1.00 59.16 545 ILE C C 1
ATOM 11956 O O . ILE C 1 527 ? -52.701 70.328 144.577 1.00 57.15 545 ILE C O 1
ATOM 11961 N N . LEU C 1 528 ? -54.952 70.512 144.517 1.00 62.04 546 LEU C N 1
ATOM 11962 C CA . LEU C 1 528 ? -55.184 69.610 145.638 1.00 68.94 546 LEU C CA 1
ATOM 11963 C C . LEU C 1 528 ? -56.422 68.789 145.324 1.00 80.25 546 LEU C C 1
ATOM 11964 O O . LEU C 1 528 ? -57.496 69.351 145.095 1.00 83.03 546 LEU C O 1
ATOM 11969 N N . ASN C 1 529 ? -56.270 67.466 145.305 1.00 89.06 547 ASN C N 1
ATOM 11970 C CA . ASN C 1 529 ? -57.341 66.565 144.883 1.00 94.31 547 ASN C CA 1
ATOM 11971 C C . ASN C 1 529 ? -57.817 66.893 143.469 1.00 92.75 547 ASN C C 1
ATOM 11972 O O . ASN C 1 529 ? -58.979 66.667 143.124 1.00 96.81 547 ASN C O 1
ATOM 11977 N N . GLY C 1 530 ? -56.921 67.433 142.645 1.00 87.70 548 GLY C N 1
ATOM 11978 C CA . GLY C 1 530 ? -57.236 67.744 141.266 1.00 85.17 548 GLY C CA 1
ATOM 11979 C C . GLY C 1 530 ? -58.019 69.018 141.050 1.00 87.11 548 GLY C C 1
ATOM 11980 O O . GLY C 1 530 ? -58.473 69.260 139.926 1.00 89.00 548 GLY C O 1
ATOM 11981 N N . GLN C 1 531 ? -58.194 69.841 142.083 1.00 87.76 549 GLN C N 1
ATOM 11982 C CA . GLN C 1 531 ? -58.918 71.098 141.968 1.00 88.16 549 GLN C CA 1
ATOM 11983 C C . GLN C 1 531 ? -58.053 72.238 142.486 1.00 84.87 549 GLN C C 1
ATOM 11984 O O . GLN C 1 531 ? -57.192 72.045 143.349 1.00 86.70 549 GLN C O 1
ATOM 11986 N N . GLU C 1 532 ? -58.290 73.433 141.949 1.00 80.03 550 GLU C N 1
ATOM 11987 C CA . GLU C 1 532 ? -57.514 74.604 142.328 1.00 75.43 550 GLU C CA 1
ATOM 11988 C C . GLU C 1 532 ? -58.030 75.184 143.639 1.00 80.24 550 GLU C C 1
ATOM 11989 O O . GLU C 1 532 ? -59.237 75.207 143.894 1.00 86.04 550 GLU C O 1
ATOM 11991 N N . GLN C 1 533 ? -57.105 75.661 144.466 1.00 79.09 551 GLN C N 1
ATOM 11992 C CA . GLN C 1 533 ? -57.422 76.177 145.788 1.00 83.37 551 GLN C CA 1
ATOM 11993 C C . GLN C 1 533 ? -57.446 77.701 145.782 1.00 86.68 551 GLN C C 1
ATOM 11994 O O . GLN C 1 533 ? -56.785 78.350 144.967 1.00 80.96 551 GLN C O 1
ATOM 12000 N N . ARG C 1 534 ? -58.217 78.265 146.711 1.00 102.92 552 ARG C N 1
ATOM 12001 C CA . ARG C 1 534 ? -58.362 79.710 146.817 1.00 105.99 552 ARG C CA 1
ATOM 12002 C C . ARG C 1 534 ? -57.374 80.341 147.788 1.00 105.02 552 ARG C C 1
ATOM 12003 O O . ARG C 1 534 ? -57.089 81.538 147.667 1.00 107.74 552 ARG C O 1
ATOM 12010 N N . LYS C 1 536 ? -54.123 81.748 149.629 1.00 74.85 554 LYS C N 1
ATOM 12011 C CA . LYS C 1 536 ? -52.861 82.293 149.147 1.00 72.23 554 LYS C CA 1
ATOM 12012 C C . LYS C 1 536 ? -51.774 81.229 149.235 1.00 68.82 554 LYS C C 1
ATOM 12013 O O . LYS C 1 536 ? -51.635 80.551 150.257 1.00 71.91 554 LYS C O 1
ATOM 12015 N N . ILE C 1 537 ? -50.994 81.083 148.162 1.00 66.27 555 ILE C N 1
ATOM 12016 C CA . ILE C 1 537 ? -50.068 79.955 148.074 1.00 64.15 555 ILE C CA 1
ATOM 12017 C C . ILE C 1 537 ? -49.003 80.038 149.160 1.00 66.52 555 ILE C C 1
ATOM 12018 O O . ILE C 1 537 ? -48.567 79.013 149.697 1.00 64.40 555 ILE C O 1
ATOM 12023 N N . ASP C 1 538 ? -48.552 81.250 149.491 1.00 71.26 556 ASP C N 1
ATOM 12024 C CA . ASP C 1 538 ? -47.473 81.385 150.466 1.00 69.37 556 ASP C CA 1
ATOM 12025 C C . ASP C 1 538 ? -47.887 80.834 151.823 1.00 67.60 556 ASP C C 1
ATOM 12026 O O . ASP C 1 538 ? -47.092 80.176 152.505 1.00 65.02 556 ASP C O 1
ATOM 12031 N N . ARG C 1 539 ? -49.130 81.090 152.231 1.00 72.24 557 ARG C N 1
ATOM 12032 C CA . ARG C 1 539 ? -49.610 80.571 153.506 1.00 70.58 557 ARG C CA 1
ATOM 12033 C C . ARG C 1 539 ? -49.792 79.059 153.447 1.00 69.56 557 ARG C C 1
ATOM 12034 O O . ARG C 1 539 ? -49.343 78.335 154.342 1.00 68.49 557 ARG C O 1
ATOM 12036 N N . GLU C 1 540 ? -50.438 78.561 152.390 1.00 71.75 558 GLU C N 1
ATOM 12037 C CA . GLU C 1 540 ? -50.746 77.139 152.318 1.00 72.52 558 GLU C CA 1
ATOM 12038 C C . GLU C 1 540 ? -49.502 76.283 152.116 1.00 65.32 558 GLU C C 1
ATOM 12039 O O . GLU C 1 540 ? -49.522 75.097 152.466 1.00 65.15 558 GLU C O 1
ATOM 12045 N N . PHE C 1 541 ? -48.424 76.843 151.561 1.00 61.38 559 PHE C N 1
ATOM 12046 C CA . PHE C 1 541 ? -47.174 76.094 151.484 1.00 58.66 559 PHE C CA 1
ATOM 12047 C C . PHE C 1 541 ? -46.525 75.990 152.856 1.00 59.51 559 PHE C C 1
ATOM 12048 O O . PHE C 1 541 ? -46.073 74.913 153.262 1.00 58.58 559 PHE C O 1
ATOM 12056 N N . ALA C 1 542 ? -46.467 77.108 153.585 1.00 62.22 560 ALA C N 1
ATOM 12057 C CA . ALA C 1 542 ? -45.888 77.099 154.923 1.00 62.63 560 ALA C CA 1
ATOM 12058 C C . ALA C 1 542 ? -46.547 76.044 155.803 1.00 63.97 560 ALA C C 1
ATOM 12059 O O . ALA C 1 542 ? -45.864 75.321 156.536 1.00 63.49 560 ALA C O 1
ATOM 12061 N N . LEU C 1 543 ? -47.876 75.931 155.733 1.00 65.85 561 LEU C N 1
ATOM 12062 C CA . LEU C 1 543 ? -48.568 74.911 156.514 1.00 67.39 561 LEU C CA 1
ATOM 12063 C C . LEU C 1 543 ? -48.228 73.511 156.019 1.00 65.04 561 LEU C C 1
ATOM 12064 O O . LEU C 1 543 ? -48.089 72.580 156.822 1.00 65.48 561 LEU C O 1
ATOM 12069 N N . TRP C 1 544 ? -48.094 73.338 154.703 1.00 62.72 562 TRP C N 1
ATOM 12070 C CA . TRP C 1 544 ? -47.691 72.038 154.180 1.00 60.58 562 TRP C CA 1
ATOM 12071 C C . TRP C 1 544 ? -46.288 71.677 154.645 1.00 58.91 562 TRP C C 1
ATOM 12072 O O . TRP C 1 544 ? -46.034 70.536 155.049 1.00 58.65 562 TRP C O 1
ATOM 12083 N N . LEU C 1 545 ? -45.363 72.636 154.596 1.00 58.01 563 LEU C N 1
ATOM 12084 C CA . LEU C 1 545 ? -44.005 72.378 155.060 1.00 56.74 563 LEU C CA 1
ATOM 12085 C C . LEU C 1 545 ? -43.992 72.062 156.551 1.00 59.69 563 LEU C C 1
ATOM 12086 O O . LEU C 1 545 ? -43.353 71.098 156.989 1.00 58.14 563 LEU C O 1
ATOM 12091 N N . LYS C 1 546 ? -44.689 72.875 157.347 1.00 64.80 564 LYS C N 1
ATOM 12092 C CA . LYS C 1 546 ? -44.814 72.609 158.777 1.00 66.45 564 LYS C CA 1
ATOM 12093 C C . LYS C 1 546 ? -45.304 71.188 159.028 1.00 66.89 564 LYS C C 1
ATOM 12094 O O . LYS C 1 546 ? -44.695 70.432 159.794 1.00 67.90 564 LYS C O 1
ATOM 12100 N N . ASP C 1 547 ? -46.410 70.806 158.383 1.00 66.32 565 ASP C N 1
ATOM 12101 C CA . ASP C 1 547 ? -46.958 69.467 158.576 1.00 65.00 565 ASP C CA 1
ATOM 12102 C C . ASP C 1 547 ? -45.952 68.390 158.190 1.00 62.57 565 ASP C C 1
ATOM 12103 O O . ASP C 1 547 ? -45.888 67.334 158.830 1.00 65.52 565 ASP C O 1
ATOM 12108 N N . CYS C 1 548 ? -45.160 68.633 157.143 1.00 59.89 566 CYS C N 1
ATOM 12109 C CA . CYS C 1 548 ? -44.192 67.632 156.706 1.00 57.77 566 CYS C CA 1
ATOM 12110 C C . CYS C 1 548 ? -43.104 67.422 157.751 1.00 57.90 566 CYS C C 1
ATOM 12111 O O . CYS C 1 548 ? -42.678 66.287 157.993 1.00 57.66 566 CYS C O 1
ATOM 12114 N N . HIS C 1 549 ? -42.639 68.505 158.377 1.00 58.48 567 HIS C N 1
ATOM 12115 C CA . HIS C 1 549 ? -41.632 68.384 159.426 1.00 58.93 567 HIS C CA 1
ATOM 12116 C C . HIS C 1 549 ? -42.142 67.528 160.576 1.00 61.12 567 HIS C C 1
ATOM 12117 O O . HIS C 1 549 ? -41.440 66.636 161.065 1.00 60.99 567 HIS C O 1
ATOM 12124 N N . GLU C 1 550 ? -43.374 67.782 161.017 1.00 63.37 568 GLU C N 1
ATOM 12125 C CA . GLU C 1 550 ? -43.899 67.094 162.190 1.00 65.86 568 GLU C CA 1
ATOM 12126 C C . GLU C 1 550 ? -44.222 65.634 161.899 1.00 65.68 568 GLU C C 1
ATOM 12127 O O . GLU C 1 550 ? -44.244 64.812 162.823 1.00 67.25 568 GLU C O 1
ATOM 12133 N N . LYS C 1 551 ? -44.465 65.287 160.636 1.00 63.97 569 LYS C N 1
ATOM 12134 C CA . LYS C 1 551 ? -44.915 63.945 160.286 1.00 64.17 569 LYS C CA 1
ATOM 12135 C C . LYS C 1 551 ? -43.798 63.026 159.813 1.00 62.11 569 LYS C C 1
ATOM 12136 O O . LYS C 1 551 ? -43.886 61.812 160.027 1.00 62.91 569 LYS C O 1
ATOM 12142 N N . TYR C 1 552 ? -42.754 63.561 159.182 1.00 59.74 570 TYR C N 1
ATOM 12143 C CA . TYR C 1 552 ? -41.731 62.734 158.554 1.00 57.86 570 TYR C CA 1
ATOM 12144 C C . TYR C 1 552 ? -40.338 62.905 159.140 1.00 57.22 570 TYR C C 1
ATOM 12145 O O . TYR C 1 552 ? -39.578 61.935 159.157 1.00 56.83 570 TYR C O 1
ATOM 12154 N N . ASP C 1 553 ? -39.976 64.095 159.612 1.00 57.33 571 ASP C N 1
ATOM 12155 C CA . ASP C 1 553 ? -38.649 64.292 160.179 1.00 57.00 571 ASP C CA 1
ATOM 12156 C C . ASP C 1 553 ? -38.532 63.556 161.508 1.00 59.38 571 ASP C C 1
ATOM 12157 O O . ASP C 1 553 ? -39.375 63.715 162.396 1.00 61.11 571 ASP C O 1
ATOM 12162 N N . LYS C 1 554 ? -37.480 62.749 161.641 1.00 60.72 572 LYS C N 1
ATOM 12163 C CA . LYS C 1 554 ? -37.256 61.927 162.824 1.00 62.38 572 LYS C CA 1
ATOM 12164 C C . LYS C 1 554 ? -35.851 62.193 163.342 1.00 65.51 572 LYS C C 1
ATOM 12165 O O . LYS C 1 554 ? -34.869 61.922 162.642 1.00 66.58 572 LYS C O 1
ATOM 12171 N N . GLN C 1 555 ? -35.756 62.711 164.563 1.00 66.75 573 GLN C N 1
ATOM 12172 C CA . GLN C 1 555 ? -34.486 63.110 165.169 1.00 67.02 573 GLN C CA 1
ATOM 12173 C C . GLN C 1 555 ? -34.207 62.198 166.365 1.00 66.59 573 GLN C C 1
ATOM 12174 O O . GLN C 1 555 ? -34.509 62.540 167.509 1.00 68.79 573 GLN C O 1
ATOM 12180 N N . ILE C 1 556 ? -33.627 61.030 166.089 1.00 67.66 574 ILE C N 1
ATOM 12181 C CA . ILE C 1 556 ? -33.236 60.081 167.129 1.00 68.38 574 ILE C CA 1
ATOM 12182 C C . ILE C 1 556 ? -31.982 59.355 166.662 1.00 66.62 574 ILE C C 1
ATOM 12183 O O . ILE C 1 556 ? -31.989 58.706 165.611 1.00 63.71 574 ILE C O 1
ATOM 12188 N N . LYS C 1 557 ? -30.901 59.443 167.437 1.00 66.12 575 LYS C N 1
ATOM 12189 C CA . LYS C 1 557 ? -29.664 58.758 167.093 1.00 66.36 575 LYS C CA 1
ATOM 12190 C C . LYS C 1 557 ? -28.978 58.238 168.347 1.00 70.89 575 LYS C C 1
ATOM 12191 O O . LYS C 1 557 ? -29.090 58.822 169.428 1.00 74.80 575 LYS C O 1
ATOM 12197 N N . PHE C 1 558 ? -28.276 57.119 168.187 1.00 68.55 576 PHE C N 1
ATOM 12198 C CA . PHE C 1 558 ? -27.288 56.703 169.166 1.00 70.58 576 PHE C CA 1
ATOM 12199 C C . PHE C 1 558 ? -26.079 57.631 169.093 1.00 76.45 576 PHE C C 1
ATOM 12200 O O . PHE C 1 558 ? -25.869 58.344 168.108 1.00 75.79 576 PHE C O 1
ATOM 12208 N N . THR C 1 559 ? -25.276 57.616 170.150 1.00 84.40 577 THR C N 1
ATOM 12209 C CA . THR C 1 559 ? -24.043 58.396 170.172 1.00 86.23 577 THR C CA 1
ATOM 12210 C C . THR C 1 559 ? -22.845 57.487 169.927 1.00 92.18 577 THR C C 1
ATOM 12211 O O . THR C 1 559 ? -21.923 57.843 169.195 1.00 91.70 577 THR C O 1
ATOM 12215 N N . ARG D 1 8 ? -44.530 70.618 83.042 1.00 62.85 26 ARG D N 1
ATOM 12216 C CA . ARG D 1 8 ? -43.436 70.929 82.130 1.00 67.72 26 ARG D CA 1
ATOM 12217 C C . ARG D 1 8 ? -42.552 69.704 81.901 1.00 70.71 26 ARG D C 1
ATOM 12218 O O . ARG D 1 8 ? -42.842 68.880 81.036 1.00 73.20 26 ARG D O 1
ATOM 12220 N N . THR D 1 9 ? -41.480 69.585 82.681 1.00 65.64 27 THR D N 1
ATOM 12221 C CA . THR D 1 9 ? -40.519 68.497 82.542 1.00 64.97 27 THR D CA 1
ATOM 12222 C C . THR D 1 9 ? -40.712 67.511 83.686 1.00 61.75 27 THR D C 1
ATOM 12223 O O . THR D 1 9 ? -40.505 67.859 84.853 1.00 64.62 27 THR D O 1
ATOM 12227 N N . VAL D 1 10 ? -41.111 66.290 83.348 1.00 59.55 28 VAL D N 1
ATOM 12228 C CA . VAL D 1 10 ? -41.180 65.199 84.305 1.00 58.62 28 VAL D CA 1
ATOM 12229 C C . VAL D 1 10 ? -40.077 64.200 83.968 1.00 56.66 28 VAL D C 1
ATOM 12230 O O . VAL D 1 10 ? -39.467 64.247 82.900 1.00 58.50 28 VAL D O 1
ATOM 12234 N N . TYR D 1 11 ? -39.821 63.286 84.901 1.00 54.48 29 TYR D N 1
ATOM 12235 C CA . TYR D 1 11 ? -38.786 62.269 84.743 1.00 54.51 29 TYR D CA 1
ATOM 12236 C C . TYR D 1 11 ? -39.437 60.903 84.896 1.00 54.70 29 TYR D C 1
ATOM 12237 O O . TYR D 1 11 ? -39.925 60.560 85.978 1.00 53.94 29 TYR D O 1
ATOM 12246 N N . LEU D 1 12 ? -39.446 60.129 83.816 1.00 57.66 30 LEU D N 1
ATOM 12247 C CA . LEU D 1 12 ? -40.154 58.858 83.780 1.00 57.19 30 LEU D CA 1
ATOM 12248 C C . LEU D 1 12 ? -39.176 57.708 83.977 1.00 56.67 30 LEU D C 1
ATOM 12249 O O . LEU D 1 12 ? -38.177 57.604 83.259 1.00 60.27 30 LEU D O 1
ATOM 12254 N N . PHE D 1 13 ? -39.469 56.855 84.955 1.00 54.94 31 PHE D N 1
ATOM 12255 C CA . PHE D 1 13 ? -38.737 55.617 85.188 1.00 55.36 31 PHE D CA 1
ATOM 12256 C C . PHE D 1 13 ? -39.617 54.454 84.754 1.00 56.53 31 PHE D C 1
ATOM 12257 O O . PHE D 1 13 ? -40.716 54.272 85.288 1.00 56.00 31 PHE D O 1
ATOM 12265 N N . ASP D 1 14 ? -39.138 53.672 83.790 1.00 58.41 32 ASP D N 1
ATOM 12266 C CA . ASP D 1 14 ? -39.813 52.436 83.417 1.00 59.93 32 ASP D CA 1
ATOM 12267 C C . ASP D 1 14 ? -39.413 51.343 84.401 1.00 59.70 32 ASP D C 1
ATOM 12268 O O . ASP D 1 14 ? -38.241 50.961 84.468 1.00 60.20 32 ASP D O 1
ATOM 12273 N N . ARG D 1 15 ? -40.377 50.861 85.179 1.00 59.19 33 ARG D N 1
ATOM 12274 C CA . ARG D 1 15 ? -40.149 49.820 86.179 1.00 59.21 33 ARG D CA 1
ATOM 12275 C C . ARG D 1 15 ? -41.191 48.720 86.041 1.00 60.77 33 ARG D C 1
ATOM 12276 O O . ARG D 1 15 ? -41.774 48.241 87.014 1.00 60.42 33 ARG D O 1
ATOM 12284 N N . ARG D 1 16 ? -41.421 48.294 84.800 1.00 66.36 34 ARG D N 1
ATOM 12285 C CA . ARG D 1 16 ? -42.373 47.223 84.541 1.00 66.70 34 ARG D CA 1
ATOM 12286 C C . ARG D 1 16 ? -41.743 45.852 84.752 1.00 66.63 34 ARG D C 1
ATOM 12287 O O . ARG D 1 16 ? -42.390 44.943 85.283 1.00 67.58 34 ARG D O 1
ATOM 12295 N N . GLU D 1 17 ? -40.488 45.682 84.339 1.00 67.39 35 GLU D N 1
ATOM 12296 C CA . GLU D 1 17 ? -39.782 44.420 84.497 1.00 75.36 35 GLU D CA 1
ATOM 12297 C C . GLU D 1 17 ? -38.360 44.702 84.959 1.00 77.98 35 GLU D C 1
ATOM 12298 O O . GLU D 1 17 ? -37.815 45.782 84.717 1.00 71.75 35 GLU D O 1
ATOM 12300 N N . LYS D 1 18 ? -37.760 43.711 85.623 1.00 84.81 36 LYS D N 1
ATOM 12301 C CA . LYS D 1 18 ? -36.429 43.873 86.198 1.00 83.22 36 LYS D CA 1
ATOM 12302 C C . LYS D 1 18 ? -35.375 44.254 85.167 1.00 87.58 36 LYS D C 1
ATOM 12303 O O . LYS D 1 18 ? -34.282 44.680 85.558 1.00 87.93 36 LYS D O 1
ATOM 12305 N N . GLU D 1 19 ? -35.665 44.110 83.875 1.00 85.91 37 GLU D N 1
ATOM 12306 C CA . GLU D 1 19 ? -34.714 44.441 82.822 1.00 85.45 37 GLU D CA 1
ATOM 12307 C C . GLU D 1 19 ? -34.877 45.859 82.286 1.00 82.33 37 GLU D C 1
ATOM 12308 O O . GLU D 1 19 ? -33.988 46.335 81.572 1.00 83.64 37 GLU D O 1
ATOM 12310 N N . SER D 1 20 ? -35.973 46.543 82.621 1.00 78.96 38 SER D N 1
ATOM 12311 C CA . SER D 1 20 ? -36.292 47.845 82.042 1.00 75.22 38 SER D CA 1
ATOM 12312 C C . SER D 1 20 ? -35.120 48.814 82.151 1.00 74.36 38 SER D C 1
ATOM 12313 O O . SER D 1 20 ? -34.182 48.582 82.920 1.00 78.56 38 SER D O 1
ATOM 12316 N N . GLU D 1 21 ? -35.171 49.903 81.386 1.00 72.77 39 GLU D N 1
ATOM 12317 C CA . GLU D 1 21 ? -34.065 50.850 81.346 1.00 72.50 39 GLU D CA 1
ATOM 12318 C C . GLU D 1 21 ? -33.798 51.411 82.737 1.00 72.21 39 GLU D C 1
ATOM 12319 O O . GLU D 1 21 ? -34.676 52.028 83.349 1.00 62.48 39 GLU D O 1
ATOM 12325 N N . LEU D 1 22 ? -32.578 51.194 83.230 1.00 74.12 40 LEU D N 1
ATOM 12326 C CA . LEU D 1 22 ? -32.205 51.678 84.555 1.00 72.17 40 LEU D CA 1
ATOM 12327 C C . LEU D 1 22 ? -32.347 53.192 84.647 1.00 72.78 40 LEU D C 1
ATOM 12328 O O . LEU D 1 22 ? -32.910 53.718 85.614 1.00 71.61 40 LEU D O 1
ATOM 12333 N N . GLY D 1 23 ? -31.840 53.909 83.647 1.00 74.11 41 GLY D N 1
ATOM 12334 C CA . GLY D 1 23 ? -31.888 55.355 83.676 1.00 64.33 41 GLY D CA 1
ATOM 12335 C C . GLY D 1 23 ? -33.277 55.898 83.407 1.00 63.02 41 GLY D C 1
ATOM 12336 O O . GLY D 1 23 ? -34.148 55.230 82.849 1.00 60.84 41 GLY D O 1
ATOM 12337 N N . ASP D 1 24 ? -33.484 57.143 83.822 1.00 65.13 42 ASP D N 1
ATOM 12338 C CA . ASP D 1 24 ? -34.731 57.838 83.549 1.00 63.30 42 ASP D CA 1
ATOM 12339 C C . ASP D 1 24 ? -34.666 58.522 82.190 1.00 61.09 42 ASP D C 1
ATOM 12340 O O . ASP D 1 24 ? -33.591 58.787 81.647 1.00 61.39 42 ASP D O 1
ATOM 12345 N N . ARG D 1 25 ? -35.843 58.811 81.644 1.00 62.18 43 ARG D N 1
ATOM 12346 C CA . ARG D 1 25 ? -35.964 59.547 80.395 1.00 68.76 43 ARG D CA 1
ATOM 12347 C C . ARG D 1 25 ? -36.836 60.768 80.648 1.00 68.56 43 ARG D C 1
ATOM 12348 O O . ARG D 1 25 ? -38.026 60.607 80.968 1.00 66.94 43 ARG D O 1
ATOM 12350 N N . PRO D 1 26 ? -36.319 61.993 80.539 1.00 66.82 44 PRO D N 1
ATOM 12351 C CA . PRO D 1 26 ? -37.176 63.166 80.748 1.00 64.79 44 PRO D CA 1
ATOM 12352 C C . PRO D 1 26 ? -38.278 63.231 79.701 1.00 68.54 44 PRO D C 1
ATOM 12353 O O . PRO D 1 26 ? -38.319 62.457 78.743 1.00 69.88 44 PRO D O 1
ATOM 12357 N N . LEU D 1 27 ? -39.192 64.180 79.897 1.00 69.94 45 LEU D N 1
ATOM 12358 C CA . LEU D 1 27 ? -40.432 64.187 79.133 1.00 69.53 45 LEU D CA 1
ATOM 12359 C C . LEU D 1 27 ? -41.140 65.529 79.260 1.00 68.37 45 LEU D C 1
ATOM 12360 O O . LEU D 1 27 ? -41.669 65.857 80.326 1.00 66.22 45 LEU D O 1
ATOM 12365 N N . GLN D 1 28 ? -41.159 66.309 78.182 1.00 66.56 46 GLN D N 1
ATOM 12366 C CA . GLN D 1 28 ? -41.800 67.616 78.205 1.00 66.98 46 GLN D CA 1
ATOM 12367 C C . GLN D 1 28 ? -43.313 67.455 78.131 1.00 67.42 46 GLN D C 1
ATOM 12368 O O . GLN D 1 28 ? -43.830 66.742 77.265 1.00 68.84 46 GLN D O 1
ATOM 12370 N N . VAL D 1 29 ? -44.018 68.119 79.039 1.00 66.93 47 VAL D N 1
ATOM 12371 C CA . VAL D 1 29 ? -45.476 68.039 79.137 1.00 68.41 47 VAL D CA 1
ATOM 12372 C C . VAL D 1 29 ? -46.004 69.439 78.845 1.00 77.24 47 VAL D C 1
ATOM 12373 O O . VAL D 1 29 ? -46.091 70.293 79.732 1.00 76.63 47 VAL D O 1
ATOM 12377 N N . GLY D 1 30 ? -46.440 69.651 77.606 1.00 83.00 48 GLY D N 1
ATOM 12378 C CA . GLY D 1 30 ? -46.993 70.932 77.223 1.00 90.55 48 GLY D CA 1
ATOM 12379 C C . GLY D 1 30 ? -48.216 71.306 78.037 1.00 94.95 48 GLY D C 1
ATOM 12380 O O . GLY D 1 30 ? -48.922 70.466 78.599 1.00 93.22 48 GLY D O 1
ATOM 12381 N N . GLU D 1 31 ? -48.475 72.615 78.065 1.00 101.15 49 GLU D N 1
ATOM 12382 C CA . GLU D 1 31 ? -49.422 73.184 79.021 1.00 100.91 49 GLU D CA 1
ATOM 12383 C C . GLU D 1 31 ? -50.815 72.591 78.858 1.00 100.84 49 GLU D C 1
ATOM 12384 O O . GLU D 1 31 ? -51.436 72.161 79.837 1.00 101.02 49 GLU D O 1
ATOM 12386 N N . ARG D 1 32 ? -51.325 72.563 77.630 1.00 86.17 50 ARG D N 1
ATOM 12387 C CA . ARG D 1 32 ? -52.712 72.194 77.379 1.00 81.20 50 ARG D CA 1
ATOM 12388 C C . ARG D 1 32 ? -52.944 70.684 77.379 1.00 79.76 50 ARG D C 1
ATOM 12389 O O . ARG D 1 32 ? -53.987 70.236 76.884 1.00 81.71 50 ARG D O 1
ATOM 12391 N N . SER D 1 33 ? -52.023 69.894 77.926 1.00 77.86 51 SER D N 1
ATOM 12392 C CA . SER D 1 33 ? -52.115 68.444 77.840 1.00 81.64 51 SER D CA 1
ATOM 12393 C C . SER D 1 33 ? -53.118 67.890 78.846 1.00 83.41 51 SER D C 1
ATOM 12394 O O . SER D 1 33 ? -53.408 68.507 79.875 1.00 84.62 51 SER D O 1
ATOM 12397 N N . ASP D 1 34 ? -53.649 66.714 78.529 1.00 81.95 52 ASP D N 1
ATOM 12398 C CA . ASP D 1 34 ? -54.469 65.913 79.425 1.00 80.46 52 ASP D CA 1
ATOM 12399 C C . ASP D 1 34 ? -53.834 64.534 79.556 1.00 77.33 52 ASP D C 1
ATOM 12400 O O . ASP D 1 34 ? -52.810 64.237 78.933 1.00 76.43 52 ASP D O 1
ATOM 12405 N N . TYR D 1 35 ? -54.447 63.683 80.379 1.00 76.99 53 TYR D N 1
ATOM 12406 C CA . TYR D 1 35 ? -53.853 62.378 80.651 1.00 73.19 53 TYR D CA 1
ATOM 12407 C C . TYR D 1 35 ? -53.809 61.512 79.397 1.00 74.28 53 TYR D C 1
ATOM 12408 O O . TYR D 1 35 ? -52.813 60.823 79.149 1.00 71.10 53 TYR D O 1
ATOM 12417 N N . ALA D 1 36 ? -54.878 61.528 78.598 1.00 75.92 54 ALA D N 1
ATOM 12418 C CA . ALA D 1 36 ? -54.900 60.731 77.376 1.00 78.05 54 ALA D CA 1
ATOM 12419 C C . ALA D 1 36 ? -53.738 61.101 76.462 1.00 77.50 54 ALA D C 1
ATOM 12420 O O . ALA D 1 36 ? -53.028 60.226 75.953 1.00 77.70 54 ALA D O 1
ATOM 12422 N N . GLY D 1 37 ? -53.526 62.399 76.243 1.00 77.79 55 GLY D N 1
ATOM 12423 C CA . GLY D 1 37 ? -52.413 62.826 75.412 1.00 78.26 55 GLY D CA 1
ATOM 12424 C C . GLY D 1 37 ? -51.068 62.466 76.012 1.00 75.29 55 GLY D C 1
ATOM 12425 O O . GLY D 1 37 ? -50.155 62.036 75.303 1.00 75.85 55 GLY D O 1
ATOM 12426 N N . PHE D 1 38 ? -50.926 62.640 77.328 1.00 77.35 56 PHE D N 1
ATOM 12427 C CA . PHE D 1 38 ? -49.677 62.281 77.992 1.00 69.93 56 PHE D CA 1
ATOM 12428 C C . PHE D 1 38 ? -49.409 60.786 77.869 1.00 69.62 56 PHE D C 1
ATOM 12429 O O . PHE D 1 38 ? -48.310 60.370 77.487 1.00 69.44 56 PHE D O 1
ATOM 12437 N N . ARG D 1 39 ? -50.411 59.960 78.185 1.00 70.11 57 ARG D N 1
ATOM 12438 C CA . ARG D 1 39 ? -50.255 58.516 78.033 1.00 70.97 57 ARG D CA 1
ATOM 12439 C C . ARG D 1 39 ? -49.920 58.152 76.593 1.00 75.58 57 ARG D C 1
ATOM 12440 O O . ARG D 1 39 ? -49.133 57.231 76.343 1.00 75.80 57 ARG D O 1
ATOM 12442 N N . ALA D 1 40 ? -50.514 58.856 75.629 1.00 84.34 58 ALA D N 1
ATOM 12443 C CA . ALA D 1 40 ? -50.149 58.642 74.233 1.00 87.30 58 ALA D CA 1
ATOM 12444 C C . ALA D 1 40 ? -48.671 58.933 74.003 1.00 90.46 58 ALA D C 1
ATOM 12445 O O . ALA D 1 40 ? -47.988 58.192 73.287 1.00 88.85 58 ALA D O 1
ATOM 12447 N N . CYS D 1 41 ? -48.157 60.006 74.610 1.00 87.82 59 CYS D N 1
ATOM 12448 C CA . CYS D 1 41 ? -46.765 60.387 74.394 1.00 89.53 59 CYS D CA 1
ATOM 12449 C C . CYS D 1 41 ? -45.804 59.323 74.913 1.00 87.54 59 CYS D C 1
ATOM 12450 O O . CYS D 1 41 ? -44.779 59.045 74.279 1.00 90.19 59 CYS D O 1
ATOM 12453 N N . VAL D 1 42 ? -46.111 58.717 76.062 1.00 81.41 60 VAL D N 1
ATOM 12454 C CA . VAL D 1 42 ? -45.176 57.767 76.659 1.00 81.12 60 VAL D CA 1
ATOM 12455 C C . VAL D 1 42 ? -45.165 56.461 75.871 1.00 81.06 60 VAL D C 1
ATOM 12456 O O . VAL D 1 42 ? -44.111 55.840 75.691 1.00 85.54 60 VAL D O 1
ATOM 12460 N N . CYS D 1 43 ? -46.331 56.027 75.386 1.00 83.99 61 CYS D N 1
ATOM 12461 C CA . CYS D 1 43 ? -46.395 54.792 74.610 1.00 83.49 61 CYS D CA 1
ATOM 12462 C C . CYS D 1 43 ? -45.487 54.861 73.389 1.00 90.30 61 CYS D C 1
ATOM 12463 O O . CYS D 1 43 ? -44.772 53.900 73.082 1.00 88.87 61 CYS D O 1
ATOM 12466 N N . GLN D 1 44 ? -45.499 55.992 72.681 1.00 90.56 62 GLN D N 1
ATOM 12467 C CA . GLN D 1 44 ? -44.654 56.139 71.500 1.00 93.52 62 GLN D CA 1
ATOM 12468 C C . GLN D 1 44 ? -43.187 56.257 71.889 1.00 92.48 62 GLN D C 1
ATOM 12469 O O . GLN D 1 44 ? -42.328 55.563 71.333 1.00 98.46 62 GLN D O 1
ATOM 12471 N N . THR D 1 45 ? -42.881 57.134 72.849 1.00 86.15 63 THR D N 1
ATOM 12472 C CA . THR D 1 45 ? -41.495 57.328 73.262 1.00 84.39 63 THR D CA 1
ATOM 12473 C C . THR D 1 45 ? -40.873 56.019 73.732 1.00 85.48 63 THR D C 1
ATOM 12474 O O . THR D 1 45 ? -39.684 55.769 73.501 1.00 84.93 63 THR D O 1
ATOM 12478 N N . LEU D 1 46 ? -41.662 55.166 74.385 1.00 85.61 64 LEU D N 1
ATOM 12479 C CA . LEU D 1 46 ? -41.174 53.891 74.896 1.00 85.34 64 LEU D CA 1
ATOM 12480 C C . LEU D 1 46 ? -41.423 52.729 73.947 1.00 89.04 64 LEU D C 1
ATOM 12481 O O . LEU D 1 46 ? -40.611 51.799 73.901 1.00 92.96 64 LEU D O 1
ATOM 12483 N N . GLY D 1 47 ? -42.520 52.757 73.194 1.00 91.40 65 GLY D N 1
ATOM 12484 C CA . GLY D 1 47 ? -42.830 51.688 72.265 1.00 88.64 65 GLY D CA 1
ATOM 12485 C C . GLY D 1 47 ? -43.687 50.609 72.892 1.00 88.33 65 GLY D C 1
ATOM 12486 O O . GLY D 1 47 ? -43.246 49.467 73.053 1.00 89.18 65 GLY D O 1
ATOM 12487 N N . ILE D 1 48 ? -44.918 50.963 73.251 1.00 87.73 66 ILE D N 1
ATOM 12488 C CA . ILE D 1 48 ? -45.838 50.055 73.921 1.00 86.28 66 ILE D CA 1
ATOM 12489 C C . ILE D 1 48 ? -47.180 50.128 73.215 1.00 89.42 66 ILE D C 1
ATOM 12490 O O . ILE D 1 48 ? -47.661 51.219 72.887 1.00 88.66 66 ILE D O 1
ATOM 12495 N N . SER D 1 49 ? -47.785 48.970 72.984 1.00 90.38 67 SER D N 1
ATOM 12496 C CA . SER D 1 49 ? -49.141 48.921 72.471 1.00 95.08 67 SER D CA 1
ATOM 12497 C C . SER D 1 49 ? -50.068 49.690 73.413 1.00 100.91 67 SER D C 1
ATOM 12498 O O . SER D 1 49 ? -50.168 49.331 74.596 1.00 100.25 67 SER D O 1
ATOM 12500 N N . PRO D 1 50 ? -50.735 50.751 72.948 1.00 107.94 68 PRO D N 1
ATOM 12501 C CA . PRO D 1 50 ? -51.776 51.370 73.786 1.00 105.59 68 PRO D CA 1
ATOM 12502 C C . PRO D 1 50 ? -52.757 50.357 74.343 1.00 107.66 68 PRO D C 1
ATOM 12503 O O . PRO D 1 50 ? -53.356 50.592 75.401 1.00 107.93 68 PRO D O 1
ATOM 12507 N N . GLU D 1 51 ? -52.934 49.226 73.657 1.00 101.33 69 GLU D N 1
ATOM 12508 C CA . GLU D 1 51 ? -53.754 48.148 74.195 1.00 95.16 69 GLU D CA 1
ATOM 12509 C C . GLU D 1 51 ? -53.192 47.617 75.509 1.00 90.08 69 GLU D C 1
ATOM 12510 O O . GLU D 1 51 ? -53.938 47.052 76.316 1.00 88.75 69 GLU D O 1
ATOM 12512 N N . GLU D 1 52 ? -51.892 47.791 75.747 1.00 86.43 70 GLU D N 1
ATOM 12513 C CA . GLU D 1 52 ? -51.274 47.256 76.954 1.00 88.97 70 GLU D CA 1
ATOM 12514 C C . GLU D 1 52 ? -51.789 47.980 78.192 1.00 90.67 70 GLU D C 1
ATOM 12515 O O . GLU D 1 52 ? -51.916 49.208 78.209 1.00 86.87 70 GLU D O 1
ATOM 12521 N N . LYS D 1 53 ? -52.074 47.208 79.239 1.00 93.24 71 LYS D N 1
ATOM 12522 C CA . LYS D 1 53 ? -52.610 47.743 80.490 1.00 92.25 71 LYS D CA 1
ATOM 12523 C C . LYS D 1 53 ? -51.451 47.968 81.455 1.00 88.73 71 LYS D C 1
ATOM 12524 O O . LYS D 1 53 ? -50.985 47.036 82.115 1.00 89.53 71 LYS D O 1
ATOM 12526 N N . PHE D 1 54 ? -50.981 49.210 81.527 1.00 78.79 72 PHE D N 1
ATOM 12527 C CA . PHE D 1 54 ? -49.948 49.626 82.463 1.00 71.51 72 PHE D CA 1
ATOM 12528 C C . PHE D 1 54 ? -50.420 50.893 83.166 1.00 69.15 72 PHE D C 1
ATOM 12529 O O . PHE D 1 54 ? -51.382 51.539 82.743 1.00 71.14 72 PHE D O 1
ATOM 12537 N N . VAL D 1 55 ? -49.736 51.254 84.253 1.00 66.17 73 VAL D N 1
ATOM 12538 C CA . VAL D 1 55 ? -50.130 52.399 85.062 1.00 62.60 73 VAL D CA 1
ATOM 12539 C C . VAL D 1 55 ? -48.952 53.346 85.228 1.00 60.53 73 VAL D C 1
ATOM 12540 O O . VAL D 1 55 ? -47.786 52.964 85.101 1.00 60.05 73 VAL D O 1
ATOM 12544 N N . ILE D 1 56 ? -49.282 54.603 85.512 1.00 59.59 74 ILE D N 1
ATOM 12545 C CA . ILE D 1 56 ? -48.306 55.643 85.810 1.00 57.81 74 ILE D CA 1
ATOM 12546 C C . ILE D 1 56 ? -48.597 56.161 87.211 1.00 56.36 74 ILE D C 1
ATOM 12547 O O . ILE D 1 56 ? -49.757 56.426 87.547 1.00 56.98 74 ILE D O 1
ATOM 12552 N N . THR D 1 57 ? -47.553 56.301 88.027 1.00 54.75 75 THR D N 1
ATOM 12553 C CA . THR D 1 57 ? -47.730 56.698 89.417 1.00 53.66 75 THR D CA 1
ATOM 12554 C C . THR D 1 57 ? -46.669 57.712 89.817 1.00 52.32 75 THR D C 1
ATOM 12555 O O . THR D 1 57 ? -45.594 57.790 89.219 1.00 52.04 75 THR D O 1
ATOM 12559 N N . THR D 1 58 ? -46.990 58.488 90.850 1.00 51.78 76 THR D N 1
ATOM 12560 C CA . THR D 1 58 ? -45.988 59.279 91.544 1.00 50.71 76 THR D CA 1
ATOM 12561 C C . THR D 1 58 ? -45.064 58.347 92.326 1.00 50.05 76 THR D C 1
ATOM 12562 O O . THR D 1 58 ? -45.191 57.120 92.286 1.00 50.44 76 THR D O 1
ATOM 12566 N N . THR D 1 59 ? -44.123 58.935 93.061 1.00 49.32 77 THR D N 1
ATOM 12567 C CA . THR D 1 59 ? -43.212 58.13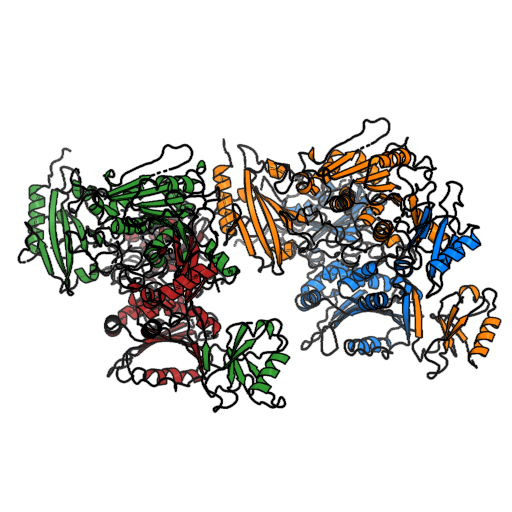4 93.867 1.00 48.97 77 THR D CA 1
ATOM 12568 C C . THR D 1 59 ? -43.857 57.611 95.144 1.00 49.21 77 THR D C 1
ATOM 12569 O O . THR D 1 59 ? -43.240 56.798 95.839 1.00 50.30 77 THR D O 1
ATOM 12573 N N . SER D 1 60 ? -45.073 58.050 95.463 1.00 49.64 78 SER D N 1
ATOM 12574 C CA . SER D 1 60 ? -45.867 57.453 96.526 1.00 50.30 78 SER D CA 1
ATOM 12575 C C . SER D 1 60 ? -46.842 56.410 95.995 1.00 51.17 78 SER D C 1
ATOM 12576 O O . SER D 1 60 ? -47.733 55.975 96.731 1.00 52.58 78 SER D O 1
ATOM 12579 N N . ARG D 1 61 ? -46.693 56.005 94.733 1.00 51.22 79 ARG D N 1
ATOM 12580 C CA . ARG D 1 61 ? -47.575 55.031 94.095 1.00 52.37 79 ARG D CA 1
ATOM 12581 C C . ARG D 1 61 ? -48.999 55.557 93.942 1.00 53.28 79 ARG D C 1
ATOM 12582 O O . ARG D 1 61 ? -49.952 54.778 93.893 1.00 54.57 79 ARG D O 1
ATOM 12590 N N . LYS D 1 62 ? -49.162 56.874 93.855 1.00 52.92 80 LYS D N 1
ATOM 12591 C CA . LYS D 1 62 ? -50.464 57.451 93.552 1.00 54.07 80 LYS D CA 1
ATOM 12592 C C . LYS D 1 62 ? -50.687 57.439 92.046 1.00 54.72 80 LYS D C 1
ATOM 12593 O O . LYS D 1 62 ? -49.846 57.920 91.281 1.00 54.06 80 LYS D O 1
ATOM 12599 N N . GLU D 1 63 ? -51.828 56.901 91.626 1.00 56.32 81 GLU D N 1
ATOM 12600 C CA . GLU D 1 63 ? -52.076 56.640 90.215 1.00 57.41 81 GLU D CA 1
ATOM 12601 C C . GLU D 1 63 ? -52.489 57.916 89.492 1.00 57.98 81 GLU D C 1
ATOM 12602 O O . GLU D 1 63 ? -53.426 58.603 89.908 1.00 58.78 81 GLU D O 1
ATOM 12608 N N . ILE D 1 64 ? -51.785 58.226 88.402 1.00 57.85 82 ILE D N 1
ATOM 12609 C CA . ILE D 1 64 ? -52.180 59.328 87.533 1.00 58.87 82 ILE D CA 1
ATOM 12610 C C . ILE D 1 64 ? -53.482 58.960 86.834 1.00 63.21 82 ILE D C 1
ATOM 12611 O O . ILE D 1 64 ? -53.635 57.844 86.322 1.00 66.12 82 ILE D O 1
ATOM 12616 N N . THR D 1 65 ? -54.429 59.897 86.808 1.00 62.47 83 THR D N 1
ATOM 12617 C CA . THR D 1 65 ? -55.729 59.658 86.195 1.00 65.03 83 THR D CA 1
ATOM 12618 C C . THR D 1 65 ? -56.166 60.905 85.439 1.00 69.34 83 THR D C 1
ATOM 12619 O O . THR D 1 65 ? -55.473 61.928 85.420 1.00 65.60 83 THR D O 1
ATOM 12623 N N . CYS D 1 66 ? -57.336 60.808 84.804 1.00 75.94 84 CYS D N 1
ATOM 12624 C CA . CYS D 1 66 ? -57.911 61.961 84.121 1.00 82.15 84 CYS D CA 1
ATOM 12625 C C . CYS D 1 66 ? -58.237 63.073 85.107 1.00 81.21 84 CYS D C 1
ATOM 12626 O O . CYS D 1 66 ? -57.993 64.253 84.831 1.00 82.33 84 CYS D O 1
ATOM 12629 N N . ASP D 1 67 ? -58.785 62.713 86.269 1.00 79.60 85 ASP D N 1
ATOM 12630 C CA . ASP D 1 67 ? -59.235 63.716 87.228 1.00 78.38 85 ASP D CA 1
ATOM 12631 C C . ASP D 1 67 ? -58.065 64.524 87.780 1.00 75.40 85 ASP D C 1
ATOM 12632 O O . ASP D 1 67 ? -58.130 65.757 87.858 1.00 76.54 85 ASP D O 1
ATOM 12634 N N . ASN D 1 68 ? -56.980 63.848 88.160 1.00 73.61 86 ASN D N 1
ATOM 12635 C CA . ASN D 1 68 ? -55.911 64.460 88.940 1.00 67.80 86 ASN D CA 1
ATOM 12636 C C . ASN D 1 68 ? -54.715 64.900 88.106 1.00 64.67 86 ASN D C 1
ATOM 12637 O O . ASN D 1 68 ? -53.735 65.389 88.676 1.00 64.18 86 ASN D O 1
ATOM 12642 N N . PHE D 1 69 ? -54.764 64.744 86.781 1.00 64.12 87 PHE D N 1
ATOM 12643 C CA . PHE D 1 69 ? -53.559 64.907 85.971 1.00 63.84 87 PHE D CA 1
ATOM 12644 C C . PHE D 1 69 ? -52.872 66.243 86.240 1.00 65.47 87 PHE D C 1
ATOM 12645 O O . PHE D 1 69 ? -51.668 66.290 86.517 1.00 61.14 87 PHE D O 1
ATOM 12653 N N . ASP D 1 70 ? -53.621 67.344 86.160 1.00 88.27 88 ASP D N 1
ATOM 12654 C CA . ASP D 1 70 ? -53.009 68.661 86.286 1.00 92.26 88 ASP D CA 1
ATOM 12655 C C . ASP D 1 70 ? -52.570 68.965 87.711 1.00 89.26 88 ASP D C 1
ATOM 12656 O O . ASP D 1 70 ? -51.728 69.847 87.912 1.00 91.61 88 ASP D O 1
ATOM 12661 N N . GLU D 1 71 ? -53.115 68.258 88.702 1.00 82.76 89 GLU D N 1
ATOM 12662 C CA . GLU D 1 71 ? -52.683 68.455 90.079 1.00 74.48 89 GLU D CA 1
ATOM 12663 C C . GLU D 1 71 ? -51.447 67.627 90.415 1.00 70.80 89 GLU D C 1
ATOM 12664 O O . GLU D 1 71 ? -50.653 68.032 91.272 1.00 69.07 89 GLU D O 1
ATOM 12666 N N . THR D 1 72 ? -51.256 66.485 89.750 1.00 71.07 90 THR D N 1
ATOM 12667 C CA . THR D 1 72 ? -50.206 65.535 90.109 1.00 66.78 90 THR D CA 1
ATOM 12668 C C . THR D 1 72 ? -49.013 65.530 89.163 1.00 67.14 90 THR D C 1
ATOM 12669 O O . THR D 1 72 ? -47.906 65.205 89.598 1.00 68.90 90 THR D O 1
ATOM 12673 N N . VAL D 1 73 ? -49.199 65.863 87.885 1.00 67.05 91 VAL D N 1
ATOM 12674 C CA . VAL D 1 73 ? -48.095 65.867 86.930 1.00 64.24 91 VAL D CA 1
ATOM 12675 C C . VAL D 1 73 ? -47.598 67.296 86.761 1.00 65.07 91 VAL D C 1
ATOM 12676 O O . VAL D 1 73 ? -47.933 67.972 85.782 1.00 63.64 91 VAL D O 1
ATOM 12680 N N . LYS D 1 74 ? -46.798 67.763 87.716 1.00 68.27 92 LYS D N 1
ATOM 12681 C CA . LYS D 1 74 ? -46.251 69.109 87.698 1.00 68.12 92 LYS D CA 1
ATOM 12682 C C . LYS D 1 74 ? -44.779 69.062 87.294 1.00 65.97 92 LYS D C 1
ATOM 12683 O O . LYS D 1 74 ? -44.188 67.996 87.116 1.00 65.41 92 LYS D O 1
ATOM 12687 N N . ASP D 1 75 ? -44.178 70.240 87.162 1.00 62.70 93 ASP D N 1
ATOM 12688 C CA . ASP D 1 75 ? -42.787 70.327 86.740 1.00 61.70 93 ASP D CA 1
ATOM 12689 C C . ASP D 1 75 ? -41.871 69.749 87.813 1.00 57.83 93 ASP D C 1
ATOM 12690 O O . ASP D 1 75 ? -42.034 70.032 89.004 1.00 56.36 93 ASP D O 1
ATOM 12695 N N . GLY D 1 76 ? -40.911 68.928 87.391 1.00 57.93 94 GLY D N 1
ATOM 12696 C CA . GLY D 1 76 ? -39.911 68.389 88.287 1.00 52.93 94 GLY D CA 1
ATOM 12697 C C . GLY D 1 76 ? -40.266 67.071 88.944 1.00 50.34 94 GLY D C 1
ATOM 12698 O O . GLY D 1 76 ? -39.382 66.439 89.535 1.00 49.80 94 GLY D O 1
ATOM 12699 N N . VAL D 1 77 ? -41.523 66.628 88.860 1.00 46.52 95 VAL D N 1
ATOM 12700 C CA . VAL D 1 77 ? -41.924 65.410 89.552 1.00 49.32 95 VAL D CA 1
ATOM 12701 C C . VAL D 1 77 ? -41.343 64.194 88.840 1.00 49.87 95 VAL D C 1
ATOM 12702 O O . VAL D 1 77 ? -41.076 64.213 87.630 1.00 49.30 95 VAL D O 1
ATOM 12706 N N . THR D 1 78 ? -41.147 63.124 89.603 1.00 46.24 96 THR D N 1
ATOM 12707 C CA . THR D 1 78 ? -40.713 61.839 89.078 1.00 45.09 96 THR D CA 1
ATOM 12708 C C . THR D 1 78 ? -41.905 60.893 89.030 1.00 45.96 96 THR D C 1
ATOM 12709 O O . THR D 1 78 ? -42.722 60.862 89.955 1.00 45.45 96 THR D O 1
ATOM 12713 N N . LEU D 1 79 ? -42.004 60.128 87.946 1.00 47.58 97 LEU D N 1
ATOM 12714 C CA . LEU D 1 79 ? -43.113 59.209 87.739 1.00 48.84 97 LEU D CA 1
ATOM 12715 C C . LEU D 1 79 ? -42.585 57.809 87.454 1.00 49.25 97 LEU D C 1
ATOM 12716 O O . LEU D 1 79 ? -41.443 57.621 87.028 1.00 49.21 97 LEU D O 1
ATOM 12721 N N . TYR D 1 80 ? -43.445 56.825 87.702 1.00 50.02 98 TYR D N 1
ATOM 12722 C CA . TYR D 1 80 ? -43.140 55.419 87.485 1.00 50.78 98 TYR D CA 1
ATOM 12723 C C . TYR D 1 80 ? -44.069 54.849 86.424 1.00 53.06 98 TYR D C 1
ATOM 12724 O O . TYR D 1 80 ? -45.254 55.187 86.381 1.00 54.07 98 TYR D O 1
ATOM 12733 N N . LEU D 1 81 ? -43.528 53.982 85.570 1.00 54.18 99 LEU D N 1
ATOM 12734 C CA . LEU D 1 81 ? -44.334 53.096 84.737 1.00 56.42 99 LEU D CA 1
ATOM 12735 C C . LEU D 1 81 ? -44.304 51.709 85.364 1.00 56.66 99 LEU D C 1
ATOM 12736 O O . LEU D 1 81 ? -43.230 51.119 85.523 1.00 56.21 99 LEU D O 1
ATOM 12741 N N . LEU D 1 82 ? -45.478 51.193 85.720 1.00 57.80 100 LEU D N 1
ATOM 12742 C CA . LEU D 1 82 ? -45.576 49.939 86.449 1.00 58.41 100 LEU D CA 1
ATOM 12743 C C . LEU D 1 82 ? -46.674 49.077 85.845 1.00 61.04 100 LEU D C 1
ATOM 12744 O O . LEU D 1 82 ? -47.579 49.568 85.165 1.00 62.29 100 LEU D O 1
ATOM 12749 N N . GLN D 1 83 ? -46.583 47.773 86.110 1.00 62.20 101 GLN D N 1
ATOM 12750 C CA . GLN D 1 83 ? -47.653 46.865 85.714 1.00 64.91 101 GLN D CA 1
ATOM 12751 C C . GLN D 1 83 ? -48.897 47.084 86.567 1.00 65.82 101 GLN D C 1
ATOM 12752 O O . GLN D 1 83 ? -50.019 47.088 86.049 1.00 67.96 101 GLN D O 1
ATOM 12758 N N . SER D 1 84 ? -48.717 47.269 87.873 1.00 64.60 102 SER D N 1
ATOM 12759 C CA . SER D 1 84 ? -49.811 47.621 88.766 1.00 65.91 102 SER D CA 1
ATOM 12760 C C . SER D 1 84 ? -49.331 48.690 89.738 1.00 67.62 102 SER D C 1
ATOM 12761 O O . SER D 1 84 ? -48.129 48.877 89.946 1.00 66.01 102 SER D O 1
ATOM 12764 N N . VAL D 1 85 ? -50.298 49.395 90.330 1.00 73.93 103 VAL D N 1
ATOM 12765 C CA . VAL D 1 85 ? -49.984 50.509 91.225 1.00 71.67 103 VAL D CA 1
ATOM 12766 C C . VAL D 1 85 ? -48.995 50.072 92.299 1.00 68.09 103 VAL D C 1
ATOM 12767 O O . VAL D 1 85 ? -47.950 50.702 92.503 1.00 67.09 103 VAL D O 1
ATOM 12771 N N . ASN D 1 86 ? -49.310 48.984 93.002 1.00 68.17 104 ASN D N 1
ATOM 12772 C CA . ASN D 1 86 ? -48.511 48.524 94.132 1.00 70.52 104 ASN D CA 1
ATOM 12773 C C . ASN D 1 86 ? -47.539 47.413 93.746 1.00 70.94 104 ASN D C 1
ATOM 12774 O O . ASN D 1 86 ? -47.186 46.579 94.586 1.00 72.06 104 ASN D O 1
ATOM 12779 N N . GLN D 1 87 ? -47.097 47.386 92.492 1.00 69.92 105 GLN D N 1
ATOM 12780 C CA . GLN D 1 87 ? -46.063 46.446 92.086 1.00 70.78 105 GLN D CA 1
ATOM 12781 C C . GLN D 1 87 ? -44.799 46.666 92.909 1.00 67.86 105 GLN D C 1
ATOM 12782 O O . GLN D 1 87 ? -44.475 47.789 93.304 1.00 66.36 105 GLN D O 1
ATOM 12788 N N . LEU D 1 88 ? -44.081 45.576 93.170 1.00 68.82 106 LEU D N 1
ATOM 12789 C CA . LEU D 1 88 ? -42.805 45.675 93.862 1.00 68.52 106 LEU D CA 1
ATOM 12790 C C . LEU D 1 88 ? -41.784 46.362 92.966 1.00 64.43 106 LEU D C 1
ATOM 12791 O O . LEU D 1 88 ? -41.717 46.102 91.762 1.00 63.62 106 LEU D O 1
ATOM 12796 N N . LEU D 1 89 ? -40.985 47.244 93.558 1.00 58.85 107 LEU D N 1
ATOM 12797 C CA . LEU D 1 89 ? -40.022 48.037 92.797 1.00 54.85 107 LEU D CA 1
ATOM 12798 C C . LEU D 1 89 ? -38.764 47.199 92.605 1.00 58.53 107 LEU D C 1
ATOM 12799 O O . LEU D 1 89 ? -37.911 47.118 93.492 1.00 60.89 107 LEU D O 1
ATOM 12804 N N . LEU D 1 90 ? -38.644 46.578 91.430 1.00 62.45 108 LEU D N 1
ATOM 12805 C CA . LEU D 1 90 ? -37.538 45.661 91.180 1.00 64.60 108 LEU D CA 1
ATOM 12806 C C . LEU D 1 90 ? -36.196 46.382 91.202 1.00 64.10 108 LEU D C 1
ATOM 12807 O O . LEU D 1 90 ? -35.224 45.882 91.780 1.00 67.27 108 LEU D O 1
ATOM 12812 N N . THR D 1 91 ? -36.120 47.553 90.577 1.00 60.34 109 THR D N 1
ATOM 12813 C CA . THR D 1 91 ? -34.892 48.330 90.513 1.00 57.26 109 THR D CA 1
ATOM 12814 C C . THR D 1 91 ? -35.105 49.679 91.185 1.00 53.79 109 THR D C 1
ATOM 12815 O O . THR D 1 91 ? -36.200 50.247 91.141 1.00 52.35 109 THR D O 1
ATOM 12819 N N . ALA D 1 92 ? -34.046 50.189 91.807 1.00 53.52 110 ALA D N 1
ATOM 12820 C CA . ALA D 1 92 ? -34.129 51.444 92.539 1.00 51.29 110 ALA D CA 1
ATOM 12821 C C . ALA D 1 92 ? -34.186 52.628 91.582 1.00 50.88 110 ALA D C 1
ATOM 12822 O O . ALA D 1 92 ? -33.490 52.658 90.563 1.00 51.25 110 ALA D O 1
ATOM 12824 N N . THR D 1 93 ? -35.023 53.603 91.918 1.00 51.33 111 THR D N 1
ATOM 12825 C CA . THR D 1 93 ? -35.105 54.861 91.191 1.00 47.14 111 THR D CA 1
ATOM 12826 C C . THR D 1 93 ? -34.381 55.959 91.959 1.00 45.92 111 THR D C 1
ATOM 12827 O O . THR D 1 93 ? -34.103 55.836 93.154 1.00 45.45 111 THR D O 1
ATOM 12831 N N . LYS D 1 94 ? -34.066 57.038 91.246 1.00 45.72 112 LYS D N 1
ATOM 12832 C CA . LYS D 1 94 ? -33.481 58.236 91.836 1.00 44.66 112 LYS D CA 1
ATOM 12833 C C . LYS D 1 94 ? -34.424 59.401 91.578 1.00 44.68 112 LYS D C 1
ATOM 12834 O O . LYS D 1 94 ? -34.729 59.712 90.422 1.00 49.84 112 LYS D O 1
ATOM 12840 N N . GLU D 1 95 ? -34.883 60.038 92.651 1.00 41.83 113 GLU D N 1
ATOM 12841 C CA . GLU D 1 95 ? -35.901 61.081 92.585 1.00 40.93 113 GLU D CA 1
ATOM 12842 C C . GLU D 1 95 ? -35.252 62.430 92.871 1.00 40.28 113 GLU D C 1
ATOM 12843 O O . GLU D 1 95 ? -34.812 62.686 93.996 1.00 42.15 113 GLU D O 1
ATOM 12849 N N . ARG D 1 96 ? -35.209 63.291 91.855 1.00 41.12 114 ARG D N 1
ATOM 12850 C CA . ARG D 1 96 ? -34.579 64.598 91.993 1.00 40.97 114 ARG D CA 1
ATOM 12851 C C . ARG D 1 96 ? -35.319 65.450 93.017 1.00 39.37 114 ARG D C 1
ATOM 12852 O O . ARG D 1 96 ? -36.551 65.489 93.038 1.00 39.10 114 ARG D O 1
ATOM 12860 N N . ILE D 1 97 ? -34.556 66.142 93.869 1.00 38.61 115 ILE D N 1
ATOM 12861 C CA . ILE D 1 97 ? -35.118 67.071 94.843 1.00 37.31 115 ILE D CA 1
ATOM 12862 C C . ILE D 1 97 ? -34.225 68.299 94.977 1.00 37.46 115 ILE D C 1
ATOM 12863 O O . ILE D 1 97 ? -33.023 68.262 94.709 1.00 38.37 115 ILE D O 1
ATOM 12868 N N . ASP D 1 98 ? -34.843 69.390 95.416 1.00 36.87 116 ASP D N 1
ATOM 12869 C CA . ASP D 1 98 ? -34.150 70.587 95.871 1.00 36.78 116 ASP D CA 1
ATOM 12870 C C . ASP D 1 98 ? -34.461 70.793 97.346 1.00 36.15 116 ASP D C 1
ATOM 12871 O O . ASP D 1 98 ? -35.614 70.663 97.768 1.00 34.55 116 ASP D O 1
ATOM 12876 N N . PHE D 1 99 ? -33.435 71.109 98.129 1.00 37.23 117 PHE D N 1
ATOM 12877 C CA . PHE D 1 99 ? -33.591 71.357 99.560 1.00 36.12 117 PHE D CA 1
ATOM 12878 C C . PHE D 1 99 ? -32.872 72.642 99.956 1.00 38.08 117 PHE D C 1
ATOM 12879 O O . PHE D 1 99 ? -32.063 72.676 100.885 1.00 39.44 117 PHE D O 1
ATOM 12887 N N . LEU D 1 100 ? -33.171 73.724 99.243 1.00 36.40 118 LEU D N 1
ATOM 12888 C CA . LEU D 1 100 ? -32.647 75.032 99.610 1.00 35.42 118 LEU D CA 1
ATOM 12889 C C . LEU D 1 100 ? -33.088 75.390 101.027 1.00 33.48 118 LEU D C 1
ATOM 12890 O O . LEU D 1 100 ? -34.264 75.217 101.369 1.00 32.84 118 LEU D O 1
ATOM 12895 N N . PRO D 1 101 ? -32.196 75.913 101.868 1.00 34.31 119 PRO D N 1
ATOM 12896 C CA . PRO D 1 101 ? -32.626 76.333 103.207 1.00 32.44 119 PRO D CA 1
ATOM 12897 C C . PRO D 1 101 ? -33.758 77.347 103.128 1.00 32.50 119 PRO D C 1
ATOM 12898 O O . PRO D 1 101 ? -33.763 78.235 102.273 1.00 35.01 119 PRO D O 1
ATOM 12902 N N . HIS D 1 102 ? -34.735 77.188 104.015 1.00 31.80 120 HIS D N 1
ATOM 12903 C CA . HIS D 1 102 ? -35.839 78.132 104.107 1.00 32.25 120 HIS D CA 1
ATOM 12904 C C . HIS D 1 102 ? -35.308 79.496 104.538 1.00 32.64 120 HIS D C 1
ATOM 12905 O O . HIS D 1 102 ? -34.317 79.594 105.266 1.00 32.22 120 HIS D O 1
ATOM 12912 N N . TYR D 1 103 ? -35.962 80.565 104.067 1.00 33.77 121 TYR D N 1
ATOM 12913 C CA . TYR D 1 103 ? -35.430 81.904 104.314 1.00 34.51 121 TYR D CA 1
ATOM 12914 C C . TYR D 1 103 ? -35.460 82.283 105.792 1.00 33.79 121 TYR D C 1
ATOM 12915 O O . TYR D 1 103 ? -34.751 83.211 106.191 1.00 34.17 121 TYR D O 1
ATOM 12924 N N . ASP D 1 104 ? -36.244 81.585 106.616 1.00 33.07 122 ASP D N 1
ATOM 12925 C CA . ASP D 1 104 ? -36.136 81.750 108.061 1.00 32.59 122 ASP D CA 1
ATOM 12926 C C . ASP D 1 104 ? -34.753 81.378 108.577 1.00 31.90 122 ASP D C 1
ATOM 12927 O O . ASP D 1 104 ? -34.442 81.675 109.736 1.00 32.53 122 ASP D O 1
ATOM 12932 N N . THR D 1 105 ? -33.923 80.733 107.754 1.00 31.76 123 THR D N 1
ATOM 12933 C CA . THR D 1 105 ? -32.502 80.621 108.066 1.00 31.82 123 THR D CA 1
ATOM 12934 C C . THR D 1 105 ? -31.901 81.988 108.356 1.00 32.56 123 THR D C 1
ATOM 12935 O O . THR D 1 105 ? -30.956 82.100 109.144 1.00 32.76 123 THR D O 1
ATOM 12939 N N . LEU D 1 106 ? -32.434 83.036 107.732 1.00 35.37 124 LEU D N 1
ATOM 12940 C CA . LEU D 1 106 ? -32.028 84.407 108.014 1.00 34.27 124 LEU D CA 1
ATOM 12941 C C . LEU D 1 106 ? -33.006 85.117 108.940 1.00 34.22 124 LEU D C 1
ATOM 12942 O O . LEU D 1 106 ? -32.598 85.675 109.961 1.00 34.35 124 LEU D O 1
ATOM 12947 N N . VAL D 1 107 ? -34.300 85.076 108.617 1.00 34.36 125 VAL D N 1
ATOM 12948 C CA . VAL D 1 107 ? -35.275 85.906 109.315 1.00 35.01 125 VAL D CA 1
ATOM 12949 C C . VAL D 1 107 ? -35.446 85.472 110.770 1.00 34.25 125 VAL D C 1
ATOM 12950 O O . VAL D 1 107 ? -35.735 86.304 111.636 1.00 34.88 125 VAL D O 1
ATOM 12954 N N . LYS D 1 108 ? -35.288 84.181 111.070 1.00 33.23 126 LYS D N 1
ATOM 12955 C CA . LYS D 1 108 ? -35.396 83.680 112.437 1.00 32.98 126 LYS D CA 1
ATOM 12956 C C . LYS D 1 108 ? -34.040 83.306 113.023 1.00 32.58 126 LYS D C 1
ATOM 12957 O O . LYS D 1 108 ? -33.977 82.532 113.982 1.00 32.55 126 LYS D O 1
ATOM 12963 N N . SER D 1 109 ? -32.950 83.845 112.475 1.00 32.72 127 SER D N 1
ATOM 12964 C CA . SER D 1 109 ? -31.620 83.424 112.899 1.00 32.80 127 SER D CA 1
ATOM 12965 C C . SER D 1 109 ? -31.248 83.918 114.294 1.00 33.35 127 SER D C 1
ATOM 12966 O O . SER D 1 109 ? -30.322 83.368 114.898 1.00 37.88 127 SER D O 1
ATOM 12969 N N . GLY D 1 110 ? -31.930 84.936 114.817 1.00 33.72 128 GLY D N 1
ATOM 12970 C CA . GLY D 1 110 ? -31.592 85.489 116.117 1.00 34.43 128 GLY D CA 1
ATOM 12971 C C . GLY D 1 110 ? -32.735 85.415 117.108 1.00 34.74 128 GLY D C 1
ATOM 12972 O O . GLY D 1 110 ? -32.576 85.752 118.285 1.00 40.17 128 GLY D O 1
ATOM 12981 N N . TYR D 1 112 ? -34.318 82.974 118.563 1.00 36.63 130 TYR D N 1
ATOM 12982 C CA . TYR D 1 112 ? -34.267 81.984 119.635 1.00 38.96 130 TYR D CA 1
ATOM 12983 C C . TYR D 1 112 ? -32.831 81.698 120.057 1.00 36.86 130 TYR D C 1
ATOM 12984 O O . TYR D 1 112 ? -32.501 80.570 120.427 1.00 37.60 130 TYR D O 1
ATOM 12993 N N . GLU D 1 113 ? -31.972 82.711 120.009 1.00 36.71 131 GLU D N 1
ATOM 12994 C CA . GLU D 1 113 ? -30.566 82.564 120.353 1.00 37.43 131 GLU D CA 1
ATOM 12995 C C . GLU D 1 113 ? -30.153 83.376 121.568 1.00 41.01 131 GLU D C 1
ATOM 12996 O O . GLU D 1 113 ? -29.181 83.013 122.234 1.00 45.27 131 GLU D O 1
ATOM 13002 N N . TYR D 1 114 ? -30.868 84.456 121.880 1.00 43.39 132 TYR D N 1
ATOM 13003 C CA . TYR D 1 114 ? -30.485 85.358 122.962 1.00 40.88 132 TYR D CA 1
ATOM 13004 C C . TYR D 1 114 ? -31.403 85.116 124.157 1.00 41.74 132 TYR D C 1
ATOM 13005 O O . TYR D 1 114 ? -32.416 85.787 124.351 1.00 45.68 132 TYR D O 1
ATOM 13014 N N . TYR D 1 115 ? -31.022 84.140 124.975 1.00 43.37 133 TYR D N 1
ATOM 13015 C CA . TYR D 1 115 ? -31.769 83.802 126.176 1.00 44.93 133 TYR D CA 1
ATOM 13016 C C . TYR D 1 115 ? -31.299 84.651 127.351 1.00 46.71 133 TYR D C 1
ATOM 13017 O O . TYR D 1 115 ? -30.159 85.116 127.400 1.00 46.83 133 TYR D O 1
ATOM 13026 N N . ALA D 1 116 ? -32.203 84.848 128.303 1.00 48.40 134 ALA D N 1
ATOM 13027 C CA . ALA D 1 116 ? -31.908 85.625 129.498 1.00 50.42 134 ALA D CA 1
ATOM 13028 C C . ALA D 1 116 ? -31.287 84.721 130.554 1.00 53.05 134 ALA D C 1
ATOM 13029 O O . ALA D 1 116 ? -31.833 83.659 130.870 1.00 54.41 134 ALA D O 1
ATOM 13031 N N . SER D 1 117 ? -30.143 85.140 131.090 1.00 57.88 135 SER D N 1
ATOM 13032 C CA . SER D 1 117 ? -29.461 84.385 132.128 1.00 64.18 135 SER D CA 1
ATOM 13033 C C . SER D 1 117 ? -28.864 85.344 133.145 1.00 64.55 135 SER D C 1
ATOM 13034 O O . SER D 1 117 ? -28.486 86.471 132.814 1.00 61.62 135 SER D O 1
ATOM 13037 N N . GLU D 1 118 ? -28.791 84.879 134.393 1.00 68.21 136 GLU D N 1
ATOM 13038 C CA . GLU D 1 118 ? -28.087 85.591 135.459 1.00 71.41 136 GLU D CA 1
ATOM 13039 C C . GLU D 1 118 ? -28.584 87.029 135.592 1.00 64.24 136 GLU D C 1
ATOM 13040 O O . GLU D 1 118 ? -27.808 87.960 135.813 1.00 64.53 136 GLU D O 1
ATOM 13046 N N . GLY D 1 119 ? -29.894 87.210 135.458 1.00 63.43 137 GLY D N 1
ATOM 13047 C CA . GLY D 1 119 ? -30.494 88.521 135.652 1.00 67.08 137 GLY D CA 1
ATOM 13048 C C . GLY D 1 119 ? -30.031 89.565 134.659 1.00 65.27 137 GLY D C 1
ATOM 13049 O O . GLY D 1 119 ? -29.756 90.707 135.047 1.00 67.79 137 GLY D O 1
ATOM 13050 N N . GLN D 1 120 ? -29.938 89.201 133.381 1.00 60.55 138 GLN D N 1
ATOM 13051 C CA . GLN D 1 120 ? -29.538 90.131 132.337 1.00 56.18 138 GLN D CA 1
ATOM 13052 C C . GLN D 1 120 ? -30.541 90.096 131.196 1.00 52.68 138 GLN D C 1
ATOM 13053 O O . GLN D 1 120 ? -31.100 89.046 130.868 1.00 52.93 138 GLN D O 1
ATOM 13059 N N . ASN D 1 121 ? -30.766 91.259 130.601 1.00 51.43 139 ASN D N 1
ATOM 13060 C CA . ASN D 1 121 ? -31.502 91.336 129.345 1.00 55.13 139 ASN D CA 1
ATOM 13061 C C . ASN D 1 121 ? -30.526 91.135 128.194 1.00 53.72 139 ASN D C 1
ATOM 13062 O O . ASN D 1 121 ? -29.504 91.826 128.139 1.00 53.60 139 ASN D O 1
ATOM 13067 N N . PRO D 1 122 ? -30.766 90.197 127.274 1.00 55.43 140 PRO D N 1
ATOM 13068 C CA . PRO D 1 122 ? -29.749 89.890 126.261 1.00 50.65 140 PRO D CA 1
ATOM 13069 C C . PRO D 1 122 ? -29.763 90.794 125.038 1.00 44.64 140 PRO D C 1
ATOM 13070 O O . PRO D 1 122 ? -28.898 90.637 124.169 1.00 44.41 140 PRO D O 1
ATOM 13074 N N . LEU D 1 123 ? -30.710 91.722 124.937 1.00 42.47 141 LEU D N 1
ATOM 13075 C CA . LEU D 1 123 ? -30.757 92.624 123.789 1.00 35.28 141 LEU D CA 1
ATOM 13076 C C . LEU D 1 123 ? -29.431 93.325 123.516 1.00 33.31 141 LEU D C 1
ATOM 13077 O O . LEU D 1 123 ? -29.063 93.449 122.336 1.00 35.29 141 LEU D O 1
ATOM 13082 N N . PRO D 1 124 ? -28.674 93.783 124.515 1.00 33.29 142 PRO D N 1
ATOM 13083 C CA . PRO D 1 124 ? -27.364 94.389 124.221 1.00 30.29 142 PRO D CA 1
ATOM 13084 C C . PRO D 1 124 ? -26.368 93.431 123.597 1.00 32.19 142 PRO D C 1
ATOM 13085 O O . PRO D 1 124 ? -25.390 93.889 122.994 1.00 38.17 142 PRO D O 1
ATOM 13089 N N . PHE D 1 125 ? -26.564 92.119 123.734 1.00 34.19 143 PHE D N 1
ATOM 13090 C CA . PHE D 1 125 ? -25.643 91.177 123.108 1.00 31.60 143 PHE D CA 1
ATOM 13091 C C . PHE D 1 125 ? -25.791 91.188 121.593 1.00 29.89 143 PHE D C 1
ATOM 13092 O O . PHE D 1 125 ? -24.804 90.996 120.875 1.00 31.68 143 PHE D O 1
ATOM 13100 N N . ALA D 1 126 ? -27.003 91.427 121.093 1.00 29.49 144 ALA D N 1
ATOM 13101 C CA . ALA D 1 126 ? -27.189 91.581 119.655 1.00 28.53 144 ALA D CA 1
ATOM 13102 C C . ALA D 1 126 ? -26.506 92.844 119.150 1.00 27.54 144 ALA D C 1
ATOM 13103 O O . ALA D 1 126 ? -25.883 92.835 118.083 1.00 28.71 144 ALA D O 1
ATOM 13105 N N . LEU D 1 127 ? -26.602 93.941 119.906 1.00 32.89 145 LEU D N 1
ATOM 13106 C CA . LEU D 1 127 ? -25.866 95.146 119.542 1.00 31.10 145 LEU D CA 1
ATOM 13107 C C . LEU D 1 127 ? -24.364 94.902 119.590 1.00 32.07 145 LEU D C 1
ATOM 13108 O O . LEU D 1 127 ? -23.615 95.427 118.759 1.00 31.95 145 LEU D O 1
ATOM 13113 N N . ALA D 1 128 ? -23.905 94.097 120.551 1.00 28.59 146 ALA D N 1
ATOM 13114 C CA . ALA D 1 128 ? -22.483 93.778 120.628 1.00 27.26 146 ALA D CA 1
ATOM 13115 C C . ALA D 1 128 ? -22.004 93.065 119.367 1.00 29.40 146 ALA D C 1
ATOM 13116 O O . ALA D 1 128 ? -20.871 93.275 118.919 1.00 29.50 146 ALA D O 1
ATOM 13118 N N . ALA D 1 129 ? -22.847 92.210 118.785 1.00 27.46 147 ALA D N 1
ATOM 13119 C CA . ALA D 1 129 ? -22.462 91.524 117.556 1.00 27.73 147 ALA D CA 1
ATOM 13120 C C . ALA D 1 129 ? -22.140 92.523 116.452 1.00 28.42 147 ALA D C 1
ATOM 13121 O O . ALA D 1 129 ? -21.171 92.347 115.705 1.00 27.34 147 ALA D O 1
ATOM 13123 N N . LEU D 1 130 ? -22.933 93.590 116.346 1.00 29.89 148 LEU D N 1
ATOM 13124 C CA . LEU D 1 130 ? -22.678 94.607 115.333 1.00 31.06 148 LEU D CA 1
ATOM 13125 C C . LEU D 1 130 ? -21.492 95.487 115.705 1.00 33.75 148 LEU D C 1
ATOM 13126 O O . LEU D 1 130 ? -20.790 95.982 114.817 1.00 38.26 148 LEU D O 1
ATOM 13131 N N . ILE D 1 131 ? -21.248 95.693 117.000 1.00 31.36 149 ILE D N 1
ATOM 13132 C CA . ILE D 1 131 ? -20.050 96.418 117.414 1.00 30.30 149 ILE D CA 1
ATOM 13133 C C . ILE D 1 131 ? -18.802 95.617 117.063 1.00 32.77 149 ILE D C 1
ATOM 13134 O O . ILE D 1 131 ? -17.804 96.174 116.588 1.00 36.07 149 ILE D O 1
ATOM 13139 N N . ASP D 1 132 ? -18.832 94.300 117.293 1.00 31.94 150 ASP D N 1
ATOM 13140 C CA . ASP D 1 132 ? -17.701 93.454 116.921 1.00 32.00 150 ASP D CA 1
ATOM 13141 C C . ASP D 1 132 ? -17.353 93.618 115.448 1.00 28.49 150 ASP D C 1
ATOM 13142 O O . ASP D 1 132 ? -16.174 93.687 115.083 1.00 29.42 150 ASP D O 1
ATOM 13147 N N . ASN D 1 133 ? -18.367 93.667 114.585 1.00 31.50 151 ASN D N 1
ATOM 13148 C CA . ASN D 1 133 ? -18.120 93.854 113.161 1.00 28.69 151 ASN D CA 1
ATOM 13149 C C . ASN D 1 133 ? -17.443 95.193 112.892 1.00 28.76 151 ASN D C 1
ATOM 13150 O O . ASN D 1 133 ? -16.481 95.268 112.119 1.00 31.40 151 ASN D O 1
ATOM 13155 N N . SER D 1 134 ? -17.924 96.263 113.531 1.00 31.78 152 SER D N 1
ATOM 13156 C CA . SER D 1 134 ? -17.321 97.577 113.331 1.00 32.33 152 SER D CA 1
ATOM 13157 C C . SER D 1 134 ? -15.901 97.623 113.882 1.00 32.49 152 SER D C 1
ATOM 13158 O O . SER D 1 134 ? -15.016 98.239 113.277 1.00 34.49 152 SER D O 1
ATOM 13161 N N . LEU D 1 135 ? -15.662 96.983 115.028 1.00 31.01 153 LEU D N 1
ATOM 13162 C CA . LEU D 1 135 ? -14.305 96.919 115.563 1.00 30.28 153 LEU D CA 1
ATOM 13163 C C . LEU D 1 135 ? -13.351 96.288 114.560 1.00 31.56 153 LEU D C 1
ATOM 13164 O O . LEU D 1 135 ? -12.228 96.770 114.369 1.00 33.41 153 LEU D O 1
ATOM 13169 N N . SER D 1 136 ? -13.781 95.205 113.910 1.00 35.30 154 SER D N 1
ATOM 13170 C CA . SER D 1 136 ? -12.927 94.542 112.933 1.00 34.75 154 SER D CA 1
ATOM 13171 C C . SER D 1 136 ? -12.768 95.390 111.677 1.00 36.40 154 SER D C 1
ATOM 13172 O O . SER D 1 136 ? -11.695 95.405 111.064 1.00 37.70 154 SER D O 1
ATOM 13175 N N . ALA D 1 137 ? -13.820 96.113 111.288 1.00 34.06 155 ALA D N 1
ATOM 13176 C CA . ALA D 1 137 ? -13.750 96.938 110.088 1.00 35.58 155 ALA D CA 1
ATOM 13177 C C . ALA D 1 137 ? -12.889 98.177 110.300 1.00 36.23 155 ALA D C 1
ATOM 13178 O O . ALA D 1 137 ? -12.269 98.664 109.348 1.00 37.86 155 ALA D O 1
ATOM 13180 N N . THR D 1 138 ? -12.839 98.701 111.522 1.00 37.58 156 THR D N 1
ATOM 13181 C CA . THR D 1 138 ? -12.026 99.869 111.835 1.00 38.46 156 THR D CA 1
ATOM 13182 C C . THR D 1 138 ? -10.645 99.503 112.364 1.00 39.92 156 THR D C 1
ATOM 13183 O O . THR D 1 138 ? -9.939 100.380 112.871 1.00 39.57 156 THR D O 1
ATOM 13187 N N . SER D 1 139 ? -10.240 98.237 112.252 1.00 39.85 157 SER D N 1
ATOM 13188 C CA . SER D 1 139 ? -9.037 97.784 112.944 1.00 41.75 157 SER D CA 1
ATOM 13189 C C . SER D 1 139 ? -7.781 98.470 112.420 1.00 44.70 157 SER D C 1
ATOM 13190 O O . SER D 1 139 ? -6.841 98.703 113.188 1.00 52.90 157 SER D O 1
ATOM 13193 N N . ARG D 1 140 ? -7.738 98.798 111.128 1.00 48.44 158 ARG D N 1
ATOM 13194 C CA . ARG D 1 140 ? -6.564 99.417 110.523 1.00 50.81 158 ARG D CA 1
ATOM 13195 C C . ARG D 1 140 ? -6.782 100.894 110.208 1.00 50.43 158 ARG D C 1
ATOM 13196 O O . ARG D 1 140 ? -6.034 101.473 109.414 1.00 55.86 158 ARG D O 1
ATOM 13204 N N . ASN D 1 141 ? -7.791 101.513 110.816 1.00 43.67 159 ASN D N 1
ATOM 13205 C CA . ASN D 1 141 ? -7.998 102.946 110.666 1.00 44.75 159 ASN D CA 1
ATOM 13206 C C . ASN D 1 141 ? -6.758 103.721 111.089 1.00 51.85 159 ASN D C 1
ATOM 13207 O O . ASN D 1 141 ? -6.126 103.412 112.102 1.00 51.93 159 ASN D O 1
ATOM 13212 N N . ILE D 1 142 ? -6.414 104.736 110.302 1.00 60.21 160 ILE D N 1
ATOM 13213 C CA . ILE D 1 142 ? -5.560 105.815 110.786 1.00 67.08 160 ILE D CA 1
ATOM 13214 C C . ILE D 1 142 ? -6.455 106.802 111.522 1.00 69.55 160 ILE D C 1
ATOM 13215 O O . ILE D 1 142 ? -7.434 107.303 110.960 1.00 71.32 160 ILE D O 1
ATOM 13220 N N . GLY D 1 143 ? -6.133 107.073 112.780 1.00 65.02 161 GLY D N 1
ATOM 13221 C CA . GLY D 1 143 ? -6.908 108.026 113.547 1.00 59.57 161 GLY D CA 1
ATOM 13222 C C . GLY D 1 143 ? -8.077 107.401 114.278 1.00 53.70 161 GLY D C 1
ATOM 13223 O O . GLY D 1 143 ? -7.962 106.302 114.828 1.00 48.84 161 GLY D O 1
ATOM 13224 N N . VAL D 1 144 ? -9.215 108.085 114.274 1.00 55.73 162 VAL D N 1
ATOM 13225 C CA . VAL D 1 144 ? -10.333 107.713 115.132 1.00 50.67 162 VAL D CA 1
ATOM 13226 C C . VAL D 1 144 ? -11.062 106.513 114.545 1.00 47.89 162 VAL D C 1
ATOM 13227 O O . VAL D 1 144 ? -11.320 106.443 113.337 1.00 48.84 162 VAL D O 1
ATOM 13231 N N . ARG D 1 145 ? -11.394 105.562 115.412 1.00 40.45 163 ARG D N 1
ATOM 13232 C CA . ARG D 1 145 ? -12.290 104.458 115.083 1.00 38.21 163 ARG D CA 1
ATOM 13233 C C . ARG D 1 145 ? -13.637 104.806 115.702 1.00 37.05 163 ARG D C 1
ATOM 13234 O O . ARG D 1 145 ? -13.855 104.606 116.898 1.00 41.06 163 ARG D O 1
ATOM 13242 N N . ARG D 1 146 ? -14.532 105.350 114.888 1.00 36.79 164 ARG D N 1
ATOM 13243 C CA . ARG D 1 146 ? -15.807 105.868 115.361 1.00 38.02 164 ARG D CA 1
ATOM 13244 C C . ARG D 1 146 ? -16.889 104.830 115.099 1.00 40.35 164 ARG D C 1
ATOM 13245 O O . ARG D 1 146 ? -17.106 104.431 113.952 1.00 40.23 164 ARG D O 1
ATOM 13253 N N . ILE D 1 147 ? -17.553 104.392 116.164 1.00 40.09 165 ILE D N 1
ATOM 13254 C CA . ILE D 1 147 ? -18.621 103.403 116.090 1.00 32.91 165 ILE D CA 1
ATOM 13255 C C . ILE D 1 147 ? -19.832 104.025 116.767 1.00 33.38 165 ILE D C 1
ATOM 13256 O O . ILE D 1 147 ? -19.811 104.287 117.975 1.00 34.59 165 ILE D O 1
ATOM 13261 N N . GLN D 1 148 ? -20.882 104.273 115.992 1.00 36.10 166 GLN D N 1
ATOM 13262 C CA . GLN D 1 148 ? -22.071 104.956 116.476 1.00 34.89 166 GLN D CA 1
ATOM 13263 C C . GLN D 1 148 ? -23.255 104.003 116.492 1.00 33.46 166 GLN D C 1
ATOM 13264 O O . GLN D 1 148 ? -23.435 103.205 115.569 1.00 33.95 166 GLN D O 1
ATOM 13270 N N . ILE D 1 149 ? -24.062 104.099 117.542 1.00 34.93 167 ILE D N 1
ATOM 13271 C CA . ILE D 1 149 ? -25.321 103.375 117.643 1.00 34.37 167 ILE D CA 1
ATOM 13272 C C . ILE D 1 149 ? -26.399 104.418 117.879 1.00 34.55 167 ILE D C 1
ATOM 13273 O O . ILE D 1 149 ? -26.421 105.071 118.929 1.00 35.50 167 ILE D O 1
ATOM 13278 N N . LYS D 1 150 ? -27.286 104.582 116.903 1.00 32.01 168 LYS D N 1
ATOM 13279 C CA . LYS D 1 150 ? -28.310 105.616 116.933 1.00 29.91 168 LYS D CA 1
ATOM 13280 C C . LYS D 1 150 ? -29.673 104.948 117.008 1.00 30.82 168 LYS D C 1
ATOM 13281 O O . LYS D 1 150 ? -30.018 104.134 116.147 1.00 31.11 168 LYS D O 1
ATOM 13287 N N . LEU D 1 151 ? -30.435 105.283 118.040 1.00 32.18 169 LEU D N 1
ATOM 13288 C CA . LEU D 1 151 ? -31.782 104.755 118.230 1.00 32.72 169 LEU D CA 1
ATOM 13289 C C . LEU D 1 151 ? -32.755 105.844 117.792 1.00 32.55 169 LEU D C 1
ATOM 13290 O O . LEU D 1 151 ? -32.992 106.814 118.515 1.00 32.47 169 LEU D O 1
ATOM 13295 N N . LEU D 1 152 ? -33.303 105.686 116.588 1.00 34.57 170 LEU D N 1
ATOM 13296 C CA . LEU D 1 152 ? -34.178 106.693 115.992 1.00 33.55 170 LEU D CA 1
ATOM 13297 C C . LEU D 1 152 ? -35.622 106.343 116.342 1.00 35.59 170 LEU D C 1
ATOM 13298 O O . LEU D 1 152 ? -36.378 105.789 115.543 1.00 35.81 170 LEU D O 1
ATOM 13303 N N . PHE D 1 153 ? -36.002 106.681 117.575 1.00 36.56 171 PHE D N 1
ATOM 13304 C CA . PHE D 1 153 ? -37.341 106.419 118.087 1.00 37.08 171 PHE D CA 1
ATOM 13305 C C . PHE D 1 153 ? -38.206 107.676 118.124 1.00 38.91 171 PHE D C 1
ATOM 13306 O O . PHE D 1 153 ? -39.184 107.728 118.876 1.00 42.91 171 PHE D O 1
ATOM 13314 N N . ASP D 1 154 ? -37.868 108.681 117.321 1.00 39.97 172 ASP D N 1
ATOM 13315 C CA . ASP D 1 154 ? -38.652 109.911 117.214 1.00 41.61 172 ASP D CA 1
ATOM 13316 C C . ASP D 1 154 ? -39.634 109.732 116.061 1.00 42.58 172 ASP D C 1
ATOM 13317 O O . ASP D 1 154 ? -39.257 109.819 114.891 1.00 42.79 172 ASP D O 1
ATOM 13322 N N . GLU D 1 155 ? -40.905 109.487 116.392 1.00 43.80 173 GLU D N 1
ATOM 13323 C CA . GLU D 1 155 ? -41.875 109.085 115.380 1.00 44.80 173 GLU D CA 1
ATOM 13324 C C . GLU D 1 155 ? -42.154 110.178 114.357 1.00 48.05 173 GLU D C 1
ATOM 13325 O O . GLU D 1 155 ? -42.681 109.876 113.281 1.00 49.70 173 GLU D O 1
ATOM 13331 N N . THR D 1 156 ? -41.826 111.437 114.659 1.00 48.80 174 THR D N 1
ATOM 13332 C CA . THR D 1 156 ? -41.984 112.486 113.659 1.00 51.51 174 THR D CA 1
ATOM 13333 C C . THR D 1 156 ? -41.089 112.241 112.454 1.00 50.63 174 THR D C 1
ATOM 13334 O O . THR D 1 156 ? -41.385 112.734 111.360 1.00 54.98 174 THR D O 1
ATOM 13338 N N . GLN D 1 157 ? -40.007 111.483 112.633 1.00 47.65 175 GLN D N 1
ATOM 13339 C CA . GLN D 1 157 ? -39.067 111.171 111.567 1.00 46.84 175 GLN D CA 1
ATOM 13340 C C . GLN D 1 157 ? -39.292 109.783 110.980 1.00 45.34 175 GLN D C 1
ATOM 13341 O O . GLN D 1 157 ? -38.405 109.250 110.305 1.00 48.68 175 GLN D O 1
ATOM 13347 N N . GLY D 1 158 ? -40.455 109.197 111.212 1.00 45.70 176 GLY D N 1
ATOM 13348 C CA . GLY D 1 158 ? -40.791 107.902 110.669 1.00 45.74 176 GLY D CA 1
ATOM 13349 C C . GLY D 1 158 ? -40.815 106.817 111.727 1.00 42.96 176 GLY D C 1
ATOM 13350 O O . GLY D 1 158 ? -40.879 107.073 112.932 1.00 44.94 176 GLY D O 1
ATOM 13351 N N . LYS D 1 159 ? -40.758 105.578 111.256 1.00 41.73 177 LYS D N 1
ATOM 13352 C CA . LYS D 1 159 ? -40.884 104.431 112.136 1.00 40.14 177 LYS D CA 1
ATOM 13353 C C . LYS D 1 159 ? -39.591 104.188 112.909 1.00 37.56 177 LYS D C 1
ATOM 13354 O O . LYS D 1 159 ? -38.514 104.622 112.493 1.00 36.84 177 LYS D O 1
ATOM 13360 N N . PRO D 1 160 ? -39.673 103.493 114.044 1.00 36.49 178 PRO D N 1
ATOM 13361 C CA . PRO D 1 160 ? -38.463 103.208 114.824 1.00 34.42 178 PRO D CA 1
ATOM 13362 C C . PRO D 1 160 ? -37.380 102.555 113.977 1.00 33.17 178 PRO D C 1
ATOM 13363 O O . PRO D 1 160 ? -37.658 101.741 113.094 1.00 33.64 178 PRO D O 1
ATOM 13367 N N . ALA D 1 161 ? -36.133 102.925 114.253 1.00 31.91 179 ALA D N 1
ATOM 13368 C CA . ALA D 1 161 ? -34.993 102.350 113.561 1.00 30.87 179 ALA D CA 1
ATOM 13369 C C . ALA D 1 161 ? -33.815 102.291 114.519 1.00 29.38 179 ALA D C 1
ATOM 13370 O O . ALA D 1 161 ? -33.683 103.127 115.416 1.00 31.00 179 ALA D O 1
ATOM 13372 N N . VAL D 1 162 ? -32.968 101.286 114.327 1.00 28.38 180 VAL D N 1
ATOM 13373 C CA . VAL D 1 162 ? -31.703 101.162 115.039 1.00 32.13 180 VAL D CA 1
ATOM 13374 C C . VAL D 1 162 ? -30.601 101.131 113.997 1.00 31.79 180 VAL D C 1
ATOM 13375 O O . VAL D 1 162 ? -30.643 100.315 113.068 1.00 35.95 180 VAL D O 1
ATOM 13379 N N . ALA D 1 163 ? -29.625 102.020 114.142 1.00 30.43 181 ALA D N 1
ATOM 13380 C CA . ALA D 1 163 ? -28.575 102.170 113.149 1.00 29.23 181 ALA D CA 1
ATOM 13381 C C . ALA D 1 163 ? -27.218 102.051 113.821 1.00 31.73 181 ALA D C 1
ATOM 13382 O O . ALA D 1 163 ? -26.965 102.708 114.834 1.00 35.10 181 ALA D O 1
ATOM 13384 N N . VAL D 1 164 ? -26.356 101.210 113.260 1.00 33.93 182 VAL D N 1
ATOM 13385 C CA . VAL D 1 164 ? -24.974 101.072 113.703 1.00 32.86 182 VAL D CA 1
ATOM 13386 C C . VAL D 1 164 ? -24.091 101.565 112.567 1.00 36.64 182 VAL D C 1
ATOM 13387 O O . VAL D 1 164 ? -24.133 101.021 111.457 1.00 37.85 182 VAL D O 1
ATOM 13391 N N . ILE D 1 165 ? -23.297 102.597 112.843 1.00 36.97 183 ILE D N 1
ATOM 13392 C CA . ILE D 1 165 ? -22.526 103.302 111.827 1.00 34.16 183 ILE D CA 1
ATOM 13393 C C . ILE D 1 165 ? -21.079 103.369 112.286 1.00 37.09 183 ILE D C 1
ATOM 13394 O O . ILE D 1 165 ? -20.804 103.727 113.437 1.00 42.11 183 ILE D O 1
ATOM 13399 N N . ASP D 1 166 ? -20.157 103.033 111.390 1.00 33.20 184 ASP D N 1
ATOM 13400 C CA . ASP D 1 166 ? -18.733 103.124 111.669 1.00 33.81 184 ASP D CA 1
ATOM 13401 C C . ASP D 1 166 ? -18.024 103.782 110.495 1.00 34.95 184 ASP D C 1
ATOM 13402 O O . ASP D 1 166 ? -18.586 103.949 109.409 1.00 37.22 184 ASP D O 1
ATOM 13407 N N . ASN D 1 167 ? -16.770 104.158 110.730 1.00 35.92 185 ASN D N 1
ATOM 13408 C CA . ASN D 1 167 ? -15.897 104.713 109.704 1.00 37.26 185 ASN D CA 1
ATOM 13409 C C . ASN D 1 167 ? -14.809 103.712 109.330 1.00 37.49 185 ASN D C 1
ATOM 13410 O O . ASN D 1 167 ? -13.653 104.074 109.106 1.00 38.81 185 ASN D O 1
ATOM 13415 N N . GLY D 1 168 ? -15.175 102.434 109.275 1.00 37.93 186 GLY D N 1
ATOM 13416 C CA . GLY D 1 168 ? -14.253 101.384 108.904 1.00 42.43 186 GLY D CA 1
ATOM 13417 C C . GLY D 1 168 ? -14.059 101.292 107.401 1.00 39.92 186 GLY D C 1
ATOM 13418 O O . GLY D 1 168 ? -14.466 102.160 106.627 1.00 37.95 186 GLY D O 1
ATOM 13419 N N . ARG D 1 169 ? -13.427 100.190 106.988 1.00 41.98 187 ARG D N 1
ATOM 13420 C CA . ARG D 1 169 ? -13.000 100.019 105.603 1.00 42.53 187 ARG D CA 1
ATOM 13421 C C . ARG D 1 169 ? -14.156 99.805 104.635 1.00 39.40 187 ARG D C 1
ATOM 13422 O O . ARG D 1 169 ? -13.940 99.886 103.422 1.00 42.17 187 ARG D O 1
ATOM 13430 N N . GLY D 1 170 ? -15.362 99.538 105.125 1.00 37.37 188 GLY D N 1
ATOM 13431 C CA . GLY D 1 170 ? -16.511 99.382 104.253 1.00 36.05 188 GLY D CA 1
ATOM 13432 C C . GLY D 1 170 ? -16.451 98.100 103.437 1.00 39.05 188 GLY D C 1
ATOM 13433 O O . GLY D 1 170 ? -15.568 97.258 103.590 1.00 40.78 188 GLY D O 1
ATOM 13442 N N . THR D 1 172 ? -16.947 96.425 99.400 1.00 37.83 190 THR D N 1
ATOM 13443 C CA . THR D 1 172 ? -17.209 96.407 97.971 1.00 38.73 190 THR D CA 1
ATOM 13444 C C . THR D 1 172 ? -18.531 95.690 97.693 1.00 37.71 190 THR D C 1
ATOM 13445 O O . THR D 1 172 ? -19.148 95.094 98.580 1.00 38.26 190 THR D O 1
ATOM 13449 N N . SER D 1 173 ? -18.964 95.750 96.432 1.00 38.45 191 SER D N 1
ATOM 13450 C CA . SER D 1 173 ? -20.145 94.994 96.027 1.00 38.62 191 SER D CA 1
ATOM 13451 C C . SER D 1 173 ? -19.989 93.516 96.363 1.00 37.35 191 SER D C 1
ATOM 13452 O O . SER D 1 173 ? -20.942 92.866 96.808 1.00 36.28 191 SER D O 1
ATOM 13455 N N . LYS D 1 174 ? -18.787 92.972 96.169 1.00 38.35 192 LYS D N 1
ATOM 13456 C CA . LYS D 1 174 ? -18.567 91.548 96.398 1.00 38.27 192 LYS D CA 1
ATOM 13457 C C . LYS D 1 174 ? -18.602 91.217 97.885 1.00 37.01 192 LYS D C 1
ATOM 13458 O O . LYS D 1 174 ? -19.128 90.172 98.284 1.00 36.34 192 LYS D O 1
ATOM 13464 N N . GLN D 1 175 ? -18.049 92.097 98.721 1.00 36.79 193 GLN D N 1
ATOM 13465 C CA . GLN D 1 175 ? -18.046 91.856 100.158 1.00 35.72 193 GLN D CA 1
ATOM 13466 C C . GLN D 1 175 ? -19.436 92.028 100.756 1.00 34.29 193 GLN D C 1
ATOM 13467 O O . GLN D 1 175 ? -19.795 91.322 101.704 1.00 33.42 193 GLN D O 1
ATOM 13473 N N . LEU D 1 176 ? -20.228 92.956 100.220 1.00 34.19 194 LEU D N 1
ATOM 13474 C CA . LEU D 1 176 ? -21.614 93.088 100.649 1.00 33.11 194 LEU D CA 1
ATOM 13475 C C . LEU D 1 176 ? -22.422 91.859 100.249 1.00 32.86 194 LEU D C 1
ATOM 13476 O O . LEU D 1 176 ? -23.237 91.360 101.034 1.00 35.62 194 LEU D O 1
ATOM 13481 N N . ASN D 1 177 ? -22.195 91.354 99.039 1.00 33.79 195 ASN D N 1
ATOM 13482 C CA . ASN D 1 177 ? -22.774 90.084 98.625 1.00 33.81 195 ASN D CA 1
ATOM 13483 C C . ASN D 1 177 ? -22.378 88.989 99.617 1.00 33.43 195 ASN D C 1
ATOM 13484 O O . ASN D 1 177 ? -23.223 88.250 100.091 1.00 32.84 195 ASN D O 1
ATOM 13489 N N . ASN D 1 178 ? -21.096 88.909 99.956 1.00 33.93 196 ASN D N 1
ATOM 13490 C CA . ASN D 1 178 ? -20.631 87.902 100.904 1.00 33.75 196 ASN D CA 1
ATOM 13491 C C . ASN D 1 178 ? -21.338 88.036 102.245 1.00 32.51 196 ASN D C 1
ATOM 13492 O O . ASN D 1 178 ? -21.724 87.032 102.856 1.00 38.39 196 ASN D O 1
ATOM 13497 N N . TRP D 1 179 ? -21.511 89.270 102.723 1.00 31.92 197 TRP D N 1
ATOM 13498 C CA . TRP D 1 179 ? -22.165 89.486 104.008 1.00 30.89 197 TRP D CA 1
ATOM 13499 C C . TRP D 1 179 ? -23.536 88.825 104.048 1.00 30.36 197 TRP D C 1
ATOM 13500 O O . TRP D 1 179 ? -23.958 88.315 105.092 1.00 30.10 197 TRP D O 1
ATOM 13511 N N . ALA D 1 180 ? -24.246 88.820 102.921 1.00 30.66 198 ALA D N 1
ATOM 13512 C CA . ALA D 1 180 ? -25.596 88.274 102.878 1.00 30.34 198 ALA D CA 1
ATOM 13513 C C . ALA D 1 180 ? -25.631 86.750 102.825 1.00 30.65 198 ALA D C 1
ATOM 13514 O O . ALA D 1 180 ? -26.717 86.173 102.936 1.00 30.48 198 ALA D O 1
ATOM 13516 N N . VAL D 1 181 ? -24.490 86.086 102.662 1.00 31.26 199 VAL D N 1
ATOM 13517 C CA . VAL D 1 181 ? -24.437 84.628 102.629 1.00 31.77 199 VAL D CA 1
ATOM 13518 C C . VAL D 1 181 ? -24.312 84.125 104.063 1.00 31.55 199 VAL D C 1
ATOM 13519 O O . VAL D 1 181 ? -23.277 84.304 104.710 1.00 31.32 199 VAL D O 1
ATOM 13523 N N . TYR D 1 182 ? -25.364 83.483 104.559 1.00 32.92 200 TYR D N 1
ATOM 13524 C CA . TYR D 1 182 ? -25.321 82.897 105.891 1.00 30.72 200 TYR D CA 1
ATOM 13525 C C . TYR D 1 182 ? -24.203 81.864 105.981 1.00 31.55 200 TYR D C 1
ATOM 13526 O O . TYR D 1 182 ? -24.047 81.021 105.093 1.00 32.44 200 TYR D O 1
ATOM 13535 N N . ARG D 1 183 ? -23.416 81.946 107.054 1.00 31.39 201 ARG D N 1
ATOM 13536 C CA . ARG D 1 183 ? -22.322 81.027 107.359 1.00 32.27 201 ARG D CA 1
ATOM 13537 C C . ARG D 1 183 ? -21.129 81.184 106.428 1.00 33.16 201 ARG D C 1
ATOM 13538 O O . ARG D 1 183 ? -20.253 80.310 106.408 1.00 35.38 201 ARG D O 1
ATOM 13546 N N . LEU D 1 184 ? -21.056 82.270 105.663 1.00 40.92 202 LEU D N 1
ATOM 13547 C CA . LEU D 1 184 ? -19.857 82.596 104.898 1.00 41.28 202 LEU D CA 1
ATOM 13548 C C . LEU D 1 184 ? -18.930 83.403 105.803 1.00 41.37 202 LEU D C 1
ATOM 13549 O O . LEU D 1 184 ? -19.191 84.577 106.084 1.00 41.75 202 LEU D O 1
ATOM 13554 N N . SER D 1 185 ? -17.855 82.772 106.265 1.00 38.38 203 SER D N 1
ATOM 13555 C CA . SER D 1 185 ? -16.940 83.363 107.230 1.00 39.03 203 SER D CA 1
ATOM 13556 C C . SER D 1 185 ? -15.630 83.747 106.551 1.00 41.49 203 SER D C 1
ATOM 13557 O O . SER D 1 185 ? -15.470 83.636 105.333 1.00 44.42 203 SER D O 1
ATOM 13560 N N . LYS D 1 186 ? -14.689 84.238 107.362 1.00 43.99 204 LYS D N 1
ATOM 13561 C CA . LYS D 1 186 ? -13.371 84.599 106.855 1.00 43.28 204 LYS D CA 1
ATOM 13562 C C . LYS D 1 186 ? -12.562 83.376 106.448 1.00 43.65 204 LYS D C 1
ATOM 13563 O O . LYS D 1 186 ? -11.569 83.516 105.728 1.00 42.72 204 LYS D O 1
ATOM 13569 N N . PHE D 1 187 ? -12.977 82.191 106.862 1.00 48.63 205 PHE D N 1
ATOM 13570 C CA . PHE D 1 187 ? -12.260 80.980 106.523 1.00 49.65 205 PHE D CA 1
ATOM 13571 C C . PHE D 1 187 ? -12.718 80.375 105.212 1.00 55.19 205 PHE D C 1
ATOM 13572 O O . PHE D 1 187 ? -11.902 79.789 104.503 1.00 61.28 205 PHE D O 1
ATOM 13580 N N . THR D 1 188 ? -13.993 80.504 104.861 1.00 53.57 206 THR D N 1
ATOM 13581 C CA . THR D 1 188 ? -14.446 80.039 103.560 1.00 57.52 206 THR D CA 1
ATOM 13582 C C . THR D 1 188 ? -14.079 81.013 102.433 1.00 67.30 206 THR D C 1
ATOM 13583 O O . THR D 1 188 ? -13.196 80.708 101.629 1.00 74.93 206 THR D O 1
ATOM 13587 N N . ARG D 1 189 ? -14.710 82.190 102.374 1.00 68.37 207 ARG D N 1
ATOM 13588 C CA . ARG D 1 189 ? -14.617 83.093 101.189 1.00 70.81 207 ARG D CA 1
ATOM 13589 C C . ARG D 1 189 ? -13.204 83.273 100.630 1.00 73.00 207 ARG D C 1
ATOM 13597 N N . ARG D 1 202 ? -4.309 86.007 109.781 1.00 60.60 220 ARG D N 1
ATOM 13598 C CA . ARG D 1 202 ? -4.365 85.867 111.231 1.00 64.08 220 ARG D CA 1
ATOM 13599 C C . ARG D 1 202 ? -3.432 86.877 111.902 1.00 72.23 220 ARG D C 1
ATOM 13600 O O . ARG D 1 202 ? -2.235 86.866 111.639 1.00 75.21 220 ARG D O 1
ATOM 13608 N N . PRO D 1 203 ? -3.957 87.742 112.771 1.00 73.68 221 PRO D N 1
ATOM 13609 C CA . PRO D 1 203 ? -3.098 88.750 113.405 1.00 75.70 221 PRO D CA 1
ATOM 13610 C C . PRO D 1 203 ? -2.095 88.133 114.367 1.00 77.01 221 PRO D C 1
ATOM 13611 O O . PRO D 1 203 ? -2.212 86.982 114.791 1.00 74.58 221 PRO D O 1
ATOM 13615 N N . VAL D 1 204 ? -1.096 88.938 114.714 1.00 78.12 222 VAL D N 1
ATOM 13616 C CA . VAL D 1 204 ? -0.022 88.518 115.611 1.00 79.33 222 VAL D CA 1
ATOM 13617 C C . VAL D 1 204 ? -0.505 88.622 117.054 1.00 73.21 222 VAL D C 1
ATOM 13618 O O . VAL D 1 204 ? -1.392 89.437 117.348 1.00 72.27 222 VAL D O 1
ATOM 13622 N N . PRO D 1 205 ? 0.035 87.842 117.990 1.00 67.73 223 PRO D N 1
ATOM 13623 C CA . PRO D 1 205 ? -0.412 87.941 119.390 1.00 63.16 223 PRO D CA 1
ATOM 13624 C C . PRO D 1 205 ? -0.273 89.349 119.965 1.00 61.29 223 PRO D C 1
ATOM 13625 O O . PRO D 1 205 ? 0.652 90.094 119.639 1.00 64.22 223 PRO D O 1
ATOM 13629 N N . VAL D 1 206 ? -1.206 89.706 120.844 1.00 59.34 224 VAL D N 1
ATOM 13630 C CA . VAL D 1 206 ? -1.182 90.984 121.560 1.00 58.68 224 VAL D CA 1
ATOM 13631 C C . VAL D 1 206 ? -1.829 90.808 122.925 1.00 53.35 224 VAL D C 1
ATOM 13632 O O . VAL D 1 206 ? -2.677 89.921 123.090 1.00 50.79 224 VAL D O 1
ATOM 13636 N N . PRO D 1 207 ? -1.510 91.656 123.902 1.00 51.24 225 PRO D N 1
ATOM 13637 C CA . PRO D 1 207 ? -1.945 91.393 125.275 1.00 47.70 225 PRO D CA 1
ATOM 13638 C C . PRO D 1 207 ? -3.448 91.399 125.411 1.00 44.56 225 PRO D C 1
ATOM 13639 O O . PRO D 1 207 ? -4.139 92.223 124.814 1.00 43.46 225 PRO D O 1
ATOM 13643 N N . ARG D 1 208 ? -3.949 90.453 126.204 1.00 44.09 226 ARG D N 1
ATOM 13644 C CA . ARG D 1 208 ? -5.368 90.276 126.415 1.00 42.25 226 ARG D CA 1
ATOM 13645 C C . ARG D 1 208 ? -6.101 89.964 125.110 1.00 41.13 226 ARG D C 1
ATOM 13646 O O . ARG D 1 208 ? -7.282 90.015 125.068 1.00 39.66 226 ARG D O 1
ATOM 13654 N N . SER D 1 209 ? -5.373 89.646 124.063 1.00 41.99 227 SER D N 1
ATOM 13655 C CA . SER D 1 209 ? -5.942 89.344 122.748 1.00 41.20 227 SER D CA 1
ATOM 13656 C C . SER D 1 209 ? -6.844 90.470 122.251 1.00 40.42 227 SER D C 1
ATOM 13657 O O . SER D 1 209 ? -7.837 90.234 121.556 1.00 38.62 227 SER D O 1
ATOM 13660 N N . LEU D 1 210 ? -6.495 91.709 122.593 1.00 46.22 228 LEU D N 1
ATOM 13661 C CA . LEU D 1 210 ? -7.214 92.865 122.079 1.00 42.80 228 LEU D CA 1
ATOM 13662 C C . LEU D 1 210 ? -6.814 93.108 120.629 1.00 44.76 228 LEU D C 1
ATOM 13663 O O . LEU D 1 210 ? -6.116 94.079 120.320 1.00 48.72 228 LEU D O 1
ATOM 13668 N N . ASN D 1 211 ? -7.267 92.230 119.735 1.00 41.63 229 ASN D N 1
ATOM 13669 C CA . ASN D 1 211 ? -6.808 92.199 118.355 1.00 40.54 229 ASN D CA 1
ATOM 13670 C C . ASN D 1 211 ? -7.863 92.628 117.346 1.00 38.66 229 ASN D C 1
ATOM 13671 O O . ASN D 1 211 ? -7.541 92.749 116.160 1.00 39.27 229 ASN D O 1
ATOM 13676 N N . SER D 1 212 ? -9.106 92.850 117.772 1.00 38.24 230 SER D N 1
ATOM 13677 C CA . SER D 1 212 ? -10.227 93.203 116.905 1.00 37.33 230 SER D CA 1
ATOM 13678 C C . SER D 1 212 ? -10.585 92.092 115.927 1.00 38.29 230 SER D C 1
ATOM 13679 O O . SER D 1 212 ? -11.459 92.293 115.073 1.00 41.35 230 SER D O 1
ATOM 13682 N N . ASP D 1 213 ? -9.951 90.925 116.022 1.00 38.20 231 ASP D N 1
ATOM 13683 C CA . ASP D 1 213 ? -10.249 89.798 115.140 1.00 36.44 231 ASP D CA 1
ATOM 13684 C C . ASP D 1 213 ? -11.277 88.893 115.821 1.00 35.35 231 ASP D C 1
ATOM 13685 O O . ASP D 1 213 ? -10.992 87.785 116.276 1.00 35.84 231 ASP D O 1
ATOM 13690 N N . ILE D 1 214 ? -12.508 89.399 115.873 1.00 34.02 232 ILE D N 1
ATOM 13691 C CA . ILE D 1 214 ? -13.566 88.787 116.670 1.00 33.05 232 ILE D CA 1
ATOM 13692 C C . ILE D 1 214 ? -14.479 87.870 115.856 1.00 32.86 232 ILE D C 1
ATOM 13693 O O . ILE D 1 214 ? -15.188 87.041 116.449 1.00 38.30 232 ILE D O 1
ATOM 13698 N N . SER D 1 215 ? -14.477 87.978 114.531 1.00 32.71 233 SER D N 1
ATOM 13699 C CA . SER D 1 215 ? -15.375 87.177 113.717 1.00 32.31 233 SER D CA 1
ATOM 13700 C C . SER D 1 215 ? -14.891 85.730 113.642 1.00 33.18 233 SER D C 1
ATOM 13701 O O . SER D 1 215 ? -13.706 85.433 113.815 1.00 34.32 233 SER D O 1
ATOM 13704 N N . TYR D 1 216 ? -15.833 84.822 113.374 1.00 32.80 234 TYR D N 1
ATOM 13705 C CA . TYR D 1 216 ? -15.489 83.412 113.226 1.00 33.75 234 TYR D CA 1
ATOM 13706 C C . TYR D 1 216 ? -16.495 82.629 112.388 1.00 33.52 234 TYR D C 1
ATOM 13707 O O . TYR D 1 216 ? -16.099 81.792 111.572 1.00 34.51 234 TYR D O 1
ATOM 13716 N N . PHE D 1 217 ? -17.792 82.891 112.565 1.00 32.39 235 PHE D N 1
ATOM 13717 C CA . PHE D 1 217 ? -18.824 81.972 112.097 1.00 32.29 235 PHE D CA 1
ATOM 13718 C C . PHE D 1 217 ? -19.546 82.421 110.832 1.00 31.90 235 PHE D C 1
ATOM 13719 O O . PHE D 1 217 ? -20.102 81.569 110.129 1.00 33.53 235 PHE D O 1
ATOM 13727 N N . GLY D 1 218 ? -19.571 83.716 110.531 1.00 31.34 236 GLY D N 1
ATOM 13728 C CA . GLY D 1 218 ? -20.276 84.185 109.354 1.00 31.06 236 GLY D CA 1
ATOM 13729 C C . GLY D 1 218 ? -21.772 84.327 109.515 1.00 30.20 236 GLY D C 1
ATOM 13730 O O . GLY D 1 218 ? -22.492 84.300 108.512 1.00 30.19 236 GLY D O 1
ATOM 13731 N N . VAL D 1 219 ? -22.265 84.477 110.744 1.00 29.62 237 VAL D N 1
ATOM 13732 C CA . VAL D 1 219 ? -23.698 84.624 110.990 1.00 29.01 237 VAL D CA 1
ATOM 13733 C C . VAL D 1 219 ? -24.035 85.761 111.939 1.00 29.43 237 VAL D C 1
ATOM 13734 O O . VAL D 1 219 ? -25.175 86.261 111.905 1.00 31.41 237 VAL D O 1
ATOM 13738 N N . GLY D 1 220 ? -23.110 86.202 112.795 1.00 28.39 238 GLY D N 1
ATOM 13739 C CA . GLY D 1 220 ? -23.486 87.041 113.924 1.00 27.96 238 GLY D CA 1
ATOM 13740 C C . GLY D 1 220 ? -24.249 88.290 113.524 1.00 31.28 238 GLY D C 1
ATOM 13741 O O . GLY D 1 220 ? -25.224 88.667 114.178 1.00 27.32 238 GLY D O 1
ATOM 13742 N N . GLY D 1 221 ? -23.816 88.949 112.449 1.00 34.04 239 GLY D N 1
ATOM 13743 C CA . GLY D 1 221 ? -24.479 90.168 112.022 1.00 34.69 239 GLY D CA 1
ATOM 13744 C C . GLY D 1 221 ? -25.921 89.950 111.613 1.00 33.05 239 GLY D C 1
ATOM 13745 O O . GLY D 1 221 ? -26.773 90.812 111.847 1.00 37.79 239 GLY D O 1
ATOM 13746 N N . LYS D 1 222 ? -26.219 88.800 111.005 1.00 28.57 240 LYS D N 1
ATOM 13747 C CA . LYS D 1 222 ? -27.580 88.525 110.557 1.00 30.14 240 LYS D CA 1
ATOM 13748 C C . LYS D 1 222 ? -28.475 88.119 111.720 1.00 28.06 240 LYS D C 1
ATOM 13749 O O . LYS D 1 222 ? -29.648 88.505 111.765 1.00 29.34 240 LYS D O 1
ATOM 13755 N N . GLN D 1 223 ? -27.944 87.341 112.666 1.00 28.34 241 GLN D N 1
ATOM 13756 C CA . GLN D 1 223 ? -28.688 87.062 113.891 1.00 30.35 241 GLN D CA 1
ATOM 13757 C C . GLN D 1 223 ? -29.075 88.355 114.595 1.00 32.01 241 GLN D C 1
ATOM 13758 O O . GLN D 1 223 ? -30.206 88.498 115.075 1.00 30.50 241 GLN D O 1
ATOM 13764 N N . ALA D 1 224 ? -28.144 89.307 114.662 1.00 27.17 242 ALA D N 1
ATOM 13765 C CA . ALA D 1 224 ? -28.381 90.544 115.398 1.00 27.19 242 ALA D CA 1
ATOM 13766 C C . ALA D 1 224 ? -29.521 91.346 114.783 1.00 27.70 242 ALA D C 1
ATOM 13767 O O . ALA D 1 224 ? -30.495 91.685 115.462 1.00 32.80 242 ALA D O 1
ATOM 13769 N N . VAL D 1 225 ? -29.419 91.666 113.490 1.00 27.34 243 VAL D N 1
ATOM 13770 C CA . VAL D 1 225 ? -30.401 92.566 112.895 1.00 27.64 243 VAL D CA 1
ATOM 13771 C C . VAL D 1 225 ? -31.787 91.932 112.901 1.00 27.93 243 VAL D C 1
ATOM 13772 O O . VAL D 1 225 ? -32.793 92.619 113.101 1.00 30.27 243 VAL D O 1
ATOM 13776 N N . PHE D 1 226 ? -31.870 90.618 112.701 1.00 27.86 244 PHE D N 1
ATOM 13777 C CA . PHE D 1 226 ? -33.165 89.951 112.664 1.00 28.30 244 PHE D CA 1
ATOM 13778 C C . PHE D 1 226 ? -33.683 89.574 114.046 1.00 28.57 244 PHE D C 1
ATOM 13779 O O . PHE D 1 226 ? -34.854 89.202 114.170 1.00 30.66 244 PHE D O 1
ATOM 13787 N N . PHE D 1 227 ? -32.849 89.664 115.083 1.00 28.31 245 PHE D N 1
ATOM 13788 C CA . PHE D 1 227 ? -33.368 89.689 116.446 1.00 28.72 245 PHE D CA 1
ATOM 13789 C C . PHE D 1 227 ? -33.957 91.056 116.764 1.00 29.11 245 PHE D C 1
ATOM 13790 O O . PHE D 1 227 ? -35.088 91.162 117.252 1.00 32.39 245 PHE D O 1
ATOM 13798 N N . VAL D 1 228 ? -33.200 92.116 116.478 1.00 28.80 246 VAL D N 1
ATOM 13799 C CA . VAL D 1 228 ? -33.666 93.475 116.742 1.00 29.31 246 VAL D CA 1
ATOM 13800 C C . VAL D 1 228 ? -34.906 93.787 115.913 1.00 29.90 246 VAL D C 1
ATOM 13801 O O . VAL D 1 228 ? -35.900 94.313 116.426 1.00 30.75 246 VAL D O 1
ATOM 13805 N N . GLY D 1 229 ? -34.868 93.471 114.622 1.00 29.63 247 GLY D N 1
ATOM 13806 C CA . GLY D 1 229 ? -35.943 93.857 113.733 1.00 30.26 247 GLY D CA 1
ATOM 13807 C C . GLY D 1 229 ? -36.257 92.831 112.666 1.00 30.68 247 GLY D C 1
ATOM 13808 O O . GLY D 1 229 ? -35.944 91.645 112.812 1.00 32.84 247 GLY D O 1
ATOM 13809 N N . GLN D 1 230 ? -36.887 93.290 111.583 1.00 33.61 248 GLN D N 1
ATOM 13810 C CA . GLN D 1 230 ? -37.306 92.424 110.489 1.00 31.38 248 GLN D CA 1
ATOM 13811 C C . GLN D 1 230 ? -36.792 92.906 109.138 1.00 31.64 248 GLN D C 1
ATOM 13812 O O . GLN D 1 230 ? -37.211 92.372 108.104 1.00 34.20 248 GLN D O 1
ATOM 13818 N N . SER D 1 231 ? -35.900 93.893 109.118 1.00 33.00 249 SER D N 1
ATOM 13819 C CA . SER D 1 231 ? -35.370 94.439 107.877 1.00 31.31 249 SER D CA 1
ATOM 13820 C C . SER D 1 231 ? -34.021 95.076 108.167 1.00 31.56 249 SER D C 1
ATOM 13821 O O . SER D 1 231 ? -33.870 95.789 109.161 1.00 35.75 249 SER D O 1
ATOM 13824 N N . ALA D 1 232 ? -33.049 94.817 107.297 1.00 29.52 250 ALA D N 1
ATOM 13825 C CA . ALA D 1 232 ? -31.703 95.353 107.450 1.00 29.24 250 ALA D CA 1
ATOM 13826 C C . ALA D 1 232 ? -31.284 95.997 106.138 1.00 29.69 250 ALA D C 1
ATOM 13827 O O . ALA D 1 232 ? -31.242 95.327 105.100 1.00 31.75 250 ALA D O 1
ATOM 13829 N N . ARG D 1 233 ? -30.983 97.293 106.183 1.00 30.11 251 ARG D N 1
ATOM 13830 C CA . ARG D 1 233 ? -30.448 98.021 105.038 1.00 30.69 251 ARG D CA 1
ATOM 13831 C C . ARG D 1 233 ? -28.962 98.243 105.282 1.00 31.44 251 ARG D C 1
ATOM 13832 O O . ARG D 1 233 ? -28.579 98.983 106.193 1.00 32.69 251 ARG D O 1
ATOM 13848 N N . ILE D 1 235 ? -25.610 99.894 104.134 1.00 33.00 253 ILE D N 1
ATOM 13849 C CA . ILE D 1 235 ? -25.049 100.985 103.344 1.00 33.09 253 ILE D CA 1
ATOM 13850 C C . ILE D 1 235 ? -23.551 101.008 103.604 1.00 35.04 253 ILE D C 1
ATOM 13851 O O . ILE D 1 235 ? -23.121 101.161 104.753 1.00 40.83 253 ILE D O 1
ATOM 13856 N N . SER D 1 236 ? -22.755 100.858 102.548 1.00 34.43 254 SER D N 1
ATOM 13857 C CA . SER D 1 236 ? -21.315 100.739 102.718 1.00 34.56 254 SER D CA 1
ATOM 13858 C C . SER D 1 236 ? -20.596 101.367 101.534 1.00 38.80 254 SER D C 1
ATOM 13859 O O . SER D 1 236 ? -21.115 101.404 100.415 1.00 38.71 254 SER D O 1
ATOM 13862 N N . LYS D 1 237 ? -19.387 101.852 101.799 1.00 41.11 255 LYS D N 1
ATOM 13863 C CA . LYS D 1 237 ? -18.527 102.457 100.794 1.00 38.39 255 LYS D CA 1
ATOM 13864 C C . LYS D 1 237 ? -17.077 102.362 101.254 1.00 39.07 255 LYS D C 1
ATOM 13865 O O . LYS D 1 237 ? -16.720 102.962 102.273 1.00 44.56 255 LYS D O 1
ATOM 13871 N N . PRO D 1 238 ? -16.216 101.626 100.559 1.00 42.50 256 PRO D N 1
ATOM 13872 C CA . PRO D 1 238 ? -14.788 101.664 100.885 1.00 44.08 256 PRO D CA 1
ATOM 13873 C C . PRO D 1 238 ? -14.140 102.946 100.376 1.00 48.81 256 PRO D C 1
ATOM 13874 O O . PRO D 1 238 ? -14.712 103.701 99.589 1.00 51.63 256 PRO D O 1
ATOM 13878 N N . ALA D 1 239 ? -12.918 103.181 100.855 1.00 46.88 257 ALA D N 1
ATOM 13879 C CA . ALA D 1 239 ? -12.156 104.347 100.420 1.00 51.28 257 ALA D CA 1
ATOM 13880 C C . ALA D 1 239 ? -12.044 104.401 98.899 1.00 50.21 257 ALA D C 1
ATOM 13881 O O . ALA D 1 239 ? -12.370 105.417 98.275 1.00 47.92 257 ALA D O 1
ATOM 13883 N N . ASP D 1 240 ? -11.588 103.307 98.284 1.00 57.60 258 ASP D N 1
ATOM 13884 C CA . ASP D 1 240 ? -11.327 103.256 96.848 1.00 62.98 258 ASP D CA 1
ATOM 13885 C C . ASP D 1 240 ? -12.586 103.323 95.994 1.00 55.72 258 ASP D C 1
ATOM 13886 O O . ASP D 1 240 ? -12.463 103.377 94.765 1.00 60.52 258 ASP D O 1
ATOM 13891 N N . SER D 1 241 ? -13.778 103.315 96.583 1.00 50.58 259 SER D N 1
ATOM 13892 C CA . SER D 1 241 ? -15.015 103.175 95.824 1.00 46.88 259 SER D CA 1
ATOM 13893 C C . SER D 1 241 ? -15.669 104.538 95.631 1.00 47.86 259 SER D C 1
ATOM 13894 O O . SER D 1 241 ? -16.006 105.217 96.607 1.00 45.77 259 SER D O 1
ATOM 13897 N N . GLN D 1 242 ? -15.840 104.930 94.368 1.00 48.58 260 GLN D N 1
ATOM 13898 C CA . GLN D 1 242 ? -16.591 106.138 94.054 1.00 49.40 260 GLN D CA 1
ATOM 13899 C C . GLN D 1 242 ? -18.052 106.009 94.463 1.00 46.49 260 GLN D C 1
ATOM 13900 O O . GLN D 1 242 ? -18.678 107.003 94.850 1.00 46.53 260 GLN D O 1
ATOM 13906 N N . ASP D 1 243 ? -18.607 104.802 94.390 1.00 45.16 261 ASP D N 1
ATOM 13907 C CA . ASP D 1 243 ? -20.031 104.579 94.585 1.00 44.14 261 ASP D CA 1
ATOM 13908 C C . ASP D 1 243 ? -20.317 103.980 95.957 1.00 41.97 261 ASP D C 1
ATOM 13909 O O . ASP D 1 243 ? -19.491 103.269 96.534 1.00 41.51 261 ASP D O 1
ATOM 13914 N N . VAL D 1 244 ? -21.506 104.274 96.465 1.00 41.10 262 VAL D N 1
ATOM 13915 C CA . VAL D 1 244 ? -22.019 103.655 97.680 1.00 39.42 262 VAL D CA 1
ATOM 13916 C C . VAL D 1 244 ? -22.837 102.434 97.283 1.00 38.50 262 VAL D C 1
ATOM 13917 O O . VAL D 1 244 ? -23.615 102.479 96.324 1.00 38.95 262 VAL D O 1
ATOM 13921 N N . HIS D 1 245 ? -22.659 101.337 98.015 1.00 37.62 263 HIS D N 1
ATOM 13922 C CA . HIS D 1 245 ? -23.356 100.083 97.750 1.00 36.53 263 HIS D CA 1
ATOM 13923 C C . HIS D 1 245 ? -24.400 99.845 98.834 1.00 35.25 263 HIS D C 1
ATOM 13924 O O . HIS D 1 245 ? -24.094 99.941 100.027 1.00 34.62 263 HIS D O 1
ATOM 13931 N N . GLU D 1 246 ? -25.627 99.529 98.420 1.00 37.05 264 GLU D N 1
ATOM 13932 C CA . GLU D 1 246 ? -26.759 99.453 99.335 1.00 35.18 264 GLU D CA 1
ATOM 13933 C C . GLU D 1 246 ? -27.551 98.175 99.087 1.00 35.18 264 GLU D C 1
ATOM 13934 O O . GLU D 1 246 ? -27.968 97.910 97.955 1.00 36.14 264 GLU D O 1
ATOM 13940 N N . LEU D 1 247 ? -27.771 97.395 100.149 1.00 34.90 265 LEU D N 1
ATOM 13941 C CA . LEU D 1 247 ? -28.468 96.117 100.050 1.00 32.12 265 LEU D CA 1
ATOM 13942 C C . LEU D 1 247 ? -29.465 95.977 101.192 1.00 32.23 265 LEU D C 1
ATOM 13943 O O . LEU D 1 247 ? -29.121 96.216 102.353 1.00 30.94 265 LEU D O 1
ATOM 13948 N N . VAL D 1 248 ? -30.688 95.572 100.859 1.00 34.17 266 VAL D N 1
ATOM 13949 C CA . VAL D 1 248 ? -31.748 95.341 101.835 1.00 33.37 266 VAL D CA 1
ATOM 13950 C C . VAL D 1 248 ? -32.070 93.851 101.857 1.00 34.27 266 VAL D C 1
ATOM 13951 O O . VAL D 1 248 ? -32.406 93.265 100.820 1.00 34.82 266 VAL D O 1
ATOM 13955 N N . LEU D 1 249 ? -31.963 93.244 103.038 1.00 35.58 267 LEU D N 1
ATOM 13956 C CA . LEU D 1 249 ? -32.581 91.957 103.336 1.00 34.17 267 LEU D CA 1
ATOM 13957 C C . LEU D 1 249 ? -33.722 92.197 104.313 1.00 35.17 267 LEU D C 1
ATOM 13958 O O . LEU D 1 249 ? -33.546 92.902 105.312 1.00 36.46 267 LEU D O 1
ATOM 13963 N N . SER D 1 250 ? -34.884 91.612 104.035 1.00 33.07 268 SER D N 1
ATOM 13964 C CA . SER D 1 250 ? -36.042 91.847 104.884 1.00 32.24 268 SER D CA 1
ATOM 13965 C C . SER D 1 250 ? -37.009 90.677 104.803 1.00 31.15 268 SER D C 1
ATOM 13966 O O . SER D 1 250 ? -37.094 89.982 103.786 1.00 37.37 268 SER D O 1
ATOM 13969 N N . LYS D 1 251 ? -37.746 90.481 105.897 1.00 32.21 269 LYS D N 1
ATOM 13970 C CA . LYS D 1 251 ? -38.796 89.469 105.935 1.00 31.94 269 LYS D CA 1
ATOM 13971 C C . LYS D 1 251 ? -39.860 89.744 104.881 1.00 32.91 269 LYS D C 1
ATOM 13972 O O . LYS D 1 251 ? -40.350 88.819 104.221 1.00 33.96 269 LYS D O 1
ATOM 13978 N N . GLU D 1 252 ? -40.233 91.013 104.711 1.00 33.63 270 GLU D N 1
ATOM 13979 C CA . GLU D 1 252 ? -41.255 91.373 103.735 1.00 36.06 270 GLU D CA 1
ATOM 13980 C C . GLU D 1 252 ? -40.802 91.073 102.312 1.00 35.99 270 GLU D C 1
ATOM 13981 O O . GLU D 1 252 ? -41.624 90.697 101.468 1.00 39.02 270 GLU D O 1
ATOM 13987 N N . ASP D 1 253 ? -39.508 91.223 102.026 1.00 36.11 271 ASP D N 1
ATOM 13988 C CA . ASP D 1 253 ? -39.005 90.906 100.694 1.00 34.32 271 ASP D CA 1
ATOM 13989 C C . ASP D 1 253 ? -39.041 89.403 100.440 1.00 33.77 271 ASP D C 1
ATOM 13990 O O . ASP D 1 253 ? -39.502 88.953 99.385 1.00 37.63 271 ASP D O 1
ATOM 13995 N N . PHE D 1 254 ? -38.547 88.608 101.395 1.00 33.11 272 PHE D N 1
ATOM 13996 C CA . PHE D 1 254 ? -38.623 87.157 101.258 1.00 33.33 272 PHE D CA 1
ATOM 13997 C C . PHE D 1 254 ? -40.064 86.703 101.062 1.00 34.38 272 PHE D C 1
ATOM 13998 O O . PHE D 1 254 ? -40.339 85.826 100.235 1.00 35.05 272 PHE D O 1
ATOM 14006 N N . GLU D 1 255 ? -40.998 87.299 101.804 1.00 34.92 273 GLU D N 1
ATOM 14007 C CA . GLU D 1 255 ? -42.397 86.900 101.698 1.00 35.91 273 GLU D CA 1
ATOM 14008 C C . GLU D 1 255 ? -42.983 87.276 100.342 1.00 36.84 273 GLU D C 1
ATOM 14009 O O . GLU D 1 255 ? -43.813 86.541 99.795 1.00 41.79 273 GLU D O 1
ATOM 14015 N N . LYS D 1 256 ? -42.572 88.417 99.784 1.00 36.82 274 LYS D N 1
ATOM 14016 C CA . LYS D 1 256 ? -43.070 88.801 98.467 1.00 38.99 274 LYS D CA 1
ATOM 14017 C C . LYS D 1 256 ? -42.514 87.883 97.386 1.00 37.69 274 LYS D C 1
ATOM 14018 O O . LYS D 1 256 ? -43.238 87.488 96.466 1.00 38.78 274 LYS D O 1
ATOM 14024 N N . LYS D 1 257 ? -41.231 87.528 97.484 1.00 36.69 275 LYS D N 1
ATOM 14025 C CA . LYS D 1 257 ? -40.643 86.609 96.516 1.00 39.27 275 LYS D CA 1
ATOM 14026 C C . LYS D 1 257 ? -41.292 85.232 96.603 1.00 45.02 275 LYS D C 1
ATOM 14027 O O . LYS D 1 257 ? -41.495 84.567 95.580 1.00 48.78 275 LYS D O 1
ATOM 14033 N N . GLU D 1 258 ? -41.634 84.790 97.813 1.00 44.93 276 GLU D N 1
ATOM 14034 C CA . GLU D 1 258 ? -42.325 83.514 97.963 1.00 43.16 276 GLU D CA 1
ATOM 14035 C C . GLU D 1 258 ? -43.696 83.559 97.299 1.00 42.44 276 GLU D C 1
ATOM 14036 O O . GLU D 1 258 ? -44.084 82.631 96.580 1.00 45.79 276 GLU D O 1
ATOM 14042 N N . LYS D 1 259 ? -44.446 84.640 97.527 1.00 46.84 277 LYS D N 1
ATOM 14043 C CA . LYS D 1 259 ? -45.781 84.751 96.950 1.00 50.70 277 LYS D CA 1
ATOM 14044 C C . LYS D 1 259 ? -45.735 84.785 95.426 1.00 47.88 277 LYS D C 1
ATOM 14045 O O . LYS D 1 259 ? -46.646 84.271 94.768 1.00 47.86 277 LYS D O 1
ATOM 14049 N N . ASN D 1 260 ? -44.694 85.382 94.850 1.00 47.45 278 ASN D N 1
ATOM 14050 C CA . ASN D 1 260 ? -44.559 85.507 93.404 1.00 49.09 278 ASN D CA 1
ATOM 14051 C C . ASN D 1 260 ? -43.763 84.366 92.782 1.00 49.25 278 ASN D C 1
ATOM 14052 O O . ASN D 1 260 ? -43.473 84.413 91.583 1.00 51.36 278 ASN D O 1
ATOM 14057 N N . LYS D 1 261 ? -43.402 83.350 93.565 1.00 51.68 279 LYS D N 1
ATOM 14058 C CA . LYS D 1 261 ? -42.630 82.216 93.060 1.00 52.73 279 LYS D CA 1
ATOM 14059 C C . LYS D 1 261 ? -41.326 82.682 92.417 1.00 50.55 279 LYS D C 1
ATOM 14060 O O . LYS D 1 261 ? -40.939 82.219 91.342 1.00 52.18 279 LYS D O 1
ATOM 14066 N N . GLU D 1 262 ? -40.646 83.608 93.083 1.00 49.32 280 GLU D N 1
ATOM 14067 C CA . GLU D 1 262 ? -39.367 84.131 92.633 1.00 47.11 280 GLU D CA 1
ATOM 14068 C C . GLU D 1 262 ? -38.232 83.526 93.452 1.00 44.68 280 GLU D C 1
ATOM 14069 O O . GLU D 1 262 ? -38.431 83.025 94.562 1.00 44.50 280 GLU D O 1
ATOM 14075 N N . ALA D 1 263 ? -37.029 83.568 92.881 1.00 43.77 281 ALA D N 1
ATOM 14076 C CA . ALA D 1 263 ? -35.865 82.998 93.547 1.00 41.51 281 ALA D CA 1
ATOM 14077 C C . ALA D 1 263 ? -35.646 83.671 94.897 1.00 38.18 281 ALA D C 1
ATOM 14078 O O . ALA D 1 263 ? -35.564 84.899 94.987 1.00 38.39 281 ALA D O 1
ATOM 14080 N N . ILE D 1 264 ? -35.536 82.853 95.946 1.00 36.69 282 ILE D N 1
ATOM 14081 C CA . ILE D 1 264 ? -35.544 83.373 97.311 1.00 34.86 282 ILE D CA 1
ATOM 14082 C C . ILE D 1 264 ? -34.258 84.131 97.617 1.00 35.28 282 ILE D C 1
ATOM 14083 O O . ILE D 1 264 ? -34.286 85.181 98.270 1.00 35.86 282 ILE D O 1
ATOM 14088 N N . TYR D 1 265 ? -33.115 83.614 97.171 1.00 34.42 283 TYR D N 1
ATOM 14089 C CA . TYR D 1 265 ? -31.820 84.184 97.520 1.00 34.12 283 TYR D CA 1
ATOM 14090 C C . TYR D 1 265 ? -31.171 84.930 96.353 1.00 34.28 283 TYR D C 1
ATOM 14091 O O . TYR D 1 265 ? -29.945 84.938 96.214 1.00 34.43 283 TYR D O 1
ATOM 14100 N N A SER D 1 266 ? -31.984 85.568 95.516 0.53 34.72 284 SER D N 1
ATOM 14101 N N B SER D 1 266 ? -31.982 85.567 95.512 0.47 34.72 284 SER D N 1
ATOM 14102 C CA A SER D 1 266 ? -31.505 86.449 94.461 0.53 36.21 284 SER D CA 1
ATOM 14103 C CA B SER D 1 266 ? -31.500 86.445 94.454 0.47 36.23 284 SER D CA 1
ATOM 14104 C C A SER D 1 266 ? -32.023 87.856 94.716 0.53 37.12 284 SER D C 1
ATOM 14105 C C B SER D 1 266 ? -32.031 87.853 94.690 0.47 36.99 284 SER D C 1
ATOM 14106 O O A SER D 1 266 ? -33.164 88.036 95.154 0.53 37.52 284 SER D O 1
ATOM 14107 O O B SER D 1 266 ? -33.185 88.030 95.093 0.47 37.91 284 SER D O 1
ATOM 14112 N N . GLY D 1 267 ? -31.194 88.845 94.445 1.00 37.40 285 GLY D N 1
ATOM 14113 C CA . GLY D 1 267 ? -31.581 90.231 94.632 1.00 35.33 285 GLY D CA 1
ATOM 14114 C C . GLY D 1 267 ? -30.651 91.159 93.885 1.00 35.33 285 GLY D C 1
ATOM 14115 O O . GLY D 1 267 ? -30.082 90.798 92.855 1.00 36.20 285 GLY D O 1
ATOM 14116 N N . TYR D 1 268 ? -30.496 92.374 94.408 1.00 35.03 286 TYR D N 1
ATOM 14117 C CA . TYR D 1 268 ? -29.600 93.334 93.785 1.00 35.72 286 TYR D CA 1
ATOM 14118 C C . TYR D 1 268 ? -29.015 94.269 94.832 1.00 35.11 286 TYR D C 1
ATOM 14119 O O . TYR D 1 268 ? -29.686 94.637 95.799 1.00 38.07 286 TYR D O 1
ATOM 14128 N N . ILE D 1 269 ? -27.756 94.633 94.625 1.00 35.55 287 ILE D N 1
ATOM 14129 C CA . ILE D 1 269 ? -27.128 95.743 95.328 1.00 35.41 287 ILE D CA 1
ATOM 14130 C C . ILE D 1 269 ? -27.406 97.015 94.540 1.00 36.41 287 ILE D C 1
ATOM 14131 O O . ILE D 1 269 ? -27.143 97.077 93.332 1.00 37.51 287 ILE D O 1
ATOM 14136 N N . ARG D 1 270 ? -27.938 98.031 95.213 1.00 36.19 288 ARG D N 1
ATOM 14137 C CA . ARG D 1 270 ? -28.098 99.339 94.594 1.00 37.28 288 ARG D CA 1
ATOM 14138 C C . ARG D 1 270 ? -26.800 100.118 94.741 1.00 37.81 288 ARG D C 1
ATOM 14139 O O . ARG D 1 270 ? -26.285 100.275 95.852 1.00 39.74 288 ARG D O 1
ATOM 14147 N N . ASN D 1 271 ? -26.271 100.589 93.619 1.00 39.15 289 ASN D N 1
ATOM 14148 C CA . ASN D 1 271 ? -25.093 101.439 93.607 1.00 40.02 289 ASN D CA 1
ATOM 14149 C C . ASN D 1 271 ? -25.512 102.855 93.245 1.00 42.22 289 ASN D C 1
ATOM 14150 O O . ASN D 1 271 ? -26.309 103.063 92.325 1.00 46.64 289 ASN D O 1
ATOM 14155 N N . ARG D 1 272 ? -24.983 103.824 93.983 1.00 41.85 290 ARG D N 1
ATOM 14156 C CA . ARG D 1 272 ? -25.385 105.213 93.834 1.00 42.48 290 ARG D CA 1
ATOM 14157 C C . ARG D 1 272 ? -24.235 106.099 94.281 1.00 43.23 290 ARG D C 1
ATOM 14158 O O . ARG D 1 272 ? -23.281 105.639 94.912 1.00 42.66 290 ARG D O 1
ATOM 14166 N N . LYS D 1 273 ? -24.331 107.383 93.946 1.00 51.37 291 LYS D N 1
ATOM 14167 C CA . LYS D 1 273 ? -23.326 108.318 94.420 1.00 51.20 291 LYS D CA 1
ATOM 14168 C C . LYS D 1 273 ? -23.585 108.669 95.886 1.00 49.13 291 LYS D C 1
ATOM 14169 O O . LYS D 1 273 ? -24.719 108.576 96.361 1.00 47.96 291 LYS D O 1
ATOM 14175 N N . PRO D 1 274 ? -22.547 109.052 96.628 1.00 48.99 292 PRO D N 1
ATOM 14176 C CA . PRO D 1 274 ? -22.752 109.495 98.011 1.00 47.63 292 PRO D CA 1
ATOM 14177 C C . PRO D 1 274 ? -23.842 110.553 98.126 1.00 47.31 292 PRO D C 1
ATOM 14178 O O . PRO D 1 274 ? -24.039 111.376 97.230 1.00 48.48 292 PRO D O 1
ATOM 14182 N N . SER D 1 275 ? -24.556 110.520 99.251 1.00 46.04 293 SER D N 1
ATOM 14183 C CA . SER D 1 275 ? -25.528 111.530 99.660 1.00 45.88 293 SER D CA 1
ATOM 14184 C C . SER D 1 275 ? -26.802 111.521 98.827 1.00 45.93 293 SER D C 1
ATOM 14185 O O . SER D 1 275 ? -27.676 112.363 99.062 1.00 47.11 293 SER D O 1
ATOM 14188 N N . ASP D 1 276 ? -26.943 110.612 97.868 1.00 46.19 294 ASP D N 1
ATOM 14189 C CA . ASP D 1 276 ? -28.151 110.527 97.057 1.00 46.65 294 ASP D CA 1
ATOM 14190 C C . ASP D 1 276 ? -29.170 109.647 97.771 1.00 45.51 294 ASP D C 1
ATOM 14191 O O . ASP D 1 276 ? -28.932 108.451 97.970 1.00 45.13 294 ASP D O 1
ATOM 14196 N N . SER D 1 277 ? -30.303 110.238 98.154 1.00 45.31 295 SER D N 1
ATOM 14197 C CA . SER D 1 277 ? -31.363 109.530 98.862 1.00 44.59 295 SER D CA 1
ATOM 14198 C C . SER D 1 277 ? -32.680 109.591 98.095 1.00 45.50 295 SER D C 1
ATOM 14199 O O . SER D 1 277 ? -33.756 109.530 98.693 1.00 45.29 295 SER D O 1
ATOM 14202 N N . VAL D 1 278 ? -32.611 109.711 96.766 1.00 46.87 296 VAL D N 1
ATOM 14203 C CA . VAL D 1 278 ? -33.829 109.869 95.976 1.00 48.21 296 VAL D CA 1
ATOM 14204 C C . VAL D 1 278 ? -34.654 108.589 95.989 1.00 48.43 296 VAL D C 1
ATOM 14205 O O . VAL D 1 278 ? -35.878 108.632 95.814 1.00 49.29 296 VAL D O 1
ATOM 14209 N N . HIS D 1 279 ? -34.015 107.435 96.195 1.00 48.01 297 HIS D N 1
ATOM 14210 C CA . HIS D 1 279 ? -34.736 106.167 96.225 1.00 48.68 297 HIS D CA 1
ATOM 14211 C C . HIS D 1 279 ? -35.571 105.987 97.487 1.00 47.72 297 HIS D C 1
ATOM 14212 O O . HIS D 1 279 ? -36.371 105.049 97.545 1.00 48.64 297 HIS D O 1
ATOM 14219 N N . ILE D 1 280 ? -35.415 106.854 98.483 1.00 46.34 298 ILE D N 1
ATOM 14220 C CA . ILE D 1 280 ? -36.201 106.781 99.710 1.00 45.83 298 ILE D CA 1
ATOM 14221 C C . ILE D 1 280 ? -37.440 107.647 99.513 1.00 46.60 298 ILE D C 1
ATOM 14222 O O . ILE D 1 280 ? -37.356 108.877 99.502 1.00 46.45 298 ILE D O 1
ATOM 14227 N N . THR D 1 281 ? -38.596 106.998 99.364 1.00 47.77 299 THR D N 1
ATOM 14228 C CA . THR D 1 281 ? -39.839 107.673 99.029 1.00 48.97 299 THR D CA 1
ATOM 14229 C C . THR D 1 281 ? -40.928 107.523 100.080 1.00 50.13 299 THR D C 1
ATOM 14230 O O . THR D 1 281 ? -41.930 108.243 100.010 1.00 54.16 299 THR D O 1
ATOM 14234 N N . ASN D 1 282 ? -40.768 106.622 101.044 1.00 51.78 300 ASN D N 1
ATOM 14235 C CA . ASN D 1 282 ? -41.803 106.351 102.032 1.00 55.89 300 ASN D CA 1
ATOM 14236 C C . ASN D 1 282 ? -41.591 107.233 103.256 1.00 55.02 300 ASN D C 1
ATOM 14237 O O . ASN D 1 282 ? -40.473 107.331 103.772 1.00 52.16 300 ASN D O 1
ATOM 14242 N N . ASP D 1 283 ? -42.668 107.877 103.715 1.00 57.35 301 ASP D N 1
ATOM 14243 C CA . ASP D 1 283 ? -42.575 108.725 104.900 1.00 56.15 301 ASP D CA 1
ATOM 14244 C C . ASP D 1 283 ? -42.157 107.927 106.129 1.00 58.10 301 ASP D C 1
ATOM 14245 O O . ASP D 1 283 ? -41.575 108.489 107.064 1.00 60.64 301 ASP D O 1
ATOM 14250 N N . ASP D 1 284 ? -42.457 106.624 106.155 1.00 52.26 302 ASP D N 1
ATOM 14251 C CA . ASP D 1 284 ? -41.954 105.758 107.218 1.00 50.22 302 ASP D CA 1
ATOM 14252 C C . ASP D 1 284 ? -40.449 105.909 107.410 1.00 48.66 302 ASP D C 1
ATOM 14253 O O . ASP D 1 284 ? -39.945 105.748 108.527 1.00 48.89 302 ASP D O 1
ATOM 14258 N N . GLU D 1 285 ? -39.718 106.210 106.336 1.00 47.42 303 GLU D N 1
ATOM 14259 C CA . GLU D 1 285 ? -38.261 106.233 106.351 1.00 46.18 303 GLU D CA 1
ATOM 14260 C C . GLU D 1 285 ? -37.701 107.637 106.144 1.00 45.41 303 GLU D C 1
ATOM 14261 O O . GLU D 1 285 ? -36.576 107.788 105.657 1.00 44.67 303 GLU D O 1
ATOM 14267 N N . ARG D 1 286 ? -38.473 108.663 106.501 1.00 48.08 304 ARG D N 1
ATOM 14268 C CA . ARG D 1 286 ? -38.028 110.053 106.462 1.00 47.16 304 ARG D CA 1
ATOM 14269 C C . ARG D 1 286 ? -36.598 110.189 106.975 1.00 45.37 304 ARG D C 1
ATOM 14270 O O . ARG D 1 286 ? -35.778 110.900 106.385 1.00 45.38 304 ARG D O 1
ATOM 14278 N N . PHE D 1 287 ? -36.293 109.491 108.072 1.00 45.65 305 PHE D N 1
ATOM 14279 C CA . PHE D 1 287 ? -35.018 109.681 108.757 1.00 45.61 305 PHE D CA 1
ATOM 14280 C C . PHE D 1 287 ? -33.825 109.370 107.860 1.00 44.45 305 PHE D C 1
ATOM 14281 O O . PHE D 1 287 ? -32.731 109.901 108.083 1.00 44.51 305 PHE D O 1
ATOM 14289 N N . LEU D 1 288 ? -34.001 108.515 106.850 1.00 43.77 306 LEU D N 1
ATOM 14290 C CA . LEU D 1 288 ? -32.853 108.095 106.051 1.00 43.07 306 LEU D CA 1
ATOM 14291 C C . LEU D 1 288 ? -32.244 109.256 105.275 1.00 42.90 306 LEU D C 1
ATOM 14292 O O . LEU D 1 288 ? -31.041 109.246 104.995 1.00 42.69 306 LEU D O 1
ATOM 14297 N N . HIS D 1 289 ? -33.045 110.262 104.921 1.00 43.30 307 HIS D N 1
ATOM 14298 C CA . HIS D 1 289 ? -32.486 111.424 104.236 1.00 43.64 307 HIS D CA 1
ATOM 14299 C C . HIS D 1 289 ? -31.420 112.096 105.090 1.00 44.11 307 HIS D C 1
ATOM 14300 O O . HIS D 1 289 ? -30.353 112.469 104.589 1.00 44.28 307 HIS D O 1
ATOM 14307 N N . HIS D 1 290 ? -31.687 112.239 106.388 1.00 44.69 308 HIS D N 1
ATOM 14308 C CA . HIS D 1 290 ? -30.708 112.825 107.296 1.00 45.64 308 HIS D CA 1
ATOM 14309 C C . HIS D 1 290 ? -29.491 111.919 107.460 1.00 45.14 308 HIS D C 1
ATOM 14310 O O . HIS D 1 290 ? -28.366 112.406 107.609 1.00 47.56 308 HIS D O 1
ATOM 14317 N N . LEU D 1 291 ? -29.689 110.598 107.437 1.00 44.26 309 LEU D N 1
ATOM 14318 C CA . LEU D 1 291 ? -28.549 109.685 107.481 1.00 44.02 309 LEU D CA 1
ATOM 14319 C C . LEU D 1 291 ? -27.738 109.754 106.192 1.00 43.56 309 LEU D C 1
ATOM 14320 O O . LEU D 1 291 ? -26.507 109.875 106.224 1.00 44.02 309 LEU D O 1
ATOM 14325 N N . ILE D 1 292 ? -28.414 109.664 105.045 1.00 43.00 310 ILE D N 1
ATOM 14326 C CA . ILE D 1 292 ? -27.719 109.593 103.762 1.00 42.96 310 ILE D CA 1
ATOM 14327 C C . ILE D 1 292 ? -26.907 110.860 103.519 1.00 43.79 310 ILE D C 1
ATOM 14328 O O . ILE D 1 292 ? -25.779 110.807 103.011 1.00 44.21 310 ILE D O 1
ATOM 14333 N N . ILE D 1 293 ? -27.469 112.020 103.872 1.00 44.38 311 ILE D N 1
ATOM 14334 C CA . ILE D 1 293 ? -26.827 113.294 103.575 1.00 45.67 311 ILE D CA 1
ATOM 14335 C C . ILE D 1 293 ? -25.465 113.410 104.247 1.00 46.48 311 ILE D C 1
ATOM 14336 O O . ILE D 1 293 ? -24.618 114.182 103.788 1.00 47.72 311 ILE D O 1
ATOM 14341 N N . GLU D 1 294 ? -25.222 112.648 105.316 1.00 46.15 312 GLU D N 1
ATOM 14342 C CA . GLU D 1 294 ? -23.938 112.686 106.012 1.00 47.23 312 GLU D CA 1
ATOM 14343 C C . GLU D 1 294 ? -22.839 111.925 105.283 1.00 47.05 312 GLU D C 1
ATOM 14344 O O . GLU D 1 294 ? -21.710 111.874 105.784 1.00 48.10 312 GLU D O 1
ATOM 14347 N N . GLU D 1 295 ? -23.132 111.330 104.126 1.00 46.53 313 GLU D N 1
ATOM 14348 C CA . GLU D 1 295 ? -22.131 110.516 103.448 1.00 46.25 313 GLU D CA 1
ATOM 14349 C C . GLU D 1 295 ? -21.049 111.371 102.807 1.00 47.75 313 GLU D C 1
ATOM 14350 O O . GLU D 1 295 ? -19.912 110.911 102.662 1.00 49.72 313 GLU D O 1
ATOM 14356 N N . LYS D 1 296 ? -21.368 112.615 102.435 1.00 52.85 314 LYS D N 1
ATOM 14357 C CA . LYS D 1 296 ? -20.354 113.489 101.854 1.00 58.11 314 LYS D CA 1
ATOM 14358 C C . LYS D 1 296 ? -19.167 113.667 102.794 1.00 57.31 314 LYS D C 1
ATOM 14359 O O . LYS D 1 296 ? -18.052 113.946 102.338 1.00 57.33 314 LYS D O 1
ATOM 14362 N N . GLU D 1 297 ? -19.374 113.490 104.098 1.00 60.10 315 GLU D N 1
ATOM 14363 C CA . GLU D 1 297 ? -18.346 113.769 105.093 1.00 64.24 315 GLU D CA 1
ATOM 14364 C C . GLU D 1 297 ? -17.391 112.605 105.332 1.00 63.45 315 GLU D C 1
ATOM 14365 O O . GLU D 1 297 ? -16.507 112.727 106.187 1.00 65.20 315 GLU D O 1
ATOM 14371 N N . LYS D 1 298 ? -17.532 111.489 104.616 1.00 58.06 316 LYS D N 1
ATOM 14372 C CA . LYS D 1 298 ? -16.809 110.269 104.956 1.00 54.54 316 LYS D CA 1
ATOM 14373 C C . LYS D 1 298 ? -16.146 109.673 103.724 1.00 52.18 316 LYS D C 1
ATOM 14374 O O . LYS D 1 298 ? -16.796 109.484 102.690 1.00 52.24 316 LYS D O 1
ATOM 14380 N N . ASP D 1 299 ? -14.852 109.369 103.848 1.00 51.23 317 ASP D N 1
ATOM 14381 C CA . ASP D 1 299 ? -14.144 108.642 102.800 1.00 56.02 317 ASP D CA 1
ATOM 14382 C C . ASP D 1 299 ? -14.556 107.176 102.755 1.00 52.24 317 ASP D C 1
ATOM 14383 O O . ASP D 1 299 ? -14.507 106.553 101.689 1.00 50.42 317 ASP D O 1
ATOM 14388 N N . SER D 1 300 ? -14.958 106.610 103.892 1.00 46.56 318 SER D N 1
ATOM 14389 C CA . SER D 1 300 ? -15.341 105.207 103.961 1.00 45.17 318 SER D CA 1
ATOM 14390 C C . SER D 1 300 ? -16.224 105.009 105.184 1.00 42.62 318 SER D C 1
ATOM 14391 O O . SER D 1 300 ? -16.072 105.704 106.190 1.00 45.46 318 SER D O 1
ATOM 14394 N N . PHE D 1 301 ? -17.140 104.050 105.091 1.00 40.73 319 PHE D N 1
ATOM 14395 C CA . PHE D 1 301 ? -18.102 103.847 106.166 1.00 38.33 319 PHE D CA 1
ATOM 14396 C C . PHE D 1 301 ? -18.927 102.601 105.885 1.00 37.14 319 PHE D C 1
ATOM 14397 O O . PHE D 1 301 ? -18.950 102.087 104.764 1.00 38.07 319 PHE D O 1
ATOM 14405 N N . THR D 1 302 ? -19.611 102.132 106.928 1.00 35.34 320 THR D N 1
ATOM 14406 C CA . THR D 1 302 ? -20.692 101.168 106.796 1.00 34.28 320 THR D CA 1
ATOM 14407 C C . THR D 1 302 ? -21.795 101.553 107.767 1.00 32.93 320 THR D C 1
ATOM 14408 O O . THR D 1 302 ? -21.518 101.961 108.898 1.00 33.04 320 THR D O 1
ATOM 14412 N N . ALA D 1 303 ? -23.042 101.428 107.322 1.00 32.62 321 ALA D N 1
ATOM 14413 C CA . ALA D 1 303 ? -24.200 101.732 108.153 1.00 31.61 321 ALA D CA 1
ATOM 14414 C C . ALA D 1 303 ? -25.202 100.593 108.051 1.00 33.51 321 ALA D C 1
ATOM 14415 O O . ALA D 1 303 ? -25.693 100.293 106.958 1.00 36.96 321 ALA D O 1
ATOM 14417 N N . VAL D 1 304 ? -25.499 99.965 109.187 1.00 32.95 322 VAL D N 1
ATOM 14418 C CA . VAL D 1 304 ? -26.556 98.967 109.299 1.00 29.57 322 VAL D CA 1
ATOM 14419 C C . VAL D 1 304 ? -27.792 99.672 109.829 1.00 31.08 322 VAL D C 1
ATOM 14420 O O . VAL D 1 304 ? -27.755 100.256 110.916 1.00 33.35 322 VAL D O 1
ATOM 14424 N N . VAL D 1 305 ? -28.891 99.612 109.086 1.00 29.73 323 VAL D N 1
ATOM 14425 C CA . VAL D 1 305 ? -30.131 100.275 109.476 1.00 29.76 323 VAL D CA 1
ATOM 14426 C C . VAL D 1 305 ? -31.192 99.201 109.660 1.00 30.65 323 VAL D C 1
ATOM 14427 O O . VAL D 1 305 ? -31.629 98.573 108.687 1.00 33.26 323 VAL D O 1
ATOM 14431 N N . ILE D 1 306 ? -31.608 98.996 110.906 1.00 31.71 324 ILE D N 1
ATOM 14432 C CA . ILE D 1 306 ? -32.592 97.981 111.258 1.00 29.51 324 ILE D CA 1
ATOM 14433 C C . ILE D 1 306 ? -33.938 98.666 111.431 1.00 30.06 324 ILE D C 1
ATOM 14434 O O . ILE D 1 306 ? -34.041 99.678 112.133 1.00 29.97 324 ILE D O 1
ATOM 14439 N N . THR D 1 307 ? -34.967 98.124 110.787 1.00 30.87 325 THR D N 1
ATOM 14440 C CA . THR D 1 307 ? -36.329 98.617 110.933 1.00 31.69 325 THR D CA 1
ATOM 14441 C C . THR D 1 307 ? -37.248 97.429 111.193 1.00 32.42 325 THR D C 1
ATOM 14442 O O . THR D 1 307 ? -36.823 96.272 111.169 1.00 32.34 325 THR D O 1
ATOM 14446 N N . GLY D 1 308 ? -38.518 97.719 111.449 1.00 33.38 326 GLY D N 1
ATOM 14447 C CA . GLY D 1 308 ? -39.401 96.691 111.971 1.00 34.31 326 GLY D CA 1
ATOM 14448 C C . GLY D 1 308 ? -38.978 96.241 113.352 1.00 33.84 326 GLY D C 1
ATOM 14449 O O . GLY D 1 308 ? -39.080 95.051 113.680 1.00 34.33 326 GLY D O 1
ATOM 14450 N N . VAL D 1 309 ? -38.487 97.176 114.169 1.00 33.10 327 VAL D N 1
ATOM 14451 C CA . VAL D 1 309 ? -37.988 96.848 115.498 1.00 32.75 327 VAL D CA 1
ATOM 14452 C C . VAL D 1 309 ? -39.132 96.348 116.366 1.00 34.12 327 VAL D C 1
ATOM 14453 O O . VAL D 1 309 ? -40.224 96.931 116.387 1.00 36.78 327 VAL D O 1
ATOM 14457 N N . GLN D 1 310 ? -38.886 95.267 117.097 1.00 34.36 328 GLN D N 1
ATOM 14458 C CA . GLN D 1 310 ? -39.929 94.713 117.944 1.00 37.20 328 GLN D CA 1
ATOM 14459 C C . GLN D 1 310 ? -40.315 95.730 119.017 1.00 36.44 328 GLN D C 1
ATOM 14460 O O . GLN D 1 310 ? -39.440 96.394 119.586 1.00 35.49 328 GLN D O 1
ATOM 14466 N N . PRO D 1 311 ? -41.609 95.891 119.313 1.00 38.20 329 PRO D N 1
ATOM 14467 C CA . PRO D 1 311 ? -42.001 96.898 120.314 1.00 39.61 329 PRO D CA 1
ATOM 14468 C C . PRO D 1 311 ? -41.370 96.688 121.680 1.00 43.19 329 PRO D C 1
ATOM 14469 O O . PRO D 1 311 ? -41.097 97.672 122.379 1.00 42.17 329 PRO D O 1
ATOM 14473 N N . GLU D 1 312 ? -41.127 95.439 122.086 1.00 42.40 330 GLU D N 1
ATOM 14474 C CA . GLU D 1 312 ? -40.600 95.195 123.425 1.00 43.12 330 GLU D CA 1
ATOM 14475 C C . GLU D 1 312 ? -39.137 95.606 123.540 1.00 40.75 330 GLU D C 1
ATOM 14476 O O . GLU D 1 312 ? -38.684 95.971 124.630 1.00 39.45 330 GLU D O 1
ATOM 14482 N N . HIS D 1 313 ? -38.383 95.551 122.437 1.00 39.91 331 HIS D N 1
ATOM 14483 C CA . HIS D 1 313 ? -37.014 96.058 122.452 1.00 35.87 331 HIS D CA 1
ATOM 14484 C C . HIS D 1 3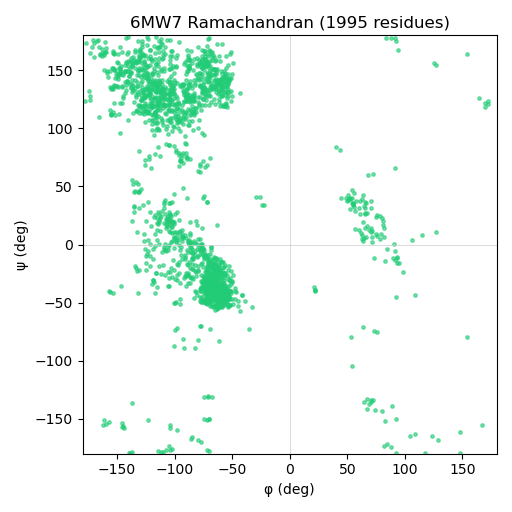13 ? -36.997 97.576 122.565 1.00 34.42 331 HIS D C 1
ATOM 14485 O O . HIS D 1 313 ? -36.109 98.149 123.205 1.00 34.56 331 HIS D O 1
ATOM 14492 N N . ILE D 1 314 ? -37.957 98.241 121.922 1.00 36.29 332 ILE D N 1
ATOM 14493 C CA . ILE D 1 314 ? -38.067 99.694 122.015 1.00 35.12 332 ILE D CA 1
ATOM 14494 C C . ILE D 1 314 ? -38.334 100.105 123.456 1.00 39.02 332 ILE D C 1
ATOM 14495 O O . ILE D 1 314 ? -37.699 101.022 123.989 1.00 39.77 332 ILE D O 1
ATOM 14500 N N . GLN D 1 315 ? -39.281 99.426 124.108 1.00 42.31 333 GLN D N 1
ATOM 14501 C CA . GLN D 1 315 ? -39.652 99.786 125.472 1.00 41.51 333 GLN D CA 1
ATOM 14502 C C . GLN D 1 315 ? -38.480 99.603 126.427 1.00 39.32 333 GLN D C 1
ATOM 14503 O O . GLN D 1 315 ? -38.237 100.452 127.292 1.00 41.67 333 GLN D O 1
ATOM 14509 N N . TYR D 1 316 ? -37.731 98.510 126.278 1.00 38.27 334 TYR D N 1
ATOM 14510 C CA . TYR D 1 316 ? -36.584 98.279 127.150 1.00 37.98 334 TYR D CA 1
ATOM 14511 C C . TYR D 1 316 ? -35.484 99.299 126.890 1.00 36.72 334 TYR D C 1
ATOM 14512 O O . TYR D 1 316 ? -34.906 99.855 127.831 1.00 38.74 334 TYR D O 1
ATOM 14521 N N . LEU D 1 317 ? -35.177 99.555 125.616 1.00 35.24 335 LEU D N 1
ATOM 14522 C CA . LEU D 1 317 ? -34.110 100.496 125.289 1.00 34.27 335 LEU D CA 1
ATOM 14523 C C . LEU D 1 317 ? -34.444 101.906 125.760 1.00 35.38 335 LEU D C 1
ATOM 14524 O O . LEU D 1 317 ? -33.543 102.664 126.136 1.00 35.39 335 LEU D O 1
ATOM 14529 N N . LYS D 1 318 ? -35.725 102.274 125.747 1.00 36.56 336 LYS D N 1
ATOM 14530 C CA . LYS D 1 318 ? -36.123 103.598 126.213 1.00 37.97 336 LYS D CA 1
ATOM 14531 C C . LYS D 1 318 ? -36.022 103.711 127.729 1.00 43.78 336 LYS D C 1
ATOM 14532 O O . LYS D 1 318 ? -35.539 104.723 128.249 1.00 49.55 336 LYS D O 1
ATOM 14538 N N . ASN D 1 319 ? -36.466 102.684 128.452 1.00 42.71 337 ASN D N 1
ATOM 14539 C CA . ASN D 1 319 ? -36.675 102.796 129.890 1.00 46.16 337 ASN D CA 1
ATOM 14540 C C . ASN D 1 319 ? -35.447 102.452 130.722 1.00 42.75 337 ASN D C 1
ATOM 14541 O O . ASN D 1 319 ? -35.402 102.816 131.902 1.00 45.08 337 ASN D O 1
ATOM 14546 N N . TYR D 1 320 ? -34.453 101.773 130.155 1.00 40.71 338 TYR D N 1
ATOM 14547 C CA . TYR D 1 320 ? -33.283 101.334 130.908 1.00 40.76 338 TYR D CA 1
ATOM 14548 C C . TYR D 1 320 ? -32.004 101.714 130.178 1.00 40.07 338 TYR D C 1
ATOM 14549 O O . TYR D 1 320 ? -31.065 100.921 130.066 1.00 37.39 338 TYR D O 1
ATOM 14558 N N . PHE D 1 321 ? -31.952 102.957 129.692 1.00 39.04 339 PHE D N 1
ATOM 14559 C CA . PHE D 1 321 ? -30.803 103.432 128.927 1.00 37.28 339 PHE D CA 1
ATOM 14560 C C . PHE D 1 321 ? -29.504 103.261 129.705 1.00 37.25 339 PHE D C 1
ATOM 14561 O O . PHE D 1 321 ? -28.498 102.791 129.162 1.00 37.00 339 PHE D O 1
ATOM 14569 N N . HIS D 1 322 ? -29.505 103.643 130.984 1.00 41.86 340 HIS D N 1
ATOM 14570 C CA . HIS D 1 322 ? -28.279 103.572 131.771 1.00 46.94 340 HIS D CA 1
ATOM 14571 C C . HIS D 1 322 ? -27.814 102.134 131.965 1.00 42.18 340 HIS D C 1
ATOM 14572 O O . HIS D 1 322 ? -26.607 101.880 132.037 1.00 40.75 340 HIS D O 1
ATOM 14579 N N . LEU D 1 323 ? -28.747 101.184 132.042 1.00 43.09 341 LEU D N 1
ATOM 14580 C CA . LEU D 1 323 ? -28.369 99.794 132.281 1.00 42.73 341 LEU D CA 1
ATOM 14581 C C . LEU D 1 323 ? -27.738 99.165 131.041 1.00 41.71 341 LEU D C 1
ATOM 14582 O O . LEU D 1 323 ? -26.656 98.571 131.122 1.00 41.44 341 LEU D O 1
ATOM 14587 N N . TRP D 1 324 ? -28.390 99.283 129.878 1.00 38.56 342 TRP D N 1
ATOM 14588 C CA . TRP D 1 324 ? -27.893 98.546 128.719 1.00 33.81 342 TRP D CA 1
ATOM 14589 C C . TRP D 1 324 ? -26.672 99.207 128.093 1.00 34.02 342 TRP D C 1
ATOM 14590 O O . TRP D 1 324 ? -25.850 98.510 127.487 1.00 36.94 342 TRP D O 1
ATOM 14601 N N . THR D 1 325 ? -26.506 100.525 128.245 1.00 34.20 343 THR D N 1
ATOM 14602 C CA . THR D 1 325 ? -25.255 101.144 127.815 1.00 33.10 343 THR D CA 1
ATOM 14603 C C . THR D 1 325 ? -24.107 100.757 128.739 1.00 33.78 343 THR D C 1
ATOM 14604 O O . THR D 1 325 ? -22.972 100.591 128.279 1.00 35.53 343 THR D O 1
ATOM 14608 N N . ARG D 1 326 ? -24.382 100.601 130.036 1.00 35.10 344 ARG D N 1
ATOM 14609 C CA . ARG D 1 326 ? -23.366 100.092 130.953 1.00 40.30 344 ARG D CA 1
ATOM 14610 C C . ARG D 1 326 ? -22.975 98.665 130.593 1.00 35.10 344 ARG D C 1
ATOM 14611 O O . ARG D 1 326 ? -21.794 98.301 130.655 1.00 35.17 344 ARG D O 1
ATOM 14619 N N . GLN D 1 327 ? -23.955 97.842 130.213 1.00 34.54 345 GLN D N 1
ATOM 14620 C CA . GLN D 1 327 ? -23.657 96.499 129.728 1.00 35.24 345 GLN D CA 1
ATOM 14621 C C . GLN D 1 327 ? -22.646 96.540 128.589 1.00 32.79 345 GLN D C 1
ATOM 14622 O O . GLN D 1 327 ? -21.674 95.777 128.577 1.00 37.23 345 GLN D O 1
ATOM 14628 N N . LEU D 1 328 ? -22.859 97.432 127.618 1.00 31.95 346 LEU D N 1
ATOM 14629 C CA . LEU D 1 328 ? -21.949 97.502 126.482 1.00 31.14 346 LEU D CA 1
ATOM 14630 C C . LEU D 1 328 ? -20.564 97.969 126.912 1.00 32.31 346 LEU D C 1
ATOM 14631 O O . LEU D 1 328 ? -19.552 97.451 126.428 1.00 33.81 346 LEU D O 1
ATOM 14636 N N . ALA D 1 329 ? -20.494 98.940 127.823 1.00 32.81 347 ALA D N 1
ATOM 14637 C CA . ALA D 1 329 ? -19.196 99.372 128.331 1.00 33.79 347 ALA D CA 1
ATOM 14638 C C . ALA D 1 329 ? -18.489 98.230 129.051 1.00 34.39 347 ALA D C 1
ATOM 14639 O O . ALA D 1 329 ? -17.276 98.044 128.900 1.00 35.32 347 ALA D O 1
ATOM 14641 N N . HIS D 1 330 ? -19.237 97.457 129.839 1.00 34.72 348 HIS D N 1
ATOM 14642 C CA . HIS D 1 330 ? -18.684 96.266 130.477 1.00 35.42 348 HIS D CA 1
ATOM 14643 C C . HIS D 1 330 ? -18.064 95.331 129.443 1.00 34.64 348 HIS D C 1
ATOM 14644 O O . HIS D 1 330 ? -16.906 94.917 129.574 1.00 37.56 348 HIS D O 1
ATOM 14651 N N . ILE D 1 331 ? -18.822 95.002 128.395 1.00 34.64 349 ILE D N 1
ATOM 14652 C CA . ILE D 1 331 ? -18.358 94.033 127.404 1.00 32.96 349 ILE D CA 1
ATOM 14653 C C . ILE D 1 331 ? -17.075 94.511 126.735 1.00 32.99 349 ILE D C 1
ATOM 14654 O O . ILE D 1 331 ? -16.157 93.721 126.486 1.00 34.83 349 ILE D O 1
ATOM 14659 N N . TYR D 1 332 ? -16.991 95.804 126.425 1.00 32.75 350 TYR D N 1
ATOM 14660 C CA . TYR D 1 332 ? -15.876 96.343 125.657 1.00 32.96 350 TYR D CA 1
ATOM 14661 C C . TYR D 1 332 ? -14.909 97.142 126.519 1.00 34.23 350 TYR D C 1
ATOM 14662 O O . TYR D 1 332 ? -14.143 97.953 125.995 1.00 34.66 350 TYR D O 1
ATOM 14671 N N . HIS D 1 333 ? -14.911 96.892 127.830 1.00 38.00 351 HIS D N 1
ATOM 14672 C CA . HIS D 1 333 ? -14.068 97.639 128.757 1.00 38.88 351 HIS D CA 1
ATOM 14673 C C . HIS D 1 333 ? -12.629 97.738 128.262 1.00 37.38 351 HIS D C 1
ATOM 14674 O O . HIS D 1 333 ? -12.027 98.817 128.279 1.00 38.28 351 HIS D O 1
ATOM 14681 N N . TYR D 1 334 ? -12.061 96.618 127.815 1.00 38.13 352 TYR D N 1
ATOM 14682 C CA . TYR D 1 334 ? -10.637 96.577 127.507 1.00 38.53 352 TYR D CA 1
ATOM 14683 C C . TYR D 1 334 ? -10.316 97.056 126.099 1.00 38.15 352 TYR D C 1
ATOM 14684 O O . TYR D 1 334 ? -9.172 97.444 125.840 1.00 39.42 352 TYR D O 1
ATOM 14693 N N . TYR D 1 335 ? -11.286 97.044 125.185 1.00 36.67 353 TYR D N 1
ATOM 14694 C CA . TYR D 1 335 ? -11.098 97.750 123.923 1.00 36.52 353 TYR D CA 1
ATOM 14695 C C . TYR D 1 335 ? -11.164 99.254 124.141 1.00 37.02 353 TYR D C 1
ATOM 14696 O O . TYR D 1 335 ? -10.444 100.019 123.489 1.00 37.94 353 TYR D O 1
ATOM 14705 N N . ILE D 1 336 ? -12.009 99.687 125.076 1.00 36.71 354 ILE D N 1
ATOM 14706 C CA . ILE D 1 336 ? -12.195 101.110 125.337 1.00 38.43 354 ILE D CA 1
ATOM 14707 C C . ILE D 1 336 ? -10.997 101.680 126.089 1.00 43.88 354 ILE D C 1
ATOM 14708 O O . ILE D 1 336 ? -10.462 102.734 125.727 1.00 49.34 354 ILE D O 1
ATOM 14713 N N . HIS D 1 337 ? -10.557 100.994 127.143 1.00 43.90 355 HIS D N 1
ATOM 14714 C CA . HIS D 1 337 ? -9.554 101.530 128.054 1.00 45.74 355 HIS D CA 1
ATOM 14715 C C . HIS D 1 337 ? -8.187 100.877 127.915 1.00 44.75 355 HIS D C 1
ATOM 14716 O O . HIS D 1 337 ? -7.240 101.317 128.575 1.00 45.27 355 HIS D O 1
ATOM 14723 N N . GLY D 1 338 ? -8.053 99.843 127.090 1.00 45.30 356 GLY D N 1
ATOM 14724 C CA . GLY D 1 338 ? -6.784 99.182 126.910 1.00 43.86 356 GLY D CA 1
ATOM 14725 C C . GLY D 1 338 ? -6.599 98.009 127.852 1.00 43.98 356 GLY D C 1
ATOM 14726 O O . GLY D 1 338 ? -7.473 97.685 128.662 1.00 43.23 356 GLY D O 1
ATOM 14727 N N . PRO D 1 339 ? -5.440 97.352 127.764 1.00 45.36 357 PRO D N 1
ATOM 14728 C CA . PRO D 1 339 ? -5.258 96.090 128.502 1.00 45.75 357 PRO D CA 1
ATOM 14729 C C . PRO D 1 339 ? -5.271 96.241 130.014 1.00 46.81 357 PRO D C 1
ATOM 14730 O O . PRO D 1 339 ? -5.634 95.283 130.708 1.00 46.70 357 PRO D O 1
ATOM 14734 N N . LYS D 1 340 ? -4.885 97.398 130.554 1.00 51.16 358 LYS D N 1
ATOM 14735 C CA . LYS D 1 340 ? -4.849 97.575 132.001 1.00 51.03 358 LYS D CA 1
ATOM 14736 C C . LYS D 1 340 ? -6.210 97.923 132.588 1.00 49.40 358 LYS D C 1
ATOM 14737 O O . LYS D 1 340 ? -6.354 97.929 133.815 1.00 52.94 358 LYS D O 1
ATOM 14741 N N . GLY D 1 341 ? -7.201 98.209 131.754 1.00 46.29 359 GLY D N 1
ATOM 14742 C CA . GLY D 1 341 ? -8.499 98.609 132.242 1.00 46.28 359 GLY D CA 1
ATOM 14743 C C . GLY D 1 341 ? -8.566 100.094 132.548 1.00 46.32 359 GLY D C 1
ATOM 14744 O O . GLY D 1 341 ? -7.658 100.876 132.253 1.00 47.57 359 GLY D O 1
ATOM 14745 N N . ASN D 1 342 ? -9.680 100.478 133.169 1.00 45.97 360 ASN D N 1
ATOM 14746 C CA . ASN D 1 342 ? -10.003 101.885 133.401 1.00 46.80 360 ASN D CA 1
ATOM 14747 C C . ASN D 1 342 ? -9.404 102.311 134.740 1.00 49.37 360 ASN D C 1
ATOM 14748 O O . ASN D 1 342 ? -10.093 102.468 135.750 1.00 50.10 360 ASN D O 1
ATOM 14753 N N . GLU D 1 343 ? -8.088 102.500 134.737 1.00 51.79 361 GLU D N 1
ATOM 14754 C CA . GLU D 1 343 ? -7.374 102.922 135.937 1.00 55.93 361 GLU D CA 1
ATOM 14755 C C . GLU D 1 343 ? -7.374 104.443 136.071 1.00 57.53 361 GLU D C 1
ATOM 14756 O O . GLU D 1 343 ? -8.112 105.004 136.884 1.00 61.15 361 GLU D O 1
ATOM 14762 N N . ASN D 1 354 ? -7.128 105.459 123.974 1.00 67.55 372 ASN D N 1
ATOM 14763 C CA . ASN D 1 354 ? -6.908 105.120 122.574 1.00 65.52 372 ASN D CA 1
ATOM 14764 C C . ASN D 1 354 ? -7.962 105.783 121.686 1.00 56.68 372 ASN D C 1
ATOM 14765 O O . ASN D 1 354 ? -8.620 106.736 122.097 1.00 56.30 372 ASN D O 1
ATOM 14770 N N . ASN D 1 355 ? -8.112 105.271 120.465 1.00 57.43 373 ASN D N 1
ATOM 14771 C CA . ASN D 1 355 ? -8.852 105.949 119.409 1.00 54.88 373 ASN D CA 1
ATOM 14772 C C . ASN D 1 355 ? -10.199 105.296 119.108 1.00 49.79 373 ASN D C 1
ATOM 14773 O O . ASN D 1 355 ? -10.744 105.498 118.020 1.00 52.46 373 ASN D O 1
ATOM 14778 N N . ILE D 1 356 ? -10.756 104.531 120.042 1.00 45.53 374 ILE D N 1
ATOM 14779 C CA . ILE D 1 356 ? -12.040 103.867 119.836 1.00 41.33 374 ILE D CA 1
ATOM 14780 C C . ILE D 1 356 ? -13.122 104.684 120.530 1.00 40.67 374 ILE D C 1
ATOM 14781 O O . ILE D 1 356 ? -13.116 104.820 121.759 1.00 41.23 374 ILE D O 1
ATOM 14786 N N . ASP D 1 357 ? -14.048 105.232 119.741 1.00 40.04 375 ASP D N 1
ATOM 14787 C CA . ASP D 1 357 ? -15.173 106.014 120.249 1.00 39.67 375 ASP D CA 1
ATOM 14788 C C . ASP D 1 357 ? -16.456 105.259 119.918 1.00 38.51 375 ASP D C 1
ATOM 14789 O O . ASP D 1 357 ? -16.897 105.242 118.766 1.00 40.32 375 ASP D O 1
ATOM 14794 N N . ILE D 1 358 ? -17.048 104.630 120.925 1.00 38.24 376 ILE D N 1
ATOM 14795 C CA . ILE D 1 358 ? -18.335 103.961 120.785 1.00 37.36 376 ILE D CA 1
ATOM 14796 C C . ILE D 1 358 ? -19.384 104.906 121.353 1.00 37.38 376 ILE D C 1
ATOM 14797 O O . ILE D 1 358 ? -19.431 105.143 122.564 1.00 38.83 376 ILE D O 1
ATOM 14802 N N . GLU D 1 359 ? -20.226 105.455 120.480 1.00 38.30 377 GLU D N 1
ATOM 14803 C CA . GLU D 1 359 ? -21.129 106.542 120.833 1.00 39.52 377 GLU D CA 1
ATOM 14804 C C . GLU D 1 359 ? -22.568 106.061 120.729 1.00 36.46 377 GLU D C 1
ATOM 14805 O O . GLU D 1 359 ? -23.010 105.637 119.656 1.00 36.66 377 GLU D O 1
ATOM 14811 N N . ILE D 1 360 ? -23.294 106.143 121.838 1.00 36.95 378 ILE D N 1
ATOM 14812 C CA . ILE D 1 360 ? -24.705 105.784 121.897 1.00 36.51 378 ILE D CA 1
ATOM 14813 C C . ILE D 1 360 ? -25.522 107.068 121.882 1.00 36.84 378 ILE D C 1
ATOM 14814 O O . ILE D 1 360 ? -25.247 107.992 122.655 1.00 38.03 378 ILE D O 1
ATOM 14819 N N . SER D 1 361 ? -26.522 107.133 121.006 1.00 36.39 379 SER D N 1
ATOM 14820 C CA . SER D 1 361 ? -27.445 108.259 120.993 1.00 37.29 379 SER D CA 1
ATOM 14821 C C . SER D 1 361 ? -28.859 107.754 120.757 1.00 36.43 379 SER D C 1
ATOM 14822 O O . SER D 1 361 ? -29.091 106.926 119.872 1.00 35.72 379 SER D O 1
ATOM 14833 N N . PHE D 1 363 ? -32.973 109.042 120.295 1.00 37.23 381 PHE D N 1
ATOM 14834 C CA . PHE D 1 363 ? -33.814 110.176 119.940 1.00 37.61 381 PHE D CA 1
ATOM 14835 C C . PHE D 1 363 ? -35.272 109.819 120.172 1.00 38.13 381 PHE D C 1
ATOM 14836 O O . PHE D 1 363 ? -35.734 108.758 119.743 1.00 37.70 381 PHE D O 1
ATOM 14844 N N . GLU D 1 364 ? -35.991 110.714 120.842 1.00 39.21 382 GLU D N 1
ATOM 14845 C CA . GLU D 1 364 ? -37.365 110.477 121.253 1.00 40.07 382 GLU D CA 1
ATOM 14846 C C . GLU D 1 364 ? -38.154 111.766 121.084 1.00 40.82 382 GLU D C 1
ATOM 14847 O O . GLU D 1 364 ? -37.646 112.852 121.374 1.00 41.28 382 GLU D O 1
ATOM 14853 N N . LYS D 1 365 ? -39.394 111.645 120.616 1.00 41.07 383 LYS D N 1
ATOM 14854 C CA . LYS D 1 365 ? -40.222 112.824 120.403 1.00 41.84 383 LYS D CA 1
ATOM 14855 C C . LYS D 1 365 ? -40.340 113.640 121.683 1.00 43.43 383 LYS D C 1
ATOM 14856 O O . LYS D 1 365 ? -40.675 113.111 122.746 1.00 44.43 383 LYS D O 1
ATOM 14862 N N . GLY D 1 366 ? -40.063 114.936 121.570 1.00 48.18 384 GLY D N 1
ATOM 14863 C CA . GLY D 1 366 ? -40.246 115.851 122.677 1.00 49.69 384 GLY D CA 1
ATOM 14864 C C . GLY D 1 366 ? -39.257 115.704 123.808 1.00 49.98 384 GLY D C 1
ATOM 14865 O O . GLY D 1 366 ? -39.475 116.286 124.874 1.00 55.05 384 GLY D O 1
ATOM 14866 N N . LYS D 1 367 ? -38.179 114.948 123.617 1.00 44.78 385 LYS D N 1
ATOM 14867 C CA . LYS D 1 367 ? -37.152 114.779 124.632 1.00 45.21 385 LYS D CA 1
ATOM 14868 C C . LYS D 1 367 ? -35.792 115.167 124.070 1.00 44.25 385 LYS D C 1
ATOM 14869 O O . LYS D 1 367 ? -35.555 115.093 122.861 1.00 42.92 385 LYS D O 1
ATOM 14875 N N . VAL D 1 368 ? -34.904 115.583 124.962 1.00 47.65 386 VAL D N 1
ATOM 14876 C CA . VAL D 1 368 ? -33.532 115.909 124.558 1.00 45.08 386 VAL D CA 1
ATOM 14877 C C . VAL D 1 368 ? -32.806 114.621 124.189 1.00 44.44 386 VAL D C 1
ATOM 14878 O O . VAL D 1 368 ? -33.017 113.589 124.851 1.00 44.82 386 VAL D O 1
ATOM 14882 N N . PRO D 1 369 ? -31.966 114.614 123.157 1.00 42.98 387 PRO D N 1
ATOM 14883 C CA . PRO D 1 369 ? -31.200 113.402 122.846 1.00 40.71 387 PRO D CA 1
ATOM 14884 C C . PRO D 1 369 ? -30.415 112.902 124.049 1.00 41.32 387 PRO D C 1
ATOM 14885 O O . PRO D 1 369 ? -29.750 113.673 124.745 1.00 42.33 387 PRO D O 1
ATOM 14889 N N . LYS D 1 370 ? -30.501 111.597 124.296 1.00 40.79 388 LYS D N 1
ATOM 14890 C CA . LYS D 1 370 ? -29.635 110.932 125.261 1.00 41.11 388 LYS D CA 1
ATOM 14891 C C . LYS D 1 370 ? -28.386 110.459 124.535 1.00 40.11 388 LYS D C 1
ATOM 14892 O O . LYS D 1 370 ? -28.479 109.715 123.555 1.00 38.99 388 LYS D O 1
ATOM 14898 N N . ILE D 1 371 ? -27.223 110.888 125.012 1.00 40.68 389 ILE D N 1
ATOM 14899 C CA . ILE D 1 371 ? -25.958 110.602 124.348 1.00 40.02 389 ILE D CA 1
ATOM 14900 C C . ILE D 1 371 ? -24.936 110.211 125.403 1.00 40.68 389 ILE D C 1
ATOM 14901 O O . ILE D 1 371 ? -24.861 110.832 126.468 1.00 43.55 389 ILE D O 1
ATOM 14906 N N . VAL D 1 372 ? -24.144 109.183 125.103 1.00 39.97 390 VAL D N 1
ATOM 14907 C CA . VAL D 1 372 ? -23.063 108.762 125.986 1.00 40.54 390 VAL D CA 1
ATOM 14908 C C . VAL D 1 372 ? -21.998 108.060 125.159 1.00 39.80 390 VAL D C 1
ATOM 14909 O O . VAL D 1 372 ? -22.304 107.224 124.304 1.00 38.79 390 VAL D O 1
ATOM 14913 N N . ASN D 1 373 ? -20.742 108.412 125.418 1.00 40.49 391 ASN D N 1
ATOM 14914 C CA . ASN D 1 373 ? -19.604 107.629 124.960 1.00 40.15 391 ASN D CA 1
ATOM 14915 C C . ASN D 1 373 ? -19.280 106.600 126.035 1.00 40.40 391 ASN D C 1
ATOM 14916 O O . ASN D 1 373 ? -19.175 106.945 127.216 1.00 41.39 391 ASN D O 1
ATOM 14921 N N . LEU D 1 374 ? -19.133 105.338 125.626 1.00 39.61 392 LEU D N 1
ATOM 14922 C CA . LEU D 1 374 ? -18.967 104.265 126.601 1.00 39.78 392 LEU D CA 1
ATOM 14923 C C . LEU D 1 374 ? -17.773 104.511 127.513 1.00 40.85 392 LEU D C 1
ATOM 14924 O O . LEU D 1 374 ? -17.767 104.058 128.664 1.00 41.38 392 LEU D O 1
ATOM 14929 N N . ARG D 1 375 ? -16.760 105.227 127.026 1.00 41.31 393 ARG D N 1
ATOM 14930 C CA . ARG D 1 375 ? -15.609 105.548 127.860 1.00 42.72 393 ARG D CA 1
ATOM 14931 C C . ARG D 1 375 ? -15.994 106.398 129.065 1.00 44.94 393 ARG D C 1
ATOM 14932 O O . ARG D 1 375 ? -15.287 106.372 130.077 1.00 44.68 393 ARG D O 1
ATOM 14940 N N . GLU D 1 376 ? -17.099 107.142 128.981 1.00 47.02 394 GLU D N 1
ATOM 14941 C CA . GLU D 1 376 ? -17.533 107.982 130.092 1.00 46.79 394 GLU D CA 1
ATOM 14942 C C . GLU D 1 376 ? -18.086 107.174 131.255 1.00 45.02 394 GLU D C 1
ATOM 14943 O O . GLU D 1 376 ? -18.127 107.683 132.379 1.00 47.02 394 GLU D O 1
ATOM 14949 N N . ILE D 1 377 ? -18.524 105.943 131.012 1.00 43.91 395 ILE D N 1
ATOM 14950 C CA . ILE D 1 377 ? -19.191 105.154 132.040 1.00 44.17 395 ILE D CA 1
ATOM 14951 C C . ILE D 1 377 ? -18.149 104.630 133.018 1.00 45.67 395 ILE D C 1
ATOM 14952 O O . ILE D 1 377 ? -17.099 104.116 132.614 1.00 45.62 395 ILE D O 1
ATOM 14957 N N . GLN D 1 378 ? -18.437 104.767 134.314 1.00 46.33 396 GLN D N 1
ATOM 14958 C CA . GLN D 1 378 ? -17.473 104.453 135.357 1.00 49.72 396 GLN D CA 1
ATOM 14959 C C . GLN D 1 378 ? -17.992 103.461 136.389 1.00 47.58 396 GLN D C 1
ATOM 14960 O O . GLN D 1 378 ? -17.229 103.072 137.278 1.00 48.43 396 GLN D O 1
ATOM 14966 N N . ASP D 1 379 ? -19.256 103.044 136.303 1.00 47.05 397 ASP D N 1
ATOM 14967 C CA . ASP D 1 379 ? -19.822 102.069 137.228 1.00 47.43 397 ASP D CA 1
ATOM 14968 C C . ASP D 1 379 ? -20.126 100.740 136.540 1.00 47.73 397 ASP D C 1
ATOM 14969 O O . ASP D 1 379 ? -20.983 99.979 136.995 1.00 50.93 397 ASP D O 1
ATOM 14974 N N . ASP D 1 380 ? -19.437 100.451 135.440 1.00 46.67 398 ASP D N 1
ATOM 14975 C CA . ASP D 1 380 ? -19.445 99.101 134.899 1.00 43.78 398 ASP D CA 1
ATOM 14976 C C . ASP D 1 380 ? -18.582 98.206 135.779 1.00 44.32 398 ASP D C 1
ATOM 14977 O O . ASP D 1 380 ? -17.630 98.662 136.419 1.00 45.21 398 ASP D O 1
ATOM 14990 N N . GLN D 1 382 ? -16.220 96.038 135.457 1.00 43.72 400 GLN D N 1
ATOM 14991 C CA . GLN D 1 382 ? -14.766 95.993 135.332 1.00 43.98 400 GLN D CA 1
ATOM 14992 C C . GLN D 1 382 ? -14.119 97.262 135.875 1.00 45.05 400 GLN D C 1
ATOM 14993 O O . GLN D 1 382 ? -13.063 97.196 136.515 1.00 45.92 400 GLN D O 1
ATOM 14999 N N . THR D 1 383 ? -14.724 98.427 135.630 1.00 45.11 401 THR D N 1
ATOM 15000 C CA . THR D 1 383 ? -14.195 99.653 136.218 1.00 46.35 401 THR D CA 1
ATOM 15001 C C . THR D 1 383 ? -14.187 99.561 137.739 1.00 47.69 401 THR D C 1
ATOM 15002 O O . THR D 1 383 ? -13.202 99.936 138.387 1.00 48.86 401 THR D O 1
ATOM 15006 N N . LEU D 1 384 ? -15.271 99.049 138.326 1.00 47.68 402 LEU D N 1
ATOM 15007 C CA . LEU D 1 384 ? -15.354 98.938 139.778 1.00 49.08 402 LEU D CA 1
ATOM 15008 C C . LEU D 1 384 ? -14.280 98.000 140.319 1.00 49.42 402 LEU D C 1
ATOM 15009 O O . LEU D 1 384 ? -13.610 98.313 141.310 1.00 50.82 402 LEU D O 1
ATOM 15014 N N . TYR D 1 385 ? -14.100 96.841 139.678 1.00 48.26 403 TYR D N 1
ATOM 15015 C CA . TYR D 1 385 ? -13.053 95.919 140.110 1.00 48.57 403 TYR D CA 1
ATOM 15016 C C . TYR D 1 385 ? -11.679 96.571 140.025 1.00 49.26 403 TYR D C 1
ATOM 15017 O O . TYR D 1 385 ? -10.859 96.436 140.941 1.00 50.40 403 TYR D O 1
ATOM 15026 N N . VAL D 1 386 ? -11.412 97.284 138.930 1.00 50.24 404 VAL D N 1
ATOM 15027 C CA . VAL D 1 386 ? -10.080 97.835 138.699 1.00 49.39 404 VAL D CA 1
ATOM 15028 C C . VAL D 1 386 ? -9.738 98.884 139.751 1.00 51.10 404 VAL D C 1
ATOM 15029 O O . VAL D 1 386 ? -8.592 98.969 140.212 1.00 52.22 404 VAL D O 1
ATOM 15033 N N . ASN D 1 387 ? -10.717 99.694 140.152 1.00 52.42 405 ASN D N 1
ATOM 15034 C CA . ASN D 1 387 ? -10.436 100.857 140.986 1.00 55.36 405 ASN D CA 1
ATOM 15035 C C . ASN D 1 387 ? -10.499 100.557 142.476 1.00 56.97 405 ASN D C 1
ATOM 15036 O O . ASN D 1 387 ? -9.717 101.129 143.243 1.00 58.86 405 ASN D O 1
ATOM 15041 N N . THR D 1 388 ? -11.400 99.679 142.909 1.00 56.20 406 THR D N 1
ATOM 15042 C CA . THR D 1 388 ? -11.408 99.241 144.298 1.00 55.52 406 THR D CA 1
ATOM 15043 C C . THR D 1 388 ? -10.329 98.205 144.587 1.00 58.00 406 THR D C 1
ATOM 15044 O O . THR D 1 388 ? -10.280 97.676 145.703 1.00 57.48 406 THR D O 1
ATOM 15048 N N . ALA D 1 389 ? -9.471 97.907 143.616 1.00 61.25 407 ALA D N 1
ATOM 15049 C CA . ALA D 1 389 ? -8.408 96.932 143.805 1.00 57.78 407 ALA D CA 1
ATOM 15050 C C . ALA D 1 389 ? -7.208 97.589 144.473 1.00 60.88 407 ALA D C 1
ATOM 15051 O O . ALA D 1 389 ? -6.749 98.652 144.042 1.00 63.37 407 ALA D O 1
ATOM 15053 N N . ALA D 1 390 ? -6.703 96.953 145.527 1.00 57.56 408 ALA D N 1
ATOM 15054 C CA . ALA D 1 390 ? -5.470 97.394 146.164 1.00 59.32 408 ALA D CA 1
ATOM 15055 C C . ALA D 1 390 ? -4.235 96.772 145.530 1.00 58.97 408 ALA D C 1
ATOM 15056 O O . ALA D 1 390 ? -3.153 97.368 145.586 1.00 60.23 408 ALA D O 1
ATOM 15058 N N . ASP D 1 391 ? -4.371 95.594 144.924 1.00 57.46 409 ASP D N 1
ATOM 15059 C CA . ASP D 1 391 ? -3.236 94.895 144.339 1.00 57.26 409 ASP D CA 1
ATOM 15060 C C . ASP D 1 391 ? -3.764 93.829 143.391 1.00 55.67 409 ASP D C 1
ATOM 15061 O O . ASP D 1 391 ? -4.934 93.441 143.458 1.00 54.45 409 ASP D O 1
ATOM 15066 N N . SER D 1 392 ? -2.888 93.357 142.504 1.00 59.87 410 SER D N 1
ATOM 15067 C CA . SER D 1 392 ? -3.267 92.394 141.482 1.00 58.61 410 SER D CA 1
ATOM 15068 C C . SER D 1 392 ? -2.292 91.224 141.465 1.00 59.10 410 SER D C 1
ATOM 15069 O O . SER D 1 392 ? -1.142 91.334 141.895 1.00 59.39 410 SER D O 1
ATOM 15072 N N . PHE D 1 393 ? -2.779 90.098 140.942 1.00 57.19 411 PHE D N 1
ATOM 15073 C CA . PHE D 1 393 ? -2.015 88.856 140.844 1.00 55.45 411 PHE D CA 1
ATOM 15074 C C . PHE D 1 393 ? -2.277 88.282 139.457 1.00 52.93 411 PHE D C 1
ATOM 15075 O O . PHE D 1 393 ? -3.406 87.885 139.156 1.00 53.82 411 PHE D O 1
ATOM 15083 N N . GLU D 1 394 ? -1.252 88.255 138.610 1.00 52.03 412 GLU D N 1
ATOM 15084 C CA . GLU D 1 394 ? -1.400 87.868 137.214 1.00 53.33 412 GLU D CA 1
ATOM 15085 C C . GLU D 1 394 ? -0.763 86.506 136.969 1.00 53.89 412 GLU D C 1
ATOM 15086 O O . GLU D 1 394 ? 0.188 86.117 137.654 1.00 53.99 412 GLU D O 1
ATOM 15092 N N . PHE D 1 395 ? -1.290 85.784 135.981 1.00 53.61 413 PHE D N 1
ATOM 15093 C CA . PHE D 1 395 ? -0.832 84.426 135.723 1.00 50.97 413 PHE D CA 1
ATOM 15094 C C . PHE D 1 395 ? -1.191 84.014 134.301 1.00 50.55 413 PHE D C 1
ATOM 15095 O O . PHE D 1 395 ? -1.952 84.688 133.602 1.00 53.03 413 PHE D O 1
ATOM 15103 N N . LYS D 1 396 ? -0.623 82.881 133.890 1.00 50.92 414 LYS D N 1
ATOM 15104 C CA . LYS D 1 396 ? -0.880 82.255 132.600 1.00 50.66 414 LYS D CA 1
ATOM 15105 C C . LYS D 1 396 ? -1.239 80.796 132.836 1.00 50.67 414 LYS D C 1
ATOM 15106 O O . LYS D 1 396 ? -0.580 80.118 133.629 1.00 51.48 414 LYS D O 1
ATOM 15112 N N . ALA D 1 397 ? -2.271 80.313 132.151 1.00 49.88 415 ALA D N 1
ATOM 15113 C CA . ALA D 1 397 ? -2.613 78.895 132.148 1.00 50.07 415 ALA D CA 1
ATOM 15114 C C . ALA D 1 397 ? -2.304 78.327 130.770 1.00 50.62 415 ALA D C 1
ATOM 15115 O O . ALA D 1 397 ? -2.879 78.769 129.770 1.00 50.05 415 ALA D O 1
ATOM 15117 N N . HIS D 1 398 ? -1.375 77.359 130.715 1.00 51.86 416 HIS D N 1
ATOM 15118 C CA . HIS D 1 398 ? -0.995 76.691 129.468 1.00 53.55 416 HIS D CA 1
ATOM 15119 C C . HIS D 1 398 ? -1.772 75.379 129.370 1.00 52.77 416 HIS D C 1
ATOM 15120 O O . HIS D 1 398 ? -1.552 74.473 130.166 1.00 53.31 416 HIS D O 1
ATOM 15127 N N . VAL D 1 399 ? -2.709 75.299 128.433 1.00 52.26 417 VAL D N 1
ATOM 15128 C CA . VAL D 1 399 ? -3.470 74.081 128.180 1.00 52.50 417 VAL D CA 1
ATOM 15129 C C . VAL D 1 399 ? -2.737 73.285 127.109 1.00 56.85 417 VAL D C 1
ATOM 15130 O O . VAL D 1 399 ? -2.490 73.790 126.008 1.00 54.30 417 VAL D O 1
ATOM 15134 N N . GLU D 1 400 ? -2.383 72.043 127.433 1.00 65.47 418 GLU D N 1
ATOM 15135 C CA . GLU D 1 400 ? -1.593 71.222 126.524 1.00 71.53 418 GLU D CA 1
ATOM 15136 C C . GLU D 1 400 ? -2.261 71.124 125.159 1.00 72.79 418 GLU D C 1
ATOM 15137 O O . GLU D 1 400 ? -3.433 70.756 125.049 1.00 76.45 418 GLU D O 1
ATOM 15143 N N . GLY D 1 401 ? -1.502 71.462 124.118 1.00 67.87 419 GLY D N 1
ATOM 15144 C CA . GLY D 1 401 ? -1.976 71.368 122.754 1.00 69.09 419 GLY D CA 1
ATOM 15145 C C . GLY D 1 401 ? -2.986 72.411 122.334 1.00 72.30 419 GLY D C 1
ATOM 15146 O O . GLY D 1 401 ? -3.264 72.525 121.133 1.00 72.92 419 GLY D O 1
ATOM 15147 N N . ASP D 1 402 ? -3.550 73.174 123.268 1.00 75.91 420 ASP D N 1
ATOM 15148 C CA . ASP D 1 402 ? -4.562 74.169 122.936 1.00 78.18 420 ASP D CA 1
ATOM 15149 C C . ASP D 1 402 ? -3.947 75.557 122.817 1.00 79.47 420 ASP D C 1
ATOM 15150 O O . ASP D 1 402 ? -3.817 76.089 121.711 1.00 82.86 420 ASP D O 1
ATOM 15155 N N . GLY D 1 403 ? -3.556 76.145 123.939 1.00 64.58 421 GLY D N 1
ATOM 15156 C CA . GLY D 1 403 ? -3.024 77.493 123.922 1.00 59.56 421 GLY D CA 1
ATOM 15157 C C . GLY D 1 403 ? -2.947 78.055 125.331 1.00 55.33 421 GLY D C 1
ATOM 15158 O O . GLY D 1 403 ? -2.882 77.312 126.309 1.00 54.24 421 GLY D O 1
ATOM 15159 N N . VAL D 1 404 ? -2.972 79.383 125.401 1.00 59.43 422 VAL D N 1
ATOM 15160 C CA . VAL D 1 404 ? -2.643 80.117 126.616 1.00 57.54 422 VAL D CA 1
ATOM 15161 C C . VAL D 1 404 ? -3.828 80.988 127.006 1.00 54.11 422 VAL D C 1
ATOM 15162 O O . VAL D 1 404 ? -4.411 81.672 126.157 1.00 53.84 422 VAL D O 1
ATOM 15166 N N . VAL D 1 405 ? -4.174 80.962 128.290 1.00 48.99 423 VAL D N 1
ATOM 15167 C CA . VAL D 1 405 ? -5.173 81.854 128.867 1.00 47.09 423 VAL D CA 1
ATOM 15168 C C . VAL D 1 405 ? -4.449 82.814 129.800 1.00 47.34 423 VAL D C 1
ATOM 15169 O O . VAL D 1 405 ? -3.739 82.382 130.717 1.00 48.04 423 VAL D O 1
ATOM 15173 N N . GLU D 1 406 ? -4.623 84.112 129.567 1.00 46.88 424 GLU D N 1
ATOM 15174 C CA . GLU D 1 406 ? -4.109 85.129 130.472 1.00 47.15 424 GLU D CA 1
ATOM 15175 C C . GLU D 1 406 ? -5.117 85.376 131.584 1.00 46.44 424 GLU D C 1
ATOM 15176 O O . GLU D 1 406 ? -6.324 85.454 131.340 1.00 45.51 424 GLU D O 1
ATOM 15182 N N . GLY D 1 407 ? -4.614 85.492 132.812 1.00 47.04 425 GLY D N 1
ATOM 15183 C CA . GLY D 1 407 ? -5.466 85.683 133.961 1.00 46.69 425 GLY D CA 1
ATOM 15184 C C . GLY D 1 407 ? -4.932 86.768 134.875 1.00 47.33 425 GLY D C 1
ATOM 15185 O O . GLY D 1 407 ? -3.744 87.090 134.877 1.00 48.25 425 GLY D O 1
ATOM 15186 N N . ILE D 1 408 ? -5.846 87.333 135.657 1.00 47.01 426 ILE D N 1
ATOM 15187 C CA . ILE D 1 408 ? -5.503 88.342 136.653 1.00 47.76 426 ILE D CA 1
ATOM 15188 C C . ILE D 1 408 ? -6.479 88.217 137.810 1.00 47.71 426 ILE D C 1
ATOM 15189 O O . ILE D 1 408 ? -7.686 88.065 137.600 1.00 46.88 426 ILE D O 1
ATOM 15194 N N . ILE D 1 409 ? -5.951 88.260 139.032 1.00 48.75 427 ILE D N 1
ATOM 15195 C CA . ILE D 1 409 ? -6.756 88.296 140.246 1.00 49.07 427 ILE D CA 1
ATOM 15196 C C . ILE D 1 409 ? -6.529 89.641 140.920 1.00 49.96 427 ILE D C 1
ATOM 15197 O O . ILE D 1 409 ? -5.430 90.204 140.870 1.00 50.74 427 ILE D O 1
ATOM 15202 N N . ARG D 1 410 ? -7.579 90.159 141.555 1.00 50.03 428 ARG D N 1
ATOM 15203 C CA . ARG D 1 410 ? -7.542 91.467 142.194 1.00 50.98 428 ARG D CA 1
ATOM 15204 C C . ARG D 1 410 ? -8.048 91.356 143.623 1.00 51.99 428 ARG D C 1
ATOM 15205 O O . ARG D 1 410 ? -9.029 90.657 143.886 1.00 51.57 428 ARG D O 1
ATOM 15213 N N . TYR D 1 411 ? -7.388 92.060 144.539 1.00 53.46 429 TYR D N 1
ATOM 15214 C CA . TYR D 1 411 ? -7.747 92.030 145.950 1.00 54.73 429 TYR D CA 1
ATOM 15215 C C . TYR D 1 411 ? -8.519 93.291 146.315 1.00 55.41 429 TYR D C 1
ATOM 15216 O O . TYR D 1 411 ? -8.120 94.401 145.949 1.00 55.76 429 TYR D O 1
ATOM 15225 N N . HIS D 1 412 ? -9.619 93.114 147.041 1.00 55.75 430 HIS D N 1
ATOM 15226 C CA . HIS D 1 412 ? -10.466 94.222 147.480 1.00 56.61 430 HIS D CA 1
ATOM 15227 C C . HIS D 1 412 ? -10.513 94.223 149.002 1.00 58.54 430 HIS D C 1
ATOM 15228 O O . HIS D 1 412 ? -11.216 93.391 149.603 1.00 58.70 430 HIS D O 1
ATOM 15235 N N . PRO D 1 413 ? -9.799 95.126 149.671 1.00 60.19 431 PRO D N 1
ATOM 15236 C CA . PRO D 1 413 ? -9.622 94.998 151.121 1.00 62.17 431 PRO D CA 1
ATOM 15237 C C . PRO D 1 413 ? -10.873 95.349 151.912 1.00 63.26 431 PRO D C 1
ATOM 15238 O O . PRO D 1 413 ? -11.808 95.988 151.424 1.00 62.81 431 PRO D O 1
ATOM 15242 N N . PHE D 1 414 ? -10.868 94.895 153.164 1.00 64.84 432 PHE D N 1
ATOM 15243 C CA . PHE D 1 414 ? -11.800 95.356 154.185 1.00 66.65 432 PHE D CA 1
ATOM 15244 C C . PHE D 1 414 ? -11.213 96.600 154.839 1.00 68.77 432 PHE D C 1
ATOM 15245 O O . PHE D 1 414 ? -10.068 96.578 155.304 1.00 69.72 432 PHE D O 1
ATOM 15253 N N . LEU D 1 415 ? -11.986 97.684 154.861 1.00 69.61 433 LEU D N 1
ATOM 15254 C CA . LEU D 1 415 ? -11.509 98.980 155.341 1.00 71.66 433 LEU D CA 1
ATOM 15255 C C . LEU D 1 415 ? -12.355 99.415 156.533 1.00 74.11 433 LEU D C 1
ATOM 15256 O O . LEU D 1 415 ? -13.517 99.801 156.371 1.00 74.11 433 LEU D O 1
ATOM 15261 N N . TYR D 1 416 ? -11.759 99.347 157.725 1.00 76.31 434 TYR D N 1
ATOM 15262 C CA . TYR D 1 416 ? -12.393 99.728 158.984 1.00 79.08 434 TYR D CA 1
ATOM 15263 C C . TYR D 1 416 ? -13.734 99.035 159.209 1.00 79.63 434 TYR D C 1
ATOM 15264 O O . TYR D 1 416 ? -13.798 98.055 159.957 1.00 82.47 434 TYR D O 1
ATOM 15273 N N . ASP D 1 417 ? -14.811 99.522 158.585 1.00 80.84 435 ASP D N 1
ATOM 15274 C CA . ASP D 1 417 ? -16.154 99.031 158.888 1.00 80.88 435 ASP D CA 1
ATOM 15275 C C . ASP D 1 417 ? -16.908 98.525 157.661 1.00 80.00 435 ASP D C 1
ATOM 15276 O O . ASP D 1 417 ? -18.139 98.434 157.702 1.00 83.78 435 ASP D O 1
ATOM 15281 N N . ARG D 1 418 ? -16.220 98.186 156.574 1.00 75.91 436 ARG D N 1
ATOM 15282 C CA . ARG D 1 418 ? -16.944 97.750 155.388 1.00 71.97 436 ARG D CA 1
ATOM 15283 C C . ARG D 1 418 ? -16.039 96.943 154.470 1.00 68.31 436 ARG D C 1
ATOM 15284 O O . ARG D 1 418 ? -14.832 97.186 154.386 1.00 68.27 436 ARG D O 1
ATOM 15292 N N . GLU D 1 419 ? -16.649 95.977 153.786 1.00 66.49 437 GLU D N 1
ATOM 15293 C CA . GLU D 1 419 ? -16.014 95.310 152.660 1.00 64.10 437 GLU D CA 1
ATOM 15294 C C . GLU D 1 419 ? -16.112 96.197 151.425 1.00 62.72 437 GLU D C 1
ATOM 15295 O O . GLU D 1 419 ? -17.130 96.856 151.197 1.00 62.89 437 GLU D O 1
ATOM 15301 N N . THR D 1 420 ? -15.049 96.213 150.625 1.00 61.47 438 THR D N 1
ATOM 15302 C CA . THR D 1 420 ? -15.007 97.039 149.426 1.00 60.22 438 THR D CA 1
ATOM 15303 C C . THR D 1 420 ? -15.234 96.248 148.145 1.00 57.86 438 THR D C 1
ATOM 15304 O O . THR D 1 420 ? -15.170 96.830 147.058 1.00 56.71 438 THR D O 1
ATOM 15308 N N . TYR D 1 421 ? -15.490 94.951 148.236 1.00 58.41 439 TYR D N 1
ATOM 15309 C CA . TYR D 1 421 ? -15.763 94.172 147.039 1.00 55.45 439 TYR D CA 1
ATOM 15310 C C . TYR D 1 421 ? -17.004 94.741 146.357 1.00 54.61 439 TYR D C 1
ATOM 15311 O O . TYR D 1 421 ? -18.080 94.762 146.973 1.00 55.51 439 TYR D O 1
ATOM 15320 N N . PRO D 1 422 ? -16.906 95.224 145.118 1.00 53.24 440 PRO D N 1
ATOM 15321 C CA . PRO D 1 422 ? -18.053 95.909 144.508 1.00 52.82 440 PRO D CA 1
ATOM 15322 C C . PRO D 1 422 ? -19.281 95.017 144.420 1.00 52.41 440 PRO D C 1
ATOM 15323 O O . PRO D 1 422 ? -19.186 93.795 144.288 1.00 51.75 440 PRO D O 1
ATOM 15327 N N . ASP D 1 423 ? -20.448 95.651 144.500 1.00 57.14 441 ASP D N 1
ATOM 15328 C CA . ASP D 1 423 ? -21.711 94.957 144.316 1.00 60.99 441 ASP D CA 1
ATOM 15329 C C . ASP D 1 423 ? -21.966 94.702 142.832 1.00 64.87 441 ASP D C 1
ATOM 15330 O O . ASP D 1 423 ? -21.445 95.395 141.955 1.00 64.19 441 ASP D O 1
ATOM 15335 N N . ASP D 1 424 ? -22.784 93.692 142.560 1.00 59.21 442 ASP D N 1
ATOM 15336 C CA . ASP D 1 424 ? -23.188 93.350 141.197 1.00 56.26 442 ASP D CA 1
ATOM 15337 C C . ASP D 1 424 ? -24.708 93.305 141.159 1.00 55.82 442 ASP D C 1
ATOM 15338 O O . ASP D 1 424 ? -25.309 92.417 141.798 1.00 58.65 442 ASP D O 1
ATOM 15343 N N . PRO D 1 425 ? -25.372 94.226 140.450 1.00 56.43 443 PRO D N 1
ATOM 15344 C CA . PRO D 1 425 ? -26.846 94.207 140.439 1.00 60.77 443 PRO D CA 1
ATOM 15345 C C . PRO D 1 425 ? -27.434 92.873 140.014 1.00 67.98 443 PRO D C 1
ATOM 15346 O O . PRO D 1 425 ? -28.564 92.556 140.404 1.00 70.03 443 PRO D O 1
ATOM 15350 N N . CYS D 1 426 ? -26.704 92.077 139.228 1.00 67.91 444 CYS D N 1
ATOM 15351 C CA . CYS D 1 426 ? -27.173 90.740 138.890 1.00 67.45 444 CYS D CA 1
ATOM 15352 C C . CYS D 1 426 ? -27.218 89.825 140.106 1.00 70.13 444 CYS D C 1
ATOM 15353 O O . CYS D 1 426 ? -27.915 88.805 140.074 1.00 68.69 444 CYS D O 1
ATOM 15356 N N . PHE D 1 427 ? -26.497 90.169 141.173 1.00 70.83 445 PHE D N 1
ATOM 15357 C CA . PHE D 1 427 ? -26.391 89.339 142.373 1.00 74.60 445 PHE D CA 1
ATOM 15358 C C . PHE D 1 427 ? -26.650 90.204 143.599 1.00 78.45 445 PHE D C 1
ATOM 15359 O O . PHE D 1 427 ? -25.707 90.643 144.273 1.00 74.33 445 PHE D O 1
ATOM 15367 N N . PRO D 1 428 ? -27.924 90.474 143.924 1.00 86.51 446 PRO D N 1
ATOM 15368 C CA . PRO D 1 428 ? -28.223 91.230 145.146 1.00 91.32 446 PRO D CA 1
ATOM 15369 C C . PRO D 1 428 ? -27.975 90.415 146.414 1.00 96.65 446 PRO D C 1
ATOM 15370 O O . PRO D 1 428 ? -27.973 90.980 147.509 1.00 100.43 446 PRO D O 1
ATOM 15374 N N . LYS D 1 445 ? -18.628 84.636 154.322 1.00 88.67 463 LYS D N 1
ATOM 15375 C CA . LYS D 1 445 ? -18.655 85.117 152.946 1.00 85.28 463 LYS D CA 1
ATOM 15376 C C . LYS D 1 445 ? -19.369 86.465 152.857 1.00 88.16 463 LYS D C 1
ATOM 15377 O O . LYS D 1 445 ? -20.545 86.531 152.500 1.00 91.52 463 LYS D O 1
ATOM 15379 N N . ALA D 1 446 ? -18.641 87.537 153.170 1.00 84.88 464 ALA D N 1
ATOM 15380 C CA . ALA D 1 446 ? -19.218 88.874 153.256 1.00 76.67 464 ALA D CA 1
ATOM 15381 C C . ALA D 1 446 ? -18.916 89.744 152.047 1.00 72.33 464 ALA D C 1
ATOM 15382 O O . ALA D 1 446 ? -19.703 90.644 151.734 1.00 69.58 464 ALA D O 1
ATOM 15384 N N . ALA D 1 447 ? -17.799 89.504 151.361 1.00 70.57 465 ALA D N 1
ATOM 15385 C CA . ALA D 1 447 ? -17.396 90.341 150.239 1.00 60.79 465 ALA D CA 1
ATOM 15386 C C . ALA D 1 447 ? -17.933 89.792 148.922 1.00 58.30 465 ALA D C 1
ATOM 15387 O O . ALA D 1 447 ? -19.033 90.161 148.497 1.00 56.88 465 ALA D O 1
ATOM 15389 N N . ARG D 1 448 ? -17.176 88.906 148.270 1.00 56.01 466 ARG D N 1
ATOM 15390 C CA . ARG D 1 448 ? -17.630 88.339 147.003 1.00 51.54 466 ARG D CA 1
ATOM 15391 C C . ARG D 1 448 ? -18.901 87.518 147.176 1.00 52.91 466 ARG D C 1
ATOM 15392 O O . ARG D 1 448 ? -19.672 87.361 146.222 1.00 53.95 466 ARG D O 1
ATOM 15400 N N . GLY D 1 449 ? -19.139 86.987 148.372 1.00 53.10 467 GLY D N 1
ATOM 15401 C CA . GLY D 1 449 ? -20.292 86.127 148.569 1.00 54.74 467 GLY D CA 1
ATOM 15402 C C . GLY D 1 449 ? -20.141 84.834 147.791 1.00 59.20 467 GLY D C 1
ATOM 15403 O O . GLY D 1 449 ? -19.051 84.260 147.694 1.00 59.36 467 GLY D O 1
ATOM 15404 N N . LYS D 1 450 ? -21.250 84.368 147.225 1.00 61.32 468 LYS D N 1
ATOM 15405 C CA . LYS D 1 450 ? -21.258 83.162 146.410 1.00 58.36 468 LYS D CA 1
ATOM 15406 C C . LYS D 1 450 ? -20.943 83.437 144.945 1.00 56.59 468 LYS D C 1
ATOM 15407 O O . LYS D 1 450 ? -20.914 82.496 144.145 1.00 57.40 468 LYS D O 1
ATOM 15409 N N . ARG D 1 451 ? -20.702 84.691 144.576 1.00 53.40 469 ARG D N 1
ATOM 15410 C CA . ARG D 1 451 ? -20.463 85.029 143.184 1.00 45.65 469 ARG D CA 1
ATOM 15411 C C . ARG D 1 451 ? -19.151 84.411 142.699 1.00 42.96 469 ARG D C 1
ATOM 15412 O O . ARG D 1 451 ? -18.223 84.206 143.486 1.00 45.17 469 ARG D O 1
ATOM 15420 N N . PRO D 1 452 ? -19.045 84.109 141.406 1.00 41.07 470 PRO D N 1
ATOM 15421 C CA . PRO D 1 452 ? -17.800 83.538 140.886 1.00 40.20 470 PRO D CA 1
ATOM 15422 C C . PRO D 1 452 ? -16.689 84.574 140.854 1.00 41.07 470 PRO D C 1
ATOM 15423 O O . PRO D 1 452 ? -16.925 85.782 140.792 1.00 45.04 470 PRO D O 1
ATOM 15427 N N . ILE D 1 453 ? -15.452 84.078 140.894 1.00 43.06 471 ILE D N 1
ATOM 15428 C CA . ILE D 1 453 ? -14.295 84.969 140.880 1.00 40.79 471 ILE D CA 1
ATOM 15429 C C . ILE D 1 453 ? -14.115 85.589 139.500 1.00 42.00 471 ILE D C 1
ATOM 15430 O O . ILE D 1 453 ? -13.979 86.811 139.363 1.00 44.55 471 ILE D O 1
ATOM 15435 N N . PHE D 1 454 ? -14.114 84.759 138.459 1.00 39.00 472 PHE D N 1
ATOM 15436 C CA . PHE D 1 454 ? -13.547 85.121 137.167 1.00 37.57 472 PHE D CA 1
ATOM 15437 C C . PHE D 1 454 ? -14.620 85.451 136.139 1.00 35.80 472 PHE D C 1
ATOM 15438 O O . PHE D 1 454 ? -15.508 84.635 135.870 1.00 34.83 472 PHE D O 1
ATOM 15446 N N . GLU D 1 455 ? -14.514 86.638 135.553 1.00 36.44 473 GLU D N 1
ATOM 15447 C CA . GLU D 1 455 ? -15.151 86.934 134.281 1.00 38.35 473 GLU D CA 1
ATOM 15448 C C . GLU D 1 455 ? -14.204 86.517 133.161 1.00 36.55 473 GLU D C 1
ATOM 15449 O O . GLU D 1 455 ? -12.984 86.490 133.340 1.00 34.18 473 GLU D O 1
ATOM 15455 N N . CYS D 1 456 ? -14.771 86.162 132.012 1.00 32.64 474 CYS D N 1
ATOM 15456 C CA . CYS D 1 456 ? -14.006 85.548 130.934 1.00 32.66 474 CYS D CA 1
ATOM 15457 C C . CYS D 1 456 ? -14.150 86.352 129.650 1.00 32.65 474 CYS D C 1
ATOM 15458 O O . CYS D 1 456 ? -15.251 86.781 129.293 1.00 35.08 474 CYS D O 1
ATOM 15461 N N . PHE D 1 457 ? -13.030 86.543 128.957 1.00 31.78 475 PHE D N 1
ATOM 15462 C CA . PHE D 1 457 ? -12.981 87.347 127.747 1.00 31.65 475 PHE D CA 1
ATOM 15463 C C . PHE D 1 457 ? -12.412 86.527 126.599 1.00 32.08 475 PHE D C 1
ATOM 15464 O O . PHE D 1 457 ? -11.552 85.663 126.795 1.00 35.78 475 PHE D O 1
ATOM 15472 N N . TRP D 1 458 ? -12.899 86.819 125.396 1.00 33.89 476 TRP D N 1
ATOM 15473 C CA . TRP D 1 458 ? -12.531 86.102 124.182 1.00 31.09 476 TRP D CA 1
ATOM 15474 C C . TRP D 1 458 ? -12.204 87.137 123.116 1.00 31.72 476 TRP D C 1
ATOM 15475 O O . TRP D 1 458 ? -13.076 87.916 122.719 1.00 31.28 476 TRP D O 1
ATOM 15486 N N . ASN D 1 459 ? -10.949 87.157 122.668 1.00 32.80 477 ASN D N 1
ATOM 15487 C CA . ASN D 1 459 ? -10.478 88.164 121.719 1.00 33.78 477 ASN D CA 1
ATOM 15488 C C . ASN D 1 459 ? -10.801 89.571 122.214 1.00 35.01 477 ASN D C 1
ATOM 15489 O O . ASN D 1 459 ? -11.190 90.451 121.446 1.00 36.77 477 ASN D O 1
ATOM 15494 N N . GLY D 1 460 ? -10.649 89.779 123.522 1.00 36.07 478 GLY D N 1
ATOM 15495 C CA . GLY D 1 460 ? -10.725 91.099 124.102 1.00 34.88 478 GLY D CA 1
ATOM 15496 C C . GLY D 1 460 ? -12.094 91.533 124.579 1.00 33.95 478 GLY D C 1
ATOM 15497 O O . GLY D 1 460 ? -12.184 92.528 125.306 1.00 34.68 478 GLY D O 1
ATOM 15498 N N . ARG D 1 461 ? -13.159 90.833 124.202 1.00 32.65 479 ARG D N 1
ATOM 15499 C CA . ARG D 1 461 ? -14.505 91.208 124.603 1.00 32.06 479 ARG D CA 1
ATOM 15500 C C . ARG D 1 461 ? -15.090 90.179 125.558 1.00 31.85 479 ARG D C 1
ATOM 15501 O O . ARG D 1 461 ? -14.770 88.988 125.496 1.00 30.91 479 ARG D O 1
ATOM 15509 N N . LEU D 1 462 ? -15.955 90.660 126.445 1.00 35.33 480 LEU D N 1
ATOM 15510 C CA . LEU D 1 462 ? -16.565 89.794 127.443 1.00 32.15 480 LEU D CA 1
ATOM 15511 C C . LEU D 1 462 ? -17.434 88.736 126.777 1.00 31.35 480 LEU D C 1
ATOM 15512 O O . LEU D 1 462 ? -18.098 88.996 125.768 1.00 34.25 480 LEU D O 1
ATOM 15517 N N . ILE D 1 463 ? -17.414 87.531 127.341 1.00 29.71 481 ILE D N 1
ATOM 15518 C CA . ILE D 1 463 ? -18.364 86.482 127.009 1.00 29.21 481 ILE D CA 1
ATOM 15519 C C . ILE D 1 463 ? -19.364 86.399 128.164 1.00 31.23 481 ILE D C 1
ATOM 15520 O O . ILE D 1 463 ? -19.031 85.865 129.231 1.00 32.22 481 ILE D O 1
ATOM 15525 N N . PRO D 1 464 ? -20.591 86.896 127.995 1.00 31.43 482 PRO D N 1
ATOM 15526 C CA . PRO D 1 464 ? -21.386 87.274 129.178 1.00 32.04 482 PRO D CA 1
ATOM 15527 C C . PRO D 1 464 ? -21.768 86.119 130.094 1.00 31.81 482 PRO D C 1
ATOM 15528 O O . PRO D 1 464 ? -21.795 86.306 131.316 1.00 34.50 482 PRO D O 1
ATOM 15532 N N . TYR D 1 465 ? -22.071 84.938 129.557 1.00 32.04 483 TYR D N 1
ATOM 15533 C CA . TYR D 1 465 ? -22.694 83.878 130.343 1.00 33.06 483 TYR D CA 1
ATOM 15534 C C . TYR D 1 465 ? -21.727 82.780 130.772 1.00 35.27 483 TYR D C 1
ATOM 15535 O O . TYR D 1 465 ? -22.172 81.755 131.297 1.00 37.84 483 TYR D O 1
ATOM 15544 N N . THR D 1 466 ? -20.426 82.969 130.590 1.00 34.09 484 THR D N 1
ATOM 15545 C CA . THR D 1 466 ? -19.430 82.022 131.076 1.00 33.69 484 THR D CA 1
ATOM 15546 C C . THR D 1 466 ? -18.637 82.670 132.199 1.00 35.75 484 THR D C 1
ATOM 15547 O O . THR D 1 466 ? -17.992 83.704 131.994 1.00 36.45 484 THR D O 1
ATOM 15551 N N . SER D 1 467 ? -18.684 82.057 133.378 1.00 36.00 485 SER D N 1
ATOM 15552 C CA . SER D 1 467 ? -17.829 82.423 134.492 1.00 35.94 485 SER D CA 1
ATOM 15553 C C . SER D 1 467 ? -17.105 81.178 134.983 1.00 39.22 485 SER D C 1
ATOM 15554 O O . SER D 1 467 ? -17.490 80.048 134.674 1.00 42.18 485 SER D O 1
ATOM 15557 N N . VAL D 1 468 ? -16.036 81.401 135.739 1.00 40.09 486 VAL D N 1
ATOM 15558 C CA . VAL D 1 468 ? -15.317 80.338 136.431 1.00 39.29 486 VAL D CA 1
ATOM 15559 C C . VAL D 1 468 ? -15.320 80.687 137.911 1.00 37.24 486 VAL D C 1
ATOM 15560 O O . VAL D 1 468 ? -14.797 81.736 138.308 1.00 37.59 486 VAL D O 1
ATOM 15564 N N . GLU D 1 469 ? -15.911 79.811 138.725 1.00 38.73 487 GLU D N 1
ATOM 15565 C CA . GLU D 1 469 ? -16.099 80.122 140.138 1.00 39.83 487 GLU D CA 1
ATOM 15566 C C . GLU D 1 469 ? -14.762 80.273 140.850 1.00 40.94 487 GLU D C 1
ATOM 15567 O O . GLU D 1 469 ? -14.533 81.258 141.562 1.00 41.70 487 GLU D O 1
ATOM 15573 N N . ASP D 1 470 ? -13.850 79.328 140.660 1.00 43.46 488 ASP D N 1
ATOM 15574 C CA . ASP D 1 470 ? -12.552 79.352 141.331 1.00 44.75 488 ASP D CA 1
ATOM 15575 C C . ASP D 1 470 ? -11.686 78.248 140.750 1.00 44.46 488 ASP D C 1
ATOM 15576 O O . ASP D 1 470 ? -12.170 77.390 140.016 1.00 43.53 488 ASP D O 1
ATOM 15581 N N . PHE D 1 471 ? -10.401 78.273 141.102 1.00 45.14 489 PHE D N 1
ATOM 15582 C CA . PHE D 1 471 ? -9.499 77.152 140.895 1.00 45.08 489 PHE D CA 1
ATOM 15583 C C . PHE D 1 471 ? -9.017 76.638 142.252 1.00 51.28 489 PHE D C 1
ATOM 15584 O O . PHE D 1 471 ? -9.018 77.362 143.254 1.00 56.77 489 PHE D O 1
ATOM 15592 N N . ASP D 1 472 ? -8.619 75.363 142.277 1.00 52.71 490 ASP D N 1
ATOM 15593 C CA . ASP D 1 472 ? -8.113 74.785 143.507 1.00 57.32 490 ASP D CA 1
ATOM 15594 C C . ASP D 1 472 ? -7.026 75.654 144.120 1.00 55.35 490 ASP D C 1
ATOM 15595 O O . ASP D 1 472 ? -6.982 75.836 145.341 1.00 57.00 490 ASP D O 1
ATOM 15600 N N . TRP D 1 473 ? -6.154 76.215 143.292 1.00 51.94 491 TRP D N 1
ATOM 15601 C CA . TRP D 1 473 ? -5.002 76.924 143.814 1.00 53.66 491 TRP D CA 1
ATOM 15602 C C . TRP D 1 473 ? -5.324 78.319 144.359 1.00 53.40 491 TRP D C 1
ATOM 15603 O O . TRP D 1 473 ? -4.413 78.990 144.835 1.00 55.02 491 TRP D O 1
ATOM 15614 N N . CYS D 1 474 ? -6.580 78.774 144.317 1.00 55.85 492 CYS D N 1
ATOM 15615 C CA . CYS D 1 474 ? -6.972 80.056 144.902 1.00 57.34 492 CYS D CA 1
ATOM 15616 C C . CYS D 1 474 ? -8.271 79.907 145.680 1.00 60.21 492 CYS D C 1
ATOM 15617 O O . CYS D 1 474 ? -9.060 80.850 145.789 1.00 60.43 492 CYS D O 1
ATOM 15620 N N . THR D 1 475 ? -8.507 78.717 146.192 1.00 59.28 493 THR D N 1
ATOM 15621 C CA . THR D 1 475 ? -9.461 78.426 147.236 1.00 56.60 493 THR D CA 1
ATOM 15622 C C . THR D 1 475 ? -8.736 78.198 148.545 1.00 59.20 493 THR D C 1
ATOM 15623 O O . THR D 1 475 ? -7.525 77.954 148.564 1.00 58.21 493 THR D O 1
ATOM 15627 N N . PRO D 1 476 ? -9.452 78.282 149.655 1.00 63.96 494 PRO D N 1
ATOM 15628 C CA . PRO D 1 476 ? -8.861 78.030 150.993 1.00 65.56 494 PRO D CA 1
ATOM 15629 C C . PRO D 1 476 ? -8.325 76.609 151.107 1.00 69.43 494 PRO D C 1
ATOM 15630 O O . PRO D 1 476 ? -8.968 75.670 150.619 1.00 67.10 494 PRO D O 1
ATOM 15634 N N . PRO D 1 477 ? -7.151 76.403 151.738 1.00 75.80 495 PRO D N 1
ATOM 15635 C CA . PRO D 1 477 ? -6.682 75.025 151.938 1.00 78.21 495 PRO D CA 1
ATOM 15636 C C . PRO D 1 477 ? -7.411 74.311 153.077 1.00 79.86 495 PRO D C 1
ATOM 15637 O O . PRO D 1 477 ? -7.076 73.167 153.391 1.00 87.45 495 PRO D O 1
ATOM 15641 N N . LEU D 1 482 ? -2.923 79.647 156.449 1.00 87.49 500 LEU D N 1
ATOM 15642 C CA . LEU D 1 482 ? -1.788 80.507 156.134 1.00 87.35 500 LEU D CA 1
ATOM 15643 C C . LEU D 1 482 ? -2.222 81.968 156.038 1.00 87.40 500 LEU D C 1
ATOM 15644 O O . LEU D 1 482 ? -1.542 82.861 156.539 1.00 92.54 500 LEU D O 1
ATOM 15649 N N . ALA D 1 483 ? -3.355 82.205 155.380 1.00 86.83 501 ALA D N 1
ATOM 15650 C CA . ALA D 1 483 ? -3.967 83.521 155.307 1.00 83.80 501 ALA D CA 1
ATOM 15651 C C . ALA D 1 483 ? -5.412 83.409 155.766 1.00 80.90 501 ALA D C 1
ATOM 15652 O O . ALA D 1 483 ? -6.065 82.392 155.502 1.00 82.29 501 ALA D O 1
ATOM 15654 N N . PRO D 1 484 ? -5.945 84.423 156.451 1.00 75.12 502 PRO D N 1
ATOM 15655 C CA . PRO D 1 484 ? -7.287 84.294 157.028 1.00 75.14 502 PRO D CA 1
ATOM 15656 C C . PRO D 1 484 ? -8.294 83.813 155.994 1.00 74.47 502 PRO D C 1
ATOM 15657 O O . PRO D 1 484 ? -8.232 84.178 154.818 1.00 69.49 502 PRO D O 1
ATOM 15661 N N . ILE D 1 485 ? -9.227 82.978 156.452 1.00 83.32 503 ILE D N 1
ATOM 15662 C CA . ILE D 1 485 ? -10.225 82.404 155.554 1.00 79.80 503 ILE D CA 1
ATOM 15663 C C . ILE D 1 485 ? -10.985 83.505 154.826 1.00 78.18 503 ILE D C 1
ATOM 15664 O O . ILE D 1 485 ? -11.336 83.363 153.648 1.00 79.84 503 ILE D O 1
ATOM 15669 N N . GLU D 1 486 ? -11.253 84.617 155.511 1.00 77.22 504 GLU D N 1
ATOM 15670 C CA . GLU D 1 486 ? -12.083 85.667 154.934 1.00 67.16 5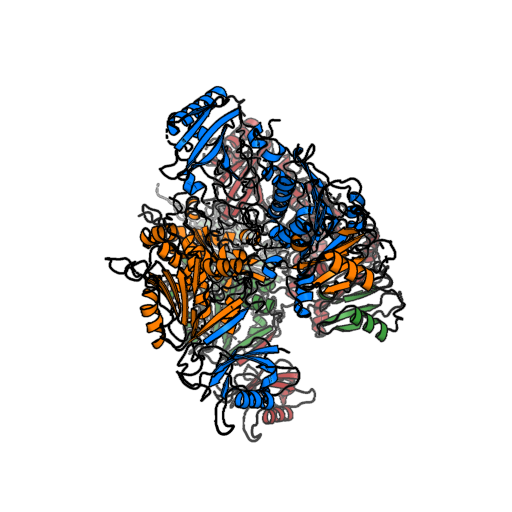04 GLU D CA 1
ATOM 15671 C C . GLU D 1 486 ? -11.413 86.363 153.757 1.00 64.99 504 GLU D C 1
ATOM 15672 O O . GLU D 1 486 ? -12.106 87.000 152.958 1.00 63.11 504 GLU D O 1
ATOM 15674 N N . CYS D 1 487 ? -10.088 86.259 153.628 1.00 65.90 505 CYS D N 1
ATOM 15675 C CA . CYS D 1 487 ? -9.404 86.894 152.506 1.00 63.72 505 CYS D CA 1
ATOM 15676 C C . CYS D 1 487 ? -9.740 86.218 151.184 1.00 60.51 505 CYS D C 1
ATOM 15677 O O . CYS D 1 487 ? -9.672 86.857 150.128 1.00 59.14 505 CYS D O 1
ATOM 15680 N N . TYR D 1 488 ? -10.100 84.935 151.218 1.00 60.01 506 TYR D N 1
ATOM 15681 C CA . TYR D 1 488 ? -10.416 84.214 149.992 1.00 57.27 506 TYR D CA 1
ATOM 15682 C C . TYR D 1 488 ? -11.728 84.670 149.370 1.00 55.38 506 TYR D C 1
ATOM 15683 O O . TYR D 1 488 ? -11.982 84.364 148.201 1.00 58.29 506 TYR D O 1
ATOM 15692 N N . ASN D 1 489 ? -12.560 85.389 150.117 1.00 56.57 507 ASN D N 1
ATOM 15693 C CA . ASN D 1 489 ? -13.797 85.942 149.587 1.00 55.22 507 ASN D CA 1
ATOM 15694 C C . ASN D 1 489 ? -13.627 87.369 149.079 1.00 54.74 507 ASN D C 1
ATOM 15695 O O . ASN D 1 489 ? -14.622 88.014 148.738 1.00 56.13 507 ASN D O 1
ATOM 15700 N N . ARG D 1 490 ? -12.389 87.866 149.003 1.00 55.29 508 ARG D N 1
ATOM 15701 C CA . ARG D 1 490 ? -12.119 89.255 148.651 1.00 56.94 508 ARG D CA 1
ATOM 15702 C C . ARG D 1 490 ? -11.358 89.390 147.339 1.00 53.58 508 ARG D C 1
ATOM 15703 O O . ARG D 1 490 ? -10.773 90.446 147.076 1.00 54.16 508 ARG D O 1
ATOM 15711 N N . ILE D 1 491 ? -11.354 88.354 146.506 1.00 51.61 509 ILE D N 1
ATOM 15712 C CA . ILE D 1 491 ? -10.616 88.368 145.250 1.00 51.03 509 ILE D CA 1
ATOM 15713 C C . ILE D 1 491 ? -11.601 88.275 144.095 1.00 47.86 509 ILE D C 1
ATOM 15714 O O . ILE D 1 491 ? -12.514 87.442 144.112 1.00 47.91 509 ILE D O 1
ATOM 15719 N N . SER D 1 492 ? -11.425 89.147 143.110 1.00 48.49 510 SER D N 1
ATOM 15720 C CA . SER D 1 492 ? -12.051 89.041 141.803 1.00 44.41 510 SER D CA 1
ATOM 15721 C C . SER D 1 492 ? -10.962 88.741 140.781 1.00 43.66 510 SER D C 1
ATOM 15722 O O . SER D 1 492 ? -9.776 88.678 141.112 1.00 44.99 510 SER D O 1
ATOM 15725 N N . GLY D 1 493 ? -11.361 88.549 139.531 1.00 41.78 511 GLY D N 1
ATOM 15726 C CA . GLY D 1 493 ? -10.379 88.262 138.501 1.00 41.24 511 GLY D CA 1
ATOM 15727 C C . GLY D 1 493 ? -11.026 88.157 137.140 1.00 39.29 511 GLY D C 1
ATOM 15728 O O . GLY D 1 493 ? -12.252 88.191 136.999 1.00 40.07 511 GLY D O 1
ATOM 15729 N N . ALA D 1 494 ? -10.165 88.028 136.133 1.00 39.01 512 ALA D N 1
ATOM 15730 C CA . ALA D 1 494 ? -10.601 87.908 134.752 1.00 37.42 512 ALA D CA 1
ATOM 15731 C C . ALA D 1 494 ? -9.655 86.979 134.007 1.00 37.36 512 ALA D C 1
ATOM 15732 O O . ALA D 1 494 ? -8.450 86.952 134.272 1.00 38.76 512 ALA D O 1
ATOM 15734 N N . LEU D 1 495 ? -10.217 86.224 133.067 1.00 35.97 513 LEU D N 1
ATOM 15735 C CA . LEU D 1 495 ? -9.458 85.358 132.176 1.00 35.94 513 LEU D CA 1
ATOM 15736 C C . LEU D 1 495 ? -9.636 85.845 130.744 1.00 35.62 513 LEU D C 1
ATOM 15737 O O . LEU D 1 495 ? -10.736 86.241 130.346 1.00 36.69 513 LEU D O 1
ATOM 15742 N N . PHE D 1 496 ? -8.548 85.824 129.974 1.00 35.92 514 PHE D N 1
ATOM 15743 C CA . PHE D 1 496 ? -8.540 86.336 128.607 1.00 35.59 514 PHE D CA 1
ATOM 15744 C C . PHE D 1 496 ? -7.966 85.271 127.686 1.00 35.78 514 PHE D C 1
ATOM 15745 O O . PHE D 1 496 ? -6.843 84.804 127.901 1.00 38.50 514 PHE D O 1
ATOM 15753 N N . THR D 1 497 ? -8.726 84.901 126.660 1.00 34.65 515 THR D N 1
ATOM 15754 C CA . THR D 1 497 ? -8.288 83.933 125.667 1.00 37.09 515 THR D CA 1
ATOM 15755 C C . THR D 1 497 ? -8.316 84.563 124.282 1.00 37.30 515 THR D C 1
ATOM 15756 O O . THR D 1 497 ? -8.872 85.643 124.072 1.00 37.89 515 THR D O 1
ATOM 15760 N N . ASN D 1 498 ? -7.699 83.870 123.334 1.00 36.98 516 ASN D N 1
ATOM 15761 C CA . ASN D 1 498 ? -7.892 84.131 121.918 1.00 38.67 516 ASN D CA 1
ATOM 15762 C C . ASN D 1 498 ? -8.803 83.040 121.346 1.00 38.13 516 ASN D C 1
ATOM 15763 O O . ASN D 1 498 ? -9.581 82.419 122.079 1.00 38.53 516 ASN D O 1
ATOM 15768 N N . ASP D 1 499 ? -8.711 82.789 120.043 1.00 42.77 517 ASP D N 1
ATOM 15769 C CA . ASP D 1 499 ? -9.608 81.837 119.402 1.00 41.21 517 ASP D CA 1
ATOM 15770 C C . ASP D 1 499 ? -9.190 80.384 119.601 1.00 41.48 517 ASP D C 1
ATOM 15771 O O . ASP D 1 499 ? -9.919 79.489 119.162 1.00 42.02 517 ASP D O 1
ATOM 15776 N N . LYS D 1 500 ? -8.049 80.123 120.245 1.00 42.98 518 LYS D N 1
ATOM 15777 C CA . LYS D 1 500 ? -7.676 78.749 120.562 1.00 44.98 518 LYS D CA 1
ATOM 15778 C C . LYS D 1 500 ? -8.683 78.081 121.490 1.00 40.62 518 LYS D C 1
ATOM 15779 O O . LYS D 1 500 ? -8.693 76.850 121.593 1.00 38.02 518 LYS D O 1
ATOM 15785 N N . PHE D 1 501 ? -9.517 78.861 122.172 1.00 40.98 519 PHE D N 1
ATOM 15786 C CA . PHE D 1 501 ? -10.573 78.336 123.028 1.00 37.66 519 PHE D CA 1
ATOM 15787 C C . PHE D 1 501 ? -11.910 78.740 122.426 1.00 35.09 519 PHE D C 1
ATOM 15788 O O . PHE D 1 501 ? -12.183 79.932 122.255 1.00 36.02 519 PHE D O 1
ATOM 15796 N N . GLN D 1 502 ? -12.734 77.748 122.105 1.00 32.43 520 GLN D N 1
ATOM 15797 C CA . GLN D 1 502 ? -13.902 77.964 121.267 1.00 31.73 520 GLN D CA 1
ATOM 15798 C C . GLN D 1 502 ? -15.057 78.573 122.052 1.00 31.92 520 GLN D C 1
ATOM 15799 O O . GLN D 1 502 ? -15.238 78.313 123.245 1.00 31.66 520 GLN D O 1
ATOM 15805 N N . VAL D 1 503 ? -15.844 79.393 121.357 1.00 30.12 521 VAL D N 1
ATOM 15806 C CA . VAL D 1 503 ? -17.076 79.953 121.890 1.00 29.44 521 VAL D CA 1
ATOM 15807 C C . VAL D 1 503 ? -18.238 79.452 121.045 1.00 29.56 521 VAL D C 1
ATOM 15808 O O . VAL D 1 503 ? -18.069 79.017 119.904 1.00 30.02 521 VAL D O 1
ATOM 15812 N N . SER D 1 504 ? -19.432 79.520 121.622 1.00 29.89 522 SER D N 1
ATOM 15813 C CA . SER D 1 504 ? -20.630 79.152 120.887 1.00 31.59 522 SER D CA 1
ATOM 15814 C C . SER D 1 504 ? -20.931 80.196 119.812 1.00 29.90 522 SER D C 1
ATOM 15815 O O . SER D 1 504 ? -20.399 81.309 119.823 1.00 30.80 522 SER D O 1
ATOM 15818 N N . THR D 1 505 ? -21.798 79.818 118.870 1.00 33.78 523 THR D N 1
ATOM 15819 C CA . THR D 1 505 ? -22.083 80.679 117.725 1.00 36.18 523 THR D CA 1
ATOM 15820 C C . THR D 1 505 ? -22.533 82.066 118.171 1.00 32.73 523 THR D C 1
ATOM 15821 O O . THR D 1 505 ? -22.059 83.081 117.651 1.00 32.51 523 THR D O 1
ATOM 15825 N N . ASN D 1 506 ? -23.445 82.128 119.137 1.00 32.08 524 ASN D N 1
ATOM 15826 C CA . ASN D 1 506 ? -23.966 83.403 119.615 1.00 32.07 524 ASN D CA 1
ATOM 15827 C C . ASN D 1 506 ? -22.994 84.138 120.530 1.00 32.25 524 ASN D C 1
ATOM 15828 O O . ASN D 1 506 ? -23.323 85.231 121.001 1.00 33.26 524 ASN D O 1
ATOM 15833 N N . LYS D 1 507 ? -21.816 83.570 120.788 1.00 34.59 525 LYS D N 1
ATOM 15834 C CA . LYS D 1 507 ? -20.795 84.204 121.624 1.00 30.71 525 LYS D CA 1
ATOM 15835 C C . LYS D 1 507 ? -21.356 84.636 122.976 1.00 30.30 525 LYS D C 1
ATOM 15836 O O . LYS D 1 507 ? -20.902 85.615 123.573 1.00 31.40 525 LYS D O 1
ATOM 15842 N N . LEU D 1 508 ? -22.349 83.901 123.470 1.00 29.33 526 LEU D N 1
ATOM 15843 C CA . LEU D 1 508 ? -22.798 84.060 124.845 1.00 30.50 526 LEU D CA 1
ATOM 15844 C C . LEU D 1 508 ? -22.014 83.185 125.812 1.00 31.29 526 LEU D C 1
ATOM 15845 O O . LEU D 1 508 ? -21.895 83.535 126.992 1.00 34.15 526 LEU D O 1
ATOM 15850 N N . THR D 1 509 ? -21.468 82.063 125.339 1.00 31.03 527 THR D N 1
ATOM 15851 C CA . THR D 1 509 ? -20.783 81.106 126.197 1.00 31.12 527 THR D CA 1
ATOM 15852 C C . THR D 1 509 ? -19.526 80.581 125.521 1.00 34.02 527 THR D C 1
ATOM 15853 O O . THR D 1 509 ? -19.462 80.456 124.295 1.00 36.15 527 THR D O 1
ATOM 15857 N N . PHE D 1 510 ? -18.521 80.282 126.342 1.00 31.56 528 PHE D N 1
ATOM 15858 C CA . PHE D 1 510 ? -17.432 79.417 125.916 1.00 32.80 528 PHE D CA 1
ATOM 15859 C C . PHE D 1 510 ? -17.945 77.988 125.766 1.00 38.15 528 PHE D C 1
ATOM 15860 O O . PHE D 1 510 ? -18.895 77.575 126.436 1.00 41.73 528 PHE D O 1
ATOM 15876 N N . ASP D 1 512 ? -16.020 75.077 126.244 1.00 36.64 530 ASP D N 1
ATOM 15877 C CA . ASP D 1 512 ? -15.452 74.152 127.217 1.00 36.34 530 ASP D CA 1
ATOM 15878 C C . ASP D 1 512 ? -14.245 74.751 127.931 1.00 36.14 530 ASP D C 1
ATOM 15879 O O . ASP D 1 512 ? -13.251 74.056 128.166 1.00 36.30 530 ASP D O 1
ATOM 15884 N N . LEU D 1 513 ? -14.325 76.031 128.297 1.00 33.58 531 LEU D N 1
ATOM 15885 C CA . LEU D 1 513 ? -13.155 76.719 128.837 1.00 33.39 531 LEU D CA 1
ATOM 15886 C C . LEU D 1 513 ? -12.779 76.192 130.217 1.00 35.70 531 LEU D C 1
ATOM 15887 O O . LEU D 1 513 ? -11.605 75.909 130.483 1.00 37.73 531 LEU D O 1
ATOM 15892 N N . GLU D 1 514 ? -13.753 76.077 131.121 1.00 34.66 532 GLU D N 1
ATOM 15893 C CA . GLU D 1 514 ? -13.424 75.665 132.482 1.00 35.82 532 GLU D CA 1
ATOM 15894 C C . GLU D 1 514 ? -12.922 74.228 132.515 1.00 38.66 532 GLU D C 1
ATOM 15895 O O . GLU D 1 514 ? -12.014 73.902 133.288 1.00 39.37 532 GLU D O 1
ATOM 15901 N N . LEU D 1 515 ? -13.494 73.356 131.683 1.00 39.04 533 LEU D N 1
ATOM 15902 C CA . LEU D 1 515 ? -13.028 71.975 131.645 1.00 39.57 533 LEU D CA 1
ATOM 15903 C C . LEU D 1 515 ? -11.573 71.904 131.203 1.00 40.68 533 LEU D C 1
ATOM 15904 O O . LEU D 1 515 ? -10.789 71.118 131.745 1.00 47.03 533 LEU D O 1
ATOM 15909 N N . LYS D 1 516 ? -11.190 72.728 130.225 1.00 38.32 534 LYS D N 1
ATOM 15910 C CA . LYS D 1 516 ? -9.816 72.704 129.739 1.00 39.26 534 LYS D CA 1
ATOM 15911 C C . LYS D 1 516 ? -8.853 73.341 130.730 1.00 40.69 534 LYS D C 1
ATOM 15912 O O . LYS D 1 516 ? -7.706 72.896 130.848 1.00 41.62 534 LYS D O 1
ATOM 15918 N N . LEU D 1 517 ? -9.290 74.378 131.446 1.00 39.33 535 LEU D N 1
ATOM 15919 C CA . LEU D 1 517 ? -8.417 75.004 132.433 1.00 39.92 535 LEU D CA 1
ATOM 15920 C C . LEU D 1 517 ? -8.158 74.080 133.615 1.00 43.84 535 LEU D C 1
ATOM 15921 O O . LEU D 1 517 ? -7.065 74.107 134.193 1.00 49.36 535 LEU D O 1
ATOM 15926 N N . LYS D 1 518 ? -9.134 73.258 133.982 1.00 44.37 536 LYS D N 1
ATOM 15927 C CA . LYS D 1 518 ? -9.001 72.373 135.129 1.00 48.26 536 LYS D CA 1
ATOM 15928 C C . LYS D 1 518 ? -8.493 70.988 134.758 1.00 48.24 536 LYS D C 1
ATOM 15929 O O . LYS D 1 518 ? -8.399 70.125 135.637 1.00 52.36 536 LYS D O 1
ATOM 15935 N N . ASP D 1 519 ? -8.165 70.752 133.489 1.00 47.76 537 ASP D N 1
ATOM 15936 C CA . ASP D 1 519 ? -7.512 69.507 133.113 1.00 46.58 537 ASP D CA 1
ATOM 15937 C C . ASP D 1 519 ? -6.216 69.350 133.900 1.00 50.26 537 ASP D C 1
ATOM 15938 O O . ASP D 1 519 ? -5.515 70.328 134.176 1.00 48.64 537 ASP D O 1
ATOM 15943 N N . LYS D 1 520 ? -5.903 68.106 134.271 1.00 53.36 538 LYS D N 1
ATOM 15944 C CA . LYS D 1 520 ? -4.731 67.854 135.101 1.00 56.36 538 LYS D CA 1
ATOM 15945 C C . LYS D 1 520 ? -3.435 68.248 134.407 1.00 55.22 538 LYS D C 1
ATOM 15946 O O . LYS D 1 520 ? -2.434 68.505 135.086 1.00 56.71 538 LYS D O 1
ATOM 15952 N N . ASN D 1 521 ? -3.428 68.307 133.078 1.00 53.35 539 ASN D N 1
ATOM 15953 C CA . ASN D 1 521 ? -2.237 68.663 132.321 1.00 54.42 539 ASN D CA 1
ATOM 15954 C C . ASN D 1 521 ? -2.122 70.160 132.063 1.00 53.82 539 ASN D C 1
ATOM 15955 O O . ASN D 1 521 ? -1.212 70.585 131.344 1.00 54.52 539 ASN D O 1
ATOM 15960 N N . THR D 1 522 ? -3.016 70.965 132.630 1.00 53.70 540 THR D N 1
ATOM 15961 C CA . THR D 1 522 ? -2.962 72.413 132.478 1.00 49.24 540 THR D CA 1
ATOM 15962 C C . THR D 1 522 ? -2.002 72.984 133.513 1.00 50.86 540 THR D C 1
ATOM 15963 O O . THR D 1 522 ? -2.160 72.747 134.715 1.00 51.52 540 THR D O 1
ATOM 15967 N N . LEU D 1 523 ? -1.015 73.740 133.045 1.00 53.25 541 LEU D N 1
ATOM 15968 C CA . LEU D 1 523 ? -0.005 74.336 133.909 1.00 57.25 541 LEU D CA 1
ATOM 15969 C C . LEU D 1 523 ? -0.371 75.787 134.203 1.00 55.83 541 LEU D C 1
ATOM 15970 O O . LEU D 1 523 ? -0.432 76.614 133.286 1.00 55.15 541 LEU D O 1
ATOM 15975 N N . PHE D 1 524 ? -0.607 76.090 135.476 1.00 53.51 542 PHE D N 1
ATOM 15976 C CA . PHE D 1 524 ? -0.767 77.463 135.931 1.00 51.66 542 PHE D CA 1
ATOM 15977 C C . PHE D 1 524 ? 0.575 78.006 136.402 1.00 54.35 542 PHE D C 1
ATOM 15978 O O . PHE D 1 524 ? 1.326 77.320 137.100 1.00 56.69 542 PHE D O 1
ATOM 15986 N N . THR D 1 525 ? 0.871 79.246 136.020 1.00 54.24 543 THR D N 1
ATOM 15987 C CA . THR D 1 525 ? 2.146 79.864 136.351 1.00 57.01 543 THR D CA 1
ATOM 15988 C C . THR D 1 525 ? 1.936 81.353 136.578 1.00 56.50 543 THR D C 1
ATOM 15989 O O . THR D 1 525 ? 1.229 82.011 135.810 1.00 57.79 543 THR D O 1
ATOM 15993 N N . ARG D 1 526 ? 2.554 81.878 137.633 1.00 59.26 544 ARG D N 1
ATOM 15994 C CA . ARG D 1 526 ? 2.459 83.302 137.918 1.00 59.31 544 ARG D CA 1
ATOM 15995 C C . ARG D 1 526 ? 3.322 84.100 136.948 1.00 62.45 544 ARG D C 1
ATOM 15996 O O . ARG D 1 526 ? 4.347 83.624 136.453 1.00 65.64 544 ARG D O 1
ATOM 16004 N N . ILE D 1 527 ? 2.892 85.330 136.680 1.00 62.38 545 ILE D N 1
ATOM 16005 C CA . ILE D 1 527 ? 3.620 86.262 135.826 1.00 60.84 545 ILE D CA 1
ATOM 16006 C C . ILE D 1 527 ? 3.992 87.467 136.675 1.00 64.20 545 ILE D C 1
ATOM 16007 O O . ILE D 1 527 ? 3.111 88.150 137.212 1.00 61.16 545 ILE D O 1
ATOM 16012 N N . LEU D 1 528 ? 5.293 87.723 136.804 1.00 67.97 546 LEU D N 1
ATOM 16013 C CA . LEU D 1 528 ? 5.797 88.876 137.539 1.00 73.18 546 LEU D CA 1
ATOM 16014 C C . LEU D 1 528 ? 6.752 89.655 136.650 1.00 81.12 546 LEU D C 1
ATOM 16015 O O . LEU D 1 528 ? 7.699 89.083 136.100 1.00 82.54 546 LEU D O 1
ATOM 16020 N N . ASN D 1 529 ? 6.496 90.956 136.515 1.00 84.07 547 ASN D N 1
ATOM 16021 C CA . ASN D 1 529 ? 7.318 91.840 135.698 1.00 88.30 547 ASN D CA 1
ATOM 16022 C C . ASN D 1 529 ? 7.649 91.201 134.355 1.00 87.56 547 ASN D C 1
ATOM 16023 O O . ASN D 1 529 ? 8.776 91.323 133.863 1.00 93.46 547 ASN D O 1
ATOM 16028 N N . GLY D 1 530 ? 6.675 90.516 133.759 1.00 83.87 548 GLY D N 1
ATOM 16029 C CA . GLY D 1 530 ? 6.839 89.930 132.447 1.00 79.91 548 GLY D CA 1
ATOM 16030 C C . GLY D 1 530 ? 7.496 88.568 132.415 1.00 76.24 548 GLY D C 1
ATOM 16031 O O . GLY D 1 530 ? 7.590 87.975 131.333 1.00 77.02 548 GLY D O 1
ATOM 16032 N N . GLN D 1 531 ? 7.948 88.047 133.553 1.00 71.81 549 GLN D N 1
ATOM 16033 C CA . GLN D 1 531 ? 8.662 86.779 133.607 1.00 72.87 549 GLN D CA 1
ATOM 16034 C C . GLN D 1 531 ? 7.810 85.724 134.300 1.00 70.32 549 GLN D C 1
ATOM 16035 O O . GLN D 1 531 ? 7.153 86.006 135.308 1.00 69.14 549 GLN D O 1
ATOM 16037 N N . GLU D 1 532 ? 7.824 84.510 133.752 1.00 73.18 550 GLU D N 1
ATOM 16038 C CA . GLU D 1 532 ? 7.092 83.387 134.333 1.00 71.93 550 GLU D CA 1
ATOM 16039 C C . GLU D 1 532 ? 7.860 82.866 135.541 1.00 74.78 550 GLU D C 1
ATOM 16040 O O . GLU D 1 532 ? 8.979 82.363 135.402 1.00 81.09 550 GLU D O 1
ATOM 16046 N N . GLN D 1 533 ? 7.265 82.980 136.725 1.00 73.87 551 GLN D N 1
ATOM 16047 C CA . GLN D 1 533 ? 7.870 82.395 137.912 1.00 74.16 551 GLN D CA 1
ATOM 16048 C C . GLN D 1 533 ? 7.906 80.876 137.789 1.00 72.82 551 GLN D C 1
ATOM 16049 O O . GLN D 1 533 ? 7.064 80.263 137.127 1.00 69.47 551 GLN D O 1
ATOM 16055 N N . ARG D 1 534 ? 8.896 80.267 138.437 1.00 86.49 552 ARG D N 1
ATOM 16056 C CA . ARG D 1 534 ? 9.069 78.822 138.384 1.00 86.25 552 ARG D CA 1
ATOM 16057 C C . ARG D 1 534 ? 8.374 78.093 139.527 1.00 87.22 552 ARG D C 1
ATOM 16058 O O . ARG D 1 534 ? 8.300 76.860 139.498 1.00 86.25 552 ARG D O 1
ATOM 16068 N N . LYS D 1 536 ? 5.381 76.826 142.358 1.00 85.68 554 LYS D N 1
ATOM 16069 C CA . LYS D 1 536 ? 3.987 76.407 142.323 1.00 79.58 554 LYS D CA 1
ATOM 16070 C C . LYS D 1 536 ? 3.085 77.611 142.543 1.00 76.98 554 LYS D C 1
ATOM 16071 O O . LYS D 1 536 ? 3.288 78.389 143.481 1.00 82.35 554 LYS D O 1
ATOM 16077 N N . ILE D 1 537 ? 2.071 77.756 141.688 1.00 69.14 555 ILE D N 1
ATOM 16078 C CA . ILE D 1 537 ? 1.157 78.884 141.828 1.00 66.29 555 ILE D CA 1
ATOM 16079 C C . ILE D 1 537 ? 0.379 78.784 143.132 1.00 69.31 555 ILE D C 1
ATOM 16080 O O . ILE D 1 537 ? -0.058 79.801 143.683 1.00 70.30 555 ILE D O 1
ATOM 16085 N N . ASP D 1 538 ? 0.192 77.566 143.648 1.00 67.01 556 ASP D N 1
ATOM 16086 C CA . ASP D 1 538 ? -0.536 77.397 144.901 1.00 66.94 556 ASP D CA 1
ATOM 16087 C C . ASP D 1 538 ? 0.138 78.160 146.035 1.00 68.56 556 ASP D C 1
ATOM 16088 O O . ASP D 1 538 ? -0.536 78.816 146.838 1.00 67.44 556 ASP D O 1
ATOM 16093 N N . ARG D 1 539 ? 1.468 78.089 146.117 1.00 71.63 557 ARG D N 1
ATOM 16094 C CA . ARG D 1 539 ? 2.189 78.751 147.199 1.00 74.00 557 ARG D CA 1
ATOM 16095 C C . ARG D 1 539 ? 2.302 80.251 146.953 1.00 72.45 557 ARG D C 1
ATOM 16096 O O . ARG D 1 539 ? 2.011 81.055 147.845 1.00 72.33 557 ARG D O 1
ATOM 16098 N N . GLU D 1 540 ? 2.732 80.641 145.750 1.00 71.69 558 GLU D N 1
ATOM 16099 C CA . GLU D 1 540 ? 2.836 82.058 145.410 1.00 70.65 558 GLU D CA 1
ATOM 16100 C C . GLU D 1 540 ? 1.572 82.818 145.786 1.00 67.62 558 GLU D C 1
ATOM 16101 O O . GLU D 1 540 ? 1.638 83.952 146.274 1.00 70.34 558 GLU D O 1
ATOM 16107 N N . PHE D 1 541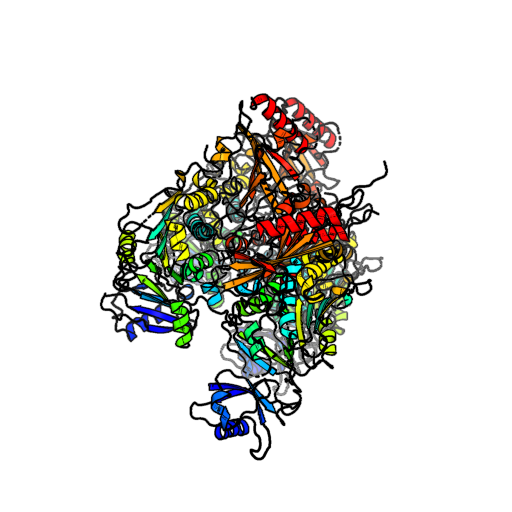 ? 0.408 82.207 145.562 1.00 65.10 559 PHE D N 1
ATOM 16108 C CA . PHE D 1 541 ? -0.853 82.909 145.769 1.00 62.44 559 PHE D CA 1
ATOM 16109 C C . PHE D 1 541 ? -1.208 83.009 147.247 1.00 63.39 559 PHE D C 1
ATOM 16110 O O . PHE D 1 541 ? -1.710 84.046 147.696 1.00 62.64 559 PHE D O 1
ATOM 16118 N N . ALA D 1 542 ? -0.966 81.947 148.018 1.00 65.44 560 ALA D N 1
ATOM 16119 C CA . ALA D 1 542 ? -1.244 82.003 149.449 1.00 67.01 560 ALA D CA 1
ATOM 16120 C C . ALA D 1 542 ? -0.360 83.030 150.143 1.00 69.36 560 ALA D C 1
ATOM 16121 O O . ALA D 1 542 ? -0.794 83.674 151.105 1.00 69.88 560 ALA D O 1
ATOM 16123 N N . LEU D 1 543 ? 0.879 83.194 149.674 1.00 71.22 561 LEU D N 1
ATOM 16124 C CA . LEU D 1 543 ? 1.743 84.247 150.199 1.00 73.79 561 LEU D CA 1
ATOM 16125 C C . LEU D 1 543 ? 1.222 85.622 149.804 1.00 71.61 561 LEU D C 1
ATOM 16126 O O . LEU D 1 543 ? 1.057 86.506 150.653 1.00 72.67 561 LEU D O 1
ATOM 16128 N N . TRP D 1 544 ? 0.959 85.818 148.510 1.00 68.98 562 TRP D N 1
ATOM 16129 C CA . TRP D 1 544 ? 0.412 87.083 148.031 1.00 67.22 562 TRP D CA 1
ATOM 16130 C C . TRP D 1 544 ? -0.853 87.457 148.793 1.00 65.67 562 TRP D C 1
ATOM 16131 O O . TRP D 1 544 ? -1.011 88.599 149.238 1.00 66.37 562 TRP D O 1
ATOM 16142 N N . LEU D 1 545 ? -1.767 86.500 148.960 1.00 63.98 563 LEU D N 1
ATOM 16143 C CA . LEU D 1 545 ? -3.011 86.774 149.669 1.00 62.86 563 LEU D CA 1
ATOM 16144 C C . LEU D 1 545 ? -2.778 87.101 151.139 1.00 65.66 563 LEU D C 1
ATOM 16145 O O . LEU D 1 545 ? -3.611 87.780 151.750 1.00 65.46 563 LEU D O 1
ATOM 16150 N N . LYS D 1 546 ? -1.670 86.635 151.720 1.00 68.71 564 LYS D N 1
ATOM 16151 C CA . LYS D 1 546 ? -1.345 86.983 153.100 1.00 72.10 564 LYS D CA 1
ATOM 16152 C C . LYS D 1 546 ? -0.759 88.387 153.184 1.00 73.77 564 LYS D C 1
ATOM 16153 O O . LYS D 1 546 ? -1.139 89.177 154.055 1.00 75.10 564 LYS D O 1
ATOM 16155 N N . ASP D 1 547 ? 0.170 88.714 152.282 1.00 74.12 565 ASP D N 1
ATOM 16156 C CA . ASP D 1 547 ? 0.715 90.065 152.234 1.00 75.97 565 ASP D CA 1
ATOM 16157 C C . ASP D 1 547 ? -0.381 91.097 152.001 1.00 74.77 565 ASP D C 1
ATOM 16158 O O . ASP D 1 547 ? -0.298 92.217 152.518 1.00 79.52 565 ASP D O 1
ATOM 16163 N N . CYS D 1 548 ? -1.417 90.742 151.235 1.00 72.20 566 CYS D N 1
ATOM 16164 C CA . CYS D 1 548 ? -2.521 91.669 151.007 1.00 68.18 566 CYS D CA 1
ATOM 16165 C C . CYS D 1 548 ? -3.295 91.931 152.294 1.00 69.25 566 CYS D C 1
ATOM 16166 O O . CYS D 1 548 ? -3.649 93.078 152.589 1.00 70.30 566 CYS D O 1
ATOM 16169 N N . HIS D 1 549 ? -3.569 90.880 153.072 1.00 69.41 567 HIS D N 1
ATOM 16170 C CA . HIS D 1 549 ? -4.285 91.053 154.333 1.00 70.91 567 HIS D CA 1
ATOM 16171 C C . HIS D 1 549 ? -3.502 91.944 155.288 1.00 74.99 567 HIS D C 1
ATOM 16172 O O . HIS D 1 549 ? -4.053 92.877 155.883 1.00 76.24 567 HIS D O 1
ATOM 16179 N N . GLU D 1 550 ? -2.207 91.668 155.447 1.00 77.56 568 GLU D N 1
ATOM 16180 C CA . GLU D 1 550 ? -1.392 92.423 156.391 1.00 82.15 568 GLU D CA 1
ATOM 16181 C C . GLU D 1 550 ? -1.146 93.848 155.916 1.00 82.96 568 GLU D C 1
ATOM 16182 O O . GLU D 1 550 ? -0.908 94.741 156.737 1.00 86.57 568 GLU D O 1
ATOM 16188 N N . LYS D 1 551 ? -1.205 94.085 154.606 1.00 80.11 569 LYS D N 1
ATOM 16189 C CA . LYS D 1 551 ? -0.807 95.366 154.037 1.00 81.45 569 LYS D CA 1
ATOM 16190 C C . LYS D 1 551 ? -1.976 96.291 153.729 1.00 79.75 569 LYS D C 1
ATOM 16191 O O . LYS D 1 551 ? -1.809 97.514 153.788 1.00 82.25 569 LYS D O 1
ATOM 16197 N N . TYR D 1 552 ? -3.154 95.752 153.415 1.00 76.09 570 TYR D N 1
ATOM 16198 C CA . TYR D 1 552 ? -4.266 96.564 152.938 1.00 74.60 570 TYR D CA 1
ATOM 16199 C C . TYR D 1 552 ? -5.501 96.519 153.822 1.00 74.29 570 TYR D C 1
ATOM 16200 O O . TYR D 1 552 ? -6.233 97.509 153.874 1.00 75.06 570 TYR D O 1
ATOM 16209 N N . ASP D 1 553 ? -5.763 95.411 154.509 1.00 73.62 571 ASP D N 1
ATOM 16210 C CA . ASP D 1 553 ? -6.923 95.352 155.386 1.00 73.87 571 ASP D CA 1
ATOM 16211 C C . ASP D 1 553 ? -6.669 96.177 156.643 1.00 78.13 571 ASP D C 1
ATOM 16212 O O . ASP D 1 553 ? -5.549 96.228 157.159 1.00 80.97 571 ASP D O 1
ATOM 16217 N N . LYS D 1 554 ? -7.718 96.834 157.124 1.00 79.00 572 LYS D N 1
ATOM 16218 C CA . LYS D 1 554 ? -7.603 97.758 158.244 1.00 83.34 572 LYS D CA 1
ATOM 16219 C C . LYS D 1 554 ? -8.909 97.835 159.028 1.00 84.09 572 LYS D C 1
ATOM 16220 O O . LYS D 1 554 ? -9.995 97.782 158.452 1.00 81.61 572 LYS D O 1
#

Secondary structure (P-SEA, 3-state):
cbbbbbbbccccccccbbbbbbbcccccaaaaaaaaaaaacccccccccccccccccccccccccccccbbbbbbcccccccccbbbbbbbbbcccccccccccccccccccccaaaaaaaaaaaaaaaaaccccccbbbbbbbccccccccbbbbbbccccccaaaaaaaacccccccccccccccccccccccccccccaaaaaaaaacccccccccccccbbbbbbbcaaaaaaaaaacccccbbbbbbbccccccccccccccaaaaaaaaccccccbbbbbbccccaaaaaaaaccaaaaaaaaaaaacccccccccccccccccccccccccbbbbcccccccccaaaaaaccccccbbbbcccbbbbbbbbbbbbbccccccccccccccccccccccbbbbccccccccccccccccccccccccaaaaaaccbbbbbccccccccccccccaaaaaacccbbbbbbcccccccccaaaaaaaaaaaaaaccccccccc/cbbbbbbccccccccbbbbbbccccccaaaaaaaaaaaccccccccccccccccccccccccbbbbbbcccccccccbbbbbbbbbcccccccccccccccccccccaaaaaaaaaaaaaaaaaccccccbbbbbbbcccccccccbbbbbbcccccaaaaaaaacccccccccccccccccccccccccccaaaaaaaaacccccccccccccbbbbbbbcaaaaaaaaaacccccbbbbbbbccccccccccccccaaaaaaaaccccccbbbbbbccccaaaaaaaaacaaaaaaaaaaaacccccccccccccccccccccccccbbbbcccccccccaaaaaaccccccbbbbccccbbbbbbbbbbbbcccccccccccccccccccccccbbbbccccccccccccccccccccccccccccccccbbbbbccccccccccccccaaaaaacccbbbbbbccccccccaaaaaaaaaaaaaacccccc/cbbbbbbbccccccccbbbbbbbcccccaaaaaaaaaaaacccccccccccccccccccccccccccccbbbbbbcccccccccbbbbbbbbbcccccccccccccccccccccaaaaaaaaaaaaaaaaaccccccbbbbbbbcccccccccbbbbbbcccccaaaaaaaaccccccccccccccccbbbbccccccccccccccccaaaaaaaaacccccccccccccbbbbbbbcaaaaaaaaaacccccbbbbbbbccccccccccccccaaaaaaaaccccccbbbbbbccccaaaaaaaaccaaaaaaaaaaaaccccccccccccccccccccccccccbbbbcccccccccaaaaaaccccccbbbbccccbbbbbbbbbbbbcccccccccccccccccccccbbbbcccccccccccccccccccccccaaaaaaccbbbbbccccccccccccccaaaaaacccbbbbbbccccccccaaaaaaaaaaaaaaccbbbbbcc/cbbbbbbccccccccbbbbbbbcccccaaaaaaaaaaaacccccbbbbbbccccccccccccccccccbbbbbbcccccccccbbbbbbbbbcccccccccccccccccccccaaaaaaaaaaaaaaaaaccccccbbbbbbbccccccccbbbbbbccccccaaaaaaaacccccccccccccccccccccccccccaaaaaaaaacccccccccccccbbbbbbbcaaaaaaaaaacccccbbbbbbbccccccccccccccaaaaaaaaccccccbbbbbbccccaaaaaaaaccaaaaaaaaaaaacccccccccccccccccccccccccbbbbcccccccccccccccccccccbbbbcccbbbbbbbbbbbbbcccccccccccccccccccccccbbbbcccccccccccccccccccccccaaaaaaccbbbbbccccccccccccccaaaaaacccbbbbbbccccccccaaaaaaaaaaaaaacccc

Organism: Homo sapiens (NCBI:txid9606)

Solvent-accessible surface area: 88872 Å² total

Sequence (2012 aa):
HRTVYLFDRREKESELGDRPLQVGERSDYAGFRACVCQTLGISPEEKFVITTTSSRKEITCDNFDETVKDGVTLYLLQSVNQLLLTATKERIDFLPHYDTLVKSGYEYYASEGQNPLPFALAALIDNSLSATSRNIGVRRIQIKLLFDETQGKPAVAVIDNGRGTSKQLNNWAVYRLSKFTRYVRPVPVPRSLNSDISYFGVGGKQAVFFVGQSARISKPADSQDVHELVLSKEDFEKKEKNKEAIYSGYIRNRKPSDSVHITNDDERFLHHLIIEEKEKDSFTAVVITGVQPEHIQYLKNYFHLWTRQLAHIYHYYIHGPKGNEINIDIEISFEKGKVPKIVNLREIQDDQTLYVNTAADSFEFKAHVEGDGVVEGIIRYHPFLYDRETYPDDPCFPAARGKRPIFECFWNGRLIPYTSSVEDFDWCTPPGLAPIECYNRISGALFTNDKFQVSTNKLTFDLELKLKDKNTLFTRILNGQEQRKIDREFALWLKDCHEKYDKQIKFTLRTVYLFDRREKESELGDRPLQVGERSDYAGFRACVCQTLGFVITTTSRKEITCDNFDETVKDGVTLYLLQSVNQLLLTATKERIDFLPHYDTLVKSGYEYYASEGQNPLPFALAALIDNSLSATSRNIGVRRIQIKLLFDETQGKPAVAVIDNGRGTSKQLNNWAVYRLSKFTRRPVPVPRSLNSDISYFGVGGKQAVFFVGQSARISKPADSQDVHELVLSKEDFEKKEKNKEAIYSGYIRNRKPSDSVHITNDDERFLHHLIIEEKEKDSFTAVVITGVQPEHIQYLKNYFHLWTRQLAHIYHYYIHGPKGNENNIDIEISFEKGKVPKIVNLREIQDDQTLYVNTAADSFEFKAHVEGDGVVEGIIRYHPFLYDRETYPDDPCFPKAARGKRPIFECFWNGRLIPYTSVEDFDWCTPPGLAPIECYNRISGALFTNDKFQVSTNKLTFDLELKLKDKNTLFTRILNGQEQRKIDREFALWLKDCHEKYDKQIHRTVYLFDRREKESELGDRPLQVGERSDYAGFRACVCQTLGISPEEKFVITTTSRKEITCDNFDETVKDGVTLYLLQSVNQLLLTATKERIDFLPHYDTLVKSGYEYYASEGQNPLPFALAALIDNSLSATSRNIGVRRIQIKLLFDETQGKPAVAVIDNGRGTSKQLNNWAVYRLSKFTRQGDFHSGYVRPVPVPRSLNSDISYFGVGGKQAVFFVGQSARISKPADSQDVHELVLSKEDFEKKEKNKEAIYSGYIRNRKPSDSVHITNDDERFLHHLIIEEKEKDSFTAVVITGVQPEHIQYLKNYFHLWTRQLAHIYHYYIHGPKGNEINNIDIEISFEKGKVPKIVNLREIQDDQTLYVNTAADSFEFKAHVEGDGVVEGIIRYHPFLYDRETYPDDPCFAARGKRPIFECFWNGRLIPYTSVEDFDWCTPPLAPIECYNRISGALFTNDKFQVSTNKLTFDLELKLKDKNTLFTRILNGQEQRKIDREFALWLKDCHEKYDKQIKFTRTVYLFDRREKESELGDRPLQVGERSDYAGFRACVCQTLGISPEEKFVITTTSRKEITCDNFDETVKDGVTLYLLQSVNQLLLTATKERIDFLPHYDTLVKSGYEYYASEGQNPLPFALAALIDNSLSATSRNIGVRRIQIKLLFDETQGKPAVAVIDNGRGTSKQLNNWAVYRLSKFTRRPVPVPRSLNSDISYFGVGGKQAVFFVGQSARISKPADSQDVHELVLSKEDFEKKEKNKEAIYSSGYIRNRKPSDSVHITNDDERFLHHLIIEEKEKDSFTAVVITGVQPEHIQYLKNYFHLWTRQLAHIYHYYIHGPKGNENNIDIEISFEKGKVPKIVNLREIQDDQTLYVNTAADSFEFKAHVEGDGVVEGIIRYHPFLYDRETYPDDPCFPKAARGKRPIFECFWNGRLIPYTSVEDFDWCTPPLAPIECYNRISGALFTNDKFQVSTNKLTFDLELKLKDKNTLFTRILNGQEQRKIDREFALWLKDCHEKYDK

InterPro domains:
  IPR010935 SMCs flexible hinge [PF06470] (1722-1846)
  IPR010935 SMCs flexible hinge [SM00968] (1720-1847)
  IPR036277 SMCs flexible hinge superfamily [SSF75553] (1688-1875)
  IPR036890 Histidine kinase/HSP90-like ATPase superfamily [G3DSA:3.30.565.10] (133-362)
  IPR036890 Histidine kinase/HSP90-like ATPase superfamily [SSF55874] (129-259)
  IPR038892 SMCHD1 [PTHR22640] (13-1998)
  IPR055109 SMCHD1, ribosomal S5 domain 2-like domain [PF22899] (397-569)
  IPR058611 SMCHD1, Ig-like domain 1 [PF26194] (690-820)
  IPR058612 SMCHD1, Ig-like domain 2 [PF26195] (826-922)
  IPR058613 SMCHD1, Ig-like domain 4 [PF26196] (930-1032)
  IPR058614 SMCHD1, Ig-like domain 5 [PF26197] (1037-1143)
  IPR058615 SMCHD1, Ig-like domain 6 [PF26198] (1252-1365)
  IPR058616 SMCHD1, Ig-like domain 8 [PF26199] (1491-1616)
  IPR058617 SMCHD1, Ig-like domain 7 [PF26201] (1368-1470)

B-factor: mean 47.88, std 16.06, range [18.61, 143.33]

GO terms:
  GO:0035861 site of double-strand break (C, IDA)
  GO:0001740 Barr body (C, IDA)
  GO:0009048 dosage compensation by inactivation of X chromosome (P, IDA)
  GO:0005694 chromosome (C, EXP)
  GO:0016887 ATP hydrolysis activity (F, EXP)
  GO:0043584 nose development (P, IMP)
  GO:0045739 positive regulation of DNA repair (P, IMP)
  GO:2000042 negative regulation of double-strand break repair via homologous recombination (P, IMP)
  GO:2001034 positive regulation of double-strand break repair via nonhomologous end joining (P, IMP)
  GO:0005515 protein binding (F, IPI)
  GO:0000781 chromosome, telomeric region (C, IDA)
  GO:0005654 nucleoplasm (C, IDA)
  GO:0016604 nuclear body (C, IDA)

Radius of gyration: 45.53 Å; Cα contacts (8 Å, |Δi|>4): 4112; chains: 4; bounding box: 117×84×136 Å